Protein 8RAJ (pdb70)

Nearest PDB structures (foldseek):
  8raj-assembly1_A  TM=5.258E-01  e=5.318E-08  Methylorubrum extorquens AM1
  8raj-assembly1_A  TM=4.801E-01  e=1.337E-07  Methylorubrum extorquens AM1
  8raj-assembly1_A  TM=4.775E-01  e=2.121E-07  Methylorubrum extorquens AM1
  2ka6-assembly1_B  TM=3.488E-01  e=7.960E+00  Homo sapiens
  8raj-assembly1_A  TM=5.626E-01  e=2.241E-07  Methylorubrum extorquens AM1

Foldseek 3Di:
DDPPDPDDDDPDDDDPPPDDDDDDPDDPDDDDLPDDLVRLVVCVVVVNDDPVSSVVSVVVVD/DPLDPCADVVRHPCVDDPPPDDPDDDPVRVVVVVVPDDDDDDDDDPDPD

Sequence (111 aa):
GPGSPNSYLPAENEDPDKAVVDLHRSPPKTKDPDLTPSGIIAKVKAGDMTQETARELLLAMRGPGSYMTHFEDHRVGSDRLAADGEISADEALSMLDAIGTGQSTPTGADDGPGSPNSYLPAENEDPDKAVVDLHRSPPKTKDPDLTPSGIIAKVKAGDMTQETARELLLAMRGPGSYMTHFEDHRVGSDRLAADGEISADEALSMLDAIGTGQSTPTGADDGPGSPNSYLPAENEDPDKAVVDLHRSPPKTKDPDLTPSGIIAKVKAGDMTQETARELLLAMRGPGSYMTHFEDHRVGSDRLAADGEISADEALSMLDAIGTGQSTPTGADDGPGSPNSYLPAENEDPDKAVVDLHRSPPKTKDPDLTPSGIIAKVKAGDMTQETARELLLAMRGPGSYMTHFEDHRVGSDRLAADGEISADEALSMLDAIGTGQSTPTGADDGPGSPNSYLPAENEDPDKAVVDLHRSPPKTKDPDLTPSGIIAKVKAGDMTQETARELLLAMRGPGSYMTHFEDHRVGSDRLAADGEISADEALSMLDAIGTGQSTPTGADDGPGSPNSYLPAENEDPDKAVVDLHRSPPKTKDPDLTPSGIIAKVKAGDMTQETARELLLAMRGPGSYMTHFEDHRVGSDRLAADGEISADEALSMLDAIGTGQSTPTGADDGPGSPNSYLPAENEDPDKAVVDLHRSPPKTKDPDLTPSGIIAKVKAGDMTQETARELLLAMRGPGSYMTHFEDHRVGSDRLAADGEISADEALSMLDAIGTGQSTPTGADDGPGSPNSYLPAENEDPDKAVVDLHRSPPKTKDPDLTPSGIIAKVKAGDMTQETARELLLAMRGPGSYMTHFEDHRVGSDRLAADGEISADEALSMLDAIGTGQSTPTGADDGPGSPNSYLPAENEDPDKAVVDLHRSPPKTKDPDLTPSGIIAKVKAGDMTQETARELLLAMRGPGSYMTHFEDHRVGSDRLAADGEISADEALSMLDAIGTGQSTPTGADDGPGSPNSYLPAENEDPDKAVVDLHRSPPKTKDPDLTPSGIIAKVKAGDMTQETARELLLAMRGPGSYMTHFEDHRVGSDRLAADGEISADEALSMLDAIGTGQSTPTGADDGPGSPNSYLPAENEDPDKAVVDLHRSPPKTKDPDLTPSGIIAKVKAGDMTQETARELLLAMRGPGSYMTHFEDHRVGSDRLAADGEISADEALSMLDAIGTGQSTPTGADDGPGSPNSYLPAENEDPDKAVVDLHRSPPKTKDPDLTPSGIIAKVKAGDMTQETARELLLAMRGPGSYMTHFEDHRVGSDRLAADGEISADEALSMLDAIGTGQSTPTGADDGPGSPNSYLPAENEDPDKAVVDLHRSPPKTKDPDLTPSGIIAKVKAGDMTQETARELLLAMRGPGSYMTHFEDHRVGSDRLAADGEISADEALSMLDAIGTGQSTPTGADDGPGSPNSYLPAENEDPDKAVVDLHRSPPKTKDPDLTPSGIIAKVKAGDMTQETARELLLAMRGPGSYMTHFEDHRVGSDRLAADGEISADEALSMLDAIGTGQSTPTGADDGPGSPNSYLPAENEDPDKAVVDLHRSPPKTKDPDLTPSGIIAKVKAGDMTQETARELLLAMRGPGSYMTHFEDHRVGSDRLAADGEISADEALSMLDAIGTGQSTPTGADDGPGSPNSYLPAENEDPDKAVVDLHRSPPKTKDPDLTPSGIIAKVKAGDMTQETARELLLAMRGPGSYMTHFEDHRVGSDRLAADGEISADEALSMLDAIGTGQSTPTGADDGPGSPNSYLPAENEDPDKAVVDLHRSPPKTKDPDLTPSGIIAKVKAGDMTQETARELLLAMRGPGSYMTHFEDHRVGSDRLAADGEISADEALSMLDAIGTGQSTPTGADDGPGSPNSYLPAENEDPDKAVVDLHRSPPKTKDPDLTPSGIIAKVKAGDMTQETARELLLAMRGPGSYMTHFEDHRVGSDRLAADGEISADEALSMLDAIGTGQSTPTGADDGPGSPNSYLPAENEDPDKAVVDLHRSPPKTKDPDLTPSGIIAKVKAGDMTQETARELLLAMRGPGSYMTHFEDHRVGSDRLAADGEISADEALSMLDAIGTGQSTPTGADDGPGSPNSYLPAENEDPDKAVVDLHRSPPKTKDPDLTPSGIIAKVKAGDMTQETARELLLAMRGPGSYMTHFEDHRVGSDRLAADGEISADEALSMLDAIGTGQSTPTGADD

Organism: Methylorubrum extorquens (strain ATCC 14718 / DSM 1338 / JCM 2805 / NCIMB 9133 / AM1) (NCBI:txid272630)

Secondary structure (DSSP, 8-state):
---S-TT---TTPPPTTT------PPPPP---S---HHHHHHHHHTTSS-HHHHHHHHHHH-/--TTTTTS--------S----SS---HHHHHHHHTT---TTSS--S---

Radius of gyration: 23.6 Å; Cα contacts (8 Å, |Δi|>4): 51; chains: 2; bounding box: 38×55×64 Å

Solvent-accessible surface area: 10753 Å² total; per-residue (Å²): 93,121,62,76,100,166,100,115,142,90,84,184,96,107,99,134,133,176,49,95,128,86,119,110,190,100,116,123,206,132,192,105,134,121,79,86,27,60,26,0,6,55,93,10,128,82,69,96,37,78,81,106,67,0,80,94,68,0,88,86,71,172,122,101,65,48,159,192,126,141,166,120,107,155,142,139,60,107,132,136,159,78,62,161,59,172,29,61,10,69,77,0,39,50,39,12,107,68,29,52,108,66,179,83,82,137,98,88,80,142,211

Structure (mmCIF, N/CA/C/O backbone):
data_8RAJ
#
_entry.id   8RAJ
#
loop_
_entity.id
_entity.type
_entity.pdbx_description
1 polymer 'Beta-ketoacyl synthase'
2 polymer 'Trimethylamine monooxygenase'
#
loop_
_atom_site.group_PDB
_atom_site.id
_atom_site.type_symbol
_atom_site.label_atom_id
_atom_site.label_alt_id
_atom_site.label_comp_id
_atom_site.label_asym_id
_atom_site.label_entity_id
_atom_site.label_seq_id
_atom_site.pdbx_PDB_ins_code
_atom_site.Cartn_x
_atom_site.Cartn_y
_atom_site.Cartn_z
_atom_site.occupancy
_atom_site.B_iso_or_equiv
_atom_site.auth_seq_id
_atom_site.auth_comp_id
_atom_site.auth_asym_id
_atom_site.auth_atom_id
_atom_site.pdbx_PDB_model_num
ATOM 1 N N . GLY A 1 1 ? 0.689 -25.856 18.378 1.00 0.00 2217 GLY A N 1
ATOM 2 C CA . GLY A 1 1 ? 2.059 -25.408 18.711 1.00 0.00 2217 GLY A CA 1
ATOM 3 C C . GLY A 1 1 ? 3.110 -26.271 18.018 1.00 0.00 2217 GLY A C 1
ATOM 4 O O . GLY A 1 1 ? 3.251 -27.439 18.389 1.00 0.00 2217 GLY A O 1
ATOM 10 N N . PRO A 1 2 ? 3.850 -25.749 17.018 1.00 0.00 2218 PRO A N 1
ATOM 11 C CA . PRO A 1 2 ? 4.827 -26.521 16.241 1.00 0.00 2218 PRO A CA 1
ATOM 12 C C . PRO A 1 2 ? 5.940 -27.154 17.094 1.00 0.00 2218 PRO A C 1
ATOM 13 O O . PRO A 1 2 ? 6.548 -26.487 17.938 1.00 0.00 2218 PRO A O 1
ATOM 24 N N . GLY A 1 3 ? 6.217 -28.440 16.869 1.00 0.00 2219 GLY A N 1
ATOM 25 C CA . GLY A 1 3 ? 7.271 -29.204 17.552 1.00 0.00 2219 GLY A CA 1
ATOM 26 C C . GLY A 1 3 ? 8.637 -29.169 16.854 1.00 0.00 2219 GLY A C 1
ATOM 27 O O . GLY A 1 3 ? 8.875 -28.374 15.938 1.00 0.00 2219 GLY A O 1
ATOM 31 N N . SER A 1 4 ? 9.530 -30.068 17.275 1.00 0.00 2220 SER A N 1
ATOM 32 C CA . SER A 1 4 ? 10.845 -30.318 16.658 1.00 0.00 2220 SER A CA 1
ATOM 33 C C . SER A 1 4 ? 10.744 -30.844 15.208 1.00 0.00 2220 SER A C 1
ATOM 34 O O . SER A 1 4 ? 9.691 -31.362 14.815 1.00 0.00 2220 SER A O 1
ATOM 42 N N . PRO A 1 5 ? 11.830 -30.765 14.409 1.00 0.00 2221 PRO A N 1
ATOM 43 C CA . PRO A 1 5 ? 11.906 -31.380 13.079 1.00 0.00 2221 PRO A CA 1
ATOM 44 C C . PRO A 1 5 ? 11.650 -32.896 13.102 1.00 0.00 2221 PRO A C 1
ATOM 45 O O . PRO A 1 5 ? 11.972 -33.580 14.076 1.00 0.00 2221 PRO A O 1
ATOM 56 N N . ASN A 1 6 ? 11.124 -33.451 12.005 1.00 0.00 2222 ASN A N 1
ATOM 57 C CA . ASN A 1 6 ? 10.826 -34.886 11.884 1.00 0.00 2222 ASN A CA 1
ATOM 58 C C . ASN A 1 6 ? 12.090 -35.779 11.944 1.00 0.00 2222 ASN A C 1
ATOM 59 O O . ASN A 1 6 ? 12.005 -36.958 12.295 1.00 0.00 2222 ASN A O 1
ATOM 70 N N . SER A 1 7 ? 13.264 -35.219 11.638 1.00 0.00 2223 SER A N 1
ATOM 71 C CA . SER A 1 7 ? 14.585 -35.869 11.716 1.00 0.00 2223 SER A CA 1
ATOM 72 C C . SER A 1 7 ? 15.252 -35.797 13.107 1.00 0.00 2223 SER A C 1
ATOM 73 O O . SER A 1 7 ? 16.334 -36.362 13.294 1.00 0.00 2223 SER A O 1
ATOM 81 N N . TYR A 1 8 ? 14.636 -35.132 14.092 1.00 0.00 2224 TYR A N 1
ATOM 82 C CA . TYR A 1 8 ? 15.122 -35.047 15.478 1.00 0.00 2224 TYR A CA 1
ATOM 83 C C . TYR A 1 8 ? 15.273 -36.427 16.150 1.00 0.00 2224 TYR A C 1
ATOM 84 O O . TYR A 1 8 ? 14.466 -37.335 15.923 1.00 0.00 2224 TYR A O 1
ATOM 102 N N . LEU A 1 9 ? 16.283 -36.564 17.017 1.00 0.00 2225 LEU A N 1
ATOM 103 C CA . LEU A 1 9 ? 16.554 -37.749 17.838 1.00 0.00 2225 LEU A CA 1
ATOM 104 C C . LEU A 1 9 ? 16.475 -37.383 19.338 1.00 0.00 2225 LEU A C 1
ATOM 105 O O . LEU A 1 9 ? 17.097 -36.394 19.745 1.00 0.00 2225 LEU A O 1
ATOM 121 N N . PRO A 1 10 ? 15.752 -38.147 20.184 1.00 0.00 2226 PRO A N 1
ATOM 122 C CA . PRO A 1 10 ? 15.380 -37.727 21.540 1.00 0.00 2226 PRO A CA 1
ATOM 123 C C . PRO A 1 10 ? 16.454 -38.073 22.589 1.00 0.00 2226 PRO A C 1
ATOM 124 O O . PRO A 1 10 ? 16.182 -38.689 23.624 1.00 0.00 2226 PRO A O 1
ATOM 135 N N . ALA A 1 11 ? 17.693 -37.645 22.341 1.00 0.00 2227 ALA A N 1
ATOM 136 C CA . ALA A 1 11 ? 18.796 -37.727 23.300 1.00 0.00 2227 ALA A CA 1
ATOM 137 C C . ALA A 1 11 ? 18.592 -36.716 24.447 1.00 0.00 2227 ALA A C 1
ATOM 138 O O . ALA A 1 11 ? 18.479 -35.510 24.208 1.00 0.00 2227 ALA A O 1
ATOM 145 N N . GLU A 1 12 ? 18.521 -37.210 25.689 1.00 0.00 2228 GLU A N 1
ATOM 146 C CA . GLU A 1 12 ? 18.298 -36.425 26.920 1.00 0.00 2228 GLU A CA 1
ATOM 147 C C . GLU A 1 12 ? 16.956 -35.641 26.891 1.00 0.00 2228 GLU A C 1
ATOM 148 O O . GLU A 1 12 ? 16.847 -34.523 27.406 1.00 0.00 2228 GLU A O 1
ATOM 160 N N . ASN A 1 13 ? 15.922 -36.234 26.277 1.00 0.00 2229 ASN A N 1
ATOM 161 C CA . ASN A 1 13 ? 14.575 -35.666 26.146 1.00 0.00 2229 ASN A CA 1
ATOM 162 C C . ASN A 1 13 ? 13.841 -35.522 27.502 1.00 0.00 2229 ASN A C 1
ATOM 163 O O . ASN A 1 13 ? 14.183 -36.177 28.494 1.00 0.00 2229 ASN A O 1
ATOM 174 N N . GLU A 1 14 ? 12.813 -34.672 27.539 1.00 0.00 2230 GLU A N 1
ATOM 175 C CA . GLU A 1 14 ? 11.885 -34.513 28.672 1.00 0.00 2230 GLU A CA 1
ATOM 176 C C . GLU A 1 14 ? 11.076 -35.789 28.992 1.00 0.00 2230 GLU A C 1
ATOM 177 O O . GLU A 1 14 ? 10.988 -36.720 28.185 1.00 0.00 2230 GLU A O 1
ATOM 189 N N . ASP A 1 15 ? 10.486 -35.831 30.188 1.00 0.00 2231 ASP A N 1
ATOM 190 C CA . ASP A 1 15 ? 9.679 -36.962 30.689 1.00 0.00 2231 ASP A CA 1
ATOM 191 C C . ASP A 1 15 ? 8.523 -37.374 29.738 1.00 0.00 2231 ASP A C 1
ATOM 192 O O . ASP A 1 15 ? 7.882 -36.500 29.139 1.00 0.00 2231 ASP A O 1
ATOM 201 N N . PRO A 1 16 ? 8.188 -38.679 29.634 1.00 0.00 2232 PRO A N 1
ATOM 202 C CA . PRO A 1 16 ? 7.234 -39.205 28.647 1.00 0.00 2232 PRO A CA 1
ATOM 203 C C . PRO A 1 16 ? 5.756 -39.078 29.073 1.00 0.00 2232 PRO A C 1
ATOM 204 O O . PRO A 1 16 ? 4.857 -39.481 28.332 1.00 0.00 2232 PRO A O 1
ATOM 215 N N . ASP A 1 17 ? 5.485 -38.460 30.226 1.00 0.00 2233 ASP A N 1
ATOM 216 C CA . ASP A 1 17 ? 4.140 -38.205 30.774 1.00 0.00 2233 ASP A CA 1
ATOM 217 C C . ASP A 1 17 ? 3.608 -36.794 30.420 1.00 0.00 2233 ASP A C 1
ATOM 218 O O . ASP A 1 17 ? 2.643 -36.309 31.024 1.00 0.00 2233 ASP A O 1
ATOM 227 N N . LYS A 1 18 ? 4.229 -36.134 29.424 1.00 0.00 2234 LYS A N 1
ATOM 228 C CA . LYS A 1 18 ? 3.840 -34.831 28.847 1.00 0.00 2234 LYS A CA 1
ATOM 229 C C . LYS A 1 18 ? 4.040 -33.663 29.835 1.00 0.00 2234 LYS A C 1
ATOM 230 O O . LYS A 1 18 ? 3.244 -32.724 29.894 1.00 0.00 2234 LYS A O 1
ATOM 249 N N . ALA A 1 19 ? 5.112 -33.730 30.626 1.00 0.00 2235 ALA A N 1
ATOM 250 C CA . ALA A 1 19 ? 5.572 -32.659 31.515 1.00 0.00 2235 ALA A CA 1
ATOM 251 C C . ALA A 1 19 ? 6.060 -31.399 30.760 1.00 0.00 2235 ALA A C 1
ATOM 252 O O . ALA A 1 19 ? 6.349 -31.445 29.557 1.00 0.00 2235 ALA A O 1
ATOM 259 N N . VAL A 1 20 ? 6.194 -30.278 31.483 1.00 0.00 2236 VAL A N 1
ATOM 260 C CA . VAL A 1 20 ? 6.821 -29.016 31.034 1.00 0.00 2236 VAL A CA 1
ATOM 261 C C . VAL A 1 20 ? 6.094 -28.392 29.818 1.00 0.00 2236 VAL A C 1
ATOM 262 O O . VAL A 1 20 ? 6.674 -28.139 28.759 1.00 0.00 2236 VAL A O 1
ATOM 275 N N . VAL A 1 21 ? 4.787 -28.163 29.970 1.00 0.00 2237 VAL A N 1
ATOM 276 C CA . VAL A 1 21 ? 3.916 -27.553 28.950 1.00 0.00 2237 VAL A CA 1
ATOM 277 C C . VAL A 1 21 ? 4.011 -26.022 29.036 1.00 0.00 2237 VAL A C 1
ATOM 278 O O . VAL A 1 21 ? 3.154 -25.351 29.614 1.00 0.00 2237 VAL A O 1
ATOM 291 N N . ASP A 1 22 ? 5.090 -25.467 28.477 1.00 0.00 2238 ASP A N 1
ATOM 292 C CA . ASP A 1 22 ? 5.414 -24.027 28.481 1.00 0.00 2238 ASP A CA 1
ATOM 293 C C . ASP A 1 22 ? 6.189 -23.578 27.212 1.00 0.00 2238 ASP A C 1
ATOM 294 O O . ASP A 1 22 ? 6.669 -22.446 27.123 1.00 0.00 2238 ASP A O 1
ATOM 303 N N . LEU A 1 23 ? 6.302 -24.469 26.219 1.00 0.00 2239 LEU A N 1
ATOM 304 C CA . LEU A 1 23 ? 6.986 -24.253 24.938 1.00 0.00 2239 LEU A CA 1
ATOM 305 C C . LEU A 1 23 ? 6.035 -23.688 23.861 1.00 0.00 2239 LEU A C 1
ATOM 306 O O . LEU A 1 23 ? 4.845 -23.476 24.105 1.00 0.00 2239 LEU A O 1
ATOM 322 N N . HIS A 1 24 ? 6.573 -23.445 22.657 1.00 0.00 2240 HIS A N 1
ATOM 323 C CA . HIS A 1 24 ? 5.848 -23.116 21.404 1.00 0.00 2240 HIS A CA 1
ATOM 324 C C . HIS A 1 24 ? 5.308 -21.665 21.342 1.00 0.00 2240 HIS A C 1
ATOM 325 O O . HIS A 1 24 ? 4.506 -21.341 20.460 1.00 0.00 2240 HIS A O 1
ATOM 340 N N . ARG A 1 25 ? 5.741 -20.791 22.261 1.00 0.00 2241 ARG A N 1
ATOM 341 C CA . ARG A 1 25 ? 5.234 -19.413 22.435 1.00 0.00 2241 ARG A CA 1
ATOM 342 C C . ARG A 1 25 ? 5.599 -18.490 21.261 1.00 0.00 2241 ARG A C 1
ATOM 343 O O . ARG A 1 25 ? 6.755 -18.445 20.827 1.00 0.00 2241 ARG A O 1
ATOM 364 N N . SER A 1 26 ? 4.613 -17.760 20.741 1.00 0.00 2242 SER A N 1
ATOM 365 C CA . SER A 1 26 ? 4.760 -16.759 19.666 1.00 0.00 2242 SER A CA 1
ATOM 366 C C . SER A 1 26 ? 5.574 -15.516 20.094 1.00 0.00 2242 SER A C 1
ATOM 367 O O . SER A 1 26 ? 5.585 -15.170 21.284 1.00 0.00 2242 SER A O 1
ATOM 375 N N . PRO A 1 27 ? 6.234 -14.805 19.155 1.00 0.00 2243 PRO A N 1
ATOM 376 C CA . PRO A 1 27 ? 6.927 -13.539 19.428 1.00 0.00 2243 PRO A CA 1
ATOM 377 C C . PRO A 1 27 ? 5.951 -12.355 19.669 1.00 0.00 2243 PRO A C 1
ATOM 378 O O . PRO A 1 27 ? 4.790 -12.420 19.242 1.00 0.00 2243 PRO A O 1
ATOM 389 N N . PRO A 1 28 ? 6.393 -11.265 20.329 1.00 0.00 2244 PRO A N 1
ATOM 390 C CA . PRO A 1 28 ? 5.612 -10.033 20.521 1.00 0.00 2244 PRO A CA 1
ATOM 391 C C . PRO A 1 28 ? 5.081 -9.405 19.221 1.00 0.00 2244 PRO A C 1
ATOM 392 O O . PRO A 1 28 ? 5.710 -9.497 18.160 1.00 0.00 2244 PRO A O 1
ATOM 403 N N . LYS A 1 29 ? 3.923 -8.734 19.306 1.00 0.00 2245 LYS A N 1
ATOM 404 C CA . LYS A 1 29 ? 3.290 -7.995 18.190 1.00 0.00 2245 LYS A CA 1
ATOM 405 C C . LYS A 1 29 ? 4.206 -6.892 17.626 1.00 0.00 2245 LYS A C 1
ATOM 406 O O . LYS A 1 29 ? 4.830 -6.152 18.391 1.00 0.00 2245 LYS A O 1
ATOM 425 N N . THR A 1 30 ? 4.234 -6.757 16.297 1.00 0.00 2246 THR A N 1
ATOM 426 C CA . THR A 1 30 ? 4.997 -5.731 15.550 1.00 0.00 2246 THR A CA 1
ATOM 427 C C . THR A 1 30 ? 4.130 -5.130 14.424 1.00 0.00 2246 THR A C 1
ATOM 428 O O . THR A 1 30 ? 4.526 -5.067 13.256 1.00 0.00 2246 THR A O 1
ATOM 439 N N . LYS A 1 31 ? 2.901 -4.723 14.777 1.00 0.00 2247 LYS A N 1
ATOM 440 C CA . LYS A 1 31 ? 1.864 -4.201 13.866 1.00 0.00 2247 LYS A CA 1
ATOM 441 C C . LYS A 1 31 ? 1.048 -3.075 14.515 1.00 0.00 2247 LYS A C 1
ATOM 442 O O . LYS A 1 31 ? 0.844 -3.068 15.735 1.00 0.00 2247 LYS A O 1
ATOM 461 N N . ASP A 1 32 ? 0.538 -2.162 13.684 1.00 0.00 2248 ASP A N 1
ATOM 462 C CA . ASP A 1 32 ? -0.371 -1.063 14.056 1.00 0.00 2248 ASP A CA 1
ATOM 463 C C . ASP A 1 32 ? -1.794 -1.326 13.506 1.00 0.00 2248 ASP A C 1
ATOM 464 O O . ASP A 1 32 ? -1.930 -1.701 12.335 1.00 0.00 2248 ASP A O 1
ATOM 473 N N . PRO A 1 33 ? -2.858 -1.167 14.319 1.00 0.00 2249 PRO A N 1
ATOM 474 C CA . PRO A 1 33 ? -4.228 -1.550 13.948 1.00 0.00 2249 PRO A CA 1
ATOM 475 C C . PRO A 1 33 ? -4.923 -0.570 12.982 1.00 0.00 2249 PRO A C 1
ATOM 476 O O . PRO A 1 33 ? -5.924 -0.933 12.356 1.00 0.00 2249 PRO A O 1
ATOM 487 N N . ASP A 1 34 ? -4.412 0.659 12.840 1.00 0.00 2250 ASP A N 1
ATOM 488 C CA . ASP A 1 34 ? -4.969 1.736 12.018 1.00 0.00 2250 ASP A CA 1
ATOM 489 C C . ASP A 1 34 ? -3.856 2.551 11.334 1.00 0.00 2250 ASP A C 1
ATOM 490 O O . ASP A 1 34 ? -2.875 2.943 11.974 1.00 0.00 2250 ASP A O 1
ATOM 499 N N . LEU A 1 35 ? -4.024 2.811 10.033 1.00 0.00 2251 LEU A N 1
ATOM 500 C CA . LEU A 1 35 ? -3.097 3.544 9.155 1.00 0.00 2251 LEU A CA 1
ATOM 501 C C . LEU A 1 35 ? -3.881 4.392 8.138 1.00 0.00 2251 LEU A C 1
ATOM 502 O O . LEU A 1 35 ? -5.079 4.185 7.926 1.00 0.00 2251 LEU A O 1
ATOM 518 N N . THR A 1 36 ? -3.220 5.347 7.483 1.00 0.00 2252 THR A N 1
ATOM 519 C CA . THR A 1 36 ? -3.770 6.042 6.306 1.00 0.00 2252 THR A CA 1
ATOM 520 C C . THR A 1 36 ? -3.496 5.232 5.024 1.00 0.00 2252 THR A C 1
ATOM 521 O O . THR A 1 36 ? -2.472 4.544 4.943 1.00 0.00 2252 THR A O 1
ATOM 532 N N . PRO A 1 37 ? -4.361 5.315 3.990 1.00 0.00 2253 PRO A N 1
ATOM 533 C CA . PRO A 1 37 ? -4.097 4.676 2.700 1.00 0.00 2253 PRO A CA 1
ATOM 534 C C . PRO A 1 37 ? -2.881 5.282 1.981 1.00 0.00 2253 PRO A C 1
ATOM 535 O O . PRO A 1 37 ? -2.130 4.559 1.324 1.00 0.00 2253 PRO A O 1
ATOM 546 N N . SER A 1 38 ? -2.619 6.582 2.170 1.00 0.00 2254 SER A N 1
ATOM 547 C CA . SER A 1 38 ? -1.365 7.235 1.772 1.00 0.00 2254 SER A CA 1
ATOM 548 C C . SER A 1 38 ? -0.141 6.545 2.391 1.00 0.00 2254 SER A C 1
ATOM 549 O O . SER A 1 38 ? 0.810 6.219 1.677 1.00 0.00 2254 SER A O 1
ATOM 557 N N . GLY A 1 39 ? -0.184 6.246 3.695 1.00 0.00 2255 GLY A N 1
ATOM 558 C CA . GLY A 1 39 ? 0.829 5.470 4.412 1.00 0.00 2255 GLY A CA 1
ATOM 559 C C . GLY A 1 39 ? 1.057 4.063 3.837 1.00 0.00 2255 GLY A C 1
ATOM 560 O O . GLY A 1 39 ? 2.212 3.657 3.662 1.00 0.00 2255 GLY A O 1
ATOM 564 N N . ILE A 1 40 ? -0.013 3.335 3.501 1.00 0.00 2256 ILE A N 1
ATOM 565 C CA . ILE A 1 40 ? 0.068 2.048 2.784 1.00 0.00 2256 ILE A CA 1
ATOM 566 C C . ILE A 1 40 ? 0.845 2.179 1.462 1.00 0.00 2256 ILE A C 1
ATOM 567 O O . ILE A 1 40 ? 1.776 1.407 1.211 1.00 0.00 2256 ILE A O 1
ATOM 583 N N . ILE A 1 41 ? 0.491 3.142 0.604 1.00 0.00 2257 ILE A N 1
ATOM 584 C CA . ILE A 1 41 ? 1.167 3.355 -0.684 1.00 0.00 2257 ILE A CA 1
ATOM 585 C C . ILE A 1 41 ? 2.632 3.783 -0.479 1.00 0.00 2257 ILE A C 1
ATOM 586 O O . ILE A 1 41 ? 3.517 3.283 -1.174 1.00 0.00 2257 ILE A O 1
ATOM 602 N N . ALA A 1 42 ? 2.914 4.642 0.507 1.00 0.00 2258 ALA A N 1
ATOM 603 C CA . ALA A 1 42 ? 4.273 5.025 0.904 1.00 0.00 2258 ALA A CA 1
ATOM 604 C C . ALA A 1 42 ? 5.144 3.824 1.336 1.00 0.00 2258 ALA A C 1
ATOM 605 O O . ALA A 1 42 ? 6.289 3.727 0.903 1.00 0.00 2258 ALA A O 1
ATOM 612 N N . LYS A 1 43 ? 4.611 2.880 2.133 1.00 0.00 2259 LYS A N 1
ATOM 613 C CA . LYS A 1 43 ? 5.286 1.615 2.498 1.00 0.00 2259 LYS A CA 1
ATOM 614 C C . LYS A 1 43 ? 5.686 0.781 1.277 1.00 0.00 2259 LYS A C 1
ATOM 615 O O . LYS A 1 43 ? 6.800 0.256 1.227 1.00 0.00 2259 LYS A O 1
ATOM 634 N N . VAL A 1 44 ? 4.804 0.676 0.275 1.00 0.00 2260 VAL A N 1
ATOM 635 C CA . VAL A 1 44 ? 5.075 -0.062 -0.973 1.00 0.00 2260 VAL A CA 1
ATOM 636 C C . VAL A 1 44 ? 6.117 0.659 -1.840 1.00 0.00 2260 VAL A C 1
ATOM 637 O O . VAL A 1 44 ? 7.070 0.031 -2.302 1.00 0.00 2260 VAL A O 1
ATOM 650 N N . LYS A 1 45 ? 5.998 1.985 -2.002 1.00 0.00 2261 LYS A N 1
ATOM 651 C CA . LYS A 1 45 ? 6.983 2.835 -2.708 1.00 0.00 2261 LYS A CA 1
ATOM 652 C C . LYS A 1 45 ? 8.380 2.800 -2.067 1.00 0.00 2261 LYS A C 1
ATOM 653 O O . LYS A 1 45 ? 9.391 2.843 -2.775 1.00 0.00 2261 LYS A O 1
ATOM 672 N N . ALA A 1 46 ? 8.454 2.661 -0.743 1.00 0.00 2262 ALA A N 1
ATOM 673 C CA . ALA A 1 46 ? 9.694 2.477 0.018 1.00 0.00 2262 ALA A CA 1
ATOM 674 C C . ALA A 1 46 ? 10.287 1.050 -0.063 1.00 0.00 2262 ALA A C 1
ATOM 675 O O . ALA A 1 46 ? 11.414 0.829 0.393 1.00 0.00 2262 ALA A O 1
ATOM 682 N N . GLY A 1 47 ? 9.548 0.079 -0.606 1.00 0.00 2263 GLY A N 1
ATOM 683 C CA . GLY A 1 47 ? 9.938 -1.339 -0.658 1.00 0.00 2263 GLY A CA 1
ATOM 684 C C . GLY A 1 47 ? 9.804 -2.085 0.675 1.00 0.00 2263 GLY A C 1
ATOM 685 O O . GLY A 1 47 ? 10.315 -3.198 0.815 1.00 0.00 2263 GLY A O 1
ATOM 689 N N . ASP A 1 48 ? 9.125 -1.489 1.662 1.00 0.00 2264 ASP A N 1
ATOM 690 C CA . ASP A 1 48 ? 8.975 -1.993 3.035 1.00 0.00 2264 ASP A CA 1
ATOM 691 C C . ASP A 1 48 ? 7.751 -2.922 3.213 1.00 0.00 2264 ASP A C 1
ATOM 692 O O . ASP A 1 48 ? 7.551 -3.504 4.285 1.00 0.00 2264 ASP A O 1
ATOM 701 N N . MET A 1 49 ? 6.921 -3.082 2.170 1.00 0.00 2265 MET A N 1
ATOM 702 C CA . MET A 1 49 ? 5.719 -3.930 2.149 1.00 0.00 2265 MET A CA 1
ATOM 703 C C . MET A 1 49 ? 5.365 -4.359 0.716 1.00 0.00 2265 MET A C 1
ATOM 704 O O . MET A 1 49 ? 5.481 -3.574 -0.229 1.00 0.00 2265 MET A O 1
ATOM 718 N N . THR A 1 50 ? 4.941 -5.614 0.547 1.00 0.00 2266 THR A N 1
ATOM 719 C CA . THR A 1 50 ? 4.412 -6.137 -0.727 1.00 0.00 2266 THR A CA 1
ATOM 720 C C . THR A 1 50 ? 3.095 -5.460 -1.137 1.00 0.00 2266 THR A C 1
ATOM 721 O O . THR A 1 50 ? 2.277 -5.087 -0.293 1.00 0.00 2266 THR A O 1
ATOM 732 N N . GLN A 1 51 ? 2.835 -5.387 -2.451 1.00 0.00 2267 GLN A N 1
ATOM 733 C CA . GLN A 1 51 ? 1.522 -5.023 -3.006 1.00 0.00 2267 GLN A CA 1
ATOM 734 C C . GLN A 1 51 ? 0.398 -5.930 -2.477 1.00 0.00 2267 GLN A C 1
ATOM 735 O O . GLN A 1 51 ? -0.693 -5.447 -2.186 1.00 0.00 2267 GLN A O 1
ATOM 749 N N . GLU A 1 52 ? 0.664 -7.234 -2.328 1.00 0.00 2268 GLU A N 1
ATOM 750 C CA . GLU A 1 52 ? -0.273 -8.223 -1.770 1.00 0.00 2268 GLU A CA 1
ATOM 751 C C . GLU A 1 52 ? -0.785 -7.831 -0.372 1.00 0.00 2268 GLU A C 1
ATOM 752 O O . GLU A 1 52 ? -1.997 -7.719 -0.159 1.00 0.00 2268 GLU A O 1
ATOM 764 N N . THR A 1 53 ? 0.123 -7.580 0.578 1.00 0.00 2269 THR A N 1
ATOM 765 C CA . THR A 1 53 ? -0.223 -7.199 1.963 1.00 0.00 2269 THR A CA 1
ATOM 766 C C . THR A 1 53 ? -0.846 -5.800 2.029 1.00 0.00 2269 THR A C 1
ATOM 767 O O . THR A 1 53 ? -1.805 -5.567 2.764 1.00 0.00 2269 THR A O 1
ATOM 778 N N . ALA A 1 54 ? -0.327 -4.868 1.230 1.00 0.00 2270 ALA A N 1
ATOM 779 C CA . ALA A 1 54 ? -0.840 -3.507 1.102 1.00 0.00 2270 ALA A CA 1
ATOM 780 C C . ALA A 1 54 ? -2.305 -3.472 0.652 1.00 0.00 2270 ALA A C 1
ATOM 781 O O . ALA A 1 54 ? -3.145 -2.860 1.316 1.00 0.00 2270 ALA A O 1
ATOM 788 N N . ARG A 1 55 ? -2.628 -4.165 -0.444 1.00 0.00 2271 ARG A N 1
ATOM 789 C CA . ARG A 1 55 ? -4.000 -4.345 -0.944 1.00 0.00 2271 ARG A CA 1
ATOM 790 C C . ARG A 1 55 ? -4.911 -4.923 0.142 1.00 0.00 2271 ARG A C 1
ATOM 791 O O . ARG A 1 55 ? -5.995 -4.405 0.386 1.00 0.00 2271 ARG A O 1
ATOM 812 N N . GLU A 1 56 ? -4.453 -5.982 0.806 1.00 0.00 2272 GLU A N 1
ATOM 813 C CA . GLU A 1 56 ? -5.153 -6.632 1.918 1.00 0.00 2272 GLU A CA 1
ATOM 814 C C . GLU A 1 56 ? -5.558 -5.642 3.017 1.00 0.00 2272 GLU A C 1
ATOM 815 O O . GLU A 1 56 ? -6.720 -5.633 3.442 1.00 0.00 2272 GLU A O 1
ATOM 827 N N . LEU A 1 57 ? -4.625 -4.792 3.466 1.00 0.00 2273 LEU A N 1
ATOM 828 C CA . LEU A 1 57 ? -4.903 -3.754 4.456 1.00 0.00 2273 LEU A CA 1
ATOM 829 C C . LEU A 1 57 ? -5.901 -2.705 3.943 1.00 0.00 2273 LEU A C 1
ATOM 830 O O . LEU A 1 57 ? -6.839 -2.348 4.654 1.00 0.00 2273 LEU A O 1
ATOM 846 N N . LEU A 1 58 ? -5.765 -2.249 2.694 1.00 0.00 2274 LEU A N 1
ATOM 847 C CA . LEU A 1 58 ? -6.681 -1.280 2.073 1.00 0.00 2274 LEU A CA 1
ATOM 848 C C . LEU A 1 58 ? -8.119 -1.811 1.921 1.00 0.00 2274 LEU A C 1
ATOM 849 O O . LEU A 1 58 ? -9.070 -1.068 2.182 1.00 0.00 2274 LEU A O 1
ATOM 865 N N . LEU A 1 59 ? -8.289 -3.095 1.588 1.00 0.00 2275 LEU A N 1
ATOM 866 C CA . LEU A 1 59 ? -9.587 -3.779 1.547 1.00 0.00 2275 LEU A CA 1
ATOM 867 C C . LEU A 1 59 ? -10.280 -3.823 2.927 1.00 0.00 2275 LEU A C 1
ATOM 868 O O . LEU A 1 59 ? -11.513 -3.829 2.990 1.00 0.00 2275 LEU A O 1
ATOM 884 N N . ALA A 1 60 ? -9.514 -3.802 4.024 1.00 0.00 2276 ALA A N 1
ATOM 885 C CA . ALA A 1 60 ? -10.029 -3.694 5.391 1.00 0.00 2276 ALA A CA 1
ATOM 886 C C . ALA A 1 60 ? -10.348 -2.247 5.842 1.00 0.00 2276 ALA A C 1
ATOM 887 O O . ALA A 1 60 ? -11.052 -2.069 6.840 1.00 0.00 2276 ALA A O 1
ATOM 894 N N . MET A 1 61 ? -9.857 -1.220 5.134 1.00 0.00 2277 MET A N 1
ATOM 895 C CA . MET A 1 61 ? -10.025 0.207 5.499 1.00 0.00 2277 MET A CA 1
ATOM 896 C C . MET A 1 61 ? -10.987 1.003 4.586 1.00 0.00 2277 MET A C 1
ATOM 897 O O . MET A 1 61 ? -11.489 2.048 5.013 1.00 0.00 2277 MET A O 1
ATOM 911 N N . ARG A 1 62 ? -11.270 0.538 3.360 1.00 0.00 2278 ARG A N 1
ATOM 912 C CA . ARG A 1 62 ? -12.257 1.145 2.444 1.00 0.00 2278 ARG A CA 1
ATOM 913 C C . ARG A 1 62 ? -13.706 1.093 2.967 1.00 0.00 2278 ARG A C 1
ATOM 914 O O . ARG A 1 62 ? -14.061 0.151 3.717 1.00 0.00 2278 ARG A O 1
ATOM 936 N N . GLY B 2 1 ? -7.248 -13.749 -32.230 1.00 0.00 -5 GLY B N 1
ATOM 937 C CA . GLY B 2 1 ? -6.665 -15.043 -32.643 1.00 0.00 -5 GLY B CA 1
ATOM 938 C C . GLY B 2 1 ? -5.918 -15.737 -31.507 1.00 0.00 -5 GLY B C 1
ATOM 939 O O . GLY B 2 1 ? -6.023 -15.305 -30.352 1.00 0.00 -5 GLY B O 1
ATOM 945 N N . PRO B 2 2 ? -5.159 -16.816 -31.798 1.00 0.00 -4 PRO B N 1
ATOM 946 C CA . PRO B 2 2 ? -4.499 -17.648 -30.783 1.00 0.00 -4 PRO B CA 1
ATOM 947 C C . PRO B 2 2 ? -3.361 -16.955 -30.012 1.00 0.00 -4 PRO B C 1
ATOM 948 O O . PRO B 2 2 ? -3.091 -17.299 -28.857 1.00 0.00 -4 PRO B O 1
ATOM 959 N N . GLY B 2 3 ? -2.705 -15.960 -30.625 1.00 0.00 -3 GLY B N 1
ATOM 960 C CA . GLY B 2 3 ? -1.639 -15.158 -30.013 1.00 0.00 -3 GLY B CA 1
ATOM 961 C C . GLY B 2 3 ? -0.445 -15.985 -29.506 1.00 0.00 -3 GLY B C 1
ATOM 962 O O . GLY B 2 3 ? 0.046 -16.884 -30.193 1.00 0.00 -3 GLY B O 1
ATOM 966 N N . SER B 2 4 ? 0.038 -15.657 -28.307 1.00 0.00 -2 SER B N 1
ATOM 967 C CA . SER B 2 4 ? 1.199 -16.272 -27.639 1.00 0.00 -2 SER B CA 1
ATOM 968 C C . SER B 2 4 ? 0.920 -17.650 -27.010 1.00 0.00 -2 SER B C 1
ATOM 969 O O . SER B 2 4 ? 1.853 -18.283 -26.495 1.00 0.00 -2 SER B O 1
ATOM 977 N N . TYR B 2 5 ? -0.338 -18.120 -27.030 1.00 0.00 -1 TYR B N 1
ATOM 978 C CA . TYR B 2 5 ? -0.815 -19.308 -26.306 1.00 0.00 -1 TYR B CA 1
ATOM 979 C C . TYR B 2 5 ? -0.459 -19.197 -24.799 1.00 0.00 -1 TYR B C 1
ATOM 980 O O . TYR B 2 5 ? -0.572 -18.120 -24.205 1.00 0.00 -1 TYR B O 1
ATOM 998 N N . MET B 2 6 ? -0.011 -20.294 -24.178 1.00 0.00 1 MET B N 1
ATOM 999 C CA . MET B 2 6 ? 0.503 -20.356 -22.801 1.00 0.00 1 MET B CA 1
ATOM 1000 C C . MET B 2 6 ? 2.051 -20.388 -22.758 1.00 0.00 1 MET B C 1
ATOM 1001 O O . MET B 2 6 ? 2.643 -20.682 -21.718 1.00 0.00 1 MET B O 1
ATOM 1015 N N . THR B 2 7 ? 2.716 -20.097 -23.886 1.00 0.00 2 THR B N 1
ATOM 1016 C CA . THR B 2 7 ? 4.156 -20.325 -24.109 1.00 0.00 2 THR B CA 1
ATOM 1017 C C . THR B 2 7 ? 4.955 -19.015 -24.098 1.00 0.00 2 THR B C 1
ATOM 1018 O O . THR B 2 7 ? 5.685 -18.757 -23.137 1.00 0.00 2 THR B O 1
ATOM 1029 N N . HIS B 2 8 ? 4.891 -18.215 -25.170 1.00 0.00 3 HIS B N 1
ATOM 1030 C CA . HIS B 2 8 ? 5.755 -17.029 -25.360 1.00 0.00 3 HIS B CA 1
ATOM 1031 C C . HIS B 2 8 ? 5.532 -15.947 -24.284 1.00 0.00 3 HIS B C 1
ATOM 1032 O O . HIS B 2 8 ? 4.394 -15.646 -23.917 1.00 0.00 3 HIS B O 1
ATOM 1047 N N . PHE B 2 9 ? 6.622 -15.341 -23.799 1.00 0.00 4 PHE B N 1
ATOM 1048 C CA . PHE B 2 9 ? 6.618 -14.208 -22.861 1.00 0.00 4 PHE B CA 1
ATOM 1049 C C . PHE B 2 9 ? 5.837 -12.989 -23.392 1.00 0.00 4 PHE B C 1
ATOM 1050 O O . PHE B 2 9 ? 5.781 -12.756 -24.603 1.00 0.00 4 PHE B O 1
ATOM 1067 N N . GLU B 2 10 ? 5.273 -12.185 -22.488 1.00 0.00 5 GLU B N 1
ATOM 1068 C CA . GLU B 2 10 ? 4.625 -10.899 -22.786 1.00 0.00 5 GLU B CA 1
ATOM 1069 C C . GLU B 2 10 ? 4.797 -9.902 -21.622 1.00 0.00 5 GLU B C 1
ATOM 1070 O O . GLU B 2 10 ? 4.553 -10.233 -20.458 1.00 0.00 5 GLU B O 1
ATOM 1082 N N . ASP B 2 11 ? 5.172 -8.656 -21.935 1.00 0.00 6 ASP B N 1
ATOM 1083 C CA . ASP B 2 11 ? 5.264 -7.555 -20.971 1.00 0.00 6 ASP B CA 1
ATOM 1084 C C . ASP B 2 11 ? 3.893 -6.859 -20.844 1.00 0.00 6 ASP B C 1
ATOM 1085 O O . ASP B 2 11 ? 3.603 -5.859 -21.509 1.00 0.00 6 ASP B O 1
ATOM 1094 N N . HIS B 2 12 ? 3.015 -7.461 -20.034 1.00 0.00 7 HIS B N 1
ATOM 1095 C CA . HIS B 2 12 ? 1.571 -7.175 -19.994 1.00 0.00 7 HIS B CA 1
ATOM 1096 C C . HIS B 2 12 ? 1.211 -5.741 -19.558 1.00 0.00 7 HIS B C 1
ATOM 1097 O O . HIS B 2 12 ? 0.160 -5.236 -19.966 1.00 0.00 7 HIS B O 1
ATOM 1112 N N . ARG B 2 13 ? 2.040 -5.069 -18.748 1.00 0.00 8 ARG B N 1
ATOM 1113 C CA . ARG B 2 13 ? 1.779 -3.705 -18.248 1.00 0.00 8 ARG B CA 1
ATOM 1114 C C . ARG B 2 13 ? 2.238 -2.651 -19.271 1.00 0.00 8 ARG B C 1
ATOM 1115 O O . ARG B 2 13 ? 3.241 -1.959 -19.087 1.00 0.00 8 ARG B O 1
ATOM 1136 N N . VAL B 2 14 ? 1.466 -2.534 -20.353 1.00 0.00 9 VAL B N 1
ATOM 1137 C CA . VAL B 2 14 ? 1.659 -1.569 -21.457 1.00 0.00 9 VAL B CA 1
ATOM 1138 C C . VAL B 2 14 ? 1.328 -0.112 -21.076 1.00 0.00 9 VAL B C 1
ATOM 1139 O O . VAL B 2 14 ? 1.781 0.818 -21.750 1.00 0.00 9 VAL B O 1
ATOM 1152 N N . GLY B 2 15 ? 0.555 0.091 -20.000 1.00 0.00 10 GLY B N 1
ATOM 1153 C CA . GLY B 2 15 ? 0.126 1.404 -19.497 1.00 0.00 10 GLY B CA 1
ATOM 1154 C C . GLY B 2 15 ? -1.191 1.908 -20.104 1.00 0.00 10 GLY B C 1
ATOM 1155 O O . GLY B 2 15 ? -1.534 1.592 -21.248 1.00 0.00 10 GLY B O 1
ATOM 1159 N N . SER B 2 16 ? -1.926 2.711 -19.332 1.00 0.00 11 SER B N 1
ATOM 1160 C CA . SER B 2 16 ? -3.240 3.281 -19.678 1.00 0.00 11 SER B CA 1
ATOM 1161 C C . SER B 2 16 ? -3.182 4.825 -19.690 1.00 0.00 11 SER B C 1
ATOM 1162 O O . SER B 2 16 ? -2.613 5.404 -20.620 1.00 0.00 11 SER B O 1
ATOM 1170 N N . ASP B 2 17 ? -3.728 5.502 -18.677 1.00 0.00 12 ASP B N 1
ATOM 1171 C CA . ASP B 2 17 ? -3.742 6.967 -18.529 1.00 0.00 12 ASP B CA 1
ATOM 1172 C C . ASP B 2 17 ? -3.725 7.447 -17.055 1.00 0.00 12 ASP B C 1
ATOM 1173 O O . ASP B 2 17 ? -3.798 8.654 -16.792 1.00 0.00 12 ASP B O 1
ATOM 1182 N N . ARG B 2 18 ? -3.580 6.539 -16.077 1.00 0.00 13 ARG B N 1
ATOM 1183 C CA . ARG B 2 18 ? -3.440 6.883 -14.646 1.00 0.00 13 ARG B CA 1
ATOM 1184 C C . ARG B 2 18 ? -2.048 7.448 -14.338 1.00 0.00 13 ARG B C 1
ATOM 1185 O O . ARG B 2 18 ? -1.031 6.906 -14.781 1.00 0.00 13 ARG B O 1
ATOM 1206 N N . LEU B 2 19 ? -2.014 8.524 -13.556 1.00 0.00 14 LEU B N 1
ATOM 1207 C CA . LEU B 2 19 ? -0.798 9.164 -13.028 1.00 0.00 14 LEU B CA 1
ATOM 1208 C C . LEU B 2 19 ? -0.963 9.537 -11.543 1.00 0.00 14 LEU B C 1
ATOM 1209 O O . LEU B 2 19 ? -2.066 9.492 -10.992 1.00 0.00 14 LEU B O 1
ATOM 1225 N N . ALA B 2 20 ? 0.146 9.875 -10.881 1.00 0.00 15 ALA B N 1
ATOM 1226 C CA . ALA B 2 20 ? 0.201 10.093 -9.435 1.00 0.00 15 ALA B CA 1
ATOM 1227 C C . ALA B 2 20 ? -0.578 11.348 -8.981 1.00 0.00 15 ALA B C 1
ATOM 1228 O O . ALA B 2 20 ? -0.276 12.468 -9.403 1.00 0.00 15 ALA B O 1
ATOM 1235 N N . ALA B 2 21 ? -1.563 11.166 -8.098 1.00 0.00 16 ALA B N 1
ATOM 1236 C CA . ALA B 2 21 ? -2.358 12.243 -7.497 1.00 0.00 16 ALA B CA 1
ATOM 1237 C C . ALA B 2 21 ? -1.499 13.222 -6.668 1.00 0.00 16 ALA B C 1
ATOM 1238 O O . ALA B 2 21 ? -0.613 12.810 -5.911 1.00 0.00 16 ALA B O 1
ATOM 1245 N N . ASP B 2 22 ? -1.791 14.520 -6.772 1.00 0.00 17 ASP B N 1
ATOM 1246 C CA . ASP B 2 22 ? -1.121 15.587 -6.016 1.00 0.00 17 ASP B CA 1
ATOM 1247 C C . ASP B 2 22 ? -1.953 15.970 -4.772 1.00 0.00 17 ASP B C 1
ATOM 1248 O O . ASP B 2 22 ? -2.605 17.018 -4.721 1.00 0.00 17 ASP B O 1
ATOM 1257 N N . GLY B 2 23 ? -1.973 15.076 -3.778 1.00 0.00 18 GLY B N 1
ATOM 1258 C CA . GLY B 2 23 ? -2.759 15.187 -2.542 1.00 0.00 18 GLY B CA 1
ATOM 1259 C C . GLY B 2 23 ? -3.102 13.825 -1.921 1.00 0.00 18 GLY B C 1
ATOM 1260 O O . GLY B 2 23 ? -2.531 12.797 -2.287 1.00 0.00 18 GLY B O 1
ATOM 1264 N N . GLU B 2 24 ? -4.022 13.829 -0.951 1.00 0.00 19 GLU B N 1
ATOM 1265 C CA . GLU B 2 24 ? -4.556 12.622 -0.296 1.00 0.00 19 GLU B CA 1
ATOM 1266 C C . GLU B 2 24 ? -5.378 11.707 -1.245 1.00 0.00 19 GLU B C 1
ATOM 1267 O O . GLU B 2 24 ? -5.800 12.116 -2.332 1.00 0.00 19 GLU B O 1
ATOM 1279 N N . ILE B 2 25 ? -5.606 10.460 -0.819 1.00 0.00 20 ILE B N 1
ATOM 1280 C CA . ILE B 2 25 ? -6.252 9.387 -1.605 1.00 0.00 20 ILE B CA 1
ATOM 1281 C C . ILE B 2 25 ? -7.272 8.598 -0.763 1.00 0.00 20 ILE B C 1
ATOM 1282 O O . ILE B 2 25 ? -7.107 8.433 0.451 1.00 0.00 20 ILE B O 1
ATOM 1298 N N . SER B 2 26 ? -8.328 8.096 -1.404 1.00 0.00 21 SER B N 1
ATOM 1299 C CA . SER B 2 26 ? -9.184 7.037 -0.836 1.00 0.00 21 SER B CA 1
ATOM 1300 C C . SER B 2 26 ? -8.450 5.694 -0.750 1.00 0.00 21 SER B C 1
ATOM 1301 O O . SER B 2 26 ? -7.554 5.411 -1.548 1.00 0.00 21 SER B O 1
ATOM 1309 N N . ALA B 2 27 ? -8.857 4.826 0.182 1.00 0.00 22 ALA B N 1
ATOM 1310 C CA . ALA B 2 27 ? -8.403 3.427 0.219 1.00 0.00 22 ALA B CA 1
ATOM 1311 C C . ALA B 2 27 ? -8.847 2.627 -1.020 1.00 0.00 22 ALA B C 1
ATOM 1312 O O . ALA B 2 27 ? -8.130 1.729 -1.452 1.00 0.00 22 ALA B O 1
ATOM 1319 N N . ASP B 2 28 ? -9.992 2.965 -1.630 1.00 0.00 23 ASP B N 1
ATOM 1320 C CA . ASP B 2 28 ? -10.443 2.411 -2.917 1.00 0.00 23 ASP B CA 1
ATOM 1321 C C . ASP B 2 28 ? -9.516 2.812 -4.089 1.00 0.00 23 ASP B C 1
ATOM 1322 O O . ASP B 2 28 ? -9.067 1.968 -4.865 1.00 0.00 23 ASP B O 1
ATOM 1331 N N . GLU B 2 29 ? -9.182 4.104 -4.198 1.00 0.00 24 GLU B N 1
ATOM 1332 C CA . GLU B 2 29 ? -8.233 4.633 -5.198 1.00 0.00 24 GLU B CA 1
ATOM 1333 C C . GLU B 2 29 ? -6.835 4.019 -5.055 1.00 0.00 24 GLU B C 1
ATOM 1334 O O . GLU B 2 29 ? -6.202 3.668 -6.052 1.00 0.00 24 GLU B O 1
ATOM 1346 N N . ALA B 2 30 ? -6.374 3.833 -3.817 1.00 0.00 25 ALA B N 1
ATOM 1347 C CA . ALA B 2 30 ? -5.097 3.194 -3.517 1.00 0.00 25 ALA B CA 1
ATOM 1348 C C . ALA B 2 30 ? -4.964 1.776 -4.128 1.00 0.00 25 ALA B C 1
ATOM 1349 O O . ALA B 2 30 ? -3.888 1.431 -4.625 1.00 0.00 25 ALA B O 1
ATOM 1356 N N . LEU B 2 31 ? -6.036 0.966 -4.168 1.00 0.00 26 LEU B N 1
ATOM 1357 C CA . LEU B 2 31 ? -6.033 -0.363 -4.815 1.00 0.00 26 LEU B CA 1
ATOM 1358 C C . LEU B 2 31 ? -5.595 -0.286 -6.292 1.00 0.00 26 LEU B C 1
ATOM 1359 O O . LEU B 2 31 ? -4.777 -1.085 -6.753 1.00 0.00 26 LEU B O 1
ATOM 1375 N N . SER B 2 32 ? -6.137 0.696 -7.025 1.00 0.00 27 SER B N 1
ATOM 1376 C CA . SER B 2 32 ? -5.786 0.974 -8.426 1.00 0.00 27 SER B CA 1
ATOM 1377 C C . SER B 2 32 ? -4.339 1.476 -8.579 1.00 0.00 27 SER B C 1
ATOM 1378 O O . SER B 2 32 ? -3.634 1.080 -9.512 1.00 0.00 27 SER B O 1
ATOM 1386 N N . MET B 2 33 ? -3.864 2.314 -7.646 1.00 0.00 28 MET B N 1
ATOM 1387 C CA . MET B 2 33 ? -2.494 2.854 -7.651 1.00 0.00 28 MET B CA 1
ATOM 1388 C C . MET B 2 33 ? -1.404 1.788 -7.483 1.00 0.00 28 MET B C 1
ATOM 1389 O O . MET B 2 33 ? -0.358 1.899 -8.125 1.00 0.00 28 MET B O 1
ATOM 1403 N N . LEU B 2 34 ? -1.636 0.732 -6.686 1.00 0.00 29 LEU B N 1
ATOM 1404 C CA . LEU B 2 34 ? -0.660 -0.348 -6.456 1.00 0.00 29 LEU B CA 1
ATOM 1405 C C . LEU B 2 34 ? -0.143 -0.977 -7.767 1.00 0.00 29 LEU B C 1
ATOM 1406 O O . LEU B 2 34 ? 1.047 -1.262 -7.896 1.00 0.00 29 LEU B O 1
ATOM 1422 N N . ASP B 2 35 ? -1.028 -1.159 -8.753 1.00 0.00 30 ASP B N 1
ATOM 1423 C CA . ASP B 2 35 ? -0.713 -1.743 -10.062 1.00 0.00 30 ASP B CA 1
ATOM 1424 C C . ASP B 2 35 ? 0.287 -0.902 -10.888 1.00 0.00 30 ASP B C 1
ATOM 1425 O O . ASP B 2 35 ? 1.037 -1.446 -11.702 1.00 0.00 30 ASP B O 1
ATOM 1434 N N . ALA B 2 36 ? 0.315 0.425 -10.690 1.00 0.00 31 ALA B N 1
ATOM 1435 C CA . ALA B 2 36 ? 1.180 1.354 -11.431 1.00 0.00 31 ALA B CA 1
ATOM 1436 C C . ALA B 2 36 ? 2.598 1.544 -10.827 1.00 0.00 31 ALA B C 1
ATOM 1437 O O . ALA B 2 36 ? 3.484 2.065 -11.515 1.00 0.00 31 ALA B O 1
ATOM 1444 N N . ILE B 2 37 ? 2.829 1.143 -9.571 1.00 0.00 32 ILE B N 1
ATOM 1445 C CA . ILE B 2 37 ? 4.112 1.317 -8.854 1.00 0.00 32 ILE B CA 1
ATOM 1446 C C . ILE B 2 37 ? 5.258 0.543 -9.535 1.00 0.00 32 ILE B C 1
ATOM 1447 O O . ILE B 2 37 ? 5.090 -0.607 -9.958 1.00 0.00 32 ILE B O 1
ATOM 1463 N N . GLY B 2 38 ? 6.444 1.155 -9.617 1.00 0.00 33 GLY B N 1
ATOM 1464 C CA . GLY B 2 38 ? 7.678 0.539 -10.121 1.00 0.00 33 GLY B CA 1
ATOM 1465 C C . GLY B 2 38 ? 8.915 1.435 -9.972 1.00 0.00 33 GLY B C 1
ATOM 1466 O O . GLY B 2 38 ? 8.811 2.579 -9.514 1.00 0.00 33 GLY B O 1
ATOM 1470 N N . THR B 2 39 ? 10.081 0.910 -10.368 1.00 0.00 34 THR B N 1
ATOM 1471 C CA . THR B 2 39 ? 11.386 1.606 -10.296 1.00 0.00 34 THR B CA 1
ATOM 1472 C C . THR B 2 39 ? 12.047 1.636 -11.683 1.00 0.00 34 THR B C 1
ATOM 1473 O O . THR B 2 39 ? 11.582 2.379 -12.555 1.00 0.00 34 THR B O 1
ATOM 1484 N N . GLY B 2 40 ? 13.119 0.868 -11.926 1.00 0.00 35 GLY B N 1
ATOM 1485 C CA . GLY B 2 40 ? 13.778 0.768 -13.235 1.00 0.00 35 GLY B CA 1
ATOM 1486 C C . GLY B 2 40 ? 14.626 2.001 -13.567 1.00 0.00 35 GLY B C 1
ATOM 1487 O O . GLY B 2 40 ? 15.789 2.100 -13.173 1.00 0.00 35 GLY B O 1
ATOM 1491 N N . GLN B 2 41 ? 14.030 2.946 -14.297 1.00 0.00 36 GLN B N 1
ATOM 1492 C CA . GLN B 2 41 ? 14.648 4.186 -14.784 1.00 0.00 36 GLN B CA 1
ATOM 1493 C C . GLN B 2 41 ? 14.068 5.454 -14.112 1.00 0.00 36 GLN B C 1
ATOM 1494 O O . GLN B 2 41 ? 14.307 6.576 -14.570 1.00 0.00 36 GLN B O 1
ATOM 1508 N N . SER B 2 42 ? 13.326 5.295 -13.007 1.00 0.00 37 SER B N 1
ATOM 1509 C CA . SER B 2 42 ? 12.626 6.383 -12.301 1.00 0.00 37 SER B CA 1
ATOM 1510 C C . SER B 2 42 ? 13.542 7.362 -11.546 1.00 0.00 37 SER B C 1
ATOM 1511 O O . SER B 2 42 ? 13.091 8.449 -11.168 1.00 0.00 37 SER B O 1
ATOM 1519 N N . THR B 2 43 ? 14.816 7.014 -11.341 1.00 0.00 38 THR B N 1
ATOM 1520 C CA . THR B 2 43 ? 15.813 7.825 -10.623 1.00 0.00 38 THR B CA 1
ATOM 1521 C C . THR B 2 43 ? 17.240 7.528 -11.141 1.00 0.00 38 THR B C 1
ATOM 1522 O O . THR B 2 43 ? 17.559 6.360 -11.396 1.00 0.00 38 THR B O 1
ATOM 1533 N N . PRO B 2 44 ? 18.101 8.545 -11.358 1.00 0.00 39 PRO B N 1
ATOM 1534 C CA . PRO B 2 44 ? 19.465 8.349 -11.857 1.00 0.00 39 PRO B CA 1
ATOM 1535 C C . PRO B 2 44 ? 20.386 7.709 -10.800 1.00 0.00 39 PRO B C 1
ATOM 1536 O O . PRO B 2 44 ? 20.349 8.059 -9.618 1.00 0.00 39 PRO B O 1
ATOM 1547 N N . THR B 2 45 ? 21.249 6.786 -11.235 1.00 0.00 40 THR B N 1
ATOM 1548 C CA . THR B 2 45 ? 22.222 6.066 -10.390 1.00 0.00 40 THR B CA 1
ATOM 1549 C C . THR B 2 45 ? 23.332 5.415 -11.229 1.00 0.00 40 THR B C 1
ATOM 1550 O O . THR B 2 45 ? 23.137 5.122 -12.413 1.00 0.00 40 THR B O 1
ATOM 1561 N N . GLY B 2 46 ? 24.493 5.168 -10.610 1.00 0.00 41 GLY B N 1
ATOM 1562 C CA . GLY B 2 46 ? 25.565 4.325 -11.166 1.00 0.00 41 GLY B CA 1
ATOM 1563 C C . GLY B 2 46 ? 25.327 2.816 -11.009 1.00 0.00 41 GLY B C 1
ATOM 1564 O O . GLY B 2 46 ? 26.016 2.018 -11.648 1.00 0.00 41 GLY B O 1
ATOM 1568 N N . ALA B 2 47 ? 24.369 2.405 -10.166 1.00 0.00 42 ALA B N 1
ATOM 1569 C CA . ALA B 2 47 ? 23.985 1.008 -9.954 1.00 0.00 42 ALA B CA 1
ATOM 1570 C C . ALA B 2 47 ? 23.362 0.344 -11.206 1.00 0.00 42 ALA B C 1
ATOM 1571 O O . ALA B 2 47 ? 22.795 1.021 -12.071 1.00 0.00 42 ALA B O 1
ATOM 1578 N N . ASP B 2 48 ? 23.443 -0.987 -11.285 1.00 0.00 43 ASP B N 1
ATOM 1579 C CA . ASP B 2 48 ? 22.868 -1.814 -12.358 1.00 0.00 43 ASP B CA 1
ATOM 1580 C C . ASP B 2 48 ? 22.403 -3.201 -11.854 1.00 0.00 43 ASP B C 1
ATOM 1581 O O . ASP B 2 48 ? 22.769 -3.654 -10.764 1.00 0.00 43 ASP B O 1
ATOM 1590 N N . ASP B 2 49 ? 21.554 -3.868 -12.647 1.00 0.00 44 ASP B N 1
ATOM 1591 C CA . ASP B 2 49 ? 20.970 -5.194 -12.364 1.00 0.00 44 ASP B CA 1
ATOM 1592 C C . ASP B 2 49 ? 21.869 -6.357 -12.861 1.00 0.00 44 ASP B C 1
ATOM 1593 O O . ASP B 2 49 ? 21.920 -6.612 -14.090 1.00 0.00 44 ASP B O 1
ATOM 1603 N N . GLY A 1 1 ? 25.528 -43.303 5.737 1.00 0.00 2217 GLY A N 2
ATOM 1604 C CA . GLY A 1 1 ? 25.713 -41.921 5.240 1.00 0.00 2217 GLY A CA 2
ATOM 1605 C C . GLY A 1 1 ? 25.759 -40.898 6.372 1.00 0.00 2217 GLY A C 2
ATOM 1606 O O . GLY A 1 1 ? 25.546 -41.256 7.537 1.00 0.00 2217 GLY A O 2
ATOM 1612 N N . PRO A 1 2 ? 26.030 -39.617 6.059 1.00 0.00 2218 PRO A N 2
ATOM 1613 C CA . PRO A 1 2 ? 26.093 -38.525 7.037 1.00 0.00 2218 PRO A CA 2
ATOM 1614 C C . PRO A 1 2 ? 24.717 -38.172 7.634 1.00 0.00 2218 PRO A C 2
ATOM 1615 O O . PRO A 1 2 ? 23.671 -38.387 7.014 1.00 0.00 2218 PRO A O 2
ATOM 1626 N N . GLY A 1 3 ? 24.719 -37.601 8.844 1.00 0.00 2219 GLY A N 2
ATOM 1627 C CA . GLY A 1 3 ? 23.509 -37.250 9.603 1.00 0.00 2219 GLY A CA 2
ATOM 1628 C C . GLY A 1 3 ? 22.686 -38.462 10.073 1.00 0.00 2219 GLY A C 2
ATOM 1629 O O . GLY A 1 3 ? 23.224 -39.550 10.310 1.00 0.00 2219 GLY A O 2
ATOM 1633 N N . SER A 1 4 ? 21.381 -38.256 10.268 1.00 0.00 2220 SER A N 2
ATOM 1634 C CA . SER A 1 4 ? 20.428 -39.297 10.705 1.00 0.00 2220 SER A CA 2
ATOM 1635 C C . SER A 1 4 ? 20.203 -40.410 9.654 1.00 0.00 2220 SER A C 2
ATOM 1636 O O . SER A 1 4 ? 20.622 -40.266 8.499 1.00 0.00 2220 SER A O 2
ATOM 1644 N N . PRO A 1 5 ? 19.473 -41.496 9.990 1.00 0.00 2221 PRO A N 2
ATOM 1645 C CA . PRO A 1 5 ? 19.130 -42.562 9.040 1.00 0.00 2221 PRO A CA 2
ATOM 1646 C C . PRO A 1 5 ? 18.104 -42.154 7.962 1.00 0.00 2221 PRO A C 2
ATOM 1647 O O . PRO A 1 5 ? 17.817 -42.943 7.056 1.00 0.00 2221 PRO A O 2
ATOM 1658 N N . ASN A 1 6 ? 17.522 -40.950 8.042 1.00 0.00 2222 ASN A N 2
ATOM 1659 C CA . ASN A 1 6 ? 16.398 -40.510 7.213 1.00 0.00 2222 ASN A CA 2
ATOM 1660 C C . ASN A 1 6 ? 16.863 -39.966 5.842 1.00 0.00 2222 ASN A C 2
ATOM 1661 O O . ASN A 1 6 ? 16.668 -38.793 5.513 1.00 0.00 2222 ASN A O 2
ATOM 1672 N N . SER A 1 7 ? 17.436 -40.843 5.015 1.00 0.00 2223 SER A N 2
ATOM 1673 C CA . SER A 1 7 ? 17.863 -40.559 3.629 1.00 0.00 2223 SER A CA 2
ATOM 1674 C C . SER A 1 7 ? 16.731 -40.713 2.594 1.00 0.00 2223 SER A C 2
ATOM 1675 O O . SER A 1 7 ? 16.933 -40.475 1.400 1.00 0.00 2223 SER A O 2
ATOM 1683 N N . TYR A 1 8 ? 15.524 -41.081 3.039 1.00 0.00 2224 TYR A N 2
ATOM 1684 C CA . TYR A 1 8 ? 14.330 -41.330 2.215 1.00 0.00 2224 TYR A CA 2
ATOM 1685 C C . TYR A 1 8 ? 13.774 -40.074 1.513 1.00 0.00 2224 TYR A C 2
ATOM 1686 O O . TYR A 1 8 ? 13.011 -40.184 0.547 1.00 0.00 2224 TYR A O 2
ATOM 1704 N N . LEU A 1 9 ? 14.125 -38.888 2.016 1.00 0.00 2225 LEU A N 2
ATOM 1705 C CA . LEU A 1 9 ? 13.601 -37.567 1.643 1.00 0.00 2225 LEU A CA 2
ATOM 1706 C C . LEU A 1 9 ? 14.667 -36.474 1.912 1.00 0.00 2225 LEU A C 2
ATOM 1707 O O . LEU A 1 9 ? 15.605 -36.732 2.676 1.00 0.00 2225 LEU A O 2
ATOM 1723 N N . PRO A 1 10 ? 14.558 -35.258 1.330 1.00 0.00 2226 PRO A N 2
ATOM 1724 C CA . PRO A 1 10 ? 15.589 -34.220 1.448 1.00 0.00 2226 PRO A CA 2
ATOM 1725 C C . PRO A 1 10 ? 15.451 -33.444 2.775 1.00 0.00 2226 PRO A C 2
ATOM 1726 O O . PRO A 1 10 ? 15.037 -32.282 2.827 1.00 0.00 2226 PRO A O 2
ATOM 1737 N N . ALA A 1 11 ? 15.793 -34.114 3.883 1.00 0.00 2227 ALA A N 2
ATOM 1738 C CA . ALA A 1 11 ? 15.790 -33.564 5.239 1.00 0.00 2227 ALA A CA 2
ATOM 1739 C C . ALA A 1 11 ? 16.758 -32.374 5.400 1.00 0.00 2227 ALA A C 2
ATOM 1740 O O . ALA A 1 11 ? 17.851 -32.360 4.820 1.00 0.00 2227 ALA A O 2
ATOM 1747 N N . GLU A 1 12 ? 16.361 -31.376 6.197 1.00 0.00 2228 GLU A N 2
ATOM 1748 C CA . GLU A 1 12 ? 17.130 -30.150 6.491 1.00 0.00 2228 GLU A CA 2
ATOM 1749 C C . GLU A 1 12 ? 17.501 -29.366 5.207 1.00 0.00 2228 GLU A C 2
ATOM 1750 O O . GLU A 1 12 ? 18.622 -28.880 5.035 1.00 0.00 2228 GLU A O 2
ATOM 1762 N N . ASN A 1 13 ? 16.539 -29.242 4.286 1.00 0.00 2229 ASN A N 2
ATOM 1763 C CA . ASN A 1 13 ? 16.682 -28.618 2.963 1.00 0.00 2229 ASN A CA 2
ATOM 1764 C C . ASN A 1 13 ? 15.313 -28.172 2.418 1.00 0.00 2229 ASN A C 2
ATOM 1765 O O . ASN A 1 13 ? 14.287 -28.792 2.709 1.00 0.00 2229 ASN A O 2
ATOM 1776 N N . GLU A 1 14 ? 15.277 -27.103 1.616 1.00 0.00 2230 GLU A N 2
ATOM 1777 C CA . GLU A 1 14 ? 14.090 -26.710 0.841 1.00 0.00 2230 GLU A CA 2
ATOM 1778 C C . GLU A 1 14 ? 13.606 -27.818 -0.124 1.00 0.00 2230 GLU A C 2
ATOM 1779 O O . GLU A 1 14 ? 14.384 -28.662 -0.579 1.00 0.00 2230 GLU A O 2
ATOM 1791 N N . ASP A 1 15 ? 12.309 -27.809 -0.449 1.00 0.00 2231 ASP A N 2
ATOM 1792 C CA . ASP A 1 15 ? 11.707 -28.679 -1.474 1.00 0.00 2231 ASP A CA 2
ATOM 1793 C C . ASP A 1 15 ? 12.361 -28.478 -2.863 1.00 0.00 2231 ASP A C 2
ATOM 1794 O O . ASP A 1 15 ? 12.739 -27.347 -3.184 1.00 0.00 2231 ASP A O 2
ATOM 1803 N N . PRO A 1 16 ? 12.448 -29.517 -3.727 1.00 0.00 2232 PRO A N 2
ATOM 1804 C CA . PRO A 1 16 ? 13.067 -29.403 -5.057 1.00 0.00 2232 PRO A CA 2
ATOM 1805 C C . PRO A 1 16 ? 12.408 -28.365 -5.989 1.00 0.00 2232 PRO A C 2
ATOM 1806 O O . PRO A 1 16 ? 13.072 -27.809 -6.868 1.00 0.00 2232 PRO A O 2
ATOM 1817 N N . ASP A 1 17 ? 11.112 -28.087 -5.807 1.00 0.00 2233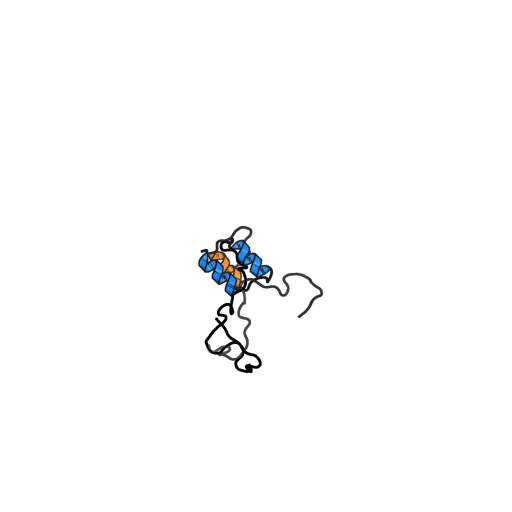 ASP A N 2
ATOM 1818 C CA . ASP A 1 17 ? 10.377 -27.011 -6.490 1.00 0.00 2233 ASP A CA 2
ATOM 1819 C C . ASP A 1 17 ? 10.883 -25.591 -6.136 1.00 0.00 2233 ASP A C 2
ATOM 1820 O O . ASP A 1 17 ? 10.852 -24.696 -6.984 1.00 0.00 2233 ASP A O 2
ATOM 1829 N N . LYS A 1 18 ? 11.339 -25.409 -4.882 1.00 0.00 2234 LYS A N 2
ATOM 1830 C CA . LYS A 1 18 ? 11.964 -24.218 -4.255 1.00 0.00 2234 LYS A CA 2
ATOM 1831 C C . LYS A 1 18 ? 10.932 -23.172 -3.799 1.00 0.00 2234 LYS A C 2
ATOM 1832 O O . LYS A 1 18 ? 10.110 -22.704 -4.595 1.00 0.00 2234 LYS A O 2
ATOM 1851 N N . ALA A 1 19 ? 11.002 -22.787 -2.521 1.00 0.00 2235 ALA A N 2
ATOM 1852 C CA . ALA A 1 19 ? 10.141 -21.785 -1.884 1.00 0.00 2235 ALA A CA 2
ATOM 1853 C C . ALA A 1 19 ? 10.810 -21.213 -0.618 1.00 0.00 2235 ALA A C 2
ATOM 1854 O O . ALA A 1 19 ? 11.148 -21.956 0.306 1.00 0.00 2235 ALA A O 2
ATOM 1861 N N . VAL A 1 20 ? 11.014 -19.891 -0.586 1.00 0.00 2236 VAL A N 2
ATOM 1862 C CA . VAL A 1 20 ? 11.682 -19.141 0.496 1.00 0.00 2236 VAL A CA 2
ATOM 1863 C C . VAL A 1 20 ? 10.982 -17.787 0.669 1.00 0.00 2236 VAL A C 2
ATOM 1864 O O . VAL A 1 20 ? 10.767 -17.077 -0.318 1.00 0.00 2236 VAL A O 2
ATOM 1877 N N . VAL A 1 21 ? 10.598 -17.426 1.899 1.00 0.00 2237 VAL A N 2
ATOM 1878 C CA . VAL A 1 21 ? 9.702 -16.273 2.169 1.00 0.00 2237 VAL A CA 2
ATOM 1879 C C . VAL A 1 21 ? 9.975 -15.568 3.517 1.00 0.00 2237 VAL A C 2
ATOM 1880 O O . VAL A 1 21 ? 9.178 -14.761 3.991 1.00 0.00 2237 VAL A O 2
ATOM 1893 N N . ASP A 1 22 ? 11.141 -15.806 4.124 1.00 0.00 2238 ASP A N 2
ATOM 1894 C CA . ASP A 1 22 ? 11.567 -15.232 5.412 1.00 0.00 2238 ASP A CA 2
ATOM 1895 C C . ASP A 1 22 ? 12.698 -14.186 5.264 1.00 0.00 2238 ASP A C 2
ATOM 1896 O O . ASP A 1 22 ? 13.451 -13.930 6.204 1.00 0.00 2238 ASP A O 2
ATOM 1905 N N . LEU A 1 23 ? 12.806 -13.544 4.094 1.00 0.00 2239 LEU A N 2
ATOM 1906 C CA . LEU A 1 23 ? 13.792 -12.489 3.791 1.00 0.00 2239 LEU A CA 2
ATOM 1907 C C . LEU A 1 23 ? 13.556 -11.193 4.595 1.00 0.00 2239 LEU A C 2
ATOM 1908 O O . LEU A 1 23 ? 14.492 -10.425 4.820 1.00 0.00 2239 LEU A O 2
ATOM 1924 N N . HIS A 1 24 ? 12.305 -10.933 5.006 1.00 0.00 2240 HIS A N 2
ATOM 1925 C CA . HIS A 1 24 ? 11.832 -9.661 5.584 1.00 0.00 2240 HIS A CA 2
ATOM 1926 C C . HIS A 1 24 ? 11.090 -9.871 6.918 1.00 0.00 2240 HIS A C 2
ATOM 1927 O O . HIS A 1 24 ? 9.964 -9.395 7.108 1.00 0.00 2240 HIS A O 2
ATOM 1942 N N . ARG A 1 25 ? 11.713 -10.615 7.847 1.00 0.00 2241 ARG A N 2
ATOM 1943 C CA . ARG A 1 25 ? 11.204 -10.887 9.216 1.00 0.00 2241 ARG A CA 2
ATOM 1944 C C . ARG A 1 25 ? 10.830 -9.597 9.966 1.00 0.00 2241 ARG A C 2
ATOM 1945 O O . ARG A 1 25 ? 11.515 -8.579 9.828 1.00 0.00 2241 ARG A O 2
ATOM 1966 N N . SER A 1 26 ? 9.765 -9.651 10.765 1.00 0.00 2242 SER A N 2
ATOM 1967 C CA . SER A 1 26 ? 9.246 -8.517 11.557 1.00 0.00 2242 SER A CA 2
ATOM 1968 C C . SER A 1 26 ? 9.278 -8.808 13.069 1.00 0.00 2242 SER A C 2
ATOM 1969 O O . SER A 1 26 ? 8.848 -9.896 13.481 1.00 0.00 2242 SER A O 2
ATOM 1977 N N . PRO A 1 27 ? 9.782 -7.889 13.923 1.00 0.00 2243 PRO A N 2
ATOM 1978 C CA . PRO A 1 27 ? 9.841 -8.078 15.378 1.00 0.00 2243 PRO A CA 2
ATOM 1979 C C . PRO A 1 27 ? 8.452 -7.995 16.045 1.00 0.00 2243 PRO A C 2
ATOM 1980 O O . PRO A 1 27 ? 7.533 -7.388 15.480 1.00 0.00 2243 PRO A O 2
ATOM 1991 N N . PRO A 1 28 ? 8.268 -8.566 17.257 1.00 0.00 2244 PRO A N 2
ATOM 1992 C CA . PRO A 1 28 ? 7.039 -8.433 18.042 1.00 0.00 2244 PRO A CA 2
ATOM 1993 C C . PRO A 1 28 ? 6.577 -6.972 18.216 1.00 0.00 2244 PRO A C 2
ATOM 1994 O O . PRO A 1 28 ? 7.383 -6.080 18.510 1.00 0.00 2244 PRO A O 2
ATOM 2005 N N . LYS A 1 29 ? 5.268 -6.736 18.062 1.00 0.00 2245 LYS A N 2
ATOM 2006 C CA . LYS A 1 29 ? 4.620 -5.408 18.091 1.00 0.00 2245 LYS A CA 2
ATOM 2007 C C . LYS A 1 29 ? 3.106 -5.546 18.305 1.00 0.00 2245 LYS A C 2
ATOM 2008 O O . LYS A 1 29 ? 2.492 -6.492 17.801 1.00 0.00 2245 LYS A O 2
ATOM 2027 N N . THR A 1 30 ? 2.501 -4.604 19.034 1.00 0.00 2246 THR A N 2
ATOM 2028 C CA . THR A 1 30 ? 1.035 -4.451 19.151 1.00 0.00 2246 THR A CA 2
ATOM 2029 C C . THR A 1 30 ? 0.361 -4.251 17.780 1.00 0.00 2246 THR A C 2
ATOM 2030 O O . THR A 1 30 ? 0.915 -3.596 16.889 1.00 0.00 2246 THR A O 2
ATOM 2041 N N . LYS A 1 31 ? -0.844 -4.813 17.606 1.00 0.00 2247 LYS A N 2
ATOM 2042 C CA . LYS A 1 31 ? -1.673 -4.691 16.392 1.00 0.00 2247 LYS A CA 2
ATOM 2043 C C . LYS A 1 31 ? -2.040 -3.234 16.071 1.00 0.00 2247 LYS A C 2
ATOM 2044 O O . LYS A 1 31 ? -2.281 -2.441 16.985 1.00 0.00 2247 LYS A O 2
ATOM 2063 N N . ASP A 1 32 ? -2.124 -2.915 14.777 1.00 0.00 2248 ASP A N 2
ATOM 2064 C CA . ASP A 1 32 ? -2.553 -1.618 14.229 1.00 0.00 2248 ASP A CA 2
ATOM 2065 C C . ASP A 1 32 ? -3.832 -1.771 13.365 1.00 0.00 2248 ASP A C 2
ATOM 2066 O O . ASP A 1 32 ? -3.731 -2.035 12.160 1.00 0.00 2248 ASP A O 2
ATOM 2075 N N . PRO A 1 33 ? -5.051 -1.636 13.940 1.00 0.00 2249 PRO A N 2
ATOM 2076 C CA . PRO A 1 33 ? -6.309 -1.923 13.237 1.00 0.00 2249 PRO A CA 2
ATOM 2077 C C . PRO A 1 33 ? -6.733 -0.866 12.201 1.00 0.00 2249 PRO A C 2
ATOM 2078 O O . PRO A 1 33 ? -7.557 -1.159 11.333 1.00 0.00 2249 PRO A O 2
ATOM 2089 N N . ASP A 1 34 ? -6.202 0.359 12.280 1.00 0.00 2250 ASP A N 2
ATOM 2090 C CA . ASP A 1 34 ? -6.636 1.518 11.491 1.00 0.00 2250 ASP A CA 2
ATOM 2091 C C . ASP A 1 34 ? -5.432 2.408 11.113 1.00 0.00 2250 ASP A C 2
ATOM 2092 O O . ASP A 1 34 ? -4.966 3.226 11.916 1.00 0.00 2250 ASP A O 2
ATOM 2101 N N . LEU A 1 35 ? -4.901 2.209 9.902 1.00 0.00 2251 LEU A N 2
ATOM 2102 C CA . LEU A 1 35 ? -3.780 2.970 9.326 1.00 0.00 2251 LEU A CA 2
ATOM 2103 C C . LEU A 1 35 ? -4.301 4.166 8.489 1.00 0.00 2251 LEU A C 2
ATOM 2104 O O . LEU A 1 35 ? -5.337 4.756 8.808 1.00 0.00 2251 LEU A O 2
ATOM 2120 N N . THR A 1 36 ? -3.607 4.521 7.403 1.00 0.00 2252 THR A N 2
ATOM 2121 C CA . THR A 1 36 ? -4.066 5.459 6.358 1.00 0.00 2252 THR A CA 2
ATOM 2122 C C . THR A 1 36 ? -3.667 4.934 4.974 1.00 0.00 2252 THR A C 2
ATOM 2123 O O . THR A 1 36 ? -2.597 4.329 4.842 1.00 0.00 2252 THR A O 2
ATOM 2134 N N . PRO A 1 37 ? -4.464 5.153 3.907 1.00 0.00 2253 PRO A N 2
ATOM 2135 C CA . PRO A 1 37 ? -4.148 4.673 2.553 1.00 0.00 2253 PRO A CA 2
ATOM 2136 C C . PRO A 1 37 ? -2.844 5.246 1.976 1.00 0.00 2253 PRO A C 2
ATOM 2137 O O . PRO A 1 37 ? -2.072 4.522 1.346 1.00 0.00 2253 PRO A O 2
ATOM 2148 N N . SER A 1 38 ? -2.564 6.527 2.222 1.00 0.00 2254 SER A N 2
ATOM 2149 C CA . SER A 1 38 ? -1.283 7.160 1.894 1.00 0.00 2254 SER A CA 2
ATOM 2150 C C . SER A 1 38 ? -0.101 6.464 2.583 1.00 0.00 2254 SER A C 2
ATOM 2151 O O . SER A 1 38 ? 0.912 6.196 1.936 1.00 0.00 2254 SER A O 2
ATOM 2159 N N . GLY A 1 39 ? -0.238 6.093 3.864 1.00 0.00 2255 GLY A N 2
ATOM 2160 C CA . GLY A 1 39 ? 0.743 5.306 4.620 1.00 0.00 2255 GLY A CA 2
ATOM 2161 C C . GLY A 1 39 ? 1.006 3.919 4.017 1.00 0.00 2255 GLY A C 2
ATOM 2162 O O . GLY A 1 39 ? 2.163 3.499 3.935 1.00 0.00 2255 GLY A O 2
ATOM 2166 N N . ILE A 1 40 ? -0.040 3.222 3.558 1.00 0.00 2256 ILE A N 2
ATOM 2167 C CA . ILE A 1 40 ? 0.096 1.963 2.808 1.00 0.00 2256 ILE A CA 2
ATOM 2168 C C . ILE A 1 40 ? 0.976 2.141 1.562 1.00 0.00 2256 ILE A C 2
ATOM 2169 O O . ILE A 1 40 ? 1.993 1.460 1.417 1.00 0.00 2256 ILE A O 2
ATOM 2185 N N . ILE A 1 41 ? 0.605 3.064 0.670 1.00 0.00 2257 ILE A N 2
ATOM 2186 C CA . ILE A 1 41 ? 1.286 3.257 -0.613 1.00 0.00 2257 ILE A CA 2
ATOM 2187 C C . ILE A 1 41 ? 2.714 3.790 -0.421 1.00 0.00 2257 ILE A C 2
ATOM 2188 O O . ILE A 1 41 ? 3.621 3.368 -1.141 1.00 0.00 2257 ILE A O 2
ATOM 2204 N N . ALA A 1 42 ? 2.960 4.625 0.591 1.00 0.00 2258 ALA A N 2
ATOM 2205 C CA . ALA A 1 42 ? 4.304 5.077 0.970 1.00 0.00 2258 ALA A CA 2
ATOM 2206 C C . ALA A 1 42 ? 5.258 3.916 1.305 1.00 0.00 2258 ALA A C 2
ATOM 2207 O O . ALA A 1 42 ? 6.380 3.875 0.793 1.00 0.00 2258 ALA A O 2
ATOM 2214 N N . LYS A 1 43 ? 4.807 2.932 2.100 1.00 0.00 2259 LYS A N 2
ATOM 2215 C CA . LYS A 1 43 ? 5.592 1.722 2.434 1.00 0.00 2259 LYS A CA 2
ATOM 2216 C C . LYS A 1 43 ? 5.881 0.856 1.207 1.00 0.00 2259 LYS A C 2
ATOM 2217 O O . LYS A 1 43 ? 6.993 0.345 1.069 1.00 0.00 2259 LYS A O 2
ATOM 2236 N N . VAL A 1 44 ? 4.925 0.718 0.282 1.00 0.00 2260 VAL A N 2
ATOM 2237 C CA . VAL A 1 44 ? 5.109 -0.003 -0.995 1.00 0.00 2260 VAL A CA 2
ATOM 2238 C C . VAL A 1 44 ? 6.141 0.699 -1.882 1.00 0.00 2260 VAL A C 2
ATOM 2239 O O . VAL A 1 44 ? 7.075 0.051 -2.357 1.00 0.00 2260 VAL A O 2
ATOM 2252 N N . LYS A 1 45 ? 6.029 2.021 -2.057 1.00 0.00 2261 LYS A N 2
ATOM 2253 C CA . LYS A 1 45 ? 6.982 2.856 -2.819 1.00 0.00 2261 LYS A CA 2
ATOM 2254 C C . LYS A 1 45 ? 8.399 2.816 -2.232 1.00 0.00 2261 LYS A C 2
ATOM 2255 O O . LYS A 1 45 ? 9.370 2.797 -2.990 1.00 0.00 2261 LYS A O 2
ATOM 2274 N N . ALA A 1 46 ? 8.527 2.746 -0.906 1.00 0.00 2262 ALA A N 2
ATOM 2275 C CA . ALA A 1 46 ? 9.802 2.579 -0.196 1.00 0.00 2262 ALA A CA 2
ATOM 2276 C C . ALA A 1 46 ? 10.379 1.144 -0.254 1.00 0.00 2262 ALA A C 2
ATOM 2277 O O . ALA A 1 46 ? 11.546 0.945 0.097 1.00 0.00 2262 ALA A O 2
ATOM 2284 N N . GLY A 1 47 ? 9.594 0.143 -0.679 1.00 0.00 2263 GLY A N 2
ATOM 2285 C CA . GLY A 1 47 ? 9.982 -1.274 -0.709 1.00 0.00 2263 GLY A CA 2
ATOM 2286 C C . GLY A 1 47 ? 9.881 -1.992 0.649 1.00 0.00 2263 GLY A C 2
ATOM 2287 O O . GLY A 1 47 ? 10.412 -3.091 0.817 1.00 0.00 2263 GLY A O 2
ATOM 2291 N N . ASP A 1 48 ? 9.218 -1.380 1.634 1.00 0.00 2264 ASP A N 2
ATOM 2292 C CA . ASP A 1 48 ? 9.045 -1.900 3.005 1.00 0.00 2264 ASP A CA 2
ATOM 2293 C C . ASP A 1 48 ? 7.861 -2.880 3.161 1.00 0.00 2264 ASP A C 2
ATOM 2294 O O . ASP A 1 48 ? 7.747 -3.541 4.198 1.00 0.00 2264 ASP A O 2
ATOM 2303 N N . MET A 1 49 ? 6.985 -2.993 2.153 1.00 0.00 2265 MET A N 2
ATOM 2304 C CA . MET A 1 49 ? 5.787 -3.840 2.175 1.00 0.00 2265 MET A CA 2
ATOM 2305 C C . MET A 1 49 ? 5.393 -4.316 0.771 1.00 0.00 2265 MET A C 2
ATOM 2306 O O . MET A 1 49 ? 5.481 -3.561 -0.201 1.00 0.00 2265 MET A O 2
ATOM 2320 N N . THR A 1 50 ? 4.967 -5.576 0.655 1.00 0.00 2266 THR A N 2
ATOM 2321 C CA . THR A 1 50 ? 4.471 -6.176 -0.598 1.00 0.00 2266 THR A CA 2
ATOM 2322 C C . THR A 1 50 ? 3.103 -5.609 -1.011 1.00 0.00 2266 THR A C 2
ATOM 2323 O O . THR A 1 50 ? 2.291 -5.200 -0.178 1.00 0.00 2266 THR A O 2
ATOM 2334 N N . GLN A 1 51 ? 2.831 -5.614 -2.316 1.00 0.00 2267 GLN A N 2
ATOM 2335 C CA . GLN A 1 51 ? 1.549 -5.167 -2.884 1.00 0.00 2267 GLN A CA 2
ATOM 2336 C C . GLN A 1 51 ? 0.353 -6.009 -2.395 1.00 0.00 2267 GLN A C 2
ATOM 2337 O O . GLN A 1 51 ? -0.729 -5.464 -2.179 1.00 0.00 2267 GLN A O 2
ATOM 2351 N N . GLU A 1 52 ? 0.519 -7.317 -2.182 1.00 0.00 2268 GLU A N 2
ATOM 2352 C CA . GLU A 1 52 ? -0.543 -8.178 -1.635 1.00 0.00 2268 GLU A CA 2
ATOM 2353 C C . GLU A 1 52 ? -0.892 -7.848 -0.169 1.00 0.00 2268 GLU A C 2
ATOM 2354 O O . GLU A 1 52 ? -2.075 -7.793 0.176 1.00 0.00 2268 GLU A O 2
ATOM 2366 N N . THR A 1 53 ? 0.105 -7.556 0.682 1.00 0.00 2269 THR A N 2
ATOM 2367 C CA . THR A 1 53 ? -0.120 -7.118 2.075 1.00 0.00 2269 THR A CA 2
ATOM 2368 C C . THR A 1 53 ? -0.786 -5.740 2.104 1.00 0.00 2269 THR A C 2
ATOM 2369 O O . THR A 1 53 ? -1.746 -5.516 2.845 1.00 0.00 2269 THR A O 2
ATOM 2380 N N . ALA A 1 54 ? -0.305 -4.819 1.268 1.00 0.00 2270 ALA A N 2
ATOM 2381 C CA . ALA A 1 54 ? -0.888 -3.496 1.062 1.00 0.00 2270 ALA A CA 2
ATOM 2382 C C . ALA A 1 54 ? -2.369 -3.563 0.647 1.00 0.00 2270 ALA A C 2
ATOM 2383 O O . ALA A 1 54 ? -3.218 -2.945 1.287 1.00 0.00 2270 ALA A O 2
ATOM 2390 N N . ARG A 1 55 ? -2.698 -4.340 -0.394 1.00 0.00 2271 ARG A N 2
ATOM 2391 C CA . ARG A 1 55 ? -4.071 -4.505 -0.892 1.00 0.00 2271 ARG A CA 2
ATOM 2392 C C . ARG A 1 55 ? -5.005 -5.092 0.175 1.00 0.00 2271 ARG A C 2
ATOM 2393 O O . ARG A 1 55 ? -6.097 -4.570 0.374 1.00 0.00 2271 ARG A O 2
ATOM 2414 N N . GLU A 1 56 ? -4.563 -6.108 0.909 1.00 0.00 2272 GLU A N 2
ATOM 2415 C CA . GLU A 1 56 ? -5.254 -6.665 2.073 1.00 0.00 2272 GLU A CA 2
ATOM 2416 C C . GLU A 1 56 ? -5.644 -5.589 3.111 1.00 0.00 2272 GLU A C 2
ATOM 2417 O O . GLU A 1 56 ? -6.806 -5.516 3.527 1.00 0.00 2272 GLU A O 2
ATOM 2429 N N . LEU A 1 57 ? -4.701 -4.721 3.495 1.00 0.00 2273 LEU A N 2
ATOM 2430 C CA . LEU A 1 57 ? -4.951 -3.607 4.416 1.00 0.00 2273 LEU A CA 2
ATOM 2431 C C . LEU A 1 57 ? -5.917 -2.550 3.853 1.00 0.00 2273 LEU A C 2
ATOM 2432 O O . LEU A 1 57 ? -6.795 -2.074 4.574 1.00 0.00 2273 LEU A O 2
ATOM 2448 N N . LEU A 1 58 ? -5.815 -2.198 2.568 1.00 0.00 2274 LEU A N 2
ATOM 2449 C CA . LEU A 1 58 ? -6.733 -1.256 1.898 1.00 0.00 2274 LEU A CA 2
ATOM 2450 C C . LEU A 1 58 ? -8.172 -1.790 1.782 1.00 0.00 2274 LEU A C 2
ATOM 2451 O O . LEU A 1 58 ? -9.126 -1.050 2.028 1.00 0.00 2274 LEU A O 2
ATOM 2467 N N . LEU A 1 59 ? -8.337 -3.081 1.486 1.00 0.00 2275 LEU A N 2
ATOM 2468 C CA . LEU A 1 59 ? -9.636 -3.763 1.476 1.00 0.00 2275 LEU A CA 2
ATOM 2469 C C . LEU A 1 59 ? -10.323 -3.755 2.859 1.00 0.00 2275 LEU A C 2
ATOM 2470 O O . LEU A 1 59 ? -11.551 -3.764 2.929 1.00 0.00 2275 LEU A O 2
ATOM 2486 N N . ALA A 1 60 ? -9.551 -3.692 3.948 1.00 0.00 2276 ALA A N 2
ATOM 2487 C CA . ALA A 1 60 ? -10.063 -3.528 5.311 1.00 0.00 2276 ALA A CA 2
ATOM 2488 C C . ALA A 1 60 ? -10.411 -2.064 5.688 1.00 0.00 2276 ALA A C 2
ATOM 2489 O O . ALA A 1 60 ? -11.105 -1.853 6.686 1.00 0.00 2276 ALA A O 2
ATOM 2496 N N . MET A 1 61 ? -9.965 -1.062 4.913 1.00 0.00 2277 MET A N 2
ATOM 2497 C CA . MET A 1 61 ? -10.185 0.371 5.192 1.00 0.00 2277 MET A CA 2
ATOM 2498 C C . MET A 1 61 ? -11.212 1.056 4.268 1.00 0.00 2277 MET A C 2
ATOM 2499 O O . MET A 1 61 ? -11.790 2.070 4.676 1.00 0.00 2277 MET A O 2
ATOM 2513 N N . ARG A 1 62 ? -11.457 0.530 3.058 1.00 0.00 2278 ARG A N 2
ATOM 2514 C CA . ARG A 1 62 ? -12.471 1.049 2.112 1.00 0.00 2278 ARG A CA 2
ATOM 2515 C C . ARG A 1 62 ? -13.921 0.885 2.600 1.00 0.00 2278 ARG A C 2
ATOM 2516 O O . ARG A 1 62 ? -14.230 -0.121 3.276 1.00 0.00 2278 ARG A O 2
ATOM 2538 N N . GLY B 2 1 ? 0.770 25.397 10.969 1.00 0.00 -5 GLY B N 2
ATOM 2539 C CA . GLY B 2 1 ? 0.747 26.074 12.289 1.00 0.00 -5 GLY B CA 2
ATOM 2540 C C . GLY B 2 1 ? 1.820 27.154 12.401 1.00 0.00 -5 GLY B C 2
ATOM 2541 O O . GLY B 2 1 ? 2.287 27.645 11.366 1.00 0.00 -5 GLY B O 2
ATOM 2547 N N . PRO B 2 2 ? 2.219 27.553 13.627 1.00 0.00 -4 PRO B N 2
ATOM 2548 C CA . PRO B 2 2 ? 1.772 27.006 14.920 1.00 0.00 -4 PRO B CA 2
ATOM 2549 C C . PRO B 2 2 ? 0.312 27.331 15.289 1.00 0.00 -4 PRO B C 2
ATOM 2550 O O . PRO B 2 2 ? -0.341 26.550 15.986 1.00 0.00 -4 PRO B O 2
ATOM 2561 N N . GLY B 2 3 ? -0.223 28.460 14.804 1.00 0.00 -3 GLY B N 2
ATOM 2562 C CA . GLY B 2 3 ? -1.626 28.865 14.973 1.00 0.00 -3 GLY B CA 2
ATOM 2563 C C . GLY B 2 3 ? -2.641 27.918 14.322 1.00 0.00 -3 GLY B C 2
ATOM 2564 O O . GLY B 2 3 ? -2.344 27.239 13.336 1.00 0.00 -3 GLY B O 2
ATOM 2568 N N . SER B 2 4 ? -3.863 27.905 14.861 1.00 0.00 -2 SER B N 2
ATOM 2569 C CA . SER B 2 4 ? -4.996 27.067 14.420 1.00 0.00 -2 SER B CA 2
ATOM 2570 C C . SER B 2 4 ? -6.023 27.825 13.560 1.00 0.00 -2 SER B C 2
ATOM 2571 O O . SER B 2 4 ? -7.161 27.382 13.375 1.00 0.00 -2 SER B O 2
ATOM 2579 N N . TYR B 2 5 ? -5.643 28.976 12.999 1.00 0.00 -1 TYR B N 2
ATOM 2580 C CA . TYR B 2 5 ? -6.520 29.855 12.208 1.00 0.00 -1 TYR B CA 2
ATOM 2581 C C . TYR B 2 5 ? -7.104 29.190 10.945 1.00 0.00 -1 TYR B C 2
ATOM 2582 O O . TYR B 2 5 ? -8.241 29.487 10.567 1.00 0.00 -1 TYR B O 2
ATOM 2600 N N . MET B 2 6 ? -6.388 28.233 10.345 1.00 0.00 1 MET B N 2
ATOM 2601 C CA . MET B 2 6 ? -6.865 27.407 9.220 1.00 0.00 1 MET B CA 2
ATOM 2602 C C . MET B 2 6 ? -8.102 26.567 9.579 1.00 0.00 1 MET B C 2
ATOM 2603 O O . MET B 2 6 ? -9.017 26.429 8.768 1.00 0.00 1 MET B O 2
ATOM 2617 N N . THR B 2 7 ? -8.182 26.064 10.819 1.00 0.00 2 THR B N 2
ATOM 2618 C CA . THR B 2 7 ? -9.368 25.351 11.339 1.00 0.00 2 THR B CA 2
ATOM 2619 C C . THR B 2 7 ? -10.554 26.291 11.607 1.00 0.00 2 THR B C 2
ATOM 2620 O O . THR B 2 7 ? -11.717 25.893 11.510 1.00 0.00 2 THR B O 2
ATOM 2631 N N . HIS B 2 8 ? -10.276 27.571 11.902 1.00 0.00 3 HIS B N 2
ATOM 2632 C CA . HIS B 2 8 ? -11.281 28.627 12.142 1.00 0.00 3 HIS B CA 2
ATOM 2633 C C . HIS B 2 8 ? -11.787 29.319 10.859 1.00 0.00 3 HIS B C 2
ATOM 2634 O O . HIS B 2 8 ? -12.774 30.059 10.923 1.00 0.00 3 HIS B O 2
ATOM 2649 N N . PHE B 2 9 ? -11.137 29.106 9.709 1.00 0.00 4 PHE B N 2
ATOM 2650 C CA . PHE B 2 9 ? -11.478 29.730 8.424 1.00 0.00 4 PHE B CA 2
ATOM 2651 C C . PHE B 2 9 ? -12.910 29.373 7.954 1.00 0.00 4 PHE B C 2
ATOM 2652 O O . PHE B 2 9 ? -13.330 28.215 8.010 1.00 0.00 4 PHE B O 2
ATOM 2669 N N . GLU B 2 10 ? -13.668 30.382 7.503 1.00 0.00 5 GLU B N 2
ATOM 2670 C CA . GLU B 2 10 ? -15.053 30.221 7.024 1.00 0.00 5 GLU B CA 2
ATOM 2671 C C . GLU B 2 10 ? -15.133 29.542 5.637 1.00 0.00 5 GLU B C 2
ATOM 2672 O O . GLU B 2 10 ? -14.366 29.855 4.727 1.00 0.00 5 GLU B O 2
ATOM 2684 N N . ASP B 2 11 ? -16.090 28.624 5.463 1.00 0.00 6 ASP B N 2
ATOM 2685 C CA . ASP B 2 11 ? -16.301 27.850 4.227 1.00 0.00 6 ASP B CA 2
ATOM 2686 C C . ASP B 2 11 ? -17.750 27.325 4.134 1.00 0.00 6 ASP B C 2
ATOM 2687 O O . ASP B 2 11 ? -18.369 26.997 5.154 1.00 0.00 6 ASP B O 2
ATOM 2696 N N . HIS B 2 12 ? -18.303 27.225 2.920 1.00 0.00 7 HIS B N 2
ATOM 2697 C CA . HIS B 2 12 ? -19.648 26.685 2.653 1.00 0.00 7 HIS B CA 2
ATOM 2698 C C . HIS B 2 12 ? -19.607 25.145 2.655 1.00 0.00 7 HIS B C 2
ATOM 2699 O O . HIS B 2 12 ? -19.491 24.513 1.601 1.00 0.00 7 HIS B O 2
ATOM 2714 N N . ARG B 2 13 ? -19.697 24.546 3.851 1.00 0.00 8 ARG B N 2
ATOM 2715 C CA . ARG B 2 13 ? -19.517 23.099 4.107 1.00 0.00 8 ARG B CA 2
ATOM 2716 C C . ARG B 2 13 ? -20.526 22.194 3.384 1.00 0.00 8 ARG B C 2
ATOM 2717 O O . ARG B 2 13 ? -20.171 21.095 2.947 1.00 0.00 8 ARG B O 2
ATOM 2738 N N . VAL B 2 14 ? -21.760 22.668 3.236 1.00 0.00 9 VAL B N 2
ATOM 2739 C CA . VAL B 2 14 ? -22.850 21.999 2.493 1.00 0.00 9 VAL B CA 2
ATOM 2740 C C . VAL B 2 14 ? -22.531 21.942 0.993 1.00 0.00 9 VAL B C 2
ATOM 2741 O O . VAL B 2 14 ? -22.126 22.945 0.400 1.00 0.00 9 VAL B O 2
ATOM 2754 N N . GLY B 2 15 ? -22.715 20.777 0.367 1.00 0.00 10 GLY B N 2
ATOM 2755 C CA . GLY B 2 15 ? -22.447 20.545 -1.058 1.00 0.00 10 GLY B CA 2
ATOM 2756 C C . GLY B 2 15 ? -22.547 19.063 -1.454 1.00 0.00 10 GLY B C 2
ATOM 2757 O O . GLY B 2 15 ? -22.423 18.172 -0.608 1.00 0.00 10 GLY B O 2
ATOM 2761 N N . SER B 2 16 ? -22.792 18.796 -2.739 1.00 0.00 11 SER B N 2
ATOM 2762 C CA . SER B 2 16 ? -22.991 17.438 -3.294 1.00 0.00 11 SER B CA 2
ATOM 2763 C C . SER B 2 16 ? -21.679 16.678 -3.593 1.00 0.00 11 SER B C 2
ATOM 2764 O O . SER B 2 16 ? -21.685 15.450 -3.694 1.00 0.00 11 SER B O 2
ATOM 2772 N N . ASP B 2 17 ? -20.548 17.381 -3.706 1.00 0.00 12 ASP B N 2
ATOM 2773 C CA . ASP B 2 17 ? -19.222 16.807 -4.015 1.00 0.00 12 ASP B CA 2
ATOM 2774 C C . ASP B 2 17 ? -18.745 15.756 -2.987 1.00 0.00 12 ASP B C 2
ATOM 2775 O O . ASP B 2 17 ? -18.797 15.990 -1.777 1.00 0.00 12 ASP B O 2
ATOM 2784 N N . ARG B 2 18 ? -18.227 14.619 -3.472 1.00 0.00 13 ARG B N 2
ATOM 2785 C CA . ARG B 2 18 ? -17.637 13.523 -2.660 1.00 0.00 13 ARG B CA 2
ATOM 2786 C C . ARG B 2 18 ? -16.339 12.957 -3.286 1.00 0.00 13 ARG B C 2
ATOM 2787 O O . ARG B 2 18 ? -15.952 11.819 -2.998 1.00 0.00 13 ARG B O 2
ATOM 2808 N N . LEU B 2 19 ? -15.662 13.749 -4.126 1.00 0.00 14 LEU B N 2
ATOM 2809 C CA . LEU B 2 19 ? -14.536 13.335 -4.979 1.00 0.00 14 LEU B CA 2
ATOM 2810 C C . LEU B 2 19 ? -13.675 14.529 -5.432 1.00 0.00 14 LEU B C 2
ATOM 2811 O O . LEU B 2 19 ? -14.033 15.686 -5.202 1.00 0.00 14 LEU B O 2
ATOM 2827 N N . ALA B 2 20 ? -12.546 14.235 -6.090 1.00 0.00 15 ALA B N 2
ATOM 2828 C CA . ALA B 2 20 ? -11.652 15.201 -6.747 1.00 0.00 15 ALA B CA 2
ATOM 2829 C C . ALA B 2 20 ? -11.053 16.260 -5.784 1.00 0.00 15 ALA B C 2
ATOM 2830 O O . ALA B 2 20 ? -10.891 17.433 -6.132 1.00 0.00 15 ALA B O 2
ATOM 2837 N N . ALA B 2 21 ? -10.694 15.828 -4.573 1.00 0.00 16 ALA B N 2
ATOM 2838 C CA . ALA B 2 21 ? -10.128 16.672 -3.521 1.00 0.00 16 ALA B CA 2
ATOM 2839 C C . ALA B 2 21 ? -8.685 17.160 -3.804 1.00 0.00 16 ALA B C 2
ATOM 2840 O O . ALA B 2 21 ? -8.239 18.133 -3.188 1.00 0.00 16 ALA B O 2
ATOM 2847 N N . ASP B 2 22 ? -7.955 16.490 -4.705 1.00 0.00 17 ASP B N 2
ATOM 2848 C CA . ASP B 2 22 ? -6.551 16.754 -5.072 1.00 0.00 17 ASP B CA 2
ATOM 2849 C C . ASP B 2 22 ? -5.606 16.745 -3.845 1.00 0.00 17 ASP B C 2
ATOM 2850 O O . ASP B 2 22 ? -4.837 17.680 -3.601 1.00 0.00 17 ASP B O 2
ATOM 2859 N N . GLY B 2 23 ? -5.705 15.682 -3.039 1.00 0.00 18 GLY B N 2
ATOM 2860 C CA . GLY B 2 23 ? -4.983 15.496 -1.776 1.00 0.00 18 GLY B CA 2
ATOM 2861 C C . GLY B 2 23 ? -4.763 14.014 -1.445 1.00 0.00 18 GLY B C 2
ATOM 2862 O O . GLY B 2 23 ? -4.422 13.210 -2.321 1.00 0.00 18 GLY B O 2
ATOM 2866 N N . GLU B 2 24 ? -4.935 13.641 -0.177 1.00 0.00 19 GLU B N 2
ATOM 2867 C CA . GLU B 2 24 ? -4.814 12.256 0.298 1.00 0.00 19 GLU B CA 2
ATOM 2868 C C . GLU B 2 24 ? -5.778 11.296 -0.438 1.00 0.00 19 GLU B C 2
ATOM 2869 O O . GLU B 2 24 ? -6.989 11.535 -0.509 1.00 0.00 19 GLU B O 2
ATOM 2881 N N . ILE B 2 25 ? -5.232 10.204 -0.985 1.00 0.00 20 ILE B N 2
ATOM 2882 C CA . ILE B 2 25 ? -5.976 9.154 -1.712 1.00 0.00 20 ILE B CA 2
ATOM 2883 C C . ILE B 2 25 ? -7.005 8.432 -0.825 1.00 0.00 20 ILE B C 2
ATOM 2884 O O . ILE B 2 25 ? -6.737 8.121 0.341 1.00 0.00 20 ILE B O 2
ATOM 2900 N N . SER B 2 26 ? -8.174 8.114 -1.386 1.00 0.00 21 SER B N 2
ATOM 2901 C CA . SER B 2 26 ? -9.108 7.121 -0.828 1.00 0.00 21 SER B CA 2
ATOM 2902 C C . SER B 2 26 ? -8.466 5.722 -0.733 1.00 0.00 21 SER B C 2
ATOM 2903 O O . SER B 2 26 ? -7.585 5.378 -1.528 1.00 0.00 21 SER B O 2
ATOM 2911 N N . ALA B 2 27 ? -8.954 4.879 0.183 1.00 0.00 22 ALA B N 2
ATOM 2912 C CA . ALA B 2 27 ? -8.608 3.456 0.234 1.00 0.00 22 ALA B CA 2
ATOM 2913 C C . ALA B 2 27 ? -8.993 2.717 -1.063 1.00 0.00 22 ALA B C 2
ATOM 2914 O O . ALA B 2 27 ? -8.273 1.826 -1.503 1.00 0.00 22 ALA B O 2
ATOM 2921 N N . ASP B 2 28 ? -10.109 3.104 -1.694 1.00 0.00 23 ASP B N 2
ATOM 2922 C CA . ASP B 2 28 ? -10.548 2.580 -2.993 1.00 0.00 23 ASP B CA 2
ATOM 2923 C C . ASP B 2 28 ? -9.612 2.988 -4.152 1.00 0.00 23 ASP B C 2
ATOM 2924 O O . ASP B 2 28 ? -9.266 2.171 -5.007 1.00 0.00 23 ASP B O 2
ATOM 2933 N N . GLU B 2 29 ? -9.164 4.251 -4.169 1.00 0.00 24 GLU B N 2
ATOM 2934 C CA . GLU B 2 29 ? -8.186 4.778 -5.136 1.00 0.00 24 GLU B CA 2
ATOM 2935 C C . GLU B 2 29 ? -6.817 4.104 -5.002 1.00 0.00 24 GLU B C 2
ATOM 2936 O O . GLU B 2 29 ? -6.163 3.792 -5.996 1.00 0.00 24 GLU B O 2
ATOM 2948 N N . ALA B 2 30 ? -6.393 3.829 -3.769 1.00 0.00 25 ALA B N 2
ATOM 2949 C CA . ALA B 2 30 ? -5.127 3.172 -3.468 1.00 0.00 25 ALA B CA 2
ATOM 2950 C C . ALA B 2 30 ? -5.021 1.746 -4.065 1.00 0.00 25 ALA B C 2
ATOM 2951 O O . ALA B 2 30 ? -3.926 1.315 -4.434 1.00 0.00 25 ALA B O 2
ATOM 2958 N N . LEU B 2 31 ? -6.139 1.022 -4.236 1.00 0.00 26 LEU B N 2
ATOM 2959 C CA . LEU B 2 31 ? -6.161 -0.262 -4.961 1.00 0.00 26 LEU B CA 2
ATOM 2960 C C . LEU B 2 31 ? -5.632 -0.126 -6.401 1.00 0.00 26 LEU B C 2
ATOM 2961 O O . LEU B 2 31 ? -4.814 -0.932 -6.849 1.00 0.00 26 LEU B O 2
ATOM 2977 N N . SER B 2 32 ? -6.068 0.925 -7.112 1.00 0.00 27 SER B N 2
ATOM 2978 C CA . SER B 2 32 ? -5.580 1.276 -8.454 1.00 0.00 27 SER B CA 2
ATOM 2979 C C . SER B 2 32 ? -4.123 1.769 -8.448 1.00 0.00 27 SER B C 2
ATOM 2980 O O . SER B 2 32 ? -3.347 1.434 -9.347 1.00 0.00 27 SER B O 2
ATOM 2988 N N . MET B 2 33 ? -3.720 2.508 -7.400 1.00 0.00 28 MET B N 2
ATOM 2989 C CA . MET B 2 33 ? -2.340 2.985 -7.221 1.00 0.00 28 MET B CA 2
ATOM 2990 C C . MET B 2 33 ? -1.315 1.843 -7.166 1.00 0.00 28 MET B C 2
ATOM 2991 O O . MET B 2 33 ? -0.257 1.961 -7.785 1.00 0.00 28 MET B O 2
ATOM 3005 N N . LEU B 2 34 ? -1.624 0.727 -6.497 1.00 0.00 29 LEU B N 2
ATOM 3006 C CA . LEU B 2 34 ? -0.751 -0.463 -6.452 1.00 0.00 29 LEU B CA 2
ATOM 3007 C C . LEU B 2 34 ? -0.447 -1.033 -7.846 1.00 0.00 29 LEU B C 2
ATOM 3008 O O . LEU B 2 34 ? 0.699 -1.392 -8.130 1.00 0.00 29 LEU B O 2
ATOM 3024 N N . ASP B 2 35 ? -1.447 -1.075 -8.731 1.00 0.00 30 ASP B N 2
ATOM 3025 C CA . ASP B 2 35 ? -1.308 -1.555 -10.114 1.00 0.00 30 ASP B CA 2
ATOM 3026 C C . ASP B 2 35 ? -0.426 -0.641 -10.994 1.00 0.00 30 ASP B C 2
ATOM 3027 O O . ASP B 2 35 ? 0.182 -1.104 -11.965 1.00 0.00 30 ASP B O 2
ATOM 3036 N N . ALA B 2 36 ? -0.322 0.645 -10.643 1.00 0.00 31 ALA B N 2
ATOM 3037 C CA . ALA B 2 36 ? 0.545 1.615 -11.312 1.00 0.00 31 ALA B CA 2
ATOM 3038 C C . ALA B 2 36 ? 2.036 1.486 -10.934 1.00 0.00 31 ALA B C 2
ATOM 3039 O O . ALA B 2 36 ? 2.893 2.043 -11.627 1.00 0.00 31 ALA B O 2
ATOM 3046 N N . ILE B 2 37 ? 2.367 0.759 -9.857 1.00 0.00 32 ILE B N 2
ATOM 3047 C CA . ILE B 2 37 ? 3.748 0.510 -9.397 1.00 0.00 32 ILE B CA 2
ATOM 3048 C C . ILE B 2 37 ? 4.293 -0.759 -10.095 1.00 0.00 32 ILE B C 2
ATOM 3049 O O . ILE B 2 37 ? 4.457 -0.754 -11.321 1.00 0.00 32 ILE B O 2
ATOM 3065 N N . GLY B 2 38 ? 4.594 -1.834 -9.356 1.00 0.00 33 GLY B N 2
ATOM 3066 C CA . GLY B 2 38 ? 5.372 -2.979 -9.844 1.00 0.00 33 GLY B CA 2
ATOM 3067 C C . GLY B 2 38 ? 6.878 -2.685 -9.921 1.00 0.00 33 GLY B C 2
ATOM 3068 O O . GLY B 2 38 ? 7.312 -1.539 -10.061 1.00 0.00 33 GLY B O 2
ATOM 3072 N N . THR B 2 39 ? 7.701 -3.740 -9.847 1.00 0.00 34 THR B N 2
ATOM 3073 C CA . THR B 2 39 ? 9.175 -3.632 -9.778 1.00 0.00 34 THR B CA 2
ATOM 3074 C C . THR B 2 39 ? 9.846 -3.180 -11.085 1.00 0.00 34 THR B C 2
ATOM 3075 O O . THR B 2 39 ? 10.994 -2.724 -11.069 1.00 0.00 34 THR B O 2
ATOM 3086 N N . GLY B 2 40 ? 9.135 -3.259 -12.217 1.00 0.00 35 GLY B N 2
ATOM 3087 C CA . GLY B 2 40 ? 9.627 -2.878 -13.549 1.00 0.00 35 GLY B CA 2
ATOM 3088 C C . GLY B 2 40 ? 9.659 -1.364 -13.841 1.00 0.00 35 GLY B C 2
ATOM 3089 O O . GLY B 2 40 ? 10.223 -0.958 -14.861 1.00 0.00 35 GLY B O 2
ATOM 3093 N N . GLN B 2 41 ? 9.056 -0.520 -12.995 1.00 0.00 36 GLN B N 2
ATOM 3094 C CA . GLN B 2 41 ? 9.029 0.942 -13.170 1.00 0.00 36 GLN B CA 2
ATOM 3095 C C . GLN B 2 41 ? 10.427 1.595 -13.156 1.00 0.00 36 GLN B C 2
ATOM 3096 O O . GLN B 2 41 ? 11.289 1.226 -12.357 1.00 0.00 36 GLN B O 2
ATOM 3110 N N . SER B 2 42 ? 10.602 2.599 -14.028 1.00 0.00 37 SER B N 2
ATOM 3111 C CA . SER B 2 42 ? 11.758 3.507 -14.170 1.00 0.00 37 SER B CA 2
ATOM 3112 C C . SER B 2 42 ? 12.899 2.917 -15.014 1.00 0.00 37 SER B C 2
ATOM 3113 O O . SER B 2 42 ? 13.231 1.733 -14.909 1.00 0.00 37 SER B O 2
ATOM 3121 N N . THR B 2 43 ? 13.526 3.751 -15.849 1.00 0.00 38 THR B N 2
ATOM 3122 C CA . THR B 2 43 ? 14.702 3.421 -16.685 1.00 0.00 38 THR B CA 2
ATOM 3123 C C . THR B 2 43 ? 15.390 4.710 -17.179 1.00 0.00 38 THR B C 2
ATOM 3124 O O . THR B 2 43 ? 14.686 5.651 -17.564 1.00 0.00 38 THR B O 2
ATOM 3135 N N . PRO B 2 44 ? 16.736 4.813 -17.157 1.00 0.00 39 PRO B N 2
ATOM 3136 C CA . PRO B 2 44 ? 17.452 5.993 -17.639 1.00 0.00 39 PRO B CA 2
ATOM 3137 C C . PRO B 2 44 ? 17.389 6.123 -19.174 1.00 0.00 39 PRO B C 2
ATOM 3138 O O . PRO B 2 44 ? 17.471 5.131 -19.906 1.00 0.00 39 PRO B O 2
ATOM 3149 N N . THR B 2 45 ? 17.258 7.355 -19.669 1.00 0.00 40 THR B N 2
ATOM 3150 C CA . THR B 2 45 ? 17.249 7.683 -21.109 1.00 0.00 40 THR B CA 2
ATOM 3151 C C . THR B 2 45 ? 17.651 9.142 -21.373 1.00 0.00 40 THR B C 2
ATOM 3152 O O . THR B 2 45 ? 17.472 10.014 -20.518 1.00 0.00 40 THR B O 2
ATOM 3163 N N . GLY B 2 46 ? 18.177 9.413 -22.575 1.00 0.00 41 GLY B N 2
ATOM 3164 C CA . GLY B 2 46 ? 18.429 10.763 -23.102 1.00 0.00 41 GLY B CA 2
ATOM 3165 C C . GLY B 2 46 ? 17.365 11.270 -24.089 1.00 0.00 41 GLY B C 2
ATOM 3166 O O . GLY B 2 46 ? 17.536 12.352 -24.658 1.00 0.00 41 GLY B O 2
ATOM 3170 N N . ALA B 2 47 ? 16.286 10.507 -24.325 1.00 0.00 42 ALA B N 2
ATOM 3171 C CA . ALA B 2 47 ? 15.214 10.849 -25.261 1.00 0.00 42 ALA B CA 2
ATOM 3172 C C . ALA B 2 47 ? 14.515 12.190 -24.927 1.00 0.00 42 ALA B C 2
ATOM 3173 O O . ALA B 2 47 ? 14.157 12.456 -23.772 1.00 0.00 42 ALA B O 2
ATOM 3180 N N . ASP B 2 48 ? 14.278 13.014 -25.951 1.00 0.00 43 ASP B N 2
ATOM 3181 C CA . ASP B 2 48 ? 13.615 14.326 -25.854 1.00 0.00 43 ASP B CA 2
ATOM 3182 C C . ASP B 2 48 ? 12.918 14.710 -27.185 1.00 0.00 43 ASP B C 2
ATOM 3183 O O . ASP B 2 48 ? 12.820 15.884 -27.562 1.00 0.00 43 ASP B O 2
ATOM 3192 N N . ASP B 2 49 ? 12.459 13.695 -27.929 1.00 0.00 44 ASP B N 2
ATOM 3193 C CA . ASP B 2 49 ? 11.989 13.767 -29.326 1.00 0.00 44 ASP B CA 2
ATOM 3194 C C . ASP B 2 49 ? 10.976 12.646 -29.657 1.00 0.00 44 ASP B C 2
ATOM 3195 O O . ASP B 2 49 ? 9.967 12.938 -30.340 1.00 0.00 44 ASP B O 2
ATOM 3205 N N . GLY A 1 1 ? 23.097 -22.918 46.735 1.00 0.00 2217 GLY A N 3
ATOM 3206 C CA . GLY A 1 1 ? 24.432 -22.430 47.144 1.00 0.00 2217 GLY A CA 3
ATOM 3207 C C . GLY A 1 1 ? 25.443 -22.481 46.003 1.00 0.00 2217 GLY A C 3
ATOM 3208 O O . GLY A 1 1 ? 25.176 -23.105 44.971 1.00 0.00 2217 GLY A O 3
ATOM 3214 N N . PRO A 1 2 ? 26.610 -21.825 46.160 1.00 0.00 2218 PRO A N 3
ATOM 3215 C CA . PRO A 1 2 ? 27.688 -21.807 45.163 1.00 0.00 2218 PRO A CA 3
ATOM 3216 C C . PRO A 1 2 ? 28.370 -23.181 44.993 1.00 0.00 2218 PRO A C 3
ATOM 3217 O O . PRO A 1 2 ? 28.342 -24.027 45.893 1.00 0.00 2218 PRO A O 3
ATOM 3228 N N . GLY A 1 3 ? 29.005 -23.393 43.835 1.00 0.00 2219 GLY A N 3
ATOM 3229 C CA . GLY A 1 3 ? 29.674 -24.651 43.476 1.00 0.00 2219 GLY A CA 3
ATOM 3230 C C . GLY A 1 3 ? 28.718 -25.843 43.298 1.00 0.00 2219 GLY A C 3
ATOM 3231 O O . GLY A 1 3 ? 27.560 -25.674 42.899 1.00 0.00 2219 GLY A O 3
ATOM 3235 N N . SER A 1 4 ? 29.222 -27.059 43.533 1.00 0.00 2220 SER A N 3
ATOM 3236 C CA . SER A 1 4 ? 28.472 -28.326 43.428 1.00 0.00 2220 SER A CA 3
ATOM 3237 C C . SER A 1 4 ? 27.133 -28.301 44.205 1.00 0.00 2220 SER A C 3
ATOM 3238 O O . SER A 1 4 ? 27.079 -27.758 45.315 1.00 0.00 2220 SER A O 3
ATOM 3246 N N . PRO A 1 5 ? 26.047 -28.906 43.675 1.00 0.00 2221 PRO A N 3
ATOM 3247 C CA . PRO A 1 5 ? 24.711 -28.836 44.276 1.00 0.00 2221 PRO A CA 3
ATOM 3248 C C . PRO A 1 5 ? 24.545 -29.699 45.541 1.00 0.00 2221 PRO A C 3
ATOM 3249 O O . PRO A 1 5 ? 23.672 -29.413 46.367 1.00 0.00 2221 PRO A O 3
ATOM 3260 N N . ASN A 1 6 ? 25.375 -30.733 45.716 1.00 0.00 2222 ASN A N 3
ATOM 3261 C CA . ASN A 1 6 ? 25.375 -31.650 46.858 1.00 0.00 2222 ASN A CA 3
ATOM 3262 C C . ASN A 1 6 ? 26.746 -32.335 46.998 1.00 0.00 2222 ASN A C 3
ATOM 3263 O O . ASN A 1 6 ? 27.203 -32.998 46.062 1.00 0.00 2222 ASN A O 3
ATOM 3274 N N . SER A 1 7 ? 27.399 -32.196 48.158 1.00 0.00 2223 SER A N 3
ATOM 3275 C CA . SER A 1 7 ? 28.711 -32.795 48.463 1.00 0.00 2223 SER A CA 3
ATOM 3276 C C . SER A 1 7 ? 29.754 -32.479 47.366 1.00 0.00 2223 SER A C 3
ATOM 3277 O O . SER A 1 7 ? 29.836 -31.334 46.906 1.00 0.00 2223 SER A O 3
ATOM 3285 N N . TYR A 1 8 ? 30.535 -33.468 46.924 1.00 0.00 2224 TYR A N 3
ATOM 3286 C CA . TYR A 1 8 ? 31.546 -33.365 45.860 1.00 0.00 2224 TYR A CA 3
ATOM 3287 C C . TYR A 1 8 ? 31.052 -33.930 44.505 1.00 0.00 2224 TYR A C 3
ATOM 3288 O O . TYR A 1 8 ? 31.847 -34.125 43.577 1.00 0.00 2224 TYR A O 3
ATOM 3306 N N . LEU A 1 9 ? 29.747 -34.213 44.375 1.00 0.00 2225 LEU A N 3
ATOM 3307 C CA . LEU A 1 9 ? 29.129 -34.825 43.191 1.00 0.00 2225 LEU A CA 3
ATOM 3308 C C . LEU A 1 9 ? 29.304 -33.940 41.928 1.00 0.00 2225 LEU A C 3
ATOM 3309 O O . LEU A 1 9 ? 29.020 -32.738 41.996 1.00 0.00 2225 LEU A O 3
ATOM 3325 N N . PRO A 1 10 ? 29.722 -34.496 40.773 1.00 0.00 2226 PRO A N 3
ATOM 3326 C CA . PRO A 1 10 ? 29.868 -33.737 39.529 1.00 0.00 2226 PRO A CA 3
ATOM 3327 C C . PRO A 1 10 ? 28.502 -33.328 38.953 1.00 0.00 2226 PRO A C 3
ATOM 3328 O O . PRO A 1 10 ? 27.545 -34.111 38.966 1.00 0.00 2226 PRO A O 3
ATOM 3339 N N . ALA A 1 11 ? 28.411 -32.092 38.458 1.00 0.00 2227 ALA A N 3
ATOM 3340 C CA . ALA A 1 11 ? 27.174 -31.476 37.964 1.00 0.00 2227 ALA A CA 3
ATOM 3341 C C . ALA A 1 11 ? 27.453 -30.442 36.847 1.00 0.00 2227 ALA A C 3
ATOM 3342 O O . ALA A 1 11 ? 26.984 -29.302 36.896 1.00 0.00 2227 ALA A O 3
ATOM 3349 N N . GLU A 1 12 ? 28.249 -30.831 35.847 1.00 0.00 2228 GLU A N 3
ATOM 3350 C CA . GLU A 1 12 ? 28.551 -30.024 34.653 1.00 0.00 2228 GLU A CA 3
ATOM 3351 C C . GLU A 1 12 ? 27.273 -29.542 33.929 1.00 0.00 2228 GLU A C 3
ATOM 3352 O O . GLU A 1 12 ? 26.323 -30.312 33.738 1.00 0.00 2228 GLU A O 3
ATOM 3364 N N . ASN A 1 13 ? 27.260 -28.262 33.538 1.00 0.00 2229 ASN A N 3
ATOM 3365 C CA . ASN A 1 13 ? 26.114 -27.502 33.024 1.00 0.00 2229 ASN A CA 3
ATOM 3366 C C . ASN A 1 13 ? 26.567 -26.056 32.709 1.00 0.00 2229 ASN A C 3
ATOM 3367 O O . ASN A 1 13 ? 26.444 -25.145 33.535 1.00 0.00 2229 ASN A O 3
ATOM 3378 N N . GLU A 1 14 ? 27.120 -25.849 31.512 1.00 0.00 2230 GLU A N 3
ATOM 3379 C CA . GLU A 1 14 ? 27.686 -24.572 31.052 1.00 0.00 2230 GLU A CA 3
ATOM 3380 C C . GLU A 1 14 ? 27.727 -24.487 29.514 1.00 0.00 2230 GLU A C 3
ATOM 3381 O O . GLU A 1 14 ? 27.992 -25.480 28.829 1.00 0.00 2230 GLU A O 3
ATOM 3393 N N . ASP A 1 15 ? 27.427 -23.308 28.965 1.00 0.00 2231 ASP A N 3
ATOM 3394 C CA . ASP A 1 15 ? 27.341 -23.065 27.515 1.00 0.00 2231 ASP A CA 3
ATOM 3395 C C . ASP A 1 15 ? 28.711 -23.127 26.795 1.00 0.00 2231 ASP A C 3
ATOM 3396 O O . ASP A 1 15 ? 29.738 -22.776 27.394 1.00 0.00 2231 ASP A O 3
ATOM 3405 N N . PRO A 1 16 ? 28.751 -23.497 25.498 1.00 0.00 2232 PRO A N 3
ATOM 3406 C CA . PRO A 1 16 ? 29.976 -23.503 24.687 1.00 0.00 2232 PRO A CA 3
ATOM 3407 C C . PRO A 1 16 ? 30.304 -22.131 24.063 1.00 0.00 2232 PRO A C 3
ATOM 3408 O O . PRO A 1 16 ? 31.405 -21.933 23.545 1.00 0.00 2232 PRO A O 3
ATOM 3419 N N . ASP A 1 17 ? 29.393 -21.159 24.147 1.00 0.00 2233 ASP A N 3
ATOM 3420 C CA . ASP A 1 17 ? 29.561 -19.796 23.623 1.00 0.00 2233 ASP A CA 3
ATOM 3421 C C . ASP A 1 17 ? 30.177 -18.882 24.702 1.00 0.00 2233 ASP A C 3
ATOM 3422 O O . ASP A 1 17 ? 29.525 -17.993 25.262 1.00 0.00 2233 ASP A O 3
ATOM 3431 N N . LYS A 1 18 ? 31.454 -19.130 25.019 1.00 0.00 2234 LYS A N 3
ATOM 3432 C CA . LYS A 1 18 ? 32.173 -18.522 26.158 1.00 0.00 2234 LYS A CA 3
ATOM 3433 C C . LYS A 1 18 ? 32.815 -17.164 25.846 1.00 0.00 2234 LYS A C 3
ATOM 3434 O O . LYS A 1 18 ? 33.157 -16.414 26.762 1.00 0.00 2234 LYS A O 3
ATOM 3453 N N . ALA A 1 19 ? 32.982 -16.850 24.562 1.00 0.00 2235 ALA A N 3
ATOM 3454 C CA . ALA A 1 19 ? 33.594 -15.616 24.063 1.00 0.00 2235 ALA A CA 3
ATOM 3455 C C . ALA A 1 19 ? 32.703 -14.370 24.269 1.00 0.00 2235 ALA A C 3
ATOM 3456 O O . ALA A 1 19 ? 31.500 -14.391 23.994 1.00 0.00 2235 ALA A O 3
ATOM 3463 N N . VAL A 1 20 ? 33.305 -13.256 24.705 1.00 0.00 2236 VAL A N 3
ATOM 3464 C CA . VAL A 1 20 ? 32.694 -11.912 24.679 1.00 0.00 2236 VAL A CA 3
ATOM 3465 C C . VAL A 1 20 ? 32.441 -11.481 23.224 1.00 0.00 2236 VAL A C 3
ATOM 3466 O O . VAL A 1 20 ? 33.300 -11.679 22.360 1.00 0.00 2236 VAL A O 3
ATOM 3479 N N . VAL A 1 21 ? 31.268 -10.905 22.939 1.00 0.00 2237 VAL A N 3
ATOM 3480 C CA . VAL A 1 21 ? 30.814 -10.558 21.577 1.00 0.00 2237 VAL A CA 3
ATOM 3481 C C . VAL A 1 21 ? 29.920 -9.307 21.567 1.00 0.00 2237 VAL A C 3
ATOM 3482 O O . VAL A 1 21 ? 29.068 -9.130 22.438 1.00 0.00 2237 VAL A O 3
ATOM 3495 N N . ASP A 1 22 ? 30.128 -8.428 20.582 1.00 0.00 2238 ASP A N 3
ATOM 3496 C CA . ASP A 1 22 ? 29.486 -7.107 20.453 1.00 0.00 2238 ASP A CA 3
ATOM 3497 C C . ASP A 1 22 ? 28.441 -7.040 19.309 1.00 0.00 2238 ASP A C 3
ATOM 3498 O O . ASP A 1 22 ? 27.995 -5.962 18.911 1.00 0.00 2238 ASP A O 3
ATOM 3507 N N . LEU A 1 23 ? 28.015 -8.199 18.791 1.00 0.00 2239 LEU A N 3
ATOM 3508 C CA . LEU A 1 23 ? 27.143 -8.345 17.615 1.00 0.00 2239 LEU A CA 3
ATOM 3509 C C . LEU A 1 23 ? 25.648 -8.487 17.981 1.00 0.00 2239 LEU A C 3
ATOM 3510 O O . LEU A 1 23 ? 24.820 -8.834 17.137 1.00 0.00 2239 LEU A O 3
ATOM 3526 N N . HIS A 1 24 ? 25.290 -8.205 19.239 1.00 0.00 2240 HIS A N 3
ATOM 3527 C CA . HIS A 1 24 ? 23.932 -8.285 19.796 1.00 0.00 2240 HIS A CA 3
ATOM 3528 C C . HIS A 1 24 ? 23.052 -7.090 19.371 1.00 0.00 2240 HIS A C 3
ATOM 3529 O O . HIS A 1 24 ? 22.730 -6.209 20.175 1.00 0.00 2240 HIS A O 3
ATOM 3544 N N . ARG A 1 25 ? 22.675 -7.053 18.085 1.00 0.00 2241 ARG A N 3
ATOM 3545 C CA . ARG A 1 25 ? 21.752 -6.069 17.475 1.00 0.00 2241 ARG A CA 3
ATOM 3546 C C . ARG A 1 25 ? 20.368 -6.018 18.147 1.00 0.00 2241 ARG A C 3
ATOM 3547 O O . ARG A 1 25 ? 19.915 -6.998 18.744 1.00 0.00 2241 ARG A O 3
ATOM 3568 N N . SER A 1 26 ? 19.697 -4.871 18.022 1.00 0.00 2242 SER A N 3
ATOM 3569 C CA . SER A 1 26 ? 18.329 -4.654 18.516 1.00 0.00 2242 SER A CA 3
ATOM 3570 C C . SER A 1 26 ? 17.314 -5.654 17.914 1.00 0.00 2242 SER A C 3
ATOM 3571 O O . SER A 1 26 ? 17.416 -5.953 16.715 1.00 0.00 2242 SER A O 3
ATOM 3579 N N . PRO A 1 27 ? 16.328 -6.173 18.682 1.00 0.00 2243 PRO A N 3
ATOM 3580 C CA . PRO A 1 27 ? 15.322 -7.120 18.184 1.00 0.00 2243 PRO A CA 3
ATOM 3581 C C . PRO A 1 27 ? 14.414 -6.550 17.072 1.00 0.00 2243 PRO A C 3
ATOM 3582 O O . PRO A 1 27 ? 14.124 -5.347 17.090 1.00 0.00 2243 PRO A O 3
ATOM 3593 N N . PRO A 1 28 ? 13.917 -7.387 16.131 1.00 0.00 2244 PRO A N 3
ATOM 3594 C CA . PRO A 1 28 ? 12.960 -6.991 15.089 1.00 0.00 2244 PRO A CA 3
ATOM 3595 C C . PRO A 1 28 ? 11.688 -6.304 15.614 1.00 0.00 2244 PRO A C 3
ATOM 3596 O O . PRO A 1 28 ? 11.166 -6.660 16.678 1.00 0.00 2244 PRO A O 3
ATOM 3607 N N . LYS A 1 29 ? 11.178 -5.315 14.867 1.00 0.00 2245 LYS A N 3
ATOM 3608 C CA . LYS A 1 29 ? 10.008 -4.484 15.233 1.00 0.00 2245 LYS A CA 3
ATOM 3609 C C . LYS A 1 29 ? 8.695 -5.049 14.671 1.00 0.00 2245 LYS A C 3
ATOM 3610 O O . LYS A 1 29 ? 8.600 -5.335 13.474 1.00 0.00 2245 LYS A O 3
ATOM 3629 N N . THR A 1 30 ? 7.690 -5.226 15.530 1.00 0.00 2246 THR A N 3
ATOM 3630 C CA . THR A 1 30 ? 6.337 -5.685 15.152 1.00 0.00 2246 THR A CA 3
ATOM 3631 C C . THR A 1 30 ? 5.604 -4.711 14.208 1.00 0.00 2246 THR A C 3
ATOM 3632 O O . THR A 1 30 ? 5.717 -3.489 14.341 1.00 0.00 2246 THR A O 3
ATOM 3643 N N . LYS A 1 31 ? 4.823 -5.258 13.264 1.00 0.00 2247 LYS A N 3
ATOM 3644 C CA . LYS A 1 31 ? 3.927 -4.501 12.359 1.00 0.00 2247 LYS A CA 3
ATOM 3645 C C . LYS A 1 31 ? 2.824 -3.713 13.087 1.00 0.00 2247 LYS A C 3
ATOM 3646 O O . LYS A 1 31 ? 2.469 -4.024 14.229 1.00 0.00 2247 LYS A O 3
ATOM 3665 N N . ASP A 1 32 ? 2.236 -2.738 12.395 1.00 0.00 2248 ASP A N 3
ATOM 3666 C CA . ASP A 1 32 ? 1.100 -1.924 12.849 1.00 0.00 2248 ASP A CA 3
ATOM 3667 C C . ASP A 1 32 ? 0.195 -1.558 11.644 1.00 0.00 2248 ASP A C 3
ATOM 3668 O O . ASP A 1 32 ? 0.660 -0.853 10.740 1.00 0.00 2248 ASP A O 3
ATOM 3677 N N . PRO A 1 33 ? -1.078 -2.012 11.597 1.00 0.00 2249 PRO A N 3
ATOM 3678 C CA . PRO A 1 33 ? -1.970 -1.782 10.459 1.00 0.00 2249 PRO A CA 3
ATOM 3679 C C . PRO A 1 33 ? -2.799 -0.485 10.572 1.00 0.00 2249 PRO A C 3
ATOM 3680 O O . PRO A 1 33 ? -3.547 -0.162 9.642 1.00 0.00 2249 PRO A O 3
ATOM 3691 N N . ASP A 1 34 ? -2.667 0.299 11.652 1.00 0.00 2250 ASP A N 3
ATOM 3692 C CA . ASP A 1 34 ? -3.428 1.539 11.865 1.00 0.00 2250 ASP A CA 3
ATOM 3693 C C . ASP A 1 34 ? -2.716 2.739 11.203 1.00 0.00 2250 ASP A C 3
ATOM 3694 O O . ASP A 1 34 ? -2.098 3.582 11.863 1.00 0.00 2250 ASP A O 3
ATOM 3703 N N . LEU A 1 35 ? -2.801 2.790 9.871 1.00 0.00 2251 LEU A N 3
ATOM 3704 C CA . LEU A 1 35 ? -2.165 3.765 8.977 1.00 0.00 2251 LEU A CA 3
ATOM 3705 C C . LEU A 1 35 ? -3.191 4.414 8.030 1.00 0.00 2251 LEU A C 3
ATOM 3706 O O . LEU A 1 35 ? -4.226 3.817 7.716 1.00 0.00 2251 LEU A O 3
ATOM 3722 N N . THR A 1 36 ? -2.890 5.620 7.544 1.00 0.00 2252 THR A N 3
ATOM 3723 C CA . THR A 1 36 ? -3.590 6.230 6.396 1.00 0.00 2252 THR A CA 3
ATOM 3724 C C . THR A 1 36 ? -3.388 5.407 5.110 1.00 0.00 2252 THR A C 3
ATOM 3725 O O . THR A 1 36 ? -2.363 4.727 4.972 1.00 0.00 2252 THR A O 3
ATOM 3736 N N . PRO A 1 37 ? -4.294 5.481 4.116 1.00 0.00 2253 PRO A N 3
ATOM 3737 C CA . PRO A 1 37 ? -4.104 4.803 2.828 1.00 0.00 2253 PRO A CA 3
ATOM 3738 C C . PRO A 1 37 ? -2.902 5.353 2.042 1.00 0.00 2253 PRO A C 3
ATOM 3739 O O . PRO A 1 37 ? -2.203 4.593 1.370 1.00 0.00 2253 PRO A O 3
ATOM 3750 N N . SER A 1 38 ? -2.607 6.650 2.171 1.00 0.00 2254 SER A N 3
ATOM 3751 C CA . SER A 1 38 ? -1.356 7.250 1.682 1.00 0.00 2254 SER A CA 3
ATOM 3752 C C . SER A 1 38 ? -0.120 6.607 2.330 1.00 0.00 2254 SER A C 3
ATOM 3753 O O . SER A 1 38 ? 0.851 6.312 1.630 1.00 0.00 2254 SER A O 3
ATOM 3761 N N . GLY A 1 39 ? -0.161 6.309 3.636 1.00 0.00 2255 GLY A N 3
ATOM 3762 C CA . GLY A 1 39 ? 0.876 5.567 4.371 1.00 0.00 2255 GLY A CA 3
ATOM 3763 C C . GLY A 1 39 ? 1.107 4.140 3.855 1.00 0.00 2255 GLY A C 3
ATOM 3764 O O . GLY A 1 39 ? 2.257 3.723 3.700 1.00 0.00 2255 GLY A O 3
ATOM 3768 N N . ILE A 1 40 ? 0.034 3.405 3.538 1.00 0.00 2256 ILE A N 3
ATOM 3769 C CA . ILE A 1 40 ? 0.099 2.097 2.864 1.00 0.00 2256 ILE A CA 3
ATOM 3770 C C . ILE A 1 40 ? 0.916 2.183 1.560 1.00 0.00 2256 ILE A C 3
ATOM 3771 O O . ILE A 1 40 ? 1.882 1.441 1.378 1.00 0.00 2256 ILE A O 3
ATOM 3787 N N . ILE A 1 41 ? 0.557 3.108 0.661 1.00 0.00 2257 ILE A N 3
ATOM 3788 C CA . ILE A 1 41 ? 1.239 3.296 -0.627 1.00 0.00 2257 ILE A CA 3
ATOM 3789 C C . ILE A 1 41 ? 2.693 3.760 -0.439 1.00 0.00 2257 ILE A C 3
ATOM 3790 O O . ILE A 1 41 ? 3.588 3.264 -1.128 1.00 0.00 2257 ILE A O 3
ATOM 3806 N N . ALA A 1 42 ? 2.963 4.647 0.526 1.00 0.00 2258 ALA A N 3
ATOM 3807 C CA . ALA A 1 42 ? 4.315 5.091 0.879 1.00 0.00 2258 ALA A CA 3
ATOM 3808 C C . ALA A 1 42 ? 5.245 3.925 1.274 1.00 0.00 2258 ALA A C 3
ATOM 3809 O O . ALA A 1 42 ? 6.379 3.858 0.797 1.00 0.00 2258 ALA A O 3
ATOM 3816 N N . LYS A 1 43 ? 4.759 2.962 2.073 1.00 0.00 2259 LYS A N 3
ATOM 3817 C CA . LYS A 1 43 ? 5.499 1.730 2.415 1.00 0.00 2259 LYS A CA 3
ATOM 3818 C C . LYS A 1 43 ? 5.815 0.854 1.197 1.00 0.00 2259 LYS A C 3
ATOM 3819 O O . LYS A 1 43 ? 6.923 0.336 1.094 1.00 0.00 2259 LYS A O 3
ATOM 3838 N N . VAL A 1 44 ? 4.884 0.715 0.254 1.00 0.00 2260 VAL A N 3
ATOM 3839 C CA . VAL A 1 44 ? 5.110 -0.052 -0.991 1.00 0.00 2260 VAL A CA 3
ATOM 3840 C C . VAL A 1 44 ? 6.119 0.655 -1.904 1.00 0.00 2260 VAL A C 3
ATOM 3841 O O . VAL A 1 44 ? 7.046 0.015 -2.402 1.00 0.00 2260 VAL A O 3
ATOM 3854 N N . LYS A 1 45 ? 6.012 1.983 -2.049 1.00 0.00 2261 LYS A N 3
ATOM 3855 C CA . LYS A 1 45 ? 6.979 2.825 -2.781 1.00 0.00 2261 LYS A CA 3
ATOM 3856 C C . LYS A 1 45 ? 8.393 2.771 -2.181 1.00 0.00 2261 LYS A C 3
ATOM 3857 O O . LYS A 1 45 ? 9.378 2.775 -2.918 1.00 0.00 2261 LYS A O 3
ATOM 3876 N N . ALA A 1 46 ? 8.494 2.674 -0.854 1.00 0.00 2262 ALA A N 3
ATOM 3877 C CA . ALA A 1 46 ? 9.752 2.517 -0.119 1.00 0.00 2262 ALA A CA 3
ATOM 3878 C C . ALA A 1 46 ? 10.327 1.079 -0.131 1.00 0.00 2262 ALA A C 3
ATOM 3879 O O . ALA A 1 46 ? 11.469 0.868 0.283 1.00 0.00 2262 ALA A O 3
ATOM 3886 N N . GLY A 1 47 ? 9.554 0.082 -0.579 1.00 0.00 2263 GLY A N 3
ATOM 3887 C CA . GLY A 1 47 ? 9.932 -1.339 -0.568 1.00 0.00 2263 GLY A CA 3
ATOM 3888 C C . GLY A 1 47 ? 9.799 -2.022 0.804 1.00 0.00 2263 GLY A C 3
ATOM 3889 O O . GLY A 1 47 ? 10.295 -3.135 0.992 1.00 0.00 2263 GLY A O 3
ATOM 3893 N N . ASP A 1 48 ? 9.135 -1.378 1.769 1.00 0.00 2264 ASP A N 3
ATOM 3894 C CA . ASP A 1 48 ? 8.913 -1.886 3.138 1.00 0.00 2264 ASP A CA 3
ATOM 3895 C C . ASP A 1 48 ? 7.757 -2.906 3.237 1.00 0.00 2264 ASP A C 3
ATOM 3896 O O . ASP A 1 48 ? 7.630 -3.624 4.236 1.00 0.00 2264 ASP A O 3
ATOM 3905 N N . MET A 1 49 ? 6.910 -2.993 2.207 1.00 0.00 2265 MET A N 3
ATOM 3906 C CA . MET A 1 49 ? 5.707 -3.836 2.163 1.00 0.00 2265 MET A CA 3
ATOM 3907 C C . MET A 1 49 ? 5.351 -4.252 0.724 1.00 0.00 2265 MET A C 3
ATOM 3908 O O . MET A 1 49 ? 5.513 -3.465 -0.210 1.00 0.00 2265 MET A O 3
ATOM 3922 N N . THR A 1 50 ? 4.876 -5.488 0.532 1.00 0.00 2266 THR A N 3
ATOM 3923 C CA . THR A 1 50 ? 4.399 -5.992 -0.768 1.00 0.00 2266 THR A CA 3
ATOM 3924 C C . THR A 1 50 ? 3.045 -5.396 -1.176 1.00 0.00 2266 THR A C 3
ATOM 3925 O O . THR A 1 50 ? 2.221 -5.035 -0.327 1.00 0.00 2266 THR A O 3
ATOM 3936 N N . GLN A 1 51 ? 2.764 -5.370 -2.486 1.00 0.00 2267 GLN A N 3
ATOM 3937 C CA . GLN A 1 51 ? 1.435 -5.062 -3.032 1.00 0.00 2267 GLN A CA 3
ATOM 3938 C C . GLN A 1 51 ? 0.335 -5.963 -2.444 1.00 0.00 2267 GLN A C 3
ATOM 3939 O O . GLN A 1 51 ? -0.753 -5.483 -2.132 1.00 0.00 2267 GLN A O 3
ATOM 3953 N N . GLU A 1 52 ? 0.613 -7.261 -2.266 1.00 0.00 2268 GLU A N 3
ATOM 3954 C CA . GLU A 1 52 ? -0.339 -8.212 -1.678 1.00 0.00 2268 GLU A CA 3
ATOM 3955 C C . GLU A 1 52 ? -0.773 -7.815 -0.258 1.00 0.00 2268 GLU A C 3
ATOM 3956 O O . GLU A 1 52 ? -1.974 -7.715 0.021 1.00 0.00 2268 GLU A O 3
ATOM 3968 N N . THR A 1 53 ? 0.191 -7.555 0.630 1.00 0.00 2269 THR A N 3
ATOM 3969 C CA . THR A 1 53 ? -0.078 -7.113 2.017 1.00 0.00 2269 THR A CA 3
ATOM 3970 C C . THR A 1 53 ? -0.799 -5.760 2.040 1.00 0.00 2269 THR A C 3
ATOM 3971 O O . THR A 1 53 ? -1.802 -5.595 2.738 1.00 0.00 2269 THR A O 3
ATOM 3982 N N . ALA A 1 54 ? -0.315 -4.796 1.252 1.00 0.00 2270 ALA A N 3
ATOM 3983 C CA . ALA A 1 54 ? -0.920 -3.476 1.101 1.00 0.00 2270 ALA A CA 3
ATOM 3984 C C . ALA A 1 54 ? -2.395 -3.535 0.668 1.00 0.00 2270 ALA A C 3
ATOM 3985 O O . ALA A 1 54 ? -3.258 -2.928 1.308 1.00 0.00 2270 ALA A O 3
ATOM 3992 N N . ARG A 1 55 ? -2.704 -4.285 -0.402 1.00 0.00 2271 ARG A N 3
ATOM 3993 C CA . ARG A 1 55 ? -4.067 -4.406 -0.928 1.00 0.00 2271 ARG A CA 3
ATOM 3994 C C . ARG A 1 55 ? -5.003 -5.106 0.060 1.00 0.00 2271 ARG A C 3
ATOM 3995 O O . ARG A 1 55 ? -6.115 -4.634 0.268 1.00 0.00 2271 ARG A O 3
ATOM 4016 N N . GLU A 1 56 ? -4.557 -6.179 0.715 1.00 0.00 2272 GLU A N 3
ATOM 4017 C CA . GLU A 1 56 ? -5.294 -6.858 1.782 1.00 0.00 2272 GLU A CA 3
ATOM 4018 C C . GLU A 1 56 ? -5.731 -5.898 2.904 1.00 0.00 2272 GLU A C 3
ATOM 4019 O O . GLU A 1 56 ? -6.899 -5.905 3.289 1.00 0.00 2272 GLU A O 3
ATOM 4031 N N . LEU A 1 57 ? -4.825 -5.042 3.397 1.00 0.00 2273 LEU A N 3
ATOM 4032 C CA . LEU A 1 57 ? -5.155 -3.966 4.343 1.00 0.00 2273 LEU A CA 3
ATOM 4033 C C . LEU A 1 57 ? -6.192 -2.979 3.760 1.00 0.00 2273 LEU A C 3
ATOM 4034 O O . LEU A 1 57 ? -7.235 -2.757 4.373 1.00 0.00 2273 LEU A O 3
ATOM 4050 N N . LEU A 1 58 ? -5.950 -2.427 2.567 1.00 0.00 2274 LEU A N 3
ATOM 4051 C CA . LEU A 1 58 ? -6.823 -1.426 1.933 1.00 0.00 2274 LEU A CA 3
ATOM 4052 C C . LEU A 1 58 ? -8.247 -1.934 1.656 1.00 0.00 2274 LEU A C 3
ATOM 4053 O O . LEU A 1 58 ? -9.211 -1.185 1.828 1.00 0.00 2274 LEU A O 3
ATOM 4069 N N . LEU A 1 59 ? -8.398 -3.214 1.292 1.00 0.00 2275 LEU A N 3
ATOM 4070 C CA . LEU A 1 59 ? -9.693 -3.881 1.103 1.00 0.00 2275 LEU A CA 3
ATOM 4071 C C . LEU A 1 59 ? -10.527 -3.968 2.395 1.00 0.00 2275 LEU A C 3
ATOM 4072 O O . LEU A 1 59 ? -11.753 -4.059 2.301 1.00 0.00 2275 LEU A O 3
ATOM 4088 N N . ALA A 1 60 ? -9.902 -3.922 3.575 1.00 0.00 2276 ALA A N 3
ATOM 4089 C CA . ALA A 1 60 ? -10.581 -3.776 4.869 1.00 0.00 2276 ALA A CA 3
ATOM 4090 C C . ALA A 1 60 ? -10.760 -2.306 5.319 1.00 0.00 2276 ALA A C 3
ATOM 4091 O O . ALA A 1 60 ? -11.746 -1.978 5.987 1.00 0.00 2276 ALA A O 3
ATOM 4098 N N . MET A 1 61 ? -9.827 -1.412 4.964 1.00 0.00 2277 MET A N 3
ATOM 4099 C CA . MET A 1 61 ? -9.841 0.022 5.324 1.00 0.00 2277 MET A CA 3
ATOM 4100 C C . MET A 1 61 ? -10.931 0.843 4.604 1.00 0.00 2277 MET A C 3
ATOM 4101 O O . MET A 1 61 ? -11.432 1.816 5.176 1.00 0.00 2277 MET A O 3
ATOM 4115 N N . ARG A 1 62 ? -11.303 0.462 3.371 1.00 0.00 2278 ARG A N 3
ATOM 4116 C CA . ARG A 1 62 ? -12.359 1.103 2.558 1.00 0.00 2278 ARG A CA 3
ATOM 4117 C C . ARG A 1 62 ? -13.755 1.096 3.216 1.00 0.00 2278 ARG A C 3
ATOM 4118 O O . ARG A 1 62 ? -14.122 0.101 3.887 1.00 0.00 2278 ARG A O 3
ATOM 4140 N N . GLY B 2 1 ? 13.445 32.220 -1.162 1.00 0.00 -5 GLY B N 3
ATOM 4141 C CA . GLY B 2 1 ? 14.167 33.171 -0.289 1.00 0.00 -5 GLY B CA 3
ATOM 4142 C C . GLY B 2 1 ? 15.659 32.860 -0.193 1.00 0.00 -5 GLY B C 3
ATOM 4143 O O . GLY B 2 1 ? 16.085 31.773 -0.596 1.00 0.00 -5 GLY B O 3
ATOM 4149 N N . PRO B 2 2 ? 16.474 33.796 0.336 1.00 0.00 -4 PRO B N 3
ATOM 4150 C CA . PRO B 2 2 ? 17.933 33.659 0.412 1.00 0.00 -4 PRO B CA 3
ATOM 4151 C C . PRO B 2 2 ? 18.422 32.733 1.548 1.00 0.00 -4 PRO B C 3
ATOM 4152 O O . PRO B 2 2 ? 19.552 32.240 1.487 1.00 0.00 -4 PRO B O 3
ATOM 4163 N N . GLY B 2 3 ? 17.585 32.475 2.565 1.00 0.00 -3 GLY B N 3
ATOM 4164 C CA . GLY B 2 3 ? 17.934 31.656 3.737 1.00 0.00 -3 GLY B CA 3
ATOM 4165 C C . GLY B 2 3 ? 19.103 32.221 4.564 1.00 0.00 -3 GLY B C 3
ATOM 4166 O O . GLY B 2 3 ? 19.284 33.438 4.665 1.00 0.00 -3 GLY B O 3
ATOM 4170 N N . SER B 2 4 ? 19.876 31.330 5.193 1.00 0.00 -2 SER B N 3
ATOM 4171 C CA . SER B 2 4 ? 21.041 31.648 6.036 1.00 0.00 -2 SER B CA 3
ATOM 4172 C C . SER B 2 4 ? 22.038 30.481 6.078 1.00 0.00 -2 SER B C 3
ATOM 4173 O O . SER B 2 4 ? 21.656 29.317 5.932 1.00 0.00 -2 SER B O 3
ATOM 4181 N N . TYR B 2 5 ? 23.315 30.787 6.319 1.00 0.00 -1 TYR B N 3
ATOM 4182 C CA . TYR B 2 5 ? 24.346 29.789 6.633 1.00 0.00 -1 TYR B CA 3
ATOM 4183 C C . TYR B 2 5 ? 24.108 29.092 7.988 1.00 0.00 -1 TYR B C 3
ATOM 4184 O O . TYR B 2 5 ? 24.447 27.918 8.141 1.00 0.00 -1 TYR B O 3
ATOM 4202 N N . MET B 2 6 ? 23.500 29.808 8.949 1.00 0.00 1 MET B N 3
ATOM 4203 C CA . MET B 2 6 ? 23.197 29.376 10.325 1.00 0.00 1 MET B CA 3
ATOM 4204 C C . MET B 2 6 ? 24.473 28.998 11.120 1.00 0.00 1 MET B C 3
ATOM 4205 O O . MET B 2 6 ? 25.562 29.496 10.814 1.00 0.00 1 MET B O 3
ATOM 4219 N N . THR B 2 7 ? 24.383 28.123 12.140 1.00 0.00 2 THR B N 3
ATOM 4220 C CA . THR B 2 7 ? 25.570 27.481 12.753 1.00 0.00 2 THR B CA 3
ATOM 4221 C C . THR B 2 7 ? 26.171 26.416 11.817 1.00 0.00 2 THR B C 3
ATOM 4222 O O . THR B 2 7 ? 27.369 26.130 11.876 1.00 0.00 2 THR B O 3
ATOM 4233 N N . HIS B 2 8 ? 25.330 25.887 10.911 1.00 0.00 3 HIS B N 3
ATOM 4234 C CA . HIS B 2 8 ? 25.601 25.011 9.759 1.00 0.00 3 HIS B CA 3
ATOM 4235 C C . HIS B 2 8 ? 25.469 23.508 10.073 1.00 0.00 3 HIS B C 3
ATOM 4236 O O . HIS B 2 8 ? 26.023 22.662 9.366 1.00 0.00 3 HIS B O 3
ATOM 4251 N N . PHE B 2 9 ? 24.704 23.177 11.115 1.00 0.00 4 PHE B N 3
ATOM 4252 C CA . PHE B 2 9 ? 24.387 21.806 11.551 1.00 0.00 4 PHE B CA 3
ATOM 4253 C C . PHE B 2 9 ? 22.874 21.567 11.759 1.00 0.00 4 PHE B C 3
ATOM 4254 O O . PHE B 2 9 ? 22.449 20.431 11.961 1.00 0.00 4 PHE B O 3
ATOM 4271 N N . GLU B 2 10 ? 22.058 22.625 11.687 1.00 0.00 5 GLU B N 3
ATOM 4272 C CA . GLU B 2 10 ? 20.599 22.623 11.874 1.00 0.00 5 GLU B CA 3
ATOM 4273 C C . GLU B 2 10 ? 19.823 21.970 10.711 1.00 0.00 5 GLU B C 3
ATOM 4274 O O . GLU B 2 10 ? 18.673 21.561 10.875 1.00 0.00 5 GLU B O 3
ATOM 4286 N N . ASP B 2 11 ? 20.442 21.859 9.527 1.00 0.00 6 ASP B N 3
ATOM 4287 C CA . ASP B 2 11 ? 19.810 21.400 8.285 1.00 0.00 6 ASP B CA 3
ATOM 4288 C C . ASP B 2 11 ? 19.349 19.928 8.384 1.00 0.00 6 ASP B C 3
ATOM 4289 O O . ASP B 2 11 ? 20.167 19.009 8.479 1.00 0.00 6 ASP B O 3
ATOM 4298 N N . HIS B 2 12 ? 18.018 19.727 8.447 1.00 0.00 7 HIS B N 3
ATOM 4299 C CA . HIS B 2 12 ? 17.325 18.439 8.673 1.00 0.00 7 HIS B CA 3
ATOM 4300 C C . HIS B 2 12 ? 17.565 17.832 10.072 1.00 0.00 7 HIS B C 3
ATOM 4301 O O . HIS B 2 12 ? 17.205 16.678 10.321 1.00 0.00 7 HIS B O 3
ATOM 4316 N N . ARG B 2 13 ? 18.098 18.621 11.019 1.00 0.00 8 ARG B N 3
ATOM 4317 C CA . ARG B 2 13 ? 18.340 18.226 12.424 1.00 0.00 8 ARG B CA 3
ATOM 4318 C C . ARG B 2 13 ? 17.119 18.429 13.324 1.00 0.00 8 ARG B C 3
ATOM 4319 O O . ARG B 2 13 ? 16.899 17.672 14.271 1.00 0.00 8 ARG B O 3
ATOM 4340 N N . VAL B 2 14 ? 16.307 19.433 12.993 1.00 0.00 9 VAL B N 3
ATOM 4341 C CA . VAL B 2 14 ? 15.037 19.767 13.670 1.00 0.00 9 VAL B CA 3
ATOM 4342 C C . VAL B 2 14 ? 13.949 18.706 13.406 1.00 0.00 9 VAL B C 3
ATOM 4343 O O . VAL B 2 14 ? 13.140 18.415 14.290 1.00 0.00 9 VAL B O 3
ATOM 4356 N N . GLY B 2 15 ? 13.938 18.107 12.208 1.00 0.00 10 GLY B N 3
ATOM 4357 C CA . GLY B 2 15 ? 12.980 17.074 11.803 1.00 0.00 10 GLY B CA 3
ATOM 4358 C C . GLY B 2 15 ? 13.048 16.699 10.315 1.00 0.00 10 GLY B C 3
ATOM 4359 O O . GLY B 2 15 ? 13.667 17.400 9.507 1.00 0.00 10 GLY B O 3
ATOM 4363 N N . SER B 2 16 ? 12.405 15.578 9.972 1.00 0.00 11 SER B N 3
ATOM 4364 C CA . SER B 2 16 ? 12.302 15.012 8.611 1.00 0.00 11 SER B CA 3
ATOM 4365 C C . SER B 2 16 ? 11.556 15.912 7.609 1.00 0.00 11 SER B C 3
ATOM 4366 O O . SER B 2 16 ? 10.814 16.820 7.991 1.00 0.00 11 SER B O 3
ATOM 4374 N N . ASP B 2 17 ? 11.712 15.624 6.311 1.00 0.00 12 ASP B N 3
ATOM 4375 C CA . ASP B 2 17 ? 10.956 16.238 5.202 1.00 0.00 12 ASP B CA 3
ATOM 4376 C C . ASP B 2 17 ? 9.421 16.135 5.362 1.00 0.00 12 ASP B C 3
ATOM 4377 O O . ASP B 2 17 ? 8.884 15.107 5.790 1.00 0.00 12 ASP B O 3
ATOM 4386 N N . ARG B 2 18 ? 8.717 17.206 4.968 1.00 0.00 13 ARG B N 3
ATOM 4387 C CA . ARG B 2 18 ? 7.248 17.363 5.020 1.00 0.00 13 ARG B CA 3
ATOM 4388 C C . ARG B 2 18 ? 6.730 17.949 3.695 1.00 0.00 13 ARG B C 3
ATOM 4389 O O . ARG B 2 18 ? 5.933 18.892 3.664 1.00 0.00 13 ARG B O 3
ATOM 4410 N N . LEU B 2 19 ? 7.222 17.383 2.590 1.00 0.00 14 LEU B N 3
ATOM 4411 C CA . LEU B 2 19 ? 6.871 17.725 1.208 1.00 0.00 14 LEU B CA 3
ATOM 4412 C C . LEU B 2 19 ? 5.361 17.647 0.913 1.00 0.00 14 LEU B C 3
ATOM 4413 O O . LEU B 2 19 ? 4.631 16.849 1.504 1.00 0.00 14 LEU B O 3
ATOM 4429 N N . ALA B 2 20 ? 4.900 18.472 -0.030 1.00 0.00 15 ALA B N 3
ATOM 4430 C CA . ALA B 2 20 ? 3.506 18.525 -0.472 1.00 0.00 15 ALA B CA 3
ATOM 4431 C C . ALA B 2 20 ? 3.238 17.507 -1.597 1.00 0.00 15 ALA B C 3
ATOM 4432 O O . ALA B 2 20 ? 3.747 17.649 -2.716 1.00 0.00 15 ALA B O 3
ATOM 4439 N N . ALA B 2 21 ? 2.454 16.467 -1.298 1.00 0.00 16 ALA B N 3
ATOM 4440 C CA . ALA B 2 21 ? 1.966 15.493 -2.276 1.00 0.00 16 ALA B CA 3
ATOM 4441 C C . ALA B 2 21 ? 1.084 16.141 -3.367 1.00 0.00 16 ALA B C 3
ATOM 4442 O O . ALA B 2 21 ? 0.408 17.149 -3.128 1.00 0.00 16 ALA B O 3
ATOM 4449 N N . ASP B 2 22 ? 1.062 15.539 -4.564 1.00 0.00 17 ASP B N 3
ATOM 4450 C CA . ASP B 2 22 ? 0.251 15.992 -5.709 1.00 0.00 17 ASP B CA 3
ATOM 4451 C C . ASP B 2 22 ? -1.269 15.981 -5.439 1.00 0.00 17 ASP B C 3
ATOM 4452 O O . ASP B 2 22 ? -2.004 16.820 -5.970 1.00 0.00 17 ASP B O 3
ATOM 4461 N N . GLY B 2 23 ? -1.747 15.052 -4.610 1.00 0.00 18 GLY B N 3
ATOM 4462 C CA . GLY B 2 23 ? -3.151 14.944 -4.182 1.00 0.00 18 GLY B CA 3
ATOM 4463 C C . GLY B 2 23 ? -3.375 13.791 -3.197 1.00 0.00 18 GLY B C 3
ATOM 4464 O O . GLY B 2 23 ? -2.746 12.736 -3.306 1.00 0.00 18 GLY B O 3
ATOM 4468 N N . GLU B 2 24 ? -4.261 13.993 -2.218 1.00 0.00 19 GLU B N 3
ATOM 4469 C CA . GLU B 2 24 ? -4.710 12.952 -1.279 1.00 0.00 19 GLU B CA 3
ATOM 4470 C C . GLU B 2 24 ? -5.476 11.805 -1.971 1.00 0.00 19 GLU B C 3
ATOM 4471 O O . GLU B 2 24 ? -5.997 11.963 -3.081 1.00 0.00 19 GLU B O 3
ATOM 4483 N N . ILE B 2 25 ? -5.567 10.652 -1.294 1.00 0.00 20 ILE B N 3
ATOM 4484 C CA . ILE B 2 25 ? -6.206 9.419 -1.796 1.00 0.00 20 ILE B CA 3
ATOM 4485 C C . ILE B 2 25 ? -7.070 8.761 -0.706 1.00 0.00 20 ILE B C 3
ATOM 4486 O O . ILE B 2 25 ? -6.726 8.792 0.480 1.00 0.00 20 ILE B O 3
ATOM 4502 N N . SER B 2 26 ? -8.195 8.160 -1.107 1.00 0.00 21 SER B N 3
ATOM 4503 C CA . SER B 2 26 ? -8.973 7.237 -0.266 1.00 0.00 21 SER B CA 3
ATOM 4504 C C . SER B 2 26 ? -8.475 5.785 -0.411 1.00 0.00 21 SER B C 3
ATOM 4505 O O . SER B 2 26 ? -7.687 5.465 -1.305 1.00 0.00 21 SER B O 3
ATOM 4513 N N . ALA B 2 27 ? -8.924 4.889 0.469 1.00 0.00 22 ALA B N 3
ATOM 4514 C CA . ALA B 2 27 ? -8.490 3.491 0.490 1.00 0.00 22 ALA B CA 3
ATOM 4515 C C . ALA B 2 27 ? -8.916 2.681 -0.751 1.00 0.00 22 ALA B C 3
ATOM 4516 O O . ALA B 2 27 ? -8.175 1.796 -1.178 1.00 0.00 22 ALA B O 3
ATOM 4523 N N . ASP B 2 28 ? -10.064 2.993 -1.358 1.00 0.00 23 ASP B N 3
ATOM 4524 C CA . ASP B 2 28 ? -10.509 2.379 -2.617 1.00 0.00 23 ASP B CA 3
ATOM 4525 C C . ASP B 2 28 ? -9.722 2.885 -3.848 1.00 0.00 23 ASP B C 3
ATOM 4526 O O . ASP B 2 28 ? -9.438 2.108 -4.763 1.00 0.00 23 ASP B O 3
ATOM 4535 N N . GLU B 2 29 ? -9.316 4.159 -3.875 1.00 0.00 24 GLU B N 3
ATOM 4536 C CA . GLU B 2 29 ? -8.433 4.730 -4.912 1.00 0.00 24 GLU B CA 3
ATOM 4537 C C . GLU B 2 29 ? -7.028 4.089 -4.881 1.00 0.00 24 GLU B C 3
ATOM 4538 O O . GLU B 2 29 ? -6.456 3.761 -5.924 1.00 0.00 24 GLU B O 3
ATOM 4550 N N . ALA B 2 30 ? -6.500 3.850 -3.676 1.00 0.00 25 ALA B N 3
ATOM 4551 C CA . ALA B 2 30 ? -5.194 3.247 -3.437 1.00 0.00 25 ALA B CA 3
ATOM 4552 C C . ALA B 2 30 ? -5.052 1.825 -4.031 1.00 0.00 25 ALA B C 3
ATOM 4553 O O . ALA B 2 30 ? -3.950 1.452 -4.444 1.00 0.00 25 ALA B O 3
ATOM 4560 N N . LEU B 2 31 ? -6.142 1.046 -4.125 1.00 0.00 26 LEU B N 3
ATOM 4561 C CA . LEU B 2 31 ? -6.135 -0.324 -4.667 1.00 0.00 26 LEU B CA 3
ATOM 4562 C C . LEU B 2 31 ? -5.510 -0.411 -6.071 1.00 0.00 26 LEU B C 3
ATOM 4563 O O . LEU B 2 31 ? -4.723 -1.323 -6.345 1.00 0.00 26 LEU B O 3
ATOM 4579 N N . SER B 2 32 ? -5.846 0.539 -6.953 1.00 0.00 27 SER B N 3
ATOM 4580 C CA . SER B 2 32 ? -5.356 0.597 -8.344 1.00 0.00 27 SER B CA 3
ATOM 4581 C C . SER B 2 32 ? -3.878 1.029 -8.457 1.00 0.00 27 SER B C 3
ATOM 4582 O O . SER B 2 32 ? -3.142 0.530 -9.314 1.00 0.00 27 SER B O 3
ATOM 4590 N N . MET B 2 33 ? -3.421 1.915 -7.560 1.00 0.00 28 MET B N 3
ATOM 4591 C CA . MET B 2 33 ? -2.078 2.519 -7.580 1.00 0.00 28 MET B CA 3
ATOM 4592 C C . MET B 2 33 ? -0.947 1.494 -7.404 1.00 0.00 28 MET B C 3
ATOM 4593 O O . MET B 2 33 ? 0.132 1.647 -7.981 1.00 0.00 28 MET B O 3
ATOM 4607 N N . LEU B 2 34 ? -1.204 0.423 -6.650 1.00 0.00 29 LEU B N 3
ATOM 4608 C CA . LEU B 2 34 ? -0.259 -0.663 -6.366 1.00 0.00 29 LEU B CA 3
ATOM 4609 C C . LEU B 2 34 ? 0.282 -1.347 -7.638 1.00 0.00 29 LEU B C 3
ATOM 4610 O O . LEU B 2 34 ? 1.469 -1.682 -7.702 1.00 0.00 29 LEU B O 3
ATOM 4626 N N . ASP B 2 35 ? -0.570 -1.543 -8.649 1.00 0.00 30 ASP B N 3
ATOM 4627 C CA . ASP B 2 35 ? -0.239 -2.203 -9.919 1.00 0.00 30 ASP B CA 3
ATOM 4628 C C . ASP B 2 35 ? 0.818 -1.428 -10.735 1.00 0.00 30 ASP B C 3
ATOM 4629 O O . ASP B 2 35 ? 1.666 -2.018 -11.400 1.00 0.00 30 ASP B O 3
ATOM 4638 N N . ALA B 2 36 ? 0.777 -0.091 -10.678 1.00 0.00 31 ALA B N 3
ATOM 4639 C CA . ALA B 2 36 ? 1.697 0.801 -11.390 1.00 0.00 31 ALA B CA 3
ATOM 4640 C C . ALA B 2 36 ? 3.126 0.816 -10.805 1.00 0.00 31 ALA B C 3
ATOM 4641 O O . ALA B 2 36 ? 4.076 1.145 -11.522 1.00 0.00 31 ALA B O 3
ATOM 4648 N N . ILE B 2 37 ? 3.296 0.458 -9.520 1.00 0.00 32 ILE B N 3
ATOM 4649 C CA . ILE B 2 37 ? 4.598 0.444 -8.829 1.00 0.00 32 ILE B CA 3
ATOM 4650 C C . ILE B 2 37 ? 5.472 -0.728 -9.316 1.00 0.00 32 ILE B C 3
ATOM 4651 O O . ILE B 2 37 ? 6.667 -0.546 -9.582 1.00 0.00 32 ILE B O 3
ATOM 4667 N N . GLY B 2 38 ? 4.882 -1.921 -9.471 1.00 0.00 33 GLY B N 3
ATOM 4668 C CA . GLY B 2 38 ? 5.581 -3.158 -9.855 1.00 0.00 33 GLY B CA 3
ATOM 4669 C C . GLY B 2 38 ? 6.735 -3.559 -8.919 1.00 0.00 33 GLY B C 3
ATOM 4670 O O . GLY B 2 38 ? 6.743 -3.209 -7.732 1.00 0.00 33 GLY B O 3
ATOM 4674 N N . THR B 2 39 ? 7.707 -4.323 -9.446 1.00 0.00 34 THR B N 3
ATOM 4675 C CA . THR B 2 39 ? 8.964 -4.685 -8.744 1.00 0.00 34 THR B CA 3
ATOM 4676 C C . THR B 2 39 ? 10.000 -3.543 -8.699 1.00 0.00 34 THR B C 3
ATOM 4677 O O . THR B 2 39 ? 10.762 -3.431 -7.736 1.00 0.00 34 THR B O 3
ATOM 4688 N N . GLY B 2 40 ? 9.987 -2.657 -9.705 1.00 0.00 35 GLY B N 3
ATOM 4689 C CA . GLY B 2 40 ? 10.874 -1.491 -9.827 1.00 0.00 35 GLY B CA 3
ATOM 4690 C C . GLY B 2 40 ? 12.268 -1.801 -10.407 1.00 0.00 35 GLY B C 3
ATOM 4691 O O . GLY B 2 40 ? 12.837 -2.871 -10.174 1.00 0.00 35 GLY B O 3
ATOM 4695 N N . GLN B 2 41 ? 12.844 -0.831 -11.129 1.00 0.00 36 GLN B N 3
ATOM 4696 C CA . GLN B 2 41 ? 14.208 -0.852 -11.676 1.00 0.00 36 GLN B CA 3
ATOM 4697 C C . GLN B 2 41 ? 14.807 0.567 -11.654 1.00 0.00 36 GLN B C 3
ATOM 4698 O O . GLN B 2 41 ? 14.157 1.518 -12.093 1.00 0.00 36 GLN B O 3
ATOM 4712 N N . SER B 2 42 ? 16.046 0.707 -11.161 1.00 0.00 37 SER B N 3
ATOM 4713 C CA . SER B 2 42 ? 16.731 2.000 -10.967 1.00 0.00 37 SER B CA 3
ATOM 4714 C C . SER B 2 42 ? 18.123 2.016 -11.629 1.00 0.00 37 SER B C 3
ATOM 4715 O O . SER B 2 42 ? 19.135 1.764 -10.973 1.00 0.00 37 SER B O 3
ATOM 4723 N N . THR B 2 43 ? 18.245 2.280 -12.931 1.00 0.00 38 THR B N 3
ATOM 4724 C CA . THR B 2 43 ? 17.174 2.534 -13.920 1.00 0.00 38 THR B CA 3
ATOM 4725 C C . THR B 2 43 ? 17.580 1.987 -15.305 1.00 0.00 38 THR B C 3
ATOM 4726 O O . THR B 2 43 ? 18.774 2.021 -15.630 1.00 0.00 38 THR B O 3
ATOM 4737 N N . PRO B 2 44 ? 16.653 1.491 -16.159 1.00 0.00 39 PRO B N 3
ATOM 4738 C CA . PRO B 2 44 ? 17.012 0.791 -17.406 1.00 0.00 39 PRO B CA 3
ATOM 4739 C C . PRO B 2 44 ? 17.785 1.631 -18.436 1.00 0.00 39 PRO B C 3
ATOM 4740 O O . PRO B 2 44 ? 18.580 1.088 -19.206 1.00 0.00 39 PRO B O 3
ATOM 4751 N N . THR B 2 45 ? 17.586 2.955 -18.445 1.00 0.00 40 THR B N 3
ATOM 4752 C CA . THR B 2 45 ? 18.282 3.904 -19.342 1.00 0.00 40 THR B CA 3
ATOM 4753 C C . THR B 2 45 ? 19.628 4.413 -18.785 1.00 0.00 40 THR B C 3
ATOM 4754 O O . THR B 2 45 ? 20.355 5.127 -19.486 1.00 0.00 40 THR B O 3
ATOM 4765 N N . GLY B 2 46 ? 19.992 4.040 -17.552 1.00 0.00 41 GLY B N 3
ATOM 4766 C CA . GLY B 2 46 ? 21.160 4.551 -16.820 1.00 0.00 41 GLY B CA 3
ATOM 4767 C C . GLY B 2 46 ? 20.940 5.947 -16.213 1.00 0.00 41 GLY B C 3
ATOM 4768 O O . GLY B 2 46 ? 20.220 6.780 -16.764 1.00 0.00 41 GLY B O 3
ATOM 4772 N N . ALA B 2 47 ? 21.585 6.216 -15.071 1.00 0.00 42 ALA B N 3
ATOM 4773 C CA . ALA B 2 47 ? 21.499 7.483 -14.334 1.00 0.00 42 ALA B CA 3
ATOM 4774 C C . ALA B 2 47 ? 22.592 8.472 -14.803 1.00 0.00 42 ALA B C 3
ATOM 4775 O O . ALA B 2 47 ? 23.535 8.789 -14.070 1.00 0.00 42 ALA B O 3
ATOM 4782 N N . ASP B 2 48 ? 22.472 8.954 -16.044 1.00 0.00 43 ASP B N 3
ATOM 4783 C CA . ASP B 2 48 ? 23.450 9.848 -16.691 1.00 0.00 43 ASP B CA 3
ATOM 4784 C C . ASP B 2 48 ? 23.268 11.349 -16.347 1.00 0.00 43 ASP B C 3
ATOM 4785 O O . ASP B 2 48 ? 24.186 12.157 -16.530 1.00 0.00 43 ASP B O 3
ATOM 4794 N N . ASP B 2 49 ? 22.087 11.736 -15.845 1.00 0.00 44 ASP B N 3
ATOM 4795 C CA . ASP B 2 49 ? 21.726 13.116 -15.465 1.00 0.00 44 ASP B CA 3
ATOM 4796 C C . ASP B 2 49 ? 22.417 13.610 -14.176 1.00 0.00 44 ASP B C 3
ATOM 4797 O O . ASP B 2 49 ? 22.921 14.761 -14.177 1.00 0.00 44 ASP B O 3
ATOM 4807 N N . GLY A 1 1 ? 14.292 -23.333 -35.953 1.00 0.00 2217 GLY A N 4
ATOM 4808 C CA . GLY A 1 1 ? 14.841 -22.364 -34.981 1.00 0.00 2217 GLY A CA 4
ATOM 4809 C C . GLY A 1 1 ? 15.758 -23.028 -33.954 1.00 0.00 2217 GLY A C 4
ATOM 4810 O O . GLY A 1 1 ? 15.962 -24.246 -34.005 1.00 0.00 2217 GLY A O 4
ATOM 4816 N N . PRO A 1 2 ? 16.332 -22.248 -33.020 1.00 0.00 2218 PRO A N 4
ATOM 4817 C CA . PRO A 1 2 ? 17.225 -22.752 -31.969 1.00 0.00 2218 PRO A CA 4
ATOM 4818 C C . PRO A 1 2 ? 16.496 -23.633 -30.938 1.00 0.00 2218 PRO A C 4
ATOM 4819 O O . PRO A 1 2 ? 15.302 -23.459 -30.675 1.00 0.00 2218 PRO A O 4
ATOM 4830 N N . GLY A 1 3 ? 17.227 -24.579 -30.343 1.00 0.00 2219 GLY A N 4
ATOM 4831 C CA . GLY A 1 3 ? 16.738 -25.500 -29.308 1.00 0.00 2219 GLY A CA 4
ATOM 4832 C C . GLY A 1 3 ? 17.865 -26.123 -28.471 1.00 0.00 2219 GLY A C 4
ATOM 4833 O O . GLY A 1 3 ? 18.959 -25.559 -28.373 1.00 0.00 2219 GLY A O 4
ATOM 4837 N N . SER A 1 4 ? 17.602 -27.284 -27.864 1.00 0.00 2220 SER A N 4
ATOM 4838 C CA . SER A 1 4 ? 18.587 -28.061 -27.086 1.00 0.00 2220 SER A CA 4
ATOM 4839 C C . SER A 1 4 ? 19.846 -28.410 -27.910 1.00 0.00 2220 SER A C 4
ATOM 4840 O O . SER A 1 4 ? 19.715 -28.813 -29.073 1.00 0.00 2220 SER A O 4
ATOM 4848 N N . PRO A 1 5 ? 21.069 -28.276 -27.355 1.00 0.00 2221 PRO A N 4
ATOM 4849 C CA . PRO A 1 5 ? 22.316 -28.562 -28.067 1.00 0.00 2221 PRO A CA 4
ATOM 4850 C C . PRO A 1 5 ? 22.559 -30.070 -28.247 1.00 0.00 2221 PRO A C 4
ATOM 4851 O O . PRO A 1 5 ? 22.048 -30.903 -27.498 1.00 0.00 2221 PRO A O 4
ATOM 4862 N N . ASN A 1 6 ? 23.374 -30.427 -29.243 1.00 0.00 2222 ASN A N 4
ATOM 4863 C CA . ASN A 1 6 ? 23.745 -31.818 -29.548 1.00 0.00 2222 ASN A CA 4
ATOM 4864 C C . ASN A 1 6 ? 24.695 -32.452 -28.504 1.00 0.00 2222 ASN A C 4
ATOM 4865 O O . ASN A 1 6 ? 24.901 -33.669 -28.517 1.00 0.00 2222 ASN A O 4
ATOM 4876 N N . SER A 1 7 ? 25.281 -31.653 -27.604 1.00 0.00 2223 SER A N 4
ATOM 4877 C CA . SER A 1 7 ? 26.281 -32.075 -26.609 1.00 0.00 2223 SER A CA 4
ATOM 4878 C C . SER A 1 7 ? 25.721 -32.896 -25.430 1.00 0.00 2223 SER A C 4
ATOM 4879 O O . SER A 1 7 ? 26.501 -33.519 -24.704 1.00 0.00 2223 SER A O 4
ATOM 4887 N N . TYR A 1 8 ? 24.395 -32.957 -25.250 1.00 0.00 2224 TYR A N 4
ATOM 4888 C CA . TYR A 1 8 ? 23.717 -33.801 -24.249 1.00 0.00 2224 TYR A CA 4
ATOM 4889 C C . TYR A 1 8 ? 22.277 -34.160 -24.666 1.00 0.00 2224 TYR A C 4
ATOM 4890 O O . TYR A 1 8 ? 21.564 -33.351 -25.269 1.00 0.00 2224 TYR A O 4
ATOM 4908 N N . LEU A 1 9 ? 21.858 -35.393 -24.365 1.00 0.00 2225 LEU A N 4
ATOM 4909 C CA . LEU A 1 9 ? 20.476 -35.868 -24.526 1.00 0.00 2225 LEU A CA 4
ATOM 4910 C C . LEU A 1 9 ? 19.506 -35.174 -23.537 1.00 0.00 2225 LEU A C 4
ATOM 4911 O O . LEU A 1 9 ? 19.946 -34.752 -22.457 1.00 0.00 2225 LEU A O 4
ATOM 4927 N N . PRO A 1 10 ? 18.193 -35.074 -23.851 1.00 0.00 2226 PRO A N 4
ATOM 4928 C CA . PRO A 1 10 ? 17.170 -34.559 -22.930 1.00 0.00 2226 PRO A CA 4
ATOM 4929 C C . PRO A 1 10 ? 17.209 -35.210 -21.533 1.00 0.00 2226 PRO A C 4
ATOM 4930 O O . PRO A 1 10 ? 17.394 -36.426 -21.403 1.00 0.00 2226 PRO A O 4
ATOM 4941 N N . ALA A 1 11 ? 17.043 -34.393 -20.487 1.00 0.00 2227 ALA A N 4
ATOM 4942 C CA . ALA A 1 11 ? 17.180 -34.802 -19.083 1.00 0.00 2227 ALA A CA 4
ATOM 4943 C C . ALA A 1 11 ? 16.232 -35.959 -18.679 1.00 0.00 2227 ALA A C 4
ATOM 4944 O O . ALA A 1 11 ? 15.024 -35.914 -18.935 1.00 0.00 2227 ALA A O 4
ATOM 4951 N N . GLU A 1 12 ? 16.775 -36.982 -18.010 1.00 0.00 2228 GLU A N 4
ATOM 4952 C CA . GLU A 1 12 ? 16.047 -38.170 -17.548 1.00 0.00 2228 GLU A CA 4
ATOM 4953 C C . GLU A 1 12 ? 15.525 -37.985 -16.112 1.00 0.00 2228 GLU A C 4
ATOM 4954 O O . GLU A 1 12 ? 16.112 -38.477 -15.145 1.00 0.00 2228 GLU A O 4
ATOM 4966 N N . ASN A 1 13 ? 14.450 -37.196 -15.968 1.00 0.00 2229 ASN A N 4
ATOM 4967 C CA . ASN A 1 13 ? 13.755 -36.904 -14.700 1.00 0.00 2229 ASN A CA 4
ATOM 4968 C C . ASN A 1 13 ? 14.659 -36.197 -13.655 1.00 0.00 2229 ASN A C 4
ATOM 4969 O O . ASN A 1 13 ? 14.590 -36.470 -12.453 1.00 0.00 2229 ASN A O 4
ATOM 4980 N N . GLU A 1 14 ? 15.521 -35.281 -14.112 1.00 0.00 2230 GLU A N 4
ATOM 4981 C CA . GLU A 1 14 ? 16.398 -34.461 -13.256 1.00 0.00 2230 GLU A CA 4
ATOM 4982 C C . GLU A 1 14 ? 15.614 -33.637 -12.210 1.00 0.00 2230 GLU A C 4
ATOM 4983 O O . GLU A 1 14 ? 14.573 -33.050 -12.515 1.00 0.00 2230 GLU A O 4
ATOM 4995 N N . ASP A 1 15 ? 16.117 -33.585 -10.973 1.00 0.00 2231 ASP A N 4
ATOM 4996 C CA . ASP A 1 15 ? 15.489 -32.901 -9.831 1.00 0.00 2231 ASP A CA 4
ATOM 4997 C C . ASP A 1 15 ? 16.560 -32.451 -8.803 1.00 0.00 2231 ASP A C 4
ATOM 4998 O O . ASP A 1 15 ? 17.454 -33.248 -8.485 1.00 0.00 2231 ASP A O 4
ATOM 5007 N N . PRO A 1 16 ? 16.502 -31.211 -8.270 1.00 0.00 2232 PRO A N 4
ATOM 5008 C CA . PRO A 1 16 ? 17.552 -30.652 -7.407 1.00 0.00 2232 PRO A CA 4
ATOM 5009 C C . PRO A 1 16 ? 17.341 -30.926 -5.904 1.00 0.00 2232 PRO A C 4
ATOM 5010 O O . PRO A 1 16 ? 18.068 -30.388 -5.071 1.00 0.00 2232 PRO A O 4
ATOM 5021 N N . ASP A 1 17 ? 16.337 -31.733 -5.542 1.00 0.00 2233 ASP A N 4
ATOM 5022 C CA . ASP A 1 17 ? 15.957 -32.121 -4.172 1.00 0.00 2233 ASP A CA 4
ATOM 5023 C C . ASP A 1 17 ? 15.438 -30.926 -3.340 1.00 0.00 2233 ASP A C 4
ATOM 5024 O O . ASP A 1 17 ? 15.665 -30.836 -2.126 1.00 0.00 2233 ASP A O 4
ATOM 5033 N N . LYS A 1 18 ? 14.746 -29.985 -4.006 1.00 0.00 2234 LYS A N 4
ATOM 5034 C CA . LYS A 1 18 ? 14.073 -28.807 -3.417 1.00 0.00 2234 LYS A CA 4
ATOM 5035 C C . LYS A 1 18 ? 15.015 -27.933 -2.568 1.00 0.00 2234 LYS A C 4
ATOM 5036 O O . LYS A 1 18 ? 14.631 -27.419 -1.513 1.00 0.00 2234 LYS A O 4
ATOM 5055 N N . ALA A 1 19 ? 16.248 -27.728 -3.037 1.00 0.00 2235 ALA A N 4
ATOM 5056 C CA . ALA A 1 19 ? 17.316 -27.039 -2.307 1.00 0.00 2235 ALA A CA 4
ATOM 5057 C C . ALA A 1 19 ? 17.246 -25.507 -2.495 1.00 0.00 2235 ALA A C 4
ATOM 5058 O O . ALA A 1 19 ? 18.100 -24.888 -3.137 1.00 0.00 2235 ALA A O 4
ATOM 5065 N N . VAL A 1 20 ? 16.198 -24.896 -1.925 1.00 0.00 2236 VAL A N 4
ATOM 5066 C CA . VAL A 1 20 ? 15.880 -23.457 -1.987 1.00 0.00 2236 VAL A CA 4
ATOM 5067 C C . VAL A 1 20 ? 15.350 -22.990 -0.627 1.00 0.00 2236 VAL A C 4
ATOM 5068 O O . VAL A 1 20 ? 14.389 -23.561 -0.102 1.00 0.00 2236 VAL A O 4
ATOM 5081 N N . VAL A 1 21 ? 15.983 -21.963 -0.046 1.00 0.00 2237 VAL A N 4
ATOM 5082 C CA . VAL A 1 21 ? 15.643 -21.378 1.268 1.00 0.00 2237 VAL A CA 4
ATOM 5083 C C . VAL A 1 21 ? 15.729 -19.850 1.190 1.00 0.00 2237 VAL A C 4
ATOM 5084 O O . VAL A 1 21 ? 16.760 -19.302 0.790 1.00 0.00 2237 VAL A O 4
ATOM 5097 N N . ASP A 1 22 ? 14.646 -19.162 1.555 1.00 0.00 2238 ASP A N 4
ATOM 5098 C CA . ASP A 1 22 ? 14.511 -17.695 1.493 1.00 0.00 2238 ASP A CA 4
ATOM 5099 C C . ASP A 1 22 ? 13.558 -17.167 2.596 1.00 0.00 2238 ASP A C 4
ATOM 5100 O O . ASP A 1 22 ? 12.660 -16.354 2.355 1.00 0.00 2238 ASP A O 4
ATOM 5109 N N . LEU A 1 23 ? 13.725 -17.687 3.823 1.00 0.00 2239 LEU A N 4
ATOM 5110 C CA . LEU A 1 23 ? 12.858 -17.433 4.987 1.00 0.00 2239 LEU A CA 4
ATOM 5111 C C . LEU A 1 23 ? 13.690 -17.391 6.280 1.00 0.00 2239 LEU A C 4
ATOM 5112 O O . LEU A 1 23 ? 14.541 -18.255 6.510 1.00 0.00 2239 LEU A O 4
ATOM 5128 N N . HIS A 1 24 ? 13.430 -16.388 7.129 1.00 0.00 2240 HIS A N 4
ATOM 5129 C CA . HIS A 1 24 ? 14.045 -16.184 8.453 1.00 0.00 2240 HIS A CA 4
ATOM 5130 C C . HIS A 1 24 ? 13.099 -15.406 9.387 1.00 0.00 2240 HIS A C 4
ATOM 5131 O O . HIS A 1 24 ? 12.082 -14.866 8.934 1.00 0.00 2240 HIS A O 4
ATOM 5146 N N . ARG A 1 25 ? 13.447 -15.321 10.677 1.00 0.00 2241 ARG A N 4
ATOM 5147 C CA . ARG A 1 25 ? 12.734 -14.527 11.701 1.00 0.00 2241 ARG A CA 4
ATOM 5148 C C . ARG A 1 25 ? 12.573 -13.057 11.270 1.00 0.00 2241 ARG A C 4
ATOM 5149 O O . ARG A 1 25 ? 13.518 -12.467 10.737 1.00 0.00 2241 ARG A O 4
ATOM 5170 N N . SER A 1 26 ? 11.393 -12.479 11.488 1.00 0.00 2242 SER A N 4
ATOM 5171 C CA . SER A 1 26 ? 11.086 -11.055 11.244 1.00 0.00 2242 SER A CA 4
ATOM 5172 C C . SER A 1 26 ? 11.882 -10.106 12.169 1.00 0.00 2242 SER A C 4
ATOM 5173 O O . SER A 1 26 ? 12.347 -10.540 13.231 1.00 0.00 2242 SER A O 4
ATOM 5181 N N . PRO A 1 27 ? 12.024 -8.804 11.830 1.00 0.00 2243 PRO A N 4
ATOM 5182 C CA . PRO A 1 27 ? 12.681 -7.821 12.698 1.00 0.00 2243 PRO A CA 4
ATOM 5183 C C . PRO A 1 27 ? 12.009 -7.710 14.089 1.00 0.00 2243 PRO A C 4
ATOM 5184 O O . PRO A 1 27 ? 10.781 -7.546 14.140 1.00 0.00 2243 PRO A O 4
ATOM 5195 N N . PRO A 1 28 ? 12.763 -7.749 15.211 1.00 0.00 2244 PRO A N 4
ATOM 5196 C CA . PRO A 1 28 ? 12.206 -7.816 16.565 1.00 0.00 2244 PRO A CA 4
ATOM 5197 C C . PRO A 1 28 ? 11.960 -6.408 17.137 1.00 0.00 2244 PRO A C 4
ATOM 5198 O O . PRO A 1 28 ? 12.640 -5.947 18.062 1.00 0.00 2244 PRO A O 4
ATOM 5209 N N . LYS A 1 29 ? 10.970 -5.720 16.562 1.00 0.00 2245 LYS A N 4
ATOM 5210 C CA . LYS A 1 29 ? 10.582 -4.334 16.880 1.00 0.00 2245 LYS A CA 4
ATOM 5211 C C . LYS A 1 29 ? 9.125 -4.067 16.480 1.00 0.00 2245 LYS A C 4
ATOM 5212 O O . LYS A 1 29 ? 8.639 -4.653 15.510 1.00 0.00 2245 LYS A O 4
ATOM 5231 N N . THR A 1 30 ? 8.431 -3.222 17.245 1.00 0.00 2246 THR A N 4
ATOM 5232 C CA . THR A 1 30 ? 7.053 -2.768 16.966 1.00 0.00 2246 THR A CA 4
ATOM 5233 C C . THR A 1 30 ? 6.890 -2.136 15.566 1.00 0.00 2246 THR A C 4
ATOM 5234 O O . THR A 1 30 ? 7.849 -1.600 15.001 1.00 0.00 2246 THR A O 4
ATOM 5245 N N . LYS A 1 31 ? 5.677 -2.216 14.996 1.00 0.00 2247 LYS A N 4
ATOM 5246 C CA . LYS A 1 31 ? 5.337 -1.826 13.611 1.00 0.00 2247 LYS A CA 4
ATOM 5247 C C . LYS A 1 31 ? 3.978 -1.116 13.582 1.00 0.00 2247 LYS A C 4
ATOM 5248 O O . LYS A 1 31 ? 3.097 -1.425 14.387 1.00 0.00 2247 LYS A O 4
ATOM 5267 N N . ASP A 1 32 ? 3.837 -0.131 12.691 1.00 0.00 2248 ASP A N 4
ATOM 5268 C CA . ASP A 1 32 ? 2.713 0.824 12.654 1.00 0.00 2248 ASP A CA 4
ATOM 5269 C C . ASP A 1 32 ? 1.314 0.154 12.724 1.00 0.00 2248 ASP A C 4
ATOM 5270 O O . ASP A 1 32 ? 1.004 -0.686 11.865 1.00 0.00 2248 ASP A O 4
ATOM 5279 N N . PRO A 1 33 ? 0.440 0.523 13.688 1.00 0.00 2249 PRO A N 4
ATOM 5280 C CA . PRO A 1 33 ? -0.875 -0.113 13.868 1.00 0.00 2249 PRO A CA 4
ATOM 5281 C C . PRO A 1 33 ? -2.044 0.661 13.219 1.00 0.00 2249 PRO A C 4
ATOM 5282 O O . PRO A 1 33 ? -3.167 0.153 13.162 1.00 0.00 2249 PRO A O 4
ATOM 5293 N N . ASP A 1 34 ? -1.799 1.876 12.729 1.00 0.00 2250 ASP A N 4
ATOM 5294 C CA . ASP A 1 34 ? -2.795 2.788 12.155 1.00 0.00 2250 ASP A CA 4
ATOM 5295 C C . ASP A 1 34 ? -2.139 3.720 11.113 1.00 0.00 2250 ASP A C 4
ATOM 5296 O O . ASP A 1 34 ? -1.186 4.438 11.431 1.00 0.00 2250 ASP A O 4
ATOM 5305 N N . LEU A 1 35 ? -2.630 3.684 9.871 1.00 0.00 2251 LEU A N 4
ATOM 5306 C CA . LEU A 1 35 ? -2.085 4.404 8.710 1.00 0.00 2251 LEU A CA 4
ATOM 5307 C C . LEU A 1 35 ? -3.220 4.889 7.793 1.00 0.00 2251 LEU A C 4
ATOM 5308 O O . LEU A 1 35 ? -4.231 4.209 7.604 1.00 0.00 2251 LEU A O 4
ATOM 5324 N N . THR A 1 36 ? -3.038 6.064 7.183 1.00 0.00 2252 THR A N 4
ATOM 5325 C CA . THR A 1 36 ? -3.823 6.517 6.023 1.00 0.00 2252 THR A CA 4
ATOM 5326 C C . THR A 1 36 ? -3.599 5.596 4.808 1.00 0.00 2252 THR A C 4
ATOM 5327 O O . THR A 1 36 ? -2.580 4.898 4.742 1.00 0.00 2252 THR A O 4
ATOM 5338 N N . PRO A 1 37 ? -4.479 5.619 3.791 1.00 0.00 2253 PRO A N 4
ATOM 5339 C CA . PRO A 1 37 ? -4.244 4.921 2.525 1.00 0.00 2253 PRO A CA 4
ATOM 5340 C C . PRO A 1 37 ? -2.956 5.376 1.815 1.00 0.00 2253 PRO A C 4
ATOM 5341 O O . PRO A 1 37 ? -2.211 4.543 1.295 1.00 0.00 2253 PRO A O 4
ATOM 5352 N N . SER A 1 38 ? -2.639 6.675 1.845 1.00 0.00 2254 SER A N 4
ATOM 5353 C CA . SER A 1 38 ? -1.338 7.194 1.381 1.00 0.00 2254 SER A CA 4
ATOM 5354 C C . SER A 1 38 ? -0.153 6.621 2.175 1.00 0.00 2254 SER A C 4
ATOM 5355 O O . SER A 1 38 ? 0.883 6.310 1.587 1.00 0.00 2254 SER A O 4
ATOM 5363 N N . GLY A 1 39 ? -0.311 6.394 3.483 1.00 0.00 2255 GLY A N 4
ATOM 5364 C CA . GLY A 1 39 ? 0.649 5.694 4.341 1.00 0.00 2255 GLY A CA 4
ATOM 5365 C C . GLY A 1 39 ? 0.903 4.238 3.925 1.00 0.00 2255 GLY A C 4
ATOM 5366 O O . GLY A 1 39 ? 2.055 3.802 3.905 1.00 0.00 2255 GLY A O 4
ATOM 5370 N N . ILE A 1 40 ? -0.149 3.496 3.559 1.00 0.00 2256 ILE A N 4
ATOM 5371 C CA . ILE A 1 40 ? -0.033 2.152 2.958 1.00 0.00 2256 ILE A CA 4
ATOM 5372 C C . ILE A 1 40 ? 0.846 2.191 1.696 1.00 0.00 2256 ILE A C 4
ATOM 5373 O O . ILE A 1 40 ? 1.825 1.453 1.593 1.00 0.00 2256 ILE A O 4
ATOM 5389 N N . ILE A 1 41 ? 0.524 3.074 0.740 1.00 0.00 2257 ILE A N 4
ATOM 5390 C CA . ILE A 1 41 ? 1.256 3.188 -0.530 1.00 0.00 2257 ILE A CA 4
ATOM 5391 C C . ILE A 1 41 ? 2.698 3.683 -0.327 1.00 0.00 2257 ILE A C 4
ATOM 5392 O O . ILE A 1 41 ? 3.603 3.209 -1.011 1.00 0.00 2257 ILE A O 4
ATOM 5408 N N . ALA A 1 42 ? 2.952 4.560 0.648 1.00 0.00 2258 ALA A N 4
ATOM 5409 C CA . ALA A 1 42 ? 4.293 5.019 1.024 1.00 0.00 2258 ALA A CA 4
ATOM 5410 C C . ALA A 1 42 ? 5.242 3.866 1.416 1.00 0.00 2258 ALA A C 4
ATOM 5411 O O . ALA A 1 42 ? 6.398 3.845 0.986 1.00 0.00 2258 ALA A O 4
ATOM 5418 N N . LYS A 1 43 ? 4.748 2.870 2.169 1.00 0.00 2259 LYS A N 4
ATOM 5419 C CA . LYS A 1 43 ? 5.500 1.641 2.475 1.00 0.00 2259 LYS A CA 4
ATOM 5420 C C . LYS A 1 43 ? 5.846 0.827 1.220 1.00 0.00 2259 LYS A C 4
ATOM 5421 O O . LYS A 1 43 ? 6.969 0.334 1.106 1.00 0.00 2259 LYS A O 4
ATOM 5440 N N . VAL A 1 44 ? 4.923 0.712 0.267 1.00 0.00 2260 VAL A N 4
ATOM 5441 C CA . VAL A 1 44 ? 5.156 0.000 -1.004 1.00 0.00 2260 VAL A CA 4
ATOM 5442 C C . VAL A 1 44 ? 6.190 0.730 -1.881 1.00 0.00 2260 VAL A C 4
ATOM 5443 O O . VAL A 1 44 ? 7.116 0.094 -2.385 1.00 0.00 2260 VAL A O 4
ATOM 5456 N N . LYS A 1 45 ? 6.095 2.065 -1.981 1.00 0.00 2261 LYS A N 4
ATOM 5457 C CA . LYS A 1 45 ? 7.088 2.944 -2.634 1.00 0.00 2261 LYS A CA 4
ATOM 5458 C C . LYS A 1 45 ? 8.487 2.817 -2.005 1.00 0.00 2261 LYS A C 4
ATOM 5459 O O . LYS A 1 45 ? 9.487 2.801 -2.728 1.00 0.00 2261 LYS A O 4
ATOM 5478 N N . ALA A 1 46 ? 8.561 2.690 -0.676 1.00 0.00 2262 ALA A N 4
ATOM 5479 C CA . ALA A 1 46 ? 9.800 2.510 0.084 1.00 0.00 2262 ALA A CA 4
ATOM 5480 C C . ALA A 1 46 ? 10.371 1.069 0.037 1.00 0.00 2262 ALA A C 4
ATOM 5481 O O . ALA A 1 46 ? 11.517 0.849 0.440 1.00 0.00 2262 ALA A O 4
ATOM 5488 N N . GLY A 1 47 ? 9.600 0.080 -0.435 1.00 0.00 2263 GLY A N 4
ATOM 5489 C CA . GLY A 1 47 ? 9.955 -1.345 -0.442 1.00 0.00 2263 GLY A CA 4
ATOM 5490 C C . GLY A 1 47 ? 9.792 -2.046 0.910 1.00 0.00 2263 GLY A C 4
ATOM 5491 O O . GLY A 1 47 ? 10.296 -3.151 1.101 1.00 0.00 2263 GLY A O 4
ATOM 5495 N N . ASP A 1 48 ? 9.102 -1.423 1.872 1.00 0.00 2264 ASP A N 4
ATOM 5496 C CA . ASP A 1 48 ? 8.827 -1.963 3.212 1.00 0.00 2264 ASP A CA 4
ATOM 5497 C C . ASP A 1 48 ? 7.689 -3.008 3.234 1.00 0.00 2264 ASP A C 4
ATOM 5498 O O . ASP A 1 48 ? 7.555 -3.755 4.206 1.00 0.00 2264 ASP A O 4
ATOM 5507 N N . MET A 1 49 ? 6.888 -3.086 2.165 1.00 0.00 2265 MET A N 4
ATOM 5508 C CA . MET A 1 49 ? 5.697 -3.947 2.066 1.00 0.00 2265 MET A CA 4
ATOM 5509 C C . MET A 1 49 ? 5.370 -4.350 0.614 1.00 0.00 2265 MET A C 4
ATOM 5510 O O . MET A 1 49 ? 5.476 -3.531 -0.300 1.00 0.00 2265 MET A O 4
ATOM 5524 N N . THR A 1 50 ? 4.982 -5.610 0.399 1.00 0.00 2266 THR A N 4
ATOM 5525 C CA . THR A 1 50 ? 4.472 -6.111 -0.903 1.00 0.00 2266 THR A CA 4
ATOM 5526 C C . THR A 1 50 ? 3.105 -5.513 -1.261 1.00 0.00 2266 THR A C 4
ATOM 5527 O O . THR A 1 50 ? 2.316 -5.150 -0.382 1.00 0.00 2266 THR A O 4
ATOM 5538 N N . GLN A 1 51 ? 2.806 -5.448 -2.560 1.00 0.00 2267 GLN A N 4
ATOM 5539 C CA . GLN A 1 51 ? 1.530 -4.952 -3.081 1.00 0.00 2267 GLN A CA 4
ATOM 5540 C C . GLN A 1 51 ? 0.320 -5.724 -2.530 1.00 0.00 2267 GLN A C 4
ATOM 5541 O O . GLN A 1 51 ? -0.668 -5.111 -2.149 1.00 0.00 2267 GLN A O 4
ATOM 5555 N N . GLU A 1 52 ? 0.363 -7.057 -2.471 1.00 0.00 2268 GLU A N 4
ATOM 5556 C CA . GLU A 1 52 ? -0.791 -7.856 -2.021 1.00 0.00 2268 GLU A CA 4
ATOM 5557 C C . GLU A 1 52 ? -1.075 -7.718 -0.520 1.00 0.00 2268 GLU A C 4
ATOM 5558 O O . GLU A 1 52 ? -2.239 -7.649 -0.117 1.00 0.00 2268 GLU A O 4
ATOM 5570 N N . THR A 1 53 ? -0.034 -7.598 0.307 1.00 0.00 2269 THR A N 4
ATOM 5571 C CA . THR A 1 53 ? -0.178 -7.251 1.737 1.00 0.00 2269 THR A CA 4
ATOM 5572 C C . THR A 1 53 ? -0.783 -5.851 1.906 1.00 0.00 2269 THR A C 4
ATOM 5573 O O . THR A 1 53 ? -1.713 -5.659 2.687 1.00 0.00 2269 THR A O 4
ATOM 5584 N N . ALA A 1 54 ? -0.288 -4.866 1.154 1.00 0.00 2270 ALA A N 4
ATOM 5585 C CA . ALA A 1 54 ? -0.835 -3.513 1.109 1.00 0.00 2270 ALA A CA 4
ATOM 5586 C C . ALA A 1 54 ? -2.322 -3.498 0.699 1.00 0.00 2270 ALA A C 4
ATOM 5587 O O . ALA A 1 54 ? -3.152 -2.859 1.355 1.00 0.00 2270 ALA A O 4
ATOM 5594 N N . ARG A 1 55 ? -2.669 -4.228 -0.366 1.00 0.00 2271 ARG A N 4
ATOM 5595 C CA . ARG A 1 55 ? -4.034 -4.367 -0.879 1.00 0.00 2271 ARG A CA 4
ATOM 5596 C C . ARG A 1 55 ? -4.986 -4.974 0.154 1.00 0.00 2271 ARG A C 4
ATOM 5597 O O . ARG A 1 55 ? -6.079 -4.457 0.356 1.00 0.00 2271 ARG A O 4
ATOM 5618 N N . GLU A 1 56 ? -4.568 -6.042 0.832 1.00 0.00 2272 GLU A N 4
ATOM 5619 C CA . GLU A 1 56 ? -5.305 -6.691 1.918 1.00 0.00 2272 GLU A CA 4
ATOM 5620 C C . GLU A 1 56 ? -5.662 -5.708 3.048 1.00 0.00 2272 GLU A C 4
ATOM 5621 O O . GLU A 1 56 ? -6.814 -5.668 3.491 1.00 0.00 2272 GLU A O 4
ATOM 5633 N N . LEU A 1 57 ? -4.702 -4.885 3.489 1.00 0.00 2273 LEU A N 4
ATOM 5634 C CA . LEU A 1 57 ? -4.952 -3.799 4.449 1.00 0.00 2273 LEU A CA 4
ATOM 5635 C C . LEU A 1 57 ? -5.980 -2.786 3.917 1.00 0.00 2273 LEU A C 4
ATOM 5636 O O . LEU A 1 57 ? -6.959 -2.497 4.600 1.00 0.00 2273 LEU A O 4
ATOM 5652 N N . LEU A 1 58 ? -5.816 -2.291 2.686 1.00 0.00 2274 LEU A N 4
ATOM 5653 C CA . LEU A 1 58 ? -6.738 -1.325 2.062 1.00 0.00 2274 LEU A CA 4
ATOM 5654 C C . LEU A 1 58 ? -8.173 -1.860 1.910 1.00 0.00 2274 LEU A C 4
ATOM 5655 O O . LEU A 1 58 ? -9.132 -1.134 2.172 1.00 0.00 2274 LEU A O 4
ATOM 5671 N N . LEU A 1 59 ? -8.328 -3.144 1.563 1.00 0.00 2275 LEU A N 4
ATOM 5672 C CA . LEU A 1 59 ? -9.619 -3.838 1.505 1.00 0.00 2275 LEU A CA 4
ATOM 5673 C C . LEU A 1 59 ? -10.310 -3.960 2.879 1.00 0.00 2275 LEU A C 4
ATOM 5674 O O . LEU A 1 59 ? -11.539 -4.023 2.949 1.00 0.00 2275 LEU A O 4
ATOM 5690 N N . ALA A 1 60 ? -9.546 -3.947 3.977 1.00 0.00 2276 ALA A N 4
ATOM 5691 C CA . ALA A 1 60 ? -10.061 -3.862 5.349 1.00 0.00 2276 ALA A CA 4
ATOM 5692 C C . ALA A 1 60 ? -10.285 -2.410 5.843 1.00 0.00 2276 ALA A C 4
ATOM 5693 O O . ALA A 1 60 ? -10.920 -2.215 6.883 1.00 0.00 2276 ALA A O 4
ATOM 5700 N N . MET A 1 61 ? -9.813 -1.393 5.107 1.00 0.00 2277 MET A N 4
ATOM 5701 C CA . MET A 1 61 ? -9.902 0.038 5.458 1.00 0.00 2277 MET A CA 4
ATOM 5702 C C . MET A 1 61 ? -11.000 0.791 4.686 1.00 0.00 2277 MET A C 4
ATOM 5703 O O . MET A 1 61 ? -11.534 1.781 5.199 1.00 0.00 2277 MET A O 4
ATOM 5717 N N . ARG A 1 62 ? -11.365 0.332 3.479 1.00 0.00 2278 ARG A N 4
ATOM 5718 C CA . ARG A 1 62 ? -12.463 0.894 2.667 1.00 0.00 2278 ARG A CA 4
ATOM 5719 C C . ARG A 1 62 ? -13.862 0.688 3.273 1.00 0.00 2278 ARG A C 4
ATOM 5720 O O . ARG A 1 62 ? -14.099 -0.339 3.947 1.00 0.00 2278 ARG A O 4
ATOM 5742 N N . GLY B 2 1 ? 8.807 26.200 -26.187 1.00 0.00 -5 GLY B N 4
ATOM 5743 C CA . GLY B 2 1 ? 8.384 25.636 -24.887 1.00 0.00 -5 GLY B CA 4
ATOM 5744 C C . GLY B 2 1 ? 8.847 26.493 -23.711 1.00 0.00 -5 GLY B C 4
ATOM 5745 O O . GLY B 2 1 ? 9.791 27.276 -23.853 1.00 0.00 -5 GLY B O 4
ATOM 5751 N N . PRO B 2 2 ? 8.208 26.358 -22.531 1.00 0.00 -4 PRO B N 4
ATOM 5752 C CA . PRO B 2 2 ? 8.484 27.195 -21.356 1.00 0.00 -4 PRO B CA 4
ATOM 5753 C C . PRO B 2 2 ? 9.784 26.827 -20.610 1.00 0.00 -4 PRO B C 4
ATOM 5754 O O . PRO B 2 2 ? 10.339 27.672 -19.901 1.00 0.00 -4 PRO B O 4
ATOM 5765 N N . GLY B 2 3 ? 10.280 25.592 -20.766 1.00 0.00 -3 GLY B N 4
ATOM 5766 C CA . GLY B 2 3 ? 11.479 25.070 -20.096 1.00 0.00 -3 GLY B CA 4
ATOM 5767 C C . GLY B 2 3 ? 11.364 23.593 -19.685 1.00 0.00 -3 GLY B C 4
ATOM 5768 O O . GLY B 2 3 ? 10.310 22.967 -19.852 1.00 0.00 -3 GLY B O 4
ATOM 5772 N N . SER B 2 4 ? 12.451 23.032 -19.148 1.00 0.00 -2 SER B N 4
ATOM 5773 C CA . SER B 2 4 ? 12.482 21.693 -18.534 1.00 0.00 -2 SER B CA 4
ATOM 5774 C C . SER B 2 4 ? 11.603 21.595 -17.273 1.00 0.00 -2 SER B C 4
ATOM 5775 O O . SER B 2 4 ? 11.254 22.606 -16.655 1.00 0.00 -2 SER B O 4
ATOM 5783 N N . TYR B 2 5 ? 11.242 20.366 -16.881 1.00 0.00 -1 TYR B N 4
ATOM 5784 C CA . TYR B 2 5 ? 10.467 20.091 -15.662 1.00 0.00 -1 TYR B CA 4
ATOM 5785 C C . TYR B 2 5 ? 11.158 20.593 -14.377 1.00 0.00 -1 TYR B C 4
ATOM 5786 O O . TYR B 2 5 ? 12.383 20.514 -14.237 1.00 0.00 -1 TYR B O 4
ATOM 5804 N N . MET B 2 6 ? 10.352 21.067 -13.420 1.00 0.00 1 MET B N 4
ATOM 5805 C CA . MET B 2 6 ? 10.758 21.526 -12.083 1.00 0.00 1 MET B CA 4
ATOM 5806 C C . MET B 2 6 ? 9.563 21.537 -11.110 1.00 0.00 1 MET B C 4
ATOM 5807 O O . MET B 2 6 ? 8.404 21.486 -11.528 1.00 0.00 1 MET B O 4
ATOM 5821 N N . THR B 2 7 ? 9.850 21.593 -9.804 1.00 0.00 2 THR B N 4
ATOM 5822 C CA . THR B 2 7 ? 8.852 21.601 -8.717 1.00 0.00 2 THR B CA 4
ATOM 5823 C C . THR B 2 7 ? 9.343 22.397 -7.491 1.00 0.00 2 THR B C 4
ATOM 5824 O O . THR B 2 7 ? 10.484 22.876 -7.456 1.00 0.00 2 THR B O 4
ATOM 5835 N N . HIS B 2 8 ? 8.471 22.551 -6.491 1.00 0.00 3 HIS B N 4
ATOM 5836 C CA . HIS B 2 8 ? 8.717 23.172 -5.182 1.00 0.00 3 HIS B CA 4
ATOM 5837 C C . HIS B 2 8 ? 10.018 22.698 -4.500 1.00 0.00 3 HIS B C 4
ATOM 5838 O O . HIS B 2 8 ? 10.414 21.537 -4.631 1.00 0.00 3 HIS B O 4
ATOM 5853 N N . PHE B 2 9 ? 10.638 23.568 -3.698 1.00 0.00 4 PHE B N 4
ATOM 5854 C CA . PHE B 2 9 ? 11.589 23.137 -2.665 1.00 0.00 4 PHE B CA 4
ATOM 5855 C C . PHE B 2 9 ? 10.839 22.321 -1.592 1.00 0.00 4 PHE B C 4
ATOM 5856 O O . PHE B 2 9 ? 9.768 22.725 -1.134 1.00 0.00 4 PHE B O 4
ATOM 5873 N N . GLU B 2 10 ? 11.358 21.147 -1.224 1.00 0.00 5 GLU B N 4
ATOM 5874 C CA . GLU B 2 10 ? 10.634 20.205 -0.361 1.00 0.00 5 GLU B CA 4
ATOM 5875 C C . GLU B 2 10 ? 10.468 20.716 1.085 1.00 0.00 5 GLU B C 4
ATOM 5876 O O . GLU B 2 10 ? 11.386 21.314 1.658 1.00 0.00 5 GLU B O 4
ATOM 5888 N N . ASP B 2 11 ? 9.294 20.473 1.682 1.00 0.00 6 ASP B N 4
ATOM 5889 C CA . ASP B 2 11 ? 8.878 21.036 2.982 1.00 0.00 6 ASP B CA 4
ATOM 5890 C C . ASP B 2 11 ? 8.636 19.974 4.083 1.00 0.00 6 ASP B C 4
ATOM 5891 O O . ASP B 2 11 ? 8.078 20.273 5.142 1.00 0.00 6 ASP B O 4
ATOM 5900 N N . HIS B 2 12 ? 9.090 18.733 3.858 1.00 0.00 7 HIS B N 4
ATOM 5901 C CA . HIS B 2 12 ? 9.063 17.603 4.806 1.00 0.00 7 HIS B CA 4
ATOM 5902 C C . HIS B 2 12 ? 10.034 16.492 4.381 1.00 0.00 7 HIS B C 4
ATOM 5903 O O . HIS B 2 12 ? 10.085 16.144 3.197 1.00 0.00 7 HIS B O 4
ATOM 5918 N N . ARG B 2 13 ? 10.790 15.926 5.326 1.00 0.00 8 ARG B N 4
ATOM 5919 C CA . ARG B 2 13 ? 11.858 14.932 5.081 1.00 0.00 8 ARG B CA 4
ATOM 5920 C C . ARG B 2 13 ? 11.841 13.789 6.102 1.00 0.00 8 ARG B C 4
ATOM 5921 O O . ARG B 2 13 ? 11.297 13.944 7.192 1.00 0.00 8 ARG B O 4
ATOM 5942 N N . VAL B 2 14 ? 12.424 12.656 5.693 1.00 0.00 9 VAL B N 4
ATOM 5943 C CA . VAL B 2 14 ? 12.401 11.316 6.331 1.00 0.00 9 VAL B CA 4
ATOM 5944 C C . VAL B 2 14 ? 11.092 10.605 5.954 1.00 0.00 9 VAL B C 4
ATOM 5945 O O . VAL B 2 14 ? 10.034 10.896 6.513 1.00 0.00 9 VAL B O 4
ATOM 5958 N N . GLY B 2 15 ? 11.150 9.706 4.968 1.00 0.00 10 GLY B N 4
ATOM 5959 C CA . GLY B 2 15 ? 9.975 9.119 4.302 1.00 0.00 10 GLY B CA 4
ATOM 5960 C C . GLY B 2 15 ? 9.004 8.357 5.215 1.00 0.00 10 GLY B C 4
ATOM 5961 O O . GLY B 2 15 ? 7.813 8.263 4.901 1.00 0.00 10 GLY B O 4
ATOM 5965 N N . SER B 2 16 ? 9.488 7.816 6.336 1.00 0.00 11 SER B N 4
ATOM 5966 C CA . SER B 2 16 ? 8.678 7.111 7.341 1.00 0.00 11 SER B CA 4
ATOM 5967 C C . SER B 2 16 ? 7.912 8.042 8.305 1.00 0.00 11 SER B C 4
ATOM 5968 O O . SER B 2 16 ? 6.996 7.577 8.993 1.00 0.00 11 SER B O 4
ATOM 5976 N N . ASP B 2 17 ? 8.244 9.336 8.377 1.00 0.00 12 ASP B N 4
ATOM 5977 C CA . ASP B 2 17 ? 7.470 10.336 9.134 1.00 0.00 12 ASP B CA 4
ATOM 5978 C C . ASP B 2 17 ? 6.026 10.458 8.599 1.00 0.00 12 ASP B C 4
ATOM 5979 O O . ASP B 2 17 ? 5.808 10.554 7.384 1.00 0.00 12 ASP B O 4
ATOM 5988 N N . ARG B 2 18 ? 5.023 10.486 9.490 1.00 0.00 13 ARG B N 4
ATOM 5989 C CA . ARG B 2 18 ? 3.586 10.466 9.143 1.00 0.00 13 ARG B CA 4
ATOM 5990 C C . ARG B 2 18 ? 3.102 11.662 8.314 1.00 0.00 13 ARG B C 4
ATOM 5991 O O . ARG B 2 18 ? 2.138 11.537 7.558 1.00 0.00 13 ARG B O 4
ATOM 6012 N N . LEU B 2 19 ? 3.795 12.797 8.419 1.00 0.00 14 LEU B N 4
ATOM 6013 C CA . LEU B 2 19 ? 3.525 14.028 7.656 1.00 0.00 14 LEU B CA 4
ATOM 6014 C C . LEU B 2 19 ? 4.306 14.149 6.331 1.00 0.00 14 LEU B C 4
ATOM 6015 O O . LEU B 2 19 ? 4.070 15.089 5.572 1.00 0.00 14 LEU B O 4
ATOM 6031 N N . ALA B 2 20 ? 5.198 13.199 6.031 1.00 0.00 15 ALA B N 4
ATOM 6032 C CA . ALA B 2 20 ? 6.019 13.159 4.814 1.00 0.00 15 ALA B CA 4
ATOM 6033 C C . ALA B 2 20 ? 5.440 12.251 3.698 1.00 0.00 15 ALA B C 4
ATOM 6034 O O . ALA B 2 20 ? 6.112 11.999 2.690 1.00 0.00 15 ALA B O 4
ATOM 6041 N N . ALA B 2 21 ? 4.202 11.766 3.860 1.00 0.00 16 ALA B N 4
ATOM 6042 C CA . ALA B 2 21 ? 3.482 10.937 2.882 1.00 0.00 16 ALA B CA 4
ATOM 6043 C C . ALA B 2 21 ? 3.376 11.589 1.482 1.00 0.00 16 ALA B C 4
ATOM 6044 O O . ALA B 2 21 ? 3.331 12.814 1.343 1.00 0.00 16 ALA B O 4
ATOM 6051 N N . ASP B 2 22 ? 3.311 10.759 0.435 1.00 0.00 17 ASP B N 4
ATOM 6052 C CA . ASP B 2 22 ? 3.298 11.190 -0.969 1.00 0.00 17 ASP B CA 4
ATOM 6053 C C . ASP B 2 22 ? 1.853 11.433 -1.458 1.00 0.00 17 ASP B C 4
ATOM 6054 O O . ASP B 2 22 ? 1.171 10.524 -1.945 1.00 0.00 17 ASP B O 4
ATOM 6063 N N . GLY B 2 23 ? 1.384 12.676 -1.291 1.00 0.00 18 GLY B N 4
ATOM 6064 C CA . GLY B 2 23 ? 0.006 13.105 -1.557 1.00 0.00 18 GLY B CA 4
ATOM 6065 C C . GLY B 2 23 ? -1.035 12.499 -0.607 1.00 0.00 18 GLY B C 4
ATOM 6066 O O . GLY B 2 23 ? -0.721 12.064 0.503 1.00 0.00 18 GLY B O 4
ATOM 6070 N N . GLU B 2 24 ? -2.298 12.487 -1.038 1.00 0.00 19 GLU B N 4
ATOM 6071 C CA . GLU B 2 24 ? -3.453 11.985 -0.273 1.00 0.00 19 GLU B CA 4
ATOM 6072 C C . GLU B 2 24 ? -4.511 11.362 -1.199 1.00 0.00 19 GLU B C 4
ATOM 6073 O O . GLU B 2 24 ? -4.813 11.886 -2.276 1.00 0.00 19 GLU B O 4
ATOM 6085 N N . ILE B 2 25 ? -5.044 10.206 -0.786 1.00 0.00 20 ILE B N 4
ATOM 6086 C CA . ILE B 2 25 ? -5.872 9.277 -1.588 1.00 0.00 20 ILE B CA 4
ATOM 6087 C C . ILE B 2 25 ? -6.849 8.500 -0.687 1.00 0.00 20 ILE B C 4
ATOM 6088 O O . ILE B 2 25 ? -6.586 8.293 0.503 1.00 0.00 20 ILE B O 4
ATOM 6104 N N . SER B 2 26 ? -7.986 8.067 -1.247 1.00 0.00 21 SER B N 4
ATOM 6105 C CA . SER B 2 26 ? -8.948 7.162 -0.597 1.00 0.00 21 SER B CA 4
ATOM 6106 C C . SER B 2 26 ? -8.476 5.692 -0.618 1.00 0.00 21 SER B C 4
ATOM 6107 O O . SER B 2 26 ? -7.622 5.312 -1.427 1.00 0.00 21 SER B O 4
ATOM 6115 N N . ALA B 2 27 ? -9.032 4.851 0.256 1.00 0.00 22 ALA B N 4
ATOM 6116 C CA . ALA B 2 27 ? -8.695 3.428 0.367 1.00 0.00 22 ALA B CA 4
ATOM 6117 C C . ALA B 2 27 ? -8.994 2.615 -0.906 1.00 0.00 22 ALA B C 4
ATOM 6118 O O . ALA B 2 27 ? -8.198 1.761 -1.290 1.00 0.00 22 ALA B O 4
ATOM 6125 N N . ASP B 2 28 ? -10.116 2.877 -1.577 1.00 0.00 23 ASP B N 4
ATOM 6126 C CA . ASP B 2 28 ? -10.472 2.265 -2.866 1.00 0.00 23 ASP B CA 4
ATOM 6127 C C . ASP B 2 28 ? -9.624 2.791 -4.047 1.00 0.00 23 ASP B C 4
ATOM 6128 O O . ASP B 2 28 ? -9.237 2.010 -4.916 1.00 0.00 23 ASP B O 4
ATOM 6137 N N . GLU B 2 29 ? -9.297 4.086 -4.081 1.00 0.00 24 GLU B N 4
ATOM 6138 C CA . GLU B 2 29 ? -8.376 4.684 -5.074 1.00 0.00 24 GLU B CA 4
ATOM 6139 C C . GLU B 2 29 ? -6.974 4.045 -5.030 1.00 0.00 24 GLU B C 4
ATOM 6140 O O . GLU B 2 29 ? -6.379 3.734 -6.064 1.00 0.00 24 GLU B O 4
ATOM 6152 N N . ALA B 2 30 ? -6.460 3.799 -3.820 1.00 0.00 25 ALA B N 4
ATOM 6153 C CA . ALA B 2 30 ? -5.153 3.200 -3.575 1.00 0.00 25 ALA B CA 4
ATOM 6154 C C . ALA B 2 30 ? -5.001 1.773 -4.163 1.00 0.00 25 ALA B C 4
ATOM 6155 O O . ALA B 2 30 ? -3.899 1.391 -4.565 1.00 0.00 25 ALA B O 4
ATOM 6162 N N . LEU B 2 31 ? -6.089 0.986 -4.258 1.00 0.00 26 LEU B N 4
ATOM 6163 C CA . LEU B 2 31 ? -6.078 -0.363 -4.850 1.00 0.00 26 LEU B CA 4
ATOM 6164 C C . LEU B 2 31 ? -5.545 -0.378 -6.293 1.00 0.00 26 LEU B C 4
ATOM 6165 O O . LEU B 2 31 ? -4.705 -1.207 -6.637 1.00 0.00 26 LEU B O 4
ATOM 6181 N N . SER B 2 32 ? -6.004 0.552 -7.132 1.00 0.00 27 SER B N 4
ATOM 6182 C CA . SER B 2 32 ? -5.557 0.704 -8.526 1.00 0.00 27 SER B CA 4
ATOM 6183 C C . SER B 2 32 ? -4.117 1.212 -8.644 1.00 0.00 27 SER B C 4
ATOM 6184 O O . SER B 2 32 ? -3.399 0.836 -9.574 1.00 0.00 27 SER B O 4
ATOM 6192 N N . MET B 2 33 ? -3.652 2.031 -7.690 1.00 0.00 28 MET B N 4
ATOM 6193 C CA . MET B 2 33 ? -2.282 2.565 -7.674 1.00 0.00 28 MET B CA 4
ATOM 6194 C C . MET B 2 33 ? -1.225 1.472 -7.480 1.00 0.00 28 MET B C 4
ATOM 6195 O O . MET B 2 33 ? -0.173 1.520 -8.116 1.00 0.00 28 MET B O 4
ATOM 6209 N N . LEU B 2 34 ? -1.518 0.440 -6.677 1.00 0.00 29 LEU B N 4
ATOM 6210 C CA . LEU B 2 34 ? -0.646 -0.735 -6.504 1.00 0.00 29 LEU B CA 4
ATOM 6211 C C . LEU B 2 34 ? -0.359 -1.478 -7.823 1.00 0.00 29 LEU B C 4
ATOM 6212 O O . LEU B 2 34 ? 0.726 -2.022 -8.004 1.00 0.00 29 LEU B O 4
ATOM 6228 N N . ASP B 2 35 ? -1.322 -1.482 -8.745 1.00 0.00 30 ASP B N 4
ATOM 6229 C CA . ASP B 2 35 ? -1.209 -2.134 -10.053 1.00 0.00 30 ASP B CA 4
ATOM 6230 C C . ASP B 2 35 ? -0.430 -1.282 -11.074 1.00 0.00 30 ASP B C 4
ATOM 6231 O O . ASP B 2 35 ? 0.163 -1.824 -12.013 1.00 0.00 30 ASP B O 4
ATOM 6240 N N . ALA B 2 36 ? -0.405 0.045 -10.887 1.00 0.00 31 ALA B N 4
ATOM 6241 C CA . ALA B 2 36 ? 0.421 0.972 -11.666 1.00 0.00 31 ALA B CA 4
ATOM 6242 C C . ALA B 2 36 ? 1.911 0.930 -11.267 1.00 0.00 31 ALA B C 4
ATOM 6243 O O . ALA B 2 36 ? 2.784 1.175 -12.105 1.00 0.00 31 ALA B O 4
ATOM 6250 N N . ILE B 2 37 ? 2.218 0.607 -10.003 1.00 0.00 32 ILE B N 4
ATOM 6251 C CA . ILE B 2 37 ? 3.591 0.380 -9.513 1.00 0.00 32 ILE B CA 4
ATOM 6252 C C . ILE B 2 37 ? 4.205 -0.855 -10.214 1.00 0.00 32 ILE B C 4
ATOM 6253 O O . ILE B 2 37 ? 3.565 -1.910 -10.310 1.00 0.00 32 ILE B O 4
ATOM 6269 N N . GLY B 2 38 ? 5.447 -0.734 -10.699 1.00 0.00 33 GLY B N 4
ATOM 6270 C CA . GLY B 2 38 ? 6.199 -1.809 -11.367 1.00 0.00 33 GLY B CA 4
ATOM 6271 C C . GLY B 2 38 ? 7.722 -1.663 -11.233 1.00 0.00 33 GLY B C 4
ATOM 6272 O O . GLY B 2 38 ? 8.218 -0.773 -10.532 1.00 0.00 33 GLY B O 4
ATOM 6276 N N . THR B 2 39 ? 8.473 -2.538 -11.906 1.00 0.00 34 THR B N 4
ATOM 6277 C CA . THR B 2 39 ? 9.952 -2.585 -11.842 1.00 0.00 34 THR B CA 4
ATOM 6278 C C . THR B 2 39 ? 10.564 -1.722 -12.949 1.00 0.00 34 THR B C 4
ATOM 6279 O O . THR B 2 39 ? 10.726 -2.166 -14.090 1.00 0.00 34 THR B O 4
ATOM 6290 N N . GLY B 2 40 ? 10.872 -0.464 -12.626 1.00 0.00 35 GLY B N 4
ATOM 6291 C CA . GLY B 2 40 ? 11.701 0.414 -13.456 1.00 0.00 35 GLY B CA 4
ATOM 6292 C C . GLY B 2 40 ? 13.188 0.024 -13.463 1.00 0.00 35 GLY B C 4
ATOM 6293 O O . GLY B 2 40 ? 13.686 -0.597 -12.517 1.00 0.00 35 GLY B O 4
ATOM 6297 N N . GLN B 2 41 ? 13.916 0.448 -14.500 1.00 0.00 36 GLN B N 4
ATOM 6298 C CA . GLN B 2 41 ? 15.372 0.304 -14.651 1.00 0.00 36 GLN B CA 4
ATOM 6299 C C . GLN B 2 41 ? 15.931 1.245 -15.742 1.00 0.00 36 GLN B C 4
ATOM 6300 O O . GLN B 2 41 ? 15.248 1.555 -16.725 1.00 0.00 36 GLN B O 4
ATOM 6314 N N . SER B 2 42 ? 17.175 1.700 -15.563 1.00 0.00 37 SER B N 4
ATOM 6315 C CA . SER B 2 42 ? 17.943 2.471 -16.559 1.00 0.00 37 SER B CA 4
ATOM 6316 C C . SER B 2 42 ? 18.181 1.683 -17.856 1.00 0.00 37 SER B C 4
ATOM 6317 O O . SER B 2 42 ? 18.279 0.451 -17.844 1.00 0.00 37 SER B O 4
ATOM 6325 N N . THR B 2 43 ? 18.309 2.389 -18.984 1.00 0.00 38 THR B N 4
ATOM 6326 C CA . THR B 2 43 ? 18.661 1.792 -20.293 1.00 0.00 38 THR B CA 4
ATOM 6327 C C . THR B 2 43 ? 20.036 1.082 -20.268 1.00 0.00 38 THR B C 4
ATOM 6328 O O . THR B 2 43 ? 20.971 1.601 -19.640 1.00 0.00 38 THR B O 4
ATOM 6339 N N . PRO B 2 44 ? 20.210 -0.075 -20.941 1.00 0.00 39 PRO B N 4
ATOM 6340 C CA . PRO B 2 44 ? 21.501 -0.758 -21.042 1.00 0.00 39 PRO B CA 4
ATOM 6341 C C . PRO B 2 44 ? 22.359 -0.119 -22.151 1.00 0.00 39 PRO B C 4
ATOM 6342 O O . PRO B 2 44 ? 22.304 -0.511 -23.319 1.00 0.00 39 PRO B O 4
ATOM 6353 N N . THR B 2 45 ? 23.119 0.915 -21.790 1.00 0.00 40 THR B N 4
ATOM 6354 C CA . THR B 2 45 ? 23.945 1.726 -22.705 1.00 0.00 40 THR B CA 4
ATOM 6355 C C . THR B 2 45 ? 24.959 0.898 -23.513 1.00 0.00 40 THR B C 4
ATOM 6356 O O . THR B 2 45 ? 25.599 -0.020 -22.987 1.00 0.00 40 THR B O 4
ATOM 6367 N N . GLY B 2 46 ? 25.132 1.250 -24.792 1.00 0.00 41 GLY B N 4
ATOM 6368 C CA . GLY B 2 46 ? 26.046 0.609 -25.755 1.00 0.00 41 GLY B CA 4
ATOM 6369 C C . GLY B 2 46 ? 27.110 1.555 -26.331 1.00 0.00 41 GLY B C 4
ATOM 6370 O O . GLY B 2 46 ? 27.559 1.352 -27.463 1.00 0.00 41 GLY B O 4
ATOM 6374 N N . ALA B 2 47 ? 27.467 2.608 -25.583 1.00 0.00 42 ALA B N 4
ATOM 6375 C CA . ALA B 2 47 ? 28.324 3.726 -25.996 1.00 0.00 42 ALA B CA 4
ATOM 6376 C C . ALA B 2 47 ? 27.712 4.548 -27.163 1.00 0.00 42 ALA B C 4
ATOM 6377 O O . ALA B 2 47 ? 26.492 4.550 -27.359 1.00 0.00 42 ALA B O 4
ATOM 6384 N N . ASP B 2 48 ? 28.541 5.289 -27.906 1.00 0.00 43 ASP B N 4
ATOM 6385 C CA . ASP B 2 48 ? 28.129 6.163 -29.021 1.00 0.00 43 ASP B CA 4
ATOM 6386 C C . ASP B 2 48 ? 29.234 6.277 -30.090 1.00 0.00 43 ASP B C 4
ATOM 6387 O O . ASP B 2 48 ? 29.063 5.794 -31.215 1.00 0.00 43 ASP B O 4
ATOM 6396 N N . ASP B 2 49 ? 30.375 6.878 -29.718 1.00 0.00 44 ASP B N 4
ATOM 6397 C CA . ASP B 2 49 ? 31.579 7.113 -30.548 1.00 0.00 44 ASP B CA 4
ATOM 6398 C C . ASP B 2 49 ? 31.298 7.811 -31.902 1.00 0.00 44 ASP B C 4
ATOM 6399 O O . ASP B 2 49 ? 30.929 9.010 -31.876 1.00 0.00 44 ASP B O 4
ATOM 6409 N N . GLY A 1 1 ? 63.086 8.153 23.504 1.00 0.00 2217 GLY A N 5
ATOM 6410 C CA . GLY A 1 1 ? 62.445 6.835 23.300 1.00 0.00 2217 GLY A CA 5
ATOM 6411 C C . GLY A 1 1 ? 62.198 6.533 21.823 1.00 0.00 2217 GLY A C 5
ATOM 6412 O O . GLY A 1 1 ? 62.273 7.439 20.984 1.00 0.00 2217 GLY A O 5
ATOM 6418 N N . PRO A 1 2 ? 61.900 5.263 21.475 1.00 0.00 2218 PRO A N 5
ATOM 6419 C CA . PRO A 1 2 ? 61.609 4.840 20.097 1.00 0.00 2218 PRO A CA 5
ATOM 6420 C C . PRO A 1 2 ? 60.303 5.453 19.557 1.00 0.00 2218 PRO A C 5
ATOM 6421 O O . PRO A 1 2 ? 59.310 5.582 20.277 1.00 0.00 2218 PRO A O 5
ATOM 6432 N N . GLY A 1 3 ? 60.304 5.844 18.277 1.00 0.00 2219 GLY A N 5
ATOM 6433 C CA . GLY A 1 3 ? 59.144 6.421 17.582 1.00 0.00 2219 GLY A CA 5
ATOM 6434 C C . GLY A 1 3 ? 57.950 5.458 17.457 1.00 0.00 2219 GLY A C 5
ATOM 6435 O O . GLY A 1 3 ? 58.120 4.242 17.311 1.00 0.00 2219 GLY A O 5
ATOM 6439 N N . SER A 1 4 ? 56.736 6.010 17.485 1.00 0.00 2220 SER A N 5
ATOM 6440 C CA . SER A 1 4 ? 55.469 5.288 17.265 1.00 0.00 2220 SER A CA 5
ATOM 6441 C C . SER A 1 4 ? 55.386 4.622 15.874 1.00 0.00 2220 SER A C 5
ATOM 6442 O O . SER A 1 4 ? 55.951 5.162 14.912 1.00 0.00 2220 SER A O 5
ATOM 6450 N N . PRO A 1 5 ? 54.667 3.488 15.721 1.00 0.00 2221 PRO A N 5
ATOM 6451 C CA . PRO A 1 5 ? 54.468 2.838 14.425 1.00 0.00 2221 PRO A CA 5
ATOM 6452 C C . PRO A 1 5 ? 53.595 3.684 13.479 1.00 0.00 2221 PRO A C 5
ATOM 6453 O O . PRO A 1 5 ? 52.633 4.333 13.899 1.00 0.00 2221 PRO A O 5
ATOM 6464 N N . ASN A 1 6 ? 53.923 3.663 12.183 1.00 0.00 2222 ASN A N 5
ATOM 6465 C CA . ASN A 1 6 ? 53.224 4.415 11.130 1.00 0.00 2222 ASN A CA 5
ATOM 6466 C C . ASN A 1 6 ? 51.934 3.734 10.608 1.00 0.00 2222 ASN A C 5
ATOM 6467 O O . ASN A 1 6 ? 51.208 4.327 9.804 1.00 0.00 2222 ASN A O 5
ATOM 6478 N N . SER A 1 7 ? 51.643 2.497 11.038 1.00 0.00 2223 SER A N 5
ATOM 6479 C CA . SER A 1 7 ? 50.494 1.687 10.592 1.00 0.00 2223 SER A CA 5
ATOM 6480 C C . SER A 1 7 ? 49.122 2.310 10.910 1.00 0.00 2223 SER A C 5
ATOM 6481 O O . SER A 1 7 ? 48.957 3.066 11.877 1.00 0.00 2223 SER A O 5
ATOM 6489 N N . TYR A 1 8 ? 48.124 1.961 10.088 1.00 0.00 2224 TYR A N 5
ATOM 6490 C CA . TYR A 1 8 ? 46.731 2.429 10.153 1.00 0.00 2224 TYR A CA 5
ATOM 6491 C C . TYR A 1 8 ? 45.808 1.575 9.262 1.00 0.00 2224 TYR A C 5
ATOM 6492 O O . TYR A 1 8 ? 46.244 1.035 8.240 1.00 0.00 2224 TYR A O 5
ATOM 6510 N N . LEU A 1 9 ? 44.526 1.474 9.639 1.00 0.00 2225 LEU A N 5
ATOM 6511 C CA . LEU A 1 9 ? 43.448 0.876 8.840 1.00 0.00 2225 LEU A CA 5
ATOM 6512 C C . LEU A 1 9 ? 42.084 1.547 9.135 1.00 0.00 2225 LEU A C 5
ATOM 6513 O O . LEU A 1 9 ? 41.850 1.931 10.288 1.00 0.00 2225 LEU A O 5
ATOM 6529 N N . PRO A 1 10 ? 41.183 1.704 8.135 1.00 0.00 2226 PRO A N 5
ATOM 6530 C CA . PRO A 1 10 ? 39.852 2.287 8.323 1.00 0.00 2226 PRO A CA 5
ATOM 6531 C C . PRO A 1 10 ? 39.020 1.600 9.422 1.00 0.00 2226 PRO A C 5
ATOM 6532 O O . PRO A 1 10 ? 39.033 0.372 9.560 1.00 0.00 2226 PRO A O 5
ATOM 6543 N N . ALA A 1 11 ? 38.261 2.391 10.182 1.00 0.00 2227 ALA A N 5
ATOM 6544 C CA . ALA A 1 11 ? 37.439 1.928 11.304 1.00 0.00 2227 ALA A CA 5
ATOM 6545 C C . ALA A 1 11 ? 36.035 1.473 10.839 1.00 0.00 2227 ALA A C 5
ATOM 6546 O O . ALA A 1 11 ? 35.021 2.128 11.106 1.00 0.00 2227 ALA A O 5
ATOM 6553 N N . GLU A 1 12 ? 35.992 0.348 10.118 1.00 0.00 2228 GLU A N 5
ATOM 6554 C CA . GLU A 1 12 ? 34.776 -0.281 9.558 1.00 0.00 2228 GLU A CA 5
ATOM 6555 C C . GLU A 1 12 ? 34.028 0.658 8.569 1.00 0.00 2228 GLU A C 5
ATOM 6556 O O . GLU A 1 12 ? 34.657 1.450 7.859 1.00 0.00 2228 GLU A O 5
ATOM 6568 N N . ASN A 1 13 ? 32.694 0.557 8.487 1.00 0.00 2229 ASN A N 5
ATOM 6569 C CA . ASN A 1 13 ? 31.846 1.333 7.571 1.00 0.00 2229 ASN A CA 5
ATOM 6570 C C . ASN A 1 13 ? 31.499 2.715 8.174 1.00 0.00 2229 ASN A C 5
ATOM 6571 O O . ASN A 1 13 ? 30.389 2.944 8.663 1.00 0.00 2229 ASN A O 5
ATOM 6582 N N . GLU A 1 14 ? 32.481 3.619 8.184 1.00 0.00 2230 GLU A N 5
ATOM 6583 C CA . GLU A 1 14 ? 32.348 5.015 8.636 1.00 0.00 2230 GLU A CA 5
ATOM 6584 C C . GLU A 1 14 ? 31.218 5.785 7.908 1.00 0.00 2230 GLU A C 5
ATOM 6585 O O . GLU A 1 14 ? 30.963 5.576 6.719 1.00 0.00 2230 GLU A O 5
ATOM 6597 N N . ASP A 1 15 ? 30.536 6.681 8.628 1.00 0.00 2231 ASP A N 5
ATOM 6598 C CA . ASP A 1 15 ? 29.434 7.527 8.136 1.00 0.00 2231 ASP A CA 5
ATOM 6599 C C . ASP A 1 15 ? 29.804 8.320 6.851 1.00 0.00 2231 ASP A C 5
ATOM 6600 O O . ASP A 1 15 ? 30.769 9.096 6.876 1.00 0.00 2231 ASP A O 5
ATOM 6609 N N . PRO A 1 16 ? 29.028 8.222 5.750 1.00 0.00 2232 PRO A N 5
ATOM 6610 C CA . PRO A 1 16 ? 29.279 8.963 4.508 1.00 0.00 2232 PRO A CA 5
ATOM 6611 C C . PRO A 1 16 ? 28.526 10.314 4.496 1.00 0.00 2232 PRO A C 5
ATOM 6612 O O . PRO A 1 16 ? 27.907 10.702 3.501 1.00 0.00 2232 PRO A O 5
ATOM 6623 N N . ASP A 1 17 ? 28.571 11.031 5.622 1.00 0.00 2233 ASP A N 5
ATOM 6624 C CA . ASP A 1 17 ? 27.836 12.275 5.901 1.00 0.00 2233 ASP A CA 5
ATOM 6625 C C . ASP A 1 17 ? 26.309 12.139 5.684 1.00 0.00 2233 ASP A C 5
ATOM 6626 O O . ASP A 1 17 ? 25.658 13.005 5.089 1.00 0.00 2233 ASP A O 5
ATOM 6635 N N . LYS A 1 18 ? 25.714 11.044 6.183 1.00 0.00 2234 LYS A N 5
ATOM 6636 C CA . LYS A 1 18 ? 24.276 10.751 6.106 1.00 0.00 2234 LYS A CA 5
ATOM 6637 C C . LYS A 1 18 ? 23.467 11.709 6.986 1.00 0.00 2234 LYS A C 5
ATOM 6638 O O . LYS A 1 18 ? 23.842 12.002 8.125 1.00 0.00 2234 LYS A O 5
ATOM 6657 N N . ALA A 1 19 ? 22.321 12.158 6.478 1.00 0.00 2235 ALA A N 5
ATOM 6658 C CA . ALA A 1 19 ? 21.451 13.157 7.111 1.00 0.00 2235 ALA A CA 5
ATOM 6659 C C . ALA A 1 19 ? 20.465 12.538 8.131 1.00 0.00 2235 ALA A C 5
ATOM 6660 O O . ALA A 1 19 ? 19.248 12.742 8.067 1.00 0.00 2235 ALA A O 5
ATOM 6667 N N . VAL A 1 20 ? 20.998 11.775 9.093 1.00 0.00 2236 VAL A N 5
ATOM 6668 C CA . VAL A 1 20 ? 20.242 11.181 10.210 1.00 0.00 2236 VAL A CA 5
ATOM 6669 C C . VAL A 1 20 ? 19.924 12.244 11.270 1.00 0.00 2236 VAL A C 5
ATOM 6670 O O . VAL A 1 20 ? 20.832 12.939 11.735 1.00 0.00 2236 VAL A O 5
ATOM 6683 N N . VAL A 1 21 ? 18.653 12.370 11.663 1.00 0.00 2237 VAL A N 5
ATOM 6684 C CA . VAL A 1 21 ? 18.175 13.354 12.657 1.00 0.00 2237 VAL A CA 5
ATOM 6685 C C . VAL A 1 21 ? 16.824 12.938 13.264 1.00 0.00 2237 VAL A C 5
ATOM 6686 O O . VAL A 1 21 ? 15.877 12.598 12.552 1.00 0.00 2237 VAL A O 5
ATOM 6699 N N . ASP A 1 22 ? 16.727 12.961 14.595 1.00 0.00 2238 ASP A N 5
ATOM 6700 C CA . ASP A 1 22 ? 15.584 12.415 15.358 1.00 0.00 2238 ASP A CA 5
ATOM 6701 C C . ASP A 1 22 ? 14.522 13.476 15.723 1.00 0.00 2238 ASP A C 5
ATOM 6702 O O . ASP A 1 22 ? 13.568 13.201 16.451 1.00 0.00 2238 ASP A O 5
ATOM 6711 N N . LEU A 1 23 ? 14.656 14.692 15.175 1.00 0.00 2239 LEU A N 5
ATOM 6712 C CA . LEU A 1 23 ? 13.749 15.831 15.384 1.00 0.00 2239 LEU A CA 5
ATOM 6713 C C . LEU A 1 23 ? 12.442 15.749 14.562 1.00 0.00 2239 LEU A C 5
ATOM 6714 O O . LEU A 1 23 ? 11.551 16.583 14.743 1.00 0.00 2239 LEU A O 5
ATOM 6730 N N . HIS A 1 24 ? 12.317 14.765 13.659 1.00 0.00 2240 HIS A N 5
ATOM 6731 C CA . HIS A 1 24 ? 11.103 14.511 12.862 1.00 0.00 2240 HIS A CA 5
ATOM 6732 C C . HIS A 1 24 ? 9.855 14.318 13.744 1.00 0.00 2240 HIS A C 5
ATOM 6733 O O . HIS A 1 24 ? 9.902 13.633 14.771 1.00 0.00 2240 HIS A O 5
ATOM 6748 N N . ARG A 1 25 ? 8.723 14.891 13.309 1.00 0.00 2241 ARG A N 5
ATOM 6749 C CA . ARG A 1 25 ? 7.426 14.892 14.025 1.00 0.00 2241 ARG A CA 5
ATOM 6750 C C . ARG A 1 25 ? 6.620 13.588 13.938 1.00 0.00 2241 ARG A C 5
ATOM 6751 O O . ARG A 1 25 ? 5.660 13.412 14.688 1.00 0.00 2241 ARG A O 5
ATOM 6772 N N . SER A 1 26 ? 6.996 12.695 13.025 1.00 0.00 2242 SER A N 5
ATOM 6773 C CA . SER A 1 26 ? 6.365 11.387 12.779 1.00 0.00 2242 SER A CA 5
ATOM 6774 C C . SER A 1 26 ? 6.333 10.462 14.020 1.00 0.00 2242 SER A C 5
ATOM 6775 O O . SER A 1 26 ? 7.204 10.590 14.890 1.00 0.00 2242 SER A O 5
ATOM 6783 N N . PRO A 1 27 ? 5.395 9.493 14.099 1.00 0.00 2243 PRO A N 5
ATOM 6784 C CA . PRO A 1 27 ? 5.379 8.457 15.141 1.00 0.00 2243 PRO A CA 5
ATOM 6785 C C . PRO A 1 27 ? 6.677 7.616 15.208 1.00 0.00 2243 PRO A C 5
ATOM 6786 O O . PRO A 1 27 ? 7.379 7.493 14.197 1.00 0.00 2243 PRO A O 5
ATOM 6797 N N . PRO A 1 28 ? 7.020 7.022 16.374 1.00 0.00 2244 PRO A N 5
ATOM 6798 C CA . PRO A 1 28 ? 8.247 6.237 16.571 1.00 0.00 2244 PRO A CA 5
ATOM 6799 C C . PRO A 1 28 ? 8.429 5.063 15.595 1.00 0.00 2244 PRO A C 5
ATOM 6800 O O . PRO A 1 28 ? 7.466 4.391 15.221 1.00 0.00 2244 PRO A O 5
ATOM 6811 N N . LYS A 1 29 ? 9.690 4.788 15.229 1.00 0.00 2245 LYS A N 5
ATOM 6812 C CA . LYS A 1 29 ? 10.135 3.629 14.424 1.00 0.00 2245 LYS A CA 5
ATOM 6813 C C . LYS A 1 29 ? 9.497 3.624 13.018 1.00 0.00 2245 LYS A C 5
ATOM 6814 O O . LYS A 1 29 ? 9.448 4.668 12.363 1.00 0.00 2245 LYS A O 5
ATOM 6833 N N . THR A 1 30 ? 9.051 2.462 12.534 1.00 0.00 2246 THR A N 5
ATOM 6834 C CA . THR A 1 30 ? 8.577 2.207 11.154 1.00 0.00 2246 THR A CA 5
ATOM 6835 C C . THR A 1 30 ? 7.096 1.799 11.100 1.00 0.00 2246 THR A C 5
ATOM 6836 O O . THR A 1 30 ? 6.668 1.042 10.220 1.00 0.00 2246 THR A O 5
ATOM 6847 N N . LYS A 1 31 ? 6.303 2.295 12.059 1.00 0.00 2247 LYS A N 5
ATOM 6848 C CA . LYS A 1 31 ? 4.903 1.908 12.314 1.00 0.00 2247 LYS A CA 5
ATOM 6849 C C . LYS A 1 31 ? 4.014 3.090 12.736 1.00 0.00 2247 LYS A C 5
ATOM 6850 O O . LYS A 1 31 ? 4.500 4.194 12.994 1.00 0.00 2247 LYS A O 5
ATOM 6869 N N . ASP A 1 32 ? 2.708 2.839 12.821 1.00 0.00 2248 ASP A N 5
ATOM 6870 C CA . ASP A 1 32 ? 1.657 3.781 13.225 1.00 0.00 2248 ASP A CA 5
ATOM 6871 C C . ASP A 1 32 ? 0.608 3.061 14.099 1.00 0.00 2248 ASP A C 5
ATOM 6872 O O . ASP A 1 32 ? 0.376 1.863 13.898 1.00 0.00 2248 ASP A O 5
ATOM 6881 N N . PRO A 1 33 ? -0.063 3.749 15.047 1.00 0.00 2249 PRO A N 5
ATOM 6882 C CA . PRO A 1 33 ? -1.127 3.154 15.863 1.00 0.00 2249 PRO A CA 5
ATOM 6883 C C . PRO A 1 33 ? -2.385 2.810 15.039 1.00 0.00 2249 PRO A C 5
ATOM 6884 O O . PRO A 1 33 ? -3.107 1.868 15.368 1.00 0.00 2249 PRO A O 5
ATOM 6895 N N . ASP A 1 34 ? -2.613 3.538 13.938 1.00 0.00 2250 ASP A N 5
ATOM 6896 C CA . ASP A 1 34 ? -3.624 3.277 12.903 1.00 0.00 2250 ASP A CA 5
ATOM 6897 C C . ASP A 1 34 ? -3.045 3.666 11.533 1.00 0.00 2250 ASP A C 5
ATOM 6898 O O . ASP A 1 34 ? -2.653 4.816 11.308 1.00 0.00 2250 ASP A O 5
ATOM 6907 N N . LEU A 1 35 ? -2.958 2.697 10.617 1.00 0.00 2251 LEU A N 5
ATOM 6908 C CA . LEU A 1 35 ? -2.523 2.910 9.230 1.00 0.00 2251 LEU A CA 5
ATOM 6909 C C . LEU A 1 35 ? -3.505 3.797 8.440 1.00 0.00 2251 LEU A C 5
ATOM 6910 O O . LEU A 1 35 ? -4.702 3.866 8.735 1.00 0.00 2251 LEU A O 5
ATOM 6926 N N . THR A 1 36 ? -2.990 4.449 7.401 1.00 0.00 2252 THR A N 5
ATOM 6927 C CA . THR A 1 36 ? -3.740 5.308 6.461 1.00 0.00 2252 THR A CA 5
ATOM 6928 C C . THR A 1 36 ? -3.433 4.885 5.017 1.00 0.00 2252 THR A C 5
ATOM 6929 O O . THR A 1 36 ? -2.355 4.334 4.765 1.00 0.00 2252 THR A O 5
ATOM 6940 N N . PRO A 1 37 ? -4.336 5.097 4.043 1.00 0.00 2253 PRO A N 5
ATOM 6941 C CA . PRO A 1 37 ? -4.155 4.585 2.681 1.00 0.00 2253 PRO A CA 5
ATOM 6942 C C . PRO A 1 37 ? -2.976 5.242 1.942 1.00 0.00 2253 PRO A C 5
ATOM 6943 O O . PRO A 1 37 ? -2.259 4.564 1.206 1.00 0.00 2253 PRO A O 5
ATOM 6954 N N . SER A 1 38 ? -2.725 6.536 2.174 1.00 0.00 2254 SER A N 5
ATOM 6955 C CA . SER A 1 38 ? -1.489 7.212 1.756 1.00 0.00 2254 SER A CA 5
ATOM 6956 C C . SER A 1 38 ? -0.244 6.554 2.364 1.00 0.00 2254 SER A C 5
ATOM 6957 O O . SER A 1 38 ? 0.716 6.267 1.644 1.00 0.00 2254 SER A O 5
ATOM 6965 N N . GLY A 1 39 ? -0.273 6.237 3.664 1.00 0.00 2255 GLY A N 5
ATOM 6966 C CA . GLY A 1 39 ? 0.753 5.478 4.381 1.00 0.00 2255 GLY A CA 5
ATOM 6967 C C . GLY A 1 39 ? 1.031 4.082 3.799 1.00 0.00 2255 GLY A C 5
ATOM 6968 O O . GLY A 1 39 ? 2.199 3.716 3.637 1.00 0.00 2255 GLY A O 5
ATOM 6972 N N . ILE A 1 40 ? -0.012 3.321 3.431 1.00 0.00 2256 ILE A N 5
ATOM 6973 C CA . ILE A 1 40 ? 0.120 2.036 2.723 1.00 0.00 2256 ILE A CA 5
ATOM 6974 C C . ILE A 1 40 ? 0.969 2.177 1.452 1.00 0.00 2256 ILE A C 5
ATOM 6975 O O . ILE A 1 40 ? 1.986 1.500 1.305 1.00 0.00 2256 ILE A O 5
ATOM 6991 N N . ILE A 1 41 ? 0.580 3.079 0.551 1.00 0.00 2257 ILE A N 5
ATOM 6992 C CA . ILE A 1 41 ? 1.271 3.252 -0.733 1.00 0.00 2257 ILE A CA 5
ATOM 6993 C C . ILE A 1 41 ? 2.698 3.791 -0.526 1.00 0.00 2257 ILE A C 5
ATOM 6994 O O . ILE A 1 41 ? 3.623 3.321 -1.186 1.00 0.00 2257 ILE A O 5
ATOM 7010 N N . ALA A 1 42 ? 2.904 4.704 0.429 1.00 0.00 2258 ALA A N 5
ATOM 7011 C CA . ALA A 1 42 ? 4.235 5.166 0.827 1.00 0.00 2258 ALA A CA 5
ATOM 7012 C C . ALA A 1 42 ? 5.167 4.022 1.294 1.00 0.00 2258 ALA A C 5
ATOM 7013 O O . ALA A 1 42 ? 6.320 3.958 0.867 1.00 0.00 2258 ALA A O 5
ATOM 7020 N N . LYS A 1 43 ? 4.664 3.099 2.128 1.00 0.00 2259 LYS A N 5
ATOM 7021 C CA . LYS A 1 43 ? 5.403 1.919 2.622 1.00 0.00 2259 LYS A CA 5
ATOM 7022 C C . LYS A 1 43 ? 5.753 0.930 1.491 1.00 0.00 2259 LYS A C 5
ATOM 7023 O O . LYS A 1 43 ? 6.853 0.377 1.490 1.00 0.00 2259 LYS A O 5
ATOM 7042 N N . VAL A 1 44 ? 4.875 0.765 0.497 1.00 0.00 2260 VAL A N 5
ATOM 7043 C CA . VAL A 1 44 ? 5.151 0.001 -0.741 1.00 0.00 2260 VAL A CA 5
ATOM 7044 C C . VAL A 1 44 ? 6.215 0.685 -1.620 1.00 0.00 2260 VAL A C 5
ATOM 7045 O O . VAL A 1 44 ? 7.176 0.038 -2.038 1.00 0.00 2260 VAL A O 5
ATOM 7058 N N . LYS A 1 45 ? 6.093 1.999 -1.845 1.00 0.00 2261 LYS A N 5
ATOM 7059 C CA . LYS A 1 45 ? 7.068 2.832 -2.586 1.00 0.00 2261 LYS A CA 5
ATOM 7060 C C . LYS A 1 45 ? 8.462 2.828 -1.937 1.00 0.00 2261 LYS A C 5
ATOM 7061 O O . LYS A 1 45 ? 9.467 2.861 -2.653 1.00 0.00 2261 LYS A O 5
ATOM 7080 N N . ALA A 1 46 ? 8.532 2.740 -0.608 1.00 0.00 2262 ALA A N 5
ATOM 7081 C CA . ALA A 1 46 ? 9.775 2.588 0.162 1.00 0.00 2262 ALA A CA 5
ATOM 7082 C C . ALA A 1 46 ? 10.420 1.181 0.057 1.00 0.00 2262 ALA A C 5
ATOM 7083 O O . ALA A 1 46 ? 11.549 0.986 0.513 1.00 0.00 2262 ALA A O 5
ATOM 7090 N N . GLY A 1 47 ? 9.719 0.194 -0.520 1.00 0.00 2263 GLY A N 5
ATOM 7091 C CA . GLY A 1 47 ? 10.163 -1.200 -0.631 1.00 0.00 2263 GLY A CA 5
ATOM 7092 C C . GLY A 1 47 ? 9.965 -2.028 0.650 1.00 0.00 2263 GLY A C 5
ATOM 7093 O O . GLY A 1 47 ? 10.541 -3.109 0.777 1.00 0.00 2263 GLY A O 5
ATOM 7097 N N . ASP A 1 48 ? 9.169 -1.532 1.604 1.00 0.00 2264 ASP A N 5
ATOM 7098 C CA . ASP A 1 48 ? 9.032 -2.083 2.963 1.00 0.00 2264 ASP A CA 5
ATOM 7099 C C . ASP A 1 48 ? 7.755 -2.930 3.158 1.00 0.00 2264 ASP A C 5
ATOM 7100 O O . ASP A 1 48 ? 7.470 -3.400 4.265 1.00 0.00 2264 ASP A O 5
ATOM 7109 N N . MET A 1 49 ? 6.979 -3.158 2.091 1.00 0.00 2265 MET A N 5
ATOM 7110 C CA . MET A 1 49 ? 5.747 -3.964 2.080 1.00 0.00 2265 MET A CA 5
ATOM 7111 C C . MET A 1 49 ? 5.362 -4.399 0.655 1.00 0.00 2265 MET A C 5
ATOM 7112 O O . MET A 1 49 ? 5.496 -3.617 -0.288 1.00 0.00 2265 MET A O 5
ATOM 7126 N N . THR A 1 50 ? 4.895 -5.640 0.480 1.00 0.00 2266 THR A N 5
ATOM 7127 C CA . THR A 1 50 ? 4.366 -6.154 -0.805 1.00 0.00 2266 THR A CA 5
ATOM 7128 C C . THR A 1 50 ? 3.053 -5.478 -1.215 1.00 0.00 2266 THR A C 5
ATOM 7129 O O . THR A 1 50 ? 2.245 -5.088 -0.367 1.00 0.00 2266 THR A O 5
ATOM 7140 N N . GLN A 1 51 ? 2.796 -5.401 -2.525 1.00 0.00 2267 GLN A N 5
ATOM 7141 C CA . GLN A 1 51 ? 1.489 -5.029 -3.080 1.00 0.00 2267 GLN A CA 5
ATOM 7142 C C . GLN A 1 51 ? 0.360 -5.947 -2.559 1.00 0.00 2267 GLN A C 5
ATOM 7143 O O . GLN A 1 51 ? -0.739 -5.473 -2.277 1.00 0.00 2267 GLN A O 5
ATOM 7157 N N . GLU A 1 52 ? 0.631 -7.246 -2.392 1.00 0.00 2268 GLU A N 5
ATOM 7158 C CA . GLU A 1 52 ? -0.308 -8.228 -1.826 1.00 0.00 2268 GLU A CA 5
ATOM 7159 C C . GLU A 1 52 ? -0.776 -7.852 -0.413 1.00 0.00 2268 GLU A C 5
ATOM 7160 O O . GLU A 1 52 ? -1.980 -7.763 -0.155 1.00 0.00 2268 GLU A O 5
ATOM 7172 N N . THR A 1 53 ? 0.163 -7.583 0.505 1.00 0.00 2269 THR A N 5
ATOM 7173 C CA . THR A 1 53 ? -0.145 -7.176 1.889 1.00 0.00 2269 THR A CA 5
ATOM 7174 C C . THR A 1 53 ? -0.798 -5.792 1.940 1.00 0.00 2269 THR A C 5
ATOM 7175 O O . THR A 1 53 ? -1.765 -5.580 2.675 1.00 0.00 2269 THR A O 5
ATOM 7186 N N . ALA A 1 54 ? -0.311 -4.856 1.124 1.00 0.00 2270 ALA A N 5
ATOM 7187 C CA . ALA A 1 54 ? -0.892 -3.526 0.964 1.00 0.00 2270 ALA A CA 5
ATOM 7188 C C . ALA A 1 54 ? -2.379 -3.569 0.571 1.00 0.00 2270 ALA A C 5
ATOM 7189 O O . ALA A 1 54 ? -3.214 -2.938 1.223 1.00 0.00 2270 ALA A O 5
ATOM 7196 N N . ARG A 1 55 ? -2.729 -4.339 -0.467 1.00 0.00 2271 ARG A N 5
ATOM 7197 C CA . ARG A 1 55 ? -4.104 -4.474 -0.956 1.00 0.00 2271 ARG A CA 5
ATOM 7198 C C . ARG A 1 55 ? -5.040 -5.068 0.093 1.00 0.00 2271 ARG A C 5
ATOM 7199 O O . ARG A 1 55 ? -6.127 -4.540 0.297 1.00 0.00 2271 ARG A O 5
ATOM 7220 N N . GLU A 1 56 ? -4.613 -6.119 0.795 1.00 0.00 2272 GLU A N 5
ATOM 7221 C CA . GLU A 1 56 ? -5.330 -6.723 1.922 1.00 0.00 2272 GLU A CA 5
ATOM 7222 C C . GLU A 1 56 ? -5.673 -5.700 3.022 1.00 0.00 2272 GLU A C 5
ATOM 7223 O O . GLU A 1 56 ? -6.818 -5.638 3.480 1.00 0.00 2272 GLU A O 5
ATOM 7235 N N . LEU A 1 57 ? -4.698 -4.872 3.435 1.00 0.00 2273 LEU A N 5
ATOM 7236 C CA . LEU A 1 57 ? -4.902 -3.785 4.398 1.00 0.00 2273 LEU A CA 5
ATOM 7237 C C . LEU A 1 57 ? -5.874 -2.705 3.887 1.00 0.00 2273 LEU A C 5
ATOM 7238 O O . LEU A 1 57 ? -6.768 -2.283 4.627 1.00 0.00 2273 LEU A O 5
ATOM 7254 N N . LEU A 1 58 ? -5.760 -2.284 2.622 1.00 0.00 2274 LEU A N 5
ATOM 7255 C CA . LEU A 1 58 ? -6.660 -1.302 1.998 1.00 0.00 2274 LEU A CA 5
ATOM 7256 C C . LEU A 1 58 ? -8.105 -1.804 1.870 1.00 0.00 2274 LEU A C 5
ATOM 7257 O O . LEU A 1 58 ? -9.041 -1.048 2.123 1.00 0.00 2274 LEU A O 5
ATOM 7273 N N . LEU A 1 59 ? -8.297 -3.084 1.535 1.00 0.00 2275 LEU A N 5
ATOM 7274 C CA . LEU A 1 59 ? -9.614 -3.731 1.492 1.00 0.00 2275 LEU A CA 5
ATOM 7275 C C . LEU A 1 59 ? -10.317 -3.731 2.861 1.00 0.00 2275 LEU A C 5
ATOM 7276 O O . LEU A 1 59 ? -11.548 -3.661 2.916 1.00 0.00 2275 LEU A O 5
ATOM 7292 N N . ALA A 1 60 ? -9.556 -3.757 3.962 1.00 0.00 2276 ALA A N 5
ATOM 7293 C CA . ALA A 1 60 ? -10.087 -3.597 5.319 1.00 0.00 2276 ALA A CA 5
ATOM 7294 C C . ALA A 1 60 ? -10.413 -2.130 5.699 1.00 0.00 2276 ALA A C 5
ATOM 7295 O O . ALA A 1 60 ? -11.240 -1.905 6.593 1.00 0.00 2276 ALA A O 5
ATOM 7302 N N . MET A 1 61 ? -9.811 -1.130 5.034 1.00 0.00 2277 MET A N 5
ATOM 7303 C CA . MET A 1 61 ? -10.097 0.297 5.255 1.00 0.00 2277 MET A CA 5
ATOM 7304 C C . MET A 1 61 ? -11.355 0.777 4.512 1.00 0.00 2277 MET A C 5
ATOM 7305 O O . MET A 1 61 ? -12.191 1.469 5.094 1.00 0.00 2277 MET A O 5
ATOM 7319 N N . ARG A 1 62 ? -11.481 0.447 3.217 1.00 0.00 2278 ARG A N 5
ATOM 7320 C CA . ARG A 1 62 ? -12.571 0.918 2.333 1.00 0.00 2278 ARG A CA 5
ATOM 7321 C C . ARG A 1 62 ? -13.936 0.310 2.670 1.00 0.00 2278 ARG A C 5
ATOM 7322 O O . ARG A 1 62 ? -14.013 -0.911 2.949 1.00 0.00 2278 ARG A O 5
ATOM 7344 N N . GLY B 2 1 ? 21.387 40.977 -23.074 1.00 0.00 -5 GLY B N 5
ATOM 7345 C CA . GLY B 2 1 ? 21.754 40.843 -21.649 1.00 0.00 -5 GLY B CA 5
ATOM 7346 C C . GLY B 2 1 ? 21.771 39.385 -21.195 1.00 0.00 -5 GLY B C 5
ATOM 7347 O O . GLY B 2 1 ? 20.986 38.579 -21.704 1.00 0.00 -5 GLY B O 5
ATOM 7353 N N . PRO B 2 2 ? 22.653 39.017 -20.244 1.00 0.00 -4 PRO B N 5
ATOM 7354 C CA . PRO B 2 2 ? 22.762 37.655 -19.712 1.00 0.00 -4 PRO B CA 5
ATOM 7355 C C . PRO B 2 2 ? 21.478 37.208 -18.988 1.00 0.00 -4 PRO B C 5
ATOM 7356 O O . PRO B 2 2 ? 20.814 38.002 -18.313 1.00 0.00 -4 PRO B O 5
ATOM 7367 N N . GLY B 2 3 ? 21.124 35.926 -19.133 1.00 0.00 -3 GLY B N 5
ATOM 7368 C CA . GLY B 2 3 ? 19.910 35.335 -18.555 1.00 0.00 -3 GLY B CA 5
ATOM 7369 C C . GLY B 2 3 ? 18.607 35.654 -19.304 1.00 0.00 -3 GLY B C 5
ATOM 7370 O O . GLY B 2 3 ? 17.525 35.348 -18.796 1.00 0.00 -3 GLY B O 5
ATOM 7374 N N . SER B 2 4 ? 18.672 36.263 -20.493 1.00 0.00 -2 SER B N 5
ATOM 7375 C CA . SER B 2 4 ? 17.513 36.437 -21.382 1.00 0.00 -2 SER B CA 5
ATOM 7376 C C . SER B 2 4 ? 17.055 35.090 -21.972 1.00 0.00 -2 SER B C 5
ATOM 7377 O O . SER B 2 4 ? 17.869 34.336 -22.513 1.00 0.00 -2 SER B O 5
ATOM 7385 N N . TYR B 2 5 ? 15.748 34.813 -21.906 1.00 0.00 -1 TYR B N 5
ATOM 7386 C CA . TYR B 2 5 ? 15.097 33.577 -22.379 1.00 0.00 -1 TYR B CA 5
ATOM 7387 C C . TYR B 2 5 ? 13.658 33.854 -22.872 1.00 0.00 -1 TYR B C 5
ATOM 7388 O O . TYR B 2 5 ? 12.736 33.087 -22.604 1.00 0.00 -1 TYR B O 5
ATOM 7406 N N . MET B 2 6 ? 13.444 34.968 -23.582 1.00 0.00 1 MET B N 5
ATOM 7407 C CA . MET B 2 6 ? 12.108 35.502 -23.901 1.00 0.00 1 MET B CA 5
ATOM 7408 C C . MET B 2 6 ? 11.200 34.545 -24.708 1.00 0.00 1 MET B C 5
ATOM 7409 O O . MET B 2 6 ? 9.975 34.614 -24.581 1.00 0.00 1 MET B O 5
ATOM 7423 N N . THR B 2 7 ? 11.773 33.631 -25.496 1.00 0.00 2 THR B N 5
ATOM 7424 C CA . THR B 2 7 ? 11.051 32.576 -26.243 1.00 0.00 2 THR B CA 5
ATOM 7425 C C . THR B 2 7 ? 10.647 31.355 -25.398 1.00 0.00 2 THR B C 5
ATOM 7426 O O . THR B 2 7 ? 9.780 30.579 -25.815 1.00 0.00 2 THR B O 5
ATOM 7437 N N . HIS B 2 8 ? 11.271 31.147 -24.230 1.00 0.00 3 HIS B N 5
ATOM 7438 C CA . HIS B 2 8 ? 11.130 29.945 -23.387 1.00 0.00 3 HIS B CA 5
ATOM 7439 C C . HIS B 2 8 ? 9.761 29.854 -22.683 1.00 0.00 3 HIS B C 5
ATOM 7440 O O . HIS B 2 8 ? 9.172 30.876 -22.316 1.00 0.00 3 HIS B O 5
ATOM 7455 N N . PHE B 2 9 ? 9.280 28.625 -22.462 1.00 0.00 4 PHE B N 5
ATOM 7456 C CA . PHE B 2 9 ? 8.094 28.320 -21.644 1.00 0.00 4 PHE B CA 5
ATOM 7457 C C . PHE B 2 9 ? 8.470 28.090 -20.161 1.00 0.00 4 PHE B C 5
ATOM 7458 O O . PHE B 2 9 ? 9.390 28.739 -19.651 1.00 0.00 4 PHE B O 5
ATOM 7475 N N . GLU B 2 10 ? 7.773 27.201 -19.447 1.00 0.00 5 GLU B N 5
ATOM 7476 C CA . GLU B 2 10 ? 8.010 26.885 -18.026 1.00 0.00 5 GLU B CA 5
ATOM 7477 C C . GLU B 2 10 ? 9.469 26.502 -17.707 1.00 0.00 5 GLU B C 5
ATOM 7478 O O . GLU B 2 10 ? 10.106 25.738 -18.435 1.00 0.00 5 GLU B O 5
ATOM 7490 N N . ASP B 2 11 ? 10.003 27.007 -16.592 1.00 0.00 6 ASP B N 5
ATOM 7491 C CA . ASP B 2 11 ? 11.402 26.824 -16.180 1.00 0.00 6 ASP B CA 5
ATOM 7492 C C . ASP B 2 11 ? 11.584 25.633 -15.217 1.00 0.00 6 ASP B C 5
ATOM 7493 O O . ASP B 2 11 ? 11.868 25.789 -14.025 1.00 0.00 6 ASP B O 5
ATOM 7502 N N . HIS B 2 12 ? 11.501 24.418 -15.768 1.00 0.00 7 HIS B N 5
ATOM 7503 C CA . HIS B 2 12 ? 11.824 23.154 -15.078 1.00 0.00 7 HIS B CA 5
ATOM 7504 C C . HIS B 2 12 ? 13.329 22.836 -15.198 1.00 0.00 7 HIS B C 5
ATOM 7505 O O . HIS B 2 12 ? 13.738 21.818 -15.767 1.00 0.00 7 HIS B O 5
ATOM 7520 N N . ARG B 2 13 ? 14.149 23.764 -14.691 1.00 0.00 8 ARG B N 5
ATOM 7521 C CA . ARG B 2 13 ? 15.617 23.856 -14.867 1.00 0.00 8 ARG B CA 5
ATOM 7522 C C . ARG B 2 13 ? 16.297 24.625 -13.717 1.00 0.00 8 ARG B C 5
ATOM 7523 O O . ARG B 2 13 ? 17.137 25.503 -13.935 1.00 0.00 8 ARG B O 5
ATOM 7544 N N . VAL B 2 14 ? 15.906 24.296 -12.483 1.00 0.00 9 VAL B N 5
ATOM 7545 C CA . VAL B 2 14 ? 16.287 24.981 -11.230 1.00 0.00 9 VAL B CA 5
ATOM 7546 C C . VAL B 2 14 ? 16.139 24.032 -10.026 1.00 0.00 9 VAL B C 5
ATOM 7547 O O . VAL B 2 14 ? 15.404 23.044 -10.097 1.00 0.00 9 VAL B O 5
ATOM 7560 N N . GLY B 2 15 ? 16.820 24.316 -8.912 1.00 0.00 10 GLY B N 5
ATOM 7561 C CA . GLY B 2 15 ? 16.902 23.445 -7.729 1.00 0.00 10 GLY B CA 5
ATOM 7562 C C . GLY B 2 15 ? 15.676 23.512 -6.800 1.00 0.00 10 GLY B C 5
ATOM 7563 O O . GLY B 2 15 ? 15.818 23.676 -5.586 1.00 0.00 10 GLY B O 5
ATOM 7567 N N . SER B 2 16 ? 14.482 23.366 -7.376 1.00 0.00 11 SER B N 5
ATOM 7568 C CA . SER B 2 16 ? 13.180 23.257 -6.687 1.00 0.00 11 SER B CA 5
ATOM 7569 C C . SER B 2 16 ? 12.511 21.888 -6.964 1.00 0.00 11 SER B C 5
ATOM 7570 O O . SER B 2 16 ? 11.302 21.700 -6.823 1.00 0.00 11 SER B O 5
ATOM 7578 N N . ASP B 2 17 ? 13.308 20.907 -7.390 1.00 0.00 12 ASP B N 5
ATOM 7579 C CA . ASP B 2 17 ? 12.929 19.517 -7.656 1.00 0.00 12 ASP B CA 5
ATOM 7580 C C . ASP B 2 17 ? 12.639 18.701 -6.377 1.00 0.00 12 ASP B C 5
ATOM 7581 O O . ASP B 2 17 ? 13.151 19.013 -5.292 1.00 0.00 12 ASP B O 5
ATOM 7590 N N . ARG B 2 18 ? 11.864 17.612 -6.529 1.00 0.00 13 ARG B N 5
ATOM 7591 C CA . ARG B 2 18 ? 11.673 16.527 -5.536 1.00 0.00 13 ARG B CA 5
ATOM 7592 C C . ARG B 2 18 ? 11.232 17.039 -4.150 1.00 0.00 13 ARG B C 5
ATOM 7593 O O . ARG B 2 18 ? 11.855 16.755 -3.122 1.00 0.00 13 ARG B O 5
ATOM 7614 N N . LEU B 2 19 ? 10.120 17.775 -4.125 1.00 0.00 14 LEU B N 5
ATOM 7615 C CA . LEU B 2 19 ? 9.475 18.332 -2.925 1.00 0.00 14 LEU B CA 5
ATOM 7616 C C . LEU B 2 19 ? 7.936 18.300 -3.030 1.00 0.00 14 LEU B C 5
ATOM 7617 O O . LEU B 2 19 ? 7.376 17.837 -4.032 1.00 0.00 14 LEU B O 5
ATOM 7633 N N . ALA B 2 20 ? 7.257 18.748 -1.967 1.00 0.00 15 ALA B N 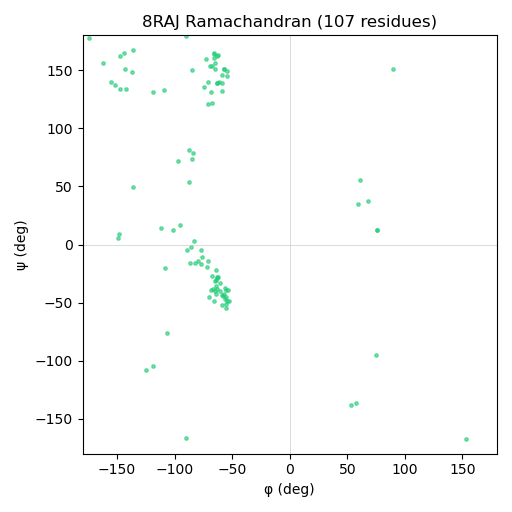5
ATOM 7634 C CA . ALA B 2 20 ? 5.808 18.607 -1.757 1.00 0.00 15 ALA B CA 5
ATOM 7635 C C . ALA B 2 20 ? 5.374 17.114 -1.750 1.00 0.00 15 ALA B C 5
ATOM 7636 O O . ALA B 2 20 ? 6.053 16.281 -1.137 1.00 0.00 15 ALA B O 5
ATOM 7643 N N . ALA B 2 21 ? 4.247 16.771 -2.383 1.00 0.00 16 ALA B N 5
ATOM 7644 C CA . ALA B 2 21 ? 3.669 15.424 -2.400 1.00 0.00 16 ALA B CA 5
ATOM 7645 C C . ALA B 2 21 ? 2.756 15.185 -3.626 1.00 0.00 16 ALA B C 5
ATOM 7646 O O . ALA B 2 21 ? 2.346 16.126 -4.313 1.00 0.00 16 ALA B O 5
ATOM 7653 N N . ASP B 2 22 ? 2.418 13.917 -3.885 1.00 0.00 17 ASP B N 5
ATOM 7654 C CA . ASP B 2 22 ? 1.538 13.488 -4.989 1.00 0.00 17 ASP B CA 5
ATOM 7655 C C . ASP B 2 22 ? 0.069 13.930 -4.827 1.00 0.00 17 ASP B C 5
ATOM 7656 O O . ASP B 2 22 ? -0.620 14.157 -5.826 1.00 0.00 17 ASP B O 5
ATOM 7665 N N . GLY B 2 23 ? -0.409 14.067 -3.584 1.00 0.00 18 GLY B N 5
ATOM 7666 C CA . GLY B 2 23 ? -1.798 14.401 -3.226 1.00 0.00 18 GLY B CA 5
ATOM 7667 C C . GLY B 2 23 ? -2.483 13.323 -2.375 1.00 0.00 18 GLY B C 5
ATOM 7668 O O . GLY B 2 23 ? -2.121 12.142 -2.421 1.00 0.00 18 GLY B O 5
ATOM 7672 N N . GLU B 2 24 ? -3.478 13.735 -1.587 1.00 0.00 19 GLU B N 5
ATOM 7673 C CA . GLU B 2 24 ? -4.324 12.856 -0.762 1.00 0.00 19 GLU B CA 5
ATOM 7674 C C . GLU B 2 24 ? -5.074 11.786 -1.591 1.00 0.00 19 GLU B C 5
ATOM 7675 O O . GLU B 2 24 ? -5.533 12.063 -2.706 1.00 0.00 19 GLU B O 5
ATOM 7687 N N . ILE B 2 25 ? -5.231 10.582 -1.028 1.00 0.00 20 ILE B N 5
ATOM 7688 C CA . ILE B 2 25 ? -5.906 9.423 -1.645 1.00 0.00 20 ILE B CA 5
ATOM 7689 C C . ILE B 2 25 ? -6.799 8.710 -0.616 1.00 0.00 20 ILE B C 5
ATOM 7690 O O . ILE B 2 25 ? -6.467 8.648 0.571 1.00 0.00 20 ILE B O 5
ATOM 7706 N N . SER B 2 26 ? -7.942 8.180 -1.060 1.00 0.00 21 SER B N 5
ATOM 7707 C CA . SER B 2 26 ? -8.774 7.247 -0.280 1.00 0.00 21 SER B CA 5
ATOM 7708 C C . SER B 2 26 ? -8.329 5.788 -0.476 1.00 0.00 21 SER B C 5
ATOM 7709 O O . SER B 2 26 ? -7.569 5.476 -1.395 1.00 0.00 21 SER B O 5
ATOM 7717 N N . ALA B 2 27 ? -8.789 4.874 0.387 1.00 0.00 22 ALA B N 5
ATOM 7718 C CA . ALA B 2 27 ? -8.402 3.466 0.349 1.00 0.00 22 ALA B CA 5
ATOM 7719 C C . ALA B 2 27 ? -8.869 2.719 -0.913 1.00 0.00 22 ALA B C 5
ATOM 7720 O O . ALA B 2 27 ? -8.144 1.853 -1.398 1.00 0.00 22 ALA B O 5
ATOM 7727 N N . ASP B 2 28 ? -10.032 3.056 -1.476 1.00 0.00 23 ASP B N 5
ATOM 7728 C CA . ASP B 2 28 ? -10.509 2.502 -2.754 1.00 0.00 23 ASP B CA 5
ATOM 7729 C C . ASP B 2 28 ? -9.690 3.006 -3.967 1.00 0.00 23 ASP B C 5
ATOM 7730 O O . ASP B 2 28 ? -9.388 2.220 -4.871 1.00 0.00 23 ASP B O 5
ATOM 7739 N N . GLU B 2 29 ? -9.272 4.278 -3.985 1.00 0.00 24 GLU B N 5
ATOM 7740 C CA . GLU B 2 29 ? -8.341 4.821 -4.995 1.00 0.00 24 GLU B CA 5
ATOM 7741 C C . GLU B 2 29 ? -6.974 4.113 -4.953 1.00 0.00 24 GLU B C 5
ATOM 7742 O O . GLU B 2 29 ? -6.407 3.764 -5.996 1.00 0.00 24 GLU B O 5
ATOM 7754 N N . ALA B 2 30 ? -6.461 3.855 -3.748 1.00 0.00 25 ALA B N 5
ATOM 7755 C CA . ALA B 2 30 ? -5.173 3.205 -3.519 1.00 0.00 25 ALA B CA 5
ATOM 7756 C C . ALA B 2 30 ? -5.090 1.771 -4.112 1.00 0.00 25 ALA B C 5
ATOM 7757 O O . ALA B 2 30 ? -4.012 1.365 -4.546 1.00 0.00 25 ALA B O 5
ATOM 7764 N N . LEU B 2 31 ? -6.206 1.022 -4.186 1.00 0.00 26 LEU B N 5
ATOM 7765 C CA . LEU B 2 31 ? -6.258 -0.302 -4.823 1.00 0.00 26 LEU B CA 5
ATOM 7766 C C . LEU B 2 31 ? -5.775 -0.263 -6.287 1.00 0.00 26 LEU B C 5
ATOM 7767 O O . LEU B 2 31 ? -4.983 -1.108 -6.704 1.00 0.00 26 LEU B O 5
ATOM 7783 N N . SER B 2 32 ? -6.230 0.726 -7.067 1.00 0.00 27 SER B N 5
ATOM 7784 C CA . SER B 2 32 ? -5.832 0.927 -8.467 1.00 0.00 27 SER B CA 5
ATOM 7785 C C . SER B 2 32 ? -4.365 1.353 -8.611 1.00 0.00 27 SER B C 5
ATOM 7786 O O . SER B 2 32 ? -3.712 0.984 -9.589 1.00 0.00 27 SER B O 5
ATOM 7794 N N . MET B 2 33 ? -3.831 2.099 -7.642 1.00 0.00 28 MET B N 5
ATOM 7795 C CA . MET B 2 33 ? -2.444 2.580 -7.651 1.00 0.00 28 MET B CA 5
ATOM 7796 C C . MET B 2 33 ? -1.405 1.458 -7.505 1.00 0.00 28 MET B C 5
ATOM 7797 O O . MET B 2 33 ? -0.334 1.537 -8.110 1.00 0.00 28 MET B O 5
ATOM 7811 N N . LEU B 2 34 ? -1.708 0.397 -6.750 1.00 0.00 29 LEU B N 5
ATOM 7812 C CA . LEU B 2 34 ? -0.800 -0.746 -6.560 1.00 0.00 29 LEU B CA 5
ATOM 7813 C C . LEU B 2 34 ? -0.453 -1.463 -7.875 1.00 0.00 29 LEU B C 5
ATOM 7814 O O . LEU B 2 34 ? 0.670 -1.939 -8.045 1.00 0.00 29 LEU B O 5
ATOM 7830 N N . ASP B 2 35 ? -1.396 -1.525 -8.820 1.00 0.00 30 ASP B N 5
ATOM 7831 C CA . ASP B 2 35 ? -1.196 -2.135 -10.147 1.00 0.00 30 ASP B CA 5
ATOM 7832 C C . ASP B 2 35 ? -0.101 -1.429 -10.982 1.00 0.00 30 ASP B C 5
ATOM 7833 O O . ASP B 2 35 ? 0.607 -2.070 -11.767 1.00 0.00 30 ASP B O 5
ATOM 7842 N N . ALA B 2 36 ? 0.065 -0.116 -10.795 1.00 0.00 31 ALA B N 5
ATOM 7843 C CA . ALA B 2 36 ? 1.091 0.689 -11.463 1.00 0.00 31 ALA B CA 5
ATOM 7844 C C . ALA B 2 36 ? 2.513 0.506 -10.875 1.00 0.00 31 ALA B C 5
ATOM 7845 O O . ALA B 2 36 ? 3.501 0.850 -11.532 1.00 0.00 31 ALA B O 5
ATOM 7852 N N . ILE B 2 37 ? 2.640 -0.029 -9.653 1.00 0.00 32 ILE B N 5
ATOM 7853 C CA . ILE B 2 37 ? 3.931 -0.289 -8.993 1.00 0.00 32 ILE B CA 5
ATOM 7854 C C . ILE B 2 37 ? 4.463 -1.659 -9.446 1.00 0.00 32 ILE B C 5
ATOM 7855 O O . ILE B 2 37 ? 3.838 -2.692 -9.186 1.00 0.00 32 ILE B O 5
ATOM 7871 N N . GLY B 2 38 ? 5.600 -1.657 -10.145 1.00 0.00 33 GLY B N 5
ATOM 7872 C CA . GLY B 2 38 ? 6.193 -2.834 -10.798 1.00 0.00 33 GLY B CA 5
ATOM 7873 C C . GLY B 2 38 ? 7.012 -3.763 -9.881 1.00 0.00 33 GLY B C 5
ATOM 7874 O O . GLY B 2 38 ? 6.869 -3.764 -8.655 1.00 0.00 33 GLY B O 5
ATOM 7878 N N . THR B 2 39 ? 7.870 -4.576 -10.503 1.00 0.00 34 THR B N 5
ATOM 7879 C CA . THR B 2 39 ? 8.663 -5.632 -9.845 1.00 0.00 34 THR B CA 5
ATOM 7880 C C . THR B 2 39 ? 9.892 -5.046 -9.128 1.00 0.00 34 THR B C 5
ATOM 7881 O O . THR B 2 39 ? 10.752 -4.438 -9.764 1.00 0.00 34 THR B O 5
ATOM 7892 N N . GLY B 2 40 ? 9.986 -5.235 -7.810 1.00 0.00 35 GLY B N 5
ATOM 7893 C CA . GLY B 2 40 ? 11.069 -4.704 -6.963 1.00 0.00 35 GLY B CA 5
A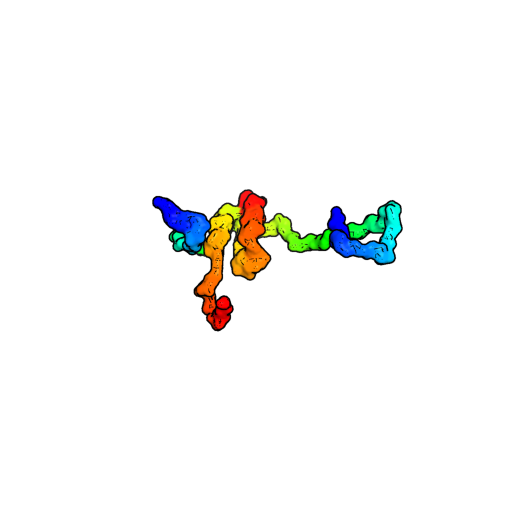TOM 7894 C C . GLY B 2 40 ? 12.366 -5.524 -6.924 1.00 0.00 35 GLY B C 5
ATOM 7895 O O . GLY B 2 40 ? 13.381 -5.057 -6.397 1.00 0.00 35 GLY B O 5
ATOM 7899 N N . GLN B 2 41 ? 12.349 -6.749 -7.462 1.00 0.00 36 GLN B N 5
ATOM 7900 C CA . GLN B 2 41 ? 13.478 -7.696 -7.434 1.00 0.00 36 GLN B CA 5
ATOM 7901 C C . GLN B 2 41 ? 14.651 -7.325 -8.367 1.00 0.00 36 GLN B C 5
ATOM 7902 O O . GLN B 2 41 ? 15.752 -7.865 -8.217 1.00 0.00 36 GLN B O 5
ATOM 7916 N N . SER B 2 42 ? 14.446 -6.409 -9.316 1.00 0.00 37 SER B N 5
ATOM 7917 C CA . SER B 2 42 ? 15.459 -5.902 -10.255 1.00 0.00 37 SER B CA 5
ATOM 7918 C C . SER B 2 42 ? 15.286 -4.399 -10.538 1.00 0.00 37 SER B C 5
ATOM 7919 O O . SER B 2 42 ? 14.299 -3.784 -10.123 1.00 0.00 37 SER B O 5
ATOM 7927 N N . THR B 2 43 ? 16.260 -3.779 -11.209 1.00 0.00 38 THR B N 5
ATOM 7928 C CA . THR B 2 43 ? 16.231 -2.351 -11.579 1.00 0.00 38 THR B CA 5
ATOM 7929 C C . THR B 2 43 ? 15.036 -1.995 -12.487 1.00 0.00 38 THR B C 5
ATOM 7930 O O . THR B 2 43 ? 14.723 -2.769 -13.402 1.00 0.00 38 THR B O 5
ATOM 7941 N N . PRO B 2 44 ? 14.382 -0.833 -12.300 1.00 0.00 39 PRO B N 5
ATOM 7942 C CA . PRO B 2 44 ? 13.193 -0.456 -13.070 1.00 0.00 39 PRO B CA 5
ATOM 7943 C C . PRO B 2 44 ? 13.547 0.021 -14.485 1.00 0.00 39 PRO B C 5
ATOM 7944 O O . PRO B 2 44 ? 14.376 0.916 -14.673 1.00 0.00 39 PRO B O 5
ATOM 7955 N N . THR B 2 45 ? 12.882 -0.558 -15.492 1.00 0.00 40 THR B N 5
ATOM 7956 C CA . THR B 2 45 ? 12.976 -0.195 -16.921 1.00 0.00 40 THR B CA 5
ATOM 7957 C C . THR B 2 45 ? 11.609 -0.309 -17.611 1.00 0.00 40 THR B C 5
ATOM 7958 O O . THR B 2 45 ? 10.699 -0.978 -17.110 1.00 0.00 40 THR B O 5
ATOM 7969 N N . GLY B 2 46 ? 11.449 0.350 -18.768 1.00 0.00 41 GLY B N 5
ATOM 7970 C CA . GLY B 2 46 ? 10.227 0.323 -19.586 1.00 0.00 41 GLY B CA 5
ATOM 7971 C C . GLY B 2 46 ? 9.693 1.711 -19.965 1.00 0.00 41 GLY B C 5
ATOM 7972 O O . GLY B 2 46 ? 9.937 2.704 -19.271 1.00 0.00 41 GLY B O 5
ATOM 7976 N N . ALA B 2 47 ? 8.942 1.773 -21.067 1.00 0.00 42 ALA B N 5
ATOM 7977 C CA . ALA B 2 47 ? 8.226 2.967 -21.525 1.00 0.00 42 ALA B CA 5
ATOM 7978 C C . ALA B 2 47 ? 7.199 3.485 -20.492 1.00 0.00 42 ALA B C 5
ATOM 7979 O O . ALA B 2 47 ? 6.582 2.699 -19.762 1.00 0.00 42 ALA B O 5
ATOM 7986 N N . ASP B 2 48 ? 6.997 4.806 -20.445 1.00 0.00 43 ASP B N 5
ATOM 7987 C CA . ASP B 2 48 ? 6.075 5.495 -19.531 1.00 0.00 43 ASP B CA 5
ATOM 7988 C C . ASP B 2 48 ? 5.503 6.766 -20.200 1.00 0.00 43 ASP B C 5
ATOM 7989 O O . ASP B 2 48 ? 6.236 7.725 -20.461 1.00 0.00 43 ASP B O 5
ATOM 7998 N N . ASP B 2 49 ? 4.200 6.761 -20.511 1.00 0.00 44 ASP B N 5
ATOM 7999 C CA . ASP B 2 49 ? 3.481 7.851 -21.206 1.00 0.00 44 ASP B CA 5
ATOM 8000 C C . ASP B 2 49 ? 3.045 8.997 -20.263 1.00 0.00 44 ASP B C 5
ATOM 8001 O O . ASP B 2 49 ? 3.433 10.162 -20.514 1.00 0.00 44 ASP B O 5
ATOM 8011 N N . GLY A 1 1 ? 23.102 -15.518 74.019 1.00 0.00 2217 GLY A N 6
ATOM 8012 C CA . GLY A 1 1 ? 23.167 -16.944 74.411 1.00 0.00 2217 GLY A CA 6
ATOM 8013 C C . GLY A 1 1 ? 24.514 -17.575 74.058 1.00 0.00 2217 GLY A C 6
ATOM 8014 O O . GLY A 1 1 ? 25.251 -17.031 73.228 1.00 0.00 2217 GLY A O 6
ATOM 8020 N N . PRO A 1 2 ? 24.858 -18.723 74.675 1.00 0.00 2218 PRO A N 6
ATOM 8021 C CA . PRO A 1 2 ? 26.118 -19.432 74.431 1.00 0.00 2218 PRO A CA 6
ATOM 8022 C C . PRO A 1 2 ? 26.184 -20.061 73.026 1.00 0.00 2218 PRO A C 6
ATOM 8023 O O . PRO A 1 2 ? 25.164 -20.473 72.461 1.00 0.00 2218 PRO A O 6
ATOM 8034 N N . GLY A 1 3 ? 27.394 -20.150 72.465 1.00 0.00 2219 GLY A N 6
ATOM 8035 C CA . GLY A 1 3 ? 27.670 -20.868 71.211 1.00 0.00 2219 GLY A CA 6
ATOM 8036 C C . GLY A 1 3 ? 27.448 -22.388 71.293 1.00 0.00 2219 GLY A C 6
ATOM 8037 O O . GLY A 1 3 ? 27.321 -22.966 72.379 1.00 0.00 2219 GLY A O 6
ATOM 8041 N N . SER A 1 4 ? 27.424 -23.047 70.131 1.00 0.00 2220 SER A N 6
ATOM 8042 C CA . SER A 1 4 ? 27.248 -24.506 69.988 1.00 0.00 2220 SER A CA 6
ATOM 8043 C C . SER A 1 4 ? 27.984 -25.066 68.751 1.00 0.00 2220 SER A C 6
ATOM 8044 O O . SER A 1 4 ? 28.441 -24.277 67.908 1.00 0.00 2220 SER A O 6
ATOM 8052 N N . PRO A 1 5 ? 28.105 -26.402 68.591 1.00 0.00 2221 PRO A N 6
ATOM 8053 C CA . PRO A 1 5 ? 28.789 -27.012 67.442 1.00 0.00 2221 PRO A CA 6
ATOM 8054 C C . PRO A 1 5 ? 28.042 -26.876 66.102 1.00 0.00 2221 PRO A C 6
ATOM 8055 O O . PRO A 1 5 ? 28.640 -27.078 65.041 1.00 0.00 2221 PRO A O 6
ATOM 8066 N N . ASN A 1 6 ? 26.741 -26.560 66.133 1.00 0.00 2222 ASN A N 6
ATOM 8067 C CA . ASN A 1 6 ? 25.876 -26.438 64.956 1.00 0.00 2222 ASN A CA 6
ATOM 8068 C C . ASN A 1 6 ? 26.387 -25.401 63.928 1.00 0.00 2222 ASN A C 6
ATOM 8069 O O . ASN A 1 6 ? 26.766 -24.282 64.287 1.00 0.00 2222 ASN A O 6
ATOM 8080 N N . SER A 1 7 ? 26.377 -25.768 62.643 1.00 0.00 2223 SER A N 6
ATOM 8081 C CA . SER A 1 7 ? 26.775 -24.898 61.520 1.00 0.00 2223 SER A CA 6
ATOM 8082 C C . SER A 1 7 ? 25.819 -23.709 61.307 1.00 0.00 2223 SER A C 6
ATOM 8083 O O . SER A 1 7 ? 24.617 -23.803 61.572 1.00 0.00 2223 SER A O 6
ATOM 8091 N N . TYR A 1 8 ? 26.348 -22.592 60.798 1.00 0.00 2224 TYR A N 6
ATOM 8092 C CA . TYR A 1 8 ? 25.601 -21.394 60.389 1.00 0.00 2224 TYR A CA 6
ATOM 8093 C C . TYR A 1 8 ? 26.392 -20.562 59.364 1.00 0.00 2224 TYR A C 6
ATOM 8094 O O . TYR A 1 8 ? 27.622 -20.463 59.443 1.00 0.00 2224 TYR A O 6
ATOM 8112 N N . LEU A 1 9 ? 25.678 -19.955 58.411 1.00 0.00 2225 LEU A N 6
ATOM 8113 C CA . LEU A 1 9 ? 26.217 -19.076 57.366 1.00 0.00 2225 LEU A CA 6
ATOM 8114 C C . LEU A 1 9 ? 25.127 -18.136 56.800 1.00 0.00 2225 LEU A C 6
ATOM 8115 O O . LEU A 1 9 ? 23.959 -18.539 56.728 1.00 0.00 2225 LEU A O 6
ATOM 8131 N N . PRO A 1 10 ? 25.471 -16.897 56.392 1.00 0.00 2226 PRO A N 6
ATOM 8132 C CA . PRO A 1 10 ? 24.542 -15.988 55.717 1.00 0.00 2226 PRO A CA 6
ATOM 8133 C C . PRO A 1 10 ? 24.139 -16.517 54.324 1.00 0.00 2226 PRO A C 6
ATOM 8134 O O . PRO A 1 10 ? 24.892 -17.238 53.662 1.00 0.00 2226 PRO A O 6
ATOM 8145 N N . ALA A 1 11 ? 22.937 -16.148 53.872 1.00 0.00 2227 ALA A N 6
ATOM 8146 C CA . ALA A 1 11 ? 22.333 -16.606 52.615 1.00 0.00 2227 ALA A CA 6
ATOM 8147 C C . ALA A 1 11 ? 21.307 -15.595 52.051 1.00 0.00 2227 ALA A C 6
ATOM 8148 O O . ALA A 1 11 ? 20.979 -14.593 52.696 1.00 0.00 2227 ALA A O 6
ATOM 8155 N N . GLU A 1 12 ? 20.799 -15.854 50.844 1.00 0.00 2228 GLU A N 6
ATOM 8156 C CA . GLU A 1 12 ? 19.827 -15.019 50.121 1.00 0.00 2228 GLU A CA 6
ATOM 8157 C C . GLU A 1 12 ? 18.644 -15.867 49.613 1.00 0.00 2228 GLU A C 6
ATOM 8158 O O . GLU A 1 12 ? 18.818 -17.024 49.219 1.00 0.00 2228 GLU A O 6
ATOM 8170 N N . ASN A 1 13 ? 17.436 -15.295 49.629 1.00 0.00 2229 ASN A N 6
ATOM 8171 C CA . ASN A 1 13 ? 16.166 -15.968 49.306 1.00 0.00 2229 ASN A CA 6
ATOM 8172 C C . ASN A 1 13 ? 15.484 -15.426 48.021 1.00 0.00 2229 ASN A C 6
ATOM 8173 O O . ASN A 1 13 ? 14.309 -15.698 47.769 1.00 0.00 2229 ASN A O 6
ATOM 8184 N N . GLU A 1 14 ? 16.219 -14.669 47.199 1.00 0.00 2230 GLU A N 6
ATOM 8185 C CA . GLU A 1 14 ? 15.756 -14.147 45.900 1.00 0.00 2230 GLU A CA 6
ATOM 8186 C C . GLU A 1 14 ? 15.367 -15.265 44.905 1.00 0.00 2230 GLU A C 6
ATOM 8187 O O . GLU A 1 14 ? 16.017 -16.315 44.837 1.00 0.00 2230 GLU A O 6
ATOM 8199 N N . ASP A 1 15 ? 14.311 -15.030 44.121 1.00 0.00 2231 ASP A N 6
ATOM 8200 C CA . ASP A 1 15 ? 13.799 -15.943 43.092 1.00 0.00 2231 ASP A CA 6
ATOM 8201 C C . ASP A 1 15 ? 13.107 -15.140 41.965 1.00 0.00 2231 ASP A C 6
ATOM 8202 O O . ASP A 1 15 ? 12.102 -14.469 42.236 1.00 0.00 2231 ASP A O 6
ATOM 8211 N N . PRO A 1 16 ? 13.598 -15.170 40.703 1.00 0.00 2232 PRO A N 6
ATOM 8212 C CA . PRO A 1 16 ? 12.994 -14.426 39.593 1.00 0.00 2232 PRO A CA 6
ATOM 8213 C C . PRO A 1 16 ? 11.626 -14.977 39.144 1.00 0.00 2232 PRO A C 6
ATOM 8214 O O . PRO A 1 16 ? 10.844 -14.235 38.546 1.00 0.00 2232 PRO A O 6
ATOM 8225 N N . ASP A 1 17 ? 11.320 -16.253 39.435 1.00 0.00 2233 ASP A N 6
ATOM 8226 C CA . ASP A 1 17 ? 10.038 -16.929 39.178 1.00 0.00 2233 ASP A CA 6
ATOM 8227 C C . ASP A 1 17 ? 9.497 -16.706 37.746 1.00 0.00 2233 ASP A C 6
ATOM 8228 O O . ASP A 1 17 ? 8.375 -16.232 37.532 1.00 0.00 2233 ASP A O 6
ATOM 8237 N N . LYS A 1 18 ? 10.347 -16.992 36.751 1.00 0.00 2234 LYS A N 6
ATOM 8238 C CA . LYS A 1 18 ? 10.145 -16.650 35.333 1.00 0.00 2234 LYS A CA 6
ATOM 8239 C C . LYS A 1 18 ? 8.820 -17.188 34.768 1.00 0.00 2234 LYS A C 6
ATOM 8240 O O . LYS A 1 18 ? 8.452 -18.348 34.982 1.00 0.00 2234 LYS A O 6
ATOM 8259 N N . ALA A 1 19 ? 8.144 -16.326 34.011 1.00 0.00 2235 ALA A N 6
ATOM 8260 C CA . ALA A 1 19 ? 6.830 -16.528 33.389 1.00 0.00 2235 ALA A CA 6
ATOM 8261 C C . ALA A 1 19 ? 6.542 -15.439 32.329 1.00 0.00 2235 ALA A C 6
ATOM 8262 O O . ALA A 1 19 ? 7.418 -14.626 32.012 1.00 0.00 2235 ALA A O 6
ATOM 8269 N N . VAL A 1 20 ? 5.321 -15.405 31.779 1.00 0.00 2236 VAL A N 6
ATOM 8270 C CA . VAL A 1 20 ? 4.825 -14.342 30.885 1.00 0.00 2236 VAL A CA 6
ATOM 8271 C C . VAL A 1 20 ? 4.957 -12.944 31.516 1.00 0.00 2236 VAL A C 6
ATOM 8272 O O . VAL A 1 20 ? 4.793 -12.778 32.730 1.00 0.00 2236 VAL A O 6
ATOM 8285 N N . VAL A 1 21 ? 5.246 -11.928 30.696 1.00 0.00 2237 VAL A N 6
ATOM 8286 C CA . VAL A 1 21 ? 5.523 -10.547 31.131 1.00 0.00 2237 VAL A CA 6
ATOM 8287 C C . VAL A 1 21 ? 5.260 -9.543 29.997 1.00 0.00 2237 VAL A C 6
ATOM 8288 O O . VAL A 1 21 ? 5.569 -9.803 28.832 1.00 0.00 2237 VAL A O 6
ATOM 8301 N N . ASP A 1 22 ? 4.646 -8.407 30.339 1.00 0.00 2238 ASP A N 6
ATOM 8302 C CA . ASP A 1 22 ? 4.307 -7.296 29.429 1.00 0.00 2238 ASP A CA 6
ATOM 8303 C C . ASP A 1 22 ? 4.900 -5.931 29.854 1.00 0.00 2238 ASP A C 6
ATOM 8304 O O . ASP A 1 22 ? 4.581 -4.899 29.261 1.00 0.00 2238 ASP A O 6
ATOM 8313 N N . LEU A 1 23 ? 5.809 -5.918 30.838 1.00 0.00 2239 LEU A N 6
ATOM 8314 C CA . LEU A 1 23 ? 6.468 -4.709 31.352 1.00 0.00 2239 LEU A CA 6
ATOM 8315 C C . LEU A 1 23 ? 7.427 -4.039 30.345 1.00 0.00 2239 LEU A C 6
ATOM 8316 O O . LEU A 1 23 ? 7.600 -2.817 30.390 1.00 0.00 2239 LEU A O 6
ATOM 8332 N N . HIS A 1 24 ? 8.057 -4.822 29.459 1.00 0.00 2240 HIS A N 6
ATOM 8333 C CA . HIS A 1 24 ? 9.148 -4.371 28.571 1.00 0.00 2240 HIS A CA 6
ATOM 8334 C C . HIS A 1 24 ? 8.805 -4.375 27.065 1.00 0.00 2240 HIS A C 6
ATOM 8335 O O . HIS A 1 24 ? 9.710 -4.250 26.231 1.00 0.00 2240 HIS A O 6
ATOM 8350 N N . ARG A 1 25 ? 7.528 -4.547 26.704 1.00 0.00 2241 ARG A N 6
ATOM 8351 C CA . ARG A 1 25 ? 7.050 -4.739 25.316 1.00 0.00 2241 ARG A CA 6
ATOM 8352 C C . ARG A 1 25 ? 5.580 -4.337 25.129 1.00 0.00 2241 ARG A C 6
ATOM 8353 O O . ARG A 1 25 ? 4.878 -4.041 26.095 1.00 0.00 2241 ARG A O 6
ATOM 8374 N N . SER A 1 26 ? 5.117 -4.300 23.880 1.00 0.00 2242 SER A N 6
ATOM 8375 C CA . SER A 1 26 ? 3.756 -3.883 23.501 1.00 0.00 2242 SER A CA 6
ATOM 8376 C C . SER A 1 26 ? 2.630 -4.812 24.022 1.00 0.00 2242 SER A C 6
ATOM 8377 O O . SER A 1 26 ? 2.827 -6.033 24.124 1.00 0.00 2242 SER A O 6
ATOM 8385 N N . PRO A 1 27 ? 1.430 -4.269 24.322 1.00 0.00 2243 PRO A N 6
ATOM 8386 C CA . PRO A 1 27 ? 0.247 -5.056 24.675 1.00 0.00 2243 PRO A CA 6
ATOM 8387 C C . PRO A 1 27 ? -0.519 -5.543 23.423 1.00 0.00 2243 PRO A C 6
ATOM 8388 O O . PRO A 1 27 ? -0.727 -4.762 22.487 1.00 0.00 2243 PRO A O 6
ATOM 8399 N N . PRO A 1 28 ? -1.030 -6.791 23.391 1.00 0.00 2244 PRO A N 6
ATOM 8400 C CA . PRO A 1 28 ? -1.772 -7.344 22.249 1.00 0.00 2244 PRO A CA 6
ATOM 8401 C C . PRO A 1 28 ? -3.283 -7.063 22.375 1.00 0.00 2244 PRO A C 6
ATOM 8402 O O . PRO A 1 28 ? -4.126 -7.964 22.331 1.00 0.00 2244 PRO A O 6
ATOM 8413 N N . LYS A 1 29 ? -3.621 -5.779 22.553 1.00 0.00 2245 LYS A N 6
ATOM 8414 C CA . LYS A 1 29 ? -4.969 -5.286 22.917 1.00 0.00 2245 LYS A CA 6
ATOM 8415 C C . LYS A 1 29 ? -5.561 -4.342 21.855 1.00 0.00 2245 LYS A C 6
ATOM 8416 O O . LYS A 1 29 ? -6.117 -3.290 22.172 1.00 0.00 2245 LYS A O 6
ATOM 8435 N N . THR A 1 30 ? -5.449 -4.749 20.587 1.00 0.00 2246 THR A N 6
ATOM 8436 C CA . THR A 1 30 ? -6.020 -4.079 19.391 1.00 0.00 2246 THR A CA 6
ATOM 8437 C C . THR A 1 30 ? -5.594 -2.603 19.295 1.00 0.00 2246 THR A C 6
ATOM 8438 O O . THR A 1 30 ? -6.416 -1.687 19.288 1.00 0.00 2246 THR A O 6
ATOM 8449 N N . LYS A 1 31 ? -4.271 -2.368 19.247 1.00 0.00 2247 LYS A N 6
ATOM 8450 C CA . LYS A 1 31 ? -3.637 -1.028 19.210 1.00 0.00 2247 LYS A CA 6
ATOM 8451 C C . LYS A 1 31 ? -3.111 -0.615 17.826 1.00 0.00 2247 LYS A C 6
ATOM 8452 O O . LYS A 1 31 ? -2.392 0.378 17.697 1.00 0.00 2247 LYS A O 6
ATOM 8471 N N . ASP A 1 32 ? -3.504 -1.355 16.792 1.00 0.00 2248 ASP A N 6
ATOM 8472 C CA . ASP A 1 32 ? -3.126 -1.154 15.383 1.00 0.00 2248 ASP A CA 6
ATOM 8473 C C . ASP A 1 32 ? -4.181 -1.637 14.334 1.00 0.00 2248 ASP A C 6
ATOM 8474 O O . ASP A 1 32 ? -3.783 -2.122 13.266 1.00 0.00 2248 ASP A O 6
ATOM 8483 N N . PRO A 1 33 ? -5.515 -1.525 14.558 1.00 0.00 2249 PRO A N 6
ATOM 8484 C CA . PRO A 1 33 ? -6.517 -2.053 13.622 1.00 0.00 2249 PRO A CA 6
ATOM 8485 C C . PRO A 1 33 ? -6.622 -1.253 12.304 1.00 0.00 2249 PRO A C 6
ATOM 8486 O O . PRO A 1 33 ? -6.942 -1.827 11.262 1.00 0.00 2249 PRO A O 6
ATOM 8497 N N . ASP A 1 34 ? -6.329 0.055 12.338 1.00 0.00 2250 ASP A N 6
ATOM 8498 C CA . ASP A 1 34 ? -6.415 1.001 11.214 1.00 0.00 2250 ASP A CA 6
ATOM 8499 C C . ASP A 1 34 ? -5.090 1.758 11.013 1.00 0.00 2250 ASP A C 6
ATOM 8500 O O . ASP A 1 34 ? -4.498 2.259 11.976 1.00 0.00 2250 ASP A O 6
ATOM 8509 N N . LEU A 1 35 ? -4.628 1.856 9.762 1.00 0.00 2251 LEU A N 6
ATOM 8510 C CA . LEU A 1 35 ? -3.479 2.683 9.351 1.00 0.00 2251 LEU A CA 6
ATOM 8511 C C . LEU A 1 35 ? -3.987 3.910 8.556 1.00 0.00 2251 LEU A C 6
ATOM 8512 O O . LEU A 1 35 ? -4.984 4.525 8.943 1.00 0.00 2251 LEU A O 6
ATOM 8528 N N . THR A 1 36 ? -3.342 4.264 7.435 1.00 0.00 2252 THR A N 6
ATOM 8529 C CA . THR A 1 36 ? -3.834 5.239 6.437 1.00 0.00 2252 THR A CA 6
ATOM 8530 C C . THR A 1 36 ? -3.461 4.763 5.029 1.00 0.00 2252 THR A C 6
ATOM 8531 O O . THR A 1 36 ? -2.398 4.164 4.848 1.00 0.00 2252 THR A O 6
ATOM 8542 N N . PRO A 1 37 ? -4.285 5.009 3.992 1.00 0.00 2253 PRO A N 6
ATOM 8543 C CA . PRO A 1 37 ? -4.013 4.523 2.635 1.00 0.00 2253 PRO A CA 6
ATOM 8544 C C . PRO A 1 37 ? -2.806 5.218 1.985 1.00 0.00 2253 PRO A C 6
ATOM 8545 O O . PRO A 1 37 ? -2.044 4.578 1.259 1.00 0.00 2253 PRO A O 6
ATOM 8556 N N . SER A 1 38 ? -2.581 6.499 2.286 1.00 0.00 2254 SER A N 6
ATOM 8557 C CA . SER A 1 38 ? -1.345 7.208 1.937 1.00 0.00 2254 SER A CA 6
ATOM 8558 C C . SER A 1 38 ? -0.105 6.530 2.552 1.00 0.00 2254 SER A C 6
ATOM 8559 O O . SER A 1 38 ? 0.890 6.324 1.857 1.00 0.00 2254 SER A O 6
ATOM 8567 N N . GLY A 1 39 ? -0.176 6.123 3.827 1.00 0.00 2255 GLY A N 6
ATOM 8568 C CA . GLY A 1 39 ? 0.851 5.333 4.509 1.00 0.00 2255 GLY A CA 6
ATOM 8569 C C . GLY A 1 39 ? 1.119 3.970 3.859 1.00 0.00 2255 GLY A C 6
ATOM 8570 O O . GLY A 1 39 ? 2.283 3.605 3.675 1.00 0.00 2255 GLY A O 6
ATOM 8574 N N . ILE A 1 40 ? 0.069 3.242 3.454 1.00 0.00 2256 ILE A N 6
ATOM 8575 C CA . ILE A 1 40 ? 0.190 1.985 2.691 1.00 0.00 2256 ILE A CA 6
ATOM 8576 C C . ILE A 1 40 ? 1.032 2.186 1.420 1.00 0.00 2256 ILE A C 6
ATOM 8577 O O . ILE A 1 40 ? 2.054 1.526 1.239 1.00 0.00 2256 ILE A O 6
ATOM 8593 N N . ILE A 1 41 ? 0.630 3.122 0.550 1.00 0.00 2257 ILE A N 6
ATOM 8594 C CA . ILE A 1 41 ? 1.309 3.362 -0.729 1.00 0.00 2257 ILE A CA 6
ATOM 8595 C C . ILE A 1 41 ? 2.752 3.852 -0.521 1.00 0.00 2257 ILE A C 6
ATOM 8596 O O . ILE A 1 41 ? 3.657 3.399 -1.225 1.00 0.00 2257 ILE A O 6
ATOM 8612 N N . ALA A 1 42 ? 3.001 4.701 0.483 1.00 0.00 2258 ALA A N 6
ATOM 8613 C CA . ALA A 1 42 ? 4.348 5.114 0.885 1.00 0.00 2258 ALA A CA 6
ATOM 8614 C C . ALA A 1 42 ? 5.247 3.934 1.301 1.00 0.00 2258 ALA A C 6
ATOM 8615 O O . ALA A 1 42 ? 6.389 3.845 0.842 1.00 0.00 2258 ALA A O 6
ATOM 8622 N N . LYS A 1 43 ? 4.746 3.002 2.125 1.00 0.00 2259 LYS A N 6
ATOM 8623 C CA . LYS A 1 43 ? 5.470 1.775 2.522 1.00 0.00 2259 LYS A CA 6
ATOM 8624 C C . LYS A 1 43 ? 5.811 0.877 1.333 1.00 0.00 2259 LYS A C 6
ATOM 8625 O O . LYS A 1 43 ? 6.950 0.417 1.230 1.00 0.00 2259 LYS A O 6
ATOM 8644 N N . VAL A 1 44 ? 4.872 0.661 0.408 1.00 0.00 2260 VAL A N 6
ATOM 8645 C CA . VAL A 1 44 ? 5.131 -0.058 -0.863 1.00 0.00 2260 VAL A CA 6
ATOM 8646 C C . VAL A 1 44 ? 6.219 0.633 -1.699 1.00 0.00 2260 VAL A C 6
ATOM 8647 O O . VAL A 1 44 ? 7.191 -0.014 -2.096 1.00 0.00 2260 VAL A O 6
ATOM 8660 N N . LYS A 1 45 ? 6.109 1.951 -1.930 1.00 0.00 2261 LYS A N 6
ATOM 8661 C CA . LYS A 1 45 ? 7.113 2.761 -2.658 1.00 0.00 2261 LYS A CA 6
ATOM 8662 C C . LYS A 1 45 ? 8.517 2.704 -2.028 1.00 0.00 2261 LYS A C 6
ATOM 8663 O O . LYS A 1 45 ? 9.511 2.658 -2.754 1.00 0.00 2261 LYS A O 6
ATOM 8682 N N . ALA A 1 46 ? 8.599 2.668 -0.698 1.00 0.00 2262 ALA A N 6
ATOM 8683 C CA . ALA A 1 46 ? 9.840 2.501 0.067 1.00 0.00 2262 ALA A CA 6
ATOM 8684 C C . ALA A 1 46 ? 10.433 1.074 0.032 1.00 0.00 2262 ALA A C 6
ATOM 8685 O O . ALA A 1 46 ? 11.584 0.874 0.428 1.00 0.00 2262 ALA A O 6
ATOM 8692 N N . GLY A 1 47 ? 9.667 0.078 -0.436 1.00 0.00 2263 GLY A N 6
ATOM 8693 C CA . GLY A 1 47 ? 10.051 -1.339 -0.453 1.00 0.00 2263 GLY A CA 6
ATOM 8694 C C . GLY A 1 47 ? 9.863 -2.067 0.886 1.00 0.00 2263 GLY A C 6
ATOM 8695 O O . GLY A 1 47 ? 10.355 -3.183 1.055 1.00 0.00 2263 GLY A O 6
ATOM 8699 N N . ASP A 1 48 ? 9.152 -1.460 1.841 1.00 0.00 2264 ASP A N 6
ATOM 8700 C CA . ASP A 1 48 ? 8.864 -2.015 3.177 1.00 0.00 2264 ASP A CA 6
ATOM 8701 C C . ASP A 1 48 ? 7.609 -2.917 3.222 1.00 0.00 2264 ASP A C 6
ATOM 8702 O O . ASP A 1 48 ? 7.317 -3.529 4.253 1.00 0.00 2264 ASP A O 6
ATOM 8711 N N . MET A 1 49 ? 6.859 -3.013 2.114 1.00 0.00 2265 MET A N 6
ATOM 8712 C CA . MET A 1 49 ? 5.566 -3.698 2.022 1.00 0.00 2265 MET A CA 6
ATOM 8713 C C . MET A 1 49 ? 5.315 -4.224 0.600 1.00 0.00 2265 MET A C 6
ATOM 8714 O O . MET A 1 49 ? 5.613 -3.539 -0.380 1.00 0.00 2265 MET A O 6
ATOM 8728 N N . THR A 1 50 ? 4.763 -5.436 0.479 1.00 0.00 2266 THR A N 6
ATOM 8729 C CA . THR A 1 50 ? 4.325 -6.005 -0.811 1.00 0.00 2266 THR A CA 6
ATOM 8730 C C . THR A 1 50 ? 2.973 -5.436 -1.255 1.00 0.00 2266 THR A C 6
ATOM 8731 O O . THR A 1 50 ? 2.139 -5.056 -0.431 1.00 0.00 2266 THR A O 6
ATOM 8742 N N . GLN A 1 51 ? 2.720 -5.420 -2.567 1.00 0.00 2267 GLN A N 6
ATOM 8743 C CA . GLN A 1 51 ? 1.422 -5.059 -3.147 1.00 0.00 2267 GLN A CA 6
ATOM 8744 C C . GLN A 1 51 ? 0.279 -5.944 -2.597 1.00 0.00 2267 GLN A C 6
ATOM 8745 O O . GLN A 1 51 ? -0.827 -5.463 -2.351 1.00 0.00 2267 GLN A O 6
ATOM 8759 N N . GLU A 1 52 ? 0.539 -7.235 -2.348 1.00 0.00 2268 GLU A N 6
ATOM 8760 C CA . GLU A 1 52 ? -0.409 -8.154 -1.694 1.00 0.00 2268 GLU A CA 6
ATOM 8761 C C . GLU A 1 52 ? -0.779 -7.726 -0.265 1.00 0.00 2268 GLU A C 6
ATOM 8762 O O . GLU A 1 52 ? -1.965 -7.613 0.062 1.00 0.00 2268 GLU A O 6
ATOM 8774 N N . THR A 1 53 ? 0.226 -7.444 0.581 1.00 0.00 2269 THR A N 6
ATOM 8775 C CA . THR A 1 53 ? 0.045 -6.948 1.961 1.00 0.00 2269 THR A CA 6
ATOM 8776 C C . THR A 1 53 ? -0.736 -5.631 1.974 1.00 0.00 2269 THR A C 6
ATOM 8777 O O . THR A 1 53 ? -1.740 -5.492 2.673 1.00 0.00 2269 THR A O 6
ATOM 8788 N N . ALA A 1 54 ? -0.292 -4.671 1.167 1.00 0.00 2270 ALA A N 6
ATOM 8789 C CA . ALA A 1 54 ? -0.948 -3.396 0.934 1.00 0.00 2270 ALA A CA 6
ATOM 8790 C C . ALA A 1 54 ? -2.432 -3.522 0.554 1.00 0.00 2270 ALA A C 6
ATOM 8791 O O . ALA A 1 54 ? -3.279 -2.932 1.225 1.00 0.00 2270 ALA A O 6
ATOM 8798 N N . ARG A 1 55 ? -2.764 -4.293 -0.493 1.00 0.00 2271 ARG A N 6
ATOM 8799 C CA . ARG A 1 55 ? -4.146 -4.422 -0.984 1.00 0.00 2271 ARG A CA 6
ATOM 8800 C C . ARG A 1 55 ? -5.065 -5.058 0.059 1.00 0.00 2271 ARG A C 6
ATOM 8801 O O . ARG A 1 55 ? -6.169 -4.565 0.265 1.00 0.00 2271 ARG A O 6
ATOM 8822 N N . GLU A 1 56 ? -4.600 -6.086 0.771 1.00 0.00 2272 GLU A N 6
ATOM 8823 C CA . GLU A 1 56 ? -5.285 -6.680 1.912 1.00 0.00 2272 GLU A CA 6
ATOM 8824 C C . GLU A 1 56 ? -5.639 -5.648 3.001 1.00 0.00 2272 GLU A C 6
ATOM 8825 O O . GLU A 1 56 ? -6.784 -5.582 3.446 1.00 0.00 2272 GLU A O 6
ATOM 8837 N N . LEU A 1 57 ? -4.667 -4.817 3.411 1.00 0.00 2273 LEU A N 6
ATOM 8838 C CA . LEU A 1 57 ? -4.875 -3.740 4.390 1.00 0.00 2273 LEU A CA 6
ATOM 8839 C C . LEU A 1 57 ? -5.845 -2.646 3.890 1.00 0.00 2273 LEU A C 6
ATOM 8840 O O . LEU A 1 57 ? -6.708 -2.193 4.642 1.00 0.00 2273 LEU A O 6
ATOM 8856 N N . LEU A 1 58 ? -5.756 -2.241 2.619 1.00 0.00 2274 LEU A N 6
ATOM 8857 C CA . LEU A 1 58 ? -6.674 -1.268 2.007 1.00 0.00 2274 LEU A CA 6
ATOM 8858 C C . LEU A 1 58 ? -8.121 -1.775 1.921 1.00 0.00 2274 LEU A C 6
ATOM 8859 O O . LEU A 1 58 ? -9.056 -1.031 2.224 1.00 0.00 2274 LEU A O 6
ATOM 8875 N N . LEU A 1 59 ? -8.320 -3.055 1.584 1.00 0.00 2275 LEU A N 6
ATOM 8876 C CA . LEU A 1 59 ? -9.641 -3.709 1.598 1.00 0.00 2275 LEU A CA 6
ATOM 8877 C C . LEU A 1 59 ? -10.282 -3.756 3.005 1.00 0.00 2275 LEU A C 6
ATOM 8878 O O . LEU A 1 59 ? -11.512 -3.796 3.113 1.00 0.00 2275 LEU A O 6
ATOM 8894 N N . ALA A 1 60 ? -9.475 -3.709 4.070 1.00 0.00 2276 ALA A N 6
ATOM 8895 C CA . ALA A 1 60 ? -9.945 -3.569 5.453 1.00 0.00 2276 ALA A CA 6
ATOM 8896 C C . ALA A 1 60 ? -10.250 -2.111 5.877 1.00 0.00 2276 ALA A C 6
ATOM 8897 O O . ALA A 1 60 ? -10.949 -1.907 6.877 1.00 0.00 2276 ALA A O 6
ATOM 8904 N N . MET A 1 61 ? -9.764 -1.099 5.139 1.00 0.00 2277 MET A N 6
ATOM 8905 C CA . MET A 1 61 ? -9.926 0.337 5.464 1.00 0.00 2277 MET A CA 6
ATOM 8906 C C . MET A 1 61 ? -10.945 1.092 4.584 1.00 0.00 2277 MET A C 6
ATOM 8907 O O . MET A 1 61 ? -11.426 2.152 5.002 1.00 0.00 2277 MET A O 6
ATOM 8921 N N . ARG A 1 62 ? -11.296 0.569 3.397 1.00 0.00 2278 ARG A N 6
ATOM 8922 C CA . ARG A 1 62 ? -12.341 1.138 2.512 1.00 0.00 2278 ARG A CA 6
ATOM 8923 C C . ARG A 1 62 ? -13.752 1.124 3.121 1.00 0.00 2278 ARG A C 6
ATOM 8924 O O . ARG A 1 62 ? -14.073 0.214 3.922 1.00 0.00 2278 ARG A O 6
ATOM 8946 N N . GLY B 2 1 ? -20.815 50.923 -2.568 1.00 0.00 -5 GLY B N 6
ATOM 8947 C CA . GLY B 2 1 ? -19.568 50.805 -3.357 1.00 0.00 -5 GLY B CA 6
ATOM 8948 C C . GLY B 2 1 ? -19.836 50.155 -4.713 1.00 0.00 -5 GLY B C 6
ATOM 8949 O O . GLY B 2 1 ? -20.285 49.003 -4.743 1.00 0.00 -5 GLY B O 6
ATOM 8955 N N . PRO B 2 2 ? -19.577 50.851 -5.837 1.00 0.00 -4 PRO B N 6
ATOM 8956 C CA . PRO B 2 2 ? -19.780 50.327 -7.195 1.00 0.00 -4 PRO B CA 6
ATOM 8957 C C . PRO B 2 2 ? -19.008 49.028 -7.486 1.00 0.00 -4 PRO B C 6
ATOM 8958 O O . PRO B 2 2 ? -17.871 48.851 -7.041 1.00 0.00 -4 PRO B O 6
ATOM 8969 N N . GLY B 2 3 ? -19.606 48.134 -8.285 1.00 0.00 -3 GLY B N 6
ATOM 8970 C CA . GLY B 2 3 ? -18.983 46.882 -8.742 1.00 0.00 -3 GLY B CA 6
ATOM 8971 C C . GLY B 2 3 ? -17.713 47.065 -9.587 1.00 0.00 -3 GLY B C 6
ATOM 8972 O O . GLY B 2 3 ? -16.846 46.185 -9.610 1.00 0.00 -3 GLY B O 6
ATOM 8976 N N . SER B 2 4 ? -17.587 48.204 -10.279 1.00 0.00 -2 SER B N 6
ATOM 8977 C CA . SER B 2 4 ? -16.425 48.581 -11.098 1.00 0.00 -2 SER B CA 6
ATOM 8978 C C . SER B 2 4 ? -15.366 49.315 -10.250 1.00 0.00 -2 SER B C 6
ATOM 8979 O O . SER B 2 4 ? -15.177 50.533 -10.339 1.00 0.00 -2 SER B O 6
ATOM 8987 N N . TYR B 2 5 ? -14.708 48.557 -9.366 1.00 0.00 -1 TYR B N 6
ATOM 8988 C CA . TYR B 2 5 ? -13.685 49.023 -8.422 1.00 0.00 -1 TYR B CA 6
ATOM 8989 C C . TYR B 2 5 ? -12.784 47.861 -7.963 1.00 0.00 -1 TYR B C 6
ATOM 8990 O O . TYR B 2 5 ? -13.218 46.706 -7.943 1.00 0.00 -1 TYR B O 6
ATOM 9008 N N . MET B 2 6 ? -11.526 48.145 -7.614 1.00 0.00 1 MET B N 6
ATOM 9009 C CA . MET B 2 6 ? -10.549 47.128 -7.207 1.00 0.00 1 MET B CA 6
ATOM 9010 C C . MET B 2 6 ? -10.866 46.547 -5.817 1.00 0.00 1 MET B C 6
ATOM 9011 O O . MET B 2 6 ? -10.802 47.257 -4.811 1.00 0.00 1 MET B O 6
ATOM 9025 N N . THR B 2 7 ? -11.177 45.246 -5.764 1.00 0.00 2 THR B N 6
ATOM 9026 C CA . THR B 2 7 ? -11.627 44.493 -4.567 1.00 0.00 2 THR B CA 6
ATOM 9027 C C . THR B 2 7 ? -12.650 45.277 -3.711 1.00 0.00 2 THR B C 6
ATOM 9028 O O . THR B 2 7 ? -13.588 45.860 -4.267 1.00 0.00 2 THR B O 6
ATOM 9039 N N . HIS B 2 8 ? -12.524 45.278 -2.372 1.00 0.00 3 HIS B N 6
ATOM 9040 C CA . HIS B 2 8 ? -13.387 46.005 -1.412 1.00 0.00 3 HIS B CA 6
ATOM 9041 C C . HIS B 2 8 ? -14.894 45.726 -1.622 1.00 0.00 3 HIS B C 6
ATOM 9042 O O . HIS B 2 8 ? -15.726 46.639 -1.624 1.00 0.00 3 HIS B O 6
ATOM 9057 N N . PHE B 2 9 ? -15.243 44.452 -1.814 1.00 0.00 4 PHE B N 6
ATOM 9058 C CA . PHE B 2 9 ? -16.573 43.988 -2.222 1.00 0.00 4 PHE B CA 6
ATOM 9059 C C . PHE B 2 9 ? -16.838 42.547 -1.734 1.00 0.00 4 PHE B C 6
ATOM 9060 O O . PHE B 2 9 ? -15.931 41.840 -1.292 1.00 0.00 4 PHE B O 6
ATOM 9077 N N . GLU B 2 10 ? -18.088 42.092 -1.824 1.00 0.00 5 GLU B N 6
ATOM 9078 C CA . GLU B 2 10 ? -18.549 40.770 -1.358 1.00 0.00 5 GLU B CA 6
ATOM 9079 C C . GLU B 2 10 ? -18.279 39.652 -2.396 1.00 0.00 5 GLU B C 6
ATOM 9080 O O . GLU B 2 10 ? -19.151 38.844 -2.719 1.00 0.00 5 GLU B O 6
ATOM 9092 N N . ASP B 2 11 ? -17.045 39.588 -2.915 1.00 0.00 6 ASP B N 6
ATOM 9093 C CA . ASP B 2 11 ? -16.555 38.559 -3.858 1.00 0.00 6 ASP B CA 6
ATOM 9094 C C . ASP B 2 11 ? -15.732 37.444 -3.164 1.00 0.00 6 ASP B C 6
ATOM 9095 O O . ASP B 2 11 ? -15.426 36.415 -3.774 1.00 0.00 6 ASP B O 6
ATOM 9104 N N . HIS B 2 12 ? -15.382 37.629 -1.884 1.00 0.00 7 HIS B N 6
ATOM 9105 C CA . HIS B 2 12 ? -14.668 36.652 -1.046 1.00 0.00 7 HIS B CA 6
ATOM 9106 C C . HIS B 2 12 ? -15.535 35.421 -0.721 1.00 0.00 7 HIS B C 6
ATOM 9107 O O . HIS B 2 12 ? -16.756 35.529 -0.551 1.00 0.00 7 HIS B O 6
ATOM 9122 N N . ARG B 2 13 ? -14.899 34.250 -0.559 1.00 0.00 8 ARG B N 6
ATOM 9123 C CA . ARG B 2 13 ? -15.555 32.964 -0.211 1.00 0.00 8 ARG B CA 6
ATOM 9124 C C . ARG B 2 13 ? -15.713 32.832 1.318 1.00 0.00 8 ARG B C 6
ATOM 9125 O O . ARG B 2 13 ? -15.102 31.977 1.966 1.00 0.00 8 ARG B O 6
ATOM 9146 N N . VAL B 2 14 ? -16.498 33.745 1.888 1.00 0.00 9 VAL B N 6
ATOM 9147 C CA . VAL B 2 14 ? -16.821 33.851 3.323 1.00 0.00 9 VAL B CA 6
ATOM 9148 C C . VAL B 2 14 ? -17.538 32.614 3.889 1.00 0.00 9 VAL B C 6
ATOM 9149 O O . VAL B 2 14 ? -18.242 31.898 3.169 1.00 0.00 9 VAL B O 6
ATOM 9162 N N . GLY B 2 15 ? -17.400 32.390 5.199 1.00 0.00 10 GLY B N 6
ATOM 9163 C CA . GLY B 2 15 ? -18.101 31.337 5.956 1.00 0.00 10 GLY B CA 6
ATOM 9164 C C . GLY B 2 15 ? -17.710 29.897 5.589 1.00 0.00 10 GLY B C 6
ATOM 9165 O O . GLY B 2 15 ? -16.600 29.634 5.110 1.00 0.00 10 GLY B O 6
ATOM 9169 N N . SER B 2 16 ? -18.608 28.953 5.889 1.00 0.00 11 SER B N 6
ATOM 9170 C CA . SER B 2 16 ? -18.437 27.508 5.688 1.00 0.00 11 SER B CA 6
ATOM 9171 C C . SER B 2 16 ? -18.196 27.100 4.221 1.00 0.00 11 SER B C 6
ATOM 9172 O O . SER B 2 16 ? -18.553 27.823 3.287 1.00 0.00 11 SER B O 6
ATOM 9180 N N . ASP B 2 17 ? -17.634 25.906 4.018 1.00 0.00 12 ASP B N 6
ATOM 9181 C CA . ASP B 2 17 ? -17.316 25.322 2.704 1.00 0.00 12 ASP B CA 6
ATOM 9182 C C . ASP B 2 17 ? -17.461 23.780 2.711 1.00 0.00 12 ASP B C 6
ATOM 9183 O O . ASP B 2 17 ? -17.480 23.153 3.777 1.00 0.00 12 ASP B O 6
ATOM 9192 N N . ARG B 2 18 ? -17.579 23.175 1.524 1.00 0.00 13 A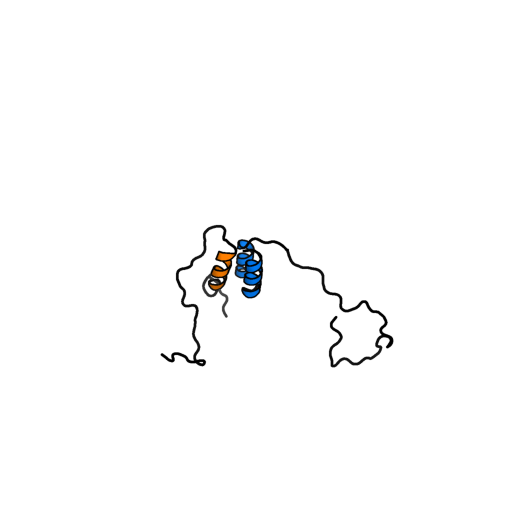RG B N 6
ATOM 9193 C CA . ARG B 2 18 ? -17.886 21.743 1.308 1.00 0.00 13 ARG B CA 6
ATOM 9194 C C . ARG B 2 18 ? -17.181 21.105 0.097 1.00 0.00 13 ARG B C 6
ATOM 9195 O O . ARG B 2 18 ? -17.443 19.941 -0.215 1.00 0.00 13 ARG B O 6
ATOM 9216 N N . LEU B 2 19 ? -16.301 21.837 -0.592 1.00 0.00 14 LEU B N 6
ATOM 9217 C CA . LEU B 2 19 ? -15.543 21.333 -1.750 1.00 0.00 14 LEU B CA 6
ATOM 9218 C C . LEU B 2 19 ? -14.576 20.174 -1.415 1.00 0.00 14 LEU B C 6
ATOM 9219 O O . LEU B 2 19 ? -14.302 19.862 -0.251 1.00 0.00 14 LEU B O 6
ATOM 9235 N N . ALA B 2 20 ? -14.090 19.513 -2.467 1.00 0.00 15 ALA B N 6
ATOM 9236 C CA . ALA B 2 20 ? -13.326 18.257 -2.419 1.00 0.00 15 ALA B CA 6
ATOM 9237 C C . ALA B 2 20 ? -11.961 18.366 -1.699 1.00 0.00 15 ALA B C 6
ATOM 9238 O O . ALA B 2 20 ? -11.268 19.383 -1.790 1.00 0.00 15 ALA B O 6
ATOM 9245 N N . ALA B 2 21 ? -11.552 17.288 -1.019 1.00 0.00 16 ALA B N 6
ATOM 9246 C CA . ALA B 2 21 ? -10.222 17.137 -0.420 1.00 0.00 16 ALA B CA 6
ATOM 9247 C C . ALA B 2 21 ? -9.082 17.336 -1.444 1.00 0.00 16 ALA B C 6
ATOM 9248 O O . ALA B 2 21 ? -9.197 16.926 -2.602 1.00 0.00 16 ALA B O 6
ATOM 9255 N N . ASP B 2 22 ? -7.970 17.953 -1.026 1.00 0.00 17 ASP B N 6
ATOM 9256 C CA . ASP B 2 22 ? -6.917 18.449 -1.920 1.00 0.00 17 ASP B CA 6
ATOM 9257 C C . ASP B 2 22 ? -5.837 17.381 -2.220 1.00 0.00 17 ASP B C 6
ATOM 9258 O O . ASP B 2 22 ? -4.716 17.421 -1.702 1.00 0.00 17 ASP B O 6
ATOM 9267 N N . GLY B 2 23 ? -6.196 16.404 -3.056 1.00 0.00 18 GLY B N 6
ATOM 9268 C CA . GLY B 2 23 ? -5.267 15.446 -3.686 1.00 0.00 18 GLY B CA 6
ATOM 9269 C C . GLY B 2 23 ? -4.940 14.188 -2.876 1.00 0.00 18 GLY B C 6
ATOM 9270 O O . GLY B 2 23 ? -4.316 13.265 -3.409 1.00 0.00 18 GLY B O 6
ATOM 9274 N N . GLU B 2 24 ? -5.333 14.117 -1.602 1.00 0.00 19 GLU B N 6
ATOM 9275 C CA . GLU B 2 24 ? -5.167 12.925 -0.755 1.00 0.00 19 GLU B CA 6
ATOM 9276 C C . GLU B 2 24 ? -6.031 11.742 -1.245 1.00 0.00 19 GLU B C 6
ATOM 9277 O O . GLU B 2 24 ? -7.183 11.914 -1.668 1.00 0.00 19 GLU B O 6
ATOM 9289 N N . ILE B 2 25 ? -5.461 10.530 -1.219 1.00 0.00 20 ILE B N 6
ATOM 9290 C CA . ILE B 2 25 ? -6.094 9.297 -1.726 1.00 0.00 20 ILE B CA 6
ATOM 9291 C C . ILE B 2 25 ? -7.013 8.636 -0.693 1.00 0.00 20 ILE B C 6
ATOM 9292 O O . ILE B 2 25 ? -6.656 8.515 0.481 1.00 0.00 20 ILE B O 6
ATOM 9308 N N . SER B 2 26 ? -8.199 8.195 -1.128 1.00 0.00 21 SER B N 6
ATOM 9309 C CA . SER B 2 26 ? -9.019 7.237 -0.373 1.00 0.00 21 SER B CA 6
ATOM 9310 C C . SER B 2 26 ? -8.493 5.796 -0.528 1.00 0.00 21 SER B C 6
ATOM 9311 O O . SER B 2 26 ? -7.709 5.503 -1.437 1.00 0.00 21 SER B O 6
ATOM 9319 N N . ALA B 2 27 ? -8.911 4.883 0.353 1.00 0.00 22 ALA B N 6
ATOM 9320 C CA . ALA B 2 27 ? -8.461 3.492 0.362 1.00 0.00 22 ALA B CA 6
ATOM 9321 C C . ALA B 2 27 ? -8.915 2.676 -0.865 1.00 0.00 22 ALA B C 6
ATOM 9322 O O . ALA B 2 27 ? -8.179 1.790 -1.304 1.00 0.00 22 ALA B O 6
ATOM 9329 N N . ASP B 2 28 ? -10.082 2.963 -1.442 1.00 0.00 23 ASP B N 6
ATOM 9330 C CA . ASP B 2 28 ? -10.553 2.323 -2.678 1.00 0.00 23 ASP B CA 6
ATOM 9331 C C . ASP B 2 28 ? -9.776 2.766 -3.941 1.00 0.00 23 ASP B C 6
ATOM 9332 O O . ASP B 2 28 ? -9.502 1.941 -4.818 1.00 0.00 23 ASP B O 6
ATOM 9341 N N . GLU B 2 29 ? -9.378 4.038 -4.042 1.00 0.00 24 GLU B N 6
ATOM 9342 C CA . GLU B 2 29 ? -8.484 4.539 -5.103 1.00 0.00 24 GLU B CA 6
ATOM 9343 C C . GLU B 2 29 ? -7.109 3.848 -5.078 1.00 0.00 24 GLU B C 6
ATOM 9344 O O . GLU B 2 29 ? -6.582 3.441 -6.118 1.00 0.00 24 GLU B O 6
ATOM 9356 N N . ALA B 2 30 ? -6.551 3.675 -3.875 1.00 0.00 25 ALA B N 6
ATOM 9357 C CA . ALA B 2 30 ? -5.238 3.071 -3.644 1.00 0.00 25 ALA B CA 6
ATOM 9358 C C . ALA B 2 30 ? -5.111 1.618 -4.164 1.00 0.00 25 ALA B C 6
ATOM 9359 O O . ALA B 2 30 ? -4.027 1.209 -4.584 1.00 0.00 25 ALA B O 6
ATOM 9366 N N . LEU B 2 31 ? -6.218 0.851 -4.206 1.00 0.00 26 LEU B N 6
ATOM 9367 C CA . LEU B 2 31 ? -6.265 -0.522 -4.735 1.00 0.00 26 LEU B CA 6
ATOM 9368 C C . LEU B 2 31 ? -5.718 -0.620 -6.170 1.00 0.00 26 LEU B C 6
ATOM 9369 O O . LEU B 2 31 ? -4.966 -1.547 -6.491 1.00 0.00 26 LEU B O 6
ATOM 9385 N N . SER B 2 32 ? -6.095 0.332 -7.027 1.00 0.00 27 SER B N 6
ATOM 9386 C CA . SER B 2 32 ? -5.650 0.441 -8.424 1.00 0.00 27 SER B CA 6
ATOM 9387 C C . SER B 2 32 ? -4.207 0.948 -8.549 1.00 0.00 27 SER B C 6
ATOM 9388 O O . SER B 2 32 ? -3.437 0.448 -9.371 1.00 0.00 27 SER B O 6
ATOM 9396 N N . MET B 2 33 ? -3.812 1.903 -7.698 1.00 0.00 28 MET B N 6
ATOM 9397 C CA . MET B 2 33 ? -2.492 2.546 -7.733 1.00 0.00 28 MET B CA 6
ATOM 9398 C C . MET B 2 33 ? -1.327 1.560 -7.557 1.00 0.00 28 MET B C 6
ATOM 9399 O O . MET B 2 33 ? -0.285 1.730 -8.187 1.00 0.00 28 MET B O 6
ATOM 9413 N N . LEU B 2 34 ? -1.505 0.517 -6.739 1.00 0.00 29 LEU B N 6
ATOM 9414 C CA . LEU B 2 34 ? -0.498 -0.511 -6.457 1.00 0.00 29 LEU B CA 6
ATOM 9415 C C . LEU B 2 34 ? 0.079 -1.184 -7.720 1.00 0.00 29 LEU B C 6
ATOM 9416 O O . LEU B 2 34 ? 1.273 -1.481 -7.764 1.00 0.00 29 LEU B O 6
ATOM 9432 N N . ASP B 2 35 ? -0.752 -1.407 -8.737 1.00 0.00 30 ASP B N 6
ATOM 9433 C CA . ASP B 2 35 ? -0.356 -2.047 -10.004 1.00 0.00 30 ASP B CA 6
ATOM 9434 C C . ASP B 2 35 ? 0.713 -1.253 -10.784 1.00 0.00 30 ASP B C 6
ATOM 9435 O O . ASP B 2 35 ? 1.532 -1.831 -11.503 1.00 0.00 30 ASP B O 6
ATOM 9444 N N . ALA B 2 36 ? 0.721 0.075 -10.633 1.00 0.00 31 ALA B N 6
ATOM 9445 C CA . ALA B 2 36 ? 1.670 0.979 -11.288 1.00 0.00 31 ALA B CA 6
ATOM 9446 C C . ALA B 2 36 ? 3.044 1.078 -10.584 1.00 0.00 31 ALA B C 6
ATOM 9447 O O . ALA B 2 36 ? 3.996 1.601 -11.175 1.00 0.00 31 ALA B O 6
ATOM 9454 N N . ILE B 2 37 ? 3.172 0.596 -9.341 1.00 0.00 32 ILE B N 6
ATOM 9455 C CA . ILE B 2 37 ? 4.396 0.738 -8.535 1.00 0.00 32 ILE B CA 6
ATOM 9456 C C . ILE B 2 37 ? 5.401 -0.374 -8.886 1.00 0.00 32 ILE B C 6
ATOM 9457 O O . ILE B 2 37 ? 5.208 -1.540 -8.526 1.00 0.00 32 ILE B O 6
ATOM 9473 N N . GLY B 2 38 ? 6.490 0.001 -9.557 1.00 0.00 33 GLY B N 6
ATOM 9474 C CA . GLY B 2 38 ? 7.557 -0.904 -9.995 1.00 0.00 33 GLY B CA 6
ATOM 9475 C C . GLY B 2 38 ? 8.601 -1.128 -8.898 1.00 0.00 33 GLY B C 6
ATOM 9476 O O . GLY B 2 38 ? 9.710 -0.594 -8.979 1.00 0.00 33 GLY B O 6
ATOM 9480 N N . THR B 2 39 ? 8.251 -1.894 -7.865 1.00 0.00 34 THR B N 6
ATOM 9481 C CA . THR B 2 39 ? 9.147 -2.268 -6.750 1.00 0.00 34 THR B CA 6
ATOM 9482 C C . THR B 2 39 ? 10.284 -3.204 -7.181 1.00 0.00 34 THR B C 6
ATOM 9483 O O . THR B 2 39 ? 11.368 -3.175 -6.583 1.00 0.00 34 THR B O 6
ATOM 9494 N N . GLY B 2 40 ? 10.057 -4.000 -8.232 1.00 0.00 35 GLY B N 6
ATOM 9495 C CA . GLY B 2 40 ? 11.072 -4.774 -8.956 1.00 0.00 35 GLY B CA 6
ATOM 9496 C C . GLY B 2 40 ? 11.558 -4.037 -10.206 1.00 0.00 35 GLY B C 6
ATOM 9497 O O . GLY B 2 40 ? 11.888 -2.850 -10.160 1.00 0.00 35 GLY B O 6
ATOM 9501 N N . GLN B 2 41 ? 11.604 -4.739 -11.344 1.00 0.00 36 GLN B N 6
ATOM 9502 C CA . GLN B 2 41 ? 11.753 -4.140 -12.680 1.00 0.00 36 GLN B CA 6
ATOM 9503 C C . GLN B 2 41 ? 10.623 -3.126 -12.972 1.00 0.00 36 GLN B C 6
ATOM 9504 O O . GLN B 2 41 ? 9.484 -3.298 -12.526 1.00 0.00 36 GLN B O 6
ATOM 9518 N N . SER B 2 42 ? 10.936 -2.056 -13.711 1.00 0.00 37 SER B N 6
ATOM 9519 C CA . SER B 2 42 ? 9.958 -1.051 -14.177 1.00 0.00 37 SER B CA 6
ATOM 9520 C C . SER B 2 42 ? 8.792 -1.665 -14.980 1.00 0.00 37 SER B C 6
ATOM 9521 O O . SER B 2 42 ? 8.956 -2.655 -15.701 1.00 0.00 37 SER B O 6
ATOM 9529 N N . THR B 2 43 ? 7.598 -1.075 -14.853 1.00 0.00 38 THR B N 6
ATOM 9530 C CA . THR B 2 43 ? 6.377 -1.522 -15.550 1.00 0.00 38 THR B CA 6
ATOM 9531 C C . THR B 2 43 ? 6.511 -1.469 -17.083 1.00 0.00 38 THR B C 6
ATOM 9532 O O . THR B 2 43 ? 7.062 -0.493 -17.616 1.00 0.00 38 THR B O 6
ATOM 9543 N N . PRO B 2 44 ? 5.963 -2.448 -17.831 1.00 0.00 39 PRO B N 6
ATOM 9544 C CA . PRO B 2 44 ? 5.885 -2.416 -19.298 1.00 0.00 39 PRO B CA 6
ATOM 9545 C C . PRO B 2 44 ? 4.580 -1.765 -19.814 1.00 0.00 39 PRO B C 6
ATOM 9546 O O . PRO B 2 44 ? 4.344 -1.731 -21.027 1.00 0.00 39 PRO B O 6
ATOM 9557 N N . THR B 2 45 ? 3.721 -1.270 -18.907 1.00 0.00 40 THR B N 6
ATOM 9558 C CA . THR B 2 45 ? 2.420 -0.604 -19.158 1.00 0.00 40 THR B CA 6
ATOM 9559 C C . THR B 2 45 ? 1.484 -1.393 -20.095 1.00 0.00 40 THR B C 6
ATOM 9560 O O . THR B 2 45 ? 0.811 -0.831 -20.969 1.00 0.00 40 THR B O 6
ATOM 9571 N N . GLY B 2 46 ? 1.404 -2.716 -19.888 1.00 0.00 41 GLY B N 6
ATOM 9572 C CA . GLY B 2 46 ? 0.486 -3.628 -20.588 1.00 0.00 41 GLY B CA 6
ATOM 9573 C C . GLY B 2 46 ? -0.932 -3.648 -20.010 1.00 0.00 41 GLY B C 6
ATOM 9574 O O . GLY B 2 46 ? -1.288 -2.844 -19.142 1.00 0.00 41 GLY B O 6
ATOM 9578 N N . ALA B 2 47 ? -1.744 -4.608 -20.472 1.00 0.00 42 ALA B N 6
ATOM 9579 C CA . ALA B 2 47 ? -3.119 -4.846 -20.026 1.00 0.00 42 ALA B CA 6
ATOM 9580 C C . ALA B 2 47 ? -3.588 -6.269 -20.401 1.00 0.00 42 ALA B C 6
ATOM 9581 O O . ALA B 2 47 ? -3.367 -6.727 -21.529 1.00 0.00 42 ALA B O 6
ATOM 9588 N N . ASP B 2 48 ? -4.221 -6.980 -19.458 1.00 0.00 43 ASP B N 6
ATOM 9589 C CA . ASP B 2 48 ? -4.694 -8.369 -19.629 1.00 0.00 43 ASP B CA 6
ATOM 9590 C C . ASP B 2 48 ? -6.158 -8.479 -20.117 1.00 0.00 43 ASP B C 6
ATOM 9591 O O . ASP B 2 48 ? -6.591 -9.565 -20.527 1.00 0.00 43 ASP B O 6
ATOM 9600 N N . ASP B 2 49 ? -6.925 -7.380 -20.076 1.00 0.00 44 ASP B N 6
ATOM 9601 C CA . ASP B 2 49 ? -8.342 -7.286 -20.483 1.00 0.00 44 ASP B CA 6
ATOM 9602 C C . ASP B 2 49 ? -8.746 -5.870 -20.973 1.00 0.00 44 ASP B C 6
ATOM 9603 O O . ASP B 2 49 ? -9.936 -5.675 -21.315 1.00 0.00 44 ASP B O 6
ATOM 9613 N N . GLY A 1 1 ? 0.723 -7.468 46.464 1.00 0.00 2217 GLY A N 7
ATOM 9614 C CA . GLY A 1 1 ? 1.027 -8.539 45.487 1.00 0.00 2217 GLY A CA 7
ATOM 9615 C C . GLY A 1 1 ? 1.603 -9.785 46.156 1.00 0.00 2217 GLY A C 7
ATOM 9616 O O . GLY A 1 1 ? 2.111 -9.697 47.280 1.00 0.00 2217 GLY A O 7
ATOM 9622 N N . PRO A 1 2 ? 1.534 -10.957 45.494 1.00 0.00 2218 PRO A N 7
ATOM 9623 C CA . PRO A 1 2 ? 2.059 -12.226 46.012 1.00 0.00 2218 PRO A CA 7
ATOM 9624 C C . PRO A 1 2 ? 3.598 -12.234 46.115 1.00 0.00 2218 PRO A C 7
ATOM 9625 O O . PRO A 1 2 ? 4.298 -11.697 45.249 1.00 0.00 2218 PRO A O 7
ATOM 9636 N N . GLY A 1 3 ? 4.125 -12.879 47.161 1.00 0.00 2219 GLY A N 7
ATOM 9637 C CA . GLY A 1 3 ? 5.562 -13.017 47.427 1.00 0.00 2219 GLY A CA 7
ATOM 9638 C C . GLY A 1 3 ? 6.243 -11.752 47.974 1.00 0.00 2219 GLY A C 7
ATOM 9639 O O . GLY A 1 3 ? 5.694 -10.643 47.934 1.00 0.00 2219 GLY A O 7
ATOM 9643 N N . SER A 1 4 ? 7.458 -11.916 48.509 1.00 0.00 2220 SER A N 7
ATOM 9644 C CA . SER A 1 4 ? 8.311 -10.813 48.989 1.00 0.00 2220 SER A CA 7
ATOM 9645 C C . SER A 1 4 ? 8.669 -9.828 47.851 1.00 0.00 2220 SER A C 7
ATOM 9646 O O . SER A 1 4 ? 9.020 -10.280 46.750 1.00 0.00 2220 SER A O 7
ATOM 9654 N N . PRO A 1 5 ? 8.608 -8.496 48.066 1.00 0.00 2221 PRO A N 7
ATOM 9655 C CA . PRO A 1 5 ? 8.889 -7.503 47.024 1.00 0.00 2221 PRO A CA 7
ATOM 9656 C C . PRO A 1 5 ? 10.375 -7.494 46.607 1.00 0.00 2221 PRO A C 7
ATOM 9657 O O . PRO A 1 5 ? 11.274 -7.524 47.454 1.00 0.00 2221 PRO A O 7
ATOM 9668 N N . ASN A 1 6 ? 10.626 -7.454 45.292 1.00 0.00 2222 ASN A N 7
ATOM 9669 C CA . ASN A 1 6 ? 11.955 -7.390 44.664 1.00 0.00 2222 ASN A CA 7
ATOM 9670 C C . ASN A 1 6 ? 12.868 -8.586 45.042 1.00 0.00 2222 ASN A C 7
ATOM 9671 O O . ASN A 1 6 ? 14.089 -8.446 45.167 1.00 0.00 2222 ASN A O 7
ATOM 9682 N N . SER A 1 7 ? 12.285 -9.778 45.202 1.00 0.00 2223 SER A N 7
ATOM 9683 C CA . SER A 1 7 ? 12.984 -11.002 45.633 1.00 0.00 2223 SER A CA 7
ATOM 9684 C C . SER A 1 7 ? 13.510 -11.806 44.432 1.00 0.00 2223 SER A C 7
ATOM 9685 O O . SER A 1 7 ? 12.991 -12.873 44.091 1.00 0.00 2223 SER A O 7
ATOM 9693 N N . TYR A 1 8 ? 14.524 -11.257 43.757 1.00 0.00 2224 TYR A N 7
ATOM 9694 C CA . TYR A 1 8 ? 15.135 -11.796 42.534 1.00 0.00 2224 TYR A CA 7
ATOM 9695 C C . TYR A 1 8 ? 16.572 -11.280 42.338 1.00 0.00 2224 TYR A C 7
ATOM 9696 O O . TYR A 1 8 ? 16.883 -10.133 42.679 1.00 0.00 2224 TYR A O 7
ATOM 9714 N N . LEU A 1 9 ? 17.439 -12.113 41.750 1.00 0.00 2225 LEU A N 7
ATOM 9715 C CA . LEU A 1 9 ? 18.767 -11.736 41.249 1.00 0.00 2225 LEU A CA 7
ATOM 9716 C C . LEU A 1 9 ? 19.167 -12.606 40.034 1.00 0.00 2225 LEU A C 7
ATOM 9717 O O . LEU A 1 9 ? 18.901 -13.811 40.042 1.00 0.00 2225 LEU A O 7
ATOM 9733 N N . PRO A 1 10 ? 19.796 -12.036 38.984 1.00 0.00 2226 PRO A N 7
ATOM 9734 C CA . PRO A 1 10 ? 20.096 -12.766 37.751 1.00 0.00 2226 PRO A CA 7
ATOM 9735 C C . PRO A 1 10 ? 21.128 -13.883 37.962 1.00 0.00 2226 PRO A C 7
ATOM 9736 O O . PRO A 1 10 ? 22.134 -13.701 38.652 1.00 0.00 2226 PRO A O 7
ATOM 9747 N N . ALA A 1 11 ? 20.852 -15.052 37.375 1.00 0.00 2227 ALA A N 7
ATOM 9748 C CA . ALA A 1 11 ? 21.720 -16.236 37.269 1.00 0.00 2227 ALA A CA 7
ATOM 9749 C C . ALA A 1 11 ? 21.872 -17.062 38.568 1.00 0.00 2227 ALA A C 7
ATOM 9750 O O . ALA A 1 11 ? 22.582 -18.069 38.585 1.00 0.00 2227 ALA A O 7
ATOM 9757 N N . GLU A 1 12 ? 21.166 -16.680 39.636 1.00 0.00 2228 GLU A N 7
ATOM 9758 C CA . GLU A 1 12 ? 21.096 -17.387 40.932 1.00 0.00 2228 GLU A CA 7
ATOM 9759 C C . GLU A 1 12 ? 19.648 -17.498 41.478 1.00 0.00 2228 GLU A C 7
ATOM 9760 O O . GLU A 1 12 ? 19.422 -18.043 42.563 1.00 0.00 2228 GLU A O 7
ATOM 9772 N N . ASN A 1 13 ? 18.666 -16.995 40.722 1.00 0.00 2229 ASN A N 7
ATOM 9773 C CA . ASN A 1 13 ? 17.228 -17.087 40.983 1.00 0.00 2229 ASN A CA 7
ATOM 9774 C C . ASN A 1 13 ? 16.703 -18.539 41.108 1.00 0.00 2229 ASN A C 7
ATOM 9775 O O . ASN A 1 13 ? 17.300 -19.487 40.588 1.00 0.00 2229 ASN A O 7
ATOM 9786 N N . GLU A 1 14 ? 15.551 -18.711 41.763 1.00 0.00 2230 GLU A N 7
ATOM 9787 C CA . GLU A 1 14 ? 14.795 -19.977 41.776 1.00 0.00 2230 GLU A CA 7
ATOM 9788 C C . GLU A 1 14 ? 14.106 -20.251 40.420 1.00 0.00 2230 GLU A C 7
ATOM 9789 O O . GLU A 1 14 ? 13.930 -19.348 39.595 1.00 0.00 2230 GLU A O 7
ATOM 9801 N N . ASP A 1 15 ? 13.697 -21.498 40.172 1.00 0.00 2231 ASP A N 7
ATOM 9802 C CA . ASP A 1 15 ? 12.990 -21.897 38.949 1.00 0.00 2231 ASP A CA 7
ATOM 9803 C C . ASP A 1 15 ? 11.599 -21.244 38.716 1.00 0.00 2231 ASP A C 7
ATOM 9804 O O . ASP A 1 15 ? 11.354 -20.821 37.579 1.00 0.00 2231 ASP A O 7
ATOM 9813 N N . PRO A 1 16 ? 10.686 -21.106 39.708 1.00 0.00 2232 PRO A N 7
ATOM 9814 C CA . PRO A 1 16 ? 9.334 -20.587 39.467 1.00 0.00 2232 PRO A CA 7
ATOM 9815 C C . PRO A 1 16 ? 9.174 -19.072 39.707 1.00 0.00 2232 PRO A C 7
ATOM 9816 O O . PRO A 1 16 ? 8.108 -18.516 39.442 1.00 0.00 2232 PRO A O 7
ATOM 9827 N N . ASP A 1 17 ? 10.216 -18.367 40.168 1.00 0.00 2233 ASP A N 7
ATOM 9828 C CA . ASP A 1 17 ? 10.108 -16.954 40.593 1.00 0.00 2233 ASP A CA 7
ATOM 9829 C C . ASP A 1 17 ? 9.997 -15.952 39.417 1.00 0.00 2233 ASP A C 7
ATOM 9830 O O . ASP A 1 17 ? 9.665 -14.780 39.619 1.00 0.00 2233 ASP A O 7
ATOM 9839 N N . LYS A 1 18 ? 10.190 -16.433 38.179 1.00 0.00 2234 LYS A N 7
ATOM 9840 C CA . LYS A 1 18 ? 9.923 -15.726 36.917 1.00 0.00 2234 LYS A CA 7
ATOM 9841 C C . LYS A 1 18 ? 8.463 -15.827 36.432 1.00 0.00 2234 LYS A C 7
ATOM 9842 O O . LYS A 1 18 ? 8.116 -15.217 35.416 1.00 0.00 2234 LYS A O 7
ATOM 9861 N N . ALA A 1 19 ? 7.611 -16.582 37.138 1.00 0.00 2235 ALA A N 7
ATOM 9862 C CA . ALA A 1 19 ? 6.230 -16.890 36.739 1.00 0.00 2235 ALA A CA 7
ATOM 9863 C C . ALA A 1 19 ? 5.264 -16.954 37.950 1.00 0.00 2235 ALA A C 7
ATOM 9864 O O . ALA A 1 19 ? 4.440 -17.868 38.075 1.00 0.00 2235 ALA A O 7
ATOM 9871 N N . VAL A 1 20 ? 5.350 -15.975 38.860 1.00 0.00 2236 VAL A N 7
ATOM 9872 C CA . VAL A 1 20 ? 4.595 -15.932 40.127 1.00 0.00 2236 VAL A CA 7
ATOM 9873 C C . VAL A 1 20 ? 3.136 -15.526 39.883 1.00 0.00 2236 VAL A C 7
ATOM 9874 O O . VAL A 1 20 ? 2.843 -14.370 39.565 1.00 0.00 2236 VAL A O 7
ATOM 9887 N N . VAL A 1 21 ? 2.218 -16.487 40.048 1.00 0.00 2237 VAL A N 7
ATOM 9888 C CA . VAL A 1 21 ? 0.753 -16.337 39.914 1.00 0.00 2237 VAL A CA 7
ATOM 9889 C C . VAL A 1 21 ? 0.356 -15.781 38.531 1.00 0.00 2237 VAL A C 7
ATOM 9890 O O . VAL A 1 21 ? -0.405 -14.822 38.400 1.00 0.00 2237 VAL A O 7
ATOM 9903 N N . ASP A 1 22 ? 0.898 -16.392 37.471 1.00 0.00 2238 ASP A N 7
ATOM 9904 C CA . ASP A 1 22 ? 0.669 -16.013 36.066 1.00 0.00 2238 ASP A CA 7
ATOM 9905 C C . ASP A 1 22 ? -0.275 -16.979 35.317 1.00 0.00 2238 ASP A C 7
ATOM 9906 O O . ASP A 1 22 ? -0.215 -17.127 34.093 1.00 0.00 2238 ASP A O 7
ATOM 9915 N N . LEU A 1 23 ? -1.228 -17.585 36.038 1.00 0.00 2239 LEU A N 7
ATOM 9916 C CA . LEU A 1 23 ? -2.239 -18.501 35.485 1.00 0.00 2239 LEU A CA 7
ATOM 9917 C C . LEU A 1 23 ? -3.460 -17.704 34.965 1.00 0.00 2239 LEU A C 7
ATOM 9918 O O . LEU A 1 23 ? -4.611 -17.951 35.336 1.00 0.00 2239 LEU A O 7
ATOM 9934 N N . HIS A 1 24 ? -3.193 -16.711 34.106 1.00 0.00 2240 HIS A N 7
ATOM 9935 C CA . HIS A 1 24 ? -4.177 -15.814 33.481 1.00 0.00 2240 HIS A CA 7
ATOM 9936 C C . HIS A 1 24 ? -5.137 -16.555 32.534 1.00 0.00 2240 HIS A C 7
ATOM 9937 O O . HIS A 1 24 ? -4.728 -17.504 31.855 1.00 0.00 2240 HIS A O 7
ATOM 9952 N N . ARG A 1 25 ? -6.396 -16.100 32.447 1.00 0.00 2241 ARG A N 7
ATOM 9953 C CA . ARG A 1 25 ? -7.443 -16.686 31.575 1.00 0.00 2241 ARG A CA 7
ATOM 9954 C C . ARG A 1 25 ? -7.160 -16.568 30.071 1.00 0.00 2241 ARG A C 7
ATOM 9955 O O . ARG A 1 25 ? -7.564 -17.431 29.290 1.00 0.00 2241 ARG A O 7
ATOM 9976 N N . SER A 1 26 ? -6.442 -15.513 29.693 1.00 0.00 2242 SER A N 7
ATOM 9977 C CA . SER A 1 26 ? -6.023 -15.167 28.328 1.00 0.00 2242 SER A CA 7
ATOM 9978 C C . SER A 1 26 ? -5.015 -13.996 28.351 1.00 0.00 2242 SER A C 7
ATOM 9979 O O . SER A 1 26 ? -5.032 -13.193 29.296 1.00 0.00 2242 SER A O 7
ATOM 9987 N N . PRO A 1 27 ? -4.120 -13.871 27.350 1.00 0.00 2243 PRO A N 7
ATOM 9988 C CA . PRO A 1 27 ? -3.190 -12.743 27.251 1.00 0.00 2243 PRO A CA 7
ATOM 9989 C C . PRO A 1 27 ? -3.905 -11.445 26.794 1.00 0.00 2243 PRO A C 7
ATOM 9990 O O . PRO A 1 27 ? -4.864 -11.514 26.021 1.00 0.00 2243 PRO A O 7
ATOM 10001 N N . PRO A 1 28 ? -3.432 -10.249 27.204 1.00 0.00 2244 PRO A N 7
ATOM 10002 C CA . PRO A 1 28 ? -4.075 -8.970 26.889 1.00 0.00 2244 PRO A CA 7
ATOM 10003 C C . PRO A 1 28 ? -3.600 -8.414 25.524 1.00 0.00 2244 PRO A C 7
ATOM 10004 O O . PRO A 1 28 ? -3.055 -7.311 25.415 1.00 0.00 2244 PRO A O 7
ATOM 10015 N N . LYS A 1 29 ? -3.820 -9.205 24.467 1.00 0.00 2245 LYS A N 7
ATOM 10016 C CA . LYS A 1 29 ? -3.524 -8.874 23.062 1.00 0.00 2245 LYS A CA 7
ATOM 10017 C C . LYS A 1 29 ? -4.334 -7.666 22.562 1.00 0.00 2245 LYS A C 7
ATOM 10018 O O . LYS A 1 29 ? -5.496 -7.484 22.930 1.00 0.00 2245 LYS A O 7
ATOM 10037 N N . THR A 1 30 ? -3.713 -6.864 21.695 1.00 0.00 2246 THR A N 7
ATOM 10038 C CA . THR A 1 30 ? -4.274 -5.651 21.062 1.00 0.00 2246 THR A CA 7
ATOM 10039 C C . THR A 1 30 ? -3.939 -5.582 19.560 1.00 0.00 2246 THR A C 7
ATOM 10040 O O . THR A 1 30 ? -3.043 -6.287 19.076 1.00 0.00 2246 THR A O 7
ATOM 10051 N N . LYS A 1 31 ? -4.649 -4.719 18.822 1.00 0.00 2247 LYS A N 7
ATOM 10052 C CA . LYS A 1 31 ? -4.498 -4.484 17.369 1.00 0.00 2247 LYS A CA 7
ATOM 10053 C C . LYS A 1 31 ? -4.560 -2.981 17.045 1.00 0.00 2247 LYS A C 7
ATOM 10054 O O . LYS A 1 31 ? -5.214 -2.220 17.765 1.00 0.00 2247 LYS A O 7
ATOM 10073 N N . ASP A 1 32 ? -3.892 -2.579 15.964 1.00 0.00 2248 ASP A N 7
ATOM 10074 C CA . ASP A 1 32 ? -3.811 -1.196 15.470 1.00 0.00 2248 ASP A CA 7
ATOM 10075 C C . ASP A 1 32 ? -4.356 -1.078 14.023 1.00 0.00 2248 ASP A C 7
ATOM 10076 O O . ASP A 1 32 ? -3.581 -1.197 13.063 1.00 0.00 2248 ASP A O 7
ATOM 10085 N N . PRO A 1 33 ? -5.668 -0.823 13.819 1.00 0.00 2249 PRO A N 7
ATOM 10086 C CA . PRO A 1 33 ? -6.278 -0.731 12.481 1.00 0.00 2249 PRO A CA 7
ATOM 10087 C C . PRO A 1 33 ? -6.212 0.676 11.855 1.00 0.00 2249 PRO A C 7
ATOM 10088 O O . PRO A 1 33 ? -6.627 0.865 10.709 1.00 0.00 2249 PRO A O 7
ATOM 10099 N N . ASP A 1 34 ? -5.694 1.671 12.585 1.00 0.00 2250 ASP A N 7
ATOM 10100 C CA . ASP A 1 34 ? -5.744 3.095 12.223 1.00 0.00 2250 ASP A CA 7
ATOM 10101 C C . ASP A 1 34 ? -4.487 3.517 11.430 1.00 0.00 2250 ASP A C 7
ATOM 10102 O O . ASP A 1 34 ? -3.505 4.018 11.988 1.00 0.00 2250 ASP A O 7
ATOM 10111 N N . LEU A 1 35 ? -4.548 3.312 10.109 1.00 0.00 2251 LEU A N 7
ATOM 10112 C CA . LEU A 1 35 ? -3.524 3.675 9.121 1.00 0.00 2251 LEU A CA 7
ATOM 10113 C C . LEU A 1 35 ? -4.134 4.556 8.023 1.00 0.00 2251 LEU A C 7
ATOM 10114 O O . LEU A 1 35 ? -5.284 4.357 7.617 1.00 0.00 2251 LEU A O 7
ATOM 10130 N N . THR A 1 36 ? -3.377 5.534 7.524 1.00 0.00 2252 THR A N 7
ATOM 10131 C CA . THR A 1 36 ? -3.738 6.283 6.306 1.00 0.00 2252 THR A CA 7
ATOM 10132 C C . THR A 1 36 ? -3.496 5.427 5.048 1.00 0.00 2252 THR A C 7
ATOM 10133 O O . THR A 1 36 ? -2.512 4.677 4.996 1.00 0.00 2252 THR A O 7
ATOM 10144 N N . PRO A 1 37 ? -4.338 5.531 3.995 1.00 0.00 2253 PRO A N 7
ATOM 10145 C CA . PRO A 1 37 ? -4.132 4.802 2.739 1.00 0.00 2253 PRO A CA 7
ATOM 10146 C C . PRO A 1 37 ? -2.912 5.323 1.959 1.00 0.00 2253 PRO A C 7
ATOM 10147 O O . PRO A 1 37 ? -2.204 4.541 1.326 1.00 0.00 2253 PRO A O 7
ATOM 10158 N N . SER A 1 38 ? -2.602 6.616 2.067 1.00 0.00 2254 SER A N 7
ATOM 10159 C CA . SER A 1 38 ? -1.338 7.200 1.599 1.00 0.00 2254 SER A CA 7
ATOM 10160 C C . SER A 1 38 ? -0.118 6.566 2.285 1.00 0.00 2254 SER A C 7
ATOM 10161 O O . SER A 1 38 ? 0.881 6.289 1.618 1.00 0.00 2254 SER A O 7
ATOM 10169 N N . GLY A 1 39 ? -0.211 6.249 3.583 1.00 0.00 2255 GLY A N 7
ATOM 10170 C CA . GLY A 1 39 ? 0.817 5.521 4.334 1.00 0.00 2255 GLY A CA 7
ATOM 10171 C C . GLY A 1 39 ? 1.069 4.102 3.812 1.00 0.00 2255 GLY A C 7
ATOM 10172 O O . GLY A 1 39 ? 2.223 3.693 3.667 1.00 0.00 2255 GLY A O 7
ATOM 10176 N N . ILE A 1 40 ? 0.005 3.352 3.492 1.00 0.00 2256 ILE A N 7
ATOM 10177 C CA . ILE A 1 40 ? 0.095 2.048 2.807 1.00 0.00 2256 ILE A CA 7
ATOM 10178 C C . ILE A 1 40 ? 0.927 2.154 1.523 1.00 0.00 2256 ILE A C 7
ATOM 10179 O O . ILE A 1 40 ? 1.907 1.428 1.346 1.00 0.00 2256 ILE A O 7
ATOM 10195 N N . ILE A 1 41 ? 0.572 3.091 0.635 1.00 0.00 2257 ILE A N 7
ATOM 10196 C CA . ILE A 1 41 ? 1.243 3.290 -0.657 1.00 0.00 2257 ILE A CA 7
ATOM 10197 C C . ILE A 1 41 ? 2.697 3.757 -0.479 1.00 0.00 2257 ILE A C 7
ATOM 10198 O O . ILE A 1 41 ? 3.579 3.260 -1.177 1.00 0.00 2257 ILE A O 7
ATOM 10214 N N . ALA A 1 42 ? 2.980 4.636 0.487 1.00 0.00 2258 ALA A N 7
ATOM 10215 C CA . ALA A 1 42 ? 4.336 5.067 0.831 1.00 0.00 2258 ALA A CA 7
ATOM 10216 C C . ALA A 1 42 ? 5.247 3.892 1.235 1.00 0.00 2258 ALA A C 7
ATOM 10217 O O . ALA A 1 42 ? 6.375 3.803 0.743 1.00 0.00 2258 ALA A O 7
ATOM 10224 N N . LYS A 1 43 ? 4.766 2.955 2.068 1.00 0.00 2259 LYS A N 7
ATOM 10225 C CA . LYS A 1 43 ? 5.513 1.730 2.443 1.00 0.00 2259 LYS A CA 7
ATOM 10226 C C . LYS A 1 43 ? 5.839 0.849 1.232 1.00 0.00 2259 LYS A C 7
ATOM 10227 O O . LYS A 1 43 ? 6.966 0.359 1.124 1.00 0.00 2259 LYS A O 7
ATOM 10246 N N . VAL A 1 44 ? 4.899 0.680 0.300 1.00 0.00 2260 VAL A N 7
ATOM 10247 C CA . VAL A 1 44 ? 5.109 -0.085 -0.947 1.00 0.00 2260 VAL A CA 7
ATOM 10248 C C . VAL A 1 44 ? 6.128 0.608 -1.867 1.00 0.00 2260 VAL A C 7
ATOM 10249 O O . VAL A 1 44 ? 7.072 -0.032 -2.327 1.00 0.00 2260 VAL A O 7
ATOM 10262 N N . LYS A 1 45 ? 5.996 1.924 -2.076 1.00 0.00 2261 LYS A N 7
ATOM 10263 C CA . LYS A 1 45 ? 6.939 2.754 -2.854 1.00 0.00 2261 LYS A CA 7
ATOM 10264 C C . LYS A 1 45 ? 8.367 2.745 -2.290 1.00 0.00 2261 LYS A C 7
ATOM 10265 O O . LYS A 1 45 ? 9.332 2.721 -3.055 1.00 0.00 2261 LYS A O 7
ATOM 10284 N N . ALA A 1 46 ? 8.510 2.702 -0.963 1.00 0.00 2262 ALA A N 7
ATOM 10285 C CA . ALA A 1 46 ? 9.784 2.573 -0.255 1.00 0.00 2262 ALA A CA 7
ATOM 10286 C C . ALA A 1 46 ? 10.367 1.140 -0.275 1.00 0.00 2262 ALA A C 7
ATOM 10287 O O . ALA A 1 46 ? 11.537 0.953 0.077 1.00 0.00 2262 ALA A O 7
ATOM 10294 N N . GLY A 1 47 ? 9.588 0.132 -0.680 1.00 0.00 2263 GLY A N 7
ATOM 10295 C CA . GLY A 1 47 ? 10.001 -1.280 -0.677 1.00 0.00 2263 GLY A CA 7
ATOM 10296 C C . GLY A 1 47 ? 9.916 -1.978 0.694 1.00 0.00 2263 GLY A C 7
ATOM 10297 O O . GLY A 1 47 ? 10.435 -3.084 0.854 1.00 0.00 2263 GLY A O 7
ATOM 10301 N N . ASP A 1 48 ? 9.259 -1.361 1.684 1.00 0.00 2264 ASP A N 7
ATOM 10302 C CA . ASP A 1 48 ? 9.094 -1.883 3.054 1.00 0.00 2264 ASP A CA 7
ATOM 10303 C C . ASP A 1 48 ? 7.912 -2.857 3.219 1.00 0.00 2264 ASP A C 7
ATOM 10304 O O . ASP A 1 48 ? 7.818 -3.543 4.239 1.00 0.00 2264 ASP A O 7
ATOM 10313 N N . MET A 1 49 ? 7.019 -2.952 2.226 1.00 0.00 2265 MET A N 7
ATOM 10314 C CA . MET A 1 49 ? 5.818 -3.808 2.260 1.00 0.00 2265 MET A CA 7
ATOM 10315 C C . MET A 1 49 ? 5.423 -4.276 0.850 1.00 0.00 2265 MET A C 7
ATOM 10316 O O . MET A 1 49 ? 5.543 -3.523 -0.121 1.00 0.00 2265 MET A O 7
ATOM 10330 N N . THR A 1 50 ? 4.966 -5.528 0.725 1.00 0.00 2266 THR A N 7
ATOM 10331 C CA . THR A 1 50 ? 4.446 -6.085 -0.539 1.00 0.00 2266 THR A CA 7
ATOM 10332 C C . THR A 1 50 ? 3.141 -5.409 -0.988 1.00 0.00 2266 THR A C 7
ATOM 10333 O O . THR A 1 50 ? 2.326 -4.988 -0.163 1.00 0.00 2266 THR A O 7
ATOM 10344 N N . GLN A 1 51 ? 2.886 -5.398 -2.304 1.00 0.00 2267 GLN A N 7
ATOM 10345 C CA . GLN A 1 51 ? 1.567 -5.059 -2.865 1.00 0.00 2267 GLN A CA 7
ATOM 10346 C C . GLN A 1 51 ? 0.457 -5.995 -2.345 1.00 0.00 2267 GLN A C 7
ATOM 10347 O O . GLN A 1 51 ? -0.659 -5.543 -2.096 1.00 0.00 2267 GLN A O 7
ATOM 10361 N N . GLU A 1 52 ? 0.754 -7.284 -2.131 1.00 0.00 2268 GLU A N 7
ATOM 10362 C CA . GLU A 1 52 ? -0.183 -8.267 -1.558 1.00 0.00 2268 GLU A CA 7
ATOM 10363 C C . GLU A 1 52 ? -0.699 -7.857 -0.165 1.00 0.00 2268 GLU A C 7
ATOM 10364 O O . GLU A 1 52 ? -1.907 -7.749 0.047 1.00 0.00 2268 GLU A O 7
ATOM 10376 N N . THR A 1 53 ? 0.210 -7.574 0.777 1.00 0.00 2269 THR A N 7
ATOM 10377 C CA . THR A 1 53 ? -0.138 -7.136 2.146 1.00 0.00 2269 THR A CA 7
ATOM 10378 C C . THR A 1 53 ? -0.815 -5.765 2.149 1.00 0.00 2269 THR A C 7
ATOM 10379 O O . THR A 1 53 ? -1.817 -5.566 2.837 1.00 0.00 2269 THR A O 7
ATOM 10390 N N . ALA A 1 54 ? -0.314 -4.825 1.344 1.00 0.00 2270 ALA A N 7
ATOM 10391 C CA . ALA A 1 54 ? -0.927 -3.518 1.141 1.00 0.00 2270 ALA A CA 7
ATOM 10392 C C . ALA A 1 54 ? -2.397 -3.613 0.697 1.00 0.00 2270 ALA A C 7
ATOM 10393 O O . ALA A 1 54 ? -3.275 -3.003 1.309 1.00 0.00 2270 ALA A O 7
ATOM 10400 N N . ARG A 1 55 ? -2.688 -4.393 -0.352 1.00 0.00 2271 ARG A N 7
ATOM 10401 C CA . ARG A 1 55 ? -4.046 -4.540 -0.899 1.00 0.00 2271 ARG A CA 7
ATOM 10402 C C . ARG A 1 55 ? -4.996 -5.224 0.092 1.00 0.00 2271 ARG A C 7
ATOM 10403 O O . ARG A 1 55 ? -6.127 -4.777 0.257 1.00 0.00 2271 ARG A O 7
ATOM 10424 N N . GLU A 1 56 ? -4.532 -6.261 0.786 1.00 0.00 2272 GLU A N 7
ATOM 10425 C CA . GLU A 1 56 ? -5.259 -6.934 1.862 1.00 0.00 2272 GLU A CA 7
ATOM 10426 C C . GLU A 1 56 ? -5.721 -5.956 2.951 1.00 0.00 2272 GLU A C 7
ATOM 10427 O O . GLU A 1 56 ? -6.895 -5.972 3.332 1.00 0.00 2272 GLU A O 7
ATOM 10439 N N . LEU A 1 57 ? -4.830 -5.075 3.424 1.00 0.00 2273 LEU A N 7
ATOM 10440 C CA . LEU A 1 57 ? -5.172 -3.982 4.343 1.00 0.00 2273 LEU A CA 7
ATOM 10441 C C . LEU A 1 57 ? -6.194 -3.003 3.738 1.00 0.00 2273 LEU A C 7
ATOM 10442 O O . LEU A 1 57 ? -7.234 -2.753 4.350 1.00 0.00 2273 LEU A O 7
ATOM 10458 N N . LEU A 1 58 ? -5.949 -2.491 2.524 1.00 0.00 2274 LEU A N 7
ATOM 10459 C CA . LEU A 1 58 ? -6.813 -1.506 1.862 1.00 0.00 2274 LEU A CA 7
ATOM 10460 C C . LEU A 1 58 ? -8.239 -2.011 1.596 1.00 0.00 2274 LEU A C 7
ATOM 10461 O O . LEU A 1 58 ? -9.194 -1.253 1.763 1.00 0.00 2274 LEU A O 7
ATOM 10477 N N . LEU A 1 59 ? -8.405 -3.290 1.236 1.00 0.00 2275 LEU A N 7
ATOM 10478 C CA . LEU A 1 59 ? -9.707 -3.946 1.062 1.00 0.00 2275 LEU A CA 7
ATOM 10479 C C . LEU A 1 59 ? -10.530 -4.011 2.367 1.00 0.00 2275 LEU A C 7
ATOM 10480 O O . LEU A 1 59 ? -11.763 -4.014 2.305 1.00 0.00 2275 LEU A O 7
ATOM 10496 N N . ALA A 1 60 ? -9.880 -4.033 3.535 1.00 0.00 2276 ALA A N 7
ATOM 10497 C CA . ALA A 1 60 ? -10.535 -3.884 4.841 1.00 0.00 2276 ALA A CA 7
ATOM 10498 C C . ALA A 1 60 ? -10.768 -2.408 5.249 1.00 0.00 2276 ALA A C 7
ATOM 10499 O O . ALA A 1 60 ? -11.777 -2.090 5.879 1.00 0.00 2276 ALA A O 7
ATOM 10506 N N . MET A 1 61 ? -9.844 -1.505 4.898 1.00 0.00 2277 MET A N 7
ATOM 10507 C CA . MET A 1 61 ? -9.879 -0.064 5.227 1.00 0.00 2277 MET A CA 7
ATOM 10508 C C . MET A 1 61 ? -10.969 0.729 4.487 1.00 0.00 2277 MET A C 7
ATOM 10509 O O . MET A 1 61 ? -11.530 1.672 5.056 1.00 0.00 2277 MET A O 7
ATOM 10523 N N . ARG A 1 62 ? -11.267 0.376 3.226 1.00 0.00 2278 ARG A N 7
ATOM 10524 C CA . ARG A 1 62 ? -12.279 1.036 2.368 1.00 0.00 2278 ARG A CA 7
ATOM 10525 C C . ARG A 1 62 ? -13.724 0.905 2.891 1.00 0.00 2278 ARG A C 7
ATOM 10526 O O . ARG A 1 62 ? -14.492 1.886 2.749 1.00 0.00 2278 ARG A O 7
ATOM 10548 N N . GLY B 2 1 ? 8.346 22.045 -15.761 1.00 0.00 -5 GLY B N 7
ATOM 10549 C CA . GLY B 2 1 ? 8.707 21.238 -14.578 1.00 0.00 -5 GLY B CA 7
ATOM 10550 C C . GLY B 2 1 ? 9.977 21.747 -13.897 1.00 0.00 -5 GLY B C 7
ATOM 10551 O O . GLY B 2 1 ? 10.611 22.693 -14.385 1.00 0.00 -5 GLY B O 7
ATOM 10557 N N . PRO B 2 2 ? 10.373 21.145 -12.758 1.00 0.00 -4 PRO B N 7
ATOM 10558 C CA . PRO B 2 2 ? 11.569 21.530 -12.004 1.00 0.00 -4 PRO B CA 7
ATOM 10559 C C . PRO B 2 2 ? 12.875 21.182 -12.747 1.00 0.00 -4 PRO B C 7
ATOM 10560 O O . PRO B 2 2 ? 12.938 20.228 -13.528 1.00 0.00 -4 PRO B O 7
ATOM 10571 N N . GLY B 2 3 ? 13.932 21.961 -12.487 1.00 0.00 -3 GLY B N 7
ATOM 10572 C CA . GLY B 2 3 ? 15.261 21.797 -13.103 1.00 0.00 -3 GLY B CA 7
ATOM 10573 C C . GLY B 2 3 ? 16.095 20.622 -12.560 1.00 0.00 -3 GLY B C 7
ATOM 10574 O O . GLY B 2 3 ? 17.139 20.291 -13.133 1.00 0.00 -3 GLY B O 7
ATOM 10578 N N . SER B 2 4 ? 15.652 19.985 -11.470 1.00 0.00 -2 SER B N 7
ATOM 10579 C CA . SER B 2 4 ? 16.294 18.816 -10.842 1.00 0.00 -2 SER B CA 7
ATOM 10580 C C . SER B 2 4 ? 15.269 17.888 -10.159 1.00 0.00 -2 SER B C 7
ATOM 10581 O O . SER B 2 4 ? 14.081 18.224 -10.039 1.00 0.00 -2 SER B O 7
ATOM 10589 N N . TYR B 2 5 ? 15.717 16.695 -9.742 1.00 0.00 -1 TYR B N 7
ATOM 10590 C CA . TYR B 2 5 ? 14.891 15.656 -9.106 1.00 0.00 -1 TYR B CA 7
ATOM 10591 C C . TYR B 2 5 ? 14.196 16.128 -7.806 1.00 0.00 -1 TYR B C 7
ATOM 10592 O O . TYR B 2 5 ? 14.772 16.871 -7.003 1.00 0.00 -1 TYR B O 7
ATOM 10610 N N . MET B 2 6 ? 12.964 15.661 -7.583 1.00 0.00 1 MET B N 7
ATOM 10611 C CA . MET B 2 6 ? 12.179 15.915 -6.364 1.00 0.00 1 MET B CA 7
ATOM 10612 C C . MET B 2 6 ? 12.900 15.417 -5.096 1.00 0.00 1 MET B C 7
ATOM 10613 O O . MET B 2 6 ? 13.555 14.371 -5.103 1.00 0.00 1 MET B O 7
ATOM 10627 N N . THR B 2 7 ? 12.770 16.164 -3.996 1.00 0.00 2 THR B N 7
ATOM 10628 C CA . THR B 2 7 ? 13.476 15.909 -2.724 1.00 0.00 2 THR B CA 7
ATOM 10629 C C . THR B 2 7 ? 12.759 16.548 -1.527 1.00 0.00 2 THR B C 7
ATOM 10630 O O . THR B 2 7 ? 11.940 17.460 -1.686 1.00 0.00 2 THR B O 7
ATOM 10641 N N . HIS B 2 8 ? 13.085 16.085 -0.313 1.00 0.00 3 HIS B N 7
ATOM 10642 C CA . HIS B 2 8 ? 12.671 16.685 0.969 1.00 0.00 3 HIS B CA 7
ATOM 10643 C C . HIS B 2 8 ? 13.796 17.507 1.635 1.00 0.00 3 HIS B C 7
ATOM 10644 O O . HIS B 2 8 ? 13.592 18.029 2.735 1.00 0.00 3 HIS B O 7
ATOM 10659 N N . PHE B 2 9 ? 14.954 17.649 0.977 1.00 0.00 4 PHE B N 7
ATOM 10660 C CA . PHE B 2 9 ? 16.192 18.251 1.506 1.00 0.00 4 PHE B CA 7
ATOM 10661 C C . PHE B 2 9 ? 16.749 17.432 2.694 1.00 0.00 4 PHE B C 7
ATOM 10662 O O . PHE B 2 9 ? 16.663 16.202 2.690 1.00 0.00 4 PHE B O 7
ATOM 10679 N N . GLU B 2 10 ? 17.363 18.081 3.691 1.00 0.00 5 GLU B N 7
ATOM 10680 C CA . GLU B 2 10 ? 17.814 17.440 4.941 1.00 0.00 5 GLU B CA 7
ATOM 10681 C C . GLU B 2 10 ? 16.669 16.698 5.664 1.00 0.00 5 GLU B C 7
ATOM 10682 O O . GLU B 2 10 ? 15.517 17.146 5.648 1.00 0.00 5 GLU B O 7
ATOM 10694 N N . ASP B 2 11 ? 16.974 15.598 6.362 1.00 0.00 6 ASP B N 7
ATOM 10695 C CA . ASP B 2 11 ? 15.976 14.675 6.936 1.00 0.00 6 ASP B CA 7
ATOM 10696 C C . ASP B 2 11 ? 15.462 15.140 8.324 1.00 0.00 6 ASP B C 7
ATOM 10697 O O . ASP B 2 11 ? 15.361 14.375 9.289 1.00 0.00 6 ASP B O 7
ATOM 10706 N N . HIS B 2 12 ? 15.126 16.432 8.405 1.00 0.00 7 HIS B N 7
ATOM 10707 C CA . HIS B 2 12 ? 14.560 17.135 9.566 1.00 0.00 7 HIS B CA 7
ATOM 10708 C C . HIS B 2 12 ? 13.372 18.066 9.218 1.00 0.00 7 HIS B C 7
ATOM 10709 O O . HIS B 2 12 ? 12.730 18.600 10.124 1.00 0.00 7 HIS B O 7
ATOM 10724 N N . ARG B 2 13 ? 13.070 18.259 7.924 1.00 0.00 8 ARG B N 7
ATOM 10725 C CA . ARG B 2 13 ? 11.944 19.065 7.407 1.00 0.00 8 ARG B CA 7
ATOM 10726 C C . ARG B 2 13 ? 10.588 18.544 7.909 1.00 0.00 8 ARG B C 7
ATOM 10727 O O . ARG B 2 13 ? 10.330 17.339 7.867 1.00 0.00 8 ARG B O 7
ATOM 10748 N N . VAL B 2 14 ? 9.707 19.453 8.334 1.00 0.00 9 VAL B N 7
ATOM 10749 C CA . VAL B 2 14 ? 8.336 19.137 8.789 1.00 0.00 9 VAL B CA 7
ATOM 10750 C C . VAL B 2 14 ? 7.354 19.260 7.617 1.00 0.00 9 VAL B C 7
ATOM 10751 O O . VAL B 2 14 ? 6.832 20.336 7.332 1.00 0.00 9 VAL B O 7
ATOM 10764 N N . GLY B 2 15 ? 7.107 18.141 6.926 1.00 0.00 10 GLY B N 7
ATOM 10765 C CA . GLY B 2 15 ? 6.186 18.067 5.780 1.00 0.00 10 GLY B CA 7
ATOM 10766 C C . GLY B 2 15 ? 4.690 18.054 6.148 1.00 0.00 10 GLY B C 7
ATOM 10767 O O . GLY B 2 15 ? 3.836 18.217 5.269 1.00 0.00 10 GLY B O 7
ATOM 10771 N N . SER B 2 16 ? 4.361 17.876 7.432 1.00 0.00 11 SER B N 7
ATOM 10772 C CA . SER B 2 16 ? 2.981 17.792 7.948 1.00 0.00 11 SER B CA 7
ATOM 10773 C C . SER B 2 16 ? 2.296 19.151 8.169 1.00 0.00 11 SER B C 7
ATOM 10774 O O . SER B 2 16 ? 1.095 19.195 8.441 1.00 0.00 11 SER B O 7
ATOM 10782 N N . ASP B 2 17 ? 3.029 20.261 8.022 1.00 0.00 12 ASP B N 7
ATOM 10783 C CA . ASP B 2 17 ? 2.543 21.634 8.248 1.00 0.00 12 ASP B CA 7
ATOM 10784 C C . ASP B 2 17 ? 2.527 22.452 6.946 1.00 0.00 12 ASP B C 7
ATOM 10785 O O . ASP B 2 17 ? 3.506 22.461 6.191 1.00 0.00 12 ASP B O 7
ATOM 10794 N N . ARG B 2 18 ? 1.391 23.118 6.673 1.00 0.00 13 ARG B N 7
ATOM 10795 C CA . ARG B 2 18 ? 1.170 24.071 5.553 1.00 0.00 13 ARG B CA 7
ATOM 10796 C C . ARG B 2 18 ? 1.171 23.388 4.163 1.00 0.00 13 ARG B C 7
ATOM 10797 O O . ARG B 2 18 ? 1.414 24.037 3.143 1.00 0.00 13 ARG B O 7
ATOM 10818 N N . LEU B 2 19 ? 0.885 22.084 4.126 1.00 0.00 14 LEU B N 7
ATOM 10819 C CA . LEU B 2 19 ? 0.783 21.256 2.908 1.00 0.00 14 LEU B CA 7
ATOM 10820 C C . LEU B 2 19 ? -0.452 21.578 2.041 1.00 0.00 14 LEU B C 7
ATOM 10821 O O . LEU B 2 19 ? -1.371 22.289 2.459 1.00 0.00 14 LEU B O 7
ATOM 10837 N N . ALA B 2 20 ? -0.478 20.991 0.841 1.00 0.00 15 ALA B N 7
ATOM 10838 C CA . ALA B 2 20 ? -1.621 20.989 -0.081 1.00 0.00 15 ALA B CA 7
ATOM 10839 C C . ALA B 2 20 ? -2.273 19.591 -0.149 1.00 0.00 15 ALA B C 7
ATOM 10840 O O . ALA B 2 20 ? -1.642 18.620 -0.577 1.00 0.00 15 ALA B O 7
ATOM 10847 N N . ALA B 2 21 ? -3.532 19.479 0.287 1.00 0.00 16 ALA B N 7
ATOM 10848 C CA . ALA B 2 21 ? -4.236 18.198 0.447 1.00 0.00 16 ALA B CA 7
ATOM 10849 C C . ALA B 2 21 ? -4.808 17.611 -0.870 1.00 0.00 16 ALA B C 7
ATOM 10850 O O . ALA B 2 21 ? -5.264 16.468 -0.890 1.00 0.00 16 ALA B O 7
ATOM 10857 N N . ASP B 2 22 ? -4.774 18.364 -1.975 1.00 0.00 17 ASP B N 7
ATOM 10858 C CA . ASP B 2 22 ? -5.345 17.979 -3.279 1.00 0.00 17 ASP B CA 7
ATOM 10859 C C . ASP B 2 22 ? -4.789 16.645 -3.840 1.00 0.00 17 ASP B C 7
ATOM 10860 O O . ASP B 2 22 ? -5.512 15.892 -4.497 1.00 0.00 17 ASP B O 7
ATOM 10869 N N . GLY B 2 23 ? -3.513 16.343 -3.575 1.00 0.00 18 GLY B N 7
ATOM 10870 C CA . GLY B 2 23 ? -2.819 15.126 -4.019 1.00 0.00 18 GLY B CA 7
ATOM 10871 C C . GLY B 2 23 ? -3.119 13.845 -3.218 1.00 0.00 18 GLY B C 7
ATOM 10872 O O . GLY B 2 23 ? -2.665 12.767 -3.608 1.00 0.00 18 GLY B O 7
ATOM 10876 N N . GLU B 2 24 ? -3.831 13.930 -2.089 1.00 0.00 19 GLU B N 7
ATOM 10877 C CA . GLU B 2 24 ? -4.174 12.773 -1.235 1.00 0.00 19 GLU B CA 7
ATOM 10878 C C . GLU B 2 24 ? -5.193 11.798 -1.879 1.00 0.00 19 GLU B C 7
ATOM 10879 O O . GLU B 2 24 ? -5.901 12.140 -2.831 1.00 0.00 19 GLU B O 7
ATOM 10891 N N . ILE B 2 25 ? -5.271 10.579 -1.336 1.00 0.00 20 ILE B N 7
ATOM 10892 C CA . ILE B 2 25 ? -6.055 9.436 -1.863 1.00 0.00 20 ILE B CA 7
ATOM 10893 C C . ILE B 2 25 ? -6.963 8.815 -0.784 1.00 0.00 20 ILE B C 7
ATOM 10894 O O . ILE B 2 25 ? -6.663 8.883 0.408 1.00 0.00 20 ILE B O 7
ATOM 10910 N N . SER B 2 26 ? -8.055 8.168 -1.204 1.00 0.00 21 SER B N 7
ATOM 10911 C CA . SER B 2 26 ? -8.821 7.223 -0.370 1.00 0.00 21 SER B CA 7
ATOM 10912 C C . SER B 2 26 ? -8.220 5.805 -0.412 1.00 0.00 21 SER B C 7
ATOM 10913 O O . SER B 2 26 ? -7.359 5.508 -1.246 1.00 0.00 21 SER B O 7
ATOM 10921 N N . ALA B 2 27 ? -8.701 4.905 0.447 1.00 0.00 22 ALA B N 7
ATOM 10922 C CA . ALA B 2 27 ? -8.343 3.482 0.391 1.00 0.00 22 ALA B CA 7
ATOM 10923 C C . ALA B 2 27 ? -8.834 2.785 -0.892 1.00 0.00 22 ALA B C 7
ATOM 10924 O O . ALA B 2 27 ? -8.173 1.872 -1.380 1.00 0.00 22 ALA B O 7
ATOM 10931 N N . ASP B 2 28 ? -9.961 3.226 -1.459 1.00 0.00 23 ASP B N 7
ATOM 10932 C CA . ASP B 2 28 ? -10.494 2.725 -2.735 1.00 0.00 23 ASP B CA 7
ATOM 10933 C C . ASP B 2 28 ? -9.642 3.155 -3.945 1.00 0.00 23 ASP B C 7
ATOM 10934 O O . ASP B 2 28 ? -9.349 2.340 -4.819 1.00 0.00 23 ASP B O 7
ATOM 10943 N N . GLU B 2 29 ? -9.188 4.414 -3.975 1.00 0.00 24 GLU B N 7
ATOM 10944 C CA . GLU B 2 29 ? -8.219 4.909 -4.966 1.00 0.00 24 GLU B CA 7
ATOM 10945 C C . GLU B 2 29 ? -6.853 4.214 -4.841 1.00 0.00 24 GLU B C 7
ATOM 10946 O O . GLU B 2 29 ? -6.224 3.896 -5.853 1.00 0.00 24 GLU B O 7
ATOM 10958 N N . ALA B 2 30 ? -6.407 3.927 -3.612 1.00 0.00 25 ALA B N 7
ATOM 10959 C CA . ALA B 2 30 ? -5.141 3.251 -3.347 1.00 0.00 25 ALA B CA 7
ATOM 10960 C C . ALA B 2 30 ? -5.060 1.838 -3.977 1.00 0.00 25 ALA B C 7
ATOM 10961 O O . ALA B 2 30 ? -3.975 1.419 -4.384 1.00 0.00 25 ALA B O 7
ATOM 10968 N N . LEU B 2 31 ? -6.187 1.125 -4.130 1.00 0.00 26 LEU B N 7
ATOM 10969 C CA . LEU B 2 31 ? -6.232 -0.143 -4.881 1.00 0.00 26 LEU B CA 7
ATOM 10970 C C . LEU B 2 31 ? -5.704 0.006 -6.323 1.00 0.00 26 LEU B C 7
ATOM 10971 O O . LEU B 2 31 ? -4.904 -0.808 -6.788 1.00 0.00 26 LEU B O 7
ATOM 10987 N N . SER B 2 32 ? -6.125 1.064 -7.031 1.00 0.00 27 SER B N 7
ATOM 10988 C CA . SER B 2 32 ? -5.631 1.410 -8.371 1.00 0.00 27 SER B CA 7
ATOM 10989 C C . SER B 2 32 ? -4.165 1.881 -8.343 1.00 0.00 27 SER B C 7
ATOM 10990 O O . SER B 2 32 ? -3.375 1.534 -9.223 1.00 0.00 27 SER B O 7
ATOM 10998 N N . MET B 2 33 ? -3.761 2.611 -7.296 1.00 0.00 28 MET B N 7
ATOM 10999 C CA . MET B 2 33 ? -2.378 3.081 -7.113 1.00 0.00 28 MET B CA 7
ATOM 11000 C C . MET B 2 33 ? -1.368 1.930 -7.056 1.00 0.00 28 MET B C 7
ATOM 11001 O O . MET B 2 33 ? -0.325 2.017 -7.702 1.00 0.00 28 MET B O 7
ATOM 11015 N N . LEU B 2 34 ? -1.680 0.829 -6.358 1.00 0.00 29 LEU B N 7
ATOM 11016 C CA . LEU B 2 34 ? -0.816 -0.365 -6.308 1.00 0.00 29 LEU B CA 7
ATOM 11017 C C . LEU B 2 34 ? -0.556 -0.967 -7.701 1.00 0.00 29 LEU B C 7
ATOM 11018 O O . LEU B 2 34 ? 0.557 -1.418 -7.974 1.00 0.00 29 LEU B O 7
ATOM 11034 N N . ASP B 2 35 ? -1.562 -0.957 -8.579 1.00 0.00 30 ASP B N 7
ATOM 11035 C CA . ASP B 2 35 ? -1.460 -1.472 -9.955 1.00 0.00 30 ASP B CA 7
ATOM 11036 C C . ASP B 2 35 ? -0.509 -0.631 -10.832 1.00 0.00 30 ASP B C 7
ATOM 11037 O O . ASP B 2 35 ? 0.119 -1.159 -11.758 1.00 0.00 30 ASP B O 7
ATOM 11046 N N . ALA B 2 36 ? -0.390 0.676 -10.554 1.00 0.00 31 ALA B N 7
ATOM 11047 C CA . ALA B 2 36 ? 0.500 1.592 -11.269 1.00 0.00 31 ALA B CA 7
ATOM 11048 C C . ALA B 2 36 ? 1.980 1.490 -10.829 1.00 0.00 31 ALA B C 7
ATOM 11049 O O . ALA B 2 36 ? 2.876 1.918 -11.570 1.00 0.00 31 ALA B O 7
ATOM 11056 N N . ILE B 2 37 ? 2.263 0.927 -9.647 1.00 0.00 32 ILE B N 7
ATOM 11057 C CA . ILE B 2 37 ? 3.628 0.761 -9.116 1.00 0.00 32 ILE B CA 7
ATOM 11058 C C . ILE B 2 37 ? 4.373 -0.351 -9.880 1.00 0.00 32 ILE B C 7
ATOM 11059 O O . ILE B 2 37 ? 3.904 -1.492 -9.969 1.00 0.00 32 ILE B O 7
ATOM 11075 N N . GLY B 2 38 ? 5.559 -0.020 -10.399 1.00 0.00 33 GLY B N 7
ATOM 11076 C CA . GLY B 2 38 ? 6.504 -0.943 -11.031 1.00 0.00 33 GLY B CA 7
ATOM 11077 C C . GLY B 2 38 ? 7.964 -0.494 -10.888 1.00 0.00 33 GLY B C 7
ATOM 11078 O O . GLY B 2 38 ? 8.256 0.561 -10.318 1.00 0.00 33 GLY B O 7
ATOM 11082 N N . THR B 2 39 ? 8.886 -1.300 -11.412 1.00 0.00 34 THR B N 7
ATOM 11083 C CA . THR B 2 39 ? 10.346 -1.073 -11.360 1.00 0.00 34 THR B CA 7
ATOM 11084 C C . THR B 2 39 ? 11.080 -1.856 -12.468 1.00 0.00 34 THR B C 7
ATOM 11085 O O . THR B 2 39 ? 10.460 -2.608 -13.227 1.00 0.00 34 THR B O 7
ATOM 11096 N N . GLY B 2 40 ? 12.401 -1.679 -12.579 1.00 0.00 35 GLY B N 7
ATOM 11097 C CA . GLY B 2 40 ? 13.265 -2.353 -13.554 1.00 0.00 35 GLY B CA 7
ATOM 11098 C C . GLY B 2 40 ? 14.696 -2.537 -13.034 1.00 0.00 35 GLY B C 7
ATOM 11099 O O . GLY B 2 40 ? 15.234 -1.661 -12.349 1.00 0.00 35 GLY B O 7
ATOM 11103 N N . GLN B 2 41 ? 15.317 -3.669 -13.379 1.00 0.00 36 GLN B N 7
ATOM 11104 C CA . GLN B 2 41 ? 16.673 -4.054 -12.964 1.00 0.00 36 GLN B CA 7
ATOM 11105 C C . GLN B 2 41 ? 17.346 -4.859 -14.085 1.00 0.00 36 GLN B C 7
ATOM 11106 O O . GLN B 2 41 ? 16.890 -5.953 -14.428 1.00 0.00 36 GLN B O 7
ATOM 11120 N N . SER B 2 42 ? 18.402 -4.293 -14.678 1.00 0.00 37 SER B N 7
ATOM 11121 C CA . SER B 2 42 ? 19.154 -4.865 -15.812 1.00 0.00 37 SER B CA 7
ATOM 11122 C C . SER B 2 42 ? 18.248 -5.237 -17.006 1.00 0.00 37 SER B C 7
ATOM 11123 O O . SER B 2 42 ? 18.413 -6.285 -17.641 1.00 0.00 37 SER B O 7
ATOM 11131 N N . THR B 2 43 ? 17.273 -4.372 -17.318 1.00 0.00 38 THR B N 7
ATOM 11132 C CA . THR B 2 43 ? 16.290 -4.541 -18.401 1.00 0.00 38 THR B CA 7
ATOM 11133 C C . THR B 2 43 ? 16.973 -4.730 -19.773 1.00 0.00 38 THR B C 7
ATOM 11134 O O . THR B 2 43 ? 17.946 -4.014 -20.050 1.00 0.00 38 THR B O 7
ATOM 11145 N N . PRO B 2 44 ? 16.502 -5.642 -20.653 1.00 0.00 39 PRO B N 7
ATOM 11146 C CA . PRO B 2 44 ? 17.108 -5.877 -21.965 1.00 0.00 39 PRO B CA 7
ATOM 11147 C C . PRO B 2 44 ? 17.210 -4.622 -22.849 1.00 0.00 39 PRO B C 7
ATOM 11148 O O . PRO B 2 44 ? 16.277 -3.817 -22.944 1.00 0.00 39 PRO B O 7
ATOM 11159 N N . THR B 2 45 ? 18.356 -4.454 -23.507 1.00 0.00 40 THR B N 7
ATOM 11160 C CA . THR B 2 45 ? 18.635 -3.360 -24.455 1.00 0.00 40 THR B CA 7
ATOM 11161 C C . THR B 2 45 ? 17.812 -3.476 -25.753 1.00 0.00 40 THR B C 7
ATOM 11162 O O . THR B 2 45 ? 17.421 -4.570 -26.165 1.00 0.00 40 THR B O 7
ATOM 11173 N N . GLY B 2 46 ? 17.587 -2.337 -26.428 1.00 0.00 41 GLY B N 7
ATOM 11174 C CA . GLY B 2 46 ? 17.012 -2.268 -27.779 1.00 0.00 41 GLY B CA 7
ATOM 11175 C C . GLY B 2 46 ? 18.027 -2.582 -28.894 1.00 0.00 41 GLY B C 7
ATOM 11176 O O . GLY B 2 46 ? 19.120 -3.083 -28.628 1.00 0.00 41 GLY B O 7
ATOM 11180 N N . ALA B 2 47 ? 17.719 -2.321 -30.168 1.00 0.00 42 ALA B N 7
ATOM 11181 C CA . ALA B 2 47 ? 16.510 -1.667 -30.693 1.00 0.00 42 ALA B CA 7
ATOM 11182 C C . ALA B 2 47 ? 16.232 -2.074 -32.165 1.00 0.00 42 ALA B C 7
ATOM 11183 O O . ALA B 2 47 ? 17.096 -2.627 -32.850 1.00 0.00 42 ALA B O 7
ATOM 11190 N N . ASP B 2 48 ? 15.035 -1.756 -32.663 1.00 0.00 43 ASP B N 7
ATOM 11191 C CA . ASP B 2 48 ? 14.584 -2.022 -34.034 1.00 0.00 43 ASP B CA 7
ATOM 11192 C C . ASP B 2 48 ? 13.543 -0.988 -34.514 1.00 0.00 43 ASP B C 7
ATOM 11193 O O . ASP B 2 48 ? 12.571 -0.675 -33.819 1.00 0.00 43 ASP B O 7
ATOM 11202 N N . ASP B 2 49 ? 13.757 -0.442 -35.719 1.00 0.00 44 ASP B N 7
ATOM 11203 C CA . ASP B 2 49 ? 12.882 0.562 -36.365 1.00 0.00 44 ASP B CA 7
ATOM 11204 C C . ASP B 2 49 ? 11.551 -0.008 -36.900 1.00 0.00 44 ASP B C 7
ATOM 11205 O O . ASP B 2 49 ? 11.554 -1.071 -37.566 1.00 0.00 44 ASP B O 7
ATOM 11215 N N . GLY A 1 1 ? 48.768 -7.617 1.751 1.00 0.00 2217 GLY A N 8
ATOM 11216 C CA . GLY A 1 1 ? 49.337 -7.834 3.099 1.00 0.00 2217 GLY A CA 8
ATOM 11217 C C . GLY A 1 1 ? 48.576 -8.903 3.879 1.00 0.00 2217 GLY A C 8
ATOM 11218 O O . GLY A 1 1 ? 47.875 -9.723 3.272 1.00 0.00 2217 GLY A O 8
ATOM 11224 N N . PRO A 1 2 ? 48.694 -8.921 5.221 1.00 0.00 2218 PRO A N 8
ATOM 11225 C CA . PRO A 1 2 ? 48.025 -9.894 6.095 1.00 0.00 2218 PRO A CA 8
ATOM 11226 C C . PRO A 1 2 ? 46.494 -9.915 5.952 1.00 0.00 2218 PRO A C 8
ATOM 11227 O O . PRO A 1 2 ? 45.858 -8.870 5.776 1.00 0.00 2218 PRO A O 8
ATOM 11238 N N . GLY A 1 3 ? 45.895 -11.107 6.061 1.00 0.00 2219 GLY A N 8
ATOM 11239 C CA . GLY A 1 3 ? 44.442 -11.322 5.990 1.00 0.00 2219 GLY A CA 8
ATOM 11240 C C . GLY A 1 3 ? 43.621 -10.625 7.087 1.00 0.00 2219 GLY A C 8
ATOM 11241 O O . GLY A 1 3 ? 42.451 -10.305 6.869 1.00 0.00 2219 GLY A O 8
ATOM 11245 N N . SER A 1 4 ? 44.225 -10.380 8.259 1.00 0.00 2220 SER A N 8
ATOM 11246 C CA . SER A 1 4 ? 43.623 -9.712 9.430 1.00 0.00 2220 SER A CA 8
ATOM 11247 C C . SER A 1 4 ? 42.243 -10.283 9.848 1.00 0.00 2220 SER A C 8
ATOM 11248 O O . SER A 1 4 ? 41.245 -9.550 9.880 1.00 0.00 2220 SER A O 8
ATOM 11256 N N . PRO A 1 5 ? 42.142 -11.595 10.159 1.00 0.00 2221 PRO A N 8
ATOM 11257 C CA . PRO A 1 5 ? 40.894 -12.244 10.573 1.00 0.00 2221 PRO A CA 8
ATOM 11258 C C . PRO A 1 5 ? 40.408 -11.776 11.956 1.00 0.00 2221 PRO A C 8
ATOM 11259 O O . PRO A 1 5 ? 41.194 -11.326 12.801 1.00 0.00 2221 PRO A O 8
ATOM 11270 N N . ASN A 1 6 ? 39.099 -11.898 12.193 1.00 0.00 2222 ASN A N 8
ATOM 11271 C CA . ASN A 1 6 ? 38.456 -11.627 13.487 1.00 0.00 2222 ASN A CA 8
ATOM 11272 C C . ASN A 1 6 ? 38.997 -12.507 14.634 1.00 0.00 2222 ASN A C 8
ATOM 11273 O O . ASN A 1 6 ? 39.469 -13.628 14.415 1.00 0.00 2222 ASN A O 8
ATOM 11284 N N . SER A 1 7 ? 38.875 -12.018 15.871 1.00 0.00 2223 SER A N 8
ATOM 11285 C CA . SER A 1 7 ? 39.094 -12.812 17.091 1.00 0.00 2223 SER A CA 8
ATOM 11286 C C . SER A 1 7 ? 38.143 -14.021 17.179 1.00 0.00 2223 SER A C 8
ATOM 11287 O O . SER A 1 7 ? 37.027 -13.985 16.644 1.00 0.00 2223 SER A O 8
ATOM 11295 N N . TYR A 1 8 ? 38.584 -15.098 17.833 1.00 0.00 2224 TYR A N 8
ATOM 11296 C CA . TYR A 1 8 ? 37.846 -16.360 17.974 1.00 0.00 2224 TYR A CA 8
ATOM 11297 C C . TYR A 1 8 ? 36.500 -16.197 18.706 1.00 0.00 2224 TYR A C 8
ATOM 11298 O O . TYR A 1 8 ? 36.386 -15.449 19.683 1.00 0.00 2224 TYR A O 8
ATOM 11316 N N . LEU A 1 9 ? 35.480 -16.932 18.245 1.00 0.00 2225 LEU A N 8
ATOM 11317 C CA . LEU A 1 9 ? 34.155 -17.017 18.878 1.00 0.00 2225 LEU A CA 8
ATOM 11318 C C . LEU A 1 9 ? 34.239 -17.640 20.293 1.00 0.00 2225 LEU A C 8
ATOM 11319 O O . LEU A 1 9 ? 35.111 -18.488 20.539 1.00 0.00 2225 LEU A O 8
ATOM 11335 N N . PRO A 1 10 ? 33.351 -17.254 21.232 1.00 0.00 2226 PRO A N 8
ATOM 11336 C CA . PRO A 1 10 ? 33.339 -17.780 22.601 1.00 0.00 2226 PRO A CA 8
ATOM 11337 C C . PRO A 1 10 ? 33.038 -19.288 22.667 1.00 0.00 2226 PRO A C 8
ATOM 11338 O O . PRO A 1 10 ? 32.157 -19.794 21.967 1.00 0.00 2226 PRO A O 8
ATOM 11349 N N . ALA A 1 11 ? 33.751 -19.996 23.548 1.00 0.00 2227 ALA A N 8
ATOM 11350 C CA . ALA A 1 11 ? 33.596 -21.436 23.804 1.00 0.00 2227 ALA A CA 8
ATOM 11351 C C . ALA A 1 11 ? 32.865 -21.770 25.133 1.00 0.00 2227 ALA A C 8
ATOM 11352 O O . ALA A 1 11 ? 32.815 -22.931 25.550 1.00 0.00 2227 ALA A O 8
ATOM 11359 N N . GLU A 1 12 ? 32.287 -20.760 25.792 1.00 0.00 2228 GLU A N 8
ATOM 11360 C CA . GLU A 1 12 ? 31.687 -20.852 27.141 1.00 0.00 2228 GLU A CA 8
ATOM 11361 C C . GLU A 1 12 ? 30.489 -19.894 27.351 1.00 0.00 2228 GLU A C 8
ATOM 11362 O O . GLU A 1 12 ? 30.009 -19.717 28.475 1.00 0.00 2228 GLU A O 8
ATOM 11374 N N . ASN A 1 13 ? 29.985 -19.289 26.270 1.00 0.00 2229 ASN A N 8
ATOM 11375 C CA . ASN A 1 13 ? 28.950 -18.247 26.255 1.00 0.00 2229 ASN A CA 8
ATOM 11376 C C . ASN A 1 13 ? 28.315 -18.141 24.855 1.00 0.00 2229 ASN A C 8
ATOM 11377 O O . ASN A 1 13 ? 28.959 -18.450 23.850 1.00 0.00 2229 ASN A O 8
ATOM 11388 N N . GLU A 1 14 ? 27.059 -17.690 24.776 1.00 0.00 2230 GLU A N 8
ATOM 11389 C CA . GLU A 1 14 ? 26.414 -17.306 23.512 1.00 0.00 2230 GLU A CA 8
ATOM 11390 C C . GLU A 1 14 ? 27.180 -16.197 22.749 1.00 0.00 2230 GLU A C 8
ATOM 11391 O O . GLU A 1 14 ? 27.952 -15.427 23.333 1.00 0.00 2230 GLU A O 8
ATOM 11403 N N . ASP A 1 15 ? 26.980 -16.134 21.430 1.00 0.00 2231 ASP A N 8
ATOM 11404 C CA . ASP A 1 15 ? 27.646 -15.187 20.521 1.00 0.00 2231 ASP A CA 8
ATOM 11405 C C . ASP A 1 15 ? 27.427 -13.694 20.878 1.00 0.00 2231 ASP A C 8
ATOM 11406 O O . ASP A 1 15 ? 26.321 -13.307 21.282 1.00 0.00 2231 ASP A O 8
ATOM 11415 N N . PRO A 1 16 ? 28.427 -12.818 20.642 1.00 0.00 2232 PRO A N 8
ATOM 11416 C CA . PRO A 1 16 ? 28.324 -11.371 20.878 1.00 0.00 2232 PRO A CA 8
ATOM 11417 C C . PRO A 1 16 ? 27.767 -10.592 19.663 1.00 0.00 2232 PRO A C 8
ATOM 11418 O O . PRO A 1 16 ? 27.682 -9.364 19.693 1.00 0.00 2232 PRO A O 8
ATOM 11429 N N . ASP A 1 17 ? 27.354 -11.292 18.602 1.00 0.00 2233 ASP A N 8
ATOM 11430 C CA . ASP A 1 17 ? 26.818 -10.732 17.359 1.00 0.00 2233 ASP A CA 8
ATOM 11431 C C . ASP A 1 17 ? 25.302 -10.479 17.491 1.00 0.00 2233 ASP A C 8
ATOM 11432 O O . ASP A 1 17 ? 24.460 -11.229 16.986 1.00 0.00 2233 ASP A O 8
ATOM 11441 N N . LYS A 1 18 ? 24.973 -9.413 18.227 1.00 0.00 2234 LYS A N 8
ATOM 11442 C CA . LYS A 1 18 ? 23.612 -8.960 18.566 1.00 0.00 2234 LYS A CA 8
ATOM 11443 C C . LYS A 1 18 ? 23.496 -7.427 18.530 1.00 0.00 2234 LYS A C 8
ATOM 11444 O O . LYS A 1 18 ? 24.472 -6.710 18.770 1.00 0.00 2234 LYS A O 8
ATOM 11463 N N . ALA A 1 19 ? 22.301 -6.932 18.202 1.00 0.00 2235 ALA A N 8
ATOM 11464 C CA . ALA A 1 19 ? 21.987 -5.508 18.065 1.00 0.00 2235 ALA A CA 8
ATOM 11465 C C . ALA A 1 19 ? 22.252 -4.690 19.349 1.00 0.00 2235 ALA A C 8
ATOM 11466 O O . ALA A 1 19 ? 21.989 -5.145 20.468 1.00 0.00 2235 ALA A O 8
ATOM 11473 N N . VAL A 1 20 ? 22.747 -3.459 19.184 1.00 0.00 2236 VAL A N 8
ATOM 11474 C CA . VAL A 1 20 ? 22.952 -2.481 20.275 1.00 0.00 2236 VAL A CA 8
ATOM 11475 C C . VAL A 1 20 ? 21.613 -2.050 20.891 1.00 0.00 2236 VAL A C 8
ATOM 11476 O O . VAL A 1 20 ? 20.651 -1.756 20.172 1.00 0.00 2236 VAL A O 8
ATOM 11489 N N . VAL A 1 21 ? 21.550 -1.971 22.224 1.00 0.00 2237 VAL A N 8
ATOM 11490 C CA . VAL A 1 21 ? 20.345 -1.596 22.993 1.00 0.00 2237 VAL A CA 8
ATOM 11491 C C . VAL A 1 21 ? 20.242 -0.071 23.177 1.00 0.00 2237 VAL A C 8
ATOM 11492 O O . VAL A 1 21 ? 20.230 0.462 24.287 1.00 0.00 2237 VAL A O 8
ATOM 11505 N N . ASP A 1 22 ? 20.117 0.638 22.052 1.00 0.00 2238 ASP A N 8
ATOM 11506 C CA . ASP A 1 22 ? 19.912 2.089 21.985 1.00 0.00 2238 ASP A CA 8
ATOM 11507 C C . ASP A 1 22 ? 18.401 2.392 22.004 1.00 0.00 2238 ASP A C 8
ATOM 11508 O O . ASP A 1 22 ? 17.750 2.528 20.963 1.00 0.00 2238 ASP A O 8
ATOM 11517 N N . LEU A 1 23 ? 17.829 2.399 23.213 1.00 0.00 2239 LEU A N 8
ATOM 11518 C CA . LEU A 1 23 ? 16.386 2.340 23.479 1.00 0.00 2239 LEU A CA 8
ATOM 11519 C C . LEU A 1 23 ? 15.940 3.397 24.504 1.00 0.00 2239 LEU A C 8
ATOM 11520 O O . LEU A 1 23 ? 16.679 3.734 25.436 1.00 0.00 2239 LEU A O 8
ATOM 11536 N N . HIS A 1 24 ? 14.720 3.918 24.328 1.00 0.00 2240 HIS A N 8
ATOM 11537 C CA . HIS A 1 24 ? 14.066 4.911 25.202 1.00 0.00 2240 HIS A CA 8
ATOM 11538 C C . HIS A 1 24 ? 13.981 4.463 26.675 1.00 0.00 2240 HIS A C 8
ATOM 11539 O O . HIS A 1 24 ? 13.778 3.280 26.964 1.00 0.00 2240 HIS A O 8
ATOM 11554 N N . ARG A 1 25 ? 14.050 5.422 27.610 1.00 0.00 2241 ARG A N 8
ATOM 11555 C CA . ARG A 1 25 ? 13.900 5.203 29.071 1.00 0.00 2241 ARG A CA 8
ATOM 11556 C C . ARG A 1 25 ? 12.468 4.858 29.514 1.00 0.00 2241 ARG A C 8
ATOM 11557 O O . ARG A 1 25 ? 12.268 4.317 30.605 1.00 0.00 2241 ARG A O 8
ATOM 11578 N N . SER A 1 26 ? 11.490 5.142 28.659 1.00 0.00 2242 SER A N 8
ATOM 11579 C CA . SER A 1 26 ? 10.063 4.817 28.796 1.00 0.00 2242 SER A CA 8
ATOM 11580 C C . SER A 1 26 ? 9.411 4.709 27.399 1.00 0.00 2242 SER A C 8
ATOM 11581 O O . SER A 1 26 ? 9.807 5.474 26.509 1.00 0.00 2242 SER A O 8
ATOM 11589 N N . PRO A 1 27 ? 8.463 3.777 27.150 1.00 0.00 2243 PRO A N 8
ATOM 11590 C CA . PRO A 1 27 ? 7.876 3.558 25.823 1.00 0.00 2243 PRO A CA 8
ATOM 11591 C C . PRO A 1 27 ? 7.248 4.823 25.200 1.00 0.00 2243 PRO A C 8
ATOM 11592 O O . PRO A 1 27 ? 6.518 5.543 25.895 1.00 0.00 2243 PRO A O 8
ATOM 11603 N N . PRO A 1 28 ? 7.479 5.107 23.903 1.00 0.00 2244 PRO A N 8
ATOM 11604 C CA . PRO A 1 28 ? 6.916 6.271 23.218 1.00 0.00 2244 PRO A CA 8
ATOM 11605 C C . PRO A 1 28 ? 5.401 6.118 22.987 1.00 0.00 2244 PRO A C 8
ATOM 11606 O O . PRO A 1 28 ? 4.912 5.039 22.637 1.00 0.00 2244 PRO A O 8
ATOM 11617 N N . LYS A 1 29 ? 4.650 7.217 23.152 1.00 0.00 2245 LYS A N 8
ATOM 11618 C CA . LYS A 1 29 ? 3.181 7.255 23.005 1.00 0.00 2245 LYS A CA 8
ATOM 11619 C C . LYS A 1 29 ? 2.788 7.565 21.551 1.00 0.00 2245 LYS A C 8
ATOM 11620 O O . LYS A 1 29 ? 2.448 8.701 21.209 1.00 0.00 2245 LYS A O 8
ATOM 11639 N N . THR A 1 30 ? 2.876 6.552 20.688 1.00 0.00 2246 THR A N 8
ATOM 11640 C CA . THR A 1 30 ? 2.431 6.612 19.282 1.00 0.00 2246 THR A CA 8
ATOM 11641 C C . THR A 1 30 ? 0.940 6.969 19.153 1.00 0.00 2246 THR A C 8
ATOM 11642 O O . THR A 1 30 ? 0.130 6.632 20.026 1.00 0.00 2246 THR A O 8
ATOM 11653 N N . LYS A 1 31 ? 0.576 7.631 18.044 1.00 0.00 2247 LYS A N 8
ATOM 11654 C CA . LYS A 1 31 ? -0.813 7.939 17.647 1.00 0.00 2247 LYS A CA 8
ATOM 11655 C C . LYS A 1 31 ? -1.210 7.283 16.306 1.00 0.00 2247 LYS A C 8
ATOM 11656 O O . LYS A 1 31 ? -2.267 7.586 15.752 1.00 0.00 2247 LYS A O 8
ATOM 11675 N N . ASP A 1 32 ? -0.387 6.350 15.814 1.00 0.00 2248 ASP A N 8
ATOM 11676 C CA . ASP A 1 32 ? -0.560 5.632 14.541 1.00 0.00 2248 ASP A CA 8
ATOM 11677 C C . ASP A 1 32 ? -0.729 4.103 14.755 1.00 0.00 2248 ASP A C 8
ATOM 11678 O O . ASP A 1 32 ? 0.158 3.323 14.383 1.00 0.00 2248 ASP A O 8
ATOM 11687 N N . PRO A 1 33 ? -1.859 3.633 15.328 1.00 0.00 2249 PRO A N 8
ATOM 11688 C CA . PRO A 1 33 ? -2.123 2.202 15.517 1.00 0.00 2249 PRO A CA 8
ATOM 11689 C C . PRO A 1 33 ? -2.476 1.486 14.195 1.00 0.00 2249 PRO A C 8
ATOM 11690 O O . PRO A 1 33 ? -2.293 0.271 14.081 1.00 0.00 2249 PRO A O 8
ATOM 11701 N N . ASP A 1 34 ? -2.964 2.229 13.195 1.00 0.00 2250 ASP A N 8
ATOM 11702 C CA . ASP A 1 34 ? -3.313 1.761 11.848 1.00 0.00 2250 ASP A CA 8
ATOM 11703 C C . ASP A 1 34 ? -3.129 2.916 10.845 1.00 0.00 2250 ASP A C 8
ATOM 11704 O O . ASP A 1 34 ? -3.615 4.027 11.081 1.00 0.00 2250 ASP A O 8
ATOM 11713 N N . LEU A 1 35 ? -2.370 2.687 9.769 1.00 0.00 2251 LEU A N 8
ATOM 11714 C CA . LEU A 1 35 ? -1.984 3.718 8.800 1.00 0.00 2251 LEU A CA 8
ATOM 11715 C C . LEU A 1 35 ? -3.148 4.138 7.893 1.00 0.00 2251 LEU A C 8
ATOM 11716 O O . LEU A 1 35 ? -4.045 3.348 7.597 1.00 0.00 2251 LEU A O 8
ATOM 11732 N N . THR A 1 36 ? -3.110 5.376 7.407 1.00 0.00 2252 THR A N 8
ATOM 11733 C CA . THR A 1 36 ? -3.948 5.857 6.289 1.00 0.00 2252 THR A CA 8
ATOM 11734 C C . THR A 1 36 ? -3.613 5.146 4.963 1.00 0.00 2252 THR A C 8
ATOM 11735 O O . THR A 1 36 ? -2.525 4.578 4.832 1.00 0.00 2252 THR A O 8
ATOM 11746 N N . PRO A 1 37 ? -4.478 5.226 3.931 1.00 0.00 2253 PRO A N 8
ATOM 11747 C CA . PRO A 1 37 ? -4.189 4.682 2.602 1.00 0.00 2253 PRO A CA 8
ATOM 11748 C C . PRO A 1 37 ? -2.915 5.247 1.960 1.00 0.00 2253 PRO A C 8
ATOM 11749 O O . PRO A 1 37 ? -2.139 4.499 1.366 1.00 0.00 2253 PRO A O 8
ATOM 11760 N N . SER A 1 38 ? -2.650 6.544 2.127 1.00 0.00 2254 SER A N 8
ATOM 11761 C CA . SER A 1 38 ? -1.372 7.154 1.723 1.00 0.00 2254 SER A CA 8
ATOM 11762 C C . SER A 1 38 ? -0.169 6.562 2.475 1.00 0.00 2254 SER A C 8
ATOM 11763 O O . SER A 1 38 ? 0.866 6.303 1.855 1.00 0.00 2254 SER A O 8
ATOM 11771 N N . GLY A 1 39 ? -0.310 6.266 3.773 1.00 0.00 2255 GLY A N 8
ATOM 11772 C CA . GLY A 1 39 ? 0.671 5.529 4.577 1.00 0.00 2255 GLY A CA 8
ATOM 11773 C C . GLY A 1 39 ? 0.941 4.101 4.084 1.00 0.00 2255 GLY A C 8
ATOM 11774 O O . GLY A 1 39 ? 2.103 3.692 4.021 1.00 0.00 2255 GLY A O 8
ATOM 11778 N N . ILE A 1 40 ? -0.103 3.355 3.705 1.00 0.00 2256 ILE A N 8
ATOM 11779 C CA . ILE A 1 40 ? 0.024 2.045 3.037 1.00 0.00 2256 ILE A CA 8
ATOM 11780 C C . ILE A 1 40 ? 0.906 2.148 1.781 1.00 0.00 2256 ILE A C 8
ATOM 11781 O O . ILE A 1 40 ? 1.897 1.429 1.663 1.00 0.00 2256 ILE A O 8
ATOM 11797 N N . ILE A 1 41 ? 0.560 3.055 0.858 1.00 0.00 2257 ILE A N 8
ATOM 11798 C CA . ILE A 1 41 ? 1.265 3.196 -0.424 1.00 0.00 2257 ILE A CA 8
ATOM 11799 C C . ILE A 1 41 ? 2.697 3.718 -0.246 1.00 0.00 2257 ILE A C 8
ATOM 11800 O O . ILE A 1 41 ? 3.595 3.281 -0.964 1.00 0.00 2257 ILE A O 8
ATOM 11816 N N . ALA A 1 42 ? 2.948 4.585 0.744 1.00 0.00 2258 ALA A N 8
ATOM 11817 C CA . ALA A 1 42 ? 4.289 5.047 1.099 1.00 0.00 2258 ALA A CA 8
ATOM 11818 C C . ALA A 1 42 ? 5.259 3.887 1.405 1.00 0.00 2258 ALA A C 8
ATOM 11819 O O . ALA A 1 42 ? 6.386 3.884 0.904 1.00 0.00 2258 ALA A O 8
ATOM 11826 N N . LYS A 1 43 ? 4.827 2.872 2.168 1.00 0.00 2259 LYS A N 8
ATOM 11827 C CA . LYS A 1 43 ? 5.621 1.656 2.431 1.00 0.00 2259 LYS A CA 8
ATOM 11828 C C . LYS A 1 43 ? 5.901 0.831 1.171 1.00 0.00 2259 LYS A C 8
ATOM 11829 O O . LYS A 1 43 ? 6.999 0.298 1.017 1.00 0.00 2259 LYS A O 8
ATOM 11848 N N . VAL A 1 44 ? 4.942 0.748 0.251 1.00 0.00 2260 VAL A N 8
ATOM 11849 C CA . VAL A 1 44 ? 5.100 0.031 -1.038 1.00 0.00 2260 VAL A CA 8
ATOM 11850 C C . VAL A 1 44 ? 6.082 0.768 -1.958 1.00 0.00 2260 VAL A C 8
ATOM 11851 O O . VAL A 1 44 ? 7.004 0.148 -2.495 1.00 0.00 2260 VAL A O 8
ATOM 11864 N N . LYS A 1 45 ? 5.963 2.097 -2.071 1.00 0.00 2261 LYS A N 8
ATOM 11865 C CA . LYS A 1 45 ? 6.909 2.971 -2.796 1.00 0.00 2261 LYS A CA 8
ATOM 11866 C C . LYS A 1 45 ? 8.341 2.897 -2.239 1.00 0.00 2261 LYS A C 8
ATOM 11867 O O . LYS A 1 45 ? 9.299 2.908 -3.010 1.00 0.00 2261 LYS A O 8
ATOM 11886 N N . ALA A 1 46 ? 8.486 2.778 -0.917 1.00 0.00 2262 ALA A N 8
ATOM 11887 C CA . ALA A 1 46 ? 9.763 2.598 -0.223 1.00 0.00 2262 ALA A CA 8
ATOM 11888 C C . ALA A 1 46 ? 10.337 1.165 -0.314 1.00 0.00 2262 ALA A C 8
ATOM 11889 O O . ALA A 1 46 ? 11.518 0.959 -0.015 1.00 0.00 2262 ALA A O 8
ATOM 11896 N N . GLY A 1 47 ? 9.537 0.176 -0.732 1.00 0.00 2263 GLY A N 8
ATOM 11897 C CA . GLY A 1 47 ? 9.924 -1.244 -0.791 1.00 0.00 2263 GLY A CA 8
ATOM 11898 C C . GLY A 1 47 ? 9.859 -1.992 0.549 1.00 0.00 2263 GLY A C 8
ATOM 11899 O O . GLY A 1 47 ? 10.375 -3.108 0.655 1.00 0.00 2263 GLY A O 8
ATOM 11903 N N . ASP A 1 48 ? 9.237 -1.398 1.575 1.00 0.00 2264 ASP A N 8
ATOM 11904 C CA . ASP A 1 48 ? 9.073 -1.961 2.925 1.00 0.00 2264 ASP A CA 8
ATOM 11905 C C . ASP A 1 48 ? 7.890 -2.955 3.043 1.00 0.00 2264 ASP A C 8
ATOM 11906 O O . ASP A 1 48 ? 7.797 -3.686 4.035 1.00 0.00 2264 ASP A O 8
ATOM 11915 N N . MET A 1 49 ? 7.009 -3.011 2.035 1.00 0.00 2265 MET A N 8
ATOM 11916 C CA . MET A 1 49 ? 5.800 -3.849 2.016 1.00 0.00 2265 MET A CA 8
ATOM 11917 C C . MET A 1 49 ? 5.396 -4.243 0.583 1.00 0.00 2265 MET A C 8
ATOM 11918 O O . MET A 1 49 ? 5.503 -3.429 -0.337 1.00 0.00 2265 MET A O 8
ATOM 11932 N N . THR A 1 50 ? 4.949 -5.486 0.383 1.00 0.00 2266 THR A N 8
ATOM 11933 C CA . THR A 1 50 ? 4.461 -5.980 -0.924 1.00 0.00 2266 THR A CA 8
ATOM 11934 C C . THR A 1 50 ? 3.076 -5.431 -1.277 1.00 0.00 2266 THR A C 8
ATOM 11935 O O . THR A 1 50 ? 2.282 -5.079 -0.397 1.00 0.00 2266 THR A O 8
ATOM 11946 N N . GLN A 1 51 ? 2.746 -5.423 -2.573 1.00 0.00 2267 GLN A N 8
ATOM 11947 C CA . GLN A 1 51 ? 1.394 -5.115 -3.063 1.00 0.00 2267 GLN A CA 8
ATOM 11948 C C . GLN A 1 51 ? 0.327 -6.057 -2.478 1.00 0.00 2267 GLN A C 8
ATOM 11949 O O . GLN A 1 51 ? -0.750 -5.601 -2.107 1.00 0.00 2267 GLN A O 8
ATOM 11963 N N . GLU A 1 52 ? 0.622 -7.359 -2.367 1.00 0.00 2268 GLU A N 8
ATOM 11964 C CA . GLU A 1 52 ? -0.249 -8.356 -1.729 1.00 0.00 2268 GLU A CA 8
ATOM 11965 C C . GLU A 1 52 ? -0.610 -7.974 -0.280 1.00 0.00 2268 GLU A C 8
ATOM 11966 O O . GLU A 1 52 ? -1.789 -7.952 0.084 1.00 0.00 2268 GLU A O 8
ATOM 11978 N N . THR A 1 53 ? 0.393 -7.640 0.542 1.00 0.00 2269 THR A N 8
ATOM 11979 C CA . THR A 1 53 ? 0.198 -7.227 1.949 1.00 0.00 2269 THR A CA 8
ATOM 11980 C C . THR A 1 53 ? -0.533 -5.881 2.061 1.00 0.00 2269 THR A C 8
ATOM 11981 O O . THR A 1 53 ? -1.430 -5.717 2.890 1.00 0.00 2269 THR A O 8
ATOM 11992 N N . ALA A 1 54 ? -0.180 -4.923 1.200 1.00 0.00 2270 ALA A N 8
ATOM 11993 C CA . ALA A 1 54 ? -0.826 -3.614 1.120 1.00 0.00 2270 ALA A CA 8
ATOM 11994 C C . ALA A 1 54 ? -2.319 -3.697 0.766 1.00 0.00 2270 ALA A C 8
ATOM 11995 O O . ALA A 1 54 ? -3.147 -3.057 1.421 1.00 0.00 2270 ALA A O 8
ATOM 12002 N N . ARG A 1 55 ? -2.684 -4.486 -0.257 1.00 0.00 2271 ARG A N 8
ATOM 12003 C CA . ARG A 1 55 ? -4.060 -4.534 -0.774 1.00 0.00 2271 ARG A CA 8
ATOM 12004 C C . ARG A 1 55 ? -5.072 -5.036 0.258 1.00 0.00 2271 ARG A C 8
ATOM 12005 O O . ARG A 1 55 ? -6.131 -4.433 0.395 1.00 0.00 2271 ARG A O 8
ATOM 12026 N N . GLU A 1 56 ? -4.744 -6.078 1.024 1.00 0.00 2272 GLU A N 8
ATOM 12027 C CA . GLU A 1 56 ? -5.649 -6.611 2.051 1.00 0.00 2272 GLU A CA 8
ATOM 12028 C C . GLU A 1 56 ? -5.930 -5.606 3.190 1.00 0.00 2272 GLU A C 8
ATOM 12029 O O . GLU A 1 56 ? -7.044 -5.566 3.710 1.00 0.00 2272 GLU A O 8
ATOM 12041 N N . LEU A 1 57 ? -4.961 -4.746 3.542 1.00 0.00 2273 LEU A N 8
ATOM 12042 C CA . LEU A 1 57 ? -5.160 -3.648 4.494 1.00 0.00 2273 LEU A CA 8
ATOM 12043 C C . LEU A 1 57 ? -6.101 -2.562 3.935 1.00 0.00 2273 LEU A C 8
ATOM 12044 O O . LEU A 1 57 ? -6.964 -2.063 4.662 1.00 0.00 2273 LEU A O 8
ATOM 12060 N N . LEU A 1 58 ? -5.981 -2.224 2.648 1.00 0.00 2274 LEU A N 8
ATOM 12061 C CA . LEU A 1 58 ? -6.875 -1.270 1.968 1.00 0.00 2274 LEU A CA 8
ATOM 12062 C C . LEU A 1 58 ? -8.308 -1.802 1.798 1.00 0.00 2274 LEU A C 8
ATOM 12063 O O . LEU A 1 58 ? -9.271 -1.073 2.040 1.00 0.00 2274 LEU A O 8
ATOM 12079 N N . LEU A 1 59 ? -8.458 -3.090 1.471 1.00 0.00 2275 LEU A N 8
ATOM 12080 C CA . LEU A 1 59 ? -9.752 -3.783 1.402 1.00 0.00 2275 LEU A CA 8
ATOM 12081 C C . LEU A 1 59 ? -10.462 -3.834 2.771 1.00 0.00 2275 LEU A C 8
ATOM 12082 O O . LEU A 1 59 ? -11.692 -3.856 2.823 1.00 0.00 2275 LEU A O 8
ATOM 12098 N N . ALA A 1 60 ? -9.709 -3.807 3.877 1.00 0.00 2276 ALA A N 8
ATOM 12099 C CA . ALA A 1 60 ? -10.244 -3.688 5.235 1.00 0.00 2276 ALA A CA 8
ATOM 12100 C C . ALA A 1 60 ? -10.604 -2.241 5.648 1.00 0.00 2276 ALA A C 8
ATOM 12101 O O . ALA A 1 60 ? -11.310 -2.054 6.649 1.00 0.00 2276 ALA A O 8
ATOM 12108 N N . MET A 1 61 ? -10.164 -1.209 4.909 1.00 0.00 2277 MET A N 8
ATOM 12109 C CA . MET A 1 61 ? -10.389 0.220 5.208 1.00 0.00 2277 MET A CA 8
ATOM 12110 C C . MET A 1 61 ? -11.411 0.926 4.296 1.00 0.00 2277 MET A C 8
ATOM 12111 O O . MET A 1 61 ? -11.998 1.930 4.718 1.00 0.00 2277 MET A O 8
ATOM 12125 N N . ARG A 1 62 ? -11.643 0.430 3.070 1.00 0.00 2278 ARG A N 8
ATOM 12126 C CA . ARG A 1 62 ? -12.611 0.994 2.107 1.00 0.00 2278 ARG A CA 8
ATOM 12127 C C . ARG A 1 62 ? -14.077 0.883 2.556 1.00 0.00 2278 ARG A C 8
ATOM 12128 O O . ARG A 1 62 ? -14.452 -0.124 3.200 1.00 0.00 2278 ARG A O 8
ATOM 12150 N N . GLY B 2 1 ? 14.249 35.624 -0.631 1.00 0.00 -5 GLY B N 8
ATOM 12151 C CA . GLY B 2 1 ? 14.051 36.552 -1.767 1.00 0.00 -5 GLY B CA 8
ATOM 12152 C C . GLY B 2 1 ? 13.204 35.934 -2.877 1.00 0.00 -5 GLY B C 8
ATOM 12153 O O . GLY B 2 1 ? 12.713 34.809 -2.735 1.00 0.00 -5 GLY B O 8
ATOM 12159 N N . PRO B 2 2 ? 13.026 36.643 -4.008 1.00 0.00 -4 PRO B N 8
ATOM 12160 C CA . PRO B 2 2 ? 12.156 36.210 -5.107 1.00 0.00 -4 PRO B CA 8
ATOM 12161 C C . PRO B 2 2 ? 12.737 35.055 -5.950 1.00 0.00 -4 PRO B C 8
ATOM 12162 O O . PRO B 2 2 ? 11.982 34.310 -6.580 1.00 0.00 -4 PRO B O 8
ATOM 12173 N N . GLY B 2 3 ? 14.065 34.877 -5.942 1.00 0.00 -3 GLY B N 8
ATOM 12174 C CA . GLY B 2 3 ? 14.783 33.792 -6.627 1.00 0.00 -3 GLY B CA 8
ATOM 12175 C C . GLY B 2 3 ? 15.113 32.575 -5.749 1.00 0.00 -3 GLY B C 8
ATOM 12176 O O . GLY B 2 3 ? 15.834 31.677 -6.189 1.00 0.00 -3 GLY B O 8
ATOM 12180 N N . SER B 2 4 ? 14.598 32.520 -4.514 1.00 0.00 -2 SER B N 8
ATOM 12181 C CA . SER B 2 4 ? 14.965 31.527 -3.491 1.00 0.00 -2 SER B CA 8
ATOM 12182 C C . SER B 2 4 ? 14.155 30.221 -3.628 1.00 0.00 -2 SER B C 8
ATOM 12183 O O . SER B 2 4 ? 13.264 29.923 -2.822 1.00 0.00 -2 SER B O 8
ATOM 12191 N N . TYR B 2 5 ? 14.470 29.430 -4.658 1.00 0.00 -1 TYR B N 8
ATOM 12192 C CA . TYR B 2 5 ? 13.954 28.067 -4.844 1.00 0.00 -1 TYR B CA 8
ATOM 12193 C C . TYR B 2 5 ? 14.255 27.165 -3.628 1.00 0.00 -1 TYR B C 8
ATOM 12194 O O . TYR B 2 5 ? 15.314 27.283 -2.994 1.00 0.00 -1 TYR B O 8
ATOM 12212 N N . MET B 2 6 ? 13.322 26.270 -3.295 1.00 0.00 1 MET B N 8
ATOM 12213 C CA . MET B 2 6 ? 13.312 25.505 -2.040 1.00 0.00 1 MET B CA 8
ATOM 12214 C C . MET B 2 6 ? 13.721 24.034 -2.229 1.00 0.00 1 MET B C 8
ATOM 12215 O O . MET B 2 6 ? 13.149 23.323 -3.057 1.00 0.00 1 MET B O 8
ATOM 12229 N N . THR B 2 7 ? 14.688 23.579 -1.421 1.00 0.00 2 THR B N 8
ATOM 12230 C CA . THR B 2 7 ? 15.197 22.190 -1.388 1.00 0.00 2 THR B CA 8
ATOM 12231 C C . THR B 2 7 ? 15.321 21.617 0.037 1.00 0.00 2 THR B C 8
ATOM 12232 O O . THR B 2 7 ? 15.886 20.537 0.226 1.00 0.00 2 THR B O 8
ATOM 12243 N N . HIS B 2 8 ? 14.789 22.311 1.051 1.00 0.00 3 HIS B N 8
ATOM 12244 C CA . HIS B 2 8 ? 14.886 21.953 2.478 1.00 0.00 3 HIS B CA 8
ATOM 12245 C C . HIS B 2 8 ? 13.555 21.367 2.977 1.00 0.00 3 HIS B C 8
ATOM 12246 O O . HIS B 2 8 ? 12.768 22.032 3.652 1.00 0.00 3 HIS B O 8
ATOM 12261 N N . PHE B 2 9 ? 13.293 20.111 2.619 1.00 0.00 4 PHE B N 8
ATOM 12262 C CA . PHE B 2 9 ? 12.001 19.438 2.803 1.00 0.00 4 PHE B CA 8
ATOM 12263 C C . PHE B 2 9 ? 11.888 18.775 4.191 1.00 0.00 4 PHE B C 8
ATOM 12264 O O . PHE B 2 9 ? 11.725 17.557 4.319 1.00 0.00 4 PHE B O 8
ATOM 12281 N N . GLU B 2 10 ? 11.979 19.581 5.254 1.00 0.00 5 GLU B N 8
ATOM 12282 C CA . GLU B 2 10 ? 11.913 19.135 6.653 1.00 0.00 5 GLU B CA 8
ATOM 12283 C C . GLU B 2 10 ? 10.444 18.986 7.109 1.00 0.00 5 GLU B C 8
ATOM 12284 O O . GLU B 2 10 ? 9.952 19.699 7.987 1.00 0.00 5 GLU B O 8
ATOM 12296 N N . ASP B 2 11 ? 9.733 18.023 6.515 1.00 0.00 6 ASP B N 8
ATOM 12297 C CA . ASP B 2 11 ? 8.273 17.881 6.603 1.00 0.00 6 ASP B CA 8
ATOM 12298 C C . ASP B 2 11 ? 7.859 16.955 7.770 1.00 0.00 6 ASP B C 8
ATOM 12299 O O . ASP B 2 11 ? 7.134 15.970 7.596 1.00 0.00 6 ASP B O 8
ATOM 12308 N N . HIS B 2 12 ? 8.329 17.273 8.983 1.00 0.00 7 HIS B N 8
ATOM 12309 C CA . HIS B 2 12 ? 8.055 16.510 10.219 1.00 0.00 7 HIS B CA 8
ATOM 12310 C C . HIS B 2 12 ? 6.563 16.493 10.613 1.00 0.00 7 HIS B C 8
ATOM 12311 O O . HIS B 2 12 ? 6.083 15.502 11.168 1.00 0.00 7 HIS B O 8
ATOM 12326 N N . ARG B 2 13 ? 5.834 17.568 10.276 1.00 0.00 8 ARG B N 8
ATOM 12327 C CA . ARG B 2 13 ? 4.375 17.750 10.413 1.00 0.00 8 ARG B CA 8
ATOM 12328 C C . ARG B 2 13 ? 3.951 19.008 9.652 1.00 0.00 8 ARG B C 8
ATOM 12329 O O . ARG B 2 13 ? 4.482 20.092 9.908 1.00 0.00 8 ARG B O 8
ATOM 12350 N N . VAL B 2 14 ? 3.001 18.874 8.728 1.00 0.00 9 VAL B N 8
ATOM 12351 C CA . VAL B 2 14 ? 2.451 19.985 7.928 1.00 0.00 9 VAL B CA 8
ATOM 12352 C C . VAL B 2 14 ? 1.110 20.432 8.526 1.00 0.00 9 VAL B C 8
ATOM 12353 O O . VAL B 2 14 ? 0.084 19.778 8.338 1.00 0.00 9 VAL B O 8
ATOM 12366 N N . GLY B 2 15 ? 1.125 21.524 9.300 1.00 0.00 10 GLY B N 8
ATOM 12367 C CA . GLY B 2 15 ? -0.054 22.064 9.995 1.00 0.00 10 GLY B CA 8
ATOM 12368 C C . GLY B 2 15 ? -1.194 22.482 9.050 1.00 0.00 10 GLY B C 8
ATOM 12369 O O . GLY B 2 15 ? -0.949 23.097 8.006 1.00 0.00 10 GLY B O 8
ATOM 12373 N N . SER B 2 16 ? -2.435 22.197 9.455 1.00 0.00 11 SER B N 8
ATOM 12374 C CA . SER B 2 16 ? -3.662 22.375 8.651 1.00 0.00 11 SER B CA 8
ATOM 12375 C C . SER B 2 16 ? -4.528 23.572 9.088 1.00 0.00 11 SER B C 8
ATOM 12376 O O . SER B 2 16 ? -5.724 23.634 8.796 1.00 0.00 11 SER B O 8
ATOM 12384 N N . ASP B 2 17 ? -3.932 24.569 9.752 1.00 0.00 12 ASP B N 8
ATOM 12385 C CA . ASP B 2 17 ? -4.613 25.777 10.262 1.00 0.00 12 ASP B CA 8
ATOM 12386 C C . ASP B 2 17 ? -4.640 26.910 9.201 1.00 0.00 12 ASP B C 8
ATOM 12387 O O . ASP B 2 17 ? -4.454 28.097 9.493 1.00 0.00 12 ASP B O 8
ATOM 12396 N N . ARG B 2 18 ? -4.832 26.510 7.935 1.00 0.00 13 ARG B N 8
ATOM 12397 C CA . ARG B 2 18 ? -4.556 27.275 6.699 1.00 0.00 13 ARG B CA 8
ATOM 12398 C C . ARG B 2 18 ? -5.108 26.558 5.449 1.00 0.00 13 ARG B C 8
ATOM 12399 O O . ARG B 2 18 ? -4.516 26.626 4.370 1.00 0.00 13 ARG B O 8
ATOM 12420 N N . LEU B 2 19 ? -6.211 25.823 5.626 1.00 0.00 14 LEU B N 8
ATOM 12421 C CA . LEU B 2 19 ? -6.689 24.734 4.755 1.00 0.00 14 LEU B CA 8
ATOM 12422 C C . LEU B 2 19 ? -5.647 23.594 4.677 1.00 0.00 14 LEU B C 8
ATOM 12423 O O . LEU B 2 19 ? -4.846 23.416 5.598 1.00 0.00 14 LEU B O 8
ATOM 12439 N N . ALA B 2 20 ? -5.648 22.866 3.561 1.00 0.00 15 ALA B N 8
ATOM 12440 C CA . ALA B 2 20 ? -4.721 21.795 3.186 1.00 0.00 15 ALA B CA 8
ATOM 12441 C C . ALA B 2 20 ? -4.997 21.290 1.751 1.00 0.00 15 ALA B C 8
ATOM 12442 O O . ALA B 2 20 ? -6.074 21.511 1.187 1.00 0.00 15 ALA B O 8
ATOM 12449 N N . ALA B 2 21 ? -4.010 20.616 1.155 1.00 0.00 16 ALA B N 8
ATOM 12450 C CA . ALA B 2 21 ? -4.135 19.940 -0.138 1.00 0.00 16 ALA B CA 8
ATOM 12451 C C . ALA B 2 21 ? -5.199 18.822 -0.126 1.00 0.00 16 ALA B C 8
ATOM 12452 O O . ALA B 2 21 ? -5.383 18.128 0.876 1.00 0.00 16 ALA B O 8
ATOM 12459 N N . ASP B 2 22 ? -5.891 18.639 -1.251 1.00 0.00 17 ASP B N 8
ATOM 12460 C CA . ASP B 2 22 ? -6.998 17.680 -1.423 1.00 0.00 17 ASP B CA 8
ATOM 12461 C C . ASP B 2 22 ? -6.657 16.505 -2.374 1.00 0.00 17 ASP B C 8
ATOM 12462 O O . ASP B 2 22 ? -7.538 15.730 -2.756 1.00 0.00 17 ASP B O 8
ATOM 12471 N N . GLY B 2 23 ? -5.378 16.352 -2.736 1.00 0.00 18 GLY B N 8
ATOM 12472 C CA . GLY B 2 23 ? -4.884 15.307 -3.642 1.00 0.00 18 GLY B CA 8
ATOM 12473 C C . GLY B 2 23 ? -4.677 13.923 -3.008 1.00 0.00 18 GLY B C 8
ATOM 12474 O O . GLY B 2 23 ? -4.398 12.962 -3.727 1.00 0.00 18 GLY B O 8
ATOM 12478 N N . GLU B 2 24 ? -4.774 13.807 -1.681 1.00 0.00 19 GLU B N 8
ATOM 12479 C CA . GLU B 2 24 ? -4.580 12.550 -0.932 1.00 0.00 19 GLU B CA 8
ATOM 12480 C C . GLU B 2 24 ? -5.544 11.432 -1.366 1.00 0.00 19 GLU B C 8
ATOM 12481 O O . GLU B 2 24 ? -6.755 11.638 -1.516 1.00 0.00 19 GLU B O 8
ATOM 12493 N N . ILE B 2 25 ? -4.997 10.224 -1.551 1.00 0.00 20 ILE B N 8
ATOM 12494 C CA . ILE B 2 25 ? -5.713 9.041 -2.046 1.00 0.00 20 ILE B CA 8
ATOM 12495 C C . ILE B 2 25 ? -6.712 8.461 -1.033 1.00 0.00 20 ILE B C 8
ATOM 12496 O O . ILE B 2 25 ? -6.398 8.295 0.146 1.00 0.00 20 ILE B O 8
ATOM 12512 N N . SER B 2 26 ? -7.914 8.126 -1.511 1.00 0.00 21 SER B N 8
ATOM 12513 C CA . SER B 2 26 ? -8.858 7.240 -0.809 1.00 0.00 21 SER B CA 8
ATOM 12514 C C . SER B 2 26 ? -8.339 5.791 -0.768 1.00 0.00 21 SER B C 8
ATOM 12515 O O . SER B 2 26 ? -7.474 5.406 -1.563 1.00 0.00 21 SER B O 8
ATOM 12523 N N . ALA B 2 27 ? -8.900 4.947 0.101 1.00 0.00 22 ALA B N 8
ATOM 12524 C CA . ALA B 2 27 ? -8.636 3.505 0.105 1.00 0.00 22 ALA B CA 8
ATOM 12525 C C . ALA B 2 27 ? -9.008 2.844 -1.234 1.00 0.00 22 ALA B C 8
ATOM 12526 O O . ALA B 2 27 ? -8.253 2.001 -1.720 1.00 0.00 22 ALA B O 8
ATOM 12533 N N . ASP B 2 28 ? -10.117 3.252 -1.867 1.00 0.00 23 ASP B N 8
ATOM 12534 C CA . ASP B 2 28 ? -10.502 2.840 -3.230 1.00 0.00 23 ASP B CA 8
ATOM 12535 C C . ASP B 2 28 ? -9.437 3.173 -4.293 1.00 0.00 23 ASP B C 8
ATOM 12536 O O . ASP B 2 28 ? -9.083 2.326 -5.113 1.00 0.00 23 ASP B O 8
ATOM 12545 N N . GLU B 2 29 ? -8.917 4.408 -4.282 1.00 0.00 24 GLU B N 8
ATOM 12546 C CA . GLU B 2 29 ? -7.884 4.865 -5.229 1.00 0.00 24 GLU B CA 8
ATOM 12547 C C . GLU B 2 29 ? -6.561 4.103 -5.038 1.00 0.00 24 GLU B C 8
ATOM 12548 O O . GLU B 2 29 ? -5.917 3.693 -6.007 1.00 0.00 24 GLU B O 8
ATOM 12560 N N . ALA B 2 30 ? -6.180 3.857 -3.780 1.00 0.00 25 ALA B N 8
ATOM 12561 C CA . ALA B 2 30 ? -4.980 3.122 -3.404 1.00 0.00 25 ALA B CA 8
ATOM 12562 C C . ALA B 2 30 ? -4.942 1.685 -3.965 1.00 0.00 25 ALA B C 8
ATOM 12563 O O . ALA B 2 30 ? -3.860 1.191 -4.292 1.00 0.00 25 ALA B O 8
ATOM 12570 N N . LEU B 2 31 ? -6.089 1.008 -4.142 1.00 0.00 26 LEU B N 8
ATOM 12571 C CA . LEU B 2 31 ? -6.154 -0.314 -4.803 1.00 0.00 26 LEU B CA 8
ATOM 12572 C C . LEU B 2 31 ? -5.531 -0.287 -6.212 1.00 0.00 26 LEU B C 8
ATOM 12573 O O . LEU B 2 31 ? -4.778 -1.194 -6.576 1.00 0.00 26 LEU B O 8
ATOM 12589 N N . SER B 2 32 ? -5.846 0.754 -6.992 1.00 0.00 27 SER B N 8
ATOM 12590 C CA . SER B 2 32 ? -5.298 0.983 -8.337 1.00 0.00 27 SER B CA 8
ATOM 12591 C C . SER B 2 32 ? -3.829 1.433 -8.316 1.00 0.00 27 SER B C 8
ATOM 12592 O O . SER B 2 32 ? -3.036 1.001 -9.160 1.00 0.00 27 SER B O 8
ATOM 12600 N N . MET B 2 33 ? -3.423 2.228 -7.313 1.00 0.00 28 MET B N 8
ATOM 12601 C CA . MET B 2 33 ? -2.039 2.706 -7.156 1.00 0.00 28 MET B CA 8
ATOM 12602 C C . MET B 2 33 ? -1.018 1.562 -7.112 1.00 0.00 28 MET B C 8
ATOM 12603 O O . MET B 2 33 ? 0.007 1.626 -7.786 1.00 0.00 28 MET B O 8
ATOM 12617 N N . LEU B 2 34 ? -1.316 0.473 -6.390 1.00 0.00 29 LEU B N 8
ATOM 12618 C CA . LEU B 2 34 ? -0.454 -0.715 -6.299 1.00 0.00 29 LEU B CA 8
ATOM 12619 C C . LEU B 2 34 ? -0.104 -1.322 -7.671 1.00 0.00 29 LEU B C 8
ATOM 12620 O O . LEU B 2 34 ? 1.024 -1.769 -7.898 1.00 0.00 29 LEU B O 8
ATOM 12636 N N . ASP B 2 35 ? -1.063 -1.309 -8.601 1.00 0.00 30 ASP B N 8
ATOM 12637 C CA . ASP B 2 35 ? -0.910 -1.835 -9.963 1.00 0.00 30 ASP B CA 8
ATOM 12638 C C . ASP B 2 35 ? -0.111 -0.883 -10.872 1.00 0.00 30 ASP B C 8
ATOM 12639 O O . ASP B 2 35 ? 0.702 -1.323 -11.689 1.00 0.00 30 ASP B O 8
ATOM 12648 N N . ALA B 2 36 ? -0.288 0.430 -10.691 1.00 0.00 31 ALA B N 8
ATOM 12649 C CA . ALA B 2 36 ? 0.513 1.464 -11.342 1.00 0.00 31 ALA B CA 8
ATOM 12650 C C . ALA B 2 36 ? 1.999 1.424 -10.909 1.00 0.00 31 ALA B C 8
ATOM 12651 O O . ALA B 2 36 ? 2.883 1.720 -11.721 1.00 0.00 31 ALA B O 8
ATOM 12658 N N . ILE B 2 37 ? 2.284 1.041 -9.656 1.00 0.00 32 ILE B N 8
ATOM 12659 C CA . ILE B 2 37 ? 3.648 0.844 -9.130 1.00 0.00 32 ILE B CA 8
ATOM 12660 C C . ILE B 2 37 ? 4.291 -0.405 -9.755 1.00 0.00 32 ILE B C 8
ATOM 12661 O O . ILE B 2 37 ? 5.334 -0.299 -10.409 1.00 0.00 32 ILE B O 8
ATOM 12677 N N . GLY B 2 38 ? 3.660 -1.578 -9.592 1.00 0.00 33 GLY B N 8
ATOM 12678 C CA . GLY B 2 38 ? 4.134 -2.864 -10.125 1.00 0.00 33 GLY B CA 8
ATOM 12679 C C . GLY B 2 38 ? 5.561 -3.248 -9.683 1.00 0.00 33 GLY B C 8
ATOM 12680 O O . GLY B 2 38 ? 6.028 -2.854 -8.607 1.00 0.00 33 GLY B O 8
ATOM 12684 N N . THR B 2 39 ? 6.257 -4.038 -10.506 1.00 0.00 34 THR B N 8
ATOM 12685 C CA . THR B 2 39 ? 7.651 -4.483 -10.282 1.00 0.00 34 THR B CA 8
ATOM 12686 C C . THR B 2 39 ? 8.297 -4.990 -11.582 1.00 0.00 34 THR B C 8
ATOM 12687 O O . THR B 2 39 ? 7.591 -5.397 -12.505 1.00 0.00 34 THR B O 8
ATOM 12698 N N . GLY B 2 40 ? 9.634 -4.998 -11.640 1.00 0.00 35 GLY B N 8
ATOM 12699 C CA . GLY B 2 40 ? 10.420 -5.465 -12.790 1.00 0.00 35 GLY B CA 8
ATOM 12700 C C . GLY B 2 40 ? 10.348 -4.584 -14.045 1.00 0.00 35 GLY B C 8
ATOM 12701 O O . GLY B 2 40 ? 9.709 -3.529 -14.072 1.00 0.00 35 GLY B O 8
ATOM 12705 N N . GLN B 2 41 ? 11.048 -5.022 -15.099 1.00 0.00 36 GLN B N 8
ATOM 12706 C CA . GLN B 2 41 ? 11.153 -4.372 -16.416 1.00 0.00 36 GLN B CA 8
ATOM 12707 C C . GLN B 2 41 ? 10.999 -5.405 -17.557 1.00 0.00 36 GLN B C 8
ATOM 12708 O O . GLN B 2 41 ? 11.749 -5.412 -18.537 1.00 0.00 36 GLN B O 8
ATOM 12722 N N . SER B 2 42 ? 10.025 -6.312 -17.426 1.00 0.00 37 SER B N 8
ATOM 12723 C CA . SER B 2 42 ? 9.733 -7.377 -18.399 1.00 0.00 37 SER B CA 8
ATOM 12724 C C . SER B 2 42 ? 9.335 -6.850 -19.788 1.00 0.00 37 SER B C 8
ATOM 12725 O O . SER B 2 42 ? 8.732 -5.781 -19.942 1.00 0.00 37 SER B O 8
ATOM 12733 N N . THR B 2 43 ? 9.673 -7.620 -20.829 1.00 0.00 38 THR B N 8
ATOM 12734 C CA . THR B 2 43 ? 9.297 -7.350 -22.233 1.00 0.00 38 THR B CA 8
ATOM 12735 C C . THR B 2 43 ? 7.781 -7.450 -22.483 1.00 0.00 38 THR B C 8
ATOM 12736 O O . THR B 2 43 ? 7.112 -8.273 -21.849 1.00 0.00 38 THR B O 8
ATOM 12747 N N . PRO B 2 44 ? 7.220 -6.670 -23.434 1.00 0.00 39 PRO B N 8
ATOM 12748 C CA . PRO B 2 44 ? 5.781 -6.685 -23.734 1.00 0.00 39 PRO B CA 8
ATOM 12749 C C . PRO B 2 44 ? 5.325 -7.926 -24.534 1.00 0.00 39 PRO B C 8
ATOM 12750 O O . PRO B 2 44 ? 4.183 -8.370 -24.378 1.00 0.00 39 PRO B O 8
ATOM 12761 N N . THR B 2 45 ? 6.202 -8.491 -25.371 1.00 0.00 40 THR B N 8
ATOM 12762 C CA . THR B 2 45 ? 5.904 -9.586 -26.326 1.00 0.00 40 THR B CA 8
ATOM 12763 C C . THR B 2 45 ? 6.995 -10.674 -26.407 1.00 0.00 40 THR B C 8
ATOM 12764 O O . THR B 2 45 ? 6.905 -11.579 -27.242 1.00 0.00 40 THR B O 8
ATOM 12775 N N . GLY B 2 46 ? 8.014 -10.623 -25.536 1.00 0.00 41 GLY B N 8
ATOM 12776 C CA . GLY B 2 46 ? 9.206 -11.481 -25.596 1.00 0.00 41 GLY B CA 8
ATOM 12777 C C . GLY B 2 46 ? 10.262 -10.984 -26.598 1.00 0.00 41 GLY B C 8
ATOM 12778 O O . GLY B 2 46 ? 9.935 -10.380 -27.626 1.00 0.00 41 GLY B O 8
ATOM 12782 N N . ALA B 2 47 ? 11.541 -11.230 -26.296 1.00 0.00 42 ALA B N 8
ATOM 12783 C CA . ALA B 2 47 ? 12.685 -10.814 -27.124 1.00 0.00 42 ALA B CA 8
ATOM 12784 C C . ALA B 2 47 ? 13.908 -11.762 -27.038 1.00 0.00 42 ALA B C 8
ATOM 12785 O O . ALA B 2 47 ? 15.003 -11.408 -27.486 1.00 0.00 42 ALA B O 8
ATOM 12792 N N . ASP B 2 48 ? 13.742 -12.966 -26.475 1.00 0.00 43 ASP B N 8
ATOM 12793 C CA . ASP B 2 48 ? 14.845 -13.916 -26.220 1.00 0.00 43 ASP B CA 8
ATOM 12794 C C . ASP B 2 48 ? 15.317 -14.699 -27.471 1.00 0.00 43 ASP B C 8
ATOM 12795 O O . ASP B 2 48 ? 16.422 -15.249 -27.480 1.00 0.00 43 ASP B O 8
ATOM 12804 N N . ASP B 2 49 ? 14.504 -14.735 -28.535 1.00 0.00 44 ASP B N 8
ATOM 12805 C CA . ASP B 2 49 ? 14.748 -15.456 -29.801 1.00 0.00 44 ASP B CA 8
ATOM 12806 C C . ASP B 2 49 ? 14.146 -14.722 -31.020 1.00 0.00 44 ASP B C 8
ATOM 12807 O O . ASP B 2 49 ? 12.908 -14.547 -31.084 1.00 0.00 44 ASP B O 8
ATOM 12817 N N . GLY A 1 1 ? 33.686 15.820 2.798 1.00 0.00 2217 GLY A N 9
ATOM 12818 C CA . GLY A 1 1 ? 35.109 16.189 2.939 1.00 0.00 2217 GLY A CA 9
ATOM 12819 C C . GLY A 1 1 ? 35.786 15.376 4.039 1.00 0.00 2217 GLY A C 9
ATOM 12820 O O . GLY A 1 1 ? 35.492 14.184 4.183 1.00 0.00 2217 GLY A O 9
ATOM 12826 N N . PRO A 1 2 ? 36.709 15.975 4.817 1.00 0.00 2218 PRO A N 9
ATOM 12827 C CA . PRO A 1 2 ? 37.446 15.279 5.870 1.00 0.00 2218 PRO A CA 9
ATOM 12828 C C . PRO A 1 2 ? 36.598 15.076 7.141 1.00 0.00 2218 PRO A C 9
ATOM 12829 O O . PRO A 1 2 ? 36.106 16.035 7.745 1.00 0.00 2218 PRO A O 9
ATOM 12840 N N . GLY A 1 3 ? 36.419 13.820 7.554 1.00 0.00 2219 GLY A N 9
ATOM 12841 C CA . GLY A 1 3 ? 35.778 13.426 8.820 1.00 0.00 2219 GLY A CA 9
ATOM 12842 C C . GLY A 1 3 ? 34.244 13.329 8.784 1.00 0.00 2219 GLY A C 9
ATOM 12843 O O . GLY A 1 3 ? 33.647 12.715 9.672 1.00 0.00 2219 GLY A O 9
ATOM 12847 N N . SER A 1 4 ? 33.597 13.906 7.765 1.00 0.00 2220 SER A N 9
ATOM 12848 C CA . SER A 1 4 ? 32.157 13.760 7.491 1.00 0.00 2220 SER A CA 9
ATOM 12849 C C . SER A 1 4 ? 31.802 12.341 6.986 1.00 0.00 2220 SER A C 9
ATOM 12850 O O . SER A 1 4 ? 32.670 11.649 6.438 1.00 0.00 2220 SER A O 9
ATOM 12858 N N . PRO A 1 5 ? 30.536 11.891 7.103 1.00 0.00 2221 PRO A N 9
ATOM 12859 C CA . PRO A 1 5 ? 30.113 10.553 6.679 1.00 0.00 2221 PRO A CA 9
ATOM 12860 C C . PRO A 1 5 ? 29.824 10.528 5.165 1.00 0.00 2221 PRO A C 9
ATOM 12861 O O . PRO A 1 5 ? 28.673 10.526 4.718 1.00 0.00 2221 PRO A O 9
ATOM 12872 N N . ASN A 1 6 ? 30.892 10.516 4.358 1.00 0.00 2222 ASN A N 9
ATOM 12873 C CA . ASN A 1 6 ? 30.852 10.668 2.892 1.00 0.00 2222 ASN A CA 9
ATOM 12874 C C . ASN A 1 6 ? 30.005 9.598 2.166 1.00 0.00 2222 ASN A C 9
ATOM 12875 O O . ASN A 1 6 ? 29.360 9.899 1.158 1.00 0.00 2222 ASN A O 9
ATOM 12886 N N . SER A 1 7 ? 29.984 8.364 2.684 1.00 0.00 2223 SER A N 9
ATOM 12887 C CA . SER A 1 7 ? 29.178 7.239 2.170 1.00 0.00 2223 SER A CA 9
ATOM 12888 C C . SER A 1 7 ? 27.891 7.003 2.992 1.00 0.00 2223 SER A C 9
ATOM 12889 O O . SER A 1 7 ? 27.334 5.903 3.006 1.00 0.00 2223 SER A O 9
ATOM 12897 N N . TYR A 1 8 ? 27.430 8.031 3.719 1.00 0.00 2224 TYR A N 9
ATOM 12898 C CA . TYR A 1 8 ? 26.231 8.053 4.581 1.00 0.00 2224 TYR A CA 9
ATOM 12899 C C . TYR A 1 8 ? 26.370 7.168 5.842 1.00 0.00 2224 TYR A C 9
ATOM 12900 O O . TYR A 1 8 ? 25.376 6.781 6.465 1.00 0.00 2224 TYR A O 9
ATOM 12918 N N . LEU A 1 9 ? 27.615 6.873 6.234 1.00 0.00 2225 LEU A N 9
ATOM 12919 C CA . LEU A 1 9 ? 28.011 5.978 7.330 1.00 0.00 2225 LEU A CA 9
ATOM 12920 C C . LEU A 1 9 ? 29.322 6.475 7.990 1.00 0.00 2225 LEU A C 9
ATOM 12921 O O . LEU A 1 9 ? 30.162 7.059 7.296 1.00 0.00 2225 LEU A O 9
ATOM 12937 N N . PRO A 1 10 ? 29.544 6.210 9.294 1.00 0.00 2226 PRO A N 9
ATOM 12938 C CA . PRO A 1 10 ? 30.756 6.629 10.019 1.00 0.00 2226 PRO A CA 9
ATOM 12939 C C . PRO A 1 10 ? 31.905 5.594 9.971 1.00 0.00 2226 PRO A C 9
ATOM 12940 O O . PRO A 1 10 ? 32.942 5.801 10.605 1.00 0.00 2226 PRO A O 9
ATOM 12951 N N . ALA A 1 11 ? 31.699 4.494 9.229 1.00 0.00 2227 ALA A N 9
ATOM 12952 C CA . ALA A 1 11 ? 32.576 3.332 9.001 1.00 0.00 2227 ALA A CA 9
ATOM 12953 C C . ALA A 1 11 ? 32.435 2.262 10.102 1.00 0.00 2227 ALA A C 9
ATOM 12954 O O . ALA A 1 11 ? 32.540 2.548 11.298 1.00 0.00 2227 ALA A O 9
ATOM 12961 N N . GLU A 1 12 ? 32.173 1.014 9.702 1.00 0.00 2228 GLU A N 9
ATOM 12962 C CA . GLU A 1 12 ? 32.062 -0.156 10.585 1.00 0.00 2228 GLU A CA 9
ATOM 12963 C C . GLU A 1 12 ? 33.347 -0.438 11.393 1.00 0.00 2228 GLU A C 9
ATOM 12964 O O . GLU A 1 12 ? 34.467 -0.245 10.907 1.00 0.00 2228 GLU A O 9
ATOM 12976 N N . ASN A 1 13 ? 33.175 -0.920 12.629 1.00 0.00 2229 ASN A N 9
ATOM 12977 C CA . ASN A 1 13 ? 34.224 -1.153 13.632 1.00 0.00 2229 ASN A CA 9
ATOM 12978 C C . ASN A 1 13 ? 33.650 -1.901 14.859 1.00 0.00 2229 ASN A C 9
ATOM 12979 O O . ASN A 1 13 ? 32.467 -1.762 15.180 1.00 0.00 2229 ASN A O 9
ATOM 12990 N N . GLU A 1 14 ? 34.476 -2.693 15.549 1.00 0.00 2230 GLU A N 9
ATOM 12991 C CA . GLU A 1 14 ? 34.138 -3.294 16.853 1.00 0.00 2230 GLU A CA 9
ATOM 12992 C C . GLU A 1 14 ? 33.771 -2.228 17.906 1.00 0.00 2230 GLU A C 9
ATOM 12993 O O . GLU A 1 14 ? 34.391 -1.162 17.969 1.00 0.00 2230 GLU A O 9
ATOM 13005 N N . ASP A 1 15 ? 32.754 -2.500 18.732 1.00 0.00 2231 ASP A N 9
ATOM 13006 C CA . ASP A 1 15 ? 32.296 -1.588 19.795 1.00 0.00 2231 ASP A CA 9
ATOM 13007 C C . ASP A 1 15 ? 33.419 -1.228 20.800 1.00 0.00 2231 ASP A C 9
ATOM 13008 O O . ASP A 1 15 ? 34.098 -2.135 21.299 1.00 0.00 2231 ASP A O 9
ATOM 13017 N N . PRO A 1 16 ? 33.592 0.058 21.174 1.00 0.00 2232 PRO A N 9
ATOM 13018 C CA . PRO A 1 16 ? 34.647 0.501 22.086 1.00 0.00 2232 PRO A CA 9
ATOM 13019 C C . PRO A 1 16 ? 34.234 0.449 23.575 1.00 0.00 2232 PRO A C 9
ATOM 13020 O O . PRO A 1 16 ? 35.058 0.687 24.459 1.00 0.00 2232 PRO A O 9
ATOM 13031 N N . ASP A 1 17 ? 32.971 0.119 23.865 1.00 0.00 2233 ASP A N 9
ATOM 13032 C CA . ASP A 1 17 ? 32.351 0.168 25.199 1.00 0.00 2233 ASP A CA 9
ATOM 13033 C C . ASP A 1 17 ? 31.233 -0.890 25.388 1.00 0.00 2233 ASP A C 9
ATOM 13034 O O . ASP A 1 17 ? 30.331 -0.718 26.212 1.00 0.00 2233 ASP A O 9
ATOM 13043 N N . LYS A 1 18 ? 31.312 -2.007 24.642 1.00 0.00 2234 LYS A N 9
ATOM 13044 C CA . LYS A 1 18 ? 30.383 -3.154 24.684 1.00 0.00 2234 LYS A CA 9
ATOM 13045 C C . LYS A 1 18 ? 28.944 -2.717 24.349 1.00 0.00 2234 LYS A C 9
ATOM 13046 O O . LYS A 1 18 ? 28.712 -2.143 23.281 1.00 0.00 2234 LYS A O 9
ATOM 13065 N N . ALA A 1 19 ? 27.978 -3.054 25.208 1.00 0.00 2235 ALA A N 9
ATOM 13066 C CA . ALA A 1 19 ? 26.547 -2.743 25.087 1.00 0.00 2235 ALA A CA 9
ATOM 13067 C C . ALA A 1 19 ? 25.880 -3.360 23.832 1.00 0.00 2235 ALA A C 9
ATOM 13068 O O . ALA A 1 19 ? 25.019 -2.747 23.189 1.00 0.00 2235 ALA A O 9
ATOM 13075 N N . VAL A 1 20 ? 26.273 -4.595 23.499 1.00 0.00 2236 VAL A N 9
ATOM 13076 C CA . VAL A 1 20 ? 25.691 -5.415 22.416 1.00 0.00 2236 VAL A CA 9
ATOM 13077 C C . VAL A 1 20 ? 24.188 -5.659 22.645 1.00 0.00 2236 VAL A C 9
ATOM 13078 O O . VAL A 1 20 ? 23.767 -5.950 23.768 1.00 0.00 2236 VAL A O 9
ATOM 13091 N N . VAL A 1 21 ? 23.381 -5.551 21.585 1.00 0.00 2237 VAL A N 9
ATOM 13092 C CA . VAL A 1 21 ? 21.919 -5.759 21.631 1.00 0.00 2237 VAL A CA 9
ATOM 13093 C C . VAL A 1 21 ? 21.572 -7.194 22.048 1.00 0.00 2237 VAL A C 9
ATOM 13094 O O . VAL A 1 21 ? 22.037 -8.163 21.446 1.00 0.00 2237 VAL A O 9
ATOM 13107 N N . ASP A 1 22 ? 20.718 -7.327 23.065 1.00 0.00 2238 ASP A N 9
ATOM 13108 C CA . ASP A 1 22 ? 20.265 -8.595 23.663 1.00 0.00 2238 ASP A CA 9
ATOM 13109 C C . ASP A 1 22 ? 18.734 -8.789 23.564 1.00 0.00 2238 ASP A C 9
ATOM 13110 O O . ASP A 1 22 ? 18.153 -9.621 24.265 1.00 0.00 2238 ASP A O 9
ATOM 13119 N N . LEU A 1 23 ? 18.077 -8.054 22.656 1.00 0.00 2239 LEU A N 9
ATOM 13120 C CA . LEU A 1 23 ? 16.617 -7.992 22.497 1.00 0.00 2239 LEU A CA 9
ATOM 13121 C C . LEU A 1 23 ? 16.119 -9.115 21.568 1.00 0.00 2239 LEU A C 9
ATOM 13122 O O . LEU A 1 23 ? 15.439 -8.887 20.562 1.00 0.00 2239 LEU A O 9
ATOM 13138 N N . HIS A 1 24 ? 16.443 -10.361 21.926 1.00 0.00 2240 HIS A N 9
ATOM 13139 C CA . HIS A 1 24 ? 16.115 -11.572 21.151 1.00 0.00 2240 HIS A CA 9
ATOM 13140 C C . HIS A 1 24 ? 14.602 -11.872 21.083 1.00 0.00 2240 HIS A C 9
ATOM 13141 O O . HIS A 1 24 ? 14.150 -12.555 20.157 1.00 0.00 2240 HIS A O 9
ATOM 13156 N N . ARG A 1 25 ? 13.812 -11.345 22.033 1.00 0.00 2241 ARG A N 9
ATOM 13157 C CA . ARG A 1 25 ? 12.334 -11.405 22.050 1.00 0.00 2241 ARG A CA 9
ATOM 13158 C C . ARG A 1 25 ? 11.681 -10.739 20.828 1.00 0.00 2241 ARG A C 9
ATOM 13159 O O . ARG A 1 25 ? 10.710 -11.253 20.272 1.00 0.00 2241 ARG A O 9
ATOM 13180 N N . SER A 1 26 ? 12.264 -9.619 20.411 1.00 0.00 2242 SER A N 9
ATOM 13181 C CA . SER A 1 26 ? 11.948 -8.831 19.213 1.00 0.00 2242 SER A CA 9
ATOM 13182 C C . SER A 1 26 ? 12.982 -7.699 19.035 1.00 0.00 2242 SER A C 9
ATOM 13183 O O . SER A 1 26 ? 13.078 -6.834 19.916 1.00 0.00 2242 SER A O 9
ATOM 13191 N N . PRO A 1 27 ? 13.785 -7.688 17.949 1.00 0.00 2243 PRO A N 9
ATOM 13192 C CA . PRO A 1 27 ? 14.875 -6.724 17.760 1.00 0.00 2243 PRO A CA 9
ATOM 13193 C C . PRO A 1 27 ? 14.361 -5.302 17.434 1.00 0.00 2243 PRO A C 9
ATOM 13194 O O . PRO A 1 27 ? 13.222 -5.153 16.976 1.00 0.00 2243 PRO A O 9
ATOM 13205 N N . PRO A 1 28 ? 15.175 -4.243 17.655 1.00 0.00 2244 PRO A N 9
ATOM 13206 C CA . PRO A 1 28 ? 14.812 -2.850 17.363 1.00 0.00 2244 PRO A CA 9
ATOM 13207 C C . PRO A 1 28 ? 14.276 -2.625 15.941 1.00 0.00 2244 PRO A C 9
ATOM 13208 O O . PRO A 1 28 ? 14.867 -3.103 14.966 1.00 0.00 2244 PRO A O 9
ATOM 13219 N N . LYS A 1 29 ? 13.173 -1.866 15.837 1.00 0.00 2245 LYS A N 9
ATOM 13220 C CA . LYS A 1 29 ? 12.407 -1.582 14.608 1.00 0.00 2245 LYS A CA 9
ATOM 13221 C C . LYS A 1 29 ? 11.332 -0.510 14.833 1.00 0.00 2245 LYS A C 9
ATOM 13222 O O . LYS A 1 29 ? 10.877 -0.312 15.963 1.00 0.00 2245 LYS A O 9
ATOM 13241 N N . THR A 1 30 ? 10.902 0.161 13.761 1.00 0.00 2246 THR A N 9
ATOM 13242 C CA . THR A 1 30 ? 9.693 1.010 13.771 1.00 0.00 2246 THR A CA 9
ATOM 13243 C C . THR A 1 30 ? 8.435 0.168 14.035 1.00 0.00 2246 THR A C 9
ATOM 13244 O O . THR A 1 30 ? 8.304 -0.937 13.496 1.00 0.00 2246 THR A O 9
ATOM 13255 N N . LYS A 1 31 ? 7.502 0.681 14.847 1.00 0.00 2247 LYS A N 9
ATOM 13256 C CA . LYS A 1 31 ? 6.223 0.034 15.184 1.00 0.00 2247 LYS A CA 9
ATOM 13257 C C . LYS A 1 31 ? 5.052 0.780 14.541 1.00 0.00 2247 LYS A C 9
ATOM 13258 O O . LYS A 1 31 ? 4.659 1.855 14.996 1.00 0.00 2247 LYS A O 9
ATOM 13277 N N . ASP A 1 32 ? 4.516 0.217 13.462 1.00 0.00 2248 ASP A N 9
ATOM 13278 C CA . ASP A 1 32 ? 3.427 0.780 12.645 1.00 0.00 2248 ASP A CA 9
ATOM 13279 C C . ASP A 1 32 ? 2.560 -0.328 11.996 1.00 0.00 2248 ASP A C 9
ATOM 13280 O O . ASP A 1 32 ? 2.533 -0.479 10.767 1.00 0.00 2248 ASP A O 9
ATOM 13289 N N . PRO A 1 33 ? 1.814 -1.118 12.800 1.00 0.00 2249 PRO A N 9
ATOM 13290 C CA . PRO A 1 33 ? 1.029 -2.267 12.321 1.00 0.00 2249 PRO A CA 9
ATOM 13291 C C . PRO A 1 33 ? -0.239 -1.882 11.537 1.00 0.00 2249 PRO A C 9
ATOM 13292 O O . PRO A 1 33 ? -0.816 -2.728 10.847 1.00 0.00 2249 PRO A O 9
ATOM 13303 N N . ASP A 1 34 ? -0.674 -0.621 11.621 1.00 0.00 2250 ASP A N 9
ATOM 13304 C CA . ASP A 1 34 ? -1.795 -0.043 10.868 1.00 0.00 2250 ASP A CA 9
ATOM 13305 C C . ASP A 1 34 ? -1.444 1.372 10.366 1.00 0.00 2250 ASP A C 9
ATOM 13306 O O . ASP A 1 34 ? -0.830 2.172 11.078 1.00 0.00 2250 ASP A O 9
ATOM 13315 N N . LEU A 1 35 ? -1.832 1.663 9.121 1.00 0.00 2251 LEU A N 9
ATOM 13316 C CA . LEU A 1 35 ? -1.526 2.893 8.375 1.00 0.00 2251 LEU A CA 9
ATOM 13317 C C . LEU A 1 35 ? -2.716 3.287 7.487 1.00 0.00 2251 LEU A C 9
ATOM 13318 O O . LEU A 1 35 ? -3.369 2.424 6.900 1.00 0.00 2251 LEU A O 9
ATOM 13334 N N . THR A 1 36 ? -2.986 4.594 7.375 1.00 0.00 2252 THR A N 9
ATOM 13335 C CA . THR A 1 36 ? -3.934 5.170 6.393 1.00 0.00 2252 THR A CA 9
ATOM 13336 C C . THR A 1 36 ? -3.537 4.819 4.945 1.00 0.00 2252 THR A C 9
ATOM 13337 O O . THR A 1 36 ? -2.375 4.487 4.709 1.00 0.00 2252 THR A O 9
ATOM 13348 N N . PRO A 1 37 ? -4.451 4.897 3.951 1.00 0.00 2253 PRO A N 9
ATOM 13349 C CA . PRO A 1 37 ? -4.173 4.512 2.563 1.00 0.00 2253 PRO A CA 9
ATOM 13350 C C . PRO A 1 37 ? -2.944 5.191 1.936 1.00 0.00 2253 PRO A C 9
ATOM 13351 O O . PRO A 1 37 ? -2.163 4.543 1.238 1.00 0.00 2253 PRO A O 9
ATOM 13362 N N . SER A 1 38 ? -2.738 6.478 2.218 1.00 0.00 2254 SER A N 9
ATOM 13363 C CA . SER A 1 38 ? -1.507 7.224 1.906 1.00 0.00 2254 SER A CA 9
ATOM 13364 C C . SER A 1 38 ? -0.241 6.525 2.449 1.00 0.00 2254 SER A C 9
ATOM 13365 O O . SER A 1 38 ? 0.691 6.261 1.689 1.00 0.00 2254 SER A O 9
ATOM 13373 N N . GLY A 1 39 ? -0.229 6.171 3.733 1.00 0.00 2255 GLY A N 9
ATOM 13374 C CA . GLY A 1 39 ? 0.829 5.413 4.404 1.00 0.00 2255 GLY A CA 9
ATOM 13375 C C . GLY A 1 39 ? 1.059 4.016 3.813 1.00 0.00 2255 GLY A C 9
ATOM 13376 O O . GLY A 1 39 ? 2.215 3.623 3.638 1.00 0.00 2255 GLY A O 9
ATOM 13380 N N . ILE A 1 40 ? -0.009 3.284 3.456 1.00 0.00 2256 ILE A N 9
ATOM 13381 C CA . ILE A 1 40 ? 0.086 2.000 2.735 1.00 0.00 2256 ILE A CA 9
ATOM 13382 C C . ILE A 1 40 ? 0.917 2.146 1.456 1.00 0.00 2256 ILE A C 9
ATOM 13383 O O . ILE A 1 40 ? 1.917 1.447 1.284 1.00 0.00 2256 ILE A O 9
ATOM 13399 N N . ILE A 1 41 ? 0.532 3.066 0.569 1.00 0.00 2257 ILE A N 9
ATOM 13400 C CA . ILE A 1 41 ? 1.210 3.257 -0.713 1.00 0.00 2257 ILE A CA 9
ATOM 13401 C C . ILE A 1 41 ? 2.629 3.815 -0.530 1.00 0.00 2257 ILE A C 9
ATOM 13402 O O . ILE A 1 41 ? 3.545 3.356 -1.214 1.00 0.00 2257 ILE A O 9
ATOM 13418 N N . ALA A 1 42 ? 2.857 4.711 0.434 1.00 0.00 2258 ALA A N 9
ATOM 13419 C CA . ALA A 1 42 ? 4.198 5.172 0.809 1.00 0.00 2258 ALA A CA 9
ATOM 13420 C C . ALA A 1 42 ? 5.133 4.019 1.231 1.00 0.00 2258 ALA A C 9
ATOM 13421 O O . ALA A 1 42 ? 6.269 3.931 0.755 1.00 0.00 2258 ALA A O 9
ATOM 13428 N N . LYS A 1 43 ? 4.648 3.086 2.063 1.00 0.00 2259 LYS A N 9
ATOM 13429 C CA . LYS A 1 43 ? 5.378 1.890 2.532 1.00 0.00 2259 LYS A CA 9
ATOM 13430 C C . LYS A 1 43 ? 5.746 0.944 1.372 1.00 0.00 2259 LYS A C 9
ATOM 13431 O O . LYS A 1 43 ? 6.852 0.416 1.336 1.00 0.00 2259 LYS A O 9
ATOM 13450 N N . VAL A 1 44 ? 4.842 0.764 0.398 1.00 0.00 2260 VAL A N 9
ATOM 13451 C CA . VAL A 1 44 ? 5.092 -0.025 -0.830 1.00 0.00 2260 VAL A CA 9
ATOM 13452 C C . VAL A 1 44 ? 6.114 0.668 -1.741 1.00 0.00 2260 VAL A C 9
ATOM 13453 O O . VAL A 1 44 ? 7.069 0.029 -2.186 1.00 0.00 2260 VAL A O 9
ATOM 13466 N N . LYS A 1 45 ? 5.981 1.985 -1.964 1.00 0.00 2261 LYS A N 9
ATOM 13467 C CA . LYS A 1 45 ? 6.921 2.811 -2.752 1.00 0.00 2261 LYS A CA 9
ATOM 13468 C C . LYS A 1 45 ? 8.338 2.847 -2.157 1.00 0.00 2261 LYS A C 9
ATOM 13469 O O . LYS A 1 45 ? 9.318 2.876 -2.905 1.00 0.00 2261 LYS A O 9
ATOM 13488 N N . ALA A 1 46 ? 8.449 2.774 -0.831 1.00 0.00 2262 ALA A N 9
ATOM 13489 C CA . ALA A 1 46 ? 9.709 2.637 -0.093 1.00 0.00 2262 ALA A CA 9
ATOM 13490 C C . ALA A 1 46 ? 10.351 1.231 -0.197 1.00 0.00 2262 ALA A C 9
ATOM 13491 O O . ALA A 1 46 ? 11.497 1.049 0.218 1.00 0.00 2262 ALA A O 9
ATOM 13498 N N . GLY A 1 47 ? 9.630 0.239 -0.734 1.00 0.00 2263 GLY A N 9
ATOM 13499 C CA . GLY A 1 47 ? 10.092 -1.149 -0.888 1.00 0.00 2263 GLY A CA 9
ATOM 13500 C C . GLY A 1 47 ? 10.008 -1.990 0.391 1.00 0.00 2263 GLY A C 9
ATOM 13501 O O . GLY A 1 47 ? 10.622 -3.057 0.468 1.00 0.00 2263 GLY A O 9
ATOM 13505 N N . ASP A 1 48 ? 9.280 -1.522 1.409 1.00 0.00 2264 ASP A N 9
ATOM 13506 C CA . ASP A 1 48 ? 9.243 -2.102 2.764 1.00 0.00 2264 ASP A CA 9
ATOM 13507 C C . ASP A 1 48 ? 7.958 -2.921 3.051 1.00 0.00 2264 ASP A C 9
ATOM 13508 O O . ASP A 1 48 ? 7.765 -3.424 4.158 1.00 0.00 2264 ASP A O 9
ATOM 13517 N N . MET A 1 49 ? 7.086 -3.099 2.048 1.00 0.00 2265 MET A N 9
ATOM 13518 C CA . MET A 1 49 ? 5.889 -3.961 2.087 1.00 0.00 2265 MET A CA 9
ATOM 13519 C C . MET A 1 49 ? 5.475 -4.405 0.670 1.00 0.00 2265 MET A C 9
ATOM 13520 O O . MET A 1 49 ? 5.477 -3.605 -0.265 1.00 0.00 2265 MET A O 9
ATOM 13534 N N . THR A 1 50 ? 5.104 -5.679 0.516 1.00 0.00 2266 THR A N 9
ATOM 13535 C CA . THR A 1 50 ? 4.499 -6.232 -0.711 1.00 0.00 2266 THR A CA 9
ATOM 13536 C C . THR A 1 50 ? 3.123 -5.628 -1.020 1.00 0.00 2266 THR A C 9
ATOM 13537 O O . THR A 1 50 ? 2.349 -5.299 -0.113 1.00 0.00 2266 THR A O 9
ATOM 13548 N N . GLN A 1 51 ? 2.785 -5.541 -2.310 1.00 0.00 2267 GLN A N 9
ATOM 13549 C CA . GLN A 1 51 ? 1.460 -5.163 -2.809 1.00 0.00 2267 GLN A CA 9
ATOM 13550 C C . GLN A 1 51 ? 0.341 -6.074 -2.271 1.00 0.00 2267 GLN A C 9
ATOM 13551 O O . GLN A 1 51 ? -0.794 -5.622 -2.125 1.00 0.00 2267 GLN A O 9
ATOM 13565 N N . GLU A 1 52 ? 0.635 -7.340 -1.938 1.00 0.00 2268 GLU A N 9
ATOM 13566 C CA . GLU A 1 52 ? -0.345 -8.284 -1.370 1.00 0.00 2268 GLU A CA 9
ATOM 13567 C C . GLU A 1 52 ? -0.877 -7.833 0.001 1.00 0.00 2268 GLU A C 9
ATOM 13568 O O . GLU A 1 52 ? -2.084 -7.647 0.173 1.00 0.00 2268 GLU A O 9
ATOM 13580 N N . THR A 1 53 ? 0.017 -7.607 0.965 1.00 0.00 2269 THR A N 9
ATOM 13581 C CA . THR A 1 53 ? -0.316 -7.110 2.311 1.00 0.00 2269 THR A CA 9
ATOM 13582 C C . THR A 1 53 ? -0.903 -5.696 2.267 1.00 0.00 2269 THR A C 9
ATOM 13583 O O . THR A 1 53 ? -1.863 -5.404 2.981 1.00 0.00 2269 THR A O 9
ATOM 13594 N N . ALA A 1 54 ? -0.376 -4.833 1.390 1.00 0.00 2270 ALA A N 9
ATOM 13595 C CA . ALA A 1 54 ? -0.934 -3.509 1.125 1.00 0.00 2270 ALA A CA 9
ATOM 13596 C C . ALA A 1 54 ? -2.412 -3.570 0.702 1.00 0.00 2270 ALA A C 9
ATOM 13597 O O . ALA A 1 54 ? -3.266 -2.948 1.340 1.00 0.00 2270 ALA A O 9
ATOM 13604 N N . ARG A 1 55 ? -2.735 -4.361 -0.327 1.00 0.00 2271 ARG A N 9
ATOM 13605 C CA . ARG A 1 55 ? -4.098 -4.538 -0.837 1.00 0.00 2271 ARG A CA 9
ATOM 13606 C C . ARG A 1 55 ? -5.043 -5.097 0.228 1.00 0.00 2271 ARG A C 9
ATOM 13607 O O . ARG A 1 55 ? -6.141 -4.576 0.386 1.00 0.00 2271 ARG A O 9
ATOM 13628 N N . GLU A 1 56 ? -4.620 -6.102 0.994 1.00 0.00 2272 GLU A N 9
ATOM 13629 C CA . GLU A 1 56 ? -5.370 -6.662 2.123 1.00 0.00 2272 GLU A CA 9
ATOM 13630 C C . GLU A 1 56 ? -5.786 -5.595 3.158 1.00 0.00 2272 GLU A C 9
ATOM 13631 O O . GLU A 1 56 ? -6.955 -5.523 3.539 1.00 0.00 2272 GLU A O 9
ATOM 13643 N N . LEU A 1 57 ? -4.851 -4.731 3.575 1.00 0.00 2273 LEU A N 9
ATOM 13644 C CA . LEU A 1 57 ? -5.132 -3.615 4.490 1.00 0.00 2273 LEU A CA 9
ATOM 13645 C C . LEU A 1 57 ? -6.093 -2.566 3.890 1.00 0.00 2273 LEU A C 9
ATOM 13646 O O . LEU A 1 57 ? -7.001 -2.090 4.572 1.00 0.00 2273 LEU A O 9
ATOM 13662 N N . LEU A 1 58 ? -5.940 -2.220 2.608 1.00 0.00 2274 LEU A N 9
ATOM 13663 C CA . LEU A 1 58 ? -6.844 -1.305 1.897 1.00 0.00 2274 LEU A CA 9
ATOM 13664 C C . LEU A 1 58 ? -8.272 -1.867 1.752 1.00 0.00 2274 LEU A C 9
ATOM 13665 O O . LEU A 1 58 ? -9.250 -1.151 1.990 1.00 0.00 2274 LEU A O 9
ATOM 13681 N N . LEU A 1 59 ? -8.404 -3.158 1.424 1.00 0.00 2275 LEU A N 9
ATOM 13682 C CA . LEU A 1 59 ? -9.679 -3.880 1.393 1.00 0.00 2275 LEU A CA 9
ATOM 13683 C C . LEU A 1 59 ? -10.355 -3.973 2.776 1.00 0.00 2275 LEU A C 9
ATOM 13684 O O . LEU A 1 59 ? -11.583 -3.966 2.858 1.00 0.00 2275 LEU A O 9
ATOM 13700 N N . ALA A 1 60 ? -9.579 -4.036 3.866 1.00 0.00 2276 ALA A N 9
ATOM 13701 C CA . ALA A 1 60 ? -10.102 -3.915 5.228 1.00 0.00 2276 ALA A CA 9
ATOM 13702 C C . ALA A 1 60 ? -10.610 -2.491 5.561 1.00 0.00 2276 ALA A C 9
ATOM 13703 O O . ALA A 1 60 ? -11.666 -2.344 6.182 1.00 0.00 2276 ALA A O 9
ATOM 13710 N N . MET A 1 61 ? -9.886 -1.442 5.153 1.00 0.00 2277 MET A N 9
ATOM 13711 C CA . MET A 1 61 ? -10.220 -0.040 5.450 1.00 0.00 2277 MET A CA 9
ATOM 13712 C C . MET A 1 61 ? -11.412 0.542 4.669 1.00 0.00 2277 MET A C 9
ATOM 13713 O O . MET A 1 61 ? -12.148 1.366 5.226 1.00 0.00 2277 MET A O 9
ATOM 13727 N N . ARG A 1 62 ? -11.598 0.166 3.393 1.00 0.00 2278 ARG A N 9
ATOM 13728 C CA . ARG A 1 62 ? -12.606 0.760 2.489 1.00 0.00 2278 ARG A CA 9
ATOM 13729 C C . ARG A 1 62 ? -14.065 0.569 2.953 1.00 0.00 2278 ARG A C 9
ATOM 13730 O O . ARG A 1 62 ? -14.872 1.505 2.755 1.00 0.00 2278 ARG A O 9
ATOM 13752 N N . GLY B 2 1 ? 13.733 32.897 -4.329 1.00 0.00 -5 GLY B N 9
ATOM 13753 C CA . GLY B 2 1 ? 13.385 33.683 -3.127 1.00 0.00 -5 GLY B CA 9
ATOM 13754 C C . GLY B 2 1 ? 13.462 35.187 -3.376 1.00 0.00 -5 GLY B C 9
ATOM 13755 O O . GLY B 2 1 ? 13.702 35.615 -4.513 1.00 0.00 -5 GLY B O 9
ATOM 13761 N N . PRO B 2 2 ? 13.261 36.018 -2.328 1.00 0.00 -4 PRO B N 9
ATOM 13762 C CA . PRO B 2 2 ? 13.367 37.478 -2.413 1.00 0.00 -4 PRO B CA 9
ATOM 13763 C C . PRO B 2 2 ? 14.797 37.940 -2.755 1.00 0.00 -4 PRO B C 9
ATOM 13764 O O . PRO B 2 2 ? 15.784 37.323 -2.345 1.00 0.00 -4 PRO B O 9
ATOM 13775 N N . GLY B 2 3 ? 14.910 39.042 -3.504 1.00 0.00 -3 GLY B N 9
ATOM 13776 C CA . GLY B 2 3 ? 16.194 39.617 -3.943 1.00 0.00 -3 GLY B CA 9
ATOM 13777 C C . GLY B 2 3 ? 16.936 40.456 -2.891 1.00 0.00 -3 GLY B C 9
ATOM 13778 O O . GLY B 2 3 ? 18.093 40.816 -3.102 1.00 0.00 -3 GLY B O 9
ATOM 13782 N N . SER B 2 4 ? 16.266 40.806 -1.786 1.00 0.00 -2 SER B N 9
ATOM 13783 C CA . SER B 2 4 ? 16.813 41.454 -0.573 1.00 0.00 -2 SER B CA 9
ATOM 13784 C C . SER B 2 4 ? 17.116 42.963 -0.725 1.00 0.00 -2 SER B C 9
ATOM 13785 O O . SER B 2 4 ? 17.576 43.593 0.230 1.00 0.00 -2 SER B O 9
ATOM 13793 N N . TYR B 2 5 ? 16.835 43.570 -1.885 1.00 0.00 -1 TYR B N 9
ATOM 13794 C CA . TYR B 2 5 ? 17.004 45.012 -2.118 1.00 0.00 -1 TYR B CA 9
ATOM 13795 C C . TYR B 2 5 ? 16.020 45.853 -1.277 1.00 0.00 -1 TYR B C 9
ATOM 13796 O O . TYR B 2 5 ? 14.813 45.601 -1.262 1.00 0.00 -1 TYR B O 9
ATOM 13814 N N . MET B 2 6 ? 16.547 46.861 -0.572 1.00 0.00 1 MET B N 9
ATOM 13815 C CA . MET B 2 6 ? 15.908 47.515 0.582 1.00 0.00 1 MET B CA 9
ATOM 13816 C C . MET B 2 6 ? 14.568 48.216 0.291 1.00 0.00 1 MET B C 9
ATOM 13817 O O . MET B 2 6 ? 13.699 48.277 1.164 1.00 0.00 1 MET B O 9
ATOM 13831 N N . THR B 2 7 ? 14.372 48.746 -0.917 1.00 0.00 2 THR B N 9
ATOM 13832 C CA . THR B 2 7 ? 13.178 49.543 -1.279 1.00 0.00 2 THR B CA 9
ATOM 13833 C C . THR B 2 7 ? 11.909 48.705 -1.510 1.00 0.00 2 THR B C 9
ATOM 13834 O O . THR B 2 7 ? 10.818 49.274 -1.626 1.00 0.00 2 THR B O 9
ATOM 13845 N N . HIS B 2 8 ? 12.029 47.369 -1.578 1.00 0.00 3 HIS B N 9
ATOM 13846 C CA . HIS B 2 8 ? 10.920 46.445 -1.859 1.00 0.00 3 HIS B CA 9
ATOM 13847 C C . HIS B 2 8 ? 10.939 45.182 -0.984 1.00 0.00 3 HIS B C 9
ATOM 13848 O O . HIS B 2 8 ? 9.997 44.947 -0.222 1.00 0.00 3 HIS B O 9
ATOM 13863 N N . PHE B 2 9 ? 11.978 44.355 -1.109 1.00 0.00 4 PHE B N 9
ATOM 13864 C CA . PHE B 2 9 ? 12.112 43.067 -0.423 1.00 0.00 4 PHE B CA 9
ATOM 13865 C C . PHE B 2 9 ? 12.282 43.204 1.110 1.00 0.00 4 PHE B C 9
ATOM 13866 O O . PHE B 2 9 ? 12.737 44.234 1.609 1.00 0.00 4 PHE B O 9
ATOM 13883 N N . GLU B 2 10 ? 11.955 42.180 1.910 1.00 0.00 5 GLU B N 9
ATOM 13884 C CA . GLU B 2 10 ? 11.403 40.863 1.520 1.00 0.00 5 GLU B CA 9
ATOM 13885 C C . GLU B 2 10 ? 9.870 40.825 1.376 1.00 0.00 5 GLU B C 9
ATOM 13886 O O . GLU B 2 10 ? 9.345 39.914 0.737 1.00 0.00 5 GLU B O 9
ATOM 13898 N N . ASP B 2 11 ? 9.147 41.785 1.973 1.00 0.00 6 ASP B N 9
ATOM 13899 C CA . ASP B 2 11 ? 7.669 41.916 1.968 1.00 0.00 6 ASP B CA 9
ATOM 13900 C C . ASP B 2 11 ? 6.941 40.575 2.250 1.00 0.00 6 ASP B C 9
ATOM 13901 O O . ASP B 2 11 ? 5.995 40.197 1.555 1.00 0.00 6 ASP B O 9
ATOM 13910 N N . HIS B 2 12 ? 7.437 39.843 3.265 1.00 0.00 7 HIS B N 9
ATOM 13911 C CA . HIS B 2 12 ? 7.002 38.495 3.691 1.00 0.00 7 HIS B CA 9
ATOM 13912 C C . HIS B 2 12 ? 6.721 37.512 2.526 1.00 0.00 7 HIS B C 9
ATOM 13913 O O . HIS B 2 12 ? 5.776 36.717 2.582 1.00 0.00 7 HIS B O 9
ATOM 13928 N N . ARG B 2 13 ? 7.575 37.518 1.491 1.00 0.00 8 ARG B N 9
ATOM 13929 C CA . ARG B 2 13 ? 7.448 36.677 0.280 1.00 0.00 8 ARG B CA 9
ATOM 13930 C C . ARG B 2 13 ? 8.152 35.327 0.463 1.00 0.00 8 ARG B C 9
ATOM 13931 O O . ARG B 2 13 ? 9.178 35.034 -0.159 1.00 0.00 8 ARG B O 9
ATOM 13952 N N . VAL B 2 14 ? 7.583 34.493 1.330 1.00 0.00 9 VAL B N 9
ATOM 13953 C CA . VAL B 2 14 ? 7.980 33.089 1.542 1.00 0.00 9 VAL B CA 9
ATOM 13954 C C . VAL B 2 14 ? 7.769 32.268 0.256 1.00 0.00 9 VAL B C 9
ATOM 13955 O O . VAL B 2 14 ? 6.771 32.454 -0.447 1.00 0.00 9 VAL B O 9
ATOM 13968 N N . GLY B 2 15 ? 8.704 31.369 -0.076 1.00 0.00 10 GLY B N 9
ATOM 13969 C CA . GLY B 2 15 ? 8.696 30.611 -1.343 1.00 0.00 10 GLY B CA 9
ATOM 13970 C C . GLY B 2 15 ? 7.697 29.443 -1.424 1.00 0.00 10 GLY B C 9
ATOM 13971 O O . GLY B 2 15 ? 7.482 28.897 -2.510 1.00 0.00 10 GLY B O 9
ATOM 13975 N N . SER B 2 16 ? 7.082 29.056 -0.299 1.00 0.00 11 SER B N 9
ATOM 13976 C CA . SER B 2 16 ? 6.114 27.951 -0.178 1.00 0.00 11 SER B CA 9
ATOM 13977 C C . SER B 2 16 ? 5.189 28.134 1.045 1.00 0.00 11 SER B C 9
ATOM 13978 O O . SER B 2 16 ? 5.213 29.189 1.686 1.00 0.00 11 SER B O 9
ATOM 13986 N N . ASP B 2 17 ? 4.321 27.161 1.335 1.00 0.00 12 ASP B N 9
ATOM 13987 C CA . ASP B 2 17 ? 3.408 27.086 2.500 1.00 0.00 12 ASP B CA 9
ATOM 13988 C C . ASP B 2 17 ? 2.275 28.137 2.473 1.00 0.00 12 ASP B C 9
ATOM 13989 O O . ASP B 2 17 ? 1.736 28.534 3.511 1.00 0.00 12 ASP B O 9
ATOM 13998 N N . ARG B 2 18 ? 1.890 28.583 1.270 1.00 0.00 13 ARG B N 9
ATOM 13999 C CA . ARG B 2 18 ? 0.898 29.651 1.018 1.00 0.00 13 ARG B CA 9
ATOM 14000 C C . ARG B 2 18 ? -0.554 29.154 0.953 1.00 0.00 13 ARG B C 9
ATOM 14001 O O . ARG B 2 18 ? -1.483 29.966 0.993 1.00 0.00 13 ARG B O 9
ATOM 14022 N N . LEU B 2 19 ? -0.748 27.839 0.865 1.00 0.00 14 LEU B N 9
ATOM 14023 C CA . LEU B 2 19 ? -2.032 27.134 0.752 1.00 0.00 14 LEU B CA 9
ATOM 14024 C C . LEU B 2 19 ? -1.926 25.698 1.300 1.00 0.00 14 LEU B C 9
ATOM 14025 O O . LEU B 2 19 ? -0.830 25.135 1.385 1.00 0.00 14 LEU B O 9
ATOM 14041 N N . ALA B 2 20 ? -3.067 25.112 1.668 1.00 0.00 15 ALA B N 9
ATOM 14042 C CA . ALA B 2 20 ? -3.172 23.770 2.257 1.00 0.00 15 ALA B CA 9
ATOM 14043 C C . ALA B 2 20 ? -4.573 23.155 2.031 1.00 0.00 15 ALA B C 9
ATOM 14044 O O . ALA B 2 20 ? -5.588 23.859 2.046 1.00 0.00 15 ALA B O 9
ATOM 14051 N N . ALA B 2 21 ? -4.618 21.834 1.828 1.00 0.00 16 ALA B N 9
ATOM 14052 C CA . ALA B 2 21 ? -5.827 21.036 1.570 1.00 0.00 16 ALA B CA 9
ATOM 14053 C C . ALA B 2 21 ? -5.609 19.549 1.930 1.00 0.00 16 ALA B C 9
ATOM 14054 O O . ALA B 2 21 ? -4.476 19.109 2.154 1.00 0.00 16 ALA B O 9
ATOM 14061 N N . ASP B 2 22 ? -6.684 18.755 1.958 1.00 0.00 17 ASP B N 9
ATOM 14062 C CA . ASP B 2 22 ? -6.648 17.325 2.307 1.00 0.00 17 ASP B CA 9
ATOM 14063 C C . ASP B 2 22 ? -6.428 16.462 1.046 1.00 0.00 17 ASP B C 9
ATOM 14064 O O . ASP B 2 22 ? -7.355 15.851 0.507 1.00 0.00 17 ASP B O 9
ATOM 14073 N N . GLY B 2 23 ? -5.190 16.454 0.547 1.00 0.00 18 GLY B N 9
ATOM 14074 C CA . GLY B 2 23 ? -4.789 15.784 -0.699 1.00 0.00 18 GLY B CA 9
ATOM 14075 C C . GLY B 2 23 ? -4.579 14.265 -0.612 1.00 0.00 18 GLY B C 9
ATOM 14076 O O . GLY B 2 23 ? -4.338 13.624 -1.636 1.00 0.00 18 GLY B O 9
ATOM 14080 N N . GLU B 2 24 ? -4.623 13.676 0.589 1.00 0.00 19 GLU B N 9
ATOM 14081 C CA . GLU B 2 24 ? -4.419 12.239 0.832 1.00 0.00 19 GLU B CA 9
ATOM 14082 C C . GLU B 2 24 ? -5.416 11.353 0.053 1.00 0.00 19 GLU B C 9
ATOM 14083 O O . GLU B 2 24 ? -6.625 11.592 0.071 1.00 0.00 19 GLU B O 9
ATOM 14095 N N . ILE B 2 25 ? -4.898 10.314 -0.614 1.00 0.00 20 ILE B N 9
ATOM 14096 C CA . ILE B 2 25 ? -5.675 9.309 -1.372 1.00 0.00 20 ILE B CA 9
ATOM 14097 C C . ILE B 2 25 ? -6.684 8.538 -0.494 1.00 0.00 20 ILE B C 9
ATOM 14098 O O . ILE B 2 25 ? -6.415 8.252 0.679 1.00 0.00 20 ILE B O 9
ATOM 14114 N N . SER B 2 26 ? -7.832 8.159 -1.072 1.00 0.00 21 SER B N 9
ATOM 14115 C CA . SER B 2 26 ? -8.749 7.181 -0.462 1.00 0.00 21 SER B CA 9
ATOM 14116 C C . SER B 2 26 ? -8.217 5.740 -0.553 1.00 0.00 21 SER B C 9
ATOM 14117 O O . SER B 2 26 ? -7.278 5.447 -1.301 1.00 0.00 21 SER B O 9
ATOM 14125 N N . ALA B 2 27 ? -8.848 4.813 0.173 1.00 0.00 22 ALA B N 9
ATOM 14126 C CA . ALA B 2 27 ? -8.571 3.381 0.046 1.00 0.00 22 ALA B CA 9
ATOM 14127 C C . ALA B 2 27 ? -8.892 2.856 -1.366 1.00 0.00 22 ALA B C 9
ATOM 14128 O O . ALA B 2 27 ? -8.069 2.156 -1.951 1.00 0.00 22 ALA B O 9
ATOM 14135 N N . ASP B 2 28 ? -10.042 3.237 -1.941 1.00 0.00 23 ASP B N 9
ATOM 14136 C CA . ASP B 2 28 ? -10.414 2.913 -3.331 1.00 0.00 23 ASP B CA 9
ATOM 14137 C C . ASP B 2 28 ? -9.374 3.367 -4.370 1.00 0.00 23 ASP B C 9
ATOM 14138 O O . ASP B 2 28 ? -9.015 2.604 -5.267 1.00 0.00 23 ASP B O 9
ATOM 14147 N N . GLU B 2 29 ? -8.879 4.604 -4.267 1.00 0.00 24 GLU B N 9
ATOM 14148 C CA . GLU B 2 29 ? -7.822 5.137 -5.145 1.00 0.00 24 GLU B CA 9
ATOM 14149 C C . GLU B 2 29 ? -6.505 4.355 -5.010 1.00 0.00 24 GLU B C 9
ATOM 14150 O O . GLU B 2 29 ? -5.883 4.006 -6.017 1.00 0.00 24 GLU B O 9
ATOM 14162 N N . ALA B 2 30 ? -6.101 4.034 -3.776 1.00 0.00 25 ALA B N 9
ATOM 14163 C CA . ALA B 2 30 ? -4.892 3.263 -3.494 1.00 0.00 25 ALA B CA 9
ATOM 14164 C C . ALA B 2 30 ? -4.882 1.881 -4.180 1.00 0.00 25 ALA B C 9
ATOM 14165 O O . ALA B 2 30 ? -3.837 1.468 -4.685 1.00 0.00 25 ALA B O 9
ATOM 14172 N N . LEU B 2 31 ? -6.026 1.177 -4.247 1.00 0.00 26 LEU B N 9
ATOM 14173 C CA . LEU B 2 31 ? -6.149 -0.121 -4.944 1.00 0.00 26 LEU B CA 9
ATOM 14174 C C . LEU B 2 31 ? -5.681 -0.045 -6.413 1.00 0.00 26 LEU B C 9
ATOM 14175 O O . LEU B 2 31 ? -4.893 -0.881 -6.860 1.00 0.00 26 LEU B O 9
ATOM 14191 N N . SER B 2 32 ? -6.131 0.973 -7.159 1.00 0.00 27 SER B N 9
ATOM 14192 C CA . SER B 2 32 ? -5.709 1.220 -8.547 1.00 0.00 27 SER B CA 9
ATOM 14193 C C . SER B 2 32 ? -4.232 1.623 -8.666 1.00 0.00 27 SER B C 9
ATOM 14194 O O . SER B 2 32 ? -3.567 1.250 -9.636 1.00 0.00 27 SER B O 9
ATOM 14202 N N . MET B 2 33 ? -3.695 2.350 -7.678 1.00 0.00 28 MET B N 9
ATOM 14203 C CA . MET B 2 33 ? -2.300 2.810 -7.666 1.00 0.00 28 MET B CA 9
ATOM 14204 C C . MET B 2 33 ? -1.275 1.671 -7.541 1.00 0.00 28 MET B C 9
ATOM 14205 O O . MET B 2 33 ? -0.213 1.764 -8.151 1.00 0.00 28 MET B O 9
ATOM 14219 N N . LEU B 2 34 ? -1.585 0.592 -6.806 1.00 0.00 29 LEU B N 9
ATOM 14220 C CA . LEU B 2 34 ? -0.674 -0.557 -6.609 1.00 0.00 29 LEU B CA 9
ATOM 14221 C C . LEU B 2 34 ? -0.181 -1.165 -7.935 1.00 0.00 29 LEU B C 9
ATOM 14222 O O . LEU B 2 34 ? 0.990 -1.524 -8.053 1.00 0.00 29 LEU B O 9
ATOM 14238 N N . ASP B 2 35 ? -1.058 -1.257 -8.938 1.00 0.00 30 ASP B N 9
ATOM 14239 C CA . ASP B 2 35 ? -0.754 -1.777 -10.280 1.00 0.00 30 ASP B CA 9
ATOM 14240 C C . ASP B 2 35 ? 0.317 -0.953 -11.039 1.00 0.00 30 ASP B C 9
ATOM 14241 O O . ASP B 2 35 ? 1.082 -1.495 -11.836 1.00 0.00 30 ASP B O 9
ATOM 14250 N N . ALA B 2 36 ? 0.371 0.361 -10.796 1.00 0.00 31 ALA B N 9
ATOM 14251 C CA . ALA B 2 36 ? 1.270 1.303 -11.471 1.00 0.00 31 ALA B CA 9
ATOM 14252 C C . ALA B 2 36 ? 2.671 1.424 -10.834 1.00 0.00 31 ALA B C 9
ATOM 14253 O O . ALA B 2 36 ? 3.579 1.974 -11.466 1.00 0.00 31 ALA B O 9
ATOM 14260 N N . ILE B 2 37 ? 2.878 0.938 -9.602 1.00 0.00 32 ILE B N 9
ATOM 14261 C CA . ILE B 2 37 ? 4.159 1.041 -8.877 1.00 0.00 32 ILE B CA 9
ATOM 14262 C C . ILE B 2 37 ? 5.274 0.224 -9.559 1.00 0.00 32 ILE B C 9
ATOM 14263 O O . ILE B 2 37 ? 5.089 -0.948 -9.906 1.00 0.00 32 ILE B O 9
ATOM 14279 N N . GLY B 2 38 ? 6.451 0.835 -9.707 1.00 0.00 33 GLY B N 9
ATOM 14280 C CA . GLY B 2 38 ? 7.694 0.209 -10.173 1.00 0.00 33 GLY B CA 9
ATOM 14281 C C . GLY B 2 38 ? 8.940 0.876 -9.569 1.00 0.00 33 GLY B C 9
ATOM 14282 O O . GLY B 2 38 ? 8.840 1.877 -8.846 1.00 0.00 33 GLY B O 9
ATOM 14286 N N . THR B 2 39 ? 10.128 0.333 -9.867 1.00 0.00 34 THR B N 9
ATOM 14287 C CA . THR B 2 39 ? 11.421 0.803 -9.336 1.00 0.00 34 THR B CA 9
ATOM 14288 C C . THR B 2 39 ? 12.603 0.377 -10.222 1.00 0.00 34 THR B C 9
ATOM 14289 O O . THR B 2 39 ? 12.430 -0.380 -11.186 1.00 0.00 34 THR B O 9
ATOM 14300 N N . GLY B 2 40 ? 13.811 0.860 -9.915 1.00 0.00 35 GLY B N 9
ATOM 14301 C CA . GLY B 2 40 ? 15.039 0.641 -10.696 1.00 0.00 35 GLY B CA 9
ATOM 14302 C C . GLY B 2 40 ? 15.080 1.396 -12.038 1.00 0.00 35 GLY B C 9
ATOM 14303 O O . GLY B 2 40 ? 14.146 2.121 -12.406 1.00 0.00 35 GLY B O 9
ATOM 14307 N N . GLN B 2 41 ? 16.186 1.241 -12.774 1.00 0.00 36 GLN B N 9
ATOM 14308 C CA . GLN B 2 41 ? 16.364 1.770 -14.138 1.00 0.00 36 GLN B CA 9
ATOM 14309 C C . GLN B 2 41 ? 15.310 1.201 -15.113 1.00 0.00 36 GLN B C 9
ATOM 14310 O O . GLN B 2 41 ? 14.944 0.023 -15.024 1.00 0.00 36 GLN B O 9
ATOM 14324 N N . SER B 2 42 ? 14.815 2.032 -16.038 1.00 0.00 37 SER B N 9
ATOM 14325 C CA . SER B 2 42 ? 13.769 1.667 -17.011 1.00 0.00 37 SER B CA 9
ATOM 14326 C C . SER B 2 42 ? 14.109 0.417 -17.834 1.00 0.00 37 SER B C 9
ATOM 14327 O O . SER B 2 42 ? 15.226 0.262 -18.337 1.00 0.00 37 SER B O 9
ATOM 14335 N N . THR B 2 43 ? 13.126 -0.469 -18.009 1.00 0.00 38 THR B N 9
ATOM 14336 C CA . THR B 2 43 ? 13.205 -1.653 -18.882 1.00 0.00 38 THR B CA 9
ATOM 14337 C C . THR B 2 43 ? 13.227 -1.271 -20.369 1.00 0.00 38 THR B C 9
ATOM 14338 O O . THR B 2 43 ? 12.726 -0.203 -20.745 1.00 0.00 38 THR B O 9
ATOM 14349 N N . PRO B 2 44 ? 13.738 -2.140 -21.266 1.00 0.00 39 PRO B N 9
ATOM 14350 C CA . PRO B 2 44 ? 13.692 -1.910 -22.715 1.00 0.00 39 PRO B CA 9
ATOM 14351 C C . PRO B 2 44 ? 12.266 -1.974 -23.297 1.00 0.00 39 PRO B C 9
ATOM 14352 O O . PRO B 2 44 ? 12.010 -1.419 -24.367 1.00 0.00 39 PRO B O 9
ATOM 14363 N N . THR B 2 45 ? 11.321 -2.606 -22.584 1.00 0.00 40 THR B N 9
ATOM 14364 C CA . THR B 2 45 ? 9.881 -2.594 -22.916 1.00 0.00 40 THR B CA 9
ATOM 14365 C C . THR B 2 45 ? 9.232 -1.221 -22.681 1.00 0.00 40 THR B C 9
ATOM 14366 O O . THR B 2 45 ? 8.262 -0.888 -23.368 1.00 0.00 40 THR B O 9
ATOM 14377 N N . GLY B 2 46 ? 9.773 -0.406 -21.765 1.00 0.00 41 GLY B N 9
ATOM 14378 C CA . GLY B 2 46 ? 9.319 0.965 -21.490 1.00 0.00 41 GLY B CA 9
ATOM 14379 C C . GLY B 2 46 ? 10.130 2.062 -22.201 1.00 0.00 41 GLY B C 9
ATOM 14380 O O . GLY B 2 46 ? 9.563 3.080 -22.600 1.00 0.00 41 GLY B O 9
ATOM 14384 N N . ALA B 2 47 ? 11.437 1.858 -22.375 1.00 0.00 42 ALA B N 9
ATOM 14385 C CA . ALA B 2 47 ? 12.350 2.817 -22.996 1.00 0.00 42 ALA B CA 9
ATOM 14386 C C . ALA B 2 47 ? 12.418 2.641 -24.531 1.00 0.00 42 ALA B C 9
ATOM 14387 O O . ALA B 2 47 ? 13.016 1.687 -25.033 1.00 0.00 42 ALA B O 9
ATOM 14394 N N . ASP B 2 48 ? 11.808 3.570 -25.273 1.00 0.00 43 ASP B N 9
ATOM 14395 C CA . ASP B 2 48 ? 11.879 3.658 -26.739 1.00 0.00 43 ASP B CA 9
ATOM 14396 C C . ASP B 2 48 ? 13.328 3.849 -27.260 1.00 0.00 43 ASP B C 9
ATOM 14397 O O . ASP B 2 48 ? 14.139 4.538 -26.632 1.00 0.00 43 ASP B O 9
ATOM 14406 N N . ASP B 2 49 ? 13.646 3.256 -28.418 1.00 0.00 44 ASP B N 9
ATOM 14407 C CA . ASP B 2 49 ? 14.967 3.287 -29.085 1.00 0.00 44 ASP B CA 9
ATOM 14408 C C . ASP B 2 49 ? 14.843 3.286 -30.631 1.00 0.00 44 ASP B C 9
ATOM 14409 O O . ASP B 2 49 ? 14.558 2.219 -31.227 1.00 0.00 44 ASP B O 9
ATOM 14419 N N . GLY A 1 1 ? 30.209 26.186 8.698 1.00 0.00 2217 GLY A N 10
ATOM 14420 C CA . GLY A 1 1 ? 31.368 25.449 9.239 1.00 0.00 2217 GLY A CA 10
ATOM 14421 C C . GLY A 1 1 ? 32.198 24.796 8.136 1.00 0.00 2217 GLY A C 10
ATOM 14422 O O . GLY A 1 1 ? 32.007 25.105 6.954 1.00 0.00 2217 GLY A O 10
ATOM 14428 N N . PRO A 1 2 ? 33.121 23.881 8.494 1.00 0.00 2218 PRO A N 10
ATOM 14429 C CA . PRO A 1 2 ? 33.952 23.131 7.543 1.00 0.00 2218 PRO A CA 10
ATOM 14430 C C . PRO A 1 2 ? 33.142 22.302 6.533 1.00 0.00 2218 PRO A C 10
ATOM 14431 O O . PRO A 1 2 ? 32.067 21.783 6.853 1.00 0.00 2218 PRO A O 10
ATOM 14442 N N . GLY A 1 3 ? 33.669 22.155 5.311 1.00 0.00 2219 GLY A N 10
ATOM 14443 C CA . GLY A 1 3 ? 33.112 21.259 4.288 1.00 0.00 2219 GLY A CA 10
ATOM 14444 C C . GLY A 1 3 ? 33.044 19.794 4.753 1.00 0.00 2219 GLY A C 10
ATOM 14445 O O . GLY A 1 3 ? 33.932 19.320 5.470 1.00 0.00 2219 GLY A O 10
ATOM 14449 N N . SER A 1 4 ? 31.988 19.079 4.357 1.00 0.00 2220 SER A N 10
ATOM 14450 C CA . SER A 1 4 ? 31.718 17.711 4.830 1.00 0.00 2220 SER A CA 10
ATOM 14451 C C . SER A 1 4 ? 32.792 16.692 4.379 1.00 0.00 2220 SER A C 10
ATOM 14452 O O . SER A 1 4 ? 33.263 16.791 3.236 1.00 0.00 2220 SER A O 10
ATOM 14460 N N . PRO A 1 5 ? 33.178 15.696 5.208 1.00 0.00 2221 PRO A N 10
ATOM 14461 C CA . PRO A 1 5 ? 34.250 14.747 4.873 1.00 0.00 2221 PRO A CA 10
ATOM 14462 C C . PRO A 1 5 ? 33.957 13.818 3.683 1.00 0.00 2221 PRO A C 10
ATOM 14463 O O . PRO A 1 5 ? 34.897 13.335 3.044 1.00 0.00 2221 PRO A O 10
ATOM 14474 N N . ASN A 1 6 ? 32.680 13.549 3.380 1.00 0.00 2222 ASN A N 10
ATOM 14475 C CA . ASN A 1 6 ? 32.237 12.534 2.412 1.00 0.00 2222 ASN A CA 10
ATOM 14476 C C . ASN A 1 6 ? 30.750 12.722 2.037 1.00 0.00 2222 ASN A C 10
ATOM 14477 O O . ASN A 1 6 ? 30.006 13.432 2.720 1.00 0.00 2222 ASN A O 10
ATOM 14488 N N . SER A 1 7 ? 30.308 12.080 0.953 1.00 0.00 2223 SER A N 10
ATOM 14489 C CA . SER A 1 7 ? 28.889 11.864 0.636 1.00 0.00 2223 SER A CA 10
ATOM 14490 C C . SER A 1 7 ? 28.200 10.910 1.635 1.00 0.00 2223 SER A C 10
ATOM 14491 O O . SER A 1 7 ? 28.845 10.316 2.507 1.00 0.00 2223 SER A O 10
ATOM 14499 N N . TYR A 1 8 ? 26.872 10.780 1.515 1.00 0.00 2224 TYR A N 10
ATOM 14500 C CA . TYR A 1 8 ? 25.998 9.799 2.183 1.00 0.00 2224 TYR A CA 10
ATOM 14501 C C . TYR A 1 8 ? 25.539 10.232 3.578 1.00 0.00 2224 TYR A C 10
ATOM 14502 O O . TYR A 1 8 ? 24.340 10.417 3.820 1.00 0.00 2224 TYR A O 10
ATOM 14520 N N . LEU A 1 9 ? 26.483 10.350 4.506 1.00 0.00 2225 LEU A N 10
ATOM 14521 C CA . LEU A 1 9 ? 26.212 10.637 5.917 1.00 0.00 2225 LEU A CA 10
ATOM 14522 C C . LEU A 1 9 ? 25.602 12.043 6.157 1.00 0.00 2225 LEU A C 10
ATOM 14523 O O . LEU A 1 9 ? 25.920 12.974 5.409 1.00 0.00 2225 LEU A O 10
ATOM 14539 N N . PRO A 1 10 ? 24.756 12.233 7.193 1.00 0.00 2226 PRO A N 10
ATOM 14540 C CA . PRO A 1 10 ? 24.270 13.550 7.623 1.00 0.00 2226 PRO A CA 10
ATOM 14541 C C . PRO A 1 10 ? 25.415 14.544 7.885 1.00 0.00 2226 PRO A C 10
ATOM 14542 O O . PRO A 1 10 ? 26.441 14.189 8.474 1.00 0.00 2226 PRO A O 10
ATOM 14553 N N . ALA A 1 11 ? 25.244 15.800 7.463 1.00 0.00 2227 ALA A N 10
ATOM 14554 C CA . ALA A 1 11 ? 26.309 16.805 7.438 1.00 0.00 2227 ALA A CA 10
ATOM 14555 C C . ALA A 1 11 ? 26.454 17.520 8.798 1.00 0.00 2227 ALA A C 10
ATOM 14556 O O . ALA A 1 11 ? 26.211 18.722 8.938 1.00 0.00 2227 ALA A O 10
ATOM 14563 N N . GLU A 1 12 ? 26.888 16.773 9.817 1.00 0.00 2228 GLU A N 10
ATOM 14564 C CA . GLU A 1 12 ? 27.066 17.250 11.194 1.00 0.00 2228 GLU A CA 10
ATOM 14565 C C . GLU A 1 12 ? 28.453 17.897 11.384 1.00 0.00 2228 GLU A C 10
ATOM 14566 O O . GLU A 1 12 ? 29.330 17.382 12.088 1.00 0.00 2228 GLU A O 10
ATOM 14578 N N . ASN A 1 13 ? 28.639 19.058 10.741 1.00 0.00 2229 ASN A N 10
ATOM 14579 C CA . ASN A 1 13 ? 29.887 19.836 10.719 1.00 0.00 2229 ASN A CA 10
ATOM 14580 C C . ASN A 1 13 ? 29.805 21.140 11.546 1.00 0.00 2229 ASN A C 10
ATOM 14581 O O . ASN A 1 13 ? 30.827 21.778 11.805 1.00 0.00 2229 ASN A O 10
ATOM 14592 N N . GLU A 1 14 ? 28.604 21.529 11.977 1.00 0.00 2230 GLU A N 10
ATOM 14593 C CA . GLU A 1 14 ? 28.327 22.675 12.854 1.00 0.00 2230 GLU A CA 10
ATOM 14594 C C . GLU A 1 14 ? 27.064 22.392 13.691 1.00 0.00 2230 GLU A C 10
ATOM 14595 O O . GLU A 1 14 ? 26.010 22.065 13.140 1.00 0.00 2230 GLU A O 10
ATOM 14607 N N . ASP A 1 15 ? 27.171 22.479 15.020 1.00 0.00 2231 ASP A N 10
ATOM 14608 C CA . ASP A 1 15 ? 26.116 22.090 15.970 1.00 0.00 2231 ASP A CA 10
ATOM 14609 C C . ASP A 1 15 ? 25.736 23.235 16.939 1.00 0.00 2231 ASP A C 10
ATOM 14610 O O . ASP A 1 15 ? 26.315 23.339 18.031 1.00 0.00 2231 ASP A O 10
ATOM 14619 N N . PRO A 1 16 ? 24.742 24.076 16.596 1.00 0.00 2232 PRO A N 10
ATOM 14620 C CA . PRO A 1 16 ? 24.201 25.113 17.481 1.00 0.00 2232 PRO A CA 10
ATOM 14621 C C . PRO A 1 16 ? 23.092 24.534 18.395 1.00 0.00 2232 PRO A C 10
ATOM 14622 O O . PRO A 1 16 ? 21.958 25.019 18.441 1.00 0.00 2232 PRO A O 10
ATOM 14633 N N . ASP A 1 17 ? 23.437 23.470 19.125 1.00 0.00 2233 ASP A N 10
ATOM 14634 C CA . ASP A 1 17 ? 22.576 22.694 20.037 1.00 0.00 2233 ASP A CA 10
ATOM 14635 C C . ASP A 1 17 ? 21.334 22.094 19.330 1.00 0.00 2233 ASP A C 10
ATOM 14636 O O . ASP A 1 17 ? 20.185 22.304 19.734 1.00 0.00 2233 ASP A O 10
ATOM 14645 N N . LYS A 1 18 ? 21.562 21.376 18.219 1.00 0.00 2234 LYS A N 10
ATOM 14646 C CA . LYS A 1 18 ? 20.543 20.738 17.374 1.00 0.00 2234 LYS A CA 10
ATOM 14647 C C . LYS A 1 18 ? 19.757 19.642 18.105 1.00 0.00 2234 LYS A C 10
ATOM 14648 O O . LYS A 1 18 ? 20.311 18.851 18.874 1.00 0.00 2234 LYS A O 10
ATOM 14667 N N . ALA A 1 19 ? 18.463 19.577 17.809 1.00 0.00 2235 ALA A N 10
ATOM 14668 C CA . ALA A 1 19 ? 17.581 18.460 18.154 1.00 0.00 2235 ALA A CA 10
ATOM 14669 C C . ALA A 1 19 ? 18.071 17.126 17.547 1.00 0.00 2235 ALA A C 10
ATOM 14670 O O . ALA A 1 19 ? 18.619 17.091 16.438 1.00 0.00 2235 ALA A O 10
ATOM 14677 N N . VAL A 1 20 ? 17.853 16.015 18.260 1.00 0.00 2236 VAL A N 10
ATOM 14678 C CA . VAL A 1 20 ? 18.293 14.672 17.838 1.00 0.00 2236 VAL A CA 10
ATOM 14679 C C . VAL A 1 20 ? 17.326 14.095 16.797 1.00 0.00 2236 VAL A C 10
ATOM 14680 O O . VAL A 1 20 ? 16.153 13.843 17.097 1.00 0.00 2236 VAL A O 10
ATOM 14693 N N . VAL A 1 21 ? 17.828 13.877 15.577 1.00 0.00 2237 VAL A N 10
ATOM 14694 C CA . VAL A 1 21 ? 17.109 13.298 14.426 1.00 0.00 2237 VAL A CA 10
ATOM 14695 C C . VAL A 1 21 ? 18.046 12.352 13.665 1.00 0.00 2237 VAL A C 10
ATOM 14696 O O . VAL A 1 21 ? 19.169 12.728 13.322 1.00 0.00 2237 VAL A O 10
ATOM 14709 N N . ASP A 1 22 ? 17.604 11.118 13.408 1.00 0.00 2238 ASP A N 10
ATOM 14710 C CA . ASP A 1 22 ? 18.434 10.048 12.815 1.00 0.00 2238 ASP A CA 10
ATOM 14711 C C . ASP A 1 22 ? 17.608 9.046 11.972 1.00 0.00 2238 ASP A C 10
ATOM 14712 O O . ASP A 1 22 ? 17.874 7.839 11.953 1.00 0.00 2238 ASP A O 10
ATOM 14721 N N . LEU A 1 23 ? 16.589 9.557 11.269 1.00 0.00 2239 LEU A N 10
ATOM 14722 C CA . LEU A 1 23 ? 15.711 8.811 10.353 1.00 0.00 2239 LEU A CA 10
ATOM 14723 C C . LEU A 1 23 ? 15.970 9.239 8.896 1.00 0.00 2239 LEU A C 10
ATOM 14724 O O . LEU A 1 23 ? 15.916 10.427 8.574 1.00 0.00 2239 LEU A O 10
ATOM 14740 N N . HIS A 1 24 ? 16.280 8.274 8.020 1.00 0.00 2240 HIS A N 10
ATOM 14741 C CA . HIS A 1 24 ? 16.809 8.496 6.661 1.00 0.00 2240 HIS A CA 10
ATOM 14742 C C . HIS A 1 24 ? 16.884 7.197 5.841 1.00 0.00 2240 HIS A C 10
ATOM 14743 O O . HIS A 1 24 ? 17.422 6.195 6.322 1.00 0.00 2240 HIS A O 10
ATOM 14758 N N . ARG A 1 25 ? 16.359 7.218 4.604 1.00 0.00 2241 ARG A N 10
ATOM 14759 C CA . ARG A 1 25 ? 16.499 6.188 3.540 1.00 0.00 2241 ARG A CA 10
ATOM 14760 C C . ARG A 1 25 ? 15.677 4.906 3.777 1.00 0.00 2241 ARG A C 10
ATOM 14761 O O . ARG A 1 25 ? 15.867 3.907 3.079 1.00 0.00 2241 ARG A O 10
ATOM 14782 N N . SER A 1 26 ? 14.718 4.950 4.702 1.00 0.00 2242 SER A N 10
ATOM 14783 C CA . SER A 1 26 ? 13.751 3.879 5.010 1.00 0.00 2242 SER A CA 10
ATOM 14784 C C . SER A 1 26 ? 12.587 4.403 5.878 1.00 0.00 2242 SER A C 10
ATOM 14785 O O . SER A 1 26 ? 12.755 5.419 6.570 1.00 0.00 2242 SER A O 10
ATOM 14793 N N . PRO A 1 27 ? 11.408 3.742 5.882 1.00 0.00 2243 PRO A N 10
ATOM 14794 C CA . PRO A 1 27 ? 10.291 4.104 6.760 1.00 0.00 2243 PRO A CA 10
ATOM 14795 C C . PRO A 1 27 ? 10.661 4.050 8.260 1.00 0.00 2243 PRO A C 10
ATOM 14796 O O . PRO A 1 27 ? 11.401 3.143 8.669 1.00 0.00 2243 PRO A O 10
ATOM 14807 N N . PRO A 1 28 ? 10.148 4.967 9.106 1.00 0.00 2244 PRO A N 10
ATOM 14808 C CA . PRO A 1 28 ? 10.357 4.938 10.559 1.00 0.00 2244 PRO A CA 10
ATOM 14809 C C . PRO A 1 28 ? 9.859 3.650 11.235 1.00 0.00 2244 PRO A C 10
ATOM 14810 O O . PRO A 1 28 ? 8.945 2.977 10.741 1.00 0.00 2244 PRO A O 10
ATOM 14821 N N . LYS A 1 29 ? 10.421 3.328 12.407 1.00 0.00 2245 LYS A N 10
ATOM 14822 C CA . LYS A 1 29 ? 10.139 2.102 13.179 1.00 0.00 2245 LYS A CA 10
ATOM 14823 C C . LYS A 1 29 ? 8.880 2.260 14.054 1.00 0.00 2245 LYS A C 10
ATOM 14824 O O . LYS A 1 29 ? 8.913 2.107 15.278 1.00 0.00 2245 LYS A O 10
ATOM 14843 N N . THR A 1 30 ? 7.758 2.580 13.407 1.00 0.00 2246 THR A N 10
ATOM 14844 C CA . THR A 1 30 ? 6.415 2.676 14.018 1.00 0.00 2246 THR A CA 10
ATOM 14845 C C . THR A 1 30 ? 5.863 1.313 14.475 1.00 0.00 2246 THR A C 10
ATOM 14846 O O . THR A 1 30 ? 6.397 0.255 14.114 1.00 0.00 2246 THR A O 10
ATOM 14857 N N . LYS A 1 31 ? 4.774 1.340 15.250 1.00 0.00 2247 LYS A N 10
ATOM 14858 C CA . LYS A 1 31 ? 4.002 0.177 15.724 1.00 0.00 2247 LYS A CA 10
ATOM 14859 C C . LYS A 1 31 ? 2.505 0.482 15.939 1.00 0.00 2247 LYS A C 10
ATOM 14860 O O . LYS A 1 31 ? 1.797 -0.272 16.611 1.00 0.00 2247 LYS A O 10
ATOM 14879 N N . ASP A 1 32 ? 2.023 1.593 15.384 1.00 0.00 2248 ASP A N 10
ATOM 14880 C CA . ASP A 1 32 ? 0.618 2.014 15.438 1.00 0.00 2248 ASP A CA 10
ATOM 14881 C C . ASP A 1 32 ? -0.351 0.984 14.801 1.00 0.00 2248 ASP A C 10
ATOM 14882 O O . ASP A 1 32 ? -0.064 0.477 13.708 1.00 0.00 2248 ASP A O 10
ATOM 14891 N N . PRO A 1 33 ? -1.525 0.723 15.413 1.00 0.00 2249 PRO A N 10
ATOM 14892 C CA . PRO A 1 33 ? -2.563 -0.168 14.872 1.00 0.00 2249 PRO A CA 10
ATOM 14893 C C . PRO A 1 33 ? -3.601 0.570 13.997 1.00 0.00 2249 PRO A C 10
ATOM 14894 O O . PRO A 1 33 ? -4.544 -0.046 13.498 1.00 0.00 2249 PRO A O 10
ATOM 14905 N N . ASP A 1 34 ? -3.434 1.884 13.802 1.00 0.00 2250 ASP A N 10
ATOM 14906 C CA . ASP A 1 34 ? -4.301 2.774 13.019 1.00 0.00 2250 ASP A CA 10
ATOM 14907 C C . ASP A 1 34 ? -3.482 3.448 11.902 1.00 0.00 2250 ASP A C 10
ATOM 14908 O O . ASP A 1 34 ? -2.460 4.079 12.176 1.00 0.00 2250 ASP A O 10
ATOM 14917 N N . LEU A 1 35 ? -3.907 3.285 10.643 1.00 0.00 2251 LEU A N 10
ATOM 14918 C CA . LEU A 1 35 ? -3.168 3.668 9.428 1.00 0.00 2251 LEU A CA 10
ATOM 14919 C C . LEU A 1 35 ? -4.066 4.400 8.411 1.00 0.00 2251 LEU A C 10
ATOM 14920 O O . LEU A 1 35 ? -5.295 4.417 8.531 1.00 0.00 2251 LEU A O 10
ATOM 14936 N N . THR A 1 36 ? -3.437 4.991 7.392 1.00 0.00 2252 THR A N 10
ATOM 14937 C CA . THR A 1 36 ? -4.097 5.734 6.303 1.00 0.00 2252 THR A CA 10
ATOM 14938 C C . THR A 1 36 ? -3.699 5.154 4.937 1.00 0.00 2252 THR A C 10
ATOM 14939 O O . THR A 1 36 ? -2.628 4.547 4.827 1.00 0.00 2252 THR A O 10
ATOM 14950 N N . PRO A 1 37 ? -4.508 5.337 3.872 1.00 0.00 2253 PRO A N 10
ATOM 14951 C CA . PRO A 1 37 ? -4.215 4.802 2.543 1.00 0.00 2253 PRO A CA 10
ATOM 14952 C C . PRO A 1 37 ? -2.891 5.309 1.949 1.00 0.00 2253 PRO A C 10
ATOM 14953 O O . PRO A 1 37 ? -2.127 4.524 1.392 1.00 0.00 2253 PRO A O 10
ATOM 14964 N N . SER A 1 38 ? -2.588 6.601 2.115 1.00 0.00 2254 SER A N 10
ATOM 14965 C CA . SER A 1 38 ? -1.280 7.177 1.781 1.00 0.00 2254 SER A CA 10
ATOM 14966 C C . SER A 1 38 ? -0.139 6.494 2.549 1.00 0.00 2254 SER A C 10
ATOM 14967 O O . SER A 1 38 ? 0.870 6.129 1.945 1.00 0.00 2254 SER A O 10
ATOM 14975 N N . GLY A 1 39 ? -0.307 6.250 3.853 1.00 0.00 2255 GLY A N 10
ATOM 14976 C CA . GLY A 1 39 ? 0.616 5.481 4.697 1.00 0.00 2255 GLY A CA 10
ATOM 14977 C C . GLY A 1 39 ? 0.836 4.029 4.245 1.00 0.00 2255 GLY A C 10
ATOM 14978 O O . GLY A 1 39 ? 1.938 3.499 4.413 1.00 0.00 2255 GLY A O 10
ATOM 14982 N N . ILE A 1 40 ? -0.174 3.370 3.669 1.00 0.00 2256 ILE A N 10
ATOM 14983 C CA . ILE A 1 40 ? -0.019 2.058 3.010 1.00 0.00 2256 ILE A CA 10
ATOM 14984 C C . ILE A 1 40 ? 0.906 2.189 1.793 1.00 0.00 2256 ILE A C 10
ATOM 14985 O O . ILE A 1 40 ? 1.959 1.549 1.733 1.00 0.00 2256 ILE A O 10
ATOM 15001 N N . ILE A 1 41 ? 0.543 3.044 0.828 1.00 0.00 2257 ILE A N 10
ATOM 15002 C CA . ILE A 1 41 ? 1.241 3.171 -0.460 1.00 0.00 2257 ILE A CA 10
ATOM 15003 C C . ILE A 1 41 ? 2.685 3.679 -0.291 1.00 0.00 2257 ILE A C 10
ATOM 15004 O O . ILE A 1 41 ? 3.586 3.219 -0.991 1.00 0.00 2257 ILE A O 10
ATOM 15020 N N . ALA A 1 42 ? 2.941 4.555 0.686 1.00 0.00 2258 ALA A N 10
ATOM 15021 C CA . ALA A 1 42 ? 4.277 5.033 1.054 1.00 0.00 2258 ALA A CA 10
ATOM 15022 C C . ALA A 1 42 ? 5.276 3.894 1.334 1.00 0.00 2258 ALA A C 10
ATOM 15023 O O . ALA A 1 42 ? 6.387 3.900 0.797 1.00 0.00 2258 ALA A O 10
ATOM 15030 N N . LYS A 1 43 ? 4.881 2.878 2.117 1.00 0.00 2259 LYS A N 10
ATOM 15031 C CA . LYS A 1 43 ? 5.727 1.705 2.421 1.00 0.00 2259 LYS A CA 10
ATOM 15032 C C . LYS A 1 43 ? 5.962 0.799 1.203 1.00 0.00 2259 LYS A C 10
ATOM 15033 O O . LYS A 1 43 ? 7.041 0.215 1.080 1.00 0.00 2259 LYS A O 10
ATOM 15052 N N . VAL A 1 44 ? 5.000 0.716 0.281 1.00 0.00 2260 VAL A N 10
ATOM 15053 C CA . VAL A 1 44 ? 5.142 -0.025 -0.989 1.00 0.00 2260 VAL A CA 10
ATOM 15054 C C . VAL A 1 44 ? 6.102 0.687 -1.942 1.00 0.00 2260 VAL A C 10
ATOM 15055 O O . VAL A 1 44 ? 7.007 0.059 -2.488 1.00 0.00 2260 VAL A O 10
ATOM 15068 N N . LYS A 1 45 ? 5.977 2.013 -2.068 1.00 0.00 2261 LYS A N 10
ATOM 15069 C CA . LYS A 1 45 ? 6.898 2.889 -2.820 1.00 0.00 2261 LYS A CA 10
ATOM 15070 C C . LYS A 1 45 ? 8.337 2.848 -2.279 1.00 0.00 2261 LYS A C 10
ATOM 15071 O O . LYS A 1 45 ? 9.293 2.880 -3.058 1.00 0.00 2261 LYS A O 10
ATOM 15090 N N . ALA A 1 46 ? 8.495 2.719 -0.959 1.00 0.00 2262 ALA A N 10
ATOM 15091 C CA . ALA A 1 46 ? 9.783 2.539 -0.281 1.00 0.00 2262 ALA A CA 10
ATOM 15092 C C . ALA A 1 46 ? 10.366 1.108 -0.403 1.00 0.00 2262 ALA A C 10
ATOM 15093 O O . ALA A 1 46 ? 11.529 0.890 -0.059 1.00 0.00 2262 ALA A O 10
ATOM 15100 N N . GLY A 1 47 ? 9.581 0.130 -0.877 1.00 0.00 2263 GLY A N 10
ATOM 15101 C CA . GLY A 1 47 ? 9.981 -1.279 -0.995 1.00 0.00 2263 GLY A CA 10
ATOM 15102 C C . GLY A 1 47 ? 9.970 -2.064 0.326 1.00 0.00 2263 GLY A C 10
ATOM 15103 O O . GLY A 1 47 ? 10.537 -3.156 0.399 1.00 0.00 2263 GLY A O 10
ATOM 15107 N N . ASP A 1 48 ? 9.351 -1.515 1.379 1.00 0.00 2264 ASP A N 10
ATOM 15108 C CA . ASP A 1 48 ? 9.292 -2.092 2.732 1.00 0.00 2264 ASP A CA 10
ATOM 15109 C C . ASP A 1 48 ? 8.061 -3.012 2.960 1.00 0.00 2264 ASP A C 10
ATOM 15110 O O . ASP A 1 48 ? 7.980 -3.718 3.969 1.00 0.00 2264 ASP A O 10
ATOM 15119 N N . MET A 1 49 ? 7.109 -3.027 2.018 1.00 0.00 2265 MET A N 10
ATOM 15120 C CA . MET A 1 49 ? 5.872 -3.822 2.077 1.00 0.00 2265 MET A CA 10
ATOM 15121 C C . MET A 1 49 ? 5.406 -4.231 0.666 1.00 0.00 2265 MET A C 10
ATOM 15122 O O . MET A 1 49 ? 5.475 -3.430 -0.267 1.00 0.00 2265 MET A O 10
ATOM 15136 N N . THR A 1 50 ? 4.948 -5.479 0.498 1.00 0.00 2266 THR A N 10
ATOM 15137 C CA . THR A 1 50 ? 4.446 -6.001 -0.790 1.00 0.00 2266 THR A CA 10
ATOM 15138 C C . THR A 1 50 ? 3.074 -5.441 -1.168 1.00 0.00 2266 THR A C 10
ATOM 15139 O O . THR A 1 50 ? 2.280 -5.058 -0.306 1.00 0.00 2266 THR A O 10
ATOM 15150 N N . GLN A 1 51 ? 2.761 -5.428 -2.465 1.00 0.00 2267 GLN A N 10
ATOM 15151 C CA . GLN A 1 51 ? 1.422 -5.131 -2.994 1.00 0.00 2267 GLN A CA 10
ATOM 15152 C C . GLN A 1 51 ? 0.342 -6.052 -2.399 1.00 0.00 2267 GLN A C 10
ATOM 15153 O O . GLN A 1 51 ? -0.743 -5.589 -2.067 1.00 0.00 2267 GLN A O 10
ATOM 15167 N N . GLU A 1 52 ? 0.634 -7.349 -2.227 1.00 0.00 2268 GLU A N 10
ATOM 15168 C CA . GLU A 1 52 ? -0.256 -8.323 -1.580 1.00 0.00 2268 GLU A CA 10
ATOM 15169 C C . GLU A 1 52 ? -0.626 -7.904 -0.144 1.00 0.00 2268 GLU A C 10
ATOM 15170 O O . GLU A 1 52 ? -1.809 -7.856 0.209 1.00 0.00 2268 GLU A O 10
ATOM 15182 N N . THR A 1 53 ? 0.376 -7.564 0.681 1.00 0.00 2269 THR A N 10
ATOM 15183 C CA . THR A 1 53 ? 0.178 -7.114 2.078 1.00 0.00 2269 THR A CA 10
ATOM 15184 C C . THR A 1 53 ? -0.557 -5.774 2.142 1.00 0.00 2269 THR A C 10
ATOM 15185 O O . THR A 1 53 ? -1.457 -5.581 2.960 1.00 0.00 2269 THR A O 10
ATOM 15196 N N . ALA A 1 54 ? -0.201 -4.848 1.254 1.00 0.00 2270 ALA A N 10
ATOM 15197 C CA . ALA A 1 54 ? -0.861 -3.554 1.116 1.00 0.00 2270 ALA A CA 10
ATOM 15198 C C . ALA A 1 54 ? -2.349 -3.653 0.757 1.00 0.00 2270 ALA A C 10
ATOM 15199 O O . ALA A 1 54 ? -3.190 -3.016 1.396 1.00 0.00 2270 ALA A O 10
ATOM 15206 N N . ARG A 1 55 ? -2.700 -4.458 -0.259 1.00 0.00 2271 ARG A N 10
ATOM 15207 C CA . ARG A 1 55 ? -4.063 -4.538 -0.800 1.00 0.00 2271 ARG A CA 10
ATOM 15208 C C . ARG A 1 55 ? -5.089 -5.056 0.205 1.00 0.00 2271 ARG A C 10
ATOM 15209 O O . ARG A 1 55 ? -6.165 -4.478 0.309 1.00 0.00 2271 ARG A O 10
ATOM 15230 N N . GLU A 1 56 ? -4.757 -6.079 0.996 1.00 0.00 2272 GLU A N 10
ATOM 15231 C CA . GLU A 1 56 ? -5.684 -6.595 2.017 1.00 0.00 2272 GLU A CA 10
ATOM 15232 C C . GLU A 1 56 ? -5.997 -5.568 3.121 1.00 0.00 2272 GLU A C 10
ATOM 15233 O O . GLU A 1 56 ? -7.131 -5.516 3.601 1.00 0.00 2272 GLU A O 10
ATOM 15245 N N . LEU A 1 57 ? -5.034 -4.711 3.489 1.00 0.00 2273 LEU A N 10
ATOM 15246 C CA . LEU A 1 57 ? -5.267 -3.589 4.408 1.00 0.00 2273 LEU A CA 10
ATOM 15247 C C . LEU A 1 57 ? -6.222 -2.544 3.805 1.00 0.00 2273 LEU A C 10
ATOM 15248 O O . LEU A 1 57 ? -7.162 -2.114 4.471 1.00 0.00 2273 LEU A O 10
ATOM 15264 N N . LEU A 1 58 ? -6.035 -2.168 2.538 1.00 0.00 2274 LEU A N 10
ATOM 15265 C CA . LEU A 1 58 ? -6.907 -1.221 1.827 1.00 0.00 2274 LEU A CA 10
ATOM 15266 C C . LEU A 1 58 ? -8.338 -1.749 1.619 1.00 0.00 2274 LEU A C 10
ATOM 15267 O O . LEU A 1 58 ? -9.313 -1.012 1.791 1.00 0.00 2274 LEU A O 10
ATOM 15283 N N . LEU A 1 59 ? -8.481 -3.037 1.290 1.00 0.00 2275 LEU A N 10
ATOM 15284 C CA . LEU A 1 59 ? -9.779 -3.725 1.205 1.00 0.00 2275 LEU A CA 10
ATOM 15285 C C . LEU A 1 59 ? -10.497 -3.810 2.563 1.00 0.00 2275 LEU A C 10
ATOM 15286 O O . LEU A 1 59 ? -11.725 -3.777 2.601 1.00 0.00 2275 LEU A O 10
ATOM 15302 N N . ALA A 1 60 ? -9.760 -3.880 3.679 1.00 0.00 2276 ALA A N 10
ATOM 15303 C CA . ALA A 1 60 ? -10.324 -3.767 5.031 1.00 0.00 2276 ALA A CA 10
ATOM 15304 C C . ALA A 1 60 ? -10.737 -2.322 5.398 1.00 0.00 2276 ALA A C 10
ATOM 15305 O O . ALA A 1 60 ? -11.746 -2.129 6.082 1.00 0.00 2276 ALA A O 10
ATOM 15312 N N . MET A 1 61 ? -9.983 -1.303 4.956 1.00 0.00 2277 MET A N 10
ATOM 15313 C CA . MET A 1 61 ? -10.292 0.122 5.178 1.00 0.00 2277 MET A CA 10
ATOM 15314 C C . MET A 1 61 ? -11.588 0.593 4.491 1.00 0.00 2277 MET A C 10
ATOM 15315 O O . MET A 1 61 ? -12.369 1.325 5.107 1.00 0.00 2277 MET A O 10
ATOM 15329 N N . ARG A 1 62 ? -11.789 0.228 3.216 1.00 0.00 2278 ARG A N 10
ATOM 15330 C CA . ARG A 1 62 ? -12.869 0.761 2.364 1.00 0.00 2278 ARG A CA 10
ATOM 15331 C C . ARG A 1 62 ? -14.290 0.408 2.843 1.00 0.00 2278 ARG A C 10
ATOM 15332 O O . ARG A 1 62 ? -15.203 1.245 2.657 1.00 0.00 2278 ARG A O 10
ATOM 15354 N N . GLY B 2 1 ? 24.342 11.461 -31.625 1.00 0.00 -5 GLY B N 10
ATOM 15355 C CA . GLY B 2 1 ? 23.689 12.788 -31.646 1.00 0.00 -5 GLY B CA 10
ATOM 15356 C C . GLY B 2 1 ? 22.554 12.854 -30.625 1.00 0.00 -5 GLY B C 10
ATOM 15357 O O . GLY B 2 1 ? 22.752 12.437 -29.478 1.00 0.00 -5 GLY B O 10
ATOM 15363 N N . PRO B 2 2 ? 21.366 13.372 -30.996 1.00 0.00 -4 PRO B N 10
ATOM 15364 C CA . PRO B 2 2 ? 20.201 13.456 -30.105 1.00 0.00 -4 PRO B CA 10
ATOM 15365 C C . PRO B 2 2 ? 19.592 12.071 -29.811 1.00 0.00 -4 PRO B C 10
ATOM 15366 O O . PRO B 2 2 ? 19.752 11.122 -30.585 1.00 0.00 -4 PRO B O 10
ATOM 15377 N N . GLY B 2 3 ? 18.853 11.965 -28.700 1.00 0.00 -3 GLY B N 10
ATOM 15378 C CA . GLY B 2 3 ? 18.076 10.765 -28.334 1.00 0.00 -3 GLY B CA 10
ATOM 15379 C C . GLY B 2 3 ? 17.035 10.359 -29.395 1.00 0.00 -3 GLY B C 10
ATOM 15380 O O . GLY B 2 3 ? 16.802 9.167 -29.617 1.00 0.00 -3 GLY B O 10
ATOM 15384 N N . SER B 2 4 ? 16.450 11.344 -30.079 1.00 0.00 -2 SER B N 10
ATOM 15385 C CA . SER B 2 4 ? 15.656 11.193 -31.307 1.00 0.00 -2 SER B CA 10
ATOM 15386 C C . SER B 2 4 ? 15.613 12.511 -32.086 1.00 0.00 -2 SER B C 10
ATOM 15387 O O . SER B 2 4 ? 15.466 13.586 -31.496 1.00 0.00 -2 SER B O 10
ATOM 15395 N N . TYR B 2 5 ? 15.679 12.438 -33.419 1.00 0.00 -1 TYR B N 10
ATOM 15396 C CA . TYR B 2 5 ? 15.499 13.588 -34.313 1.00 0.00 -1 TYR B CA 10
ATOM 15397 C C . TYR B 2 5 ? 14.055 14.128 -34.314 1.00 0.00 -1 TYR B C 10
ATOM 15398 O O . TYR B 2 5 ? 13.837 15.301 -34.628 1.00 0.00 -1 TYR B O 10
ATOM 15416 N N . MET B 2 6 ? 13.070 13.312 -33.913 1.00 0.00 1 MET B N 10
ATOM 15417 C CA . MET B 2 6 ? 11.686 13.753 -33.666 1.00 0.00 1 MET B CA 10
ATOM 15418 C C . MET B 2 6 ? 11.595 14.778 -32.521 1.00 0.00 1 MET B C 10
ATOM 15419 O O . MET B 2 6 ? 10.800 15.717 -32.578 1.00 0.00 1 MET B O 10
ATOM 15433 N N . THR B 2 7 ? 12.466 14.656 -31.514 1.00 0.00 2 THR B N 10
ATOM 15434 C CA . THR B 2 7 ? 12.569 15.561 -30.355 1.00 0.00 2 THR B CA 10
ATOM 15435 C C . THR B 2 7 ? 13.526 16.724 -30.687 1.00 0.00 2 THR B C 10
ATOM 15436 O O . THR B 2 7 ? 14.553 16.941 -30.038 1.00 0.00 2 THR B O 10
ATOM 15447 N N . HIS B 2 8 ? 13.210 17.449 -31.765 1.00 0.00 3 HIS B N 10
ATOM 15448 C CA . HIS B 2 8 ? 13.978 18.600 -32.270 1.00 0.00 3 HIS B CA 10
ATOM 15449 C C . HIS B 2 8 ? 13.989 19.786 -31.289 1.00 0.00 3 HIS B C 10
ATOM 15450 O O . HIS B 2 8 ? 13.093 19.930 -30.453 1.00 0.00 3 HIS B O 10
ATOM 15465 N N . PHE B 2 9 ? 14.978 20.672 -31.427 1.00 0.00 4 PHE B N 10
ATOM 15466 C CA . PHE B 2 9 ? 15.030 21.969 -30.736 1.00 0.00 4 PHE B CA 10
ATOM 15467 C C . PHE B 2 9 ? 13.762 22.800 -30.996 1.00 0.00 4 PHE B C 10
ATOM 15468 O O . PHE B 2 9 ? 13.172 22.718 -32.075 1.00 0.00 4 PHE B O 10
ATOM 15485 N N . GLU B 2 10 ? 13.339 23.598 -30.010 1.00 0.00 5 GLU B N 10
ATOM 15486 C CA . GLU B 2 10 ? 12.165 24.487 -30.084 1.00 0.00 5 GLU B CA 10
ATOM 15487 C C . GLU B 2 10 ? 10.856 23.739 -30.441 1.00 0.00 5 GLU B C 10
ATOM 15488 O O . GLU B 2 10 ? 10.098 24.140 -31.329 1.00 0.00 5 GLU B O 10
ATOM 15500 N N . ASP B 2 11 ? 10.580 22.637 -29.736 1.00 0.00 6 ASP B N 10
ATOM 15501 C CA . ASP B 2 11 ? 9.320 21.873 -29.798 1.00 0.00 6 ASP B CA 10
ATOM 15502 C C . ASP B 2 11 ? 8.362 22.294 -28.651 1.00 0.00 6 ASP B C 10
ATOM 15503 O O . ASP B 2 11 ? 8.271 23.483 -28.316 1.00 0.00 6 ASP B O 10
ATOM 15512 N N . HIS B 2 12 ? 7.634 21.348 -28.044 1.00 0.00 7 HIS B N 10
ATOM 15513 C CA . HIS B 2 12 ? 6.712 21.573 -26.918 1.00 0.00 7 HIS B CA 10
ATOM 15514 C C . HIS B 2 12 ? 7.486 21.749 -25.597 1.00 0.00 7 HIS B C 10
ATOM 15515 O O . HIS B 2 12 ? 7.736 20.786 -24.863 1.00 0.00 7 HIS B O 10
ATOM 15530 N N . ARG B 2 13 ? 7.891 22.992 -25.299 1.00 0.00 8 ARG B N 10
ATOM 15531 C CA . ARG B 2 13 ? 8.792 23.349 -24.180 1.00 0.00 8 ARG B CA 10
ATOM 15532 C C . ARG B 2 13 ? 8.249 22.991 -22.793 1.00 0.00 8 ARG B C 10
ATOM 15533 O O . ARG B 2 13 ? 9.009 22.557 -21.919 1.00 0.00 8 ARG B O 10
ATOM 15554 N N . VAL B 2 14 ? 6.939 23.135 -22.613 1.00 0.00 9 VAL B N 10
ATOM 15555 C CA . VAL B 2 14 ? 6.174 22.887 -21.376 1.00 0.00 9 VAL B CA 10
ATOM 15556 C C . VAL B 2 14 ? 4.664 22.852 -21.664 1.00 0.00 9 VAL B C 10
ATOM 15557 O O . VAL B 2 14 ? 4.151 23.691 -22.412 1.00 0.00 9 VAL B O 10
ATOM 15570 N N . GLY B 2 15 ? 3.945 21.868 -21.108 1.00 0.00 10 GLY B N 10
ATOM 15571 C CA . GLY B 2 15 ? 2.496 21.713 -21.263 1.00 0.00 10 GLY B CA 10
ATOM 15572 C C . GLY B 2 15 ? 1.869 20.843 -20.174 1.00 0.00 10 GLY B C 10
ATOM 15573 O O . GLY B 2 15 ? 2.238 20.932 -18.999 1.00 0.00 10 GLY B O 10
ATOM 15577 N N . SER B 2 16 ? 0.910 19.996 -20.559 1.00 0.00 11 SER B N 10
ATOM 15578 C CA . SER B 2 16 ? 0.153 19.101 -19.659 1.00 0.00 11 SER B CA 10
ATOM 15579 C C . SER B 2 16 ? 1.035 18.104 -18.887 1.00 0.00 11 SER B C 10
ATOM 15580 O O . SER B 2 16 ? 0.695 17.683 -17.780 1.00 0.00 11 SER B O 10
ATOM 15588 N N . ASP B 2 17 ? 2.223 17.791 -19.417 1.00 0.00 12 ASP B N 10
ATOM 15589 C CA . ASP B 2 17 ? 3.256 16.959 -18.778 1.00 0.00 12 ASP B CA 10
ATOM 15590 C C . ASP B 2 17 ? 3.721 17.480 -17.401 1.00 0.00 12 ASP B C 10
ATOM 15591 O O . ASP B 2 17 ? 4.149 16.692 -16.552 1.00 0.00 12 ASP B O 10
ATOM 15600 N N . ARG B 2 18 ? 3.632 18.801 -17.167 1.00 0.00 13 ARG B N 10
ATOM 15601 C CA . ARG B 2 18 ? 4.051 19.505 -15.935 1.00 0.00 13 ARG B CA 10
ATOM 15602 C C . ARG B 2 18 ? 2.900 20.264 -15.243 1.00 0.00 13 ARG B C 10
ATOM 15603 O O . ARG B 2 18 ? 3.132 21.217 -14.491 1.00 0.00 13 ARG B O 10
ATOM 15624 N N . LEU B 2 19 ? 1.662 19.811 -15.458 1.00 0.00 14 LEU B N 10
ATOM 15625 C CA . LEU B 2 19 ? 0.466 20.202 -14.698 1.00 0.00 14 LEU B CA 10
ATOM 15626 C C . LEU B 2 19 ? 0.136 19.142 -13.620 1.00 0.00 14 LEU B C 10
ATOM 15627 O O . LEU B 2 19 ? 0.911 18.969 -12.676 1.00 0.00 14 LEU B O 10
ATOM 15643 N N . ALA B 2 20 ? -1.015 18.471 -13.741 1.00 0.00 15 ALA B N 10
ATOM 15644 C CA . ALA B 2 20 ? -1.577 17.495 -12.793 1.00 0.00 15 ALA B CA 10
ATOM 15645 C C . ALA B 2 20 ? -1.930 18.136 -11.418 1.00 0.00 15 ALA B C 10
ATOM 15646 O O . ALA B 2 20 ? -2.238 19.332 -11.341 1.00 0.00 15 ALA B O 10
ATOM 15653 N N . ALA B 2 21 ? -1.920 17.342 -10.336 1.00 0.00 16 ALA B N 10
ATOM 15654 C CA . ALA B 2 21 ? -2.369 17.733 -8.993 1.00 0.00 16 ALA B CA 10
ATOM 15655 C C . ALA B 2 21 ? -1.745 16.854 -7.884 1.00 0.00 16 ALA B C 10
ATOM 15656 O O . ALA B 2 21 ? -1.090 15.847 -8.163 1.00 0.00 16 ALA B O 10
ATOM 15663 N N . ASP B 2 22 ? -1.958 17.238 -6.620 1.00 0.00 17 ASP B N 10
ATOM 15664 C CA . ASP B 2 22 ? -1.367 16.632 -5.412 1.00 0.00 17 ASP B CA 10
ATOM 15665 C C . ASP B 2 22 ? -2.411 16.105 -4.398 1.00 0.00 17 ASP B C 10
ATOM 15666 O O . ASP B 2 22 ? -2.092 15.906 -3.219 1.00 0.00 17 ASP B O 10
ATOM 15675 N N . GLY B 2 23 ? -3.659 15.878 -4.838 1.00 0.00 18 GLY B N 10
ATOM 15676 C CA . GLY B 2 23 ? -4.778 15.436 -3.996 1.00 0.00 18 GLY B CA 10
ATOM 15677 C C . GLY B 2 23 ? -4.566 14.088 -3.277 1.00 0.00 18 GLY B C 10
ATOM 15678 O O . GLY B 2 23 ? -3.947 13.163 -3.815 1.00 0.00 18 GLY B O 10
ATOM 15682 N N . GLU B 2 24 ? -5.098 13.975 -2.057 1.00 0.00 19 GLU B N 10
ATOM 15683 C CA . GLU B 2 24 ? -5.070 12.759 -1.229 1.00 0.00 19 GLU B CA 10
ATOM 15684 C C . GLU B 2 24 ? -5.851 11.580 -1.854 1.00 0.00 19 GLU B C 10
ATOM 15685 O O . GLU B 2 24 ? -6.900 11.772 -2.479 1.00 0.00 19 GLU B O 10
ATOM 15697 N N . ILE B 2 25 ? -5.362 10.351 -1.644 1.00 0.00 20 ILE B N 10
ATOM 15698 C CA . ILE B 2 25 ? -6.016 9.101 -2.071 1.00 0.00 20 ILE B CA 10
ATOM 15699 C C . ILE B 2 25 ? -6.885 8.506 -0.949 1.00 0.00 20 ILE B C 10
ATOM 15700 O O . ILE B 2 25 ? -6.479 8.458 0.214 1.00 0.00 20 ILE B O 10
ATOM 15716 N N . SER B 2 26 ? -8.096 8.053 -1.294 1.00 0.00 21 SER B N 10
ATOM 15717 C CA . SER B 2 26 ? -8.917 7.175 -0.430 1.00 0.00 21 SER B CA 10
ATOM 15718 C C . SER B 2 26 ? -8.481 5.701 -0.548 1.00 0.00 21 SER B C 10
ATOM 15719 O O . SER B 2 26 ? -7.667 5.347 -1.408 1.00 0.00 21 SER B O 10
ATOM 15727 N N . ALA B 2 27 ? -9.006 4.821 0.310 1.00 0.00 22 ALA B N 10
ATOM 15728 C CA . ALA B 2 27 ? -8.630 3.406 0.351 1.00 0.00 22 ALA B CA 10
ATOM 15729 C C . ALA B 2 27 ? -8.985 2.639 -0.937 1.00 0.00 22 ALA B C 10
ATOM 15730 O O . ALA B 2 27 ? -8.214 1.775 -1.354 1.00 0.00 22 ALA B O 10
ATOM 15737 N N . ASP B 2 28 ? -10.108 2.960 -1.586 1.00 0.00 23 ASP B N 10
ATOM 15738 C CA . ASP B 2 28 ? -10.489 2.382 -2.884 1.00 0.00 23 ASP B CA 10
ATOM 15739 C C . ASP B 2 28 ? -9.654 2.916 -4.068 1.00 0.00 23 ASP B C 10
ATOM 15740 O O . ASP B 2 28 ? -9.313 2.161 -4.976 1.00 0.00 23 ASP B O 10
ATOM 15749 N N . GLU B 2 29 ? -9.264 4.198 -4.049 1.00 0.00 24 GLU B N 10
ATOM 15750 C CA . GLU B 2 29 ? -8.331 4.789 -5.026 1.00 0.00 24 GLU B CA 10
ATOM 15751 C C . GLU B 2 29 ? -6.920 4.179 -4.944 1.00 0.00 24 GLU B C 10
ATOM 15752 O O . GLU B 2 29 ? -6.279 3.900 -5.962 1.00 0.00 24 GLU B O 10
ATOM 15764 N N . ALA B 2 30 ? -6.442 3.917 -3.722 1.00 0.00 25 ALA B N 10
ATOM 15765 C CA . ALA B 2 30 ? -5.134 3.330 -3.445 1.00 0.00 25 ALA B CA 10
ATOM 15766 C C . ALA B 2 30 ? -4.963 1.916 -4.051 1.00 0.00 25 ALA B C 10
ATOM 15767 O O . ALA B 2 30 ? -3.838 1.525 -4.364 1.00 0.00 25 ALA B O 10
ATOM 15774 N N . LEU B 2 31 ? -6.048 1.158 -4.267 1.00 0.00 26 LEU B N 10
ATOM 15775 C CA . LEU B 2 31 ? -6.006 -0.169 -4.904 1.00 0.00 26 LEU B CA 10
ATOM 15776 C C . LEU B 2 31 ? -5.337 -0.148 -6.290 1.00 0.00 26 LEU B C 10
ATOM 15777 O O . LEU B 2 31 ? -4.533 -1.031 -6.598 1.00 0.00 26 LEU B O 10
ATOM 15793 N N . SER B 2 32 ? -5.637 0.868 -7.102 1.00 0.00 27 SER B N 10
ATOM 15794 C CA . SER B 2 32 ? -5.063 1.080 -8.439 1.00 0.00 27 SER B CA 10
ATOM 15795 C C . SER B 2 32 ? -3.609 1.571 -8.399 1.00 0.00 27 SER B C 10
ATOM 15796 O O . SER B 2 32 ? -2.806 1.258 -9.285 1.00 0.00 27 SER B O 10
ATOM 15804 N N . MET B 2 33 ? -3.202 2.269 -7.329 1.00 0.00 28 MET B N 10
ATOM 15805 C CA . MET B 2 33 ? -1.823 2.747 -7.132 1.00 0.00 28 MET B CA 10
ATOM 15806 C C . MET B 2 33 ? -0.821 1.587 -7.071 1.00 0.00 28 MET B C 10
ATOM 15807 O O . MET B 2 33 ? 0.254 1.671 -7.659 1.00 0.00 28 MET B O 10
ATOM 15821 N N . LEU B 2 34 ? -1.190 0.475 -6.425 1.00 0.00 29 LEU B N 10
ATOM 15822 C CA . LEU B 2 34 ? -0.375 -0.743 -6.318 1.00 0.00 29 LEU B CA 10
ATOM 15823 C C . LEU B 2 34 ? -0.018 -1.360 -7.680 1.00 0.00 29 LEU B C 10
ATOM 15824 O O . LEU B 2 34 ? 1.075 -1.896 -7.852 1.00 0.00 29 LEU B O 10
ATOM 15840 N N . ASP B 2 35 ? -0.915 -1.261 -8.663 1.00 0.00 30 ASP B N 10
ATOM 15841 C CA . ASP B 2 35 ? -0.699 -1.753 -10.033 1.00 0.00 30 ASP B CA 10
ATOM 15842 C C . ASP B 2 35 ? 0.327 -0.910 -10.822 1.00 0.00 30 ASP B C 10
ATOM 15843 O O . ASP B 2 35 ? 1.027 -1.428 -11.695 1.00 0.00 30 ASP B O 10
ATOM 15852 N N . ALA B 2 36 ? 0.448 0.385 -10.508 1.00 0.00 31 ALA B N 10
ATOM 15853 C CA . ALA B 2 36 ? 1.427 1.291 -11.106 1.00 0.00 31 ALA B CA 10
ATOM 15854 C C . ALA B 2 36 ? 2.857 1.112 -10.547 1.00 0.00 31 ALA B C 10
ATOM 15855 O O . ALA B 2 36 ? 3.832 1.507 -11.201 1.00 0.00 31 ALA B O 10
ATOM 15862 N N . ILE B 2 37 ? 3.008 0.510 -9.358 1.00 0.00 32 ILE B N 10
ATOM 15863 C CA . ILE B 2 37 ? 4.305 0.296 -8.695 1.00 0.00 32 ILE B CA 10
ATOM 15864 C C . ILE B 2 37 ? 4.962 -0.992 -9.221 1.00 0.00 32 ILE B C 10
ATOM 15865 O O . ILE B 2 37 ? 4.428 -2.090 -9.060 1.00 0.00 32 ILE B O 10
ATOM 15881 N N . GLY B 2 38 ? 6.139 -0.844 -9.837 1.00 0.00 33 GLY B N 10
ATOM 15882 C CA . GLY B 2 38 ? 6.960 -1.944 -10.365 1.00 0.00 33 GLY B CA 10
ATOM 15883 C C . GLY B 2 38 ? 8.453 -1.604 -10.390 1.00 0.00 33 GLY B C 10
ATOM 15884 O O . GLY B 2 38 ? 8.849 -0.446 -10.228 1.00 0.00 33 GLY B O 10
ATOM 15888 N N . THR B 2 39 ? 9.294 -2.621 -10.593 1.00 0.00 34 THR B N 10
ATOM 15889 C CA . THR B 2 39 ? 10.770 -2.499 -10.580 1.00 0.00 34 THR B CA 10
ATOM 15890 C C . THR B 2 39 ? 11.342 -1.662 -11.747 1.00 0.00 34 THR B C 10
ATOM 15891 O O . THR B 2 39 ? 12.391 -1.022 -11.608 1.00 0.00 34 THR B O 10
ATOM 15902 N N . GLY B 2 40 ? 10.626 -1.609 -12.880 1.00 0.00 35 GLY B N 10
ATOM 15903 C CA . GLY B 2 40 ? 10.981 -0.819 -14.067 1.00 0.00 35 GLY B CA 10
ATOM 15904 C C . GLY B 2 40 ? 9.850 -0.745 -15.101 1.00 0.00 35 GLY B C 10
ATOM 15905 O O . GLY B 2 40 ? 8.694 -1.072 -14.806 1.00 0.00 35 GLY B O 10
ATOM 15909 N N . GLN B 2 41 ? 10.178 -0.336 -16.325 1.00 0.00 36 GLN B N 10
ATOM 15910 C CA . GLN B 2 41 ? 9.228 -0.186 -17.436 1.00 0.00 36 GLN B CA 10
ATOM 15911 C C . GLN B 2 41 ? 8.999 -1.537 -18.149 1.00 0.00 36 GLN B C 10
ATOM 15912 O O . GLN B 2 41 ? 9.585 -1.828 -19.196 1.00 0.00 36 GLN B O 10
ATOM 15926 N N . SER B 2 42 ? 8.150 -2.388 -17.561 1.00 0.00 37 SER B N 10
ATOM 15927 C CA . SER B 2 42 ? 7.688 -3.660 -18.137 1.00 0.00 37 SER B CA 10
ATOM 15928 C C . SER B 2 42 ? 6.931 -3.467 -19.464 1.00 0.00 37 SER B C 10
ATOM 15929 O O . SER B 2 42 ? 6.230 -2.464 -19.651 1.00 0.00 37 SER B O 10
ATOM 15937 N N . THR B 2 43 ? 7.047 -4.437 -20.378 1.00 0.00 38 THR B N 10
ATOM 15938 C CA . THR B 2 43 ? 6.378 -4.449 -21.697 1.00 0.00 38 THR B CA 10
ATOM 15939 C C . THR B 2 43 ? 5.670 -5.797 -21.950 1.00 0.00 38 THR B C 10
ATOM 15940 O O . THR B 2 43 ? 6.212 -6.667 -22.644 1.00 0.00 38 THR B O 10
ATOM 15951 N N . PRO B 2 44 ? 4.455 -6.008 -21.395 1.00 0.00 39 PRO B N 10
ATOM 15952 C CA . PRO B 2 44 ? 3.639 -7.206 -21.627 1.00 0.00 39 PRO B CA 10
ATOM 15953 C C . PRO B 2 44 ? 3.325 -7.456 -23.113 1.00 0.00 39 PRO B C 10
ATOM 15954 O O . PRO B 2 44 ? 3.151 -6.514 -23.893 1.00 0.00 39 PRO B O 10
ATOM 15965 N N . THR B 2 45 ? 3.224 -8.730 -23.508 1.00 0.00 40 THR B N 10
ATOM 15966 C CA . THR B 2 45 ? 2.954 -9.161 -24.895 1.00 0.00 40 THR B CA 10
ATOM 15967 C C . THR B 2 45 ? 1.624 -8.625 -25.449 1.00 0.00 40 THR B C 10
ATOM 15968 O O . THR B 2 45 ? 1.538 -8.249 -26.623 1.00 0.00 40 THR B O 10
ATOM 15979 N N . GLY B 2 46 ? 0.575 -8.567 -24.614 1.00 0.00 41 GLY B N 10
ATOM 15980 C CA . GLY B 2 46 ? -0.726 -7.973 -24.957 1.00 0.00 41 GLY B CA 10
ATOM 15981 C C . GLY B 2 46 ? -1.613 -8.816 -25.886 1.00 0.00 41 GLY B C 10
ATOM 15982 O O . GLY B 2 46 ? -2.606 -8.302 -26.410 1.00 0.00 41 GLY B O 10
ATOM 15986 N N . ALA B 2 47 ? -1.271 -10.093 -26.107 1.00 0.00 42 ALA B N 10
ATOM 15987 C CA . ALA B 2 47 ? -1.957 -11.015 -27.016 1.00 0.00 42 ALA B CA 10
ATOM 15988 C C . ALA B 2 47 ? -1.682 -12.487 -26.636 1.00 0.00 42 ALA B C 10
ATOM 15989 O O . ALA B 2 47 ? -0.537 -12.868 -26.366 1.00 0.00 42 ALA B O 10
ATOM 15996 N N . ASP B 2 48 ? -2.726 -13.322 -26.644 1.00 0.00 43 ASP B N 10
ATOM 15997 C CA . ASP B 2 48 ? -2.661 -14.752 -26.302 1.00 0.00 43 ASP B CA 10
ATOM 15998 C C . ASP B 2 48 ? -2.571 -15.613 -27.588 1.00 0.00 43 ASP B C 10
ATOM 15999 O O . ASP B 2 48 ? -3.429 -16.456 -27.875 1.00 0.00 43 ASP B O 10
ATOM 16008 N N . ASP B 2 49 ? -1.526 -15.364 -28.390 1.00 0.00 44 ASP B N 10
ATOM 16009 C CA . ASP B 2 49 ? -1.235 -16.040 -29.670 1.00 0.00 44 ASP B CA 10
ATOM 16010 C C . ASP B 2 49 ? -0.645 -17.461 -29.492 1.00 0.00 44 ASP B C 10
ATOM 16011 O O . ASP B 2 49 ? 0.511 -17.584 -29.026 1.00 0.00 44 ASP B O 10
ATOM 16021 N N . GLY A 1 1 ? 30.760 40.602 28.895 1.00 0.00 2217 GLY A N 11
ATOM 16022 C CA . GLY A 1 1 ? 31.249 39.220 28.720 1.00 0.00 2217 GLY A CA 11
ATOM 16023 C C . GLY A 1 1 ? 30.106 38.210 28.629 1.00 0.00 2217 GLY A C 11
ATOM 16024 O O . GLY A 1 1 ? 29.005 38.476 29.125 1.00 0.00 2217 GLY A O 11
ATOM 16030 N N . PRO A 1 2 ? 30.338 37.040 28.003 1.00 0.00 2218 PRO A N 11
ATOM 16031 C CA . PRO A 1 2 ? 29.336 35.983 27.825 1.00 0.00 2218 PRO A CA 11
ATOM 16032 C C . PRO A 1 2 ? 28.924 35.323 29.158 1.00 0.00 2218 PRO A C 11
ATOM 16033 O O . PRO A 1 2 ? 29.700 35.259 30.117 1.00 0.00 2218 PRO A O 11
ATOM 16044 N N . GLY A 1 3 ? 27.690 34.808 29.207 1.00 0.00 2219 GLY A N 11
ATOM 16045 C CA . GLY A 1 3 ? 27.140 34.077 30.353 1.00 0.00 2219 GLY A CA 11
ATOM 16046 C C . GLY A 1 3 ? 26.634 34.942 31.517 1.00 0.00 2219 GLY A C 11
ATOM 16047 O O . GLY A 1 3 ? 26.327 34.402 32.584 1.00 0.00 2219 GLY A O 11
ATOM 16051 N N . SER A 1 4 ? 26.548 36.264 31.342 1.00 0.00 2220 SER A N 11
ATOM 16052 C CA . SER A 1 4 ? 25.934 37.190 32.309 1.00 0.00 2220 SER A CA 11
ATOM 16053 C C . SER A 1 4 ? 24.462 36.841 32.636 1.00 0.00 2220 SER A C 11
ATOM 16054 O O . SER A 1 4 ? 23.732 36.391 31.744 1.00 0.00 2220 SER A O 11
ATOM 16062 N N . PRO A 1 5 ? 23.995 37.047 33.884 1.00 0.00 2221 PRO A N 11
ATOM 16063 C CA . PRO A 1 5 ? 22.614 36.740 34.283 1.00 0.00 2221 PRO A CA 11
ATOM 16064 C C . PRO A 1 5 ? 21.597 37.716 33.667 1.00 0.00 2221 PRO A C 11
ATOM 16065 O O . PRO A 1 5 ? 21.856 38.917 33.541 1.00 0.00 2221 PRO A O 11
ATOM 16076 N N . ASN A 1 6 ? 20.420 37.209 33.287 1.00 0.00 2222 ASN A N 11
ATOM 16077 C CA . ASN A 1 6 ? 19.272 38.018 32.860 1.00 0.00 2222 ASN A CA 11
ATOM 16078 C C . ASN A 1 6 ? 18.799 38.974 33.984 1.00 0.00 2222 ASN A C 11
ATOM 16079 O O . ASN A 1 6 ? 18.789 38.609 35.163 1.00 0.00 2222 ASN A O 11
ATOM 16090 N N . SER A 1 7 ? 18.381 40.195 33.633 1.00 0.00 2223 SER A N 11
ATOM 16091 C CA . SER A 1 7 ? 17.990 41.241 34.596 1.00 0.00 2223 SER A CA 11
ATOM 16092 C C . SER A 1 7 ? 16.715 40.941 35.406 1.00 0.00 2223 SER A C 11
ATOM 16093 O O . SER A 1 7 ? 16.508 41.547 36.459 1.00 0.00 2223 SER A O 11
ATOM 16101 N N . TYR A 1 8 ? 15.886 39.991 34.956 1.00 0.00 2224 TYR A N 11
ATOM 16102 C CA . TYR A 1 8 ? 14.659 39.532 35.627 1.00 0.00 2224 TYR A CA 11
ATOM 16103 C C . TYR A 1 8 ? 14.797 38.121 36.263 1.00 0.00 2224 TYR A C 11
ATOM 16104 O O . TYR A 1 8 ? 13.821 37.558 36.763 1.00 0.00 2224 TYR A O 11
ATOM 16122 N N . LEU A 1 9 ? 16.005 37.545 36.285 1.00 0.00 2225 LEU A N 11
ATOM 16123 C CA . LEU A 1 9 ? 16.279 36.209 36.827 1.00 0.00 2225 LEU A CA 11
ATOM 16124 C C . LEU A 1 9 ? 16.007 36.134 38.351 1.00 0.00 2225 LEU A C 11
ATOM 16125 O O . LEU A 1 9 ? 16.577 36.942 39.097 1.00 0.00 2225 LEU A O 11
ATOM 16141 N N . PRO A 1 10 ? 15.196 35.174 38.845 1.00 0.00 2226 PRO A N 11
ATOM 16142 C CA . PRO A 1 10 ? 14.923 35.008 40.270 1.00 0.00 2226 PRO A CA 11
ATOM 16143 C C . PRO A 1 10 ? 16.079 34.297 40.995 1.00 0.00 2226 PRO A C 11
ATOM 16144 O O . PRO A 1 10 ? 16.678 33.354 40.467 1.00 0.00 2226 PRO A O 11
ATOM 16155 N N . ALA A 1 11 ? 16.379 34.720 42.227 1.00 0.00 2227 ALA A N 11
ATOM 16156 C CA . ALA A 1 11 ? 17.395 34.101 43.081 1.00 0.00 2227 ALA A CA 11
ATOM 16157 C C . ALA A 1 11 ? 16.799 32.938 43.903 1.00 0.00 2227 ALA A C 11
ATOM 16158 O O . ALA A 1 11 ? 16.001 33.154 44.822 1.00 0.00 2227 ALA A O 11
ATOM 16165 N N . GLU A 1 12 ? 17.159 31.699 43.569 1.00 0.00 2228 GLU A N 11
ATOM 16166 C CA . GLU A 1 12 ? 16.734 30.490 44.295 1.00 0.00 2228 GLU A CA 11
ATOM 16167 C C . GLU A 1 12 ? 17.262 30.452 45.750 1.00 0.00 2228 GLU A C 11
ATOM 16168 O O . GLU A 1 12 ? 18.334 30.978 46.064 1.00 0.00 2228 GLU A O 11
ATOM 16180 N N . ASN A 1 13 ? 16.490 29.833 46.650 1.00 0.00 2229 ASN A N 11
ATOM 16181 C CA . ASN A 1 13 ? 16.741 29.717 48.091 1.00 0.00 2229 ASN A CA 11
ATOM 16182 C C . ASN A 1 13 ? 18.027 28.949 48.454 1.00 0.00 2229 ASN A C 11
ATOM 16183 O O . ASN A 1 13 ? 18.711 29.302 49.414 1.00 0.00 2229 ASN A O 11
ATOM 16194 N N . GLU A 1 14 ? 18.343 27.886 47.708 1.00 0.00 2230 GLU A N 11
ATOM 16195 C CA . GLU A 1 14 ? 19.438 26.941 47.983 1.00 0.00 2230 GLU A CA 11
ATOM 16196 C C . GLU A 1 14 ? 19.802 26.124 46.725 1.00 0.00 2230 GLU A C 11
ATOM 16197 O O . GLU A 1 14 ? 19.036 26.089 45.761 1.00 0.00 2230 GLU A O 11
ATOM 16209 N N . ASP A 1 15 ? 20.963 25.455 46.728 1.00 0.00 2231 ASP A N 11
ATOM 16210 C CA . ASP A 1 15 ? 21.379 24.554 45.638 1.00 0.00 2231 ASP A CA 11
ATOM 16211 C C . ASP A 1 15 ? 20.324 23.448 45.362 1.00 0.00 2231 ASP A C 11
ATOM 16212 O O . ASP A 1 15 ? 19.909 22.755 46.302 1.00 0.00 2231 ASP A O 11
ATOM 16221 N N . PRO A 1 16 ? 19.897 23.229 44.099 1.00 0.00 2232 PRO A N 11
ATOM 16222 C CA . PRO A 1 16 ? 18.779 22.326 43.787 1.00 0.00 2232 PRO A CA 11
ATOM 16223 C C . PRO A 1 16 ? 19.188 20.853 43.585 1.00 0.00 2232 PRO A C 11
ATOM 16224 O O . PRO A 1 16 ? 18.319 19.978 43.612 1.00 0.00 2232 PRO A O 11
ATOM 16235 N N . ASP A 1 17 ? 20.479 20.568 43.378 1.00 0.00 2233 ASP A N 11
ATOM 16236 C CA . ASP A 1 17 ? 21.033 19.240 43.050 1.00 0.00 2233 ASP A CA 11
ATOM 16237 C C . ASP A 1 17 ? 20.353 18.588 41.819 1.00 0.00 2233 ASP A C 11
ATOM 16238 O O . ASP A 1 17 ? 19.795 17.487 41.897 1.00 0.00 2233 ASP A O 11
ATOM 16247 N N . LYS A 1 18 ? 20.346 19.304 40.683 1.00 0.00 2234 LYS A N 11
ATOM 16248 C CA . LYS A 1 18 ? 19.749 18.884 39.394 1.00 0.00 2234 LYS A CA 11
ATOM 16249 C C . LYS A 1 18 ? 20.711 19.121 38.224 1.00 0.00 2234 LYS A C 11
ATOM 16250 O O . LYS A 1 18 ? 21.152 20.247 37.992 1.00 0.00 2234 LYS A O 11
ATOM 16269 N N . ALA A 1 19 ? 21.038 18.059 37.485 1.00 0.00 2235 ALA A N 11
ATOM 16270 C CA . ALA A 1 19 ? 21.826 18.128 36.250 1.00 0.00 2235 ALA A CA 11
ATOM 16271 C C . ALA A 1 19 ? 21.074 18.852 35.110 1.00 0.00 2235 ALA A C 11
ATOM 16272 O O . ALA A 1 19 ? 19.868 18.660 34.924 1.00 0.00 2235 ALA A O 11
ATOM 16279 N N . VAL A 1 20 ? 21.792 19.648 34.309 1.00 0.00 2236 VAL A N 11
ATOM 16280 C CA . VAL A 1 20 ? 21.265 20.311 33.098 1.00 0.00 2236 VAL A CA 11
ATOM 16281 C C . VAL A 1 20 ? 21.417 19.378 31.892 1.00 0.00 2236 VAL A C 11
ATOM 16282 O O . VAL A 1 20 ? 22.536 19.084 31.465 1.00 0.00 2236 VAL A O 11
ATOM 16295 N N . VAL A 1 21 ? 20.291 18.902 31.347 1.00 0.00 2237 VAL A N 11
ATOM 16296 C CA . VAL A 1 21 ? 20.224 17.949 30.217 1.00 0.00 2237 VAL A CA 11
ATOM 16297 C C . VAL A 1 21 ? 18.831 17.960 29.564 1.00 0.00 2237 VAL A C 11
ATOM 16298 O O . VAL A 1 21 ? 17.813 17.849 30.250 1.00 0.00 2237 VAL A O 11
ATOM 16311 N N . ASP A 1 22 ? 18.783 18.126 28.238 1.00 0.00 2238 ASP A N 11
ATOM 16312 C CA . ASP A 1 22 ? 17.535 18.305 27.459 1.00 0.00 2238 ASP A CA 11
ATOM 16313 C C . ASP A 1 22 ? 17.154 17.083 26.597 1.00 0.00 2238 ASP A C 11
ATOM 16314 O O . ASP A 1 22 ? 16.165 17.111 25.858 1.00 0.00 2238 ASP A O 11
ATOM 16323 N N . LEU A 1 23 ? 17.902 15.982 26.711 1.00 0.00 2239 LEU A N 11
ATOM 16324 C CA . LEU A 1 23 ? 17.768 14.775 25.877 1.00 0.00 2239 LEU A CA 11
ATOM 16325 C C . LEU A 1 23 ? 16.418 14.044 26.041 1.00 0.00 2239 LEU A C 11
ATOM 16326 O O . LEU A 1 23 ? 15.967 13.362 25.118 1.00 0.00 2239 LEU A O 11
ATOM 16342 N N . HIS A 1 24 ? 15.760 14.196 27.197 1.00 0.00 2240 HIS A N 11
ATOM 16343 C CA . HIS A 1 24 ? 14.438 13.619 27.492 1.00 0.00 2240 HIS A CA 11
ATOM 16344 C C . HIS A 1 24 ? 13.293 14.247 26.668 1.00 0.00 2240 HIS A C 11
ATOM 16345 O O . HIS A 1 24 ? 12.253 13.607 26.495 1.00 0.00 2240 HIS A O 11
ATOM 16360 N N . ARG A 1 25 ? 13.456 15.482 26.172 1.00 0.00 2241 ARG A N 11
ATOM 16361 C CA . ARG A 1 25 ? 12.467 16.217 25.356 1.00 0.00 2241 ARG A CA 11
ATOM 16362 C C . ARG A 1 25 ? 12.101 15.460 24.066 1.00 0.00 2241 ARG A C 11
ATOM 16363 O O . ARG A 1 25 ? 12.980 14.906 23.404 1.00 0.00 2241 ARG A O 11
ATOM 16384 N N . SER A 1 26 ? 10.814 15.470 23.704 1.00 0.00 2242 SER A N 11
ATOM 16385 C CA . SER A 1 26 ? 10.254 14.858 22.479 1.00 0.00 2242 SER A CA 11
ATOM 16386 C C . SER A 1 26 ? 10.719 13.397 22.252 1.00 0.00 2242 SER A C 11
ATOM 16387 O O . SER A 1 26 ? 11.357 13.098 21.231 1.00 0.00 2242 SER A O 11
ATOM 16395 N N . PRO A 1 27 ? 10.442 12.470 23.195 1.00 0.00 2243 PRO A N 11
ATOM 16396 C CA . PRO A 1 27 ? 10.971 11.103 23.169 1.00 0.00 2243 PRO A CA 11
ATOM 16397 C C . PRO A 1 27 ? 10.423 10.272 21.983 1.00 0.00 2243 PRO A C 11
ATOM 16398 O O . PRO A 1 27 ? 9.265 10.462 21.588 1.00 0.00 2243 PRO A O 11
ATOM 16409 N N . PRO A 1 28 ? 11.212 9.331 21.420 1.00 0.00 2244 PRO A N 11
ATOM 16410 C CA . PRO A 1 28 ? 10.779 8.441 20.330 1.00 0.00 2244 PRO A CA 11
ATOM 16411 C C . PRO A 1 28 ? 9.566 7.555 20.664 1.00 0.00 2244 PRO A C 11
ATOM 16412 O O . PRO A 1 28 ? 9.339 7.201 21.824 1.00 0.00 2244 PRO A O 11
ATOM 16423 N N . LYS A 1 29 ? 8.822 7.154 19.626 1.00 0.00 2245 LYS A N 11
ATOM 16424 C CA . LYS A 1 29 ? 7.662 6.247 19.681 1.00 0.00 2245 LYS A CA 11
ATOM 16425 C C . LYS A 1 29 ? 7.645 5.321 18.454 1.00 0.00 2245 LYS A C 11
ATOM 16426 O O . LYS A 1 29 ? 7.814 5.790 17.324 1.00 0.00 2245 LYS A O 11
ATOM 16445 N N . THR A 1 30 ? 7.429 4.020 18.664 1.00 0.00 2246 THR A N 11
ATOM 16446 C CA . THR A 1 30 ? 7.135 3.068 17.573 1.00 0.00 2246 THR A CA 11
ATOM 16447 C C . THR A 1 30 ? 5.816 3.438 16.870 1.00 0.00 2246 THR A C 11
ATOM 16448 O O . THR A 1 30 ? 4.833 3.776 17.534 1.00 0.00 2246 THR A O 11
ATOM 16459 N N . LYS A 1 31 ? 5.767 3.368 15.533 1.00 0.00 2247 LYS A N 11
ATOM 16460 C CA . LYS A 1 31 ? 4.591 3.757 14.735 1.00 0.00 2247 LYS A CA 11
ATOM 16461 C C . LYS A 1 31 ? 3.365 2.877 15.031 1.00 0.00 2247 LYS A C 11
ATOM 16462 O O . LYS A 1 31 ? 3.468 1.651 15.135 1.00 0.00 2247 LYS A O 11
ATOM 16481 N N . ASP A 1 32 ? 2.202 3.513 15.139 1.00 0.00 2248 ASP A N 11
ATOM 16482 C CA . ASP A 1 32 ? 0.895 2.875 15.326 1.00 0.00 2248 ASP A CA 11
ATOM 16483 C C . ASP A 1 32 ? 0.516 1.892 14.190 1.00 0.00 2248 ASP A C 11
ATOM 16484 O O . ASP A 1 32 ? 0.877 2.126 13.030 1.00 0.00 2248 ASP A O 11
ATOM 16493 N N . PRO A 1 33 ? -0.229 0.806 14.490 1.00 0.00 2249 PRO A N 11
ATOM 16494 C CA . PRO A 1 33 ? -0.688 -0.169 13.497 1.00 0.00 2249 PRO A CA 11
ATOM 16495 C C . PRO A 1 33 ? -1.819 0.361 12.596 1.00 0.00 2249 PRO A C 11
ATOM 16496 O O . PRO A 1 33 ? -2.000 -0.130 11.481 1.00 0.00 2249 PRO A O 11
ATOM 16507 N N . ASP A 1 34 ? -2.565 1.377 13.044 1.00 0.00 2250 ASP A N 11
ATOM 16508 C CA . ASP A 1 34 ? -3.608 2.058 12.273 1.00 0.00 2250 ASP A CA 11
ATOM 16509 C C . ASP A 1 34 ? -3.005 3.238 11.492 1.00 0.00 2250 ASP A C 11
ATOM 16510 O O . ASP A 1 34 ? -2.475 4.179 12.091 1.00 0.00 2250 ASP A O 11
ATOM 16519 N N . LEU A 1 35 ? -3.071 3.183 10.156 1.00 0.00 2251 LEU A N 11
ATOM 16520 C CA . LEU A 1 35 ? -2.392 4.105 9.231 1.00 0.00 2251 LEU A CA 11
ATOM 16521 C C . LEU A 1 35 ? -3.285 4.471 8.031 1.00 0.00 2251 LEU A C 11
ATOM 16522 O O . LEU A 1 35 ? -4.029 3.636 7.518 1.00 0.00 2251 LEU A O 11
ATOM 16538 N N . THR A 1 36 ? -3.218 5.732 7.604 1.00 0.00 2252 THR A N 11
ATOM 16539 C CA . THR A 1 36 ? -3.902 6.283 6.419 1.00 0.00 2252 THR A CA 11
ATOM 16540 C C . THR A 1 36 ? -3.537 5.546 5.110 1.00 0.00 2252 THR A C 11
ATOM 16541 O O . THR A 1 36 ? -2.406 5.066 4.989 1.00 0.00 2252 THR A O 11
ATOM 16552 N N . PRO A 1 37 ? -4.427 5.463 4.095 1.00 0.00 2253 PRO A N 11
ATOM 16553 C CA . PRO A 1 37 ? -4.141 4.826 2.802 1.00 0.00 2253 PRO A CA 11
ATOM 16554 C C . PRO A 1 37 ? -2.868 5.292 2.090 1.00 0.00 2253 PRO A C 11
ATOM 16555 O O . PRO A 1 37 ? -2.149 4.472 1.523 1.00 0.00 2253 PRO A O 11
ATOM 16566 N N . SER A 1 38 ? -2.543 6.586 2.131 1.00 0.00 2254 SER A N 11
ATOM 16567 C CA . SER A 1 38 ? -1.290 7.105 1.556 1.00 0.00 2254 SER A CA 11
ATOM 16568 C C . SER A 1 38 ? -0.034 6.562 2.261 1.00 0.00 2254 SER A C 11
ATOM 16569 O O . SER A 1 38 ? 0.998 6.381 1.611 1.00 0.00 2254 SER A O 11
ATOM 16577 N N . GLY A 1 39 ? -0.115 6.220 3.555 1.00 0.00 2255 GLY A N 11
ATOM 16578 C CA . GLY A 1 39 ? 0.923 5.516 4.311 1.00 0.00 2255 GLY A CA 11
ATOM 16579 C C . GLY A 1 39 ? 1.168 4.089 3.807 1.00 0.00 2255 GLY A C 11
ATOM 16580 O O . GLY A 1 39 ? 2.321 3.679 3.649 1.00 0.00 2255 GLY A O 11
ATOM 16584 N N . ILE A 1 40 ? 0.095 3.341 3.516 1.00 0.00 2256 ILE A N 11
ATOM 16585 C CA . ILE A 1 40 ? 0.158 2.023 2.866 1.00 0.00 2256 ILE A CA 11
ATOM 16586 C C . ILE A 1 40 ? 0.976 2.100 1.566 1.00 0.00 2256 ILE A C 11
ATOM 16587 O O . ILE A 1 40 ? 1.956 1.370 1.390 1.00 0.00 2256 ILE A O 11
ATOM 16603 N N . ILE A 1 41 ? 0.610 3.019 0.667 1.00 0.00 2257 ILE A N 11
ATOM 16604 C CA . ILE A 1 41 ? 1.267 3.203 -0.632 1.00 0.00 2257 ILE A CA 11
ATOM 16605 C C . ILE A 1 41 ? 2.718 3.709 -0.469 1.00 0.00 2257 ILE A C 11
ATOM 16606 O O . ILE A 1 41 ? 3.604 3.234 -1.175 1.00 0.00 2257 ILE A O 11
ATOM 16622 N N . ALA A 1 42 ? 2.994 4.601 0.489 1.00 0.00 2258 ALA A N 11
ATOM 16623 C CA . ALA A 1 42 ? 4.352 5.044 0.816 1.00 0.00 2258 ALA A CA 11
ATOM 16624 C C . ALA A 1 42 ? 5.277 3.883 1.233 1.00 0.00 2258 ALA A C 11
ATOM 16625 O O . ALA A 1 42 ? 6.405 3.801 0.742 1.00 0.00 2258 ALA A O 11
ATOM 16632 N N . LYS A 1 43 ? 4.807 2.955 2.085 1.00 0.00 2259 LYS A N 11
ATOM 16633 C CA . LYS A 1 43 ? 5.557 1.748 2.466 1.00 0.00 2259 LYS A CA 11
ATOM 16634 C C . LYS A 1 43 ? 5.863 0.848 1.265 1.00 0.00 2259 LYS A C 11
ATOM 16635 O O . LYS A 1 43 ? 7.010 0.433 1.105 1.00 0.00 2259 LYS A O 11
ATOM 16654 N N . VAL A 1 44 ? 4.884 0.595 0.389 1.00 0.00 2260 VAL A N 11
ATOM 16655 C CA . VAL A 1 44 ? 5.099 -0.097 -0.901 1.00 0.00 2260 VAL A CA 11
ATOM 16656 C C . VAL A 1 44 ? 6.177 0.586 -1.756 1.00 0.00 2260 VAL A C 11
ATOM 16657 O O . VAL A 1 44 ? 7.133 -0.065 -2.185 1.00 0.00 2260 VAL A O 11
ATOM 16670 N N . LYS A 1 45 ? 6.069 1.902 -1.973 1.00 0.00 2261 LYS A N 11
ATOM 16671 C CA . LYS A 1 45 ? 7.034 2.706 -2.751 1.00 0.00 2261 LYS A CA 11
ATOM 16672 C C . LYS A 1 45 ? 8.454 2.696 -2.167 1.00 0.00 2261 LYS A C 11
ATOM 16673 O O . LYS A 1 45 ? 9.430 2.702 -2.920 1.00 0.00 2261 LYS A O 11
ATOM 16692 N N . ALA A 1 46 ? 8.577 2.625 -0.839 1.00 0.00 2262 ALA A N 11
ATOM 16693 C CA . ALA A 1 46 ? 9.844 2.500 -0.109 1.00 0.00 2262 ALA A CA 11
ATOM 16694 C C . ALA A 1 46 ? 10.429 1.063 -0.094 1.00 0.00 2262 ALA A C 11
ATOM 16695 O O . ALA A 1 46 ? 11.568 0.876 0.349 1.00 0.00 2262 ALA A O 11
ATOM 16702 N N . GLY A 1 47 ? 9.684 0.050 -0.555 1.00 0.00 2263 GLY A N 11
ATOM 16703 C CA . GLY A 1 47 ? 10.077 -1.367 -0.518 1.00 0.00 2263 GLY A CA 11
ATOM 16704 C C . GLY A 1 47 ? 9.901 -2.038 0.851 1.00 0.00 2263 GLY A C 11
ATOM 16705 O O . GLY A 1 47 ? 10.413 -3.138 1.073 1.00 0.00 2263 GLY A O 11
ATOM 16709 N N . ASP A 1 48 ? 9.183 -1.398 1.782 1.00 0.00 2264 ASP A N 11
ATOM 16710 C CA . ASP A 1 48 ? 8.926 -1.877 3.152 1.00 0.00 2264 ASP A CA 11
ATOM 16711 C C . ASP A 1 48 ? 7.675 -2.781 3.270 1.00 0.00 2264 ASP A C 11
ATOM 16712 O O . ASP A 1 48 ? 7.373 -3.321 4.336 1.00 0.00 2264 ASP A O 11
ATOM 16721 N N . MET A 1 49 ? 6.927 -2.954 2.174 1.00 0.00 2265 MET A N 11
ATOM 16722 C CA . MET A 1 49 ? 5.642 -3.663 2.109 1.00 0.00 2265 MET A CA 11
ATOM 16723 C C . MET A 1 49 ? 5.382 -4.204 0.694 1.00 0.00 2265 MET A C 11
ATOM 16724 O O . MET A 1 49 ? 5.665 -3.515 -0.288 1.00 0.00 2265 MET A O 11
ATOM 16738 N N . THR A 1 50 ? 4.845 -5.424 0.574 1.00 0.00 2266 THR A N 11
ATOM 16739 C CA . THR A 1 50 ? 4.396 -5.995 -0.713 1.00 0.00 2266 THR A CA 11
ATOM 16740 C C . THR A 1 50 ? 3.045 -5.424 -1.161 1.00 0.00 2266 THR A C 11
ATOM 16741 O O . THR A 1 50 ? 2.210 -5.040 -0.338 1.00 0.00 2266 THR A O 11
ATOM 16752 N N . GLN A 1 51 ? 2.780 -5.420 -2.473 1.00 0.00 2267 GLN A N 11
ATOM 16753 C CA . GLN A 1 51 ? 1.460 -5.044 -3.016 1.00 0.00 2267 GLN A CA 11
ATOM 16754 C C . GLN A 1 51 ? 0.330 -5.961 -2.502 1.00 0.00 2267 GLN A C 11
ATOM 16755 O O . GLN A 1 51 ? -0.787 -5.493 -2.271 1.00 0.00 2267 GLN A O 11
ATOM 16769 N N . GLU A 1 52 ? 0.617 -7.248 -2.271 1.00 0.00 2268 GLU A N 11
ATOM 16770 C CA . GLU A 1 52 ? -0.300 -8.187 -1.604 1.00 0.00 2268 GLU A CA 11
ATOM 16771 C C . GLU A 1 52 ? -0.687 -7.735 -0.183 1.00 0.00 2268 GLU A C 11
ATOM 16772 O O . GLU A 1 52 ? -1.874 -7.617 0.130 1.00 0.00 2268 GLU A O 11
ATOM 16784 N N . THR A 1 53 ? 0.300 -7.447 0.679 1.00 0.00 2269 THR A N 11
ATOM 16785 C CA . THR A 1 53 ? 0.092 -6.947 2.053 1.00 0.00 2269 THR A CA 11
ATOM 16786 C C . THR A 1 53 ? -0.702 -5.638 2.054 1.00 0.00 2269 THR A C 11
ATOM 16787 O O . THR A 1 53 ? -1.719 -5.522 2.747 1.00 0.00 2269 THR A O 11
ATOM 16798 N N . ALA A 1 54 ? -0.258 -4.658 1.262 1.00 0.00 2270 ALA A N 11
ATOM 16799 C CA . ALA A 1 54 ? -0.934 -3.382 1.059 1.00 0.00 2270 ALA A CA 11
ATOM 16800 C C . ALA A 1 54 ? -2.411 -3.539 0.682 1.00 0.00 2270 ALA A C 11
ATOM 16801 O O . ALA A 1 54 ? -3.285 -2.966 1.336 1.00 0.00 2270 ALA A O 11
ATOM 16808 N N . ARG A 1 55 ? -2.703 -4.321 -0.366 1.00 0.00 2271 ARG A N 11
ATOM 16809 C CA . ARG A 1 55 ? -4.069 -4.474 -0.880 1.00 0.00 2271 ARG A CA 11
ATOM 16810 C C . ARG A 1 55 ? -4.990 -5.201 0.102 1.00 0.00 2271 ARG A C 11
ATOM 16811 O O . ARG A 1 55 ? -6.127 -4.773 0.290 1.00 0.00 2271 ARG A O 11
ATOM 16832 N N . GLU A 1 56 ? -4.501 -6.243 0.772 1.00 0.00 2272 GLU A N 11
ATOM 16833 C CA . GLU A 1 56 ? -5.206 -6.947 1.846 1.00 0.00 2272 GLU A CA 11
ATOM 16834 C C . GLU A 1 56 ? -5.685 -5.989 2.953 1.00 0.00 2272 GLU A C 11
ATOM 16835 O O . GLU A 1 56 ? -6.843 -6.055 3.363 1.00 0.00 2272 GLU A O 11
ATOM 16847 N N . LEU A 1 57 ? -4.817 -5.076 3.419 1.00 0.00 2273 LEU A N 11
ATOM 16848 C CA . LEU A 1 57 ? -5.185 -3.990 4.336 1.00 0.00 2273 LEU A CA 11
ATOM 16849 C C . LEU A 1 57 ? -6.234 -3.045 3.723 1.00 0.00 2273 LEU A C 11
ATOM 16850 O O . LEU A 1 57 ? -7.298 -2.847 4.312 1.00 0.00 2273 LEU A O 11
ATOM 16866 N N . LEU A 1 58 ? -5.978 -2.485 2.536 1.00 0.00 2274 LEU A N 11
ATOM 16867 C CA . LEU A 1 58 ? -6.842 -1.482 1.889 1.00 0.00 2274 LEU A CA 11
ATOM 16868 C C . LEU A 1 58 ? -8.264 -1.987 1.586 1.00 0.00 2274 LEU A C 11
ATOM 16869 O O . LEU A 1 58 ? -9.233 -1.246 1.759 1.00 0.00 2274 LEU A O 11
ATOM 16885 N N . LEU A 1 59 ? -8.413 -3.261 1.205 1.00 0.00 2275 LEU A N 11
ATOM 16886 C CA . LEU A 1 59 ? -9.710 -3.910 0.984 1.00 0.00 2275 LEU A CA 11
ATOM 16887 C C . LEU A 1 59 ? -10.569 -4.007 2.261 1.00 0.00 2275 LEU A C 11
ATOM 16888 O O . LEU A 1 59 ? -11.800 -4.060 2.155 1.00 0.00 2275 LEU A O 11
ATOM 16904 N N . ALA A 1 60 ? -9.954 -4.011 3.451 1.00 0.00 2276 ALA A N 11
ATOM 16905 C CA . ALA A 1 60 ? -10.637 -3.906 4.745 1.00 0.00 2276 ALA A CA 11
ATOM 16906 C C . ALA A 1 60 ? -10.800 -2.453 5.253 1.00 0.00 2276 ALA A C 11
ATOM 16907 O O . ALA A 1 60 ? -11.769 -2.163 5.959 1.00 0.00 2276 ALA A O 11
ATOM 16914 N N . MET A 1 61 ? -9.868 -1.551 4.921 1.00 0.00 2277 MET A N 11
ATOM 16915 C CA . MET A 1 61 ? -9.878 -0.139 5.339 1.00 0.00 2277 MET A CA 11
ATOM 16916 C C . MET A 1 61 ? -10.995 0.695 4.677 1.00 0.00 2277 MET A C 11
ATOM 16917 O O . MET A 1 61 ? -11.494 1.644 5.296 1.00 0.00 2277 MET A O 11
ATOM 16931 N N . ARG A 1 62 ? -11.373 0.357 3.437 1.00 0.00 2278 ARG A N 11
ATOM 16932 C CA . ARG A 1 62 ? -12.433 1.018 2.653 1.00 0.00 2278 ARG A CA 11
ATOM 16933 C C . ARG A 1 62 ? -13.830 0.912 3.289 1.00 0.00 2278 ARG A C 11
ATOM 16934 O O . ARG A 1 62 ? -14.613 1.880 3.150 1.00 0.00 2278 ARG A O 11
ATOM 16956 N N . GLY B 2 1 ? -4.723 46.033 -7.781 1.00 0.00 -5 GLY B N 11
ATOM 16957 C CA . GLY B 2 1 ? -5.716 45.866 -6.695 1.00 0.00 -5 GLY B CA 11
ATOM 16958 C C . GLY B 2 1 ? -5.093 46.016 -5.309 1.00 0.00 -5 GLY B C 11
ATOM 16959 O O . GLY B 2 1 ? -3.909 46.344 -5.197 1.00 0.00 -5 GLY B O 11
ATOM 16965 N N . PRO B 2 2 ? -5.866 45.769 -4.228 1.00 0.00 -4 PRO B N 11
ATOM 16966 C CA . PRO B 2 2 ? -5.427 45.982 -2.840 1.00 0.00 -4 PRO B CA 11
ATOM 16967 C C . PRO B 2 2 ? -4.278 45.072 -2.375 1.00 0.00 -4 PRO B C 11
ATOM 16968 O O . PRO B 2 2 ? -3.484 45.467 -1.515 1.00 0.00 -4 PRO B O 11
ATOM 16979 N N . GLY B 2 3 ? -4.189 43.843 -2.903 1.00 0.00 -3 GLY B N 11
ATOM 16980 C CA . GLY B 2 3 ? -3.135 42.863 -2.589 1.00 0.00 -3 GLY B CA 11
ATOM 16981 C C . GLY B 2 3 ? -3.436 42.034 -1.335 1.00 0.00 -3 GLY B C 11
ATOM 16982 O O . GLY B 2 3 ? -3.517 40.804 -1.409 1.00 0.00 -3 GLY B O 11
ATOM 16986 N N . SER B 2 4 ? -3.613 42.722 -0.198 1.00 0.00 -2 SER B N 11
ATOM 16987 C CA . SER B 2 4 ? -3.989 42.226 1.142 1.00 0.00 -2 SER B CA 11
ATOM 16988 C C . SER B 2 4 ? -2.785 41.732 1.962 1.00 0.00 -2 SER B C 11
ATOM 16989 O O . SER B 2 4 ? -1.856 41.120 1.427 1.00 0.00 -2 SER B O 11
ATOM 16997 N N . TYR B 2 5 ? -2.788 42.007 3.269 1.00 0.00 -1 TYR B N 11
ATOM 16998 C CA . TYR B 2 5 ? -1.750 41.578 4.216 1.00 0.00 -1 TYR B CA 11
ATOM 16999 C C . TYR B 2 5 ? -1.761 40.056 4.458 1.00 0.00 -1 TYR B C 11
ATOM 17000 O O . TYR B 2 5 ? -2.813 39.462 4.716 1.00 0.00 -1 TYR B O 11
ATOM 17018 N N . MET B 2 6 ? -0.581 39.426 4.425 1.00 0.00 1 MET B N 11
ATOM 17019 C CA . MET B 2 6 ? -0.384 38.012 4.768 1.00 0.00 1 MET B CA 11
ATOM 17020 C C . MET B 2 6 ? 0.011 37.871 6.247 1.00 0.00 1 MET B C 11
ATOM 17021 O O . MET B 2 6 ? 1.183 38.025 6.607 1.00 0.00 1 MET B O 11
ATOM 17035 N N . THR B 2 7 ? -0.967 37.596 7.115 1.00 0.00 2 THR B N 11
ATOM 17036 C CA . THR B 2 7 ? -0.725 37.283 8.537 1.00 0.00 2 THR B CA 11
ATOM 17037 C C . THR B 2 7 ? 0.175 36.052 8.723 1.00 0.00 2 THR B C 11
ATOM 17038 O O . THR B 2 7 ? 0.108 35.090 7.947 1.00 0.00 2 THR B O 11
ATOM 17049 N N . HIS B 2 8 ? 1.025 36.065 9.758 1.00 0.00 3 HIS B N 11
ATOM 17050 C CA . HIS B 2 8 ? 2.001 35.006 10.074 1.00 0.00 3 HIS B CA 11
ATOM 17051 C C . HIS B 2 8 ? 1.541 34.102 11.234 1.00 0.00 3 HIS B C 11
ATOM 17052 O O . HIS B 2 8 ? 2.290 33.839 12.181 1.00 0.00 3 HIS B O 11
ATOM 17067 N N . PHE B 2 9 ? 0.301 33.619 11.145 1.00 0.00 4 PHE B N 11
ATOM 17068 C CA . PHE B 2 9 ? -0.362 32.738 12.116 1.00 0.00 4 PHE B CA 11
ATOM 17069 C C . PHE B 2 9 ? -1.328 31.759 11.421 1.00 0.00 4 PHE B C 11
ATOM 17070 O O . PHE B 2 9 ? -1.703 31.950 10.260 1.00 0.00 4 PHE B O 11
ATOM 17087 N N . GLU B 2 10 ? -1.744 30.714 12.132 1.00 0.00 5 GLU B N 11
ATOM 17088 C CA . GLU B 2 10 ? -2.678 29.683 11.652 1.00 0.00 5 GLU B CA 11
ATOM 17089 C C . GLU B 2 10 ? -3.849 29.485 12.631 1.00 0.00 5 GLU B C 11
ATOM 17090 O O . GLU B 2 10 ? -3.649 29.364 13.844 1.00 0.00 5 GLU B O 11
ATOM 17102 N N . ASP B 2 11 ? -5.081 29.435 12.111 1.00 0.00 6 ASP B N 11
ATOM 17103 C CA . ASP B 2 11 ? -6.296 29.125 12.885 1.00 0.00 6 ASP B CA 11
ATOM 17104 C C . ASP B 2 11 ? -6.330 27.666 13.385 1.00 0.00 6 ASP B C 11
ATOM 17105 O O . ASP B 2 11 ? -5.748 26.762 12.773 1.00 0.00 6 ASP B O 11
ATOM 17114 N N . HIS B 2 12 ? -7.038 27.428 14.497 1.00 0.00 7 HIS B N 11
ATOM 17115 C CA . HIS B 2 12 ? -7.253 26.091 15.080 1.00 0.00 7 HIS B CA 11
ATOM 17116 C C . HIS B 2 12 ? -7.929 25.122 14.096 1.00 0.00 7 HIS B C 11
ATOM 17117 O O . HIS B 2 12 ? -8.845 25.508 13.358 1.00 0.00 7 HIS B O 11
ATOM 17132 N N . ARG B 2 13 ? -7.490 23.855 14.089 1.00 0.00 8 ARG B N 11
ATOM 17133 C CA . ARG B 2 13 ? -8.008 22.776 13.222 1.00 0.00 8 ARG B CA 11
ATOM 17134 C C . ARG B 2 13 ? -9.514 22.551 13.424 1.00 0.00 8 ARG B C 11
ATOM 17135 O O . ARG B 2 13 ? -9.991 22.538 14.559 1.00 0.00 8 ARG B O 11
ATOM 17156 N N . VAL B 2 14 ? -10.255 22.345 12.327 1.00 0.00 9 VAL B N 11
ATOM 17157 C CA . VAL B 2 14 ? -11.733 22.225 12.326 1.00 0.00 9 VAL B CA 11
ATOM 17158 C C . VAL B 2 14 ? -12.289 21.356 11.175 1.00 0.00 9 VAL B C 11
ATOM 17159 O O . VAL B 2 14 ? -13.502 21.172 11.057 1.00 0.00 9 VAL B O 11
ATOM 17172 N N . GLY B 2 15 ? -11.418 20.746 10.358 1.00 0.00 10 GLY B N 11
ATOM 17173 C CA . GLY B 2 15 ? -11.794 19.786 9.306 1.00 0.00 10 GLY B CA 11
ATOM 17174 C C . GLY B 2 15 ? -12.499 20.376 8.078 1.00 0.00 10 GLY B C 11
ATOM 17175 O O . GLY B 2 15 ? -13.084 19.626 7.296 1.00 0.00 10 GLY B O 11
ATOM 17179 N N . SER B 2 16 ? -12.457 21.700 7.887 1.00 0.00 11 SER B N 11
ATOM 17180 C CA . SER B 2 16 ? -13.097 22.417 6.767 1.00 0.00 11 SER B CA 11
ATOM 17181 C C . SER B 2 16 ? -12.486 22.096 5.386 1.00 0.00 11 SER B C 11
ATOM 17182 O O . SER B 2 16 ? -13.176 22.183 4.372 1.00 0.00 11 SER B O 11
ATOM 17190 N N . ASP B 2 17 ? -11.216 21.671 5.348 1.00 0.00 12 ASP B N 11
ATOM 17191 C CA . ASP B 2 17 ? -10.494 21.180 4.168 1.00 0.00 12 ASP B CA 11
ATOM 17192 C C . ASP B 2 17 ? -10.057 19.721 4.389 1.00 0.00 12 ASP B C 11
ATOM 17193 O O . ASP B 2 17 ? -9.493 19.382 5.436 1.00 0.00 12 ASP B O 11
ATOM 17202 N N . ARG B 2 18 ? -10.317 18.851 3.396 1.00 0.00 13 ARG B N 11
ATOM 17203 C CA . ARG B 2 18 ? -10.050 17.397 3.443 1.00 0.00 13 ARG B CA 11
ATOM 17204 C C . ARG B 2 18 ? -9.062 16.891 2.376 1.00 0.00 13 ARG B C 11
ATOM 17205 O O . ARG B 2 18 ? -8.995 15.688 2.113 1.00 0.00 13 ARG B O 11
ATOM 17226 N N . LEU B 2 19 ? -8.277 17.792 1.786 1.00 0.00 14 LEU B N 11
ATOM 17227 C CA . LEU B 2 19 ? -7.305 17.511 0.718 1.00 0.00 14 LEU B CA 11
ATOM 17228 C C . LEU B 2 19 ? -6.053 18.407 0.809 1.00 0.00 14 LEU B C 11
ATOM 17229 O O . LEU B 2 19 ? -6.062 19.448 1.469 1.00 0.00 14 LEU B O 11
ATOM 17245 N N . ALA B 2 20 ? -4.993 18.005 0.109 1.00 0.00 15 ALA B N 11
ATOM 17246 C CA . ALA B 2 20 ? -3.728 18.729 -0.024 1.00 0.00 15 ALA B CA 11
ATOM 17247 C C . ALA B 2 20 ? -3.076 18.427 -1.393 1.00 0.00 15 ALA B C 11
ATOM 17248 O O . ALA B 2 20 ? -2.660 17.295 -1.657 1.00 0.00 15 ALA B O 11
ATOM 17255 N N . ALA B 2 21 ? -3.031 19.440 -2.265 1.00 0.00 16 ALA B N 11
ATOM 17256 C CA . ALA B 2 21 ? -2.617 19.332 -3.672 1.00 0.00 16 ALA B CA 11
ATOM 17257 C C . ALA B 2 21 ? -3.381 18.203 -4.417 1.00 0.00 16 ALA B C 11
ATOM 17258 O O . ALA B 2 21 ? -4.593 18.037 -4.222 1.00 0.00 16 ALA B O 11
ATOM 17265 N N . ASP B 2 22 ? -2.695 17.416 -5.251 1.00 0.00 17 ASP B N 11
ATOM 17266 C CA . ASP B 2 22 ? -3.267 16.314 -6.048 1.00 0.00 17 ASP B CA 11
ATOM 17267 C C . ASP B 2 22 ? -2.872 14.908 -5.535 1.00 0.00 17 ASP B C 11
ATOM 17268 O O . ASP B 2 22 ? -3.324 13.896 -6.081 1.00 0.00 17 ASP B O 11
ATOM 17277 N N . GLY B 2 23 ? -2.029 14.817 -4.497 1.00 0.00 18 GLY B N 11
ATOM 17278 C CA . GLY B 2 23 ? -1.419 13.564 -4.016 1.00 0.00 18 GLY B CA 11
ATOM 17279 C C . GLY B 2 23 ? -2.284 12.712 -3.072 1.00 0.00 18 GLY B C 11
ATOM 17280 O O . GLY B 2 23 ? -1.952 11.553 -2.811 1.00 0.00 18 GLY B O 11
ATOM 17284 N N . GLU B 2 24 ? -3.374 13.263 -2.531 1.00 0.00 19 GLU B N 11
ATOM 17285 C CA . GLU B 2 24 ? -4.283 12.552 -1.620 1.00 0.00 19 GLU B CA 11
ATOM 17286 C C . GLU B 2 24 ? -5.082 11.425 -2.301 1.00 0.00 19 GLU B C 11
ATOM 17287 O O . GLU B 2 24 ? -5.539 11.560 -3.444 1.00 0.00 19 GLU B O 11
ATOM 17299 N N . ILE B 2 25 ? -5.283 10.316 -1.573 1.00 0.00 20 ILE B N 11
ATOM 17300 C CA . ILE B 2 25 ? -5.977 9.091 -2.008 1.00 0.00 20 ILE B CA 11
ATOM 17301 C C . ILE B 2 25 ? -6.778 8.463 -0.861 1.00 0.00 20 ILE B C 11
ATOM 17302 O O . ILE B 2 25 ? -6.260 8.279 0.243 1.00 0.00 20 ILE B O 11
ATOM 17318 N N . SER B 2 26 ? -8.044 8.116 -1.116 1.00 0.00 21 SER B N 11
ATOM 17319 C CA . SER B 2 26 ? -8.842 7.248 -0.236 1.00 0.00 21 SER B CA 11
ATOM 17320 C C . SER B 2 26 ? -8.462 5.768 -0.404 1.00 0.00 21 SER B C 11
ATOM 17321 O O . SER B 2 26 ? -7.695 5.404 -1.303 1.00 0.00 21 SER B O 11
ATOM 17329 N N . ALA B 2 27 ? -8.982 4.891 0.455 1.00 0.00 22 ALA B N 11
ATOM 17330 C CA . ALA B 2 27 ? -8.655 3.460 0.481 1.00 0.00 22 ALA B CA 11
ATOM 17331 C C . ALA B 2 27 ? -9.019 2.710 -0.816 1.00 0.00 22 ALA B C 11
ATOM 17332 O O . ALA B 2 27 ? -8.272 1.834 -1.246 1.00 0.00 22 ALA B O 11
ATOM 17339 N N . ASP B 2 28 ? -10.144 3.051 -1.457 1.00 0.00 23 ASP B N 11
ATOM 17340 C CA . ASP B 2 28 ? -10.548 2.496 -2.757 1.00 0.00 23 ASP B CA 11
ATOM 17341 C C . ASP B 2 28 ? -9.694 2.998 -3.945 1.00 0.00 23 ASP B C 11
ATOM 17342 O O . ASP B 2 28 ? -9.355 2.217 -4.835 1.00 0.00 23 ASP B O 11
ATOM 17351 N N . GLU B 2 29 ? -9.283 4.272 -3.948 1.00 0.00 24 GLU B N 11
ATOM 17352 C CA . GLU B 2 29 ? -8.343 4.824 -4.945 1.00 0.00 24 GLU B CA 11
ATOM 17353 C C . GLU B 2 29 ? -6.949 4.176 -4.846 1.00 0.00 24 GLU B C 11
ATOM 17354 O O . GLU B 2 29 ? -6.326 3.862 -5.861 1.00 0.00 24 GLU B O 11
ATOM 17366 N N . ALA B 2 30 ? -6.483 3.919 -3.619 1.00 0.00 25 ALA B N 11
ATOM 17367 C CA . ALA B 2 30 ? -5.200 3.281 -3.332 1.00 0.00 25 ALA B CA 11
ATOM 17368 C C . ALA B 2 30 ? -5.078 1.863 -3.945 1.00 0.00 25 ALA B C 11
ATOM 17369 O O . ALA B 2 30 ? -3.977 1.456 -4.321 1.00 0.00 25 ALA B O 11
ATOM 17376 N N . LEU B 2 31 ? -6.189 1.126 -4.098 1.00 0.00 26 LEU B N 11
ATOM 17377 C CA . LEU B 2 31 ? -6.203 -0.202 -4.744 1.00 0.00 26 LEU B CA 11
ATOM 17378 C C . LEU B 2 31 ? -5.594 -0.173 -6.158 1.00 0.00 26 LEU B C 11
ATOM 17379 O O . LEU B 2 31 ? -4.759 -1.015 -6.491 1.00 0.00 26 LEU B O 11
ATOM 17395 N N . SER B 2 32 ? -5.980 0.812 -6.979 1.00 0.00 27 SER B N 11
ATOM 17396 C CA . SER B 2 32 ? -5.463 1.002 -8.349 1.00 0.00 27 SER B CA 11
ATOM 17397 C C . SER B 2 32 ? -4.054 1.602 -8.400 1.00 0.00 27 SER B C 11
ATOM 17398 O O . SER B 2 32 ? -3.323 1.384 -9.367 1.00 0.00 27 SER B O 11
ATOM 17406 N N . MET B 2 33 ? -3.626 2.318 -7.352 1.00 0.00 28 MET B N 11
ATOM 17407 C CA . MET B 2 33 ? -2.266 2.870 -7.244 1.00 0.00 28 MET B CA 11
ATOM 17408 C C . MET B 2 33 ? -1.211 1.761 -7.198 1.00 0.00 28 MET B C 11
ATOM 17409 O O . MET B 2 33 ? -0.140 1.896 -7.791 1.00 0.00 28 MET B O 11
ATOM 17423 N N . LEU B 2 34 ? -1.524 0.625 -6.559 1.00 0.00 29 LEU B N 11
ATOM 17424 C CA . LEU B 2 34 ? -0.661 -0.562 -6.494 1.00 0.00 29 LEU B CA 11
ATOM 17425 C C . LEU B 2 34 ? -0.359 -1.182 -7.876 1.00 0.00 29 LEU B C 11
ATOM 17426 O O . LEU B 2 34 ? 0.719 -1.749 -8.063 1.00 0.00 29 LEU B O 11
ATOM 17442 N N . ASP B 2 35 ? -1.269 -1.066 -8.844 1.00 0.00 30 ASP B N 11
ATOM 17443 C CA . ASP B 2 35 ? -1.074 -1.546 -10.224 1.00 0.00 30 ASP B CA 11
ATOM 17444 C C . ASP B 2 35 ? -0.108 -0.667 -11.043 1.00 0.00 30 ASP B C 11
ATOM 17445 O O . ASP B 2 35 ? 0.572 -1.163 -11.947 1.00 0.00 30 ASP B O 11
ATOM 17454 N N . ALA B 2 36 ? -0.009 0.629 -10.714 1.00 0.00 31 ALA B N 11
ATOM 17455 C CA . ALA B 2 36 ? 0.915 1.568 -11.354 1.00 0.00 31 ALA B CA 11
ATOM 17456 C C . ALA B 2 36 ? 2.382 1.410 -10.891 1.00 0.00 31 ALA B C 11
ATOM 17457 O O . ALA B 2 36 ? 3.301 1.871 -11.576 1.00 0.00 31 ALA B O 11
ATOM 17464 N N . ILE B 2 37 ? 2.616 0.765 -9.740 1.00 0.00 32 ILE B N 11
ATOM 17465 C CA . ILE B 2 37 ? 3.942 0.555 -9.143 1.00 0.00 32 ILE B CA 11
ATOM 17466 C C . ILE B 2 37 ? 4.632 -0.662 -9.786 1.00 0.00 32 ILE B C 11
ATOM 17467 O O . ILE B 2 37 ? 4.112 -1.781 -9.746 1.00 0.00 32 ILE B O 11
ATOM 17483 N N . GLY B 2 38 ? 5.816 -0.432 -10.367 1.00 0.00 33 GLY B N 11
ATOM 17484 C CA . GLY B 2 38 ? 6.715 -1.459 -10.911 1.00 0.00 33 GLY B CA 11
ATOM 17485 C C . GLY B 2 38 ? 7.641 -2.062 -9.841 1.00 0.00 33 GLY B C 11
ATOM 17486 O O . GLY B 2 38 ? 7.274 -2.179 -8.672 1.00 0.00 33 GLY B O 11
ATOM 17490 N N . THR B 2 39 ? 8.865 -2.417 -10.228 1.00 0.00 34 THR B N 11
ATOM 17491 C CA . THR B 2 39 ? 9.908 -2.933 -9.315 1.00 0.00 34 THR B CA 11
ATOM 17492 C C . THR B 2 39 ? 10.659 -1.794 -8.618 1.00 0.00 34 THR B C 11
ATOM 17493 O O . THR B 2 39 ? 11.866 -1.589 -8.797 1.00 0.00 34 THR B O 11
ATOM 17504 N N . GLY B 2 40 ? 9.925 -1.022 -7.810 1.00 0.00 35 GLY B N 11
ATOM 17505 C CA . GLY B 2 40 ? 10.434 0.173 -7.132 1.00 0.00 35 GLY B CA 11
ATOM 17506 C C . GLY B 2 40 ? 10.913 1.263 -8.107 1.00 0.00 35 GLY B C 11
ATOM 17507 O O . GLY B 2 40 ? 10.350 1.430 -9.193 1.00 0.00 35 GLY B O 11
ATOM 17511 N N . GLN B 2 41 ? 11.947 2.017 -7.714 1.00 0.00 36 GLN B N 11
ATOM 17512 C CA . GLN B 2 41 ? 12.622 3.025 -8.539 1.00 0.00 36 GLN B CA 11
ATOM 17513 C C . GLN B 2 41 ? 14.145 2.917 -8.388 1.00 0.00 36 GLN B C 11
ATOM 17514 O O . GLN B 2 41 ? 14.655 2.786 -7.271 1.00 0.00 36 GLN B O 11
ATOM 17528 N N . SER B 2 42 ? 14.864 2.943 -9.513 1.00 0.00 37 SER B N 11
ATOM 17529 C CA . SER B 2 42 ? 16.337 2.870 -9.562 1.00 0.00 37 SER B CA 11
ATOM 17530 C C . SER B 2 42 ? 17.028 4.028 -8.818 1.00 0.00 37 SER B C 11
ATOM 17531 O O . SER B 2 42 ? 16.499 5.142 -8.756 1.00 0.00 37 SER B O 11
ATOM 17539 N N . THR B 2 43 ? 18.229 3.776 -8.288 1.00 0.00 38 THR B N 11
ATOM 17540 C CA . THR B 2 43 ? 19.106 4.762 -7.619 1.00 0.00 38 THR B CA 11
ATOM 17541 C C . THR B 2 43 ? 20.493 4.761 -8.287 1.00 0.00 38 THR B C 11
ATOM 17542 O O . THR B 2 43 ? 21.189 3.736 -8.221 1.00 0.00 38 THR B O 11
ATOM 17553 N N . PRO B 2 44 ? 20.931 5.866 -8.927 1.00 0.00 39 PRO B N 11
ATOM 17554 C CA . PRO B 2 44 ? 22.239 5.960 -9.581 1.00 0.00 39 PRO B CA 11
ATOM 17555 C C . PRO B 2 44 ? 23.434 5.697 -8.656 1.00 0.00 39 PRO B C 11
ATOM 17556 O O . PRO B 2 44 ? 23.409 6.014 -7.466 1.00 0.00 39 PRO B O 11
ATOM 17567 N N . THR B 2 45 ? 24.506 5.145 -9.232 1.00 0.00 40 THR B N 11
ATOM 17568 C CA . THR B 2 45 ? 25.816 4.921 -8.587 1.00 0.00 40 THR B CA 11
ATOM 17569 C C . THR B 2 45 ? 25.718 4.033 -7.329 1.00 0.00 40 THR B C 11
ATOM 17570 O O . THR B 2 45 ? 26.108 4.412 -6.221 1.00 0.00 40 THR B O 11
ATOM 17581 N N . GLY B 2 46 ? 25.168 2.823 -7.501 1.00 0.00 41 GLY B N 11
ATOM 17582 C CA . GLY B 2 46 ? 25.180 1.747 -6.499 1.00 0.00 41 GLY B CA 11
ATOM 17583 C C . GLY B 2 46 ? 26.592 1.272 -6.112 1.00 0.00 41 GLY B C 11
ATOM 17584 O O . GLY B 2 46 ? 27.570 1.537 -6.821 1.00 0.00 41 GLY B O 11
ATOM 17588 N N . ALA B 2 47 ? 26.700 0.550 -4.991 1.00 0.00 42 ALA B N 11
ATOM 17589 C CA . ALA B 2 47 ? 27.967 0.078 -4.415 1.00 0.00 42 ALA B CA 11
ATOM 17590 C C . ALA B 2 47 ? 27.803 -1.189 -3.545 1.00 0.00 42 ALA B C 11
ATOM 17591 O O . ALA B 2 47 ? 26.683 -1.612 -3.236 1.00 0.00 42 ALA B O 11
ATOM 17598 N N . ASP B 2 48 ? 28.926 -1.803 -3.156 1.00 0.00 43 ASP B N 11
ATOM 17599 C CA . ASP B 2 48 ? 28.985 -2.997 -2.304 1.00 0.00 43 ASP B CA 11
ATOM 17600 C C . ASP B 2 48 ? 28.369 -2.777 -0.900 1.00 0.00 43 ASP B C 11
ATOM 17601 O O . ASP B 2 48 ? 28.421 -1.675 -0.342 1.00 0.00 43 ASP B O 11
ATOM 17610 N N . ASP B 2 49 ? 27.811 -3.845 -0.312 1.00 0.00 44 ASP B N 11
ATOM 17611 C CA . ASP B 2 49 ? 27.256 -3.873 1.059 1.00 0.00 44 ASP B CA 11
ATOM 17612 C C . ASP B 2 49 ? 28.322 -3.699 2.168 1.00 0.00 44 ASP B C 11
ATOM 17613 O O . ASP B 2 49 ? 28.055 -2.955 3.141 1.00 0.00 44 ASP B O 11
ATOM 17623 N N . GLY A 1 1 ? -14.952 22.338 56.310 1.00 0.00 2217 GLY A N 12
ATOM 17624 C CA . GLY A 1 1 ? -15.056 23.791 56.051 1.00 0.00 2217 GLY A CA 12
ATOM 17625 C C . GLY A 1 1 ? -15.254 24.083 54.565 1.00 0.00 2217 GLY A C 12
ATOM 17626 O O . GLY A 1 1 ? -14.654 23.399 53.730 1.00 0.00 2217 GLY A O 12
ATOM 17632 N N . PRO A 1 2 ? -16.066 25.098 54.200 1.00 0.00 2218 PRO A N 12
ATOM 17633 C CA . PRO A 1 2 ? -16.466 25.368 52.810 1.00 0.00 2218 PRO A CA 12
ATOM 17634 C C . PRO A 1 2 ? -15.337 25.939 51.928 1.00 0.00 2218 PRO A C 12
ATOM 17635 O O . PRO A 1 2 ? -15.424 25.871 50.701 1.00 0.00 2218 PRO A O 12
ATOM 17646 N N . GLY A 1 3 ? -14.268 26.480 52.526 1.00 0.00 2219 GLY A N 12
ATOM 17647 C CA . GLY A 1 3 ? -13.076 26.971 51.816 1.00 0.00 2219 GLY A CA 12
ATOM 17648 C C . GLY A 1 3 ? -12.130 25.878 51.288 1.00 0.00 2219 GLY A C 12
ATOM 17649 O O . GLY A 1 3 ? -11.219 26.181 50.512 1.00 0.00 2219 GLY A O 12
ATOM 17653 N N . SER A 1 4 ? -12.316 24.616 51.696 1.00 0.00 2220 SER A N 12
ATOM 17654 C CA . SER A 1 4 ? -11.536 23.470 51.202 1.00 0.00 2220 SER A CA 12
ATOM 17655 C C . SER A 1 4 ? -11.670 23.278 49.674 1.00 0.00 2220 SER A C 12
ATOM 17656 O O . SER A 1 4 ? -12.780 23.404 49.140 1.00 0.00 2220 SER A O 12
ATOM 17664 N N . PRO A 1 5 ? -10.587 22.914 48.953 1.00 0.00 2221 PRO A N 12
ATOM 17665 C CA . PRO A 1 5 ? -10.622 22.705 47.501 1.00 0.00 2221 PRO A CA 12
ATOM 17666 C C . PRO A 1 5 ? -10.930 21.249 47.094 1.00 0.00 2221 PRO A C 12
ATOM 17667 O O . PRO A 1 5 ? -10.952 20.942 45.898 1.00 0.00 2221 PRO A O 12
ATOM 17678 N N . ASN A 1 6 ? -11.156 20.338 48.052 1.00 0.00 2222 ASN A N 12
ATOM 17679 C CA . ASN A 1 6 ? -11.369 18.904 47.794 1.00 0.00 2222 ASN A CA 12
ATOM 17680 C C . ASN A 1 6 ? -12.567 18.611 46.856 1.00 0.00 2222 ASN A C 12
ATOM 17681 O O . ASN A 1 6 ? -13.609 19.273 46.933 1.00 0.00 2222 ASN A O 12
ATOM 17692 N N . SER A 1 7 ? -12.419 17.601 45.988 1.00 0.00 2223 SER A N 12
ATOM 17693 C CA . SER A 1 7 ? -13.449 17.100 45.062 1.00 0.00 2223 SER A CA 12
ATOM 17694 C C . SER A 1 7 ? -13.064 15.729 44.481 1.00 0.00 2223 SER A C 12
ATOM 17695 O O . SER A 1 7 ? -11.877 15.410 44.346 1.00 0.00 2223 SER A O 12
ATOM 17703 N N . TYR A 1 8 ? -14.060 14.917 44.122 1.00 0.00 2224 TYR A N 12
ATOM 17704 C CA . TYR A 1 8 ? -13.877 13.638 43.422 1.00 0.00 2224 TYR A CA 12
ATOM 17705 C C . TYR A 1 8 ? -13.395 13.785 41.966 1.00 0.00 2224 TYR A C 12
ATOM 17706 O O . TYR A 1 8 ? -12.757 12.866 41.443 1.00 0.00 2224 TYR A O 12
ATOM 17724 N N . LEU A 1 9 ? -13.674 14.921 41.311 1.00 0.00 2225 LEU A N 12
ATOM 17725 C CA . LEU A 1 9 ? -13.338 15.195 39.902 1.00 0.00 2225 LEU A CA 12
ATOM 17726 C C . LEU A 1 9 ? -13.404 16.696 39.537 1.00 0.00 2225 LEU A C 12
ATOM 17727 O O . LEU A 1 9 ? -14.283 17.406 40.038 1.00 0.00 2225 LEU A O 12
ATOM 17743 N N . PRO A 1 10 ? -12.515 17.198 38.656 1.00 0.00 2226 PRO A N 12
ATOM 17744 C CA . PRO A 1 10 ? -12.584 18.562 38.116 1.00 0.00 2226 PRO A CA 12
ATOM 17745 C C . PRO A 1 10 ? -13.714 18.717 37.078 1.00 0.00 2226 PRO A C 12
ATOM 17746 O O . PRO A 1 10 ? -14.196 17.734 36.505 1.00 0.00 2226 PRO A O 12
ATOM 17757 N N . ALA A 1 11 ? -14.127 19.959 36.811 1.00 0.00 2227 ALA A N 12
ATOM 17758 C CA . ALA A 1 11 ? -15.130 20.316 35.801 1.00 0.00 2227 ALA A CA 12
ATOM 17759 C C . ALA A 1 11 ? -14.891 21.733 35.248 1.00 0.00 2227 ALA A C 12
ATOM 17760 O O . ALA A 1 11 ? -14.768 22.695 36.014 1.00 0.00 2227 ALA A O 12
ATOM 17767 N N . GLU A 1 12 ? -14.831 21.852 33.917 1.00 0.00 2228 GLU A N 12
ATOM 17768 C CA . GLU A 1 12 ? -14.626 23.100 33.145 1.00 0.00 2228 GLU A CA 12
ATOM 17769 C C . GLU A 1 12 ? -13.216 23.719 33.329 1.00 0.00 2228 GLU A C 12
ATOM 17770 O O . GLU A 1 12 ? -12.372 23.188 34.059 1.00 0.00 2228 GLU A O 12
ATOM 17782 N N . ASN A 1 13 ? -12.944 24.834 32.639 1.00 0.00 2229 ASN A N 12
ATOM 17783 C CA . ASN A 1 13 ? -11.651 25.535 32.596 1.00 0.00 2229 ASN A CA 12
ATOM 17784 C C . ASN A 1 13 ? -11.834 27.036 32.295 1.00 0.00 2229 ASN A C 12
ATOM 17785 O O . ASN A 1 13 ? -12.681 27.425 31.488 1.00 0.00 2229 ASN A O 12
ATOM 17796 N N . GLU A 1 14 ? -11.026 27.880 32.944 1.00 0.00 2230 GLU A N 12
ATOM 17797 C CA . GLU A 1 14 ? -11.002 29.344 32.781 1.00 0.00 2230 GLU A CA 12
ATOM 17798 C C . GLU A 1 14 ? -10.713 29.813 31.334 1.00 0.00 2230 GLU A C 12
ATOM 17799 O O . GLU A 1 14 ? -10.049 29.122 30.551 1.00 0.00 2230 GLU A O 12
ATOM 17811 N N . ASP A 1 15 ? -11.176 31.014 30.983 1.00 0.00 2231 ASP A N 12
ATOM 17812 C CA . ASP A 1 15 ? -10.892 31.698 29.715 1.00 0.00 2231 ASP A CA 12
ATOM 17813 C C . ASP A 1 15 ? -10.737 33.226 29.932 1.00 0.00 2231 ASP A C 12
ATOM 17814 O O . ASP A 1 15 ? -11.750 33.926 30.053 1.00 0.00 2231 ASP A O 12
ATOM 17823 N N . PRO A 1 16 ? -9.499 33.761 29.977 1.00 0.00 2232 PRO A N 12
ATOM 17824 C CA . PRO A 1 16 ? -9.249 35.203 29.962 1.00 0.00 2232 PRO A CA 12
ATOM 17825 C C . PRO A 1 16 ? -9.484 35.787 28.554 1.00 0.00 2232 PRO A C 12
ATOM 17826 O O . PRO A 1 16 ? -10.348 36.650 28.371 1.00 0.00 2232 PRO A O 12
ATOM 17837 N N . ASP A 1 17 ? -8.726 35.313 27.555 1.00 0.00 2233 ASP A N 12
ATOM 17838 C CA . ASP A 1 17 ? -8.849 35.648 26.122 1.00 0.00 2233 ASP A CA 12
ATOM 17839 C C . ASP A 1 17 ? -8.158 34.577 25.231 1.00 0.00 2233 ASP A C 12
ATOM 17840 O O . ASP A 1 17 ? -7.419 34.901 24.292 1.00 0.00 2233 ASP A O 12
ATOM 17849 N N . LYS A 1 18 ? -8.285 33.289 25.593 1.00 0.00 2234 LYS A N 12
ATOM 17850 C CA . LYS A 1 18 ? -7.459 32.197 25.050 1.00 0.00 2234 LYS A CA 12
ATOM 17851 C C . LYS A 1 18 ? -7.768 31.861 23.581 1.00 0.00 2234 LYS A C 12
ATOM 17852 O O . LYS A 1 18 ? -8.919 31.882 23.135 1.00 0.00 2234 LYS A O 12
ATOM 17871 N N . ALA A 1 19 ? -6.705 31.540 22.847 1.00 0.00 2235 ALA A N 12
ATOM 17872 C CA . ALA A 1 19 ? -6.730 31.082 21.456 1.00 0.00 2235 ALA A CA 12
ATOM 17873 C C . ALA A 1 19 ? -7.428 29.714 21.269 1.00 0.00 2235 ALA A C 12
ATOM 17874 O O . ALA A 1 19 ? -7.645 28.968 22.228 1.00 0.00 2235 ALA A O 12
ATOM 17881 N N . VAL A 1 20 ? -7.735 29.357 20.014 1.00 0.00 2236 VAL A N 12
ATOM 17882 C CA . VAL A 1 20 ? -8.431 28.132 19.602 1.00 0.00 2236 VAL A CA 12
ATOM 17883 C C . VAL A 1 20 ? -7.727 27.489 18.400 1.00 0.00 2236 VAL A C 12
ATOM 17884 O O . VAL A 1 20 ? -7.339 28.166 17.444 1.00 0.00 2236 VAL A O 12
ATOM 17897 N N . VAL A 1 21 ? -7.543 26.170 18.464 1.00 0.00 2237 VAL A N 12
ATOM 17898 C CA . VAL A 1 21 ? -6.813 25.340 17.474 1.00 0.00 2237 VAL A CA 12
ATOM 17899 C C . VAL A 1 21 ? -7.328 23.882 17.485 1.00 0.00 2237 VAL A C 12
ATOM 17900 O O . VAL A 1 21 ? -6.642 22.919 17.141 1.00 0.00 2237 VAL A O 12
ATOM 17913 N N . ASP A 1 22 ? -8.595 23.713 17.873 1.00 0.00 2238 ASP A N 12
ATOM 17914 C CA . ASP A 1 22 ? -9.212 22.437 18.261 1.00 0.00 2238 ASP A CA 12
ATOM 17915 C C . ASP A 1 22 ? -10.651 22.271 17.717 1.00 0.00 2238 ASP A C 12
ATOM 17916 O O . ASP A 1 22 ? -11.370 21.352 18.110 1.00 0.00 2238 ASP A O 12
ATOM 17925 N N . LEU A 1 23 ? -11.057 23.120 16.765 1.00 0.00 2239 LEU A N 12
ATOM 17926 C CA . LEU A 1 23 ? -12.375 23.077 16.121 1.00 0.00 2239 LEU A CA 12
ATOM 17927 C C . LEU A 1 23 ? -12.463 21.871 15.164 1.00 0.00 2239 LEU A C 12
ATOM 17928 O O . LEU A 1 23 ? -11.746 21.811 14.162 1.00 0.00 2239 LEU A O 12
ATOM 17944 N N . HIS A 1 24 ? -13.304 20.886 15.516 1.00 0.00 2240 HIS A N 12
ATOM 17945 C CA . HIS A 1 24 ? -13.520 19.611 14.793 1.00 0.00 2240 HIS A CA 12
ATOM 17946 C C . HIS A 1 24 ? -12.271 18.700 14.793 1.00 0.00 2240 HIS A C 12
ATOM 17947 O O . HIS A 1 24 ? -12.110 17.840 13.921 1.00 0.00 2240 HIS A O 12
ATOM 17962 N N . ARG A 1 25 ? -11.373 18.886 15.770 1.00 0.00 2241 ARG A N 12
ATOM 17963 C CA . ARG A 1 25 ? -10.054 18.231 15.880 1.00 0.00 2241 ARG A CA 12
ATOM 17964 C C . ARG A 1 25 ? -10.173 16.797 16.408 1.00 0.00 2241 ARG A C 12
ATOM 17965 O O . ARG A 1 25 ? -10.730 16.566 17.483 1.00 0.00 2241 ARG A O 12
ATOM 17986 N N . SER A 1 26 ? -9.637 15.828 15.664 1.00 0.00 2242 SER A N 12
ATOM 17987 C CA . SER A 1 26 ? -9.535 14.423 16.103 1.00 0.00 2242 SER A CA 12
ATOM 17988 C C . SER A 1 26 ? -8.531 14.265 17.266 1.00 0.00 2242 SER A C 12
ATOM 17989 O O . SER A 1 26 ? -7.468 14.893 17.225 1.00 0.00 2242 SER A O 12
ATOM 17997 N N . PRO A 1 27 ? -8.806 13.426 18.291 1.00 0.00 2243 PRO A N 12
ATOM 17998 C CA . PRO A 1 27 ? -7.846 13.099 19.354 1.00 0.00 2243 PRO A CA 12
ATOM 17999 C C . PRO A 1 27 ? -6.520 12.508 18.821 1.00 0.00 2243 PRO A C 12
ATOM 18000 O O . PRO A 1 27 ? -6.548 11.722 17.866 1.00 0.00 2243 PRO A O 12
ATOM 18011 N N . PRO A 1 28 ? -5.359 12.807 19.439 1.00 0.00 2244 PRO A N 12
ATOM 18012 C CA . PRO A 1 28 ? -4.048 12.347 18.963 1.00 0.00 2244 PRO A CA 12
ATOM 18013 C C . PRO A 1 28 ? -3.707 10.949 19.516 1.00 0.00 2244 PRO A C 12
ATOM 18014 O O . PRO A 1 28 ? -2.743 10.750 20.264 1.00 0.00 2244 PRO A O 12
ATOM 18025 N N . LYS A 1 29 ? -4.536 9.966 19.147 1.00 0.00 2245 LYS A N 12
ATOM 18026 C CA . LYS A 1 29 ? -4.562 8.589 19.684 1.00 0.00 2245 LYS A CA 12
ATOM 18027 C C . LYS A 1 29 ? -4.314 7.530 18.592 1.00 0.00 2245 LYS A C 12
ATOM 18028 O O . LYS A 1 29 ? -4.981 6.494 18.537 1.00 0.00 2245 LYS A O 12
ATOM 18047 N N . THR A 1 30 ? -3.369 7.820 17.693 1.00 0.00 2246 THR A N 12
ATOM 18048 C CA . THR A 1 30 ? -2.969 6.962 16.553 1.00 0.00 2246 THR A CA 12
ATOM 18049 C C . THR A 1 30 ? -2.532 5.553 16.985 1.00 0.00 2246 THR A C 12
ATOM 18050 O O . THR A 1 30 ? -1.894 5.376 18.031 1.00 0.00 2246 THR A O 12
ATOM 18061 N N . LYS A 1 31 ? -2.839 4.546 16.152 1.00 0.00 2247 LYS A N 12
ATOM 18062 C CA . LYS A 1 31 ? -2.439 3.132 16.290 1.00 0.00 2247 LYS A CA 12
ATOM 18063 C C . LYS A 1 31 ? -1.660 2.682 15.047 1.00 0.00 2247 LYS A C 12
ATOM 18064 O O . LYS A 1 31 ? -2.106 2.906 13.920 1.00 0.00 2247 LYS A O 12
ATOM 18083 N N . ASP A 1 32 ? -0.504 2.052 15.249 1.00 0.00 2248 ASP A N 12
ATOM 18084 C CA . ASP A 1 32 ? 0.465 1.720 14.187 1.00 0.00 2248 ASP A CA 12
ATOM 18085 C C . ASP A 1 32 ? -0.096 0.980 12.948 1.00 0.00 2248 ASP A C 12
ATOM 18086 O O . ASP A 1 32 ? 0.287 1.366 11.836 1.00 0.00 2248 ASP A O 12
ATOM 18095 N N . PRO A 1 33 ? -0.978 -0.039 13.058 1.00 0.00 2249 PRO A N 12
ATOM 18096 C CA . PRO A 1 33 ? -1.508 -0.734 11.880 1.00 0.00 2249 PRO A CA 12
ATOM 18097 C C . PRO A 1 33 ? -2.676 0.008 11.199 1.00 0.00 2249 PRO A C 12
ATOM 18098 O O . PRO A 1 33 ? -3.034 -0.329 10.071 1.00 0.00 2249 PRO A O 12
ATOM 18109 N N . ASP A 1 34 ? -3.257 1.034 11.833 1.00 0.00 2250 ASP A N 12
ATOM 18110 C CA . ASP A 1 34 ? -4.422 1.787 11.337 1.00 0.00 2250 ASP A CA 12
ATOM 18111 C C . ASP A 1 34 ? -3.992 3.105 10.654 1.00 0.00 2250 ASP A C 12
ATOM 18112 O O . ASP A 1 34 ? -4.426 4.204 11.008 1.00 0.00 2250 ASP A O 12
ATOM 18121 N N . LEU A 1 35 ? -3.108 2.979 9.663 1.00 0.00 2251 LEU A N 12
ATOM 18122 C CA . LEU A 1 35 ? -2.565 4.071 8.841 1.00 0.00 2251 LEU A CA 12
ATOM 18123 C C . LEU A 1 35 ? -3.611 4.678 7.888 1.00 0.00 2251 LEU A C 12
ATOM 18124 O O . LEU A 1 35 ? -4.644 4.069 7.602 1.00 0.00 2251 LEU A O 12
ATOM 18140 N N . THR A 1 36 ? -3.330 5.870 7.353 1.00 0.00 2252 THR A N 12
ATOM 18141 C CA . THR A 1 36 ? -4.019 6.413 6.166 1.00 0.00 2252 THR A CA 12
ATOM 18142 C C . THR A 1 36 ? -3.741 5.549 4.920 1.00 0.00 2252 THR A C 12
ATOM 18143 O O . THR A 1 36 ? -2.716 4.857 4.865 1.00 0.00 2252 THR A O 12
ATOM 18154 N N . PRO A 1 37 ? -4.595 5.603 3.875 1.00 0.00 2253 PRO A N 12
ATOM 18155 C CA . PRO A 1 37 ? -4.340 4.919 2.603 1.00 0.00 2253 PRO A CA 12
ATOM 18156 C C . PRO A 1 37 ? -3.018 5.332 1.940 1.00 0.00 2253 PRO A C 12
ATOM 18157 O O . PRO A 1 37 ? -2.272 4.480 1.460 1.00 0.00 2253 PRO A O 12
ATOM 18168 N N . SER A 1 38 ? -2.681 6.629 1.971 1.00 0.00 2254 SER A N 12
ATOM 18169 C CA . SER A 1 38 ? -1.366 7.145 1.558 1.00 0.00 2254 SER A CA 12
ATOM 18170 C C . SER A 1 38 ? -0.207 6.540 2.364 1.00 0.00 2254 SER A C 12
ATOM 18171 O O . SER A 1 38 ? 0.823 6.192 1.783 1.00 0.00 2254 SER A O 12
ATOM 18179 N N . GLY A 1 39 ? -0.370 6.336 3.679 1.00 0.00 2255 GLY A N 12
ATOM 18180 C CA . GLY A 1 39 ? 0.599 5.634 4.534 1.00 0.00 2255 GLY A CA 12
ATOM 18181 C C . GLY A 1 39 ? 0.870 4.178 4.125 1.00 0.00 2255 GLY A C 12
ATOM 18182 O O . GLY A 1 39 ? 2.015 3.729 4.195 1.00 0.00 2255 GLY A O 12
ATOM 18186 N N . ILE A 1 40 ? -0.157 3.454 3.660 1.00 0.00 2256 ILE A N 12
ATOM 18187 C CA . ILE A 1 40 ? 0.002 2.120 3.050 1.00 0.00 2256 ILE A CA 12
ATOM 18188 C C . ILE A 1 40 ? 0.889 2.199 1.796 1.00 0.00 2256 ILE A C 12
ATOM 18189 O O . ILE A 1 40 ? 1.895 1.489 1.694 1.00 0.00 2256 ILE A O 12
ATOM 18205 N N . ILE A 1 41 ? 0.531 3.069 0.841 1.00 0.00 2257 ILE A N 12
ATOM 18206 C CA . ILE A 1 41 ? 1.219 3.218 -0.453 1.00 0.00 2257 ILE A CA 12
ATOM 18207 C C . ILE A 1 41 ? 2.675 3.696 -0.287 1.00 0.00 2257 ILE A C 12
ATOM 18208 O O . ILE A 1 41 ? 3.561 3.204 -0.991 1.00 0.00 2257 ILE A O 12
ATOM 18224 N N . ALA A 1 42 ? 2.956 4.569 0.683 1.00 0.00 2258 ALA A N 12
ATOM 18225 C CA . ALA A 1 42 ? 4.309 5.014 1.027 1.00 0.00 2258 ALA A CA 12
ATOM 18226 C C . ALA A 1 42 ? 5.271 3.851 1.362 1.00 0.00 2258 ALA A C 12
ATOM 18227 O O . ALA A 1 42 ? 6.406 3.835 0.876 1.00 0.00 2258 ALA A O 12
ATOM 18234 N N . LYS A 1 43 ? 4.818 2.856 2.136 1.00 0.00 2259 LYS A N 12
ATOM 18235 C CA . LYS A 1 43 ? 5.598 1.645 2.465 1.00 0.00 2259 LYS A CA 12
ATOM 18236 C C . LYS A 1 43 ? 5.871 0.765 1.242 1.00 0.00 2259 LYS A C 12
ATOM 18237 O O . LYS A 1 43 ? 6.954 0.185 1.144 1.00 0.00 2259 LYS A O 12
ATOM 18256 N N . VAL A 1 44 ? 4.943 0.693 0.279 1.00 0.00 2260 VAL A N 12
ATOM 18257 C CA . VAL A 1 44 ? 5.132 -0.042 -0.992 1.00 0.00 2260 VAL A CA 12
ATOM 18258 C C . VAL A 1 44 ? 6.142 0.672 -1.892 1.00 0.00 2260 VAL A C 12
ATOM 18259 O O . VAL A 1 44 ? 7.072 0.043 -2.395 1.00 0.00 2260 VAL A O 12
ATOM 18272 N N . LYS A 1 45 ? 6.028 2.002 -2.028 1.00 0.00 2261 LYS A N 12
ATOM 18273 C CA . LYS A 1 45 ? 6.992 2.872 -2.745 1.00 0.00 2261 LYS A CA 12
ATOM 18274 C C . LYS A 1 45 ? 8.411 2.791 -2.154 1.00 0.00 2261 LYS A C 12
ATOM 18275 O O . LYS A 1 45 ? 9.386 2.800 -2.902 1.00 0.00 2261 LYS A O 12
ATOM 18294 N N . ALA A 1 46 ? 8.522 2.645 -0.834 1.00 0.00 2262 ALA A N 12
ATOM 18295 C CA . ALA A 1 46 ? 9.787 2.464 -0.117 1.00 0.00 2262 ALA A CA 12
ATOM 18296 C C . ALA A 1 46 ? 10.377 1.037 -0.215 1.00 0.00 2262 ALA A C 12
ATOM 18297 O O . ALA A 1 46 ? 11.541 0.826 0.137 1.00 0.00 2262 ALA A O 12
ATOM 18304 N N . GLY A 1 47 ? 9.599 0.046 -0.677 1.00 0.00 2263 GLY A N 12
ATOM 18305 C CA . GLY A 1 47 ? 10.002 -1.364 -0.720 1.00 0.00 2263 GLY A CA 12
ATOM 18306 C C . GLY A 1 47 ? 9.917 -2.101 0.627 1.00 0.00 2263 GLY A C 12
ATOM 18307 O O . GLY A 1 47 ? 10.493 -3.182 0.771 1.00 0.00 2263 GLY A O 12
ATOM 18311 N N . ASP A 1 48 ? 9.229 -1.525 1.622 1.00 0.00 2264 ASP A N 12
ATOM 18312 C CA . ASP A 1 48 ? 9.045 -2.103 2.964 1.00 0.00 2264 ASP A CA 12
ATOM 18313 C C . ASP A 1 48 ? 7.879 -3.112 3.052 1.00 0.00 2264 ASP A C 12
ATOM 18314 O O . ASP A 1 48 ? 7.776 -3.852 4.035 1.00 0.00 2264 ASP A O 12
ATOM 18323 N N . MET A 1 49 ? 7.005 -3.152 2.038 1.00 0.00 2265 MET A N 12
ATOM 18324 C CA . MET A 1 49 ? 5.781 -3.965 2.017 1.00 0.00 2265 MET A CA 12
ATOM 18325 C C . MET A 1 49 ? 5.367 -4.332 0.582 1.00 0.00 2265 MET A C 12
ATOM 18326 O O . MET A 1 49 ? 5.478 -3.510 -0.329 1.00 0.00 2265 MET A O 12
ATOM 18340 N N . THR A 1 50 ? 4.910 -5.568 0.364 1.00 0.00 2266 THR A N 12
ATOM 18341 C CA . THR A 1 50 ? 4.419 -6.033 -0.948 1.00 0.00 2266 THR A CA 12
ATOM 18342 C C . THR A 1 50 ? 3.084 -5.383 -1.333 1.00 0.00 2266 THR A C 12
ATOM 18343 O O . THR A 1 50 ? 2.283 -5.012 -0.466 1.00 0.00 2266 THR A O 12
ATOM 18354 N N . GLN A 1 51 ? 2.799 -5.313 -2.643 1.00 0.00 2267 GLN A N 12
ATOM 18355 C CA . GLN A 1 51 ? 1.481 -4.956 -3.175 1.00 0.00 2267 GLN A CA 12
ATOM 18356 C C . GLN A 1 51 ? 0.356 -5.815 -2.574 1.00 0.00 2267 GLN A C 12
ATOM 18357 O O . GLN A 1 51 ? -0.700 -5.297 -2.219 1.00 0.00 2267 GLN A O 12
ATOM 18371 N N . GLU A 1 52 ? 0.567 -7.126 -2.441 1.00 0.00 2268 GLU A N 12
ATOM 18372 C CA . GLU A 1 52 ? -0.434 -8.059 -1.901 1.00 0.00 2268 GLU A CA 12
ATOM 18373 C C . GLU A 1 52 ? -0.778 -7.785 -0.432 1.00 0.00 2268 GLU A C 12
ATOM 18374 O O . GLU A 1 52 ? -1.960 -7.714 -0.075 1.00 0.00 2268 GLU A O 12
ATOM 18386 N N . THR A 1 53 ? 0.232 -7.546 0.415 1.00 0.00 2269 THR A N 12
ATOM 18387 C CA . THR A 1 53 ? 0.030 -7.161 1.826 1.00 0.00 2269 THR A CA 12
ATOM 18388 C C . THR A 1 53 ? -0.663 -5.799 1.945 1.00 0.00 2269 THR A C 12
ATOM 18389 O O . THR A 1 53 ? -1.619 -5.633 2.708 1.00 0.00 2269 THR A O 12
ATOM 18400 N N . ALA A 1 54 ? -0.214 -4.817 1.160 1.00 0.00 2270 ALA A N 12
ATOM 18401 C CA . ALA A 1 54 ? -0.811 -3.486 1.069 1.00 0.00 2270 ALA A CA 12
ATOM 18402 C C . ALA A 1 54 ? -2.298 -3.527 0.695 1.00 0.00 2270 ALA A C 12
ATOM 18403 O O . ALA A 1 54 ? -3.125 -2.903 1.368 1.00 0.00 2270 ALA A O 12
ATOM 18410 N N . ARG A 1 55 ? -2.661 -4.281 -0.353 1.00 0.00 2271 ARG A N 12
ATOM 18411 C CA . ARG A 1 55 ? -4.054 -4.390 -0.805 1.00 0.00 2271 ARG A CA 12
ATOM 18412 C C . ARG A 1 55 ? -4.945 -5.082 0.222 1.00 0.00 2271 ARG A C 12
ATOM 18413 O O . ARG A 1 55 ? -6.057 -4.624 0.458 1.00 0.00 2271 ARG A O 12
ATOM 18434 N N . GLU A 1 56 ? -4.461 -6.146 0.871 1.00 0.00 2272 GLU A N 12
ATOM 18435 C CA . GLU A 1 56 ? -5.143 -6.832 1.967 1.00 0.00 2272 GLU A CA 12
ATOM 18436 C C . GLU A 1 56 ? -5.519 -5.873 3.115 1.00 0.00 2272 GLU A C 12
ATOM 18437 O O . GLU A 1 56 ? -6.655 -5.897 3.592 1.00 0.00 2272 GLU A O 12
ATOM 18449 N N . LEU A 1 57 ? -4.589 -5.003 3.536 1.00 0.00 2273 LEU A N 12
ATOM 18450 C CA . LEU A 1 57 ? -4.874 -3.908 4.475 1.00 0.00 2273 LEU A CA 12
ATOM 18451 C C . LEU A 1 57 ? -5.932 -2.933 3.919 1.00 0.00 2273 LEU A C 12
ATOM 18452 O O . LEU A 1 57 ? -6.942 -2.684 4.575 1.00 0.00 2273 LEU A O 12
ATOM 18468 N N . LEU A 1 58 ? -5.739 -2.415 2.700 1.00 0.00 2274 LEU A N 12
ATOM 18469 C CA . LEU A 1 58 ? -6.636 -1.432 2.072 1.00 0.00 2274 LEU A CA 12
ATOM 18470 C C . LEU A 1 58 ? -8.074 -1.934 1.866 1.00 0.00 2274 LEU A C 12
ATOM 18471 O O . LEU A 1 58 ? -9.013 -1.164 2.057 1.00 0.00 2274 LEU A O 12
ATOM 18487 N N . LEU A 1 59 ? -8.271 -3.209 1.527 1.00 0.00 2275 LEU A N 12
ATOM 18488 C CA . LEU A 1 59 ? -9.587 -3.846 1.385 1.00 0.00 2275 LEU A CA 12
ATOM 18489 C C . LEU A 1 59 ? -10.416 -3.804 2.687 1.00 0.00 2275 LEU A C 12
ATOM 18490 O O . LEU A 1 59 ? -11.636 -3.651 2.618 1.00 0.00 2275 LEU A O 12
ATOM 18506 N N . ALA A 1 60 ? -9.770 -3.859 3.857 1.00 0.00 2276 ALA A N 12
ATOM 18507 C CA . ALA A 1 60 ? -10.422 -3.648 5.157 1.00 0.00 2276 ALA A CA 12
ATOM 18508 C C . ALA A 1 60 ? -10.653 -2.156 5.510 1.00 0.00 2276 ALA A C 12
ATOM 18509 O O . ALA A 1 60 ? -11.464 -1.852 6.393 1.00 0.00 2276 ALA A O 12
ATOM 18516 N N . MET A 1 61 ? -9.969 -1.230 4.831 1.00 0.00 2277 MET A N 12
ATOM 18517 C CA . MET A 1 61 ? -10.036 0.224 5.052 1.00 0.00 2277 MET A CA 12
ATOM 18518 C C . MET A 1 61 ? -11.079 0.947 4.165 1.00 0.00 2277 MET A C 12
ATOM 18519 O O . MET A 1 61 ? -11.365 2.126 4.405 1.00 0.00 2277 MET A O 12
ATOM 18533 N N . ARG A 1 62 ? -11.658 0.262 3.169 1.00 0.00 2278 ARG A N 12
ATOM 18534 C CA . ARG A 1 62 ? -12.682 0.804 2.244 1.00 0.00 2278 ARG A CA 12
ATOM 18535 C C . ARG A 1 62 ? -13.954 1.279 2.964 1.00 0.00 2278 ARG A C 12
ATOM 18536 O O . ARG A 1 62 ? -14.424 2.398 2.659 1.00 0.00 2278 ARG A O 12
ATOM 18558 N N . GLY B 2 1 ? 23.712 43.999 -15.589 1.00 0.00 -5 GLY B N 12
ATOM 18559 C CA . GLY B 2 1 ? 23.137 43.233 -16.714 1.00 0.00 -5 GLY B CA 12
ATOM 18560 C C . GLY B 2 1 ? 22.230 44.097 -17.587 1.00 0.00 -5 GLY B C 12
ATOM 18561 O O . GLY B 2 1 ? 22.397 45.323 -17.613 1.00 0.00 -5 GLY B O 12
ATOM 18567 N N . PRO B 2 2 ? 21.273 43.486 -18.316 1.00 0.00 -4 PRO B N 12
ATOM 18568 C CA . PRO B 2 2 ? 20.322 44.188 -19.187 1.00 0.00 -4 PRO B CA 12
ATOM 18569 C C . PRO B 2 2 ? 19.473 45.256 -18.475 1.00 0.00 -4 PRO B C 12
ATOM 18570 O O . PRO B 2 2 ? 19.186 45.154 -17.278 1.00 0.00 -4 PRO B O 12
ATOM 18581 N N . GLY B 2 3 ? 19.019 46.262 -19.230 1.00 0.00 -3 GLY B N 12
ATOM 18582 C CA . GLY B 2 3 ? 18.234 47.405 -18.729 1.00 0.00 -3 GLY B CA 12
ATOM 18583 C C . GLY B 2 3 ? 16.733 47.134 -18.515 1.00 0.00 -3 GLY B C 12
ATOM 18584 O O . GLY B 2 3 ? 15.982 48.067 -18.222 1.00 0.00 -3 GLY B O 12
ATOM 18588 N N . SER B 2 4 ? 16.285 45.885 -18.694 1.00 0.00 -2 SER B N 12
ATOM 18589 C CA . SER B 2 4 ? 14.907 45.411 -18.463 1.00 0.00 -2 SER B CA 12
ATOM 18590 C C . SER B 2 4 ? 14.578 45.240 -16.960 1.00 0.00 -2 SER B C 12
ATOM 18591 O O . SER B 2 4 ? 15.241 45.821 -16.096 1.00 0.00 -2 SER B O 12
ATOM 18599 N N . TYR B 2 5 ? 13.529 44.472 -16.639 1.00 0.00 -1 TYR B N 12
ATOM 18600 C CA . TYR B 2 5 ? 13.155 43.975 -15.296 1.00 0.00 -1 TYR B CA 12
ATOM 18601 C C . TYR B 2 5 ? 12.421 45.011 -14.413 1.00 0.00 -1 TYR B C 12
ATOM 18602 O O . TYR B 2 5 ? 12.187 44.778 -13.222 1.00 0.00 -1 TYR B O 12
ATOM 18620 N N . MET B 2 6 ? 12.014 46.138 -15.010 1.00 0.00 1 MET B N 12
ATOM 18621 C CA . MET B 2 6 ? 11.343 47.278 -14.356 1.00 0.00 1 MET B CA 12
ATOM 18622 C C . MET B 2 6 ? 9.861 47.415 -14.764 1.00 0.00 1 MET B C 12
ATOM 18623 O O . MET B 2 6 ? 9.243 48.463 -14.555 1.00 0.00 1 MET B O 12
ATOM 18637 N N . THR B 2 7 ? 9.279 46.370 -15.368 1.00 0.00 2 THR B N 12
ATOM 18638 C CA . THR B 2 7 ? 7.901 46.349 -15.896 1.00 0.00 2 THR B CA 12
ATOM 18639 C C . THR B 2 7 ? 7.204 44.986 -15.689 1.00 0.00 2 THR B C 12
ATOM 18640 O O . THR B 2 7 ? 7.794 44.020 -15.192 1.00 0.00 2 THR B O 12
ATOM 18651 N N . HIS B 2 8 ? 5.930 44.923 -16.084 1.00 0.00 3 HIS B N 12
ATOM 18652 C CA . HIS B 2 8 ? 4.988 43.798 -15.968 1.00 0.00 3 HIS B CA 12
ATOM 18653 C C . HIS B 2 8 ? 5.449 42.458 -16.573 1.00 0.00 3 HIS B C 12
ATOM 18654 O O . HIS B 2 8 ? 4.964 41.408 -16.145 1.00 0.00 3 HIS B O 12
ATOM 18669 N N . PHE B 2 9 ? 6.313 42.485 -17.596 1.00 0.00 4 PHE B N 12
ATOM 18670 C CA . PHE B 2 9 ? 6.693 41.322 -18.409 1.00 0.00 4 PHE B CA 12
ATOM 18671 C C . PHE B 2 9 ? 7.288 40.158 -17.591 1.00 0.00 4 PHE B C 12
ATOM 18672 O O . PHE B 2 9 ? 8.013 40.361 -16.614 1.00 0.00 4 PHE B O 12
ATOM 18689 N N . GLU B 2 10 ? 6.956 38.926 -17.986 1.00 0.00 5 GLU B N 12
ATOM 18690 C CA . GLU B 2 10 ? 7.325 37.683 -17.288 1.00 0.00 5 GLU B CA 12
ATOM 18691 C C . GLU B 2 10 ? 8.846 37.434 -17.166 1.00 0.00 5 GLU B C 12
ATOM 18692 O O . GLU B 2 10 ? 9.641 37.808 -18.033 1.00 0.00 5 GLU B O 12
ATOM 18704 N N . ASP B 2 11 ? 9.244 36.740 -16.090 1.00 0.00 6 ASP B N 12
ATOM 18705 C CA . ASP B 2 11 ? 10.639 36.356 -15.799 1.00 0.00 6 ASP B CA 12
ATOM 18706 C C . ASP B 2 11 ? 10.782 34.997 -15.072 1.00 0.00 6 ASP B C 12
ATOM 18707 O O . ASP B 2 11 ? 11.907 34.540 -14.848 1.00 0.00 6 ASP B O 12
ATOM 18716 N N . HIS B 2 12 ? 9.669 34.315 -14.773 1.00 0.00 7 HIS B N 12
ATOM 18717 C CA . HIS B 2 12 ? 9.573 33.009 -14.096 1.00 0.00 7 HIS B CA 12
ATOM 18718 C C . HIS B 2 12 ? 8.293 32.262 -14.515 1.00 0.00 7 HIS B C 12
ATOM 18719 O O . HIS B 2 12 ? 7.302 32.892 -14.898 1.00 0.00 7 HIS B O 12
ATOM 18734 N N . ARG B 2 13 ? 8.307 30.921 -14.425 1.00 0.00 8 ARG B N 12
ATOM 18735 C CA . ARG B 2 13 ? 7.126 30.048 -14.612 1.00 0.00 8 ARG B CA 12
ATOM 18736 C C . ARG B 2 13 ? 5.960 30.424 -13.681 1.00 0.00 8 ARG B C 12
ATOM 18737 O O . ARG B 2 13 ? 6.174 30.916 -12.571 1.00 0.00 8 ARG B O 12
ATOM 18758 N N . VAL B 2 14 ? 4.727 30.185 -14.133 1.00 0.00 9 VAL B N 12
ATOM 18759 C CA . VAL B 2 14 ? 3.477 30.644 -13.489 1.00 0.00 9 VAL B CA 12
ATOM 18760 C C . VAL B 2 14 ? 2.278 29.793 -13.941 1.00 0.00 9 VAL B C 12
ATOM 18761 O O . VAL B 2 14 ? 2.294 29.196 -15.023 1.00 0.00 9 VAL B O 12
ATOM 18774 N N . GLY B 2 15 ? 1.239 29.698 -13.101 1.00 0.00 10 GLY B N 12
ATOM 18775 C CA . GLY B 2 15 ? 0.056 28.848 -13.333 1.00 0.00 10 GLY B CA 12
ATOM 18776 C C . GLY B 2 15 ? 0.260 27.366 -12.990 1.00 0.00 10 GLY B C 12
ATOM 18777 O O . GLY B 2 15 ? -0.565 26.523 -13.350 1.00 0.00 10 GLY B O 12
ATOM 18781 N N . SER B 2 16 ? 1.354 27.027 -12.305 1.00 0.00 11 SER B N 12
ATOM 18782 C CA . SER B 2 16 ? 1.796 25.650 -12.013 1.00 0.00 11 SER B CA 12
ATOM 18783 C C . SER B 2 16 ? 0.960 24.915 -10.948 1.00 0.00 11 SER B C 12
ATOM 18784 O O . SER B 2 16 ? 1.117 23.709 -10.776 1.00 0.00 11 SER B O 12
ATOM 18792 N N . ASP B 2 17 ? 0.053 25.613 -10.255 1.00 0.00 12 ASP B N 12
ATOM 18793 C CA . ASP B 2 17 ? -0.777 25.083 -9.153 1.00 0.00 12 ASP B CA 12
ATOM 18794 C C . ASP B 2 17 ? -2.204 24.671 -9.584 1.00 0.00 12 ASP B C 12
ATOM 18795 O O . ASP B 2 17 ? -3.030 24.294 -8.747 1.00 0.00 12 ASP B O 12
ATOM 18804 N N . ARG B 2 18 ? -2.507 24.714 -10.890 1.00 0.00 13 ARG B N 12
ATOM 18805 C CA . ARG B 2 18 ? -3.852 24.496 -11.463 1.00 0.00 13 ARG B CA 12
ATOM 18806 C C . ARG B 2 18 ? -4.357 23.044 -11.444 1.00 0.00 13 ARG B C 12
ATOM 18807 O O . ARG B 2 18 ? -5.560 22.803 -11.584 1.00 0.00 13 ARG B O 12
ATOM 18828 N N . LEU B 2 19 ? -3.446 22.077 -11.300 1.00 0.00 14 LEU B N 12
ATOM 18829 C CA . LEU B 2 19 ? -3.718 20.634 -11.315 1.00 0.00 14 LEU B CA 12
ATOM 18830 C C . LEU B 2 19 ? -4.580 20.127 -10.134 1.00 0.00 14 LEU B C 12
ATOM 18831 O O . LEU B 2 19 ? -4.632 20.740 -9.059 1.00 0.00 14 LEU B O 12
ATOM 18847 N N . ALA B 2 20 ? -5.227 18.976 -10.334 1.00 0.00 15 ALA B N 12
ATOM 18848 C CA . ALA B 2 20 ? -5.890 18.199 -9.278 1.00 0.00 15 ALA B CA 12
ATOM 18849 C C . ALA B 2 20 ? -4.894 17.618 -8.247 1.00 0.00 15 ALA B C 12
ATOM 18850 O O . ALA B 2 20 ? -3.704 17.450 -8.531 1.00 0.00 15 ALA B O 12
ATOM 18857 N N . ALA B 2 21 ? -5.390 17.299 -7.047 1.00 0.00 16 ALA B N 12
ATOM 18858 C CA . ALA B 2 21 ? -4.627 16.701 -5.948 1.00 0.00 16 ALA B CA 12
ATOM 18859 C C . ALA B 2 21 ? -3.853 15.418 -6.341 1.00 0.00 16 ALA B C 12
ATOM 18860 O O . ALA B 2 21 ? -4.319 14.606 -7.149 1.00 0.00 16 ALA B O 12
ATOM 18867 N N . ASP B 2 22 ? -2.675 15.227 -5.735 1.00 0.00 17 ASP B N 12
ATOM 18868 C CA . ASP B 2 22 ? -1.694 14.184 -6.098 1.00 0.00 17 ASP B CA 12
ATOM 18869 C C . ASP B 2 22 ? -0.890 13.640 -4.889 1.00 0.00 17 ASP B C 12
ATOM 18870 O O . ASP B 2 22 ? 0.181 13.045 -5.060 1.00 0.00 17 ASP B O 12
ATOM 18879 N N . GLY B 2 23 ? -1.408 13.822 -3.667 1.00 0.00 18 GLY B N 12
ATOM 18880 C CA . GLY B 2 23 ? -0.831 13.344 -2.404 1.00 0.00 18 GLY B CA 12
ATOM 18881 C C . GLY B 2 23 ? -1.807 12.454 -1.627 1.00 0.00 18 GLY B C 12
ATOM 18882 O O . GLY B 2 23 ? -1.706 11.229 -1.648 1.00 0.00 18 GLY B O 12
ATOM 18886 N N . GLU B 2 24 ? -2.763 13.079 -0.932 1.00 0.00 19 GLU B N 12
ATOM 18887 C CA . GLU B 2 24 ? -3.896 12.394 -0.284 1.00 0.00 19 GLU B CA 12
ATOM 18888 C C . GLU B 2 24 ? -4.755 11.585 -1.277 1.00 0.00 19 GLU B C 12
ATOM 18889 O O . GLU B 2 24 ? -5.023 12.016 -2.402 1.00 0.00 19 GLU B O 12
ATOM 18901 N N . ILE B 2 25 ? -5.202 10.403 -0.841 1.00 0.00 20 ILE B N 12
ATOM 18902 C CA . ILE B 2 25 ? -5.941 9.410 -1.650 1.00 0.00 20 ILE B CA 12
ATOM 18903 C C . ILE B 2 25 ? -6.963 8.643 -0.794 1.00 0.00 20 ILE B C 12
ATOM 18904 O O . ILE B 2 25 ? -6.716 8.338 0.373 1.00 0.00 20 ILE B O 12
ATOM 18920 N N . SER B 2 26 ? -8.122 8.321 -1.379 1.00 0.00 21 SER B N 12
ATOM 18921 C CA . SER B 2 26 ? -9.104 7.385 -0.814 1.00 0.00 21 SER B CA 12
ATOM 18922 C C . SER B 2 26 ? -8.545 5.953 -0.713 1.00 0.00 21 SER B C 12
ATOM 18923 O O . SER B 2 26 ? -7.654 5.559 -1.474 1.00 0.00 21 SER B O 12
ATOM 18931 N N . ALA B 2 27 ? -9.105 5.147 0.192 1.00 0.00 22 ALA B N 12
ATOM 18932 C CA . ALA B 2 27 ? -8.859 3.706 0.246 1.00 0.00 22 ALA B CA 12
ATOM 18933 C C . ALA B 2 27 ? -9.228 2.999 -1.077 1.00 0.00 22 ALA B C 12
ATOM 18934 O O . ALA B 2 27 ? -8.480 2.132 -1.518 1.00 0.00 22 ALA B O 12
ATOM 18941 N N . ASP B 2 28 ? -10.341 3.385 -1.720 1.00 0.00 23 ASP B N 12
ATOM 18942 C CA . ASP B 2 28 ? -10.747 2.900 -3.055 1.00 0.00 23 ASP B CA 12
ATOM 18943 C C . ASP B 2 28 ? -9.720 3.216 -4.156 1.00 0.00 23 ASP B C 12
ATOM 18944 O O . ASP B 2 28 ? -9.401 2.366 -4.987 1.00 0.00 23 ASP B O 12
ATOM 18953 N N . GLU B 2 29 ? -9.187 4.445 -4.168 1.00 0.00 24 GLU B N 12
ATOM 18954 C CA . GLU B 2 29 ? -8.167 4.886 -5.134 1.00 0.00 24 GLU B CA 12
ATOM 18955 C C . GLU B 2 29 ? -6.841 4.126 -4.976 1.00 0.00 24 GLU B C 12
ATOM 18956 O O . GLU B 2 29 ? -6.216 3.725 -5.960 1.00 0.00 24 GLU B O 12
ATOM 18968 N N . ALA B 2 30 ? -6.433 3.871 -3.731 1.00 0.00 25 ALA B N 12
ATOM 18969 C CA . ALA B 2 30 ? -5.189 3.173 -3.408 1.00 0.00 25 ALA B CA 12
ATOM 18970 C C . ALA B 2 30 ? -5.129 1.732 -3.958 1.00 0.00 25 ALA B C 12
ATOM 18971 O O . ALA B 2 30 ? -4.036 1.245 -4.260 1.00 0.00 25 ALA B O 12
ATOM 18978 N N . LEU B 2 31 ? -6.270 1.040 -4.108 1.00 0.00 26 LEU B N 12
ATOM 18979 C CA . LEU B 2 31 ? -6.345 -0.360 -4.568 1.00 0.00 26 LEU B CA 12
ATOM 18980 C C . LEU B 2 31 ? -5.657 -0.574 -5.932 1.00 0.00 26 LEU B C 12
ATOM 18981 O O . LEU B 2 31 ? -4.900 -1.531 -6.099 1.00 0.00 26 LEU B O 12
ATOM 18997 N N . SER B 2 32 ? -5.921 0.313 -6.894 1.00 0.00 27 SER B N 12
ATOM 18998 C CA . SER B 2 32 ? -5.406 0.223 -8.273 1.00 0.00 27 SER B CA 12
ATOM 18999 C C . SER B 2 32 ? -4.040 0.894 -8.470 1.00 0.00 27 SER B C 12
ATOM 19000 O O . SER B 2 32 ? -3.301 0.512 -9.387 1.00 0.00 27 SER B O 12
ATOM 19008 N N . MET B 2 33 ? -3.642 1.824 -7.588 1.00 0.00 28 MET B N 12
ATOM 19009 C CA . MET B 2 33 ? -2.329 2.493 -7.632 1.00 0.00 28 MET B CA 12
ATOM 19010 C C . MET B 2 33 ? -1.155 1.518 -7.446 1.00 0.00 28 MET B C 12
ATOM 19011 O O . MET B 2 33 ? -0.087 1.709 -8.027 1.00 0.00 28 MET B O 12
ATOM 19025 N N . LEU B 2 34 ? -1.372 0.444 -6.679 1.00 0.00 29 LEU B N 12
ATOM 19026 C CA . LEU B 2 34 ? -0.405 -0.631 -6.420 1.00 0.00 29 LEU B CA 12
ATOM 19027 C C . LEU B 2 34 ? 0.131 -1.296 -7.706 1.00 0.00 29 LEU B C 12
ATOM 19028 O O . LEU B 2 34 ? 1.309 -1.636 -7.777 1.00 0.00 29 LEU B O 12
ATOM 19044 N N . ASP B 2 35 ? -0.719 -1.455 -8.720 1.00 0.00 30 ASP B N 12
ATOM 19045 C CA . ASP B 2 35 ? -0.382 -2.075 -10.007 1.00 0.00 30 ASP B CA 12
ATOM 19046 C C . ASP B 2 35 ? 0.612 -1.235 -10.836 1.00 0.00 30 ASP B C 12
ATOM 19047 O O . ASP B 2 35 ? 1.446 -1.785 -11.561 1.00 0.00 30 ASP B O 12
ATOM 19056 N N . ALA B 2 36 ? 0.536 0.097 -10.733 1.00 0.00 31 ALA B N 12
ATOM 19057 C CA . ALA B 2 36 ? 1.457 1.023 -11.403 1.00 0.00 31 ALA B CA 12
ATOM 19058 C C . ALA B 2 36 ? 2.875 1.045 -10.781 1.00 0.00 31 ALA B C 12
ATOM 19059 O O . ALA B 2 36 ? 3.856 1.294 -11.490 1.00 0.00 31 ALA B O 12
ATOM 19066 N N . ILE B 2 37 ? 3.000 0.764 -9.477 1.00 0.00 32 ILE B N 12
ATOM 19067 C CA . ILE B 2 37 ? 4.282 0.634 -8.763 1.00 0.00 32 ILE B CA 12
ATOM 19068 C C . ILE B 2 37 ? 5.043 -0.623 -9.222 1.00 0.00 32 ILE B C 12
ATOM 19069 O O . ILE B 2 37 ? 4.440 -1.683 -9.433 1.00 0.00 32 ILE B O 12
ATOM 19085 N N . GLY B 2 38 ? 6.364 -0.504 -9.398 1.00 0.00 33 GLY B N 12
ATOM 19086 C CA . GLY B 2 38 ? 7.259 -1.610 -9.781 1.00 0.00 33 GLY B CA 12
ATOM 19087 C C . GLY B 2 38 ? 7.481 -2.666 -8.683 1.00 0.00 33 GLY B C 12
ATOM 19088 O O . GLY B 2 38 ? 6.779 -2.706 -7.666 1.00 0.00 33 GLY B O 12
ATOM 19092 N N . THR B 2 39 ? 8.476 -3.536 -8.877 1.00 0.00 34 THR B N 12
ATOM 19093 C CA . THR B 2 39 ? 8.777 -4.652 -7.964 1.00 0.00 34 THR B CA 12
ATOM 19094 C C . THR B 2 39 ? 9.478 -4.169 -6.688 1.00 0.00 34 THR B C 12
ATOM 19095 O O . THR B 2 39 ? 10.573 -3.602 -6.746 1.00 0.00 34 THR B O 12
ATOM 19106 N N . GLY B 2 40 ? 8.847 -4.399 -5.533 1.00 0.00 35 GLY B N 12
ATOM 19107 C CA . GLY B 2 40 ? 9.346 -4.034 -4.197 1.00 0.00 35 GLY B CA 12
ATOM 19108 C C . GLY B 2 40 ? 9.319 -5.183 -3.174 1.00 0.00 35 GLY B C 12
ATOM 19109 O O . GLY B 2 40 ? 9.614 -4.962 -1.999 1.00 0.00 35 GLY B O 12
ATOM 19113 N N . GLN B 2 41 ? 8.970 -6.399 -3.600 1.00 0.00 36 GLN B N 12
ATOM 19114 C CA . GLN B 2 41 ? 8.952 -7.603 -2.762 1.00 0.00 36 GLN B CA 12
ATOM 19115 C C . GLN B 2 41 ? 10.362 -8.010 -2.276 1.00 0.00 36 GLN B C 12
ATOM 19116 O O . GLN B 2 41 ? 11.370 -7.729 -2.934 1.00 0.00 36 GLN B O 12
ATOM 19130 N N . SER B 2 42 ? 10.428 -8.715 -1.147 1.00 0.00 37 SER B N 12
ATOM 19131 C CA . SER B 2 42 ? 11.678 -9.217 -0.555 1.00 0.00 37 SER B CA 12
ATOM 19132 C C . SER B 2 42 ? 12.082 -10.560 -1.191 1.00 0.00 37 SER B C 12
ATOM 19133 O O . SER B 2 42 ? 11.711 -11.640 -0.718 1.00 0.00 37 SER B O 12
ATOM 19141 N N . THR B 2 43 ? 12.780 -10.482 -2.323 1.00 0.00 38 THR B N 12
ATOM 19142 C CA . THR B 2 43 ? 13.353 -11.640 -3.040 1.00 0.00 38 THR B CA 12
ATOM 19143 C C . THR B 2 43 ? 14.372 -12.430 -2.185 1.00 0.00 38 THR B C 12
ATOM 19144 O O . THR B 2 43 ? 14.958 -11.853 -1.258 1.00 0.00 38 THR B O 12
ATOM 19155 N N . PRO B 2 44 ? 14.621 -13.725 -2.474 1.00 0.00 39 PRO B N 12
ATOM 19156 C CA . PRO B 2 44 ? 15.574 -14.551 -1.721 1.00 0.00 39 PRO B CA 12
ATOM 19157 C C . PRO B 2 44 ? 16.959 -13.899 -1.550 1.00 0.00 39 PRO B C 12
ATOM 19158 O O . PRO B 2 44 ? 17.504 -13.320 -2.493 1.00 0.00 39 PRO B O 12
ATOM 19169 N N . THR B 2 45 ? 17.485 -13.964 -0.321 1.00 0.00 40 THR B N 12
ATOM 19170 C CA . THR B 2 45 ? 18.767 -13.392 0.177 1.00 0.00 40 THR B CA 12
ATOM 19171 C C . THR B 2 45 ? 18.616 -11.951 0.715 1.00 0.00 40 THR B C 12
ATOM 19172 O O . THR B 2 45 ? 19.362 -11.533 1.607 1.00 0.00 40 THR B O 12
ATOM 19183 N N . GLY B 2 46 ? 17.614 -11.205 0.230 1.00 0.00 41 GLY B N 12
ATOM 19184 C CA . GLY B 2 46 ? 17.337 -9.814 0.598 1.00 0.00 41 GLY B CA 12
ATOM 19185 C C . GLY B 2 46 ? 18.186 -8.784 -0.164 1.00 0.00 41 GLY B C 12
ATOM 19186 O O . GLY B 2 46 ? 19.298 -9.071 -0.608 1.00 0.00 41 GLY B O 12
ATOM 19190 N N . ALA B 2 47 ? 17.659 -7.564 -0.299 1.00 0.00 42 ALA B N 12
ATOM 19191 C CA . ALA B 2 47 ? 18.285 -6.438 -1.008 1.00 0.00 42 ALA B CA 12
ATOM 19192 C C . ALA B 2 47 ? 18.872 -5.352 -0.071 1.00 0.00 42 ALA B C 12
ATOM 19193 O O . ALA B 2 47 ? 19.256 -4.271 -0.529 1.00 0.00 42 ALA B O 12
ATOM 19200 N N . ASP B 2 48 ? 18.950 -5.617 1.238 1.00 0.00 43 ASP B N 12
ATOM 19201 C CA . ASP B 2 48 ? 19.444 -4.677 2.263 1.00 0.00 43 ASP B CA 12
ATOM 19202 C C . ASP B 2 48 ? 20.954 -4.366 2.148 1.00 0.00 43 ASP B C 12
ATOM 19203 O O . ASP B 2 48 ? 21.374 -3.244 2.449 1.00 0.00 43 ASP B O 12
ATOM 19212 N N . ASP B 2 49 ? 21.773 -5.340 1.735 1.00 0.00 44 ASP B N 12
ATOM 19213 C CA . ASP B 2 49 ? 23.236 -5.201 1.550 1.00 0.00 44 ASP B CA 12
ATOM 19214 C C . ASP B 2 49 ? 23.628 -4.469 0.245 1.00 0.00 44 ASP B C 12
ATOM 19215 O O . ASP B 2 49 ? 23.147 -4.857 -0.844 1.00 0.00 44 ASP B O 12
ATOM 19225 N N . GLY A 1 1 ? -1.389 11.145 34.466 1.00 0.00 2217 GLY A N 13
ATOM 19226 C CA . GLY A 1 1 ? -2.284 10.304 33.638 1.00 0.00 2217 GLY A CA 13
ATOM 19227 C C . GLY A 1 1 ? -3.268 11.135 32.818 1.00 0.00 2217 GLY A C 13
ATOM 19228 O O . GLY A 1 1 ? -3.120 12.360 32.735 1.00 0.00 2217 GLY A O 13
ATOM 19234 N N . PRO A 1 2 ? -4.272 10.495 32.185 1.00 0.00 2218 PRO A N 13
ATOM 19235 C CA . PRO A 1 2 ? -5.297 11.178 31.390 1.00 0.00 2218 PRO A CA 13
ATOM 19236 C C . PRO A 1 2 ? -6.205 12.087 32.241 1.00 0.00 2218 PRO A C 13
ATOM 19237 O O . PRO A 1 2 ? -6.499 11.794 33.403 1.00 0.00 2218 PRO A O 13
ATOM 19248 N N . GLY A 1 3 ? -6.690 13.179 31.641 1.00 0.00 2219 GLY A N 13
ATOM 19249 C CA . GLY A 1 3 ? -7.599 14.152 32.271 1.00 0.00 2219 GLY A CA 13
ATOM 19250 C C . GLY A 1 3 ? -9.095 13.818 32.142 1.00 0.00 2219 GLY A C 13
ATOM 19251 O O . GLY A 1 3 ? -9.941 14.651 32.472 1.00 0.00 2219 GLY A O 13
ATOM 19255 N N . SER A 1 4 ? -9.430 12.620 31.651 1.00 0.00 2220 SER A N 13
ATOM 19256 C CA . SER A 1 4 ? -10.794 12.140 31.381 1.00 0.00 2220 SER A CA 13
ATOM 19257 C C . SER A 1 4 ? -10.838 10.601 31.377 1.00 0.00 2220 SER A C 13
ATOM 19258 O O . SER A 1 4 ? -9.884 9.974 30.901 1.00 0.00 2220 SER A O 13
ATOM 19266 N N . PRO A 1 5 ? -11.947 9.963 31.813 1.00 0.00 2221 PRO A N 13
ATOM 19267 C CA . PRO A 1 5 ? -12.153 8.518 31.674 1.00 0.00 2221 PRO A CA 13
ATOM 19268 C C . PRO A 1 5 ? -12.361 8.070 30.211 1.00 0.00 2221 PRO A C 13
ATOM 19269 O O . PRO A 1 5 ? -12.307 6.871 29.922 1.00 0.00 2221 PRO A O 13
ATOM 19280 N N . ASN A 1 6 ? -12.573 9.013 29.284 1.00 0.00 2222 ASN A N 13
ATOM 19281 C CA . ASN A 1 6 ? -12.721 8.783 27.845 1.00 0.00 2222 ASN A CA 13
ATOM 19282 C C . ASN A 1 6 ? -11.808 9.730 27.021 1.00 0.00 2222 ASN A C 13
ATOM 19283 O O . ASN A 1 6 ? -12.192 10.230 25.957 1.00 0.00 2222 ASN A O 13
ATOM 19294 N N . SER A 1 7 ? -10.599 10.008 27.535 1.00 0.00 2223 SER A N 13
ATOM 19295 C CA . SER A 1 7 ? -9.559 10.811 26.869 1.00 0.00 2223 SER A CA 13
ATOM 19296 C C . SER A 1 7 ? -9.263 10.352 25.433 1.00 0.00 2223 SER A C 13
ATOM 19297 O O . SER A 1 7 ? -9.189 9.150 25.153 1.00 0.00 2223 SER A O 13
ATOM 19305 N N . TYR A 1 8 ? -9.042 11.311 24.526 1.00 0.00 2224 TYR A N 13
ATOM 19306 C CA . TYR A 1 8 ? -8.666 11.056 23.126 1.00 0.00 2224 TYR A CA 13
ATOM 19307 C C . TYR A 1 8 ? -7.285 10.391 22.969 1.00 0.00 2224 TYR A C 13
ATOM 19308 O O . TYR A 1 8 ? -7.075 9.625 22.024 1.00 0.00 2224 TYR A O 13
ATOM 19326 N N . LEU A 1 9 ? -6.359 10.665 23.897 1.00 0.00 2225 LEU A N 13
ATOM 19327 C CA . LEU A 1 9 ? -5.021 10.061 23.965 1.00 0.00 2225 LEU A CA 13
ATOM 19328 C C . LEU A 1 9 ? -4.427 10.166 25.392 1.00 0.00 2225 LEU A C 13
ATOM 19329 O O . LEU A 1 9 ? -3.866 11.207 25.750 1.00 0.00 2225 LEU A O 13
ATOM 19345 N N . PRO A 1 10 ? -4.508 9.093 26.203 1.00 0.00 2226 PRO A N 13
ATOM 19346 C CA . PRO A 1 10 ? -3.782 8.978 27.469 1.00 0.00 2226 PRO A CA 13
ATOM 19347 C C . PRO A 1 10 ? -2.258 9.086 27.303 1.00 0.00 2226 PRO A C 13
ATOM 19348 O O . PRO A 1 10 ? -1.693 8.649 26.293 1.00 0.00 2226 PRO A O 13
ATOM 19359 N N . ALA A 1 11 ? -1.584 9.671 28.300 1.00 0.00 2227 ALA A N 13
ATOM 19360 C CA . ALA A 1 11 ? -0.123 9.790 28.346 1.00 0.00 2227 ALA A CA 13
ATOM 19361 C C . ALA A 1 11 ? 0.595 8.423 28.271 1.00 0.00 2227 ALA A C 13
ATOM 19362 O O . ALA A 1 11 ? 0.177 7.451 28.912 1.00 0.00 2227 ALA A O 13
ATOM 19369 N N . GLU A 1 12 ? 1.679 8.348 27.496 1.00 0.00 2228 GLU A N 13
ATOM 19370 C CA . GLU A 1 12 ? 2.507 7.148 27.301 1.00 0.00 2228 GLU A CA 13
ATOM 19371 C C . GLU A 1 12 ? 3.093 6.593 28.617 1.00 0.00 2228 GLU A C 13
ATOM 19372 O O . GLU A 1 12 ? 3.556 7.345 29.483 1.00 0.00 2228 GLU A O 13
ATOM 19384 N N . ASN A 1 13 ? 3.122 5.262 28.740 1.00 0.00 2229 ASN A N 13
ATOM 19385 C CA . ASN A 1 13 ? 3.642 4.517 29.899 1.00 0.00 2229 ASN A CA 13
ATOM 19386 C C . ASN A 1 13 ? 4.057 3.089 29.481 1.00 0.00 2229 ASN A C 13
ATOM 19387 O O . ASN A 1 13 ? 3.686 2.091 30.105 1.00 0.00 2229 ASN A O 13
ATOM 19398 N N . GLU A 1 14 ? 4.803 2.978 28.378 1.00 0.00 2230 GLU A N 13
ATOM 19399 C CA . GLU A 1 14 ? 5.047 1.701 27.674 1.00 0.00 2230 GLU A CA 13
ATOM 19400 C C . GLU A 1 14 ? 6.257 0.897 28.203 1.00 0.00 2230 GLU A C 13
ATOM 19401 O O . GLU A 1 14 ? 6.502 -0.235 27.772 1.00 0.00 2230 GLU A O 13
ATOM 19413 N N . ASP A 1 15 ? 7.018 1.472 29.136 1.00 0.00 2231 ASP A N 13
ATOM 19414 C CA . ASP A 1 15 ? 8.213 0.868 29.754 1.00 0.00 2231 ASP A CA 13
ATOM 19415 C C . ASP A 1 15 ? 7.916 -0.496 30.431 1.00 0.00 2231 ASP A C 13
ATOM 19416 O O . ASP A 1 15 ? 6.912 -0.613 31.147 1.00 0.00 2231 ASP A O 13
ATOM 19425 N N . PRO A 1 16 ? 8.789 -1.513 30.287 1.00 0.00 2232 PRO A N 13
ATOM 19426 C CA . PRO A 1 16 ? 8.521 -2.871 30.779 1.00 0.00 2232 PRO A CA 13
ATOM 19427 C C . PRO A 1 16 ? 8.960 -3.109 32.236 1.00 0.00 2232 PRO A C 13
ATOM 19428 O O . PRO A 1 16 ? 8.704 -4.179 32.789 1.00 0.00 2232 PRO A O 13
ATOM 19439 N N . ASP A 1 17 ? 9.584 -2.123 32.888 1.00 0.00 2233 ASP A N 13
ATOM 19440 C CA . ASP A 1 17 ? 10.112 -2.204 34.264 1.00 0.00 2233 ASP A CA 13
ATOM 19441 C C . ASP A 1 17 ? 9.064 -2.653 35.309 1.00 0.00 2233 ASP A C 13
ATOM 19442 O O . ASP A 1 17 ? 9.354 -3.463 36.193 1.00 0.00 2233 ASP A O 13
ATOM 19451 N N . LYS A 1 18 ? 7.830 -2.146 35.186 1.00 0.00 2234 LYS A N 13
ATOM 19452 C CA . LYS A 1 18 ? 6.675 -2.493 36.039 1.00 0.00 2234 LYS A CA 13
ATOM 19453 C C . LYS A 1 18 ? 5.830 -3.684 35.541 1.00 0.00 2234 LYS A C 13
ATOM 19454 O O . LYS A 1 18 ? 4.858 -4.060 36.205 1.00 0.00 2234 LYS A O 13
ATOM 19473 N N . ALA A 1 19 ? 6.178 -4.287 34.402 1.00 0.00 2235 ALA A N 13
ATOM 19474 C CA . ALA A 1 19 ? 5.401 -5.331 33.725 1.00 0.00 2235 ALA A CA 13
ATOM 19475 C C . ALA A 1 19 ? 6.060 -6.715 33.883 1.00 0.00 2235 ALA A C 13
ATOM 19476 O O . ALA A 1 19 ? 6.875 -7.138 33.058 1.00 0.00 2235 ALA A O 13
ATOM 19483 N N . VAL A 1 20 ? 5.706 -7.425 34.962 1.00 0.00 2236 VAL A N 13
ATOM 19484 C CA . VAL A 1 20 ? 6.148 -8.807 35.251 1.00 0.00 2236 VAL A CA 13
ATOM 19485 C C . VAL A 1 20 ? 5.771 -9.768 34.110 1.00 0.00 2236 VAL A C 13
ATOM 19486 O O . VAL A 1 20 ? 4.649 -9.722 33.596 1.00 0.00 2236 VAL A O 13
ATOM 19499 N N . VAL A 1 21 ? 6.700 -10.651 33.727 1.00 0.00 2237 VAL A N 13
ATOM 19500 C CA . VAL A 1 21 ? 6.567 -11.604 32.606 1.00 0.00 2237 VAL A CA 13
ATOM 19501 C C . VAL A 1 21 ? 7.564 -12.763 32.760 1.00 0.00 2237 VAL A C 13
ATOM 19502 O O . VAL A 1 21 ? 8.733 -12.550 33.088 1.00 0.00 2237 VAL A O 13
ATOM 19515 N N . ASP A 1 22 ? 7.090 -13.996 32.544 1.00 0.00 2238 ASP A N 13
ATOM 19516 C CA . ASP A 1 22 ? 7.856 -15.243 32.748 1.00 0.00 2238 ASP A CA 13
ATOM 19517 C C . ASP A 1 22 ? 8.277 -15.947 31.437 1.00 0.00 2238 ASP A C 13
ATOM 19518 O O . ASP A 1 22 ? 8.856 -17.036 31.459 1.00 0.00 2238 ASP A O 13
ATOM 19527 N N . LEU A 1 23 ? 8.041 -15.309 30.287 1.00 0.00 2239 LEU A N 13
ATOM 19528 C CA . LEU A 1 23 ? 8.269 -15.853 28.936 1.00 0.00 2239 LEU A CA 13
ATOM 19529 C C . LEU A 1 23 ? 9.700 -15.547 28.439 1.00 0.00 2239 LEU A C 13
ATOM 19530 O O . LEU A 1 23 ? 9.919 -15.038 27.337 1.00 0.00 2239 LEU A O 13
ATOM 19546 N N . HIS A 1 24 ? 10.685 -15.847 29.287 1.00 0.00 2240 HIS A N 13
ATOM 19547 C CA . HIS A 1 24 ? 12.110 -15.545 29.079 1.00 0.00 2240 HIS A CA 13
ATOM 19548 C C . HIS A 1 24 ? 12.689 -16.264 27.847 1.00 0.00 2240 HIS A C 13
ATOM 19549 O O . HIS A 1 24 ? 12.297 -17.395 27.549 1.00 0.00 2240 HIS A O 13
ATOM 19564 N N . ARG A 1 25 ? 13.590 -15.573 27.129 1.00 0.00 2241 ARG A N 13
ATOM 19565 C CA . ARG A 1 25 ? 14.300 -15.953 25.877 1.00 0.00 2241 ARG A CA 13
ATOM 19566 C C . ARG A 1 25 ? 13.562 -15.557 24.589 1.00 0.00 2241 ARG A C 13
ATOM 19567 O O . ARG A 1 25 ? 14.168 -15.568 23.516 1.00 0.00 2241 ARG A O 13
ATOM 19588 N N . SER A 1 26 ? 12.283 -15.177 24.677 1.00 0.00 2242 SER A N 13
ATOM 19589 C CA . SER A 1 26 ? 11.470 -14.739 23.525 1.00 0.00 2242 SER A CA 13
ATOM 19590 C C . SER A 1 26 ? 12.032 -13.467 22.853 1.00 0.00 2242 SER A C 13
ATOM 19591 O O . SER A 1 26 ? 12.431 -12.538 23.568 1.00 0.00 2242 SER A O 13
ATOM 19599 N N . PRO A 1 27 ? 12.032 -13.368 21.508 1.00 0.00 2243 PRO A N 13
ATOM 19600 C CA . PRO A 1 27 ? 12.510 -12.183 20.790 1.00 0.00 2243 PRO A CA 13
ATOM 19601 C C . PRO A 1 27 ? 11.476 -11.033 20.801 1.00 0.00 2243 PRO A C 13
ATOM 19602 O O . PRO A 1 27 ? 10.268 -11.293 20.878 1.00 0.00 2243 PRO A O 13
ATOM 19613 N N . PRO A 1 28 ? 11.910 -9.759 20.703 1.00 0.00 2244 PRO A N 13
ATOM 19614 C CA . PRO A 1 28 ? 11.011 -8.621 20.495 1.00 0.00 2244 PRO A CA 13
ATOM 19615 C C . PRO A 1 28 ? 10.341 -8.683 19.107 1.00 0.00 2244 PRO A C 13
ATOM 19616 O O . PRO A 1 28 ? 10.939 -9.163 18.136 1.00 0.00 2244 PRO A O 13
ATOM 19627 N N . LYS A 1 29 ? 9.093 -8.203 19.008 1.00 0.00 2245 LYS A N 13
ATOM 19628 C CA . LYS A 1 29 ? 8.224 -8.364 17.820 1.00 0.00 2245 LYS A CA 13
ATOM 19629 C C . LYS A 1 29 ? 7.172 -7.256 17.619 1.00 0.00 2245 LYS A C 13
ATOM 19630 O O . LYS A 1 29 ? 6.242 -7.426 16.829 1.00 0.00 2245 LYS A O 13
ATOM 19649 N N . THR A 1 30 ? 7.311 -6.124 18.313 1.00 0.00 2246 THR A N 13
ATOM 19650 C CA . THR A 1 30 ? 6.436 -4.935 18.212 1.00 0.00 2246 THR A CA 13
ATOM 19651 C C . THR A 1 30 ? 6.379 -4.364 16.782 1.00 0.00 2246 THR A C 13
ATOM 19652 O O . THR A 1 30 ? 7.400 -4.344 16.083 1.00 0.00 2246 THR A O 13
ATOM 19663 N N . LYS A 1 31 ? 5.208 -3.859 16.349 1.00 0.00 2247 LYS A N 13
ATOM 19664 C CA . LYS A 1 31 ? 5.001 -3.180 15.050 1.00 0.00 2247 LYS A CA 13
ATOM 19665 C C . LYS A 1 31 ? 3.845 -2.163 15.091 1.00 0.00 2247 LYS A C 13
ATOM 19666 O O . LYS A 1 31 ? 3.069 -2.140 16.049 1.00 0.00 2247 LYS A O 13
ATOM 19685 N N . ASP A 1 32 ? 3.719 -1.359 14.034 1.00 0.00 2248 ASP A N 13
ATOM 19686 C CA . ASP A 1 32 ? 2.618 -0.405 13.804 1.00 0.00 2248 ASP A CA 13
ATOM 19687 C C . ASP A 1 32 ? 1.750 -0.862 12.603 1.00 0.00 2248 ASP A C 13
ATOM 19688 O O . ASP A 1 32 ? 2.034 -0.491 11.456 1.00 0.00 2248 ASP A O 13
ATOM 19697 N N . PRO A 1 33 ? 0.694 -1.675 12.823 1.00 0.00 2249 PRO A N 13
ATOM 19698 C CA . PRO A 1 33 ? -0.094 -2.273 11.737 1.00 0.00 2249 PRO A CA 13
ATOM 19699 C C . PRO A 1 33 ? -1.298 -1.407 11.296 1.00 0.00 2249 PRO A C 13
ATOM 19700 O O . PRO A 1 33 ? -1.978 -1.748 10.327 1.00 0.00 2249 PRO A O 13
ATOM 19711 N N . ASP A 1 34 ? -1.559 -0.291 11.982 1.00 0.00 2250 ASP A N 13
ATOM 19712 C CA . ASP A 1 34 ? -2.674 0.631 11.743 1.00 0.00 2250 ASP A CA 13
ATOM 19713 C C . ASP A 1 34 ? -2.165 1.927 11.087 1.00 0.00 2250 ASP A C 13
ATOM 19714 O O . ASP A 1 34 ? -1.393 2.681 11.691 1.00 0.00 2250 ASP A O 13
ATOM 19723 N N . LEU A 1 35 ? -2.560 2.166 9.831 1.00 0.00 2251 LEU A N 13
ATOM 19724 C CA . LEU A 1 35 ? -2.010 3.205 8.949 1.00 0.00 2251 LEU A CA 13
ATOM 19725 C C . LEU A 1 35 ? -3.110 3.875 8.109 1.00 0.00 2251 LEU A C 13
ATOM 19726 O O . LEU A 1 35 ? -4.182 3.301 7.886 1.00 0.00 2251 LEU A O 13
ATOM 19742 N N . THR A 1 36 ? -2.843 5.080 7.610 1.00 0.00 2252 THR A N 13
ATOM 19743 C CA . THR A 1 36 ? -3.640 5.721 6.548 1.00 0.00 2252 THR A CA 13
ATOM 19744 C C . THR A 1 36 ? -3.475 4.985 5.207 1.00 0.00 2252 THR A C 13
ATOM 19745 O O . THR A 1 36 ? -2.437 4.356 4.972 1.00 0.00 2252 THR A O 13
ATOM 19756 N N . PRO A 1 37 ? -4.440 5.091 4.265 1.00 0.00 2253 PRO A N 13
ATOM 19757 C CA . PRO A 1 37 ? -4.318 4.490 2.933 1.00 0.00 2253 PRO A CA 13
ATOM 19758 C C . PRO A 1 37 ? -3.169 5.091 2.114 1.00 0.00 2253 PRO A C 13
ATOM 19759 O O . PRO A 1 37 ? -2.532 4.380 1.341 1.00 0.00 2253 PRO A O 13
ATOM 19770 N N . SER A 1 38 ? -2.855 6.378 2.307 1.00 0.00 2254 SER A N 13
ATOM 19771 C CA . SER A 1 38 ? -1.646 7.004 1.757 1.00 0.00 2254 SER A CA 13
ATOM 19772 C C . SER A 1 38 ? -0.353 6.419 2.357 1.00 0.00 2254 SER A C 13
ATOM 19773 O O . SER A 1 38 ? 0.601 6.147 1.621 1.00 0.00 2254 SER A O 13
ATOM 19781 N N . GLY A 1 39 ? -0.333 6.155 3.667 1.00 0.00 2255 GLY A N 13
ATOM 19782 C CA . GLY A 1 39 ? 0.759 5.479 4.375 1.00 0.00 2255 GLY A CA 13
ATOM 19783 C C . GLY A 1 39 ? 1.051 4.064 3.861 1.00 0.00 2255 GLY A C 13
ATOM 19784 O O . GLY A 1 39 ? 2.221 3.682 3.749 1.00 0.00 2255 GLY A O 13
ATOM 19788 N N . ILE A 1 40 ? 0.009 3.288 3.524 1.00 0.00 2256 ILE A N 13
ATOM 19789 C CA . ILE A 1 40 ? 0.138 1.987 2.845 1.00 0.00 2256 ILE A CA 13
ATOM 19790 C C . ILE A 1 40 ? 0.985 2.106 1.569 1.00 0.00 2256 ILE A C 13
ATOM 19791 O O . ILE A 1 40 ? 1.994 1.418 1.425 1.00 0.00 2256 ILE A O 13
ATOM 19807 N N . ILE A 1 41 ? 0.588 2.989 0.650 1.00 0.00 2257 ILE A N 13
ATOM 19808 C CA . ILE A 1 41 ? 1.265 3.170 -0.642 1.00 0.00 2257 ILE A CA 13
ATOM 19809 C C . ILE A 1 41 ? 2.681 3.747 -0.488 1.00 0.00 2257 ILE A C 13
ATOM 19810 O O . ILE A 1 41 ? 3.590 3.323 -1.195 1.00 0.00 2257 ILE A O 13
ATOM 19826 N N . ALA A 1 42 ? 2.899 4.638 0.484 1.00 0.00 2258 ALA A N 13
ATOM 19827 C CA . ALA A 1 42 ? 4.231 5.143 0.841 1.00 0.00 2258 ALA A CA 13
ATOM 19828 C C . ALA A 1 42 ? 5.202 4.008 1.226 1.00 0.00 2258 ALA A C 13
ATOM 19829 O O . ALA A 1 42 ? 6.335 3.978 0.740 1.00 0.00 2258 ALA A O 13
ATOM 19836 N N . LYS A 1 43 ? 4.766 3.034 2.043 1.00 0.00 2259 LYS A N 13
ATOM 19837 C CA . LYS A 1 43 ? 5.560 1.839 2.390 1.00 0.00 2259 LYS A CA 13
ATOM 19838 C C . LYS A 1 43 ? 5.855 0.944 1.184 1.00 0.00 2259 LYS A C 13
ATOM 19839 O O . LYS A 1 43 ? 6.973 0.449 1.064 1.00 0.00 2259 LYS A O 13
ATOM 19858 N N . VAL A 1 44 ? 4.895 0.759 0.274 1.00 0.00 2260 VAL A N 13
ATOM 19859 C CA . VAL A 1 44 ? 5.108 -0.003 -0.975 1.00 0.00 2260 VAL A CA 13
ATOM 19860 C C . VAL A 1 44 ? 6.135 0.694 -1.882 1.00 0.00 2260 VAL A C 13
ATOM 19861 O O . VAL A 1 44 ? 7.071 0.051 -2.359 1.00 0.00 2260 VAL A O 13
ATOM 19874 N N . LYS A 1 45 ? 6.018 2.020 -2.057 1.00 0.00 2261 LYS A N 13
ATOM 19875 C CA . LYS A 1 45 ? 6.973 2.866 -2.801 1.00 0.00 2261 LYS A CA 13
ATOM 19876 C C . LYS A 1 45 ? 8.392 2.811 -2.219 1.00 0.00 2261 LYS A C 13
ATOM 19877 O O . LYS A 1 45 ? 9.368 2.801 -2.971 1.00 0.00 2261 LYS A O 13
ATOM 19896 N N . ALA A 1 46 ? 8.508 2.730 -0.896 1.00 0.00 2262 ALA A N 13
ATOM 19897 C CA . ALA A 1 46 ? 9.774 2.577 -0.174 1.00 0.00 2262 ALA A CA 13
ATOM 19898 C C . ALA A 1 46 ? 10.353 1.139 -0.215 1.00 0.00 2262 ALA A C 13
ATOM 19899 O O . ALA A 1 46 ? 11.503 0.929 0.186 1.00 0.00 2262 ALA A O 13
ATOM 19906 N N . GLY A 1 47 ? 9.579 0.144 -0.675 1.00 0.00 2263 GLY A N 13
ATOM 19907 C CA . GLY A 1 47 ? 9.959 -1.278 -0.679 1.00 0.00 2263 GLY A CA 13
ATOM 19908 C C . GLY A 1 47 ? 9.815 -1.980 0.683 1.00 0.00 2263 GLY A C 13
ATOM 19909 O O . GLY A 1 47 ? 10.329 -3.086 0.859 1.00 0.00 2263 GLY A O 13
ATOM 19913 N N . ASP A 1 48 ? 9.141 -1.363 1.656 1.00 0.00 2264 ASP A N 13
ATOM 19914 C CA . ASP A 1 48 ? 8.982 -1.861 3.030 1.00 0.00 2264 ASP A CA 13
ATOM 19915 C C . ASP A 1 48 ? 7.824 -2.877 3.190 1.00 0.00 2264 ASP A C 13
ATOM 19916 O O . ASP A 1 48 ? 7.728 -3.568 4.211 1.00 0.00 2264 ASP A O 13
ATOM 19925 N N . MET A 1 49 ? 6.944 -2.999 2.187 1.00 0.00 2265 MET A N 13
ATOM 19926 C CA . MET A 1 49 ? 5.741 -3.841 2.214 1.00 0.00 2265 MET A CA 13
ATOM 19927 C C . MET A 1 49 ? 5.346 -4.315 0.807 1.00 0.00 2265 MET A C 13
ATOM 19928 O O . MET A 1 49 ? 5.458 -3.563 -0.165 1.00 0.00 2265 MET A O 13
ATOM 19942 N N . THR A 1 50 ? 4.886 -5.564 0.679 1.00 0.00 2266 THR A N 13
ATOM 19943 C CA . THR A 1 50 ? 4.393 -6.133 -0.593 1.00 0.00 2266 THR A CA 13
ATOM 19944 C C . THR A 1 50 ? 3.058 -5.521 -1.028 1.00 0.00 2266 THR A C 13
ATOM 19945 O O . THR A 1 50 ? 2.234 -5.126 -0.198 1.00 0.00 2266 THR A O 13
ATOM 19956 N N . GLN A 1 51 ? 2.800 -5.516 -2.338 1.00 0.00 2267 GLN A N 13
ATOM 19957 C CA . GLN A 1 51 ? 1.510 -5.134 -2.933 1.00 0.00 2267 GLN A CA 13
ATOM 19958 C C . GLN A 1 51 ? 0.351 -6.005 -2.415 1.00 0.00 2267 GLN A C 13
ATOM 19959 O O . GLN A 1 51 ? -0.741 -5.493 -2.200 1.00 0.00 2267 GLN A O 13
ATOM 19973 N N . GLU A 1 52 ? 0.585 -7.299 -2.180 1.00 0.00 2268 GLU A N 13
ATOM 19974 C CA . GLU A 1 52 ? -0.402 -8.221 -1.595 1.00 0.00 2268 GLU A CA 13
ATOM 19975 C C . GLU A 1 52 ? -0.820 -7.808 -0.169 1.00 0.00 2268 GLU A C 13
ATOM 19976 O O . GLU A 1 52 ? -2.017 -7.682 0.113 1.00 0.00 2268 GLU A O 13
ATOM 19988 N N . THR A 1 53 ? 0.150 -7.562 0.724 1.00 0.00 2269 THR A N 13
ATOM 19989 C CA . THR A 1 53 ? -0.102 -7.098 2.105 1.00 0.00 2269 THR A CA 13
ATOM 19990 C C . THR A 1 53 ? -0.799 -5.739 2.119 1.00 0.00 2269 THR A C 13
ATOM 19991 O O . THR A 1 53 ? -1.789 -5.540 2.826 1.00 0.00 2269 THR A O 13
ATOM 20002 N N . ALA A 1 54 ? -0.303 -4.805 1.303 1.00 0.00 2270 ALA A N 13
ATOM 20003 C CA . ALA A 1 54 ? -0.908 -3.492 1.102 1.00 0.00 2270 ALA A CA 13
ATOM 20004 C C . ALA A 1 54 ? -2.378 -3.568 0.665 1.00 0.00 2270 ALA A C 13
ATOM 20005 O O . ALA A 1 54 ? -3.245 -2.950 1.295 1.00 0.00 2270 ALA A O 13
ATOM 20012 N N . ARG A 1 55 ? -2.687 -4.330 -0.391 1.00 0.00 2271 ARG A N 13
ATOM 20013 C CA . ARG A 1 55 ? -4.056 -4.467 -0.911 1.00 0.00 2271 ARG A CA 13
ATOM 20014 C C . ARG A 1 55 ? -5.008 -5.079 0.110 1.00 0.00 2271 ARG A C 13
ATOM 20015 O O . ARG A 1 55 ? -6.098 -4.546 0.289 1.00 0.00 2271 ARG A O 13
ATOM 20036 N N . GLU A 1 56 ? -4.600 -6.133 0.819 1.00 0.00 2272 GLU A N 13
ATOM 20037 C CA . GLU A 1 56 ? -5.350 -6.733 1.917 1.00 0.00 2272 GLU A CA 13
ATOM 20038 C C . GLU A 1 56 ? -5.762 -5.692 2.982 1.00 0.00 2272 GLU A C 13
ATOM 20039 O O . GLU A 1 56 ? -6.931 -5.618 3.357 1.00 0.00 2272 GLU A O 13
ATOM 20051 N N . LEU A 1 57 ? -4.820 -4.866 3.452 1.00 0.00 2273 LEU A N 13
ATOM 20052 C CA . LEU A 1 57 ? -5.093 -3.771 4.399 1.00 0.00 2273 LEU A CA 13
ATOM 20053 C C . LEU A 1 57 ? -6.066 -2.728 3.830 1.00 0.00 2273 LEU A C 13
ATOM 20054 O O . LEU A 1 57 ? -7.016 -2.352 4.512 1.00 0.00 2273 LEU A O 13
ATOM 20070 N N . LEU A 1 58 ? -5.885 -2.287 2.581 1.00 0.00 2274 LEU A N 13
ATOM 20071 C CA . LEU A 1 58 ? -6.784 -1.321 1.915 1.00 0.00 2274 LEU A CA 13
ATOM 20072 C C . LEU A 1 58 ? -8.218 -1.854 1.720 1.00 0.00 2274 LEU A C 13
ATOM 20073 O O . LEU A 1 58 ? -9.182 -1.121 1.933 1.00 0.00 2274 LEU A O 13
ATOM 20089 N N . LEU A 1 59 ? -8.368 -3.132 1.367 1.00 0.00 2275 LEU A N 13
ATOM 20090 C CA . LEU A 1 59 ? -9.666 -3.812 1.287 1.00 0.00 2275 LEU A CA 13
ATOM 20091 C C . LEU A 1 59 ? -10.378 -3.871 2.652 1.00 0.00 2275 LEU A C 13
ATOM 20092 O O . LEU A 1 59 ? -11.604 -3.794 2.697 1.00 0.00 2275 LEU A O 13
ATOM 20108 N N . ALA A 1 60 ? -9.636 -3.983 3.762 1.00 0.00 2276 ALA A N 13
ATOM 20109 C CA . ALA A 1 60 ? -10.182 -3.850 5.116 1.00 0.00 2276 ALA A CA 13
ATOM 20110 C C . ALA A 1 60 ? -10.588 -2.409 5.495 1.00 0.00 2276 ALA A C 13
ATOM 20111 O O . ALA A 1 60 ? -11.601 -2.216 6.172 1.00 0.00 2276 ALA A O 13
ATOM 20118 N N . MET A 1 61 ? -9.821 -1.387 5.075 1.00 0.00 2277 MET A N 13
ATOM 20119 C CA . MET A 1 61 ? -10.139 0.035 5.324 1.00 0.00 2277 MET A CA 13
ATOM 20120 C C . MET A 1 61 ? -11.443 0.516 4.659 1.00 0.00 2277 MET A C 13
ATOM 20121 O O . MET A 1 61 ? -12.233 1.230 5.281 1.00 0.00 2277 MET A O 13
ATOM 20135 N N . ARG A 1 62 ? -11.624 0.191 3.367 1.00 0.00 2278 ARG A N 13
ATOM 20136 C CA . ARG A 1 62 ? -12.629 0.815 2.485 1.00 0.00 2278 ARG A CA 13
ATOM 20137 C C . ARG A 1 62 ? -14.085 0.478 2.838 1.00 0.00 2278 ARG A C 13
ATOM 20138 O O . ARG A 1 62 ? -14.370 -0.658 3.294 1.00 0.00 2278 ARG A O 13
ATOM 20160 N N . GLY B 2 1 ? -5.965 44.959 26.861 1.00 0.00 -5 GLY B N 13
ATOM 20161 C CA . GLY B 2 1 ? -5.542 44.743 25.460 1.00 0.00 -5 GLY B CA 13
ATOM 20162 C C . GLY B 2 1 ? -5.566 43.263 25.076 1.00 0.00 -5 GLY B C 13
ATOM 20163 O O . GLY B 2 1 ? -6.379 42.507 25.622 1.00 0.00 -5 GLY B O 13
ATOM 20169 N N . PRO B 2 2 ? -4.704 42.833 24.130 1.00 0.00 -4 PRO B N 13
ATOM 20170 C CA . PRO B 2 2 ? -4.610 41.437 23.684 1.00 0.00 -4 PRO B CA 13
ATOM 20171 C C . PRO B 2 2 ? -4.023 40.507 24.763 1.00 0.00 -4 PRO B C 13
ATOM 20172 O O . PRO B 2 2 ? -3.309 40.946 25.669 1.00 0.00 -4 PRO B O 13
ATOM 20183 N N . GLY B 2 3 ? -4.320 39.206 24.656 1.00 0.00 -3 GLY B N 13
ATOM 20184 C CA . GLY B 2 3 ? -3.778 38.155 25.538 1.00 0.00 -3 GLY B CA 13
ATOM 20185 C C . GLY B 2 3 ? -2.244 38.049 25.524 1.00 0.00 -3 GLY B C 13
ATOM 20186 O O . GLY B 2 3 ? -1.585 38.388 24.534 1.00 0.00 -3 GLY B O 13
ATOM 20190 N N . SER B 2 4 ? -1.673 37.565 26.629 1.00 0.00 -2 SER B N 13
ATOM 20191 C CA . SER B 2 4 ? -0.220 37.381 26.804 1.00 0.00 -2 SER B CA 13
ATOM 20192 C C . SER B 2 4 ? 0.415 36.442 25.759 1.00 0.00 -2 SER B C 13
ATOM 20193 O O . SER B 2 4 ? -0.182 35.433 25.373 1.00 0.00 -2 SER B O 13
ATOM 20201 N N . TYR B 2 5 ? 1.639 36.768 25.319 1.00 0.00 -1 TYR B N 13
ATOM 20202 C CA . TYR B 2 5 ? 2.449 36.025 24.340 1.00 0.00 -1 TYR B CA 13
ATOM 20203 C C . TYR B 2 5 ? 1.689 35.733 23.020 1.00 0.00 -1 TYR B C 13
ATOM 20204 O O . TYR B 2 5 ? 1.009 36.622 22.499 1.00 0.00 -1 TYR B O 13
ATOM 20222 N N . MET B 2 6 ? 1.835 34.536 22.438 1.00 0.00 1 MET B N 13
ATOM 20223 C CA . MET B 2 6 ? 1.307 34.173 21.113 1.00 0.00 1 MET B CA 13
ATOM 20224 C C . MET B 2 6 ? 1.155 32.652 20.938 1.00 0.00 1 MET B C 13
ATOM 20225 O O . MET B 2 6 ? 1.998 31.864 21.382 1.00 0.00 1 MET B O 13
ATOM 20239 N N . THR B 2 7 ? 0.085 32.233 20.253 1.00 0.00 2 THR B N 13
ATOM 20240 C CA . THR B 2 7 ? -0.048 30.876 19.696 1.00 0.00 2 THR B CA 13
ATOM 20241 C C . THR B 2 7 ? 1.054 30.576 18.669 1.00 0.00 2 THR B C 13
ATOM 20242 O O . THR B 2 7 ? 1.546 31.478 17.981 1.00 0.00 2 THR B O 13
ATOM 20253 N N . HIS B 2 8 ? 1.461 29.306 18.575 1.00 0.00 3 HIS B N 13
ATOM 20254 C CA . HIS B 2 8 ? 2.541 28.828 17.688 1.00 0.00 3 HIS B CA 13
ATOM 20255 C C . HIS B 2 8 ? 2.445 27.315 17.445 1.00 0.00 3 HIS B C 13
ATOM 20256 O O . HIS B 2 8 ? 1.808 26.589 18.212 1.00 0.00 3 HIS B O 13
ATOM 20271 N N . PHE B 2 9 ? 3.101 26.828 16.388 1.00 0.00 4 PHE B N 13
ATOM 20272 C CA . PHE B 2 9 ? 3.228 25.398 16.088 1.00 0.00 4 PHE B CA 13
ATOM 20273 C C . PHE B 2 9 ? 4.362 24.784 16.922 1.00 0.00 4 PHE B C 13
ATOM 20274 O O . PHE B 2 9 ? 5.542 24.859 16.572 1.00 0.00 4 PHE B O 13
ATOM 20291 N N . GLU B 2 10 ? 4.014 24.228 18.085 1.00 0.00 5 GLU B N 13
ATOM 20292 C CA . GLU B 2 10 ? 4.963 23.567 18.992 1.00 0.00 5 GLU B CA 13
ATOM 20293 C C . GLU B 2 10 ? 5.533 22.264 18.385 1.00 0.00 5 GLU B C 13
ATOM 20294 O O . GLU B 2 10 ? 4.778 21.446 17.847 1.00 0.00 5 GLU B O 13
ATOM 20306 N N . ASP B 2 11 ? 6.856 22.061 18.457 1.00 0.00 6 ASP B N 13
ATOM 20307 C CA . ASP B 2 11 ? 7.550 20.961 17.765 1.00 0.00 6 ASP B CA 13
ATOM 20308 C C . ASP B 2 11 ? 8.903 20.537 18.389 1.00 0.00 6 ASP B C 13
ATOM 20309 O O . ASP B 2 11 ? 9.748 19.939 17.716 1.00 0.00 6 ASP B O 13
ATOM 20318 N N . HIS B 2 12 ? 9.148 20.809 19.680 1.00 0.00 7 HIS B N 13
ATOM 20319 C CA . HIS B 2 12 ? 10.377 20.377 20.384 1.00 0.00 7 HIS B CA 13
ATOM 20320 C C . HIS B 2 12 ? 10.494 18.855 20.610 1.00 0.00 7 HIS B C 13
ATOM 20321 O O . HIS B 2 12 ? 11.606 18.368 20.837 1.00 0.00 7 HIS B O 13
ATOM 20336 N N . ARG B 2 13 ? 9.383 18.100 20.575 1.00 0.00 8 ARG B N 13
ATOM 20337 C CA . ARG B 2 13 ? 9.363 16.623 20.706 1.00 0.00 8 ARG B CA 13
ATOM 20338 C C . ARG B 2 13 ? 10.267 15.929 19.673 1.00 0.00 8 ARG B C 13
ATOM 20339 O O . ARG B 2 13 ? 10.271 16.289 18.494 1.00 0.00 8 ARG B O 13
ATOM 20360 N N . VAL B 2 14 ? 11.023 14.922 20.121 1.00 0.00 9 VAL B N 13
ATOM 20361 C CA . VAL B 2 14 ? 11.940 14.099 19.308 1.00 0.00 9 VAL B CA 13
ATOM 20362 C C . VAL B 2 14 ? 11.197 13.280 18.239 1.00 0.00 9 VAL B C 13
ATOM 20363 O O . VAL B 2 14 ? 10.150 12.691 18.516 1.00 0.00 9 VAL B O 13
ATOM 20376 N N . GLY B 2 15 ? 11.768 13.211 17.032 1.00 0.00 10 GLY B N 13
ATOM 20377 C CA . GLY B 2 15 ? 11.302 12.371 15.915 1.00 0.00 10 GLY B CA 13
ATOM 20378 C C . GLY B 2 15 ? 10.743 13.170 14.731 1.00 0.00 10 GLY B C 13
ATOM 20379 O O . GLY B 2 15 ? 9.894 14.048 14.904 1.00 0.00 10 GLY B O 13
ATOM 20383 N N . SER B 2 16 ? 11.207 12.841 13.522 1.00 0.00 11 SER B N 13
ATOM 20384 C CA . SER B 2 16 ? 10.859 13.515 12.252 1.00 0.00 11 SER B CA 13
ATOM 20385 C C . SER B 2 16 ? 10.160 12.592 11.237 1.00 0.00 11 SER B C 13
ATOM 20386 O O . SER B 2 16 ? 9.966 12.961 10.076 1.00 0.00 11 SER B O 13
ATOM 20394 N N . ASP B 2 17 ? 9.728 11.401 11.662 1.00 0.00 12 ASP B N 13
ATOM 20395 C CA . ASP B 2 17 ? 9.038 10.396 10.846 1.00 0.00 12 ASP B CA 13
ATOM 20396 C C . ASP B 2 17 ? 7.516 10.580 10.928 1.00 0.00 12 ASP B C 13
ATOM 20397 O O . ASP B 2 17 ? 6.831 9.987 11.773 1.00 0.00 12 ASP B O 13
ATOM 20406 N N . ARG B 2 18 ? 6.989 11.422 10.034 1.00 0.00 13 ARG B N 13
ATOM 20407 C CA . ARG B 2 18 ? 5.565 11.777 9.938 1.00 0.00 13 ARG B CA 13
ATOM 20408 C C . ARG B 2 18 ? 5.162 12.190 8.519 1.00 0.00 13 ARG B C 13
ATOM 20409 O O . ARG B 2 18 ? 5.877 12.955 7.868 1.00 0.00 13 ARG B O 13
ATOM 20430 N N . LEU B 2 19 ? 4.000 11.709 8.068 1.00 0.00 14 LEU B N 13
ATOM 20431 C CA . LEU B 2 19 ? 3.308 12.160 6.847 1.00 0.00 14 LEU B CA 13
ATOM 20432 C C . LEU B 2 19 ? 4.190 12.000 5.583 1.00 0.00 14 LEU B C 13
ATOM 20433 O O . LEU B 2 19 ? 4.748 10.921 5.356 1.00 0.00 14 LEU B O 13
ATOM 20449 N N . ALA B 2 20 ? 4.274 13.045 4.745 1.00 0.00 15 ALA B N 13
ATOM 20450 C CA . ALA B 2 20 ? 5.115 13.144 3.541 1.00 0.00 15 ALA B CA 13
ATOM 20451 C C . ALA B 2 20 ? 4.725 12.149 2.419 1.00 0.00 15 ALA B C 13
ATOM 20452 O O . ALA B 2 20 ? 5.574 11.697 1.644 1.00 0.00 15 ALA B O 13
ATOM 20459 N N . ALA B 2 21 ? 3.434 11.825 2.305 1.00 0.00 16 ALA B N 13
ATOM 20460 C CA . ALA B 2 21 ? 2.860 11.062 1.193 1.00 0.00 16 ALA B CA 13
ATOM 20461 C C . ALA B 2 21 ? 2.923 11.807 -0.160 1.00 0.00 16 ALA B C 13
ATOM 20462 O O . ALA B 2 21 ? 2.899 13.042 -0.220 1.00 0.00 16 ALA B O 13
ATOM 20469 N N . ASP B 2 22 ? 2.927 11.050 -1.263 1.00 0.00 17 ASP B N 13
ATOM 20470 C CA . ASP B 2 22 ? 2.916 11.574 -2.643 1.00 0.00 17 ASP B CA 13
ATOM 20471 C C . ASP B 2 22 ? 1.472 11.775 -3.155 1.00 0.00 17 ASP B C 13
ATOM 20472 O O . ASP B 2 22 ? 0.985 11.052 -4.031 1.00 0.00 17 ASP B O 13
ATOM 20481 N N . GLY B 2 23 ? 0.788 12.782 -2.595 1.00 0.00 18 GLY B N 13
ATOM 20482 C CA . GLY B 2 23 ? -0.600 13.150 -2.904 1.00 0.00 18 GLY B CA 13
ATOM 20483 C C . GLY B 2 23 ? -1.655 12.347 -2.123 1.00 0.00 18 GLY B C 13
ATOM 20484 O O . GLY B 2 23 ? -1.444 11.198 -1.729 1.00 0.00 18 GLY B O 13
ATOM 20488 N N . GLU B 2 24 ? -2.806 12.974 -1.875 1.00 0.00 19 GLU B N 13
ATOM 20489 C CA . GLU B 2 24 ? -3.961 12.378 -1.194 1.00 0.00 19 GLU B CA 13
ATOM 20490 C C . GLU B 2 24 ? -4.619 11.248 -2.015 1.00 0.00 19 GLU B C 13
ATOM 20491 O O . GLU B 2 24 ? -4.814 11.386 -3.227 1.00 0.00 19 GLU B O 13
ATOM 20503 N N . ILE B 2 25 ? -5.005 10.160 -1.341 1.00 0.00 20 ILE B N 13
ATOM 20504 C CA . ILE B 2 25 ? -5.696 8.987 -1.911 1.00 0.00 20 ILE B CA 13
ATOM 20505 C C . ILE B 2 25 ? -6.623 8.330 -0.884 1.00 0.00 20 ILE B C 13
ATOM 20506 O O . ILE B 2 25 ? -6.196 7.982 0.219 1.00 0.00 20 ILE B O 13
ATOM 20522 N N . SER B 2 26 ? -7.900 8.147 -1.240 1.00 0.00 21 SER B N 13
ATOM 20523 C CA . SER B 2 26 ? -8.831 7.243 -0.556 1.00 0.00 21 SER B CA 13
ATOM 20524 C C . SER B 2 26 ? -8.338 5.787 -0.585 1.00 0.00 21 SER B C 13
ATOM 20525 O O . SER B 2 26 ? -7.544 5.410 -1.453 1.00 0.00 21 SER B O 13
ATOM 20533 N N . ALA B 2 27 ? -8.840 4.940 0.318 1.00 0.00 22 ALA B N 13
ATOM 20534 C CA . ALA B 2 27 ? -8.533 3.509 0.315 1.00 0.00 22 ALA B CA 13
ATOM 20535 C C . ALA B 2 27 ? -9.005 2.794 -0.969 1.00 0.00 22 ALA B C 13
ATOM 20536 O O . ALA B 2 27 ? -8.325 1.887 -1.442 1.00 0.00 22 ALA B O 13
ATOM 20543 N N . ASP B 2 28 ? -10.119 3.221 -1.577 1.00 0.00 23 ASP B N 13
ATOM 20544 C CA . ASP B 2 28 ? -10.550 2.800 -2.920 1.00 0.00 23 ASP B CA 13
ATOM 20545 C C . ASP B 2 28 ? -9.555 3.192 -4.034 1.00 0.00 23 ASP B C 13
ATOM 20546 O O . ASP B 2 28 ? -9.201 2.380 -4.885 1.00 0.00 23 ASP B O 13
ATOM 20555 N N . GLU B 2 29 ? -9.080 4.439 -4.034 1.00 0.00 24 GLU B N 13
ATOM 20556 C CA . GLU B 2 29 ? -8.122 4.966 -5.025 1.00 0.00 24 GLU B CA 13
ATOM 20557 C C . GLU B 2 29 ? -6.750 4.281 -4.931 1.00 0.00 24 GLU B C 13
ATOM 20558 O O . GLU B 2 29 ? -6.126 3.970 -5.949 1.00 0.00 24 GLU B O 13
ATOM 20570 N N . ALA B 2 30 ? -6.307 3.989 -3.703 1.00 0.00 25 ALA B N 13
ATOM 20571 C CA . ALA B 2 30 ? -5.054 3.307 -3.395 1.00 0.00 25 ALA B CA 13
ATOM 20572 C C . ALA B 2 30 ? -4.962 1.890 -4.017 1.00 0.00 25 ALA B C 13
ATOM 20573 O O . ALA B 2 30 ? -3.867 1.457 -4.375 1.00 0.00 25 ALA B O 13
ATOM 20580 N N . LEU B 2 31 ? -6.092 1.186 -4.196 1.00 0.00 26 LEU B N 13
ATOM 20581 C CA . LEU B 2 31 ? -6.131 -0.136 -4.854 1.00 0.00 26 LEU B CA 13
ATOM 20582 C C . LEU B 2 31 ? -5.478 -0.126 -6.249 1.00 0.00 26 LEU B C 13
ATOM 20583 O O . LEU B 2 31 ? -4.708 -1.025 -6.581 1.00 0.00 26 LEU B O 13
ATOM 20599 N N . SER B 2 32 ? -5.765 0.904 -7.047 1.00 0.00 27 SER B N 13
ATOM 20600 C CA . SER B 2 32 ? -5.217 1.100 -8.402 1.00 0.00 27 SER B CA 13
ATOM 20601 C C . SER B 2 32 ? -3.763 1.587 -8.408 1.00 0.00 27 SER B C 13
ATOM 20602 O O . SER B 2 32 ? -3.027 1.328 -9.356 1.00 0.00 27 SER B O 13
ATOM 20610 N N . MET B 2 33 ? -3.314 2.257 -7.340 1.00 0.00 28 MET B N 13
ATOM 20611 C CA . MET B 2 33 ? -1.931 2.747 -7.209 1.00 0.00 28 MET B CA 13
ATOM 20612 C C . MET B 2 33 ? -0.917 1.597 -7.199 1.00 0.00 28 MET B C 13
ATOM 20613 O O . MET B 2 33 ? 0.142 1.699 -7.814 1.00 0.00 28 MET B O 13
ATOM 20627 N N . LEU B 2 34 ? -1.273 0.470 -6.579 1.00 0.00 29 LEU B N 13
ATOM 20628 C CA . LEU B 2 34 ? -0.450 -0.750 -6.537 1.00 0.00 29 LEU B CA 13
ATOM 20629 C C . LEU B 2 34 ? -0.181 -1.359 -7.926 1.00 0.00 29 LEU B C 13
ATOM 20630 O O . LEU B 2 34 ? 0.864 -1.976 -8.142 1.00 0.00 29 LEU B O 13
ATOM 20646 N N . ASP B 2 35 ? -1.100 -1.165 -8.877 1.00 0.00 30 ASP B N 13
ATOM 20647 C CA . ASP B 2 35 ? -0.946 -1.577 -10.281 1.00 0.00 30 ASP B CA 13
ATOM 20648 C C . ASP B 2 35 ? -0.074 -0.599 -11.083 1.00 0.00 30 ASP B C 13
ATOM 20649 O O . ASP B 2 35 ? 0.714 -1.014 -11.938 1.00 0.00 30 ASP B O 13
ATOM 20658 N N . ALA B 2 36 ? -0.171 0.707 -10.795 1.00 0.00 31 ALA B N 13
ATOM 20659 C CA . ALA B 2 36 ? 0.672 1.745 -11.392 1.00 0.00 31 ALA B CA 13
ATOM 20660 C C . ALA B 2 36 ? 2.157 1.607 -10.993 1.00 0.00 31 ALA B C 13
ATOM 20661 O O . ALA B 2 36 ? 3.050 1.961 -11.766 1.00 0.00 31 ALA B O 13
ATOM 20668 N N . ILE B 2 37 ? 2.434 1.050 -9.801 1.00 0.00 32 ILE B N 13
ATOM 20669 C CA . ILE B 2 37 ? 3.787 0.701 -9.322 1.00 0.00 32 ILE B CA 13
ATOM 20670 C C . ILE B 2 37 ? 4.395 -0.480 -10.109 1.00 0.00 32 ILE B C 13
ATOM 20671 O O . ILE B 2 37 ? 5.619 -0.560 -10.246 1.00 0.00 32 ILE B O 13
ATOM 20687 N N . GLY B 2 38 ? 3.557 -1.381 -10.654 1.00 0.00 33 GLY B N 13
ATOM 20688 C CA . GLY B 2 38 ? 3.975 -2.532 -11.468 1.00 0.00 33 GLY B CA 13
ATOM 20689 C C . GLY B 2 38 ? 4.878 -2.154 -12.649 1.00 0.00 33 GLY B C 13
ATOM 20690 O O . GLY B 2 38 ? 4.730 -1.090 -13.257 1.00 0.00 33 GLY B O 13
ATOM 20694 N N . THR B 2 39 ? 5.816 -3.040 -12.989 1.00 0.00 34 THR B N 13
ATOM 20695 C CA . THR B 2 39 ? 6.895 -2.770 -13.969 1.00 0.00 34 THR B CA 13
ATOM 20696 C C . THR B 2 39 ? 6.406 -2.608 -15.412 1.00 0.00 34 THR B C 13
ATOM 20697 O O . THR B 2 39 ? 7.031 -1.894 -16.201 1.00 0.00 34 THR B O 13
ATOM 20708 N N . GLY B 2 40 ? 5.291 -3.259 -15.761 1.00 0.00 35 GLY B N 13
ATOM 20709 C CA . GLY B 2 40 ? 4.675 -3.210 -17.093 1.00 0.00 35 GLY B CA 13
ATOM 20710 C C . GLY B 2 40 ? 5.363 -4.062 -18.172 1.00 0.00 35 GLY B C 13
ATOM 20711 O O . GLY B 2 40 ? 5.016 -3.956 -19.350 1.00 0.00 35 GLY B O 13
ATOM 20715 N N . GLN B 2 41 ? 6.345 -4.893 -17.803 1.00 0.00 36 GLN B N 13
ATOM 20716 C CA . GLN B 2 41 ? 7.112 -5.743 -18.727 1.00 0.00 36 GLN B CA 13
ATOM 20717 C C . GLN B 2 41 ? 6.234 -6.798 -19.440 1.00 0.00 36 GLN B C 13
ATOM 20718 O O . GLN B 2 41 ? 5.388 -7.449 -18.814 1.00 0.00 36 GLN B O 13
ATOM 20732 N N . SER B 2 42 ? 6.460 -6.993 -20.746 1.00 0.00 37 SER B N 13
ATOM 20733 C CA . SER B 2 42 ? 5.835 -8.061 -21.549 1.00 0.00 37 SER B CA 13
ATOM 20734 C C . SER B 2 42 ? 6.422 -9.457 -21.241 1.00 0.00 37 SER B C 13
ATOM 20735 O O . SER B 2 42 ? 7.373 -9.596 -20.461 1.00 0.00 37 SER B O 13
ATOM 20743 N N . THR B 2 43 ? 5.867 -10.512 -21.849 1.00 0.00 38 THR B N 13
ATOM 20744 C CA . THR B 2 43 ? 6.357 -11.898 -21.729 1.00 0.00 38 THR B CA 13
ATOM 20745 C C . THR B 2 43 ? 7.813 -12.057 -22.223 1.00 0.00 38 THR B C 13
ATOM 20746 O O . THR B 2 43 ? 8.179 -11.460 -23.245 1.00 0.00 38 THR B O 13
ATOM 20757 N N . PRO B 2 44 ? 8.648 -12.898 -21.575 1.00 0.00 39 PRO B N 13
ATOM 20758 C CA . PRO B 2 44 ? 10.002 -13.220 -22.065 1.00 0.00 39 PRO B CA 13
ATOM 20759 C C . PRO B 2 44 ? 10.051 -14.404 -23.053 1.00 0.00 39 PRO B C 13
ATOM 20760 O O . PRO B 2 44 ? 11.140 -14.762 -23.514 1.00 0.00 39 PRO B O 13
ATOM 20771 N N . THR B 2 45 ? 8.918 -15.047 -23.372 1.00 0.00 40 THR B N 13
ATOM 20772 C CA . THR B 2 45 ? 8.883 -16.263 -24.218 1.00 0.00 40 THR B CA 13
ATOM 20773 C C . THR B 2 45 ? 9.513 -16.052 -25.607 1.00 0.00 40 THR B C 13
ATOM 20774 O O . THR B 2 45 ? 9.345 -15.000 -26.239 1.00 0.00 40 THR B O 13
ATOM 20785 N N . GLY B 2 46 ? 10.273 -17.042 -26.085 1.00 0.00 41 GLY B N 13
ATOM 20786 C CA . GLY B 2 46 ? 10.941 -17.030 -27.398 1.00 0.00 41 GLY B CA 13
ATOM 20787 C C . GLY B 2 46 ? 12.235 -16.200 -27.491 1.00 0.00 41 GLY B C 13
ATOM 20788 O O . GLY B 2 46 ? 12.872 -16.183 -28.550 1.00 0.00 41 GLY B O 13
ATOM 20792 N N . ALA B 2 47 ? 12.648 -15.523 -26.413 1.00 0.00 42 ALA B N 13
ATOM 20793 C CA . ALA B 2 47 ? 13.849 -14.679 -26.362 1.00 0.00 42 ALA B CA 13
ATOM 20794 C C . ALA B 2 47 ? 15.048 -15.333 -25.632 1.00 0.00 42 ALA B C 13
ATOM 20795 O O . ALA B 2 47 ? 16.066 -14.676 -25.395 1.00 0.00 42 ALA B O 13
ATOM 20802 N N . ASP B 2 48 ? 14.951 -16.624 -25.287 1.00 0.00 43 ASP B N 13
ATOM 20803 C CA . ASP B 2 48 ? 15.953 -17.370 -24.504 1.00 0.00 43 ASP B CA 13
ATOM 20804 C C . ASP B 2 48 ? 15.961 -18.873 -24.884 1.00 0.00 43 ASP B C 13
ATOM 20805 O O . ASP B 2 48 ? 16.131 -19.758 -24.039 1.00 0.00 43 ASP B O 13
ATOM 20814 N N . ASP B 2 49 ? 15.770 -19.157 -26.184 1.00 0.00 44 ASP B N 13
ATOM 20815 C CA . ASP B 2 49 ? 15.690 -20.498 -26.807 1.00 0.00 44 ASP B CA 13
ATOM 20816 C C . ASP B 2 49 ? 14.660 -21.440 -26.137 1.00 0.00 44 ASP B C 13
ATOM 20817 O O . ASP B 2 49 ? 13.450 -21.114 -26.186 1.00 0.00 44 ASP B O 13
ATOM 20827 N N . GLY A 1 1 ? 6.339 -15.365 43.658 1.00 0.00 2217 GLY A N 14
ATOM 20828 C CA . GLY A 1 1 ? 5.995 -15.691 45.055 1.00 0.00 2217 GLY A CA 14
ATOM 20829 C C . GLY A 1 1 ? 6.902 -16.789 45.599 1.00 0.00 2217 GLY A C 14
ATOM 20830 O O . GLY A 1 1 ? 8.109 -16.557 45.725 1.00 0.00 2217 GLY A O 14
ATOM 20836 N N . PRO A 1 2 ? 6.369 -17.983 45.928 1.00 0.00 2218 PRO A N 14
ATOM 20837 C CA . PRO A 1 2 ? 7.153 -19.115 46.436 1.00 0.00 2218 PRO A CA 14
ATOM 20838 C C . PRO A 1 2 ? 8.087 -19.720 45.369 1.00 0.00 2218 PRO A C 14
ATOM 20839 O O . PRO A 1 2 ? 7.834 -19.621 44.163 1.00 0.00 2218 PRO A O 14
ATOM 20850 N N . GLY A 1 3 ? 9.178 -20.353 45.817 1.00 0.00 2219 GLY A N 14
ATOM 20851 C CA . GLY A 1 3 ? 10.143 -21.057 44.956 1.00 0.00 2219 GLY A CA 14
ATOM 20852 C C . GLY A 1 3 ? 9.536 -22.220 44.151 1.00 0.00 2219 GLY A C 14
ATOM 20853 O O . GLY A 1 3 ? 8.560 -22.852 44.574 1.00 0.00 2219 GLY A O 14
ATOM 20857 N N . SER A 1 4 ? 10.132 -22.520 42.992 1.00 0.00 2220 SER A N 14
ATOM 20858 C CA . SER A 1 4 ? 9.728 -23.628 42.103 1.00 0.00 2220 SER A CA 14
ATOM 20859 C C . SER A 1 4 ? 9.852 -25.020 42.769 1.00 0.00 2220 SER A C 14
ATOM 20860 O O . SER A 1 4 ? 10.726 -25.211 43.624 1.00 0.00 2220 SER A O 14
ATOM 20868 N N . PRO A 1 5 ? 9.053 -26.027 42.352 1.00 0.00 2221 PRO A N 14
ATOM 20869 C CA . PRO A 1 5 ? 9.033 -27.361 42.967 1.00 0.00 2221 PRO A CA 14
ATOM 20870 C C . PRO A 1 5 ? 9.997 -28.369 42.297 1.00 0.00 2221 PRO A C 14
ATOM 20871 O O . PRO A 1 5 ? 9.963 -29.557 42.623 1.00 0.00 2221 PRO A O 14
ATOM 20882 N N . ASN A 1 6 ? 10.852 -27.917 41.363 1.00 0.00 2222 ASN A N 14
ATOM 20883 C CA . ASN A 1 6 ? 11.758 -28.754 40.561 1.00 0.00 2222 ASN A CA 14
ATOM 20884 C C . ASN A 1 6 ? 10.959 -29.849 39.806 1.00 0.00 2222 ASN A C 14
ATOM 20885 O O . ASN A 1 6 ? 9.864 -29.571 39.308 1.00 0.00 2222 ASN A O 14
ATOM 20896 N N . SER A 1 7 ? 11.463 -31.080 39.716 1.00 0.00 2223 SER A N 14
ATOM 20897 C CA . SER A 1 7 ? 10.752 -32.250 39.174 1.00 0.00 2223 SER A CA 14
ATOM 20898 C C . SER A 1 7 ? 9.921 -33.007 40.232 1.00 0.00 2223 SER A C 14
ATOM 20899 O O . SER A 1 7 ? 9.312 -34.030 39.917 1.00 0.00 2223 SER A O 14
ATOM 20907 N N . TYR A 1 8 ? 9.874 -32.524 41.481 1.00 0.00 2224 TYR A N 14
ATOM 20908 C CA . TYR A 1 8 ? 9.293 -33.232 42.634 1.00 0.00 2224 TYR A CA 14
ATOM 20909 C C . TYR A 1 8 ? 7.754 -33.185 42.710 1.00 0.00 2224 TYR A C 14
ATOM 20910 O O . TYR A 1 8 ? 7.143 -33.946 43.467 1.00 0.00 2224 TYR A O 14
ATOM 20928 N N . LEU A 1 9 ? 7.122 -32.297 41.935 1.00 0.00 2225 LEU A N 14
ATOM 20929 C CA . LEU A 1 9 ? 5.666 -32.153 41.821 1.00 0.00 2225 LEU A CA 14
ATOM 20930 C C . LEU A 1 9 ? 4.941 -33.439 41.337 1.00 0.00 2225 LEU A C 14
ATOM 20931 O O . LEU A 1 9 ? 5.524 -34.219 40.575 1.00 0.00 2225 LEU A O 14
ATOM 20947 N N . PRO A 1 10 ? 3.663 -33.664 41.722 1.00 0.00 2226 PRO A N 14
ATOM 20948 C CA . PRO A 1 10 ? 2.905 -34.861 41.334 1.00 0.00 2226 PRO A CA 14
ATOM 20949 C C . PRO A 1 10 ? 2.162 -34.728 39.990 1.00 0.00 2226 PRO A C 14
ATOM 20950 O O . PRO A 1 10 ? 1.570 -35.691 39.496 1.00 0.00 2226 PRO A O 14
ATOM 20961 N N . ALA A 1 11 ? 2.203 -33.536 39.392 1.00 0.00 2227 ALA A N 14
ATOM 20962 C CA . ALA A 1 11 ? 1.669 -33.210 38.069 1.00 0.00 2227 ALA A CA 14
ATOM 20963 C C . ALA A 1 11 ? 2.638 -33.597 36.925 1.00 0.00 2227 ALA A C 14
ATOM 20964 O O . ALA A 1 11 ? 3.744 -34.100 37.152 1.00 0.00 2227 ALA A O 14
ATOM 20971 N N . GLU A 1 12 ? 2.230 -33.348 35.675 1.00 0.00 2228 GLU A N 14
ATOM 20972 C CA . GLU A 1 12 ? 3.092 -33.457 34.486 1.00 0.00 2228 GLU A CA 14
ATOM 20973 C C . GLU A 1 12 ? 4.345 -32.555 34.581 1.00 0.00 2228 GLU A C 14
ATOM 20974 O O . GLU A 1 12 ? 4.312 -31.476 35.179 1.00 0.00 2228 GLU A O 14
ATOM 20986 N N . ASN A 1 13 ? 5.460 -32.987 33.985 1.00 0.00 2229 ASN A N 14
ATOM 20987 C CA . ASN A 1 13 ? 6.789 -32.378 34.150 1.00 0.00 2229 ASN A CA 14
ATOM 20988 C C . ASN A 1 13 ? 7.073 -31.173 33.217 1.00 0.00 2229 ASN A C 14
ATOM 20989 O O . ASN A 1 13 ? 8.192 -30.652 33.214 1.00 0.00 2229 ASN A O 14
ATOM 21000 N N . GLU A 1 14 ? 6.096 -30.730 32.421 1.00 0.00 2230 GLU A N 14
ATOM 21001 C CA . GLU A 1 14 ? 6.226 -29.617 31.462 1.00 0.00 2230 GLU A CA 14
ATOM 21002 C C . GLU A 1 14 ? 4.966 -28.730 31.416 1.00 0.00 2230 GLU A C 14
ATOM 21003 O O . GLU A 1 14 ? 3.854 -29.215 31.205 1.00 0.00 2230 GLU A O 14
ATOM 21015 N N . ASP A 1 15 ? 5.158 -27.416 31.575 1.00 0.00 2231 ASP A N 14
ATOM 21016 C CA . ASP A 1 15 ? 4.155 -26.347 31.443 1.00 0.00 2231 ASP A CA 14
ATOM 21017 C C . ASP A 1 15 ? 4.810 -25.060 30.881 1.00 0.00 2231 ASP A C 14
ATOM 21018 O O . ASP A 1 15 ? 5.940 -24.741 31.278 1.00 0.00 2231 ASP A O 14
ATOM 21027 N N . PRO A 1 16 ? 4.146 -24.308 29.977 1.00 0.00 2232 PRO A N 14
ATOM 21028 C CA . PRO A 1 16 ? 4.726 -23.128 29.324 1.00 0.00 2232 PRO A CA 14
ATOM 21029 C C . PRO A 1 16 ? 4.729 -21.858 30.203 1.00 0.00 2232 PRO A C 14
ATOM 21030 O O . PRO A 1 16 ? 5.474 -20.920 29.921 1.00 0.00 2232 PRO A O 14
ATOM 21041 N N . ASP A 1 17 ? 3.903 -21.821 31.257 1.00 0.00 2233 ASP A N 14
ATOM 21042 C CA . ASP A 1 17 ? 3.724 -20.692 32.188 1.00 0.00 2233 ASP A CA 14
ATOM 21043 C C . ASP A 1 17 ? 3.334 -19.372 31.477 1.00 0.00 2233 ASP A C 14
ATOM 21044 O O . ASP A 1 17 ? 3.888 -18.298 31.738 1.00 0.00 2233 ASP A O 14
ATOM 21053 N N . LYS A 1 18 ? 2.357 -19.464 30.559 1.00 0.00 2234 LYS A N 14
ATOM 21054 C CA . LYS A 1 18 ? 1.790 -18.368 29.758 1.00 0.00 2234 LYS A CA 14
ATOM 21055 C C . LYS A 1 18 ? 2.884 -17.576 29.013 1.00 0.00 2234 LYS A C 14
ATOM 21056 O O . LYS A 1 18 ? 3.742 -18.172 28.354 1.00 0.00 2234 LYS A O 14
ATOM 21075 N N . ALA A 1 19 ? 2.825 -16.246 29.054 1.00 0.00 2235 ALA A N 14
ATOM 21076 C CA . ALA A 1 19 ? 3.747 -15.313 28.397 1.00 0.00 2235 ALA A CA 14
ATOM 21077 C C . ALA A 1 19 ? 4.757 -14.718 29.402 1.00 0.00 2235 ALA A C 14
ATOM 21078 O O . ALA A 1 19 ? 4.389 -13.906 30.257 1.00 0.00 2235 ALA A O 14
ATOM 21085 N N . VAL A 1 20 ? 6.035 -15.104 29.292 1.00 0.00 2236 VAL A N 14
ATOM 21086 C CA . VAL A 1 20 ? 7.148 -14.553 30.092 1.00 0.00 2236 VAL A CA 14
ATOM 21087 C C . VAL A 1 20 ? 7.643 -13.249 29.457 1.00 0.00 2236 VAL A C 14
ATOM 21088 O O . VAL A 1 20 ? 8.236 -13.258 28.376 1.00 0.00 2236 VAL A O 14
ATOM 21101 N N . VAL A 1 21 ? 7.364 -12.120 30.114 1.00 0.00 2237 VAL A N 14
ATOM 21102 C CA . VAL A 1 21 ? 7.607 -10.750 29.613 1.00 0.00 2237 VAL A CA 14
ATOM 21103 C C . VAL A 1 21 ? 8.103 -9.844 30.749 1.00 0.00 2237 VAL A C 14
ATOM 21104 O O . VAL A 1 21 ? 7.525 -9.834 31.838 1.00 0.00 2237 VAL A O 14
ATOM 21117 N N . ASP A 1 22 ? 9.160 -9.064 30.496 1.00 0.00 2238 ASP A N 14
ATOM 21118 C CA . ASP A 1 22 ? 9.756 -8.114 31.457 1.00 0.00 2238 ASP A CA 14
ATOM 21119 C C . ASP A 1 22 ? 10.364 -6.862 30.771 1.00 0.00 2238 ASP A C 14
ATOM 21120 O O . ASP A 1 22 ? 11.250 -6.188 31.307 1.00 0.00 2238 ASP A O 14
ATOM 21129 N N . LEU A 1 23 ? 9.881 -6.525 29.567 1.00 0.00 2239 LEU A N 14
ATOM 21130 C CA . LEU A 1 23 ? 10.285 -5.328 28.821 1.00 0.00 2239 LEU A CA 14
ATOM 21131 C C . LEU A 1 23 ? 9.773 -4.063 29.533 1.00 0.00 2239 LEU A C 14
ATOM 21132 O O . LEU A 1 23 ? 8.580 -3.938 29.825 1.00 0.00 2239 LEU A O 14
ATOM 21148 N N . HIS A 1 24 ? 10.687 -3.125 29.802 1.00 0.00 2240 HIS A N 14
ATOM 21149 C CA . HIS A 1 24 ? 10.442 -1.899 30.591 1.00 0.00 2240 HIS A CA 14
ATOM 21150 C C . HIS A 1 24 ? 11.041 -0.617 29.978 1.00 0.00 2240 HIS A C 14
ATOM 21151 O O . HIS A 1 24 ? 10.920 0.457 30.574 1.00 0.00 2240 HIS A O 14
ATOM 21166 N N . ARG A 1 25 ? 11.631 -0.710 28.775 1.00 0.00 2241 ARG A N 14
ATOM 21167 C CA . ARG A 1 25 ? 12.194 0.378 27.939 1.00 0.00 2241 ARG A CA 14
ATOM 21168 C C . ARG A 1 25 ? 12.628 -0.144 26.560 1.00 0.00 2241 ARG A C 14
ATOM 21169 O O . ARG A 1 25 ? 12.944 -1.326 26.412 1.00 0.00 2241 ARG A O 14
ATOM 21190 N N . SER A 1 26 ? 12.611 0.730 25.554 1.00 0.00 2242 SER A N 14
ATOM 21191 C CA . SER A 1 26 ? 12.857 0.403 24.136 1.00 0.00 2242 SER A CA 14
ATOM 21192 C C . SER A 1 26 ? 13.311 1.641 23.331 1.00 0.00 2242 SER A C 14
ATOM 21193 O O . SER A 1 26 ? 13.198 2.771 23.830 1.00 0.00 2242 SER A O 14
ATOM 21201 N N . PRO A 1 27 ? 13.836 1.472 22.096 1.00 0.00 2243 PRO A N 14
ATOM 21202 C CA . PRO A 1 27 ? 14.214 2.586 21.214 1.00 0.00 2243 PRO A CA 14
ATOM 21203 C C . PRO A 1 27 ? 13.035 3.525 20.869 1.00 0.00 2243 PRO A C 14
ATOM 21204 O O . PRO A 1 27 ? 11.873 3.098 20.931 1.00 0.00 2243 PRO A O 14
ATOM 21215 N N . PRO A 1 28 ? 13.294 4.790 20.470 1.00 0.00 2244 PRO A N 14
ATOM 21216 C CA . PRO A 1 28 ? 12.252 5.799 20.249 1.00 0.00 2244 PRO A CA 14
ATOM 21217 C C . PRO A 1 28 ? 11.600 5.642 18.858 1.00 0.00 2244 PRO A C 14
ATOM 21218 O O . PRO A 1 28 ? 11.801 6.443 17.939 1.00 0.00 2244 PRO A O 14
ATOM 21229 N N . LYS A 1 29 ? 10.784 4.585 18.720 1.00 0.00 2245 LYS A N 14
ATOM 21230 C CA . LYS A 1 29 ? 10.009 4.213 17.525 1.00 0.00 2245 LYS A CA 14
ATOM 21231 C C . LYS A 1 29 ? 8.595 3.768 17.934 1.00 0.00 2245 LYS A C 14
ATOM 21232 O O . LYS A 1 29 ? 8.430 2.788 18.668 1.00 0.00 2245 LYS A O 14
ATOM 21251 N N . THR A 1 30 ? 7.579 4.508 17.490 1.00 0.00 2246 THR A N 14
ATOM 21252 C CA . THR A 1 30 ? 6.150 4.250 17.759 1.00 0.00 2246 THR A CA 14
ATOM 21253 C C . THR A 1 30 ? 5.642 2.962 17.093 1.00 0.00 2246 THR A C 14
ATOM 21254 O O . THR A 1 30 ? 6.235 2.464 16.129 1.00 0.00 2246 THR A O 14
ATOM 21265 N N . LYS A 1 31 ? 4.525 2.424 17.602 1.00 0.00 2247 LYS A N 14
ATOM 21266 C CA . LYS A 1 31 ? 3.832 1.226 17.098 1.00 0.00 2247 LYS A CA 14
ATOM 21267 C C . LYS A 1 31 ? 2.313 1.468 17.071 1.00 0.00 2247 LYS A C 14
ATOM 21268 O O . LYS A 1 31 ? 1.691 1.626 18.125 1.00 0.00 2247 LYS A O 14
ATOM 21287 N N . ASP A 1 32 ? 1.728 1.488 15.875 1.00 0.00 2248 ASP A N 14
ATOM 21288 C CA . ASP A 1 32 ? 0.310 1.803 15.622 1.00 0.00 2248 ASP A CA 14
ATOM 21289 C C . ASP A 1 32 ? -0.410 0.614 14.941 1.00 0.00 2248 ASP A C 14
ATOM 21290 O O . ASP A 1 32 ? 0.098 0.099 13.936 1.00 0.00 2248 ASP A O 14
ATOM 21299 N N . PRO A 1 33 ? -1.587 0.173 15.428 1.00 0.00 2249 PRO A N 14
ATOM 21300 C CA . PRO A 1 33 ? -2.366 -0.901 14.802 1.00 0.00 2249 PRO A CA 14
ATOM 21301 C C . PRO A 1 33 ? -3.173 -0.438 13.567 1.00 0.00 2249 PRO A C 14
ATOM 21302 O O . PRO A 1 33 ? -3.609 -1.267 12.770 1.00 0.00 2249 PRO A O 14
ATOM 21313 N N . ASP A 1 34 ? -3.353 0.880 13.396 1.00 0.00 2250 ASP A N 14
ATOM 21314 C CA . ASP A 1 34 ? -4.114 1.540 12.325 1.00 0.00 2250 ASP A CA 14
ATOM 21315 C C . ASP A 1 34 ? -3.216 2.489 11.512 1.00 0.00 2250 ASP A C 14
ATOM 21316 O O . ASP A 1 34 ? -2.434 3.254 12.087 1.00 0.00 2250 ASP A O 14
ATOM 21325 N N . LEU A 1 35 ? -3.337 2.453 10.177 1.00 0.00 2251 LEU A N 14
ATOM 21326 C CA . LEU A 1 35 ? -2.575 3.279 9.223 1.00 0.00 2251 LEU A CA 14
ATOM 21327 C C . LEU A 1 35 ? -3.499 4.055 8.265 1.00 0.00 2251 LEU A C 14
ATOM 21328 O O . LEU A 1 35 ? -4.655 3.690 8.062 1.00 0.00 2251 LEU A O 14
ATOM 21344 N N . THR A 1 36 ? -2.977 5.125 7.662 1.00 0.00 2252 THR A N 14
ATOM 21345 C CA . THR A 1 36 ? -3.618 5.820 6.523 1.00 0.00 2252 THR A CA 14
ATOM 21346 C C . THR A 1 36 ? -3.393 5.080 5.197 1.00 0.00 2252 THR A C 14
ATOM 21347 O O . THR A 1 36 ? -2.363 4.414 5.039 1.00 0.00 2252 THR A O 14
ATOM 21358 N N . PRO A 1 37 ? -4.282 5.210 4.189 1.00 0.00 2253 PRO A N 14
ATOM 21359 C CA . PRO A 1 37 ? -4.101 4.588 2.873 1.00 0.00 2253 PRO A CA 14
ATOM 21360 C C . PRO A 1 37 ? -2.924 5.188 2.086 1.00 0.00 2253 PRO A C 14
ATOM 21361 O O . PRO A 1 37 ? -2.221 4.456 1.394 1.00 0.00 2253 PRO A O 14
ATOM 21372 N N . SER A 1 38 ? -2.657 6.490 2.229 1.00 0.00 2254 SER A N 14
ATOM 21373 C CA . SER A 1 38 ? -1.426 7.108 1.721 1.00 0.00 2254 SER A CA 14
ATOM 21374 C C . SER A 1 38 ? -0.176 6.517 2.384 1.00 0.00 2254 SER A C 14
ATOM 21375 O O . SER A 1 38 ? 0.800 6.234 1.692 1.00 0.00 2254 SER A O 14
ATOM 21383 N N . GLY A 1 39 ? -0.215 6.239 3.694 1.00 0.00 2255 GLY A N 14
ATOM 21384 C CA . GLY A 1 39 ? 0.824 5.512 4.436 1.00 0.00 2255 GLY A CA 14
ATOM 21385 C C . GLY A 1 39 ? 1.087 4.093 3.914 1.00 0.00 2255 GLY A C 14
ATOM 21386 O O . GLY A 1 39 ? 2.244 3.706 3.738 1.00 0.00 2255 GLY A O 14
ATOM 21390 N N . ILE A 1 40 ? 0.031 3.321 3.609 1.00 0.00 2256 ILE A N 14
ATOM 21391 C CA . ILE A 1 40 ? 0.135 2.023 2.909 1.00 0.00 2256 ILE A CA 14
ATOM 21392 C C . ILE A 1 40 ? 0.946 2.149 1.613 1.00 0.00 2256 ILE A C 14
ATOM 21393 O O . ILE A 1 40 ? 1.929 1.426 1.422 1.00 0.00 2256 ILE A O 14
ATOM 21409 N N . ILE A 1 41 ? 0.559 3.073 0.725 1.00 0.00 2257 ILE A N 14
ATOM 21410 C CA . ILE A 1 41 ? 1.223 3.272 -0.568 1.00 0.00 2257 ILE A CA 14
ATOM 21411 C C . ILE A 1 41 ? 2.666 3.769 -0.398 1.00 0.00 2257 ILE A C 14
ATOM 21412 O O . ILE A 1 41 ? 3.557 3.277 -1.091 1.00 0.00 2257 ILE A O 14
ATOM 21428 N N . ALA A 1 42 ? 2.929 4.653 0.568 1.00 0.00 2258 ALA A N 14
ATOM 21429 C CA . ALA A 1 42 ? 4.284 5.076 0.932 1.00 0.00 2258 ALA A CA 14
ATOM 21430 C C . ALA A 1 42 ? 5.206 3.900 1.322 1.00 0.00 2258 ALA A C 14
ATOM 21431 O O . ALA A 1 42 ? 6.347 3.847 0.858 1.00 0.00 2258 ALA A O 14
ATOM 21438 N N . LYS A 1 43 ? 4.722 2.920 2.100 1.00 0.00 2259 LYS A N 14
ATOM 21439 C CA . LYS A 1 43 ? 5.461 1.684 2.417 1.00 0.00 2259 LYS A CA 14
ATOM 21440 C C . LYS A 1 43 ? 5.761 0.827 1.186 1.00 0.00 2259 LYS A C 14
ATOM 21441 O O . LYS A 1 43 ? 6.876 0.315 1.075 1.00 0.00 2259 LYS A O 14
ATOM 21460 N N . VAL A 1 44 ? 4.825 0.702 0.242 1.00 0.00 2260 VAL A N 14
ATOM 21461 C CA . VAL A 1 44 ? 5.052 -0.042 -1.018 1.00 0.00 2260 VAL A CA 14
ATOM 21462 C C . VAL A 1 44 ? 6.085 0.673 -1.904 1.00 0.00 2260 VAL A C 14
ATOM 21463 O O . VAL A 1 44 ? 7.029 0.040 -2.385 1.00 0.00 2260 VAL A O 14
ATOM 21476 N N . LYS A 1 45 ? 5.961 1.998 -2.060 1.00 0.00 2261 LYS A N 14
ATOM 21477 C CA . LYS A 1 45 ? 6.922 2.865 -2.775 1.00 0.00 2261 LYS A CA 14
ATOM 21478 C C . LYS A 1 45 ? 8.345 2.787 -2.205 1.00 0.00 2261 LYS A C 14
ATOM 21479 O O . LYS A 1 45 ? 9.305 2.743 -2.979 1.00 0.00 2261 LYS A O 14
ATOM 21498 N N . ALA A 1 46 ? 8.474 2.700 -0.881 1.00 0.00 2262 ALA A N 14
ATOM 21499 C CA . ALA A 1 46 ? 9.747 2.530 -0.170 1.00 0.00 2262 ALA A CA 14
ATOM 21500 C C . ALA A 1 46 ? 10.291 1.079 -0.161 1.00 0.00 2262 ALA A C 14
ATOM 21501 O O . ALA A 1 46 ? 11.416 0.845 0.300 1.00 0.00 2262 ALA A O 14
ATOM 21508 N N . GLY A 1 47 ? 9.512 0.094 -0.633 1.00 0.00 2263 GLY A N 14
ATOM 21509 C CA . GLY A 1 47 ? 9.872 -1.332 -0.621 1.00 0.00 2263 GLY A CA 14
ATOM 21510 C C . GLY A 1 47 ? 9.748 -2.021 0.752 1.00 0.00 2263 GLY A C 14
ATOM 21511 O O . GLY A 1 47 ? 10.249 -3.132 0.933 1.00 0.00 2263 GLY A O 14
ATOM 21515 N N . ASP A 1 48 ? 9.092 -1.377 1.724 1.00 0.00 2264 ASP A N 14
ATOM 21516 C CA . ASP A 1 48 ? 8.881 -1.894 3.087 1.00 0.00 2264 ASP A CA 14
ATOM 21517 C C . ASP A 1 48 ? 7.749 -2.943 3.176 1.00 0.00 2264 ASP A C 14
ATOM 21518 O O . ASP A 1 48 ? 7.645 -3.676 4.161 1.00 0.00 2264 ASP A O 14
ATOM 21527 N N . MET A 1 49 ? 6.888 -3.026 2.150 1.00 0.00 2265 MET A N 14
ATOM 21528 C CA . MET A 1 49 ? 5.700 -3.887 2.114 1.00 0.00 2265 MET A CA 14
ATOM 21529 C C . MET A 1 49 ? 5.319 -4.276 0.680 1.00 0.00 2265 MET A C 14
ATOM 21530 O O . MET A 1 49 ? 5.415 -3.457 -0.236 1.00 0.00 2265 MET A O 14
ATOM 21544 N N . THR A 1 50 ? 4.896 -5.531 0.474 1.00 0.00 2266 THR A N 14
ATOM 21545 C CA . THR A 1 50 ? 4.430 -6.045 -0.828 1.00 0.00 2266 THR A CA 14
ATOM 21546 C C . THR A 1 50 ? 3.060 -5.483 -1.221 1.00 0.00 2266 THR A C 14
ATOM 21547 O O . THR A 1 50 ? 2.245 -5.125 -0.368 1.00 0.00 2266 THR A O 14
ATOM 21558 N N . GLN A 1 51 ? 2.783 -5.438 -2.525 1.00 0.00 2267 GLN A N 14
ATOM 21559 C CA . GLN A 1 51 ? 1.486 -5.028 -3.085 1.00 0.00 2267 GLN A CA 14
ATOM 21560 C C . GLN A 1 51 ? 0.311 -5.851 -2.534 1.00 0.00 2267 GLN A C 14
ATOM 21561 O O . GLN A 1 51 ? -0.723 -5.285 -2.199 1.00 0.00 2267 GLN A O 14
ATOM 21575 N N . GLU A 1 52 ? 0.462 -7.171 -2.395 1.00 0.00 2268 GLU A N 14
ATOM 21576 C CA . GLU A 1 52 ? -0.593 -8.038 -1.839 1.00 0.00 2268 GLU A CA 14
ATOM 21577 C C . GLU A 1 52 ? -0.899 -7.762 -0.354 1.00 0.00 2268 GLU A C 14
ATOM 21578 O O . GLU A 1 52 ? -2.077 -7.711 0.024 1.00 0.00 2268 GLU A O 14
ATOM 21590 N N . THR A 1 53 ? 0.119 -7.516 0.478 1.00 0.00 2269 THR A N 14
ATOM 21591 C CA . THR A 1 53 ? -0.068 -7.142 1.895 1.00 0.00 2269 THR A CA 14
ATOM 21592 C C . THR A 1 53 ? -0.721 -5.766 2.034 1.00 0.00 2269 THR A C 14
ATOM 21593 O O . THR A 1 53 ? -1.655 -5.581 2.815 1.00 0.00 2269 THR A O 14
ATOM 21604 N N . ALA A 1 54 ? -0.271 -4.808 1.226 1.00 0.00 2270 ALA A N 14
ATOM 21605 C CA . ALA A 1 54 ? -0.865 -3.482 1.116 1.00 0.00 2270 ALA A CA 14
ATOM 21606 C C . ALA A 1 54 ? -2.343 -3.534 0.711 1.00 0.00 2270 ALA A C 14
ATOM 21607 O O . ALA A 1 54 ? -3.196 -2.942 1.374 1.00 0.00 2270 ALA A O 14
ATOM 21614 N N . ARG A 1 55 ? -2.666 -4.279 -0.353 1.00 0.00 2271 ARG A N 14
ATOM 21615 C CA . ARG A 1 55 ? -4.037 -4.440 -0.859 1.00 0.00 2271 ARG A CA 14
ATOM 21616 C C . ARG A 1 55 ? -4.977 -5.024 0.196 1.00 0.00 2271 ARG A C 14
ATOM 21617 O O . ARG A 1 55 ? -6.071 -4.504 0.391 1.00 0.00 2271 ARG A O 14
ATOM 21638 N N . GLU A 1 56 ? -4.555 -6.074 0.903 1.00 0.00 2272 GLU A N 14
ATOM 21639 C CA . GLU A 1 56 ? -5.306 -6.688 1.997 1.00 0.00 2272 GLU A CA 14
ATOM 21640 C C . GLU A 1 56 ? -5.713 -5.667 3.079 1.00 0.00 2272 GLU A C 14
ATOM 21641 O O . GLU A 1 56 ? -6.877 -5.630 3.491 1.00 0.00 2272 GLU A O 14
ATOM 21653 N N . LEU A 1 57 ? -4.783 -4.817 3.525 1.00 0.00 2273 LEU A N 14
ATOM 21654 C CA . LEU A 1 57 ? -5.056 -3.722 4.467 1.00 0.00 2273 LEU A CA 14
ATOM 21655 C C . LEU A 1 57 ? -6.038 -2.680 3.884 1.00 0.00 2273 LEU A C 14
ATOM 21656 O O . LEU A 1 57 ? -6.992 -2.293 4.563 1.00 0.00 2273 LEU A O 14
ATOM 21672 N N . LEU A 1 58 ? -5.861 -2.259 2.626 1.00 0.00 2274 LEU A N 14
ATOM 21673 C CA . LEU A 1 58 ? -6.750 -1.299 1.946 1.00 0.00 2274 LEU A CA 14
ATOM 21674 C C . LEU A 1 58 ? -8.185 -1.825 1.744 1.00 0.00 2274 LEU A C 14
ATOM 21675 O O . LEU A 1 58 ? -9.145 -1.064 1.893 1.00 0.00 2274 LEU A O 14
ATOM 21691 N N . LEU A 1 59 ? -8.340 -3.126 1.464 1.00 0.00 2275 LEU A N 14
ATOM 21692 C CA . LEU A 1 59 ? -9.641 -3.803 1.397 1.00 0.00 2275 LEU A CA 14
ATOM 21693 C C . LEU A 1 59 ? -10.383 -3.820 2.749 1.00 0.00 2275 LEU A C 14
ATOM 21694 O O . LEU A 1 59 ? -11.616 -3.814 2.762 1.00 0.00 2275 LEU A O 14
ATOM 21710 N N . ALA A 1 60 ? -9.659 -3.803 3.875 1.00 0.00 2276 ALA A N 14
ATOM 21711 C CA . ALA A 1 60 ? -10.236 -3.604 5.201 1.00 0.00 2276 ALA A CA 14
ATOM 21712 C C . ALA A 1 60 ? -10.596 -2.127 5.506 1.00 0.00 2276 ALA A C 14
ATOM 21713 O O . ALA A 1 60 ? -11.596 -1.862 6.178 1.00 0.00 2276 ALA A O 14
ATOM 21720 N N . MET A 1 61 ? -9.812 -1.161 5.011 1.00 0.00 2277 MET A N 14
ATOM 21721 C CA . MET A 1 61 ? -10.055 0.283 5.195 1.00 0.00 2277 MET A CA 14
ATOM 21722 C C . MET A 1 61 ? -11.302 0.821 4.465 1.00 0.00 2277 MET A C 14
ATOM 21723 O O . MET A 1 61 ? -12.035 1.649 5.021 1.00 0.00 2277 MET A O 14
ATOM 21737 N N . ARG A 1 62 ? -11.522 0.399 3.208 1.00 0.00 2278 ARG A N 14
ATOM 21738 C CA . ARG A 1 62 ? -12.568 0.937 2.310 1.00 0.00 2278 ARG A CA 14
ATOM 21739 C C . ARG A 1 62 ? -14.003 0.705 2.802 1.00 0.00 2278 ARG A C 14
ATOM 21740 O O . ARG A 1 62 ? -14.291 -0.356 3.404 1.00 0.00 2278 ARG A O 14
ATOM 21762 N N . GLY B 2 1 ? -18.550 -7.448 -32.431 1.00 0.00 -5 GLY B N 14
ATOM 21763 C CA . GLY B 2 1 ? -18.264 -6.100 -31.883 1.00 0.00 -5 GLY B CA 14
ATOM 21764 C C . GLY B 2 1 ? -19.320 -5.076 -32.286 1.00 0.00 -5 GLY B C 14
ATOM 21765 O O . GLY B 2 1 ? -20.213 -5.397 -33.078 1.00 0.00 -5 GLY B O 14
ATOM 21771 N N . PRO B 2 2 ? -19.253 -3.841 -31.749 1.00 0.00 -4 PRO B N 14
ATOM 21772 C CA . PRO B 2 2 ? -20.190 -2.757 -32.057 1.00 0.00 -4 PRO B CA 14
ATOM 21773 C C . PRO B 2 2 ? -19.986 -2.213 -33.484 1.00 0.00 -4 PRO B C 14
ATOM 21774 O O . PRO B 2 2 ? -18.908 -2.336 -34.073 1.00 0.00 -4 PRO B O 14
ATOM 21785 N N . GLY B 2 3 ? -21.030 -1.593 -34.045 1.00 0.00 -3 GLY B N 14
ATOM 21786 C CA . GLY B 2 3 ? -21.012 -1.004 -35.399 1.00 0.00 -3 GLY B CA 14
ATOM 21787 C C . GLY B 2 3 ? -20.230 0.318 -35.531 1.00 0.00 -3 GLY B C 14
ATOM 21788 O O . GLY B 2 3 ? -19.925 0.742 -36.649 1.00 0.00 -3 GLY B O 14
ATOM 21792 N N . SER B 2 4 ? -19.884 0.946 -34.400 1.00 0.00 -2 SER B N 14
ATOM 21793 C CA . SER B 2 4 ? -19.072 2.173 -34.284 1.00 0.00 -2 SER B CA 14
ATOM 21794 C C . SER B 2 4 ? -18.259 2.166 -32.979 1.00 0.00 -2 SER B C 14
ATOM 21795 O O . SER B 2 4 ? -18.609 1.472 -32.017 1.00 0.00 -2 SER B O 14
ATOM 21803 N N . TYR B 2 5 ? -17.178 2.952 -32.936 1.00 0.00 -1 TYR B N 14
ATOM 21804 C CA . TYR B 2 5 ? -16.356 3.211 -31.738 1.00 0.00 -1 TYR B CA 14
ATOM 21805 C C . TYR B 2 5 ? -15.614 1.961 -31.207 1.00 0.00 -1 TYR B C 14
ATOM 21806 O O . TYR B 2 5 ? -15.381 1.822 -30.001 1.00 0.00 -1 TYR B O 14
ATOM 21824 N N . MET B 2 6 ? -15.212 1.053 -32.103 1.00 0.00 1 MET B N 14
ATOM 21825 C CA . MET B 2 6 ? -14.533 -0.212 -31.771 1.00 0.00 1 MET B CA 14
ATOM 21826 C C . MET B 2 6 ? -13.226 0.042 -31.000 1.00 0.00 1 MET B C 14
ATOM 21827 O O . MET B 2 6 ? -12.408 0.862 -31.420 1.00 0.00 1 MET B O 14
ATOM 21841 N N . THR B 2 7 ? -13.049 -0.628 -29.857 1.00 0.00 2 THR B N 14
ATOM 21842 C CA . THR B 2 7 ? -11.885 -0.555 -28.944 1.00 0.00 2 THR B CA 14
ATOM 21843 C C . THR B 2 7 ? -11.403 0.884 -28.627 1.00 0.00 2 THR B C 14
ATOM 21844 O O . THR B 2 7 ? -10.217 1.155 -28.414 1.00 0.00 2 THR B O 14
ATOM 21855 N N . HIS B 2 8 ? -12.346 1.835 -28.536 1.00 0.00 3 HIS B N 14
ATOM 21856 C CA . HIS B 2 8 ? -12.097 3.224 -28.114 1.00 0.00 3 HIS B CA 14
ATOM 21857 C C . HIS B 2 8 ? -11.908 3.325 -26.591 1.00 0.00 3 HIS B C 14
ATOM 21858 O O . HIS B 2 8 ? -12.577 2.626 -25.824 1.00 0.00 3 HIS B O 14
ATOM 21873 N N . PHE B 2 9 ? -11.009 4.213 -26.156 1.00 0.00 4 PHE B N 14
ATOM 21874 C CA . PHE B 2 9 ? -10.679 4.481 -24.752 1.00 0.00 4 PHE B CA 14
ATOM 21875 C C . PHE B 2 9 ? -10.169 5.921 -24.567 1.00 0.00 4 PHE B C 14
ATOM 21876 O O . PHE B 2 9 ? -9.417 6.429 -25.405 1.00 0.00 4 PHE B O 14
ATOM 21893 N N . GLU B 2 10 ? -10.579 6.592 -23.486 1.00 0.00 5 GLU B N 14
ATOM 21894 C CA . GLU B 2 10 ? -10.213 7.983 -23.198 1.00 0.00 5 GLU B CA 14
ATOM 21895 C C . GLU B 2 10 ? -8.920 8.084 -22.372 1.00 0.00 5 GLU B C 14
ATOM 21896 O O . GLU B 2 10 ? -8.856 7.633 -21.225 1.00 0.00 5 GLU B O 14
ATOM 21908 N N . ASP B 2 11 ? -7.903 8.730 -22.946 1.00 0.00 6 ASP B N 14
ATOM 21909 C CA . ASP B 2 11 ? -6.656 9.114 -22.277 1.00 0.00 6 ASP B CA 14
ATOM 21910 C C . ASP B 2 11 ? -6.123 10.429 -22.873 1.00 0.00 6 ASP B C 14
ATOM 21911 O O . ASP B 2 11 ? -5.757 10.481 -24.055 1.00 0.00 6 ASP B O 14
ATOM 21920 N N . HIS B 2 12 ? -6.065 11.501 -22.064 1.00 0.00 7 HIS B N 14
ATOM 21921 C CA . HIS B 2 12 ? -5.522 12.810 -22.479 1.00 0.00 7 HIS B CA 14
ATOM 21922 C C . HIS B 2 12 ? -4.037 12.750 -22.874 1.00 0.00 7 HIS B C 14
ATOM 21923 O O . HIS B 2 12 ? -3.616 13.440 -23.808 1.00 0.00 7 HIS B O 14
ATOM 21938 N N . ARG B 2 13 ? -3.240 11.946 -22.150 1.00 0.00 8 ARG B N 14
ATOM 21939 C CA . ARG B 2 13 ? -1.775 11.781 -22.271 1.00 0.00 8 ARG B CA 14
ATOM 21940 C C . ARG B 2 13 ? -1.013 13.119 -22.348 1.00 0.00 8 ARG B C 14
ATOM 21941 O O . ARG B 2 13 ? -0.107 13.297 -23.162 1.00 0.00 8 ARG B O 14
ATOM 21962 N N . VAL B 2 14 ? -1.377 14.049 -21.461 1.00 0.00 9 VAL B N 14
ATOM 21963 C CA . VAL B 2 14 ? -0.862 15.430 -21.319 1.00 0.00 9 VAL B CA 14
ATOM 21964 C C . VAL B 2 14 ? -1.420 16.051 -20.023 1.00 0.00 9 VAL B C 14
ATOM 21965 O O . VAL B 2 14 ? -2.361 15.517 -19.426 1.00 0.00 9 VAL B O 14
ATOM 21978 N N . GLY B 2 15 ? -0.856 17.171 -19.562 1.00 0.00 10 GLY B N 14
ATOM 21979 C CA . GLY B 2 15 ? -1.220 17.809 -18.283 1.00 0.00 10 GLY B CA 14
ATOM 21980 C C . GLY B 2 15 ? -0.959 16.913 -17.063 1.00 0.00 10 GLY B C 14
ATOM 21981 O O . GLY B 2 15 ? 0.085 16.259 -16.988 1.00 0.00 10 GLY B O 14
ATOM 21985 N N . SER B 2 16 ? -1.888 16.933 -16.094 1.00 0.00 11 SER B N 14
ATOM 21986 C CA . SER B 2 16 ? -1.839 16.269 -14.770 1.00 0.00 11 SER B CA 14
ATOM 21987 C C . SER B 2 16 ? -1.147 17.144 -13.711 1.00 0.00 11 SER B C 14
ATOM 21988 O O . SER B 2 16 ? -0.315 17.997 -14.032 1.00 0.00 11 SER B O 14
ATOM 21996 N N . ASP B 2 17 ? -1.532 16.981 -12.443 1.00 0.00 12 ASP B N 14
ATOM 21997 C CA . ASP B 2 17 ? -1.144 17.848 -11.313 1.00 0.00 12 ASP B CA 14
ATOM 21998 C C . ASP B 2 17 ? -0.984 17.053 -9.997 1.00 0.00 12 ASP B C 14
ATOM 21999 O O . ASP B 2 17 ? -1.479 15.929 -9.872 1.00 0.00 12 ASP B O 14
ATOM 22008 N N . ARG B 2 18 ? -0.259 17.633 -9.027 1.00 0.00 13 ARG B N 14
ATOM 22009 C CA . ARG B 2 18 ? 0.045 17.091 -7.681 1.00 0.00 13 ARG B CA 14
ATOM 22010 C C . ARG B 2 18 ? 0.968 15.860 -7.714 1.00 0.00 13 ARG B C 14
ATOM 22011 O O . ARG B 2 18 ? 0.972 15.047 -6.789 1.00 0.00 13 ARG B O 14
ATOM 22032 N N . LEU B 2 19 ? 1.789 15.743 -8.761 1.00 0.00 14 LEU B N 14
ATOM 22033 C CA . LEU B 2 19 ? 2.630 14.570 -9.068 1.00 0.00 14 LEU B CA 14
ATOM 22034 C C . LEU B 2 19 ? 3.826 14.353 -8.119 1.00 0.00 14 LEU B C 14
ATOM 22035 O O . LEU B 2 19 ? 4.447 13.287 -8.130 1.00 0.00 14 LEU B O 14
ATOM 22051 N N . ALA B 2 20 ? 4.128 15.346 -7.282 1.00 0.00 15 ALA B N 14
ATOM 22052 C CA . ALA B 2 20 ? 5.226 15.341 -6.311 1.00 0.00 15 ALA B CA 14
ATOM 22053 C C . ALA B 2 20 ? 4.832 14.810 -4.911 1.00 0.00 15 ALA B C 14
ATOM 22054 O O . ALA B 2 20 ? 5.650 14.860 -3.986 1.00 0.00 15 ALA B O 14
ATOM 22061 N N . ALA B 2 21 ? 3.611 14.285 -4.745 1.00 0.00 16 ALA B N 14
ATOM 22062 C CA . ALA B 2 21 ? 3.058 13.813 -3.466 1.00 0.00 16 ALA B CA 14
ATOM 22063 C C . ALA B 2 21 ? 2.009 12.693 -3.660 1.00 0.00 16 ALA B C 14
ATOM 22064 O O . ALA B 2 21 ? 1.588 12.392 -4.781 1.00 0.00 16 ALA B O 14
ATOM 22071 N N . ASP B 2 22 ? 1.585 12.059 -2.560 1.00 0.00 17 ASP B N 14
ATOM 22072 C CA . ASP B 2 22 ? 0.574 10.984 -2.563 1.00 0.00 17 ASP B CA 14
ATOM 22073 C C . ASP B 2 22 ? -0.868 11.482 -2.804 1.00 0.00 17 ASP B C 14
ATOM 22074 O O . ASP B 2 22 ? -1.717 10.707 -3.236 1.00 0.00 17 ASP B O 14
ATOM 22083 N N . GLY B 2 23 ? -1.153 12.764 -2.555 1.00 0.00 18 GLY B N 14
ATOM 22084 C CA . GLY B 2 23 ? -2.401 13.425 -2.964 1.00 0.00 18 GLY B CA 14
ATOM 22085 C C . GLY B 2 23 ? -3.649 13.141 -2.114 1.00 0.00 18 GLY B C 14
ATOM 22086 O O . GLY B 2 23 ? -4.748 13.527 -2.513 1.00 0.00 18 GLY B O 14
ATOM 22090 N N . GLU B 2 24 ? -3.501 12.502 -0.948 1.00 0.00 19 GLU B N 14
ATOM 22091 C CA . GLU B 2 24 ? -4.574 12.216 0.025 1.00 0.00 19 GLU B CA 14
ATOM 22092 C C . GLU B 2 24 ? -5.708 11.341 -0.549 1.00 0.00 19 GLU B C 14
ATOM 22093 O O . GLU B 2 24 ? -6.903 11.591 -0.364 1.00 0.00 19 GLU B O 14
ATOM 22105 N N . ILE B 2 25 ? -5.303 10.268 -1.235 1.00 0.00 20 ILE B N 14
ATOM 22106 C CA . ILE B 2 25 ? -6.148 9.185 -1.767 1.00 0.00 20 ILE B CA 14
ATOM 22107 C C . ILE B 2 25 ? -7.098 8.561 -0.724 1.00 0.00 20 ILE B C 14
ATOM 22108 O O . ILE B 2 25 ? -6.753 8.393 0.449 1.00 0.00 20 ILE B O 14
ATOM 22124 N N . SER B 2 26 ? -8.283 8.141 -1.180 1.00 0.00 21 SER B N 14
ATOM 22125 C CA . SER B 2 26 ? -9.103 7.124 -0.499 1.00 0.00 21 SER B CA 14
ATOM 22126 C C . SER B 2 26 ? -8.428 5.742 -0.570 1.00 0.00 21 SER B C 14
ATOM 22127 O O . SER B 2 26 ? -7.664 5.454 -1.497 1.00 0.00 21 SER B O 14
ATOM 22135 N N . ALA B 2 27 ? -8.748 4.848 0.371 1.00 0.00 22 ALA B N 14
ATOM 22136 C CA . ALA B 2 27 ? -8.292 3.458 0.329 1.00 0.00 22 ALA B CA 14
ATOM 22137 C C . ALA B 2 27 ? -8.782 2.702 -0.922 1.00 0.00 22 ALA B C 14
ATOM 22138 O O . ALA B 2 27 ? -8.063 1.860 -1.461 1.00 0.00 22 ALA B O 14
ATOM 22145 N N . ASP B 2 28 ? -9.979 3.023 -1.418 1.00 0.00 23 ASP B N 14
ATOM 22146 C CA . ASP B 2 28 ? -10.515 2.483 -2.672 1.00 0.00 23 ASP B CA 14
ATOM 22147 C C . ASP B 2 28 ? -9.722 2.913 -3.920 1.00 0.00 23 ASP B C 14
ATOM 22148 O O . ASP B 2 28 ? -9.458 2.102 -4.805 1.00 0.00 23 ASP B O 14
ATOM 22157 N N . GLU B 2 29 ? -9.292 4.182 -3.984 1.00 0.00 24 GLU B N 14
ATOM 22158 C CA . GLU B 2 29 ? -8.413 4.695 -5.048 1.00 0.00 24 GLU B CA 14
ATOM 22159 C C . GLU B 2 29 ? -6.996 4.094 -4.977 1.00 0.00 24 GLU B C 14
ATOM 22160 O O . GLU B 2 29 ? -6.385 3.803 -6.010 1.00 0.00 24 GLU B O 14
ATOM 22172 N N . ALA B 2 30 ? -6.480 3.869 -3.764 1.00 0.00 25 ALA B N 14
ATOM 22173 C CA . ALA B 2 30 ? -5.159 3.291 -3.515 1.00 0.00 25 ALA B CA 14
ATOM 22174 C C . ALA B 2 30 ? -4.984 1.891 -4.144 1.00 0.00 25 ALA B C 14
ATOM 22175 O O . ALA B 2 30 ? -3.903 1.589 -4.654 1.00 0.00 25 ALA B O 14
ATOM 22182 N N . LEU B 2 31 ? -6.044 1.067 -4.168 1.00 0.00 26 LEU B N 14
ATOM 22183 C CA . LEU B 2 31 ? -6.048 -0.272 -4.785 1.00 0.00 26 LEU B CA 14
ATOM 22184 C C . LEU B 2 31 ? -5.487 -0.266 -6.219 1.00 0.00 26 LEU B C 14
ATOM 22185 O O . LEU B 2 31 ? -4.663 -1.111 -6.574 1.00 0.00 26 LEU B O 14
ATOM 22201 N N . SER B 2 32 ? -5.926 0.692 -7.040 1.00 0.00 27 SER B N 14
ATOM 22202 C CA . SER B 2 32 ? -5.562 0.795 -8.463 1.00 0.00 27 SER B CA 14
ATOM 22203 C C . SER B 2 32 ? -4.111 1.239 -8.696 1.00 0.00 27 SER B C 14
ATOM 22204 O O . SER B 2 32 ? -3.503 0.857 -9.701 1.00 0.00 27 SER B O 14
ATOM 22212 N N . MET B 2 33 ? -3.535 2.039 -7.787 1.00 0.00 28 MET B N 14
ATOM 22213 C CA . MET B 2 33 ? -2.166 2.553 -7.918 1.00 0.00 28 MET B CA 14
ATOM 22214 C C . MET B 2 33 ? -1.079 1.499 -7.672 1.00 0.00 28 MET B C 14
ATOM 22215 O O . MET B 2 33 ? 0.004 1.608 -8.247 1.00 0.00 28 MET B O 14
ATOM 22229 N N . LEU B 2 34 ? -1.358 0.467 -6.862 1.00 0.00 29 LEU B N 14
ATOM 22230 C CA . LEU B 2 34 ? -0.398 -0.583 -6.470 1.00 0.00 29 LEU B CA 14
ATOM 22231 C C . LEU B 2 34 ? 0.312 -1.242 -7.660 1.00 0.00 29 LEU B C 14
ATOM 22232 O O . LEU B 2 34 ? 1.519 -1.481 -7.614 1.00 0.00 29 LEU B O 14
ATOM 22248 N N . ASP B 2 35 ? -0.436 -1.528 -8.730 1.00 0.00 30 ASP B N 14
ATOM 22249 C CA . ASP B 2 35 ? 0.034 -2.180 -9.961 1.00 0.00 30 ASP B CA 14
ATOM 22250 C C . ASP B 2 35 ? 1.180 -1.419 -10.664 1.00 0.00 30 ASP B C 14
ATOM 22251 O O . ASP B 2 35 ? 2.045 -2.029 -11.300 1.00 0.00 30 ASP B O 14
ATOM 22260 N N . ALA B 2 36 ? 1.191 -0.087 -10.551 1.00 0.00 31 ALA B N 14
ATOM 22261 C CA . ALA B 2 36 ? 2.161 0.802 -11.185 1.00 0.00 31 ALA B CA 14
ATOM 22262 C C . ALA B 2 36 ? 3.475 0.991 -10.382 1.00 0.00 31 ALA B C 14
ATOM 22263 O O . ALA B 2 36 ? 4.456 1.501 -10.934 1.00 0.00 31 ALA B O 14
ATOM 22270 N N . ILE B 2 37 ? 3.519 0.602 -9.098 1.00 0.00 32 ILE B N 14
ATOM 22271 C CA . ILE B 2 37 ? 4.660 0.855 -8.196 1.00 0.00 32 ILE B CA 14
ATOM 22272 C C . ILE B 2 37 ? 5.799 -0.154 -8.445 1.00 0.00 32 ILE B C 14
ATOM 22273 O O . ILE B 2 37 ? 5.579 -1.364 -8.398 1.00 0.00 32 ILE B O 14
ATOM 22289 N N . GLY B 2 38 ? 7.010 0.351 -8.701 1.00 0.00 33 GLY B N 14
ATOM 22290 C CA . GLY B 2 38 ? 8.224 -0.444 -8.905 1.00 0.00 33 GLY B CA 14
ATOM 22291 C C . GLY B 2 38 ? 8.627 -1.331 -7.711 1.00 0.00 33 GLY B C 14
ATOM 22292 O O . GLY B 2 38 ? 8.403 -0.985 -6.548 1.00 0.00 33 GLY B O 14
ATOM 22296 N N . THR B 2 39 ? 9.278 -2.460 -8.006 1.00 0.00 34 THR B N 14
ATOM 22297 C CA . THR B 2 39 ? 9.718 -3.484 -7.035 1.00 0.00 34 THR B CA 14
ATOM 22298 C C . THR B 2 39 ? 11.148 -3.983 -7.332 1.00 0.00 34 THR B C 14
ATOM 22299 O O . THR B 2 39 ? 11.823 -3.472 -8.231 1.00 0.00 34 THR B O 14
ATOM 22310 N N . GLY B 2 40 ? 11.651 -4.948 -6.549 1.00 0.00 35 GLY B N 14
ATOM 22311 C CA . GLY B 2 40 ? 13.044 -5.420 -6.589 1.00 0.00 35 GLY B CA 14
ATOM 22312 C C . GLY B 2 40 ? 14.080 -4.347 -6.214 1.00 0.00 35 GLY B C 14
ATOM 22313 O O . GLY B 2 40 ? 15.175 -4.298 -6.779 1.00 0.00 35 GLY B O 14
ATOM 22317 N N . GLN B 2 41 ? 13.733 -3.481 -5.254 1.00 0.00 36 GLN B N 14
ATOM 22318 C CA . GLN B 2 41 ? 14.554 -2.340 -4.801 1.00 0.00 36 GLN B CA 14
ATOM 22319 C C . GLN B 2 41 ? 15.800 -2.751 -3.984 1.00 0.00 36 GLN B C 14
ATOM 22320 O O . GLN B 2 41 ? 16.734 -1.957 -3.839 1.00 0.00 36 GLN B O 14
ATOM 22334 N N . SER B 2 42 ? 15.819 -3.971 -3.434 1.00 0.00 37 SER B N 14
ATOM 22335 C CA . SER B 2 42 ? 16.930 -4.541 -2.651 1.00 0.00 37 SER B CA 14
ATOM 22336 C C . SER B 2 42 ? 18.288 -4.510 -3.378 1.00 0.00 37 SER B C 14
ATOM 22337 O O . SER B 2 42 ? 18.358 -4.652 -4.603 1.00 0.00 37 SER B O 14
ATOM 22345 N N . THR B 2 43 ? 19.378 -4.318 -2.624 1.00 0.00 38 THR B N 14
ATOM 22346 C CA . THR B 2 43 ? 20.771 -4.310 -3.123 1.00 0.00 38 THR B CA 14
ATOM 22347 C C . THR B 2 43 ? 21.218 -5.661 -3.736 1.00 0.00 38 THR B C 14
ATOM 22348 O O . THR B 2 43 ? 20.636 -6.705 -3.406 1.00 0.00 38 THR B O 14
ATOM 22359 N N . PRO B 2 44 ? 22.269 -5.681 -4.586 1.00 0.00 39 PRO B N 14
ATOM 22360 C CA . PRO B 2 44 ? 22.871 -6.917 -5.095 1.00 0.00 39 PRO B CA 14
ATOM 22361 C C . PRO B 2 44 ? 23.312 -7.889 -3.988 1.00 0.00 39 PRO B C 14
ATOM 22362 O O . PRO B 2 44 ? 23.761 -7.465 -2.917 1.00 0.00 39 PRO B O 14
ATOM 22373 N N . THR B 2 45 ? 23.176 -9.195 -4.237 1.00 0.00 40 THR B N 14
ATOM 22374 C CA . THR B 2 45 ? 23.541 -10.262 -3.287 1.00 0.00 40 THR B CA 14
ATOM 22375 C C . THR B 2 45 ? 25.018 -10.207 -2.868 1.00 0.00 40 THR B C 14
ATOM 22376 O O . THR B 2 45 ? 25.910 -9.976 -3.693 1.00 0.00 40 THR B O 14
ATOM 22387 N N . GLY B 2 46 ? 25.285 -10.450 -1.580 1.00 0.00 41 GLY B N 14
ATOM 22388 C CA . GLY B 2 46 ? 26.638 -10.397 -0.999 1.00 0.00 41 GLY B CA 14
ATOM 22389 C C . GLY B 2 46 ? 26.723 -10.840 0.468 1.00 0.00 41 GLY B C 14
ATOM 22390 O O . GLY B 2 46 ? 27.574 -10.338 1.208 1.00 0.00 41 GLY B O 14
ATOM 22394 N N . ALA B 2 47 ? 25.819 -11.728 0.911 1.00 0.00 42 ALA B N 14
ATOM 22395 C CA . ALA B 2 47 ? 25.619 -12.123 2.316 1.00 0.00 42 ALA B CA 14
ATOM 22396 C C . ALA B 2 47 ? 25.259 -10.928 3.233 1.00 0.00 42 ALA B C 14
ATOM 22397 O O . ALA B 2 47 ? 25.734 -10.820 4.367 1.00 0.00 42 ALA B O 14
ATOM 22404 N N . ASP B 2 48 ? 24.381 -10.046 2.742 1.00 0.00 43 ASP B N 14
ATOM 22405 C CA . ASP B 2 48 ? 23.892 -8.827 3.412 1.00 0.00 43 ASP B CA 14
ATOM 22406 C C . ASP B 2 48 ? 22.367 -8.877 3.616 1.00 0.00 43 ASP B C 14
ATOM 22407 O O . ASP B 2 48 ? 21.619 -9.227 2.697 1.00 0.00 43 ASP B O 14
ATOM 22416 N N . ASP B 2 49 ? 21.904 -8.529 4.823 1.00 0.00 44 ASP B N 14
ATOM 22417 C CA . ASP B 2 49 ? 20.491 -8.531 5.255 1.00 0.00 44 ASP B CA 14
ATOM 22418 C C . ASP B 2 49 ? 20.177 -7.364 6.217 1.00 0.00 44 ASP B C 14
ATOM 22419 O O . ASP B 2 49 ? 19.630 -6.340 5.747 1.00 0.00 44 ASP B O 14
ATOM 22429 N N . GLY A 1 1 ? 35.823 35.848 21.128 1.00 0.00 2217 GLY A N 15
ATOM 22430 C CA . GLY A 1 1 ? 36.506 34.552 20.924 1.00 0.00 2217 GLY A CA 15
ATOM 22431 C C . GLY A 1 1 ? 35.676 33.586 20.080 1.00 0.00 2217 GLY A C 15
ATOM 22432 O O . GLY A 1 1 ? 34.520 33.882 19.761 1.00 0.00 2217 GLY A O 15
ATOM 22438 N N . PRO A 1 2 ? 36.237 32.418 19.711 1.00 0.00 2218 PRO A N 15
ATOM 22439 C CA . PRO A 1 2 ? 35.586 31.440 18.826 1.00 0.00 2218 PRO A CA 15
ATOM 22440 C C . PRO A 1 2 ? 34.514 30.575 19.520 1.00 0.00 2218 PRO A C 15
ATOM 22441 O O . PRO A 1 2 ? 33.676 29.980 18.840 1.00 0.00 2218 PRO A O 15
ATOM 22452 N N . GLY A 1 3 ? 34.521 30.498 20.857 1.00 0.00 2219 GLY A N 15
ATOM 22453 C CA . GLY A 1 3 ? 33.536 29.751 21.656 1.00 0.00 2219 GLY A CA 15
ATOM 22454 C C . GLY A 1 3 ? 33.727 28.224 21.680 1.00 0.00 2219 GLY A C 15
ATOM 22455 O O . GLY A 1 3 ? 32.822 27.510 22.119 1.00 0.00 2219 GLY A O 15
ATOM 22459 N N . SER A 1 4 ? 34.872 27.720 21.204 1.00 0.00 2220 SER A N 15
ATOM 22460 C CA . SER A 1 4 ? 35.229 26.288 21.164 1.00 0.00 2220 SER A CA 15
ATOM 22461 C C . SER A 1 4 ? 35.075 25.571 22.525 1.00 0.00 2220 SER A C 15
ATOM 22462 O O . SER A 1 4 ? 35.416 26.161 23.557 1.00 0.00 2220 SER A O 15
ATOM 22470 N N . PRO A 1 5 ? 34.608 24.305 22.563 1.00 0.00 2221 PRO A N 15
ATOM 22471 C CA . PRO A 1 5 ? 34.323 23.600 23.814 1.00 0.00 2221 PRO A CA 15
ATOM 22472 C C . PRO A 1 5 ? 35.599 23.084 24.496 1.00 0.00 2221 PRO A C 15
ATOM 22473 O O . PRO A 1 5 ? 36.283 22.192 23.982 1.00 0.00 2221 PRO A O 15
ATOM 22484 N N . ASN A 1 6 ? 35.904 23.597 25.689 1.00 0.00 2222 ASN A N 15
ATOM 22485 C CA . ASN A 1 6 ? 37.046 23.148 26.505 1.00 0.00 2222 ASN A CA 15
ATOM 22486 C C . ASN A 1 6 ? 36.876 21.704 27.031 1.00 0.00 2222 ASN A C 15
ATOM 22487 O O . ASN A 1 6 ? 37.863 21.018 27.310 1.00 0.00 2222 ASN A O 15
ATOM 22498 N N . SER A 1 7 ? 35.630 21.228 27.117 1.00 0.00 2223 SER A N 15
ATOM 22499 C CA . SER A 1 7 ? 35.262 19.849 27.472 1.00 0.00 2223 SER A CA 15
ATOM 22500 C C . SER A 1 7 ? 35.289 18.864 26.286 1.00 0.00 2223 SER A C 15
ATOM 22501 O O . SER A 1 7 ? 35.063 17.666 26.489 1.00 0.00 2223 SER A O 15
ATOM 22509 N N . TYR A 1 8 ? 35.565 19.340 25.061 1.00 0.00 2224 TYR A N 15
ATOM 22510 C CA . TYR A 1 8 ? 35.543 18.568 23.805 1.00 0.00 2224 TYR A CA 15
ATOM 22511 C C . TYR A 1 8 ? 34.155 17.923 23.545 1.00 0.00 2224 TYR A C 15
ATOM 22512 O O . TYR A 1 8 ? 33.126 18.540 23.831 1.00 0.00 2224 TYR A O 15
ATOM 22530 N N . LEU A 1 9 ? 34.097 16.719 22.963 1.00 0.00 2225 LEU A N 15
ATOM 22531 C CA . LEU A 1 9 ? 32.863 15.976 22.682 1.00 0.00 2225 LEU A CA 15
ATOM 22532 C C . LEU A 1 9 ? 32.072 15.602 23.964 1.00 0.00 2225 LEU A C 15
ATOM 22533 O O . LEU A 1 9 ? 32.683 15.360 25.010 1.00 0.00 2225 LEU A O 15
ATOM 22549 N N . PRO A 1 10 ? 30.726 15.527 23.899 1.00 0.00 2226 PRO A N 15
ATOM 22550 C CA . PRO A 1 10 ? 29.869 15.190 25.043 1.00 0.00 2226 PRO A CA 15
ATOM 22551 C C . PRO A 1 10 ? 30.064 13.743 25.545 1.00 0.00 2226 PRO A C 15
ATOM 22552 O O . PRO A 1 10 ? 30.435 12.843 24.785 1.00 0.00 2226 PRO A O 15
ATOM 22563 N N . ALA A 1 11 ? 29.794 13.528 26.838 1.00 0.00 2227 ALA A N 15
ATOM 22564 C CA . ALA A 1 11 ? 30.031 12.277 27.569 1.00 0.00 2227 ALA A CA 15
ATOM 22565 C C . ALA A 1 11 ? 28.748 11.712 28.226 1.00 0.00 2227 ALA A C 15
ATOM 22566 O O . ALA A 1 11 ? 28.794 11.088 29.285 1.00 0.00 2227 ALA A O 15
ATOM 22573 N N . GLU A 1 12 ? 27.585 11.908 27.593 1.00 0.00 2228 GLU A N 15
ATOM 22574 C CA . GLU A 1 12 ? 26.268 11.511 28.131 1.00 0.00 2228 GLU A CA 15
ATOM 22575 C C . GLU A 1 12 ? 26.090 9.992 28.316 1.00 0.00 2228 GLU A C 15
ATOM 22576 O O . GLU A 1 12 ? 25.292 9.547 29.145 1.00 0.00 2228 GLU A O 15
ATOM 22588 N N . ASN A 1 13 ? 26.869 9.192 27.582 1.00 0.00 2229 ASN A N 15
ATOM 22589 C CA . ASN A 1 13 ? 26.901 7.726 27.645 1.00 0.00 2229 ASN A CA 15
ATOM 22590 C C . ASN A 1 13 ? 27.462 7.173 28.979 1.00 0.00 2229 ASN A C 15
ATOM 22591 O O . ASN A 1 13 ? 27.291 5.987 29.274 1.00 0.00 2229 ASN A O 15
ATOM 22602 N N . GLU A 1 14 ? 28.087 8.013 29.814 1.00 0.00 2230 GLU A N 15
ATOM 22603 C CA . GLU A 1 14 ? 28.554 7.646 31.165 1.00 0.00 2230 GLU A CA 15
ATOM 22604 C C . GLU A 1 14 ? 27.416 7.446 32.192 1.00 0.00 2230 GLU A C 15
ATOM 22605 O O . GLU A 1 14 ? 27.635 6.909 33.279 1.00 0.00 2230 GLU A O 15
ATOM 22617 N N . ASP A 1 15 ? 26.191 7.833 31.824 1.00 0.00 2231 ASP A N 15
ATOM 22618 C CA . ASP A 1 15 ? 24.932 7.449 32.476 1.00 0.00 2231 ASP A CA 15
ATOM 22619 C C . ASP A 1 15 ? 24.307 6.257 31.709 1.00 0.00 2231 ASP A C 15
ATOM 22620 O O . ASP A 1 15 ? 23.714 6.456 30.642 1.00 0.00 2231 ASP A O 15
ATOM 22629 N N . PRO A 1 16 ? 24.467 5.003 32.177 1.00 0.00 2232 PRO A N 15
ATOM 22630 C CA . PRO A 1 16 ? 24.286 3.807 31.343 1.00 0.00 2232 PRO A CA 15
ATOM 22631 C C . PRO A 1 16 ? 22.819 3.481 31.002 1.00 0.00 2232 PRO A C 15
ATOM 22632 O O . PRO A 1 16 ? 22.559 2.745 30.048 1.00 0.00 2232 PRO A O 15
ATOM 22643 N N . ASP A 1 17 ? 21.855 4.027 31.746 1.00 0.00 2233 ASP A N 15
ATOM 22644 C CA . ASP A 1 17 ? 20.411 3.867 31.526 1.00 0.00 2233 ASP A CA 15
ATOM 22645 C C . ASP A 1 17 ? 19.744 5.115 30.896 1.00 0.00 2233 ASP A C 15
ATOM 22646 O O . ASP A 1 17 ? 18.525 5.121 30.688 1.00 0.00 2233 ASP A O 15
ATOM 22655 N N . LYS A 1 18 ? 20.517 6.159 30.563 1.00 0.00 2234 LYS A N 15
ATOM 22656 C CA . LYS A 1 18 ? 20.041 7.415 29.962 1.00 0.00 2234 LYS A CA 15
ATOM 22657 C C . LYS A 1 18 ? 20.114 7.380 28.427 1.00 0.00 2234 LYS A C 15
ATOM 22658 O O . LYS A 1 18 ? 21.166 7.080 27.859 1.00 0.00 2234 LYS A O 15
ATOM 22677 N N . ALA A 1 19 ? 19.003 7.683 27.755 1.00 0.00 2235 ALA A N 15
ATOM 22678 C CA . ALA A 1 19 ? 18.935 7.829 26.299 1.00 0.00 2235 ALA A CA 15
ATOM 22679 C C . ALA A 1 19 ? 19.844 8.965 25.777 1.00 0.00 2235 ALA A C 15
ATOM 22680 O O . ALA A 1 19 ? 19.919 10.045 26.377 1.00 0.00 2235 ALA A O 15
ATOM 22687 N N . VAL A 1 20 ? 20.503 8.723 24.642 1.00 0.00 2236 VAL A N 15
ATOM 22688 C CA . VAL A 1 20 ? 21.347 9.689 23.902 1.00 0.00 2236 VAL A CA 15
ATOM 22689 C C . VAL A 1 20 ? 20.875 9.733 22.435 1.00 0.00 2236 VAL A C 15
ATOM 22690 O O . VAL A 1 20 ? 19.677 9.630 22.159 1.00 0.00 2236 VAL A O 15
ATOM 22703 N N . VAL A 1 21 ? 21.789 9.877 21.477 1.00 0.00 2237 VAL A N 15
ATOM 22704 C CA . VAL A 1 21 ? 21.520 9.799 20.027 1.00 0.00 2237 VAL A CA 15
ATOM 22705 C C . VAL A 1 21 ? 21.547 8.326 19.599 1.00 0.00 2237 VAL A C 15
ATOM 22706 O O . VAL A 1 21 ? 22.584 7.788 19.201 1.00 0.00 2237 VAL A O 15
ATOM 22719 N N . ASP A 1 22 ? 20.408 7.649 19.759 1.00 0.00 2238 ASP A N 15
ATOM 22720 C CA . ASP A 1 22 ? 20.304 6.178 19.720 1.00 0.00 2238 ASP A CA 15
ATOM 22721 C C . ASP A 1 22 ? 18.933 5.681 19.211 1.00 0.00 2238 ASP A C 15
ATOM 22722 O O . ASP A 1 22 ? 18.540 4.539 19.457 1.00 0.00 2238 ASP A O 15
ATOM 22731 N N . LEU A 1 23 ? 18.202 6.535 18.482 1.00 0.00 2239 LEU A N 15
ATOM 22732 C CA . LEU A 1 23 ? 16.774 6.371 18.155 1.00 0.00 2239 LEU A CA 15
ATOM 22733 C C . LEU A 1 23 ? 16.442 5.145 17.280 1.00 0.00 2239 LEU A C 15
ATOM 22734 O O . LEU A 1 23 ? 15.305 4.659 17.299 1.00 0.00 2239 LEU A O 15
ATOM 22750 N N . HIS A 1 24 ? 17.412 4.624 16.523 1.00 0.00 2240 HIS A N 15
ATOM 22751 C CA . HIS A 1 24 ? 17.281 3.405 15.705 1.00 0.00 2240 HIS A CA 15
ATOM 22752 C C . HIS A 1 24 ? 17.379 2.137 16.582 1.00 0.00 2240 HIS A C 15
ATOM 22753 O O . HIS A 1 24 ? 18.412 1.459 16.615 1.00 0.00 2240 HIS A O 15
ATOM 22768 N N . ARG A 1 25 ? 16.289 1.822 17.297 1.00 0.00 2241 ARG A N 15
ATOM 22769 C CA . ARG A 1 25 ? 16.196 0.736 18.300 1.00 0.00 2241 ARG A CA 15
ATOM 22770 C C . ARG A 1 25 ? 14.801 0.098 18.438 1.00 0.00 2241 ARG A C 15
ATOM 22771 O O . ARG A 1 25 ? 14.497 -0.519 19.460 1.00 0.00 2241 ARG A O 15
ATOM 22792 N N . SER A 1 26 ? 13.956 0.215 17.411 1.00 0.00 2242 SER A N 15
ATOM 22793 C CA . SER A 1 26 ? 12.700 -0.552 17.298 1.00 0.00 2242 SER A CA 15
ATOM 22794 C C . SER A 1 26 ? 12.970 -2.072 17.329 1.00 0.00 2242 SER A C 15
ATOM 22795 O O . SER A 1 26 ? 13.929 -2.520 16.683 1.00 0.00 2242 SER A O 15
ATOM 22803 N N . PRO A 1 27 ? 12.181 -2.885 18.061 1.00 0.00 2243 PRO A N 15
ATOM 22804 C CA . PRO A 1 27 ? 12.434 -4.320 18.200 1.00 0.00 2243 PRO A CA 15
ATOM 22805 C C . PRO A 1 27 ? 12.117 -5.100 16.906 1.00 0.00 2243 PRO A C 15
ATOM 22806 O O . PRO A 1 27 ? 11.142 -4.776 16.216 1.00 0.00 2243 PRO A O 15
ATOM 22817 N N . PRO A 1 28 ? 12.855 -6.186 16.589 1.00 0.00 2244 PRO A N 15
ATOM 22818 C CA . PRO A 1 28 ? 12.637 -7.000 15.385 1.00 0.00 2244 PRO A CA 15
ATOM 22819 C C . PRO A 1 28 ? 11.566 -8.083 15.642 1.00 0.00 2244 PRO A C 15
ATOM 22820 O O . PRO A 1 28 ? 11.761 -9.282 15.407 1.00 0.00 2244 PRO A O 15
ATOM 22831 N N . LYS A 1 29 ? 10.418 -7.635 16.164 1.00 0.00 2245 LYS A N 15
ATOM 22832 C CA . LYS A 1 29 ? 9.337 -8.456 16.752 1.00 0.00 2245 LYS A CA 15
ATOM 22833 C C . LYS A 1 29 ? 7.982 -7.716 16.770 1.00 0.00 2245 LYS A C 15
ATOM 22834 O O . LYS A 1 29 ? 7.149 -7.923 17.654 1.00 0.00 2245 LYS A O 15
ATOM 22853 N N . THR A 1 30 ? 7.750 -6.832 15.796 1.00 0.00 2246 THR A N 15
ATOM 22854 C CA . THR A 1 30 ? 6.531 -5.999 15.664 1.00 0.00 2246 THR A CA 15
ATOM 22855 C C . THR A 1 30 ? 6.295 -5.536 14.213 1.00 0.00 2246 THR A C 15
ATOM 22856 O O . THR A 1 30 ? 7.095 -5.848 13.321 1.00 0.00 2246 THR A O 15
ATOM 22867 N N . LYS A 1 31 ? 5.183 -4.832 13.954 1.00 0.00 2247 LYS A N 15
ATOM 22868 C CA . LYS A 1 31 ? 4.697 -4.423 12.620 1.00 0.00 2247 LYS A CA 15
ATOM 22869 C C . LYS A 1 31 ? 3.808 -3.168 12.702 1.00 0.00 2247 LYS A C 15
ATOM 22870 O O . LYS A 1 31 ? 3.377 -2.784 13.790 1.00 0.00 2247 LYS A O 15
ATOM 22889 N N . ASP A 1 32 ? 3.521 -2.547 11.555 1.00 0.00 2248 ASP A N 15
ATOM 22890 C CA . ASP A 1 32 ? 2.641 -1.377 11.397 1.00 0.00 2248 ASP A CA 15
ATOM 22891 C C . ASP A 1 32 ? 1.316 -1.760 10.681 1.00 0.00 2248 ASP A C 15
ATOM 22892 O O . ASP A 1 32 ? 1.164 -1.501 9.483 1.00 0.00 2248 ASP A O 15
ATOM 22901 N N . PRO A 1 33 ? 0.329 -2.371 11.375 1.00 0.00 2249 PRO A N 15
ATOM 22902 C CA . PRO A 1 33 ? -0.958 -2.749 10.777 1.00 0.00 2249 PRO A CA 15
ATOM 22903 C C . PRO A 1 33 ? -1.979 -1.593 10.721 1.00 0.00 2249 PRO A C 15
ATOM 22904 O O . PRO A 1 33 ? -3.014 -1.723 10.060 1.00 0.00 2249 PRO A O 15
ATOM 22915 N N . ASP A 1 34 ? -1.711 -0.472 11.395 1.00 0.00 2250 ASP A N 15
ATOM 22916 C CA . ASP A 1 34 ? -2.581 0.707 11.488 1.00 0.00 2250 ASP A CA 15
ATOM 22917 C C . ASP A 1 34 ? -1.928 1.916 10.777 1.00 0.00 2250 ASP A C 15
ATOM 22918 O O . ASP A 1 34 ? -1.115 2.638 11.356 1.00 0.00 2250 ASP A O 15
ATOM 22927 N N . LEU A 1 35 ? -2.276 2.098 9.504 1.00 0.00 2251 LEU A N 15
ATOM 22928 C CA . LEU A 1 35 ? -1.781 3.138 8.588 1.00 0.00 2251 LEU A CA 15
ATOM 22929 C C . LEU A 1 35 ? -2.932 3.643 7.697 1.00 0.00 2251 LEU A C 15
ATOM 22930 O O . LEU A 1 35 ? -3.779 2.854 7.274 1.00 0.00 2251 LEU A O 15
ATOM 22946 N N . THR A 1 36 ? -2.959 4.945 7.390 1.00 0.00 2252 THR A N 15
ATOM 22947 C CA . THR A 1 36 ? -3.852 5.527 6.369 1.00 0.00 2252 THR A CA 15
ATOM 22948 C C . THR A 1 36 ? -3.574 4.931 4.976 1.00 0.00 2252 THR A C 15
ATOM 22949 O O . THR A 1 36 ? -2.477 4.414 4.756 1.00 0.00 2252 THR A O 15
ATOM 22960 N N . PRO A 1 37 ? -4.489 5.039 3.995 1.00 0.00 2253 PRO A N 15
ATOM 22961 C CA . PRO A 1 37 ? -4.231 4.594 2.620 1.00 0.00 2253 PRO A CA 15
ATOM 22962 C C . PRO A 1 37 ? -2.965 5.218 2.000 1.00 0.00 2253 PRO A C 15
ATOM 22963 O O . PRO A 1 37 ? -2.180 4.523 1.356 1.00 0.00 2253 PRO A O 15
ATOM 22974 N N . SER A 1 38 ? -2.722 6.509 2.250 1.00 0.00 2254 SER A N 15
ATOM 22975 C CA . SER A 1 38 ? -1.453 7.181 1.936 1.00 0.00 2254 SER A CA 15
ATOM 22976 C C . SER A 1 38 ? -0.240 6.475 2.572 1.00 0.00 2254 SER A C 15
ATOM 22977 O O . SER A 1 38 ? 0.730 6.154 1.878 1.00 0.00 2254 SER A O 15
ATOM 22985 N N . GLY A 1 39 ? -0.305 6.163 3.875 1.00 0.00 2255 GLY A N 15
ATOM 22986 C CA . GLY A 1 39 ? 0.708 5.388 4.599 1.00 0.00 2255 GLY A CA 15
ATOM 22987 C C . GLY A 1 39 ? 0.950 3.985 4.028 1.00 0.00 2255 GLY A C 15
ATOM 22988 O O . GLY A 1 39 ? 2.105 3.573 3.899 1.00 0.00 2255 GLY A O 15
ATOM 22992 N N . ILE A 1 40 ? -0.107 3.255 3.644 1.00 0.00 2256 ILE A N 15
ATOM 22993 C CA . ILE A 1 40 ? 0.001 1.979 2.924 1.00 0.00 2256 ILE A CA 15
ATOM 22994 C C . ILE A 1 40 ? 0.855 2.122 1.660 1.00 0.00 2256 ILE A C 15
ATOM 22995 O O . ILE A 1 40 ? 1.842 1.407 1.485 1.00 0.00 2256 ILE A O 15
ATOM 23011 N N . ILE A 1 41 ? 0.502 3.055 0.770 1.00 0.00 2257 ILE A N 15
ATOM 23012 C CA . ILE A 1 41 ? 1.203 3.241 -0.508 1.00 0.00 2257 ILE A CA 15
ATOM 23013 C C . ILE A 1 41 ? 2.630 3.757 -0.312 1.00 0.00 2257 ILE A C 15
ATOM 23014 O O . ILE A 1 41 ? 3.530 3.321 -1.023 1.00 0.00 2257 ILE A O 15
ATOM 23030 N N . ALA A 1 42 ? 2.883 4.596 0.699 1.00 0.00 2258 ALA A N 15
ATOM 23031 C CA . ALA A 1 42 ? 4.224 5.043 1.078 1.00 0.00 2258 ALA A CA 15
ATOM 23032 C C . ALA A 1 42 ? 5.179 3.871 1.401 1.00 0.00 2258 ALA A C 15
ATOM 23033 O O . ALA A 1 42 ? 6.306 3.843 0.899 1.00 0.00 2258 ALA A O 15
ATOM 23040 N N . LYS A 1 43 ? 4.728 2.865 2.174 1.00 0.00 2259 LYS A N 15
ATOM 23041 C CA . LYS A 1 43 ? 5.487 1.620 2.434 1.00 0.00 2259 LYS A CA 15
ATOM 23042 C C . LYS A 1 43 ? 5.842 0.871 1.141 1.00 0.00 2259 LYS A C 15
ATOM 23043 O O . LYS A 1 43 ? 6.981 0.431 0.990 1.00 0.00 2259 LYS A O 15
ATOM 23062 N N . VAL A 1 44 ? 4.894 0.744 0.213 1.00 0.00 2260 VAL A N 15
ATOM 23063 C CA . VAL A 1 44 ? 5.080 0.024 -1.065 1.00 0.00 2260 VAL A CA 15
ATOM 23064 C C . VAL A 1 44 ? 6.021 0.784 -2.015 1.00 0.00 2260 VAL A C 15
ATOM 23065 O O . VAL A 1 44 ? 6.944 0.186 -2.568 1.00 0.00 2260 VAL A O 15
ATOM 23078 N N . LYS A 1 45 ? 5.861 2.113 -2.139 1.00 0.00 2261 LYS A N 15
ATOM 23079 C CA . LYS A 1 45 ? 6.770 3.012 -2.870 1.00 0.00 2261 LYS A CA 15
ATOM 23080 C C . LYS A 1 45 ? 8.212 2.967 -2.338 1.00 0.00 2261 LYS A C 15
ATOM 23081 O O . LYS A 1 45 ? 9.161 2.979 -3.121 1.00 0.00 2261 LYS A O 15
ATOM 23100 N N . ALA A 1 46 ? 8.383 2.861 -1.020 1.00 0.00 2262 ALA A N 15
ATOM 23101 C CA . ALA A 1 46 ? 9.689 2.702 -0.362 1.00 0.00 2262 ALA A CA 15
ATOM 23102 C C . ALA A 1 46 ? 10.290 1.279 -0.483 1.00 0.00 2262 ALA A C 15
ATOM 23103 O O . ALA A 1 46 ? 11.455 1.069 -0.131 1.00 0.00 2262 ALA A O 15
ATOM 23110 N N . GLY A 1 47 ? 9.509 0.301 -0.952 1.00 0.00 2263 GLY A N 15
ATOM 23111 C CA . GLY A 1 47 ? 9.908 -1.108 -1.071 1.00 0.00 2263 GLY A CA 15
ATOM 23112 C C . GLY A 1 47 ? 9.884 -1.890 0.250 1.00 0.00 2263 GLY A C 15
ATOM 23113 O O . GLY A 1 47 ? 10.444 -2.987 0.311 1.00 0.00 2263 GLY A O 15
ATOM 23117 N N . ASP A 1 48 ? 9.255 -1.341 1.296 1.00 0.00 2264 ASP A N 15
ATOM 23118 C CA . ASP A 1 48 ? 9.207 -1.885 2.663 1.00 0.00 2264 ASP A CA 15
ATOM 23119 C C . ASP A 1 48 ? 8.040 -2.873 2.905 1.00 0.00 2264 ASP A C 15
ATOM 23120 O O . ASP A 1 48 ? 7.990 -3.538 3.943 1.00 0.00 2264 ASP A O 15
ATOM 23129 N N . MET A 1 49 ? 7.104 -2.990 1.952 1.00 0.00 2265 MET A N 15
ATOM 23130 C CA . MET A 1 49 ? 5.914 -3.857 2.037 1.00 0.00 2265 MET A CA 15
ATOM 23131 C C . MET A 1 49 ? 5.433 -4.289 0.638 1.00 0.00 2265 MET A C 15
ATOM 23132 O O . MET A 1 49 ? 5.470 -3.505 -0.314 1.00 0.00 2265 MET A O 15
ATOM 23146 N N . THR A 1 50 ? 4.994 -5.546 0.502 1.00 0.00 2266 THR A N 15
ATOM 23147 C CA . THR A 1 50 ? 4.437 -6.092 -0.753 1.00 0.00 2266 THR A CA 15
ATOM 23148 C C . THR A 1 50 ? 3.077 -5.485 -1.127 1.00 0.00 2266 THR A C 15
ATOM 23149 O O . THR A 1 50 ? 2.291 -5.090 -0.260 1.00 0.00 2266 THR A O 15
ATOM 23160 N N . GLN A 1 51 ? 2.755 -5.485 -2.424 1.00 0.00 2267 GLN A N 15
ATOM 23161 C CA . GLN A 1 51 ? 1.419 -5.171 -2.945 1.00 0.00 2267 GLN A CA 15
ATOM 23162 C C . GLN A 1 51 ? 0.334 -6.070 -2.332 1.00 0.00 2267 GLN A C 15
ATOM 23163 O O . GLN A 1 51 ? -0.755 -5.597 -2.020 1.00 0.00 2267 GLN A O 15
ATOM 23177 N N . GLU A 1 52 ? 0.622 -7.358 -2.142 1.00 0.00 2268 GLU A N 15
ATOM 23178 C CA . GLU A 1 52 ? -0.284 -8.343 -1.533 1.00 0.00 2268 GLU A CA 15
ATOM 23179 C C . GLU A 1 52 ? -0.718 -7.943 -0.113 1.00 0.00 2268 GLU A C 15
ATOM 23180 O O . GLU A 1 52 ? -1.918 -7.893 0.187 1.00 0.00 2268 GLU A O 15
ATOM 23192 N N . THR A 1 53 ? 0.253 -7.618 0.752 1.00 0.00 2269 THR A N 15
ATOM 23193 C CA . THR A 1 53 ? 0.013 -7.188 2.140 1.00 0.00 2269 THR A CA 15
ATOM 23194 C C . THR A 1 53 ? -0.630 -5.801 2.199 1.00 0.00 2269 THR A C 15
ATOM 23195 O O . THR A 1 53 ? -1.505 -5.544 3.026 1.00 0.00 2269 THR A O 15
ATOM 23206 N N . ALA A 1 54 ? -0.245 -4.895 1.299 1.00 0.00 2270 ALA A N 15
ATOM 23207 C CA . ALA A 1 54 ? -0.865 -3.581 1.158 1.00 0.00 2270 ALA A CA 15
ATOM 23208 C C . ALA A 1 54 ? -2.366 -3.657 0.813 1.00 0.00 2270 ALA A C 15
ATOM 23209 O O . ALA A 1 54 ? -3.196 -3.025 1.470 1.00 0.00 2270 ALA A O 15
ATOM 23216 N N . ARG A 1 55 ? -2.725 -4.442 -0.205 1.00 0.00 2271 ARG A N 15
ATOM 23217 C CA . ARG A 1 55 ? -4.086 -4.555 -0.745 1.00 0.00 2271 ARG A CA 15
ATOM 23218 C C . ARG A 1 55 ? -5.098 -5.039 0.291 1.00 0.00 2271 ARG A C 15
ATOM 23219 O O . ARG A 1 55 ? -6.167 -4.450 0.408 1.00 0.00 2271 ARG A O 15
ATOM 23240 N N . GLU A 1 56 ? -4.779 -6.066 1.083 1.00 0.00 2272 GLU A N 15
ATOM 23241 C CA . GLU A 1 56 ? -5.701 -6.587 2.103 1.00 0.00 2272 GLU A CA 15
ATOM 23242 C C . GLU A 1 56 ? -6.016 -5.561 3.216 1.00 0.00 2272 GLU A C 15
ATOM 23243 O O . GLU A 1 56 ? -7.144 -5.516 3.705 1.00 0.00 2272 GLU A O 15
ATOM 23255 N N . LEU A 1 57 ? -5.059 -4.701 3.581 1.00 0.00 2273 LEU A N 15
ATOM 23256 C CA . LEU A 1 57 ? -5.289 -3.590 4.513 1.00 0.00 2273 LEU A CA 15
ATOM 23257 C C . LEU A 1 57 ? -6.213 -2.503 3.920 1.00 0.00 2273 LEU A C 15
ATOM 23258 O O . LEU A 1 57 ? -7.121 -2.020 4.597 1.00 0.00 2273 LEU A O 15
ATOM 23274 N N . LEU A 1 58 ? -6.027 -2.152 2.641 1.00 0.00 2274 LEU A N 15
ATOM 23275 C CA . LEU A 1 58 ? -6.917 -1.232 1.912 1.00 0.00 2274 LEU A CA 15
ATOM 23276 C C . LEU A 1 58 ? -8.346 -1.796 1.759 1.00 0.00 2274 LEU A C 15
ATOM 23277 O O . LEU A 1 58 ? -9.317 -1.073 1.983 1.00 0.00 2274 LEU A O 15
ATOM 23293 N N . LEU A 1 59 ? -8.472 -3.088 1.439 1.00 0.00 2275 LEU A N 15
ATOM 23294 C CA . LEU A 1 59 ? -9.753 -3.808 1.363 1.00 0.00 2275 LEU A CA 15
ATOM 23295 C C . LEU A 1 59 ? -10.480 -3.886 2.726 1.00 0.00 2275 LEU A C 15
ATOM 23296 O O . LEU A 1 59 ? -11.712 -3.893 2.758 1.00 0.00 2275 LEU A O 15
ATOM 23312 N N . ALA A 1 60 ? -9.742 -3.923 3.841 1.00 0.00 2276 ALA A N 15
ATOM 23313 C CA . ALA A 1 60 ? -10.317 -3.788 5.185 1.00 0.00 2276 ALA A CA 15
ATOM 23314 C C . ALA A 1 60 ? -10.813 -2.358 5.502 1.00 0.00 2276 ALA A C 15
ATOM 23315 O O . ALA A 1 60 ? -11.878 -2.193 6.112 1.00 0.00 2276 ALA A O 15
ATOM 23322 N N . MET A 1 61 ? -10.059 -1.324 5.096 1.00 0.00 2277 MET A N 15
ATOM 23323 C CA . MET A 1 61 ? -10.399 0.083 5.365 1.00 0.00 2277 MET A CA 15
ATOM 23324 C C . MET A 1 61 ? -11.571 0.643 4.547 1.00 0.00 2277 MET A C 15
ATOM 23325 O O . MET A 1 61 ? -12.330 1.464 5.072 1.00 0.00 2277 MET A O 15
ATOM 23339 N N . ARG A 1 62 ? -11.717 0.251 3.272 1.00 0.00 2278 ARG A N 15
ATOM 23340 C CA . ARG A 1 62 ? -12.740 0.797 2.351 1.00 0.00 2278 ARG A CA 15
ATOM 23341 C C . ARG A 1 62 ? -14.193 0.535 2.785 1.00 0.00 2278 ARG A C 15
ATOM 23342 O O . ARG A 1 62 ? -14.494 -0.552 3.332 1.00 0.00 2278 ARG A O 15
ATOM 23364 N N . GLY B 2 1 ? 15.509 20.010 -33.405 1.00 0.00 -5 GLY B N 15
ATOM 23365 C CA . GLY B 2 1 ? 16.385 18.852 -33.127 1.00 0.00 -5 GLY B CA 15
ATOM 23366 C C . GLY B 2 1 ? 17.354 18.573 -34.273 1.00 0.00 -5 GLY B C 15
ATOM 23367 O O . GLY B 2 1 ? 17.404 19.333 -35.244 1.00 0.00 -5 GLY B O 15
ATOM 23373 N N . PRO B 2 2 ? 18.140 17.482 -34.185 1.00 0.00 -4 PRO B N 15
ATOM 23374 C CA . PRO B 2 2 ? 19.215 17.169 -35.141 1.00 0.00 -4 PRO B CA 15
ATOM 23375 C C . PRO B 2 2 ? 18.733 16.547 -36.471 1.00 0.00 -4 PRO B C 15
ATOM 23376 O O . PRO B 2 2 ? 19.464 16.581 -37.464 1.00 0.00 -4 PRO B O 15
ATOM 23387 N N . GLY B 2 3 ? 17.519 15.982 -36.498 1.00 0.00 -3 GLY B N 15
ATOM 23388 C CA . GLY B 2 3 ? 16.911 15.295 -37.650 1.00 0.00 -3 GLY B CA 15
ATOM 23389 C C . GLY B 2 3 ? 16.455 13.863 -37.325 1.00 0.00 -3 GLY B C 15
ATOM 23390 O O . GLY B 2 3 ? 16.975 13.234 -36.400 1.00 0.00 -3 GLY B O 15
ATOM 23394 N N . SER B 2 4 ? 15.449 13.370 -38.063 1.00 0.00 -2 SER B N 15
ATOM 23395 C CA . SER B 2 4 ? 14.918 11.983 -38.078 1.00 0.00 -2 SER B CA 15
ATOM 23396 C C . SER B 2 4 ? 13.841 11.704 -37.008 1.00 0.00 -2 SER B C 15
ATOM 23397 O O . SER B 2 4 ? 13.010 10.801 -37.164 1.00 0.00 -2 SER B O 15
ATOM 23405 N N . TYR B 2 5 ? 13.803 12.504 -35.938 1.00 0.00 -1 TYR B N 15
ATOM 23406 C CA . TYR B 2 5 ? 12.785 12.456 -34.881 1.00 0.00 -1 TYR B CA 15
ATOM 23407 C C . TYR B 2 5 ? 11.362 12.730 -35.410 1.00 0.00 -1 TYR B C 15
ATOM 23408 O O . TYR B 2 5 ? 11.161 13.543 -36.319 1.00 0.00 -1 TYR B O 15
ATOM 23426 N N . MET B 2 6 ? 10.367 12.045 -34.843 1.00 0.00 1 MET B N 15
ATOM 23427 C CA . MET B 2 6 ? 8.946 12.248 -35.165 1.00 0.00 1 MET B CA 15
ATOM 23428 C C . MET B 2 6 ? 8.445 13.606 -34.643 1.00 0.00 1 MET B C 15
ATOM 23429 O O . MET B 2 6 ? 8.748 14.002 -33.514 1.00 0.00 1 MET B O 15
ATOM 23443 N N . THR B 2 7 ? 7.656 14.318 -35.448 1.00 0.00 2 THR B N 15
ATOM 23444 C CA . THR B 2 7 ? 7.216 15.699 -35.165 1.00 0.00 2 THR B CA 15
ATOM 23445 C C . THR B 2 7 ? 6.342 15.842 -33.912 1.00 0.00 2 THR B C 15
ATOM 23446 O O . THR B 2 7 ? 6.372 16.888 -33.262 1.00 0.00 2 THR B O 15
ATOM 23457 N N . HIS B 2 8 ? 5.606 14.795 -33.517 1.00 0.00 3 HIS B N 15
ATOM 23458 C CA . HIS B 2 8 ? 4.742 14.817 -32.321 1.00 0.00 3 HIS B CA 15
ATOM 23459 C C . HIS B 2 8 ? 5.502 15.009 -30.999 1.00 0.00 3 HIS B C 15
ATOM 23460 O O . HIS B 2 8 ? 4.941 15.568 -30.060 1.00 0.00 3 HIS B O 15
ATOM 23475 N N . PHE B 2 9 ? 6.776 14.604 -30.912 1.00 0.00 4 PHE B N 15
ATOM 23476 C CA . PHE B 2 9 ? 7.601 14.825 -29.715 1.00 0.00 4 PHE B CA 15
ATOM 23477 C C . PHE B 2 9 ? 7.926 16.313 -29.469 1.00 0.00 4 PHE B C 15
ATOM 23478 O O . PHE B 2 9 ? 8.076 16.728 -28.321 1.00 0.00 4 PHE B O 15
ATOM 23495 N N . GLU B 2 10 ? 8.021 17.125 -30.530 1.00 0.00 5 GLU B N 15
ATOM 23496 C CA . GLU B 2 10 ? 8.266 18.581 -30.455 1.00 0.00 5 GLU B CA 15
ATOM 23497 C C . GLU B 2 10 ? 6.999 19.398 -30.112 1.00 0.00 5 GLU B C 15
ATOM 23498 O O . GLU B 2 10 ? 7.090 20.527 -29.627 1.00 0.00 5 GLU B O 15
ATOM 23510 N N . ASP B 2 11 ? 5.813 18.831 -30.351 1.00 0.00 6 ASP B N 15
ATOM 23511 C CA . ASP B 2 11 ? 4.503 19.461 -30.139 1.00 0.00 6 ASP B CA 15
ATOM 23512 C C . ASP B 2 11 ? 4.276 19.971 -28.698 1.00 0.00 6 ASP B C 15
ATOM 23513 O O . ASP B 2 11 ? 4.609 19.299 -27.716 1.00 0.00 6 ASP B O 15
ATOM 23522 N N . HIS B 2 12 ? 3.635 21.137 -28.563 1.00 0.00 7 HIS B N 15
ATOM 23523 C CA . HIS B 2 12 ? 3.279 21.789 -27.291 1.00 0.00 7 HIS B CA 15
ATOM 23524 C C . HIS B 2 12 ? 2.465 20.892 -26.335 1.00 0.00 7 HIS B C 15
ATOM 23525 O O . HIS B 2 12 ? 2.553 21.060 -25.119 1.00 0.00 7 HIS B O 15
ATOM 23540 N N . ARG B 2 13 ? 1.693 19.933 -26.869 1.00 0.00 8 ARG B N 15
ATOM 23541 C CA . ARG B 2 13 ? 0.914 18.931 -26.111 1.00 0.00 8 ARG B CA 15
ATOM 23542 C C . ARG B 2 13 ? 1.784 17.976 -25.286 1.00 0.00 8 ARG B C 15
ATOM 23543 O O . ARG B 2 13 ? 1.412 17.600 -24.171 1.00 0.00 8 ARG B O 15
ATOM 23564 N N . VAL B 2 14 ? 2.948 17.610 -25.825 1.00 0.00 9 VAL B N 15
ATOM 23565 C CA . VAL B 2 14 ? 4.004 16.839 -25.138 1.00 0.00 9 VAL B CA 15
ATOM 23566 C C . VAL B 2 14 ? 4.819 17.741 -24.201 1.00 0.00 9 VAL B C 15
ATOM 23567 O O . VAL B 2 14 ? 5.122 17.344 -23.074 1.00 0.00 9 VAL B O 15
ATOM 23580 N N . GLY B 2 15 ? 5.149 18.953 -24.658 1.00 0.00 10 GLY B N 15
ATOM 23581 C CA . GLY B 2 15 ? 5.813 19.999 -23.867 1.00 0.00 10 GLY B CA 15
ATOM 23582 C C . GLY B 2 15 ? 4.872 20.724 -22.892 1.00 0.00 10 GLY B C 15
ATOM 23583 O O . GLY B 2 15 ? 3.911 20.143 -22.376 1.00 0.00 10 GLY B O 15
ATOM 23587 N N . SER B 2 16 ? 5.163 22.006 -22.625 1.00 0.00 11 SER B N 15
ATOM 23588 C CA . SER B 2 16 ? 4.395 22.914 -21.742 1.00 0.00 11 SER B CA 15
ATOM 23589 C C . SER B 2 16 ? 4.584 22.620 -20.240 1.00 0.00 11 SER B C 15
ATOM 23590 O O . SER B 2 16 ? 5.162 21.600 -19.851 1.00 0.00 11 SER B O 15
ATOM 23598 N N . ASP B 2 17 ? 4.164 23.551 -19.377 1.00 0.00 12 ASP B N 15
ATOM 23599 C CA . ASP B 2 17 ? 4.208 23.423 -17.912 1.00 0.00 12 ASP B CA 15
ATOM 23600 C C . ASP B 2 17 ? 3.455 22.178 -17.397 1.00 0.00 12 ASP B C 15
ATOM 23601 O O . ASP B 2 17 ? 2.310 21.915 -17.787 1.00 0.00 12 ASP B O 15
ATOM 23610 N N . ARG B 2 18 ? 4.081 21.431 -16.477 1.00 0.00 13 ARG B N 15
ATOM 23611 C CA . ARG B 2 18 ? 3.532 20.226 -15.823 1.00 0.00 13 ARG B CA 15
ATOM 23612 C C . ARG B 2 18 ? 3.286 20.485 -14.327 1.00 0.00 13 ARG B C 15
ATOM 23613 O O . ARG B 2 18 ? 3.958 19.926 -13.456 1.00 0.00 13 ARG B O 15
ATOM 23634 N N . LEU B 2 19 ? 2.337 21.379 -14.043 1.00 0.00 14 LEU B N 15
ATOM 23635 C CA . LEU B 2 19 ? 2.039 21.917 -12.704 1.00 0.00 14 LEU B CA 15
ATOM 23636 C C . LEU B 2 19 ? 1.093 21.052 -11.843 1.00 0.00 14 LEU B C 15
ATOM 23637 O O . LEU B 2 19 ? 0.852 21.377 -10.678 1.00 0.00 14 LEU B O 15
ATOM 23653 N N . ALA B 2 20 ? 0.551 19.969 -12.406 1.00 0.00 15 ALA B N 15
ATOM 23654 C CA . ALA B 2 20 ? -0.325 19.008 -11.721 1.00 0.00 15 ALA B CA 15
ATOM 23655 C C . ALA B 2 20 ? 0.312 18.359 -10.468 1.00 0.00 15 ALA B C 15
ATOM 23656 O O . ALA B 2 20 ? 1.519 18.088 -10.432 1.00 0.00 15 ALA B O 15
ATOM 23663 N N . ALA B 2 21 ? -0.505 18.083 -9.445 1.00 0.00 16 ALA B N 15
ATOM 23664 C CA . ALA B 2 21 ? -0.113 17.466 -8.171 1.00 0.00 16 ALA B CA 15
ATOM 23665 C C . ALA B 2 21 ? -0.978 16.233 -7.845 1.00 0.00 16 ALA B C 15
ATOM 23666 O O . ALA B 2 21 ? -2.198 16.252 -8.019 1.00 0.00 16 ALA B O 15
ATOM 23673 N N . ASP B 2 22 ? -0.347 15.147 -7.379 1.00 0.00 17 ASP B N 15
ATOM 23674 C CA . ASP B 2 22 ? -1.000 13.869 -7.039 1.00 0.00 17 ASP B CA 15
ATOM 23675 C C . ASP B 2 22 ? -2.043 13.994 -5.903 1.00 0.00 17 ASP B C 15
ATOM 23676 O O . ASP B 2 22 ? -3.161 13.477 -6.008 1.00 0.00 17 ASP B O 15
ATOM 23685 N N . GLY B 2 23 ? -1.692 14.721 -4.833 1.00 0.00 18 GLY B N 15
ATOM 23686 C CA . GLY B 2 23 ? -2.526 14.935 -3.639 1.00 0.00 18 GLY B CA 15
ATOM 23687 C C . GLY B 2 23 ? -2.750 13.689 -2.768 1.00 0.00 18 GLY B C 15
ATOM 23688 O O . GLY B 2 23 ? -2.238 12.598 -3.037 1.00 0.00 18 GLY B O 15
ATOM 23692 N N . GLU B 2 24 ? -3.504 13.858 -1.678 1.00 0.00 19 GLU B N 15
ATOM 23693 C CA . GLU B 2 24 ? -3.975 12.783 -0.786 1.00 0.00 19 GLU B CA 15
ATOM 23694 C C . GLU B 2 24 ? -4.903 11.767 -1.495 1.00 0.00 19 GLU B C 15
ATOM 23695 O O . GLU B 2 24 ? -5.509 12.075 -2.528 1.00 0.00 19 GLU B O 15
ATOM 23707 N N . ILE B 2 25 ? -5.036 10.556 -0.929 1.00 0.00 20 ILE B N 15
ATOM 23708 C CA . ILE B 2 25 ? -5.725 9.405 -1.543 1.00 0.00 20 ILE B CA 15
ATOM 23709 C C . ILE B 2 25 ? -6.645 8.663 -0.558 1.00 0.00 20 ILE B C 15
ATOM 23710 O O . ILE B 2 25 ? -6.318 8.488 0.617 1.00 0.00 20 ILE B O 15
ATOM 23726 N N . SER B 2 26 ? -7.797 8.208 -1.060 1.00 0.00 21 SER B N 15
ATOM 23727 C CA . SER B 2 26 ? -8.709 7.266 -0.383 1.00 0.00 21 SER B CA 15
ATOM 23728 C C . SER B 2 26 ? -8.286 5.802 -0.585 1.00 0.00 21 SER B C 15
ATOM 23729 O O . SER B 2 26 ? -7.485 5.486 -1.470 1.00 0.00 21 SER B O 15
ATOM 23737 N N . ALA B 2 27 ? -8.856 4.877 0.197 1.00 0.00 22 ALA B N 15
ATOM 23738 C CA . ALA B 2 27 ? -8.601 3.434 0.092 1.00 0.00 22 ALA B CA 15
ATOM 23739 C C . ALA B 2 27 ? -8.925 2.853 -1.298 1.00 0.00 22 ALA B C 15
ATOM 23740 O O . ALA B 2 27 ? -8.129 2.084 -1.837 1.00 0.00 22 ALA B O 15
ATOM 23747 N N . ASP B 2 28 ? -10.053 3.243 -1.910 1.00 0.00 23 ASP B N 15
ATOM 23748 C CA . ASP B 2 28 ? -10.428 2.878 -3.285 1.00 0.00 23 ASP B CA 15
ATOM 23749 C C . ASP B 2 28 ? -9.373 3.281 -4.330 1.00 0.00 23 ASP B C 15
ATOM 23750 O O . ASP B 2 28 ? -9.011 2.478 -5.192 1.00 0.00 23 ASP B O 15
ATOM 23759 N N . GLU B 2 29 ? -8.866 4.516 -4.254 1.00 0.00 24 GLU B N 15
ATOM 23760 C CA . GLU B 2 29 ? -7.837 5.043 -5.167 1.00 0.00 24 GLU B CA 15
ATOM 23761 C C . GLU B 2 29 ? -6.508 4.279 -5.040 1.00 0.00 24 GLU B C 15
ATOM 23762 O O . GLU B 2 29 ? -5.884 3.920 -6.040 1.00 0.00 24 GLU B O 15
ATOM 23774 N N . ALA B 2 30 ? -6.102 3.982 -3.801 1.00 0.00 25 ALA B N 15
ATOM 23775 C CA . ALA B 2 30 ? -4.876 3.267 -3.471 1.00 0.00 25 ALA B CA 15
ATOM 23776 C C . ALA B 2 30 ? -4.798 1.866 -4.121 1.00 0.00 25 ALA B C 15
ATOM 23777 O O . ALA B 2 30 ? -3.720 1.459 -4.558 1.00 0.00 25 ALA B O 15
ATOM 23784 N N . LEU B 2 31 ? -5.921 1.136 -4.250 1.00 0.00 26 LEU B N 15
ATOM 23785 C CA . LEU B 2 31 ? -5.971 -0.190 -4.899 1.00 0.00 26 LEU B CA 15
ATOM 23786 C C . LEU B 2 31 ? -5.370 -0.185 -6.321 1.00 0.00 26 LEU B C 15
ATOM 23787 O O . LEU B 2 31 ? -4.571 -1.061 -6.657 1.00 0.00 26 LEU B O 15
ATOM 23803 N N . SER B 2 32 ? -5.724 0.814 -7.136 1.00 0.00 27 SER B N 15
ATOM 23804 C CA . SER B 2 32 ? -5.203 0.987 -8.505 1.00 0.00 27 SER B CA 15
ATOM 23805 C C . SER B 2 32 ? -3.724 1.387 -8.550 1.00 0.00 27 SER B C 15
ATOM 23806 O O . SER B 2 32 ? -3.025 1.037 -9.501 1.00 0.00 27 SER B O 15
ATOM 23814 N N . MET B 2 33 ? -3.227 2.102 -7.534 1.00 0.00 28 MET B N 15
ATOM 23815 C CA . MET B 2 33 ? -1.845 2.602 -7.469 1.00 0.00 28 MET B CA 15
ATOM 23816 C C . MET B 2 33 ? -0.800 1.495 -7.269 1.00 0.00 28 MET B C 15
ATOM 23817 O O . MET B 2 33 ? 0.322 1.622 -7.765 1.00 0.00 28 MET B O 15
ATOM 23831 N N . LEU B 2 34 ? -1.162 0.387 -6.609 1.00 0.00 29 LEU B N 15
ATOM 23832 C CA . LEU B 2 34 ? -0.268 -0.758 -6.365 1.00 0.00 29 LEU B CA 15
ATOM 23833 C C . LEU B 2 34 ? 0.277 -1.384 -7.663 1.00 0.00 29 LEU B C 15
ATOM 23834 O O . LEU B 2 34 ? 1.428 -1.830 -7.703 1.00 0.00 29 LEU B O 15
ATOM 23850 N N . ASP B 2 35 ? -0.535 -1.404 -8.720 1.00 0.00 30 ASP B N 15
ATOM 23851 C CA . ASP B 2 35 ? -0.208 -1.992 -10.027 1.00 0.00 30 ASP B CA 15
ATOM 23852 C C . ASP B 2 35 ? 0.945 -1.276 -10.756 1.00 0.00 30 ASP B C 15
ATOM 23853 O O . ASP B 2 35 ? 1.747 -1.911 -11.444 1.00 0.00 30 ASP B O 15
ATOM 23862 N N . ALA B 2 36 ? 1.035 0.048 -10.614 1.00 0.00 31 ALA B N 15
ATOM 23863 C CA . ALA B 2 36 ? 2.079 0.871 -11.225 1.00 0.00 31 ALA B CA 15
ATOM 23864 C C . ALA B 2 36 ? 3.471 0.701 -10.575 1.00 0.00 31 ALA B C 15
ATOM 23865 O O . ALA B 2 36 ? 4.494 0.904 -11.236 1.00 0.00 31 ALA B O 15
ATOM 23872 N N . ILE B 2 37 ? 3.515 0.352 -9.281 1.00 0.00 32 ILE B N 15
ATOM 23873 C CA . ILE B 2 37 ? 4.743 0.187 -8.493 1.00 0.00 32 ILE B CA 15
ATOM 23874 C C . ILE B 2 37 ? 5.413 -1.166 -8.807 1.00 0.00 32 ILE B C 15
ATOM 23875 O O . ILE B 2 37 ? 4.736 -2.192 -8.897 1.00 0.00 32 ILE B O 15
ATOM 23891 N N . GLY B 2 38 ? 6.736 -1.171 -8.986 1.00 0.00 33 GLY B N 15
ATOM 23892 C CA . GLY B 2 38 ? 7.543 -2.375 -9.240 1.00 0.00 33 GLY B CA 15
ATOM 23893 C C . GLY B 2 38 ? 7.809 -3.244 -8.000 1.00 0.00 33 GLY B C 15
ATOM 23894 O O . GLY B 2 38 ? 7.063 -3.218 -7.017 1.00 0.00 33 GLY B O 15
ATOM 23898 N N . THR B 2 39 ? 8.875 -4.046 -8.050 1.00 0.00 34 THR B N 15
ATOM 23899 C CA . THR B 2 39 ? 9.371 -4.866 -6.932 1.00 0.00 34 THR B CA 15
ATOM 23900 C C . THR B 2 39 ? 9.885 -4.008 -5.768 1.00 0.00 34 THR B C 15
ATOM 23901 O O . THR B 2 39 ? 10.289 -2.852 -5.950 1.00 0.00 34 THR B O 15
ATOM 23912 N N . GLY B 2 40 ? 9.895 -4.595 -4.566 1.00 0.00 35 GLY B N 15
ATOM 23913 C CA . GLY B 2 40 ? 10.386 -3.963 -3.334 1.00 0.00 35 GLY B CA 15
ATOM 23914 C C . GLY B 2 40 ? 11.913 -4.022 -3.171 1.00 0.00 35 GLY B C 15
ATOM 23915 O O . GLY B 2 40 ? 12.647 -4.234 -4.143 1.00 0.00 35 GLY B O 15
ATOM 23919 N N . GLN B 2 41 ? 12.393 -3.837 -1.932 1.00 0.00 36 GLN B N 15
ATOM 23920 C CA . GLN B 2 41 ? 13.819 -3.855 -1.547 1.00 0.00 36 GLN B CA 15
ATOM 23921 C C . GLN B 2 41 ? 14.655 -2.813 -2.331 1.00 0.00 36 GLN B C 15
ATOM 23922 O O . GLN B 2 41 ? 15.721 -3.107 -2.876 1.00 0.00 36 GLN B O 15
ATOM 23936 N N . SER B 2 42 ? 14.145 -1.579 -2.410 1.00 0.00 37 SER B N 15
ATOM 23937 C CA . SER B 2 42 ? 14.770 -0.430 -3.087 1.00 0.00 37 SER B CA 15
ATOM 23938 C C . SER B 2 42 ? 16.154 -0.052 -2.525 1.00 0.00 37 SER B C 15
ATOM 23939 O O . SER B 2 42 ? 16.473 -0.329 -1.362 1.00 0.00 37 SER B O 15
ATOM 23947 N N . THR B 2 43 ? 16.978 0.613 -3.338 1.00 0.00 38 THR B N 15
ATOM 23948 C CA . THR B 2 43 ? 18.261 1.227 -2.923 1.00 0.00 38 THR B CA 15
ATOM 23949 C C . THR B 2 43 ? 18.083 2.314 -1.842 1.00 0.00 38 THR B C 15
ATOM 23950 O O . THR B 2 43 ? 16.985 2.877 -1.730 1.00 0.00 38 THR B O 15
ATOM 23961 N N . PRO B 2 44 ? 19.124 2.638 -1.038 1.00 0.00 39 PRO B N 15
ATOM 23962 C CA . PRO B 2 44 ? 19.042 3.630 0.043 1.00 0.00 39 PRO B CA 15
ATOM 23963 C C . PRO B 2 44 ? 18.528 5.012 -0.400 1.00 0.00 39 PRO B C 15
ATOM 23964 O O . PRO B 2 44 ? 18.962 5.565 -1.415 1.00 0.00 39 PRO B O 15
ATOM 23975 N N . THR B 2 45 ? 17.608 5.585 0.380 1.00 0.00 40 THR B N 15
ATOM 23976 C CA . THR B 2 45 ? 17.018 6.920 0.146 1.00 0.00 40 THR B CA 15
ATOM 23977 C C . THR B 2 45 ? 18.005 8.068 0.417 1.00 0.00 40 THR B C 15
ATOM 23978 O O . THR B 2 45 ? 18.836 7.990 1.328 1.00 0.00 40 THR B O 15
ATOM 23989 N N . GLY B 2 46 ? 17.895 9.158 -0.355 1.00 0.00 41 GLY B N 15
ATOM 23990 C CA . GLY B 2 46 ? 18.626 10.412 -0.127 1.00 0.00 41 GLY B CA 15
ATOM 23991 C C . GLY B 2 46 ? 18.223 11.138 1.167 1.00 0.00 41 GLY B C 15
ATOM 23992 O O . GLY B 2 46 ? 17.107 10.979 1.674 1.00 0.00 41 GLY B O 15
ATOM 23996 N N . ALA B 2 47 ? 19.121 11.975 1.695 1.00 0.00 42 ALA B N 15
ATOM 23997 C CA . ALA B 2 47 ? 18.894 12.798 2.889 1.00 0.00 42 ALA B CA 15
ATOM 23998 C C . ALA B 2 47 ? 18.263 14.158 2.511 1.00 0.00 42 ALA B C 15
ATOM 23999 O O . ALA B 2 47 ? 18.907 15.216 2.557 1.00 0.00 42 ALA B O 15
ATOM 24006 N N . ASP B 2 48 ? 16.993 14.124 2.096 1.00 0.00 43 ASP B N 15
ATOM 24007 C CA . ASP B 2 48 ? 16.219 15.288 1.625 1.00 0.00 43 ASP B CA 15
ATOM 24008 C C . ASP B 2 48 ? 15.987 16.376 2.703 1.00 0.00 43 ASP B C 15
ATOM 24009 O O . ASP B 2 48 ? 15.947 17.569 2.389 1.00 0.00 43 ASP B O 15
ATOM 24018 N N . ASP B 2 49 ? 15.846 15.972 3.971 1.00 0.00 44 ASP B N 15
ATOM 24019 C CA . ASP B 2 49 ? 15.590 16.843 5.134 1.00 0.00 44 ASP B CA 15
ATOM 24020 C C . ASP B 2 49 ? 16.245 16.295 6.422 1.00 0.00 44 ASP B C 15
ATOM 24021 O O . ASP B 2 49 ? 17.328 16.796 6.807 1.00 0.00 44 ASP B O 15
ATOM 24031 N N . GLY A 1 1 ? 0.270 10.967 44.715 1.00 0.00 2217 GLY A N 16
ATOM 24032 C CA . GLY A 1 1 ? -0.638 9.810 44.567 1.00 0.00 2217 GLY A CA 16
ATOM 24033 C C . GLY A 1 1 ? -0.825 9.056 45.881 1.00 0.00 2217 GLY A C 16
ATOM 24034 O O . GLY A 1 1 ? -0.016 9.209 46.803 1.00 0.00 2217 GLY A O 16
ATOM 24040 N N . PRO A 1 2 ? -1.886 8.233 45.999 1.00 0.00 2218 PRO A N 16
ATOM 24041 C CA . PRO A 1 2 ? -2.183 7.442 47.198 1.00 0.00 2218 PRO A CA 16
ATOM 24042 C C . PRO A 1 2 ? -1.141 6.337 47.451 1.00 0.00 2218 PRO A C 16
ATOM 24043 O O . PRO A 1 2 ? -0.580 5.757 46.515 1.00 0.00 2218 PRO A O 16
ATOM 24054 N N . GLY A 1 3 ? -0.880 6.044 48.727 1.00 0.00 2219 GLY A N 16
ATOM 24055 C CA . GLY A 1 3 ? 0.026 4.967 49.164 1.00 0.00 2219 GLY A CA 16
ATOM 24056 C C . GLY A 1 3 ? -0.440 3.551 48.786 1.00 0.00 2219 GLY A C 16
ATOM 24057 O O . GLY A 1 3 ? -1.635 3.293 48.608 1.00 0.00 2219 GLY A O 16
ATOM 24061 N N . SER A 1 4 ? 0.515 2.617 48.701 1.00 0.00 2220 SER A N 16
ATOM 24062 C CA . SER A 1 4 ? 0.268 1.176 48.507 1.00 0.00 2220 SER A CA 16
ATOM 24063 C C . SER A 1 4 ? -0.663 0.583 49.594 1.00 0.00 2220 SER A C 16
ATOM 24064 O O . SER A 1 4 ? -0.541 0.980 50.761 1.00 0.00 2220 SER A O 16
ATOM 24072 N N . PRO A 1 5 ? -1.575 -0.362 49.270 1.00 0.00 2221 PRO A N 16
ATOM 24073 C CA . PRO A 1 5 ? -2.441 -1.029 50.248 1.00 0.00 2221 PRO A CA 16
ATOM 24074 C C . PRO A 1 5 ? -1.696 -1.674 51.427 1.00 0.00 2221 PRO A C 16
ATOM 24075 O O . PRO A 1 5 ? -0.611 -2.245 51.266 1.00 0.00 2221 PRO A O 16
ATOM 24086 N N . ASN A 1 6 ? -2.296 -1.603 52.620 1.00 0.00 2222 ASN A N 16
ATOM 24087 C CA . ASN A 1 6 ? -1.783 -2.201 53.858 1.00 0.00 2222 ASN A CA 16
ATOM 24088 C C . ASN A 1 6 ? -2.463 -3.570 54.113 1.00 0.00 2222 ASN A C 16
ATOM 24089 O O . ASN A 1 6 ? -2.396 -4.454 53.255 1.00 0.00 2222 ASN A O 16
ATOM 24100 N N . SER A 1 7 ? -3.113 -3.777 55.269 1.00 0.00 2223 SER A N 16
ATOM 24101 C CA . SER A 1 7 ? -3.768 -5.048 55.628 1.00 0.00 2223 SER A CA 16
ATOM 24102 C C . SER A 1 7 ? -5.209 -5.104 55.077 1.00 0.00 2223 SER A C 16
ATOM 24103 O O . SER A 1 7 ? -6.200 -5.144 55.811 1.00 0.00 2223 SER A O 16
ATOM 24111 N N . TYR A 1 8 ? -5.310 -5.082 53.743 1.00 0.00 2224 TYR A N 16
ATOM 24112 C CA . TYR A 1 8 ? -6.536 -5.050 52.933 1.00 0.00 2224 TYR A CA 16
ATOM 24113 C C . TYR A 1 8 ? -6.194 -5.150 51.432 1.00 0.00 2224 TYR A C 16
ATOM 24114 O O . TYR A 1 8 ? -5.165 -4.642 50.972 1.00 0.00 2224 TYR A O 16
ATOM 24132 N N . LEU A 1 9 ? -7.046 -5.837 50.668 1.00 0.00 2225 LEU A N 16
ATOM 24133 C CA . LEU A 1 9 ? -6.918 -6.001 49.212 1.00 0.00 2225 LEU A CA 16
ATOM 24134 C C . LEU A 1 9 ? -7.113 -4.667 48.447 1.00 0.00 2225 LEU A C 16
ATOM 24135 O O . LEU A 1 9 ? -7.874 -3.803 48.905 1.00 0.00 2225 LEU A O 16
ATOM 24151 N N . PRO A 1 10 ? -6.477 -4.490 47.269 1.00 0.00 2226 PRO A N 16
ATOM 24152 C CA . PRO A 1 10 ? -6.749 -3.369 46.364 1.00 0.00 2226 PRO A CA 16
ATOM 24153 C C . PRO A 1 10 ? -8.179 -3.417 45.790 1.00 0.00 2226 PRO A C 16
ATOM 24154 O O . PRO A 1 10 ? -8.783 -4.487 45.652 1.00 0.00 2226 PRO A O 16
ATOM 24165 N N . ALA A 1 11 ? -8.713 -2.247 45.425 1.00 0.00 2227 ALA A N 16
ATOM 24166 C CA . ALA A 1 11 ? -10.043 -2.070 44.828 1.00 0.00 2227 ALA A CA 16
ATOM 24167 C C . ALA A 1 11 ? -10.072 -0.842 43.893 1.00 0.00 2227 ALA A C 16
ATOM 24168 O O . ALA A 1 11 ? -9.459 0.190 44.185 1.00 0.00 2227 ALA A O 16
ATOM 24175 N N . GLU A 1 12 ? -10.780 -0.949 42.762 1.00 0.00 2228 GLU A N 16
ATOM 24176 C CA . GLU A 1 12 ? -10.851 0.082 41.715 1.00 0.00 2228 GLU A CA 16
ATOM 24177 C C . GLU A 1 12 ? -12.149 -0.033 40.888 1.00 0.00 2228 GLU A C 16
ATOM 24178 O O . GLU A 1 12 ? -12.623 -1.134 40.586 1.00 0.00 2228 GLU A O 16
ATOM 24190 N N . ASN A 1 13 ? -12.743 1.114 40.539 1.00 0.00 2229 ASN A N 16
ATOM 24191 C CA . ASN A 1 13 ? -13.921 1.230 39.675 1.00 0.00 2229 ASN A CA 16
ATOM 24192 C C . ASN A 1 13 ? -13.552 0.953 38.199 1.00 0.00 2229 ASN A C 16
ATOM 24193 O O . ASN A 1 13 ? -12.594 1.524 37.675 1.00 0.00 2229 ASN A O 16
ATOM 24204 N N . GLU A 1 14 ? -14.327 0.113 37.508 1.00 0.00 2230 GLU A N 16
ATOM 24205 C CA . GLU A 1 14 ? -14.086 -0.292 36.109 1.00 0.00 2230 GLU A CA 16
ATOM 24206 C C . GLU A 1 14 ? -14.405 0.784 35.050 1.00 0.00 2230 GLU A C 16
ATOM 24207 O O . GLU A 1 14 ? -14.080 0.607 33.874 1.00 0.00 2230 GLU A O 16
ATOM 24219 N N . ASP A 1 15 ? -15.047 1.881 35.461 1.00 0.00 2231 ASP A N 16
ATOM 24220 C CA . ASP A 1 15 ? -15.421 3.042 34.636 1.00 0.00 2231 ASP A CA 16
ATOM 24221 C C . ASP A 1 15 ? -14.276 3.510 33.694 1.00 0.00 2231 ASP A C 16
ATOM 24222 O O . ASP A 1 15 ? -13.212 3.905 34.193 1.00 0.00 2231 ASP A O 16
ATOM 24231 N N . PRO A 1 16 ? -14.477 3.564 32.361 1.00 0.00 2232 PRO A N 16
ATOM 24232 C CA . PRO A 1 16 ? -13.440 3.965 31.409 1.00 0.00 2232 PRO A CA 16
ATOM 24233 C C . PRO A 1 16 ? -13.105 5.468 31.441 1.00 0.00 2232 PRO A C 16
ATOM 24234 O O . PRO A 1 16 ? -12.016 5.855 31.014 1.00 0.00 2232 PRO A O 16
ATOM 24245 N N . ASP A 1 17 ? -13.986 6.317 31.987 1.00 0.00 2233 ASP A N 16
ATOM 24246 C CA . ASP A 1 17 ? -13.693 7.742 32.216 1.00 0.00 2233 ASP A CA 16
ATOM 24247 C C . ASP A 1 17 ? -12.745 7.974 33.412 1.00 0.00 2233 ASP A C 16
ATOM 24248 O O . ASP A 1 17 ? -12.135 9.044 33.515 1.00 0.00 2233 ASP A O 16
ATOM 24257 N N . LYS A 1 18 ? -12.589 6.971 34.292 1.00 0.00 2234 LYS A N 16
ATOM 24258 C CA . LYS A 1 18 ? -11.592 6.940 35.376 1.00 0.00 2234 LYS A CA 16
ATOM 24259 C C . LYS A 1 18 ? -10.324 6.211 34.927 1.00 0.00 2234 LYS A C 16
ATOM 24260 O O . LYS A 1 18 ? -9.279 6.834 34.729 1.00 0.00 2234 LYS A O 16
ATOM 24279 N N . ALA A 1 19 ? -10.470 4.904 34.736 1.00 0.00 2235 ALA A N 16
ATOM 24280 C CA . ALA A 1 19 ? -9.491 3.931 34.239 1.00 0.00 2235 ALA A CA 16
ATOM 24281 C C . ALA A 1 19 ? -10.108 2.518 34.205 1.00 0.00 2235 ALA A C 16
ATOM 24282 O O . ALA A 1 19 ? -10.654 2.047 35.204 1.00 0.00 2235 ALA A O 16
ATOM 24289 N N . VAL A 1 20 ? -9.979 1.812 33.078 1.00 0.00 2236 VAL A N 16
ATOM 24290 C CA . VAL A 1 20 ? -10.389 0.398 32.960 1.00 0.00 2236 VAL A CA 16
ATOM 24291 C C . VAL A 1 20 ? -9.419 -0.497 33.748 1.00 0.00 2236 VAL A C 16
ATOM 24292 O O . VAL A 1 20 ? -8.205 -0.431 33.547 1.00 0.00 2236 VAL A O 16
ATOM 24305 N N . VAL A 1 21 ? -9.954 -1.317 34.657 1.00 0.00 2237 VAL A N 16
ATOM 24306 C CA . VAL A 1 21 ? -9.197 -2.311 35.445 1.00 0.00 2237 VAL A CA 16
ATOM 24307 C C . VAL A 1 21 ? -8.438 -3.315 34.569 1.00 0.00 2237 VAL A C 16
ATOM 24308 O O . VAL A 1 21 ? -8.868 -3.659 33.468 1.00 0.00 2237 VAL A O 16
ATOM 24321 N N . ASP A 1 22 ? -7.316 -3.822 35.085 1.00 0.00 2238 ASP A N 16
ATOM 24322 C CA . ASP A 1 22 ? -6.492 -4.861 34.441 1.00 0.00 2238 ASP A CA 16
ATOM 24323 C C . ASP A 1 22 ? -6.831 -6.294 34.909 1.00 0.00 2238 ASP A C 16
ATOM 24324 O O . ASP A 1 22 ? -6.197 -7.267 34.486 1.00 0.00 2238 ASP A O 16
ATOM 24333 N N . LEU A 1 23 ? -7.850 -6.441 35.762 1.00 0.00 2239 LEU A N 16
ATOM 24334 C CA . LEU A 1 23 ? -8.403 -7.721 36.215 1.00 0.00 2239 LEU A CA 16
ATOM 24335 C C . LEU A 1 23 ? -9.188 -8.401 35.076 1.00 0.00 2239 LEU A C 16
ATOM 24336 O O . LEU A 1 23 ? -10.097 -7.795 34.504 1.00 0.00 2239 LEU A O 16
ATOM 24352 N N . HIS A 1 24 ? -8.811 -9.640 34.728 1.00 0.00 2240 HIS A N 16
ATOM 24353 C CA . HIS A 1 24 ? -9.444 -10.534 33.726 1.00 0.00 2240 HIS A CA 16
ATOM 24354 C C . HIS A 1 24 ? -9.081 -10.159 32.276 1.00 0.00 2240 HIS A C 16
ATOM 24355 O O . HIS A 1 24 ? -8.676 -11.019 31.488 1.00 0.00 2240 HIS A O 16
ATOM 24370 N N . ARG A 1 25 ? -9.201 -8.867 31.950 1.00 0.00 2241 ARG A N 16
ATOM 24371 C CA . ARG A 1 25 ? -8.865 -8.235 30.659 1.00 0.00 2241 ARG A CA 16
ATOM 24372 C C . ARG A 1 25 ? -7.840 -7.109 30.859 1.00 0.00 2241 ARG A C 16
ATOM 24373 O O . ARG A 1 25 ? -8.000 -6.281 31.754 1.00 0.00 2241 ARG A O 16
ATOM 24394 N N . SER A 1 26 ? -6.784 -7.070 30.048 1.00 0.00 2242 SER A N 16
ATOM 24395 C CA . SER A 1 26 ? -5.836 -5.936 30.016 1.00 0.00 2242 SER A CA 16
ATOM 24396 C C . SER A 1 26 ? -6.528 -4.615 29.623 1.00 0.00 2242 SER A C 16
ATOM 24397 O O . SER A 1 26 ? -7.531 -4.663 28.903 1.00 0.00 2242 SER A O 16
ATOM 24405 N N . PRO A 1 27 ? -6.018 -3.436 30.035 1.00 0.00 2243 PRO A N 16
ATOM 24406 C CA . PRO A 1 27 ? -6.571 -2.143 29.621 1.00 0.00 2243 PRO A CA 16
ATOM 24407 C C . PRO A 1 27 ? -6.613 -1.967 28.085 1.00 0.00 2243 PRO A C 16
ATOM 24408 O O . PRO A 1 27 ? -5.683 -2.402 27.398 1.00 0.00 2243 PRO A O 16
ATOM 24419 N N . PRO A 1 28 ? -7.656 -1.326 27.519 1.00 0.00 2244 PRO A N 16
ATOM 24420 C CA . PRO A 1 28 ? -7.876 -1.269 26.073 1.00 0.00 2244 PRO A CA 16
ATOM 24421 C C . PRO A 1 28 ? -7.087 -0.115 25.416 1.00 0.00 2244 PRO A C 16
ATOM 24422 O O . PRO A 1 28 ? -7.643 0.923 25.037 1.00 0.00 2244 PRO A O 16
ATOM 24433 N N . LYS A 1 29 ? -5.769 -0.313 25.255 1.00 0.00 2245 LYS A N 16
ATOM 24434 C CA . LYS A 1 29 ? -4.827 0.607 24.585 1.00 0.00 2245 LYS A CA 16
ATOM 24435 C C . LYS A 1 29 ? -3.603 -0.156 24.057 1.00 0.00 2245 LYS A C 16
ATOM 24436 O O . LYS A 1 29 ? -2.995 -0.936 24.790 1.00 0.00 2245 LYS A O 16
ATOM 24455 N N . THR A 1 30 ? -3.244 0.067 22.788 1.00 0.00 2246 THR A N 16
ATOM 24456 C CA . THR A 1 30 ? -2.116 -0.581 22.084 1.00 0.00 2246 THR A CA 16
ATOM 24457 C C . THR A 1 30 ? -1.411 0.384 21.119 1.00 0.00 2246 THR A C 16
ATOM 24458 O O . THR A 1 30 ? -1.993 1.380 20.678 1.00 0.00 2246 THR A O 16
ATOM 24469 N N . LYS A 1 31 ? -0.147 0.093 20.783 1.00 0.00 2247 LYS A N 16
ATOM 24470 C CA . LYS A 1 31 ? 0.648 0.811 19.772 1.00 0.00 2247 LYS A CA 16
ATOM 24471 C C . LYS A 1 31 ? 0.121 0.533 18.354 1.00 0.00 2247 LYS A C 16
ATOM 24472 O O . LYS A 1 31 ? -0.196 -0.608 18.021 1.00 0.00 2247 LYS A O 16
ATOM 24491 N N . ASP A 1 32 ? 0.064 1.573 17.516 1.00 0.00 2248 ASP A N 16
ATOM 24492 C CA . ASP A 1 32 ? -0.349 1.527 16.095 1.00 0.00 2248 ASP A CA 16
ATOM 24493 C C . ASP A 1 32 ? -1.673 0.761 15.822 1.00 0.00 2248 ASP A C 16
ATOM 24494 O O . ASP A 1 32 ? -1.670 -0.223 15.068 1.00 0.00 2248 ASP A O 16
ATOM 24503 N N . PRO A 1 33 ? -2.807 1.171 16.430 1.00 0.00 2249 PRO A N 16
ATOM 24504 C CA . PRO A 1 33 ? -4.080 0.454 16.336 1.00 0.00 2249 PRO A CA 16
ATOM 24505 C C . PRO A 1 33 ? -4.799 0.625 14.985 1.00 0.00 2249 PRO A C 16
ATOM 24506 O O . PRO A 1 33 ? -5.672 -0.181 14.654 1.00 0.00 2249 PRO A O 16
ATOM 24517 N N . ASP A 1 34 ? -4.452 1.641 14.183 1.00 0.00 2250 ASP A N 16
ATOM 24518 C CA . ASP A 1 34 ? -5.018 1.921 12.853 1.00 0.00 2250 ASP A CA 16
ATOM 24519 C C . ASP A 1 34 ? -3.997 2.569 11.891 1.00 0.00 2250 ASP A C 16
ATOM 24520 O O . ASP A 1 34 ? -2.893 2.964 12.287 1.00 0.00 2250 ASP A O 16
ATOM 24529 N N . LEU A 1 35 ? -4.356 2.632 10.600 1.00 0.00 2251 LEU A N 16
ATOM 24530 C CA . LEU A 1 35 ? -3.524 3.092 9.474 1.00 0.00 2251 LEU A CA 16
ATOM 24531 C C . LEU A 1 35 ? -4.331 3.967 8.489 1.00 0.00 2251 LEU A C 16
ATOM 24532 O O . LEU A 1 35 ? -5.556 4.083 8.595 1.00 0.00 2251 LEU A O 16
ATOM 24548 N N . THR A 1 36 ? -3.642 4.569 7.517 1.00 0.00 2252 THR A N 16
ATOM 24549 C CA . THR A 1 36 ? -4.217 5.405 6.440 1.00 0.00 2252 THR A CA 16
ATOM 24550 C C . THR A 1 36 ? -3.726 4.938 5.057 1.00 0.00 2252 THR A C 16
ATOM 24551 O O . THR A 1 36 ? -2.630 4.376 4.951 1.00 0.00 2252 THR A O 16
ATOM 24562 N N . PRO A 1 37 ? -4.502 5.140 3.969 1.00 0.00 2253 PRO A N 16
ATOM 24563 C CA . PRO A 1 37 ? -4.172 4.604 2.649 1.00 0.00 2253 PRO A CA 16
ATOM 24564 C C . PRO A 1 37 ? -2.910 5.239 2.038 1.00 0.00 2253 PRO A C 16
ATOM 24565 O O . PRO A 1 37 ? -2.121 4.544 1.392 1.00 0.00 2253 PRO A O 16
ATOM 24576 N N . SER A 1 38 ? -2.654 6.528 2.287 1.00 0.00 2254 SER A N 16
ATOM 24577 C CA . SER A 1 38 ? -1.388 7.184 1.936 1.00 0.00 2254 SER A CA 16
ATOM 24578 C C . SER A 1 38 ? -0.184 6.504 2.614 1.00 0.00 2254 SER A C 16
ATOM 24579 O O . SER A 1 38 ? 0.831 6.246 1.961 1.00 0.00 2254 SER A O 16
ATOM 24587 N N . GLY A 1 39 ? -0.307 6.158 3.902 1.00 0.00 2255 GLY A N 16
ATOM 24588 C CA . GLY A 1 39 ? 0.689 5.389 4.660 1.00 0.00 2255 GLY A CA 16
ATOM 24589 C C . GLY A 1 39 ? 0.961 3.991 4.086 1.00 0.00 2255 GLY A C 16
ATOM 24590 O O . GLY A 1 39 ? 2.121 3.593 3.993 1.00 0.00 2255 GLY A O 16
ATOM 24594 N N . ILE A 1 40 ? -0.084 3.271 3.651 1.00 0.00 2256 ILE A N 16
ATOM 24595 C CA . ILE A 1 40 ? 0.060 1.997 2.923 1.00 0.00 2256 ILE A CA 16
ATOM 24596 C C . ILE A 1 40 ? 0.939 2.166 1.678 1.00 0.00 2256 ILE A C 16
ATOM 24597 O O . ILE A 1 40 ? 1.946 1.470 1.535 1.00 0.00 2256 ILE A O 16
ATOM 24613 N N . ILE A 1 41 ? 0.580 3.082 0.773 1.00 0.00 2257 ILE A N 16
ATOM 24614 C CA . ILE A 1 41 ? 1.269 3.252 -0.513 1.00 0.00 2257 ILE A CA 16
ATOM 24615 C C . ILE A 1 41 ? 2.702 3.767 -0.331 1.00 0.00 2257 ILE A C 16
ATOM 24616 O O . ILE A 1 41 ? 3.600 3.330 -1.051 1.00 0.00 2257 ILE A O 16
ATOM 24632 N N . ALA A 1 42 ? 2.957 4.618 0.672 1.00 0.00 2258 ALA A N 16
ATOM 24633 C CA . ALA A 1 42 ? 4.304 5.069 1.041 1.00 0.00 2258 ALA A CA 16
ATOM 24634 C C . ALA A 1 42 ? 5.270 3.907 1.346 1.00 0.00 2258 ALA A C 16
ATOM 24635 O O . ALA A 1 42 ? 6.394 3.887 0.836 1.00 0.00 2258 ALA A O 16
ATOM 24642 N N . LYS A 1 43 ? 4.834 2.903 2.123 1.00 0.00 2259 LYS A N 16
ATOM 24643 C CA . LYS A 1 43 ? 5.631 1.698 2.417 1.00 0.00 2259 LYS A CA 16
ATOM 24644 C C . LYS A 1 43 ? 5.916 0.858 1.172 1.00 0.00 2259 LYS A C 16
ATOM 24645 O O . LYS A 1 43 ? 7.027 0.352 1.022 1.00 0.00 2259 LYS A O 16
ATOM 24664 N N . VAL A 1 44 ? 4.946 0.734 0.258 1.00 0.00 2260 VAL A N 16
ATOM 24665 C CA . VAL A 1 44 ? 5.100 -0.018 -1.006 1.00 0.00 2260 VAL A CA 16
ATOM 24666 C C . VAL A 1 44 ? 6.059 0.697 -1.970 1.00 0.00 2260 VAL A C 16
ATOM 24667 O O . VAL A 1 44 ? 6.948 0.057 -2.538 1.00 0.00 2260 VAL A O 16
ATOM 24680 N N . LYS A 1 45 ? 5.943 2.028 -2.094 1.00 0.00 2261 LYS A N 16
ATOM 24681 C CA . LYS A 1 45 ? 6.873 2.883 -2.858 1.00 0.00 2261 LYS A CA 16
ATOM 24682 C C . LYS A 1 45 ? 8.311 2.837 -2.326 1.00 0.00 2261 LYS A C 16
ATOM 24683 O O . LYS A 1 45 ? 9.263 2.866 -3.115 1.00 0.00 2261 LYS A O 16
ATOM 24702 N N . ALA A 1 46 ? 8.484 2.729 -1.005 1.00 0.00 2262 ALA A N 16
ATOM 24703 C CA . ALA A 1 46 ? 9.779 2.547 -0.342 1.00 0.00 2262 ALA A CA 16
ATOM 24704 C C . ALA A 1 46 ? 10.352 1.113 -0.445 1.00 0.00 2262 ALA A C 16
ATOM 24705 O O . ALA A 1 46 ? 11.532 0.907 -0.146 1.00 0.00 2262 ALA A O 16
ATOM 24712 N N . GLY A 1 47 ? 9.549 0.119 -0.847 1.00 0.00 2263 GLY A N 16
ATOM 24713 C CA . GLY A 1 47 ? 9.931 -1.303 -0.899 1.00 0.00 2263 GLY A CA 16
ATOM 24714 C C . GLY A 1 47 ? 9.878 -2.049 0.444 1.00 0.00 2263 GLY A C 16
ATOM 24715 O O . GLY A 1 47 ? 10.373 -3.172 0.550 1.00 0.00 2263 GLY A O 16
ATOM 24719 N N . ASP A 1 48 ? 9.282 -1.441 1.476 1.00 0.00 2264 ASP A N 16
ATOM 24720 C CA . ASP A 1 48 ? 9.159 -2.008 2.827 1.00 0.00 2264 ASP A CA 16
ATOM 24721 C C . ASP A 1 48 ? 7.975 -2.979 2.993 1.00 0.00 2264 ASP A C 16
ATOM 24722 O O . ASP A 1 48 ? 7.910 -3.706 3.988 1.00 0.00 2264 ASP A O 16
ATOM 24731 N N . MET A 1 49 ? 7.051 -3.019 2.028 1.00 0.00 2265 MET A N 16
ATOM 24732 C CA . MET A 1 49 ? 5.843 -3.855 2.051 1.00 0.00 2265 MET A CA 16
ATOM 24733 C C . MET A 1 49 ? 5.414 -4.237 0.627 1.00 0.00 2265 MET A C 16
ATOM 24734 O O . MET A 1 49 ? 5.510 -3.431 -0.298 1.00 0.00 2265 MET A O 16
ATOM 24748 N N . THR A 1 50 ? 4.975 -5.479 0.427 1.00 0.00 2266 THR A N 16
ATOM 24749 C CA . THR A 1 50 ? 4.477 -5.983 -0.863 1.00 0.00 2266 THR A CA 16
ATOM 24750 C C . THR A 1 50 ? 3.102 -5.415 -1.219 1.00 0.00 2266 THR A C 16
ATOM 24751 O O . THR A 1 50 ? 2.309 -5.066 -0.342 1.00 0.00 2266 THR A O 16
ATOM 24762 N N . GLN A 1 51 ? 2.782 -5.380 -2.516 1.00 0.00 2267 GLN A N 16
ATOM 24763 C CA . GLN A 1 51 ? 1.435 -5.099 -3.027 1.00 0.00 2267 GLN A CA 16
ATOM 24764 C C . GLN A 1 51 ? 0.382 -6.039 -2.417 1.00 0.00 2267 GLN A C 16
ATOM 24765 O O . GLN A 1 51 ? -0.705 -5.602 -2.059 1.00 0.00 2267 GLN A O 16
ATOM 24779 N N . GLU A 1 52 ? 0.709 -7.326 -2.268 1.00 0.00 2268 GLU A N 16
ATOM 24780 C CA . GLU A 1 52 ? -0.167 -8.328 -1.648 1.00 0.00 2268 GLU A CA 16
ATOM 24781 C C . GLU A 1 52 ? -0.542 -7.976 -0.196 1.00 0.00 2268 GLU A C 16
ATOM 24782 O O . GLU A 1 52 ? -1.723 -7.984 0.166 1.00 0.00 2268 GLU A O 16
ATOM 24794 N N . THR A 1 53 ? 0.450 -7.634 0.633 1.00 0.00 2269 THR A N 16
ATOM 24795 C CA . THR A 1 53 ? 0.236 -7.214 2.037 1.00 0.00 2269 THR A CA 16
ATOM 24796 C C . THR A 1 53 ? -0.493 -5.871 2.141 1.00 0.00 2269 THR A C 16
ATOM 24797 O O . THR A 1 53 ? -1.373 -5.686 2.983 1.00 0.00 2269 THR A O 16
ATOM 24808 N N . ALA A 1 54 ? -0.146 -4.917 1.274 1.00 0.00 2270 ALA A N 16
ATOM 24809 C CA . ALA A 1 54 ? -0.804 -3.616 1.172 1.00 0.00 2270 ALA A CA 16
ATOM 24810 C C . ALA A 1 54 ? -2.303 -3.712 0.838 1.00 0.00 2270 ALA A C 16
ATOM 24811 O O . ALA A 1 54 ? -3.126 -3.073 1.498 1.00 0.00 2270 ALA A O 16
ATOM 24818 N N . ARG A 1 55 ? -2.659 -4.501 -0.184 1.00 0.00 2271 ARG A N 16
ATOM 24819 C CA . ARG A 1 55 ? -4.026 -4.593 -0.719 1.00 0.00 2271 ARG A CA 16
ATOM 24820 C C . ARG A 1 55 ? -5.038 -5.045 0.336 1.00 0.00 2271 ARG A C 16
ATOM 24821 O O . ARG A 1 55 ? -6.092 -4.424 0.460 1.00 0.00 2271 ARG A O 16
ATOM 24842 N N . GLU A 1 56 ? -4.726 -6.065 1.134 1.00 0.00 2272 GLU A N 16
ATOM 24843 C CA . GLU A 1 56 ? -5.647 -6.572 2.170 1.00 0.00 2272 GLU A CA 16
ATOM 24844 C C . GLU A 1 56 ? -5.940 -5.545 3.283 1.00 0.00 2272 GLU A C 16
ATOM 24845 O O . GLU A 1 56 ? -7.049 -5.512 3.817 1.00 0.00 2272 GLU A O 16
ATOM 24857 N N . LEU A 1 57 ? -4.983 -4.664 3.595 1.00 0.00 2273 LEU A N 16
ATOM 24858 C CA . LEU A 1 57 ? -5.190 -3.523 4.504 1.00 0.00 2273 LEU A CA 16
ATOM 24859 C C . LEU A 1 57 ? -6.128 -2.456 3.898 1.00 0.00 2273 LEU A C 16
ATOM 24860 O O . LEU A 1 57 ? -7.036 -1.978 4.574 1.00 0.00 2273 LEU A O 16
ATOM 24876 N N . LEU A 1 58 ? -5.965 -2.131 2.611 1.00 0.00 2274 LEU A N 16
ATOM 24877 C CA . LEU A 1 58 ? -6.863 -1.220 1.877 1.00 0.00 2274 LEU A CA 16
ATOM 24878 C C . LEU A 1 58 ? -8.290 -1.774 1.726 1.00 0.00 2274 LEU A C 16
ATOM 24879 O O . LEU A 1 58 ? -9.266 -1.041 1.882 1.00 0.00 2274 LEU A O 16
ATOM 24895 N N . LEU A 1 59 ? -8.419 -3.088 1.501 1.00 0.00 2275 LEU A N 16
ATOM 24896 C CA . LEU A 1 59 ? -9.703 -3.796 1.487 1.00 0.00 2275 LEU A CA 16
ATOM 24897 C C . LEU A 1 59 ? -10.411 -3.771 2.858 1.00 0.00 2275 LEU A C 16
ATOM 24898 O O . LEU A 1 59 ? -11.643 -3.790 2.904 1.00 0.00 2275 LEU A O 16
ATOM 24914 N N . ALA A 1 60 ? -9.672 -3.693 3.965 1.00 0.00 2276 ALA A N 16
ATOM 24915 C CA . ALA A 1 60 ? -10.224 -3.460 5.300 1.00 0.00 2276 ALA A CA 16
ATOM 24916 C C . ALA A 1 60 ? -10.648 -1.991 5.545 1.00 0.00 2276 ALA A C 16
ATOM 24917 O O . ALA A 1 60 ? -11.648 -1.749 6.222 1.00 0.00 2276 ALA A O 16
ATOM 24924 N N . MET A 1 61 ? -9.927 -1.003 4.988 1.00 0.00 2277 MET A N 16
ATOM 24925 C CA . MET A 1 61 ? -10.252 0.430 5.112 1.00 0.00 2277 MET A CA 16
ATOM 24926 C C . MET A 1 61 ? -11.535 0.856 4.383 1.00 0.00 2277 MET A C 16
ATOM 24927 O O . MET A 1 61 ? -12.295 1.676 4.914 1.00 0.00 2277 MET A O 16
ATOM 24941 N N . ARG A 1 62 ? -11.743 0.354 3.161 1.00 0.00 2278 ARG A N 16
ATOM 24942 C CA . ARG A 1 62 ? -12.809 0.805 2.242 1.00 0.00 2278 ARG A CA 16
ATOM 24943 C C . ARG A 1 62 ? -14.238 0.481 2.718 1.00 0.00 2278 ARG A C 16
ATOM 24944 O O . ARG A 1 62 ? -14.462 -0.591 3.327 1.00 0.00 2278 ARG A O 16
ATOM 24966 N N . GLY B 2 1 ? 26.112 20.522 5.684 1.00 0.00 -5 GLY B N 16
ATOM 24967 C CA . GLY B 2 1 ? 25.935 21.872 6.261 1.00 0.00 -5 GLY B CA 16
ATOM 24968 C C . GLY B 2 1 ? 25.847 21.838 7.784 1.00 0.00 -5 GLY B C 16
ATOM 24969 O O . GLY B 2 1 ? 25.594 20.775 8.361 1.00 0.00 -5 GLY B O 16
ATOM 24975 N N . PRO B 2 2 ? 26.042 22.990 8.465 1.00 0.00 -4 PRO B N 16
ATOM 24976 C CA . PRO B 2 2 ? 26.071 23.078 9.931 1.00 0.00 -4 PRO B CA 16
ATOM 24977 C C . PRO B 2 2 ? 24.686 22.948 10.594 1.00 0.00 -4 PRO B C 16
ATOM 24978 O O . PRO B 2 2 ? 24.591 22.537 11.752 1.00 0.00 -4 PRO B O 16
ATOM 24989 N N . GLY B 2 3 ? 23.604 23.296 9.884 1.00 0.00 -3 GLY B N 16
ATOM 24990 C CA . GLY B 2 3 ? 22.216 23.217 10.374 1.00 0.00 -3 GLY B CA 16
ATOM 24991 C C . GLY B 2 3 ? 21.811 24.326 11.358 1.00 0.00 -3 GLY B C 16
ATOM 24992 O O . GLY B 2 3 ? 20.715 24.286 11.922 1.00 0.00 -3 GLY B O 16
ATOM 24996 N N . SER B 2 4 ? 22.668 25.333 11.562 1.00 0.00 -2 SER B N 16
ATOM 24997 C CA . SER B 2 4 ? 22.480 26.449 12.506 1.00 0.00 -2 SER B CA 16
ATOM 24998 C C . SER B 2 4 ? 21.607 27.595 11.962 1.00 0.00 -2 SER B C 16
ATOM 24999 O O . SER B 2 4 ? 21.269 28.522 12.703 1.00 0.00 -2 SER B O 16
ATOM 25007 N N . TYR B 2 5 ? 21.208 27.534 10.686 1.00 0.00 -1 TYR B N 16
ATOM 25008 C CA . TYR B 2 5 ? 20.451 28.582 9.988 1.00 0.00 -1 TYR B CA 16
ATOM 25009 C C . TYR B 2 5 ? 19.035 28.835 10.544 1.00 0.00 -1 TYR B C 16
ATOM 25010 O O . TYR B 2 5 ? 18.518 29.949 10.425 1.00 0.00 -1 TYR B O 16
ATOM 25028 N N . MET B 2 6 ? 18.398 27.816 11.133 1.00 0.00 1 MET B N 16
ATOM 25029 C CA . MET B 2 6 ? 16.995 27.826 11.581 1.00 0.00 1 MET B CA 16
ATOM 25030 C C . MET B 2 6 ? 16.798 26.997 12.862 1.00 0.00 1 MET B C 16
ATOM 25031 O O . MET B 2 6 ? 17.480 25.993 13.087 1.00 0.00 1 MET B O 16
ATOM 25045 N N . THR B 2 7 ? 15.863 27.428 13.714 1.00 0.00 2 THR B N 16
ATOM 25046 C CA . THR B 2 7 ? 15.410 26.706 14.921 1.00 0.00 2 THR B CA 16
ATOM 25047 C C . THR B 2 7 ? 14.703 25.376 14.595 1.00 0.00 2 THR B C 16
ATOM 25048 O O . THR B 2 7 ? 14.380 25.079 13.441 1.00 0.00 2 THR B O 16
ATOM 25059 N N . HIS B 2 8 ? 14.476 24.549 15.626 1.00 0.00 3 HIS B N 16
ATOM 25060 C CA . HIS B 2 8 ? 13.803 23.242 15.543 1.00 0.00 3 HIS B CA 16
ATOM 25061 C C . HIS B 2 8 ? 12.391 23.313 14.930 1.00 0.00 3 HIS B C 16
ATOM 25062 O O . HIS B 2 8 ? 11.669 24.300 15.108 1.00 0.00 3 HIS B O 16
ATOM 25077 N N . PHE B 2 9 ? 11.980 22.234 14.259 1.00 0.00 4 PHE B N 16
ATOM 25078 C CA . PHE B 2 9 ? 10.656 22.052 13.649 1.00 0.00 4 PHE B CA 16
ATOM 25079 C C . PHE B 2 9 ? 9.833 20.984 14.393 1.00 0.00 4 PHE B C 16
ATOM 25080 O O . PHE B 2 9 ? 10.376 19.985 14.872 1.00 0.00 4 PHE B O 16
ATOM 25097 N N . GLU B 2 10 ? 8.514 21.185 14.486 1.00 0.00 5 GLU B N 16
ATOM 25098 C CA . GLU B 2 10 ? 7.574 20.225 15.094 1.00 0.00 5 GLU B CA 16
ATOM 25099 C C . GLU B 2 10 ? 7.402 18.933 14.270 1.00 0.00 5 GLU B C 16
ATOM 25100 O O . GLU B 2 10 ? 7.040 17.887 14.810 1.00 0.00 5 GLU B O 16
ATOM 25112 N N . ASP B 2 11 ? 7.660 18.989 12.959 1.00 0.00 6 ASP B N 16
ATOM 25113 C CA . ASP B 2 11 ? 7.641 17.830 12.057 1.00 0.00 6 ASP B CA 16
ATOM 25114 C C . ASP B 2 11 ? 8.815 16.876 12.360 1.00 0.00 6 ASP B C 16
ATOM 25115 O O . ASP B 2 11 ? 9.983 17.182 12.101 1.00 0.00 6 ASP B O 16
ATOM 25124 N N . HIS B 2 12 ? 8.491 15.693 12.901 1.00 0.00 7 HIS B N 16
ATOM 25125 C CA . HIS B 2 12 ? 9.451 14.672 13.354 1.00 0.00 7 HIS B CA 16
ATOM 25126 C C . HIS B 2 12 ? 10.295 14.054 12.215 1.00 0.00 7 HIS B C 16
ATOM 25127 O O . HIS B 2 12 ? 11.352 13.472 12.484 1.00 0.00 7 HIS B O 16
ATOM 25142 N N . ARG B 2 13 ? 9.844 14.161 10.958 1.00 0.00 8 ARG B N 16
ATOM 25143 C CA . ARG B 2 13 ? 10.479 13.573 9.758 1.00 0.00 8 ARG B CA 16
ATOM 25144 C C . ARG B 2 13 ? 10.746 14.627 8.666 1.00 0.00 8 ARG B C 16
ATOM 25145 O O . ARG B 2 13 ? 10.786 14.308 7.478 1.00 0.00 8 ARG B O 16
ATOM 25166 N N . VAL B 2 14 ? 10.941 15.887 9.063 1.00 0.00 9 VAL B N 16
ATOM 25167 C CA . VAL B 2 14 ? 11.275 17.021 8.175 1.00 0.00 9 VAL B CA 16
ATOM 25168 C C . VAL B 2 14 ? 12.500 16.736 7.287 1.00 0.00 9 VAL B C 16
ATOM 25169 O O . VAL B 2 14 ? 13.474 16.119 7.727 1.00 0.00 9 VAL B O 16
ATOM 25182 N N . GLY B 2 15 ? 12.444 17.179 6.026 1.00 0.00 10 GLY B N 16
ATOM 25183 C CA . GLY B 2 15 ? 13.481 16.931 5.019 1.00 0.00 10 GLY B CA 16
ATOM 25184 C C . GLY B 2 15 ? 13.156 17.554 3.655 1.00 0.00 10 GLY B C 16
ATOM 25185 O O . GLY B 2 15 ? 12.224 18.350 3.520 1.00 0.00 10 GLY B O 16
ATOM 25189 N N . SER B 2 16 ? 13.931 17.182 2.632 1.00 0.00 11 SER B N 16
ATOM 25190 C CA . SER B 2 16 ? 13.806 17.693 1.256 1.00 0.00 11 SER B CA 16
ATOM 25191 C C . SER B 2 16 ? 12.484 17.304 0.556 1.00 0.00 11 SER B C 16
ATOM 25192 O O . SER B 2 16 ? 12.017 18.011 -0.343 1.00 0.00 11 SER B O 16
ATOM 25200 N N . ASP B 2 17 ? 11.827 16.223 1.004 1.00 0.00 12 ASP B N 16
ATOM 25201 C CA . ASP B 2 17 ? 10.550 15.738 0.451 1.00 0.00 12 ASP B CA 16
ATOM 25202 C C . ASP B 2 17 ? 9.348 16.444 1.108 1.00 0.00 12 ASP B C 16
ATOM 25203 O O . ASP B 2 17 ? 8.586 15.860 1.884 1.00 0.00 12 ASP B O 16
ATOM 25212 N N . ARG B 2 18 ? 9.172 17.720 0.768 1.00 0.00 13 ARG B N 16
ATOM 25213 C CA . ARG B 2 18 ? 8.084 18.604 1.217 1.00 0.00 13 ARG B CA 16
ATOM 25214 C C . ARG B 2 18 ? 7.724 19.578 0.092 1.00 0.00 13 ARG B C 16
ATOM 25215 O O . ARG B 2 18 ? 8.612 20.185 -0.518 1.00 0.00 13 ARG B O 16
ATOM 25236 N N . LEU B 2 19 ? 6.426 19.703 -0.191 1.00 0.00 14 LEU B N 16
ATOM 25237 C CA . LEU B 2 19 ? 5.875 20.436 -1.345 1.00 0.00 14 LEU B CA 16
ATOM 25238 C C . LEU B 2 19 ? 4.474 21.016 -1.081 1.00 0.00 14 LEU B C 16
ATOM 25239 O O . LEU B 2 19 ? 3.831 20.697 -0.076 1.00 0.00 14 LEU B O 16
ATOM 25255 N N . ALA B 2 20 ? 4.001 21.866 -1.998 1.00 0.00 15 ALA B N 16
ATOM 25256 C CA . ALA B 2 20 ? 2.742 22.613 -1.882 1.00 0.00 15 ALA B CA 16
ATOM 25257 C C . ALA B 2 20 ? 1.465 21.803 -2.209 1.00 0.00 15 ALA B C 16
ATOM 25258 O O . ALA B 2 20 ? 0.352 22.282 -1.966 1.00 0.00 15 ALA B O 16
ATOM 25265 N N . ALA B 2 21 ? 1.603 20.588 -2.756 1.00 0.00 16 ALA B N 16
ATOM 25266 C CA . ALA B 2 21 ? 0.497 19.668 -3.056 1.00 0.00 16 ALA B CA 16
ATOM 25267 C C . ALA B 2 21 ? -0.347 19.295 -1.810 1.00 0.00 16 ALA B C 16
ATOM 25268 O O . ALA B 2 21 ? 0.149 19.270 -0.675 1.00 0.00 16 ALA B O 16
ATOM 25275 N N . ASP B 2 22 ? -1.624 18.961 -2.036 1.00 0.00 17 ASP B N 16
ATOM 25276 C CA . ASP B 2 22 ? -2.623 18.675 -0.990 1.00 0.00 17 ASP B CA 16
ATOM 25277 C C . ASP B 2 22 ? -3.633 17.594 -1.451 1.00 0.00 17 ASP B C 16
ATOM 25278 O O . ASP B 2 22 ? -4.824 17.631 -1.116 1.00 0.00 17 ASP B O 16
ATOM 25287 N N . GLY B 2 23 ? -3.160 16.628 -2.250 1.00 0.00 18 GLY B N 16
ATOM 25288 C CA . GLY B 2 23 ? -3.979 15.587 -2.884 1.00 0.00 18 GLY B CA 16
ATOM 25289 C C . GLY B 2 23 ? -4.047 14.306 -2.049 1.00 0.00 18 GLY B C 16
ATOM 25290 O O . GLY B 2 23 ? -3.231 13.396 -2.222 1.00 0.00 18 GLY B O 16
ATOM 25294 N N . GLU B 2 24 ? -5.039 14.215 -1.164 1.00 0.00 19 GLU B N 16
ATOM 25295 C CA . GLU B 2 24 ? -5.420 12.977 -0.456 1.00 0.00 19 GLU B CA 16
ATOM 25296 C C . GLU B 2 24 ? -5.937 11.872 -1.405 1.00 0.00 19 GLU B C 16
ATOM 25297 O O . GLU B 2 24 ? -6.303 12.133 -2.555 1.00 0.00 19 GLU B O 16
ATOM 25309 N N . ILE B 2 25 ? -6.027 10.633 -0.903 1.00 0.00 20 ILE B N 16
ATOM 25310 C CA . ILE B 2 25 ? -6.546 9.454 -1.617 1.00 0.00 20 ILE B CA 16
ATOM 25311 C C . ILE B 2 25 ? -7.516 8.656 -0.727 1.00 0.00 20 ILE B C 16
ATOM 25312 O O . ILE B 2 25 ? -7.298 8.490 0.474 1.00 0.00 20 ILE B O 16
ATOM 25328 N N . SER B 2 26 ? -8.596 8.153 -1.323 1.00 0.00 21 SER B N 16
ATOM 25329 C CA . SER B 2 26 ? -9.389 7.057 -0.750 1.00 0.00 21 SER B CA 16
ATOM 25330 C C . SER B 2 26 ? -8.588 5.748 -0.766 1.00 0.00 21 SER B C 16
ATOM 25331 O O . SER B 2 26 ? -7.706 5.555 -1.615 1.00 0.00 21 SER B O 16
ATOM 25339 N N . ALA B 2 27 ? -8.936 4.799 0.103 1.00 0.00 22 ALA B N 16
ATOM 25340 C CA . ALA B 2 27 ? -8.465 3.424 -0.014 1.00 0.00 22 ALA B CA 16
ATOM 25341 C C . ALA B 2 27 ? -8.899 2.767 -1.339 1.00 0.00 22 ALA B C 16
ATOM 25342 O O . ALA B 2 27 ? -8.135 1.970 -1.873 1.00 0.00 22 ALA B O 16
ATOM 25349 N N . ASP B 2 28 ? -10.051 3.141 -1.916 1.00 0.00 23 ASP B N 16
ATOM 25350 C CA . ASP B 2 28 ? -10.453 2.752 -3.284 1.00 0.00 23 ASP B CA 16
ATOM 25351 C C . ASP B 2 28 ? -9.426 3.154 -4.354 1.00 0.00 23 ASP B C 16
ATOM 25352 O O . ASP B 2 28 ? -9.034 2.344 -5.197 1.00 0.00 23 ASP B O 16
ATOM 25361 N N . GLU B 2 29 ? -8.973 4.415 -4.335 1.00 0.00 24 GLU B N 16
ATOM 25362 C CA . GLU B 2 29 ? -7.957 4.930 -5.270 1.00 0.00 24 GLU B CA 16
ATOM 25363 C C . GLU B 2 29 ? -6.599 4.236 -5.081 1.00 0.00 24 GLU B C 16
ATOM 25364 O O . GLU B 2 29 ? -5.921 3.896 -6.057 1.00 0.00 24 GLU B O 16
ATOM 25376 N N . ALA B 2 30 ? -6.226 3.963 -3.828 1.00 0.00 25 ALA B N 16
ATOM 25377 C CA . ALA B 2 30 ? -4.989 3.275 -3.480 1.00 0.00 25 ALA B CA 16
ATOM 25378 C C . ALA B 2 30 ? -4.883 1.865 -4.102 1.00 0.00 25 ALA B C 16
ATOM 25379 O O . ALA B 2 30 ? -3.787 1.466 -4.499 1.00 0.00 25 ALA B O 16
ATOM 25386 N N . LEU B 2 31 ? -5.994 1.121 -4.250 1.00 0.00 26 LEU B N 16
ATOM 25387 C CA . LEU B 2 31 ? -6.010 -0.170 -4.965 1.00 0.00 26 LEU B CA 16
ATOM 25388 C C . LEU B 2 31 ? -5.454 -0.049 -6.393 1.00 0.00 26 LEU B C 16
ATOM 25389 O O . LEU B 2 31 ? -4.632 -0.862 -6.819 1.00 0.00 26 LEU B O 16
ATOM 25405 N N . SER B 2 32 ? -5.872 0.982 -7.134 1.00 0.00 27 SER B N 16
ATOM 25406 C CA . SER B 2 32 ? -5.370 1.279 -8.484 1.00 0.00 27 SER B CA 16
ATOM 25407 C C . SER B 2 32 ? -3.893 1.712 -8.485 1.00 0.00 27 SER B C 16
ATOM 25408 O O . SER B 2 32 ? -3.139 1.363 -9.395 1.00 0.00 27 SER B O 16
ATOM 25416 N N . MET B 2 33 ? -3.438 2.422 -7.446 1.00 0.00 28 MET B N 16
ATOM 25417 C CA . MET B 2 33 ? -2.039 2.851 -7.294 1.00 0.00 28 MET B CA 16
ATOM 25418 C C . MET B 2 33 ? -1.072 1.668 -7.112 1.00 0.00 28 MET B C 16
ATOM 25419 O O . MET B 2 33 ? 0.028 1.703 -7.661 1.00 0.00 28 MET B O 16
ATOM 25433 N N . LEU B 2 34 ? -1.482 0.601 -6.413 1.00 0.00 29 LEU B N 16
ATOM 25434 C CA . LEU B 2 34 ? -0.671 -0.623 -6.285 1.00 0.00 29 LEU B CA 16
ATOM 25435 C C . LEU B 2 34 ? -0.352 -1.277 -7.635 1.00 0.00 29 LEU B C 16
ATOM 25436 O O . LEU B 2 34 ? 0.739 -1.816 -7.816 1.00 0.00 29 LEU B O 16
ATOM 25452 N N . ASP B 2 35 ? -1.285 -1.226 -8.593 1.00 0.00 30 ASP B N 16
ATOM 25453 C CA . ASP B 2 35 ? -1.121 -1.795 -9.943 1.00 0.00 30 ASP B CA 16
ATOM 25454 C C . ASP B 2 35 ? -0.069 -1.059 -10.792 1.00 0.00 30 ASP B C 16
ATOM 25455 O O . ASP B 2 35 ? 0.603 -1.673 -11.627 1.00 0.00 30 ASP B O 16
ATOM 25464 N N . ALA B 2 36 ? 0.103 0.247 -10.572 1.00 0.00 31 ALA B N 16
ATOM 25465 C CA . ALA B 2 36 ? 1.125 1.066 -11.227 1.00 0.00 31 ALA B CA 16
ATOM 25466 C C . ALA B 2 36 ? 2.559 0.783 -10.714 1.00 0.00 31 ALA B C 16
ATOM 25467 O O . ALA B 2 36 ? 3.536 1.036 -11.429 1.00 0.00 31 ALA B O 16
ATOM 25474 N N . ILE B 2 37 ? 2.705 0.246 -9.492 1.00 0.00 32 ILE B N 16
ATOM 25475 C CA . ILE B 2 37 ? 3.997 -0.090 -8.871 1.00 0.00 32 ILE B CA 16
ATOM 25476 C C . ILE B 2 37 ? 4.442 -1.501 -9.294 1.00 0.00 32 ILE B C 16
ATOM 25477 O O . ILE B 2 37 ? 3.716 -2.475 -9.076 1.00 0.00 32 ILE B O 16
ATOM 25493 N N . GLY B 2 38 ? 5.625 -1.620 -9.902 1.00 0.00 33 GLY B N 16
ATOM 25494 C CA . GLY B 2 38 ? 6.198 -2.895 -10.378 1.00 0.00 33 GLY B CA 16
ATOM 25495 C C . GLY B 2 38 ? 6.967 -3.704 -9.315 1.00 0.00 33 GLY B C 16
ATOM 25496 O O . GLY B 2 38 ? 6.715 -3.600 -8.109 1.00 0.00 33 GLY B O 16
ATOM 25500 N N . THR B 2 39 ? 7.930 -4.510 -9.764 1.00 0.00 34 THR B N 16
ATOM 25501 C CA . THR B 2 39 ? 8.816 -5.338 -8.915 1.00 0.00 34 THR B CA 16
ATOM 25502 C C . THR B 2 39 ? 10.157 -5.640 -9.614 1.00 0.00 34 THR B C 16
ATOM 25503 O O . THR B 2 39 ? 10.325 -5.321 -10.797 1.00 0.00 34 THR B O 16
ATOM 25514 N N . GLY B 2 40 ? 11.131 -6.203 -8.895 1.00 0.00 35 GLY B N 16
ATOM 25515 C CA . GLY B 2 40 ? 12.474 -6.518 -9.409 1.00 0.00 35 GLY B CA 16
ATOM 25516 C C . GLY B 2 40 ? 12.472 -7.515 -10.577 1.00 0.00 35 GLY B C 16
ATOM 25517 O O . GLY B 2 40 ? 11.815 -8.559 -10.517 1.00 0.00 35 GLY B O 16
ATOM 25521 N N . GLN B 2 41 ? 13.245 -7.210 -11.630 1.00 0.00 36 GLN B N 16
ATOM 25522 C CA . GLN B 2 41 ? 13.355 -8.041 -12.839 1.00 0.00 36 GLN B CA 16
ATOM 25523 C C . GLN B 2 41 ? 14.166 -9.337 -12.620 1.00 0.00 36 GLN B C 16
ATOM 25524 O O . GLN B 2 41 ? 13.899 -10.359 -13.264 1.00 0.00 36 GLN B O 16
ATOM 25538 N N . SER B 2 42 ? 15.132 -9.321 -11.696 1.00 0.00 37 SER B N 16
ATOM 25539 C CA . SER B 2 42 ? 15.975 -10.480 -11.345 1.00 0.00 37 SER B CA 16
ATOM 25540 C C . SER B 2 42 ? 15.167 -11.658 -10.778 1.00 0.00 37 SER B C 16
ATOM 25541 O O . SER B 2 42 ? 15.248 -12.773 -11.302 1.00 0.00 37 SER B O 16
ATOM 25549 N N . THR B 2 43 ? 14.378 -11.409 -9.723 1.00 0.00 38 THR B N 16
ATOM 25550 C CA . THR B 2 43 ? 13.493 -12.380 -9.045 1.00 0.00 38 THR B CA 16
ATOM 25551 C C . THR B 2 43 ? 12.593 -11.673 -8.014 1.00 0.00 38 THR B C 16
ATOM 25552 O O . THR B 2 43 ? 13.044 -10.714 -7.374 1.00 0.00 38 THR B O 16
ATOM 25563 N N . PRO B 2 44 ? 11.349 -12.146 -7.779 1.00 0.00 39 PRO B N 16
ATOM 25564 C CA . PRO B 2 44 ? 10.473 -11.603 -6.735 1.00 0.00 39 PRO B CA 16
ATOM 25565 C C . PRO B 2 44 ? 10.725 -12.222 -5.348 1.00 0.00 39 PRO B C 16
ATOM 25566 O O . PRO B 2 44 ? 10.148 -11.751 -4.365 1.00 0.00 39 PRO B O 16
ATOM 25577 N N . THR B 2 45 ? 11.573 -13.255 -5.243 1.00 0.00 40 THR B N 16
ATOM 25578 C CA . THR B 2 45 ? 11.852 -14.000 -3.996 1.00 0.00 40 THR B CA 16
ATOM 25579 C C . THR B 2 45 ? 13.354 -14.246 -3.804 1.00 0.00 40 THR B C 16
ATOM 25580 O O . THR B 2 45 ? 14.015 -14.869 -4.641 1.00 0.00 40 THR B O 16
ATOM 25591 N N . GLY B 2 46 ? 13.910 -13.756 -2.690 1.00 0.00 41 GLY B N 16
ATOM 25592 C CA . GLY B 2 46 ? 15.330 -13.927 -2.343 1.00 0.00 41 GLY B CA 16
ATOM 25593 C C . GLY B 2 46 ? 16.285 -12.878 -2.937 1.00 0.00 41 GLY B C 16
ATOM 25594 O O . GLY B 2 46 ? 17.500 -13.085 -2.915 1.00 0.00 41 GLY B O 16
ATOM 25598 N N . ALA B 2 47 ? 15.759 -11.757 -3.445 1.00 0.00 42 ALA B N 16
ATOM 25599 C CA . ALA B 2 47 ? 16.545 -10.613 -3.926 1.00 0.00 42 ALA B CA 16
ATOM 25600 C C . ALA B 2 47 ? 17.149 -9.817 -2.744 1.00 0.00 42 ALA B C 16
ATOM 25601 O O . ALA B 2 47 ? 16.552 -8.859 -2.238 1.00 0.00 42 ALA B O 16
ATOM 25608 N N . A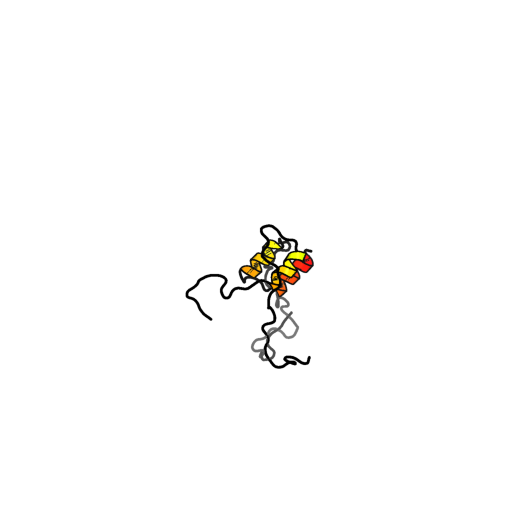SP B 2 48 ? 18.331 -10.231 -2.275 1.00 0.00 43 ASP B N 16
ATOM 25609 C CA . ASP B 2 48 ? 19.072 -9.611 -1.170 1.00 0.00 43 ASP B CA 16
ATOM 25610 C C . ASP B 2 48 ? 19.598 -8.196 -1.509 1.00 0.00 43 ASP B C 16
ATOM 25611 O O . ASP B 2 48 ? 19.808 -7.846 -2.676 1.00 0.00 43 ASP B O 16
ATOM 25620 N N . ASP B 2 49 ? 19.836 -7.385 -0.469 1.00 0.00 44 ASP B N 16
ATOM 25621 C CA . ASP B 2 49 ? 20.324 -5.989 -0.539 1.00 0.00 44 ASP B CA 16
ATOM 25622 C C . ASP B 2 49 ? 21.269 -5.655 0.636 1.00 0.00 44 ASP B C 16
ATOM 25623 O O . ASP B 2 49 ? 20.780 -5.440 1.772 1.00 0.00 44 ASP B O 16
ATOM 25633 N N . GLY A 1 1 ? -38.601 1.505 30.922 1.00 0.00 2217 GLY A N 17
ATOM 25634 C CA . GLY A 1 1 ? -38.681 1.017 32.319 1.00 0.00 2217 GLY A CA 17
ATOM 25635 C C . GLY A 1 1 ? -40.031 1.331 32.961 1.00 0.00 2217 GLY A C 17
ATOM 25636 O O . GLY A 1 1 ? -41.007 1.571 32.241 1.00 0.00 2217 GLY A O 17
ATOM 25642 N N . PRO A 1 2 ? -40.118 1.323 34.306 1.00 0.00 2218 PRO A N 17
ATOM 25643 C CA . PRO A 1 2 ? -41.344 1.621 35.061 1.00 0.00 2218 PRO A CA 17
ATOM 25644 C C . PRO A 1 2 ? -41.944 3.006 34.761 1.00 0.00 2218 PRO A C 17
ATOM 25645 O O . PRO A 1 2 ? -41.219 3.974 34.508 1.00 0.00 2218 PRO A O 17
ATOM 25656 N N . GLY A 1 3 ? -43.275 3.115 34.815 1.00 0.00 2219 GLY A N 17
ATOM 25657 C CA . GLY A 1 3 ? -44.016 4.365 34.580 1.00 0.00 2219 GLY A CA 17
ATOM 25658 C C . GLY A 1 3 ? -43.977 5.375 35.742 1.00 0.00 2219 GLY A C 17
ATOM 25659 O O . GLY A 1 3 ? -44.406 6.519 35.573 1.00 0.00 2219 GLY A O 17
ATOM 25663 N N . SER A 1 4 ? -43.487 4.965 36.918 1.00 0.00 2220 SER A N 17
ATOM 25664 C CA . SER A 1 4 ? -43.337 5.794 38.126 1.00 0.00 2220 SER A CA 17
ATOM 25665 C C . SER A 1 4 ? -42.569 7.109 37.877 1.00 0.00 2220 SER A C 17
ATOM 25666 O O . SER A 1 4 ? -41.573 7.097 37.144 1.00 0.00 2220 SER A O 17
ATOM 25674 N N . PRO A 1 5 ? -42.950 8.238 38.513 1.00 0.00 2221 PRO A N 17
ATOM 25675 C CA . PRO A 1 5 ? -42.341 9.549 38.264 1.00 0.00 2221 PRO A CA 17
ATOM 25676 C C . PRO A 1 5 ? -41.115 9.795 39.175 1.00 0.00 2221 PRO A C 17
ATOM 25677 O O . PRO A 1 5 ? -41.021 10.805 39.880 1.00 0.00 2221 PRO A O 17
ATOM 25688 N N . ASN A 1 6 ? -40.159 8.859 39.163 1.00 0.00 2222 ASN A N 17
ATOM 25689 C CA . ASN A 1 6 ? -38.960 8.858 40.009 1.00 0.00 2222 ASN A CA 17
ATOM 25690 C C . ASN A 1 6 ? -37.882 7.893 39.467 1.00 0.00 2222 ASN A C 17
ATOM 25691 O O . ASN A 1 6 ? -38.177 6.740 39.135 1.00 0.00 2222 ASN A O 17
ATOM 25702 N N . SER A 1 7 ? -36.625 8.349 39.412 1.00 0.00 2223 SER A N 17
ATOM 25703 C CA . SER A 1 7 ? -35.431 7.554 39.091 1.00 0.00 2223 SER A CA 17
ATOM 25704 C C . SER A 1 7 ? -34.162 8.251 39.605 1.00 0.00 2223 SER A C 17
ATOM 25705 O O . SER A 1 7 ? -34.055 9.480 39.547 1.00 0.00 2223 SER A O 17
ATOM 25713 N N . TYR A 1 8 ? -33.208 7.484 40.139 1.00 0.00 2224 TYR A N 17
ATOM 25714 C CA . TYR A 1 8 ? -31.958 8.000 40.718 1.00 0.00 2224 TYR A CA 17
ATOM 25715 C C . TYR A 1 8 ? -31.004 8.573 39.648 1.00 0.00 2224 TYR A C 17
ATOM 25716 O O . TYR A 1 8 ? -30.685 7.903 38.660 1.00 0.00 2224 TYR A O 17
ATOM 25734 N N . LEU A 1 9 ? -30.528 9.804 39.855 1.00 0.00 2225 LEU A N 17
ATOM 25735 C CA . LEU A 1 9 ? -29.474 10.427 39.048 1.00 0.00 2225 LEU A CA 17
ATOM 25736 C C . LEU A 1 9 ? -28.120 9.694 39.184 1.00 0.00 2225 LEU A C 17
ATOM 25737 O O . LEU A 1 9 ? -27.807 9.194 40.274 1.00 0.00 2225 LEU A O 17
ATOM 25753 N N . PRO A 1 10 ? -27.289 9.631 38.121 1.00 0.00 2226 PRO A N 17
ATOM 25754 C CA . PRO A 1 10 ? -25.946 9.046 38.185 1.00 0.00 2226 PRO A CA 17
ATOM 25755 C C . PRO A 1 10 ? -25.008 9.852 39.100 1.00 0.00 2226 PRO A C 17
ATOM 25756 O O . PRO A 1 10 ? -25.033 11.087 39.109 1.00 0.00 2226 PRO A O 17
ATOM 25767 N N . ALA A 1 11 ? -24.172 9.157 39.877 1.00 0.00 2227 ALA A N 17
ATOM 25768 C CA . ALA A 1 11 ? -23.193 9.762 40.787 1.00 0.00 2227 ALA A CA 17
ATOM 25769 C C . ALA A 1 11 ? -22.107 10.571 40.042 1.00 0.00 2227 ALA A C 17
ATOM 25770 O O . ALA A 1 11 ? -21.543 10.121 39.041 1.00 0.00 2227 ALA A O 17
ATOM 25777 N N . GLU A 1 12 ? -21.789 11.767 40.546 1.00 0.00 2228 GLU A N 17
ATOM 25778 C CA . GLU A 1 12 ? -20.686 12.613 40.078 1.00 0.00 2228 GLU A CA 17
ATOM 25779 C C . GLU A 1 12 ? -19.312 11.938 40.255 1.00 0.00 2228 GLU A C 17
ATOM 25780 O O . GLU A 1 12 ? -19.049 11.294 41.279 1.00 0.00 2228 GLU A O 17
ATOM 25792 N N . ASN A 1 13 ? -18.421 12.092 39.273 1.00 0.00 2229 ASN A N 17
ATOM 25793 C CA . ASN A 1 13 ? -17.035 11.606 39.292 1.00 0.00 2229 ASN A CA 17
ATOM 25794 C C . ASN A 1 13 ? -16.088 12.756 38.899 1.00 0.00 2229 ASN A C 17
ATOM 25795 O O . ASN A 1 13 ? -16.196 13.305 37.798 1.00 0.00 2229 ASN A O 17
ATOM 25806 N N . GLU A 1 14 ? -15.170 13.133 39.796 1.00 0.00 2230 GLU A N 17
ATOM 25807 C CA . GLU A 1 14 ? -14.196 14.224 39.576 1.00 0.00 2230 GLU A CA 17
ATOM 25808 C C . GLU A 1 14 ? -12.952 13.812 38.763 1.00 0.00 2230 GLU A C 17
ATOM 25809 O O . GLU A 1 14 ? -12.198 14.660 38.280 1.00 0.00 2230 GLU A O 17
ATOM 25821 N N . ASP A 1 15 ? -12.763 12.504 38.579 1.00 0.00 2231 ASP A N 17
ATOM 25822 C CA . ASP A 1 15 ? -11.698 11.883 37.780 1.00 0.00 2231 ASP A CA 17
ATOM 25823 C C . ASP A 1 15 ? -12.198 11.494 36.369 1.00 0.00 2231 ASP A C 17
ATOM 25824 O O . ASP A 1 15 ? -13.261 10.870 36.256 1.00 0.00 2231 ASP A O 17
ATOM 25833 N N . PRO A 1 16 ? -11.447 11.789 35.288 1.00 0.00 2232 PRO A N 17
ATOM 25834 C CA . PRO A 1 16 ? -11.862 11.501 33.913 1.00 0.00 2232 PRO A CA 17
ATOM 25835 C C . PRO A 1 16 ? -11.864 9.997 33.572 1.00 0.00 2232 PRO A C 17
ATOM 25836 O O . PRO A 1 16 ? -12.505 9.579 32.605 1.00 0.00 2232 PRO A O 17
ATOM 25847 N N . ASP A 1 17 ? -11.186 9.169 34.376 1.00 0.00 2233 ASP A N 17
ATOM 25848 C CA . ASP A 1 17 ? -11.239 7.702 34.305 1.00 0.00 2233 ASP A CA 17
ATOM 25849 C C . ASP A 1 17 ? -12.634 7.126 34.639 1.00 0.00 2233 ASP A C 17
ATOM 25850 O O . ASP A 1 17 ? -12.993 6.050 34.153 1.00 0.00 2233 ASP A O 17
ATOM 25859 N N . LYS A 1 18 ? -13.418 7.838 35.469 1.00 0.00 2234 LYS A N 17
ATOM 25860 C CA . LYS A 1 18 ? -14.770 7.478 35.924 1.00 0.00 2234 LYS A CA 17
ATOM 25861 C C . LYS A 1 18 ? -14.800 6.060 36.526 1.00 0.00 2234 LYS A C 17
ATOM 25862 O O . LYS A 1 18 ? -13.973 5.739 37.386 1.00 0.00 2234 LYS A O 17
ATOM 25881 N N . ALA A 1 19 ? -15.756 5.228 36.116 1.00 0.00 2235 ALA A N 17
ATOM 25882 C CA . ALA A 1 19 ? -15.982 3.876 36.629 1.00 0.00 2235 ALA A CA 17
ATOM 25883 C C . ALA A 1 19 ? -16.632 2.957 35.569 1.00 0.00 2235 ALA A C 17
ATOM 25884 O O . ALA A 1 19 ? -17.860 2.894 35.437 1.00 0.00 2235 ALA A O 17
ATOM 25891 N N . VAL A 1 20 ? -15.797 2.239 34.811 1.00 0.00 2236 VAL A N 17
ATOM 25892 C CA . VAL A 1 20 ? -16.174 1.226 33.803 1.00 0.00 2236 VAL A CA 17
ATOM 25893 C C . VAL A 1 20 ? -15.176 0.060 33.866 1.00 0.00 2236 VAL A C 17
ATOM 25894 O O . VAL A 1 20 ? -13.963 0.290 33.893 1.00 0.00 2236 VAL A O 17
ATOM 25907 N N . VAL A 1 21 ? -15.669 -1.183 33.903 1.00 0.00 2237 VAL A N 17
ATOM 25908 C CA . VAL A 1 21 ? -14.848 -2.405 34.008 1.00 0.00 2237 VAL A CA 17
ATOM 25909 C C . VAL A 1 21 ? -15.523 -3.603 33.323 1.00 0.00 2237 VAL A C 17
ATOM 25910 O O . VAL A 1 21 ? -16.625 -4.005 33.689 1.00 0.00 2237 VAL A O 17
ATOM 25923 N N . ASP A 1 22 ? -14.870 -4.140 32.285 1.00 0.00 2238 ASP A N 17
ATOM 25924 C CA . ASP A 1 22 ? -15.244 -5.370 31.554 1.00 0.00 2238 ASP A CA 17
ATOM 25925 C C . ASP A 1 22 ? -16.643 -5.302 30.895 1.00 0.00 2238 ASP A C 17
ATOM 25926 O O . ASP A 1 22 ? -17.357 -6.305 30.787 1.00 0.00 2238 ASP A O 17
ATOM 25935 N N . LEU A 1 23 ? -17.027 -4.118 30.404 1.00 0.00 2239 LEU A N 17
ATOM 25936 C CA . LEU A 1 23 ? -18.318 -3.868 29.740 1.00 0.00 2239 LEU A CA 17
ATOM 25937 C C . LEU A 1 23 ? -18.437 -4.584 28.378 1.00 0.00 2239 LEU A C 17
ATOM 25938 O O . LEU A 1 23 ? -19.521 -5.049 28.011 1.00 0.00 2239 LEU A O 17
ATOM 25954 N N . HIS A 1 24 ? -17.319 -4.704 27.653 1.00 0.00 2240 HIS A N 17
ATOM 25955 C CA . HIS A 1 24 ? -17.177 -5.352 26.332 1.00 0.00 2240 HIS A CA 17
ATOM 25956 C C . HIS A 1 24 ? -15.694 -5.579 25.987 1.00 0.00 2240 HIS A C 17
ATOM 25957 O O . HIS A 1 24 ? -14.845 -4.749 26.338 1.00 0.00 2240 HIS A O 17
ATOM 25972 N N . ARG A 1 25 ? -15.376 -6.677 25.292 1.00 0.00 2241 ARG A N 17
ATOM 25973 C CA . ARG A 1 25 ? -14.015 -6.998 24.812 1.00 0.00 2241 ARG A CA 17
ATOM 25974 C C . ARG A 1 25 ? -13.384 -5.893 23.957 1.00 0.00 2241 ARG A C 17
ATOM 25975 O O . ARG A 1 25 ? -14.056 -5.250 23.143 1.00 0.00 2241 ARG A O 17
ATOM 25996 N N . SER A 1 26 ? -12.068 -5.737 24.118 1.00 0.00 2242 SER A N 17
ATOM 25997 C CA . SER A 1 26 ? -11.179 -4.943 23.260 1.00 0.00 2242 SER A CA 17
ATOM 25998 C C . SER A 1 26 ? -10.135 -5.856 22.587 1.00 0.00 2242 SER A C 17
ATOM 25999 O O . SER A 1 26 ? -9.706 -6.836 23.212 1.00 0.00 2242 SER A O 17
ATOM 26007 N N . PRO A 1 27 ? -9.699 -5.573 21.342 1.00 0.00 2243 PRO A N 17
ATOM 26008 C CA . PRO A 1 27 ? -8.547 -6.245 20.737 1.00 0.00 2243 PRO A CA 17
ATOM 26009 C C . PRO A 1 27 ? -7.234 -5.884 21.476 1.00 0.00 2243 PRO A C 17
ATOM 26010 O O . PRO A 1 27 ? -7.152 -4.810 22.088 1.00 0.00 2243 PRO A O 17
ATOM 26021 N N . PRO A 1 28 ? -6.206 -6.757 21.449 1.00 0.00 2244 PRO A N 17
ATOM 26022 C CA . PRO A 1 28 ? -4.928 -6.528 22.128 1.00 0.00 2244 PRO A CA 17
ATOM 26023 C C . PRO A 1 28 ? -4.155 -5.333 21.541 1.00 0.00 2244 PRO A C 17
ATOM 26024 O O . PRO A 1 28 ? -4.091 -5.149 20.321 1.00 0.00 2244 PRO A O 17
ATOM 26035 N N . LYS A 1 29 ? -3.547 -4.520 22.419 1.00 0.00 2245 LYS A N 17
ATOM 26036 C CA . LYS A 1 29 ? -2.715 -3.355 22.067 1.00 0.00 2245 LYS A CA 17
ATOM 26037 C C . LYS A 1 29 ? -1.440 -3.763 21.313 1.00 0.00 2245 LYS A C 17
ATOM 26038 O O . LYS A 1 29 ? -0.791 -4.755 21.653 1.00 0.00 2245 LYS A O 17
ATOM 26057 N N . THR A 1 30 ? -1.062 -2.961 20.318 1.00 0.00 2246 THR A N 17
ATOM 26058 C CA . THR A 1 30 ? 0.203 -3.075 19.560 1.00 0.00 2246 THR A CA 17
ATOM 26059 C C . THR A 1 30 ? 0.621 -1.713 18.977 1.00 0.00 2246 THR A C 17
ATOM 26060 O O . THR A 1 30 ? -0.149 -0.749 19.038 1.00 0.00 2246 THR A O 17
ATOM 26071 N N . LYS A 1 31 ? 1.842 -1.609 18.439 1.00 0.00 2247 LYS A N 17
ATOM 26072 C CA . LYS A 1 31 ? 2.380 -0.389 17.807 1.00 0.00 2247 LYS A CA 17
ATOM 26073 C C . LYS A 1 31 ? 1.689 -0.039 16.479 1.00 0.00 2247 LYS A C 17
ATOM 26074 O O . LYS A 1 31 ? 1.398 -0.906 15.657 1.00 0.00 2247 LYS A O 17
ATOM 26093 N N . ASP A 1 32 ? 1.451 1.259 16.291 1.00 0.00 2248 ASP A N 17
ATOM 26094 C CA . ASP A 1 32 ? 0.900 1.925 15.089 1.00 0.00 2248 ASP A CA 17
ATOM 26095 C C . ASP A 1 32 ? -0.147 1.108 14.278 1.00 0.00 2248 ASP A C 17
ATOM 26096 O O . ASP A 1 32 ? 0.067 0.836 13.088 1.00 0.00 2248 ASP A O 17
ATOM 26105 N N . PRO A 1 33 ? -1.287 0.707 14.874 1.00 0.00 2249 PRO A N 17
ATOM 26106 C CA . PRO A 1 33 ? -2.309 -0.095 14.193 1.00 0.00 2249 PRO A CA 17
ATOM 26107 C C . PRO A 1 33 ? -3.218 0.729 13.256 1.00 0.00 2249 PRO A C 17
ATOM 26108 O O . PRO A 1 33 ? -3.816 0.176 12.333 1.00 0.00 2249 PRO A O 17
ATOM 26119 N N . ASP A 1 34 ? -3.325 2.043 13.478 1.00 0.00 2250 ASP A N 17
ATOM 26120 C CA . ASP A 1 34 ? -4.229 2.957 12.764 1.00 0.00 2250 ASP A CA 17
ATOM 26121 C C . ASP A 1 34 ? -3.496 3.723 11.647 1.00 0.00 2250 ASP A C 17
ATOM 26122 O O . ASP A 1 34 ? -3.244 4.929 11.738 1.00 0.00 2250 ASP A O 17
ATOM 26131 N N . LEU A 1 35 ? -3.106 2.992 10.602 1.00 0.00 2251 LEU A N 17
ATOM 26132 C CA . LEU A 1 35 ? -2.466 3.530 9.391 1.00 0.00 2251 LEU A CA 17
ATOM 26133 C C . LEU A 1 35 ? -3.457 4.303 8.490 1.00 0.00 2251 LEU A C 17
ATOM 26134 O O . LEU A 1 35 ? -4.674 4.257 8.681 1.00 0.00 2251 LEU A O 17
ATOM 26150 N N . THR A 1 36 ? -2.922 4.990 7.481 1.00 0.00 2252 THR A N 17
ATOM 26151 C CA . THR A 1 36 ? -3.679 5.697 6.433 1.00 0.00 2252 THR A CA 17
ATOM 26152 C C . THR A 1 36 ? -3.400 5.062 5.061 1.00 0.00 2252 THR A C 17
ATOM 26153 O O . THR A 1 36 ? -2.335 4.460 4.879 1.00 0.00 2252 THR A O 17
ATOM 26164 N N . PRO A 1 37 ? -4.310 5.165 4.071 1.00 0.00 2253 PRO A N 17
ATOM 26165 C CA . PRO A 1 37 ? -4.117 4.555 2.750 1.00 0.00 2253 PRO A CA 17
ATOM 26166 C C . PRO A 1 37 ? -2.931 5.155 1.977 1.00 0.00 2253 PRO A C 17
ATOM 26167 O O . PRO A 1 37 ? -2.201 4.426 1.310 1.00 0.00 2253 PRO A O 17
ATOM 26178 N N . SER A 1 38 ? -2.679 6.464 2.115 1.00 0.00 2254 SER A N 17
ATOM 26179 C CA . SER A 1 38 ? -1.444 7.110 1.648 1.00 0.00 2254 SER A CA 17
ATOM 26180 C C . SER A 1 38 ? -0.199 6.525 2.327 1.00 0.00 2254 SER A C 17
ATOM 26181 O O . SER A 1 38 ? 0.799 6.272 1.651 1.00 0.00 2254 SER A O 17
ATOM 26189 N N . GLY A 1 39 ? -0.257 6.229 3.632 1.00 0.00 2255 GLY A N 17
ATOM 26190 C CA . GLY A 1 39 ? 0.786 5.516 4.377 1.00 0.00 2255 GLY A CA 17
ATOM 26191 C C . GLY A 1 39 ? 1.044 4.087 3.880 1.00 0.00 2255 GLY A C 17
ATOM 26192 O O . GLY A 1 39 ? 2.206 3.716 3.709 1.00 0.00 2255 GLY A O 17
ATOM 26196 N N . ILE A 1 40 ? -0.007 3.317 3.592 1.00 0.00 2256 ILE A N 17
ATOM 26197 C CA . ILE A 1 40 ? 0.091 1.998 2.936 1.00 0.00 2256 ILE A CA 17
ATOM 26198 C C . ILE A 1 40 ? 0.896 2.087 1.631 1.00 0.00 2256 ILE A C 17
ATOM 26199 O O . ILE A 1 40 ? 1.878 1.366 1.457 1.00 0.00 2256 ILE A O 17
ATOM 26215 N N . ILE A 1 41 ? 0.511 2.986 0.720 1.00 0.00 2257 ILE A N 17
ATOM 26216 C CA . ILE A 1 41 ? 1.193 3.154 -0.570 1.00 0.00 2257 ILE A CA 17
ATOM 26217 C C . ILE A 1 41 ? 2.621 3.695 -0.400 1.00 0.00 2257 ILE A C 17
ATOM 26218 O O . ILE A 1 41 ? 3.520 3.259 -1.114 1.00 0.00 2257 ILE A O 17
ATOM 26234 N N . ALA A 1 42 ? 2.883 4.564 0.584 1.00 0.00 2258 ALA A N 17
ATOM 26235 C CA . ALA A 1 42 ? 4.237 5.021 0.929 1.00 0.00 2258 ALA A CA 17
ATOM 26236 C C . ALA A 1 42 ? 5.168 3.859 1.346 1.00 0.00 2258 ALA A C 17
ATOM 26237 O O . ALA A 1 42 ? 6.312 3.802 0.888 1.00 0.00 2258 ALA A O 17
ATOM 26244 N N . LYS A 1 43 ? 4.682 2.900 2.152 1.00 0.00 2259 LYS A N 17
ATOM 26245 C CA . LYS A 1 43 ? 5.428 1.669 2.501 1.00 0.00 2259 LYS A CA 17
ATOM 26246 C C . LYS A 1 43 ? 5.766 0.813 1.276 1.00 0.00 2259 LYS A C 17
ATOM 26247 O O . LYS A 1 43 ? 6.885 0.304 1.168 1.00 0.00 2259 LYS A O 17
ATOM 26266 N N . VAL A 1 44 ? 4.834 0.690 0.323 1.00 0.00 2260 VAL A N 17
ATOM 26267 C CA . VAL A 1 44 ? 5.051 -0.002 -0.961 1.00 0.00 2260 VAL A CA 17
ATOM 26268 C C . VAL A 1 44 ? 6.110 0.716 -1.817 1.00 0.00 2260 VAL A C 17
ATOM 26269 O O . VAL A 1 44 ? 7.065 0.081 -2.265 1.00 0.00 2260 VAL A O 17
ATOM 26282 N N . LYS A 1 45 ? 5.983 2.041 -2.001 1.00 0.00 2261 LYS A N 17
ATOM 26283 C CA . LYS A 1 45 ? 6.966 2.893 -2.703 1.00 0.00 2261 LYS A CA 17
ATOM 26284 C C . LYS A 1 45 ? 8.381 2.793 -2.111 1.00 0.00 2261 LYS A C 17
ATOM 26285 O O . LYS A 1 45 ? 9.359 2.745 -2.860 1.00 0.00 2261 LYS A O 17
ATOM 26304 N N . ALA A 1 46 ? 8.489 2.719 -0.785 1.00 0.00 2262 ALA A N 17
ATOM 26305 C CA . ALA A 1 46 ? 9.746 2.532 -0.054 1.00 0.00 2262 ALA A CA 17
ATOM 26306 C C . ALA A 1 46 ? 10.338 1.110 -0.149 1.00 0.00 2262 ALA A C 17
ATOM 26307 O O . ALA A 1 46 ? 11.508 0.919 0.196 1.00 0.00 2262 ALA A O 17
ATOM 26314 N N . GLY A 1 47 ? 9.554 0.120 -0.594 1.00 0.00 2263 GLY A N 17
ATOM 26315 C CA . GLY A 1 47 ? 9.951 -1.292 -0.649 1.00 0.00 2263 GLY A CA 17
ATOM 26316 C C . GLY A 1 47 ? 9.840 -2.045 0.684 1.00 0.00 2263 GLY A C 17
ATOM 26317 O O . GLY A 1 47 ? 10.356 -3.154 0.812 1.00 0.00 2263 GLY A O 17
ATOM 26321 N N . ASP A 1 48 ? 9.179 -1.460 1.686 1.00 0.00 2264 ASP A N 17
ATOM 26322 C CA . ASP A 1 48 ? 8.999 -2.030 3.036 1.00 0.00 2264 ASP A CA 17
ATOM 26323 C C . ASP A 1 48 ? 7.825 -3.022 3.143 1.00 0.00 2264 ASP A C 17
ATOM 26324 O O . ASP A 1 48 ? 7.725 -3.740 4.141 1.00 0.00 2264 ASP A O 17
ATOM 26333 N N . MET A 1 49 ? 6.957 -3.101 2.125 1.00 0.00 2265 MET A N 17
ATOM 26334 C CA . MET A 1 49 ? 5.758 -3.952 2.103 1.00 0.00 2265 MET A CA 17
ATOM 26335 C C . MET A 1 49 ? 5.343 -4.338 0.673 1.00 0.00 2265 MET A C 17
ATOM 26336 O O . MET A 1 49 ? 5.410 -3.507 -0.234 1.00 0.00 2265 MET A O 17
ATOM 26350 N N . THR A 1 50 ? 4.929 -5.595 0.456 1.00 0.00 2266 THR A N 17
ATOM 26351 C CA . THR A 1 50 ? 4.453 -6.068 -0.860 1.00 0.00 2266 THR A CA 17
ATOM 26352 C C . THR A 1 50 ? 3.109 -5.439 -1.249 1.00 0.00 2266 THR A C 17
ATOM 26353 O O . THR A 1 50 ? 2.325 -5.028 -0.392 1.00 0.00 2266 THR A O 17
ATOM 26364 N N . GLN A 1 51 ? 2.829 -5.396 -2.555 1.00 0.00 2267 GLN A N 17
ATOM 26365 C CA . GLN A 1 51 ? 1.564 -4.889 -3.098 1.00 0.00 2267 GLN A CA 17
ATOM 26366 C C . GLN A 1 51 ? 0.344 -5.662 -2.568 1.00 0.00 2267 GLN A C 17
ATOM 26367 O O . GLN A 1 51 ? -0.673 -5.058 -2.237 1.00 0.00 2267 GLN A O 17
ATOM 26381 N N . GLU A 1 52 ? 0.432 -6.986 -2.439 1.00 0.00 2268 GLU A N 17
ATOM 26382 C CA . GLU A 1 52 ? -0.674 -7.810 -1.921 1.00 0.00 2268 GLU A CA 17
ATOM 26383 C C . GLU A 1 52 ? -0.922 -7.634 -0.415 1.00 0.00 2268 GLU A C 17
ATOM 26384 O O . GLU A 1 52 ? -2.080 -7.587 0.006 1.00 0.00 2268 GLU A O 17
ATOM 26396 N N . THR A 1 53 ? 0.129 -7.487 0.402 1.00 0.00 2269 THR A N 17
ATOM 26397 C CA . THR A 1 53 ? -0.004 -7.164 1.840 1.00 0.00 2269 THR A CA 17
ATOM 26398 C C . THR A 1 53 ? -0.633 -5.780 2.029 1.00 0.00 2269 THR A C 17
ATOM 26399 O O . THR A 1 53 ? -1.538 -5.601 2.844 1.00 0.00 2269 THR A O 17
ATOM 26410 N N . ALA A 1 54 ? -0.203 -4.804 1.226 1.00 0.00 2270 ALA A N 17
ATOM 26411 C CA . ALA A 1 54 ? -0.812 -3.483 1.147 1.00 0.00 2270 ALA A CA 17
ATOM 26412 C C . ALA A 1 54 ? -2.302 -3.544 0.766 1.00 0.00 2270 ALA A C 17
ATOM 26413 O O . ALA A 1 54 ? -3.147 -2.976 1.457 1.00 0.00 2270 ALA A O 17
ATOM 26420 N N . ARG A 1 55 ? -2.644 -4.277 -0.305 1.00 0.00 2271 ARG A N 17
ATOM 26421 C CA . ARG A 1 55 ? -4.025 -4.444 -0.796 1.00 0.00 2271 ARG A CA 17
ATOM 26422 C C . ARG A 1 55 ? -4.968 -5.021 0.261 1.00 0.00 2271 ARG A C 17
ATOM 26423 O O . ARG A 1 55 ? -6.054 -4.485 0.450 1.00 0.00 2271 ARG A O 17
ATOM 26444 N N . GLU A 1 56 ? -4.546 -6.061 0.984 1.00 0.00 2272 GLU A N 17
ATOM 26445 C CA . GLU A 1 56 ? -5.265 -6.640 2.117 1.00 0.00 2272 GLU A CA 17
ATOM 26446 C C . GLU A 1 56 ? -5.666 -5.598 3.185 1.00 0.00 2272 GLU A C 17
ATOM 26447 O O . GLU A 1 56 ? -6.822 -5.558 3.606 1.00 0.00 2272 GLU A O 17
ATOM 26459 N N . LEU A 1 57 ? -4.734 -4.726 3.593 1.00 0.00 2273 LEU A N 17
ATOM 26460 C CA . LEU A 1 57 ? -4.986 -3.625 4.532 1.00 0.00 2273 LEU A CA 17
ATOM 26461 C C . LEU A 1 57 ? -5.935 -2.556 3.956 1.00 0.00 2273 LEU A C 17
ATOM 26462 O O . LEU A 1 57 ? -6.825 -2.068 4.656 1.00 0.00 2273 LEU A O 17
ATOM 26478 N N . LEU A 1 58 ? -5.812 -2.220 2.671 1.00 0.00 2274 LEU A N 17
ATOM 26479 C CA . LEU A 1 58 ? -6.691 -1.272 1.978 1.00 0.00 2274 LEU A CA 17
ATOM 26480 C C . LEU A 1 58 ? -8.127 -1.794 1.793 1.00 0.00 2274 LEU A C 17
ATOM 26481 O O . LEU A 1 58 ? -9.080 -1.036 1.980 1.00 0.00 2274 LEU A O 17
ATOM 26497 N N . LEU A 1 59 ? -8.293 -3.086 1.511 1.00 0.00 2275 LEU A N 17
ATOM 26498 C CA . LEU A 1 59 ? -9.595 -3.767 1.430 1.00 0.00 2275 LEU A CA 17
ATOM 26499 C C . LEU A 1 59 ? -10.358 -3.741 2.771 1.00 0.00 2275 LEU A C 17
ATOM 26500 O O . LEU A 1 59 ? -11.589 -3.750 2.779 1.00 0.00 2275 LEU A O 17
ATOM 26516 N N . ALA A 1 60 ? -9.651 -3.644 3.895 1.00 0.00 2276 ALA A N 17
ATOM 26517 C CA . ALA A 1 60 ? -10.227 -3.440 5.224 1.00 0.00 2276 ALA A CA 17
ATOM 26518 C C . ALA A 1 60 ? -10.563 -1.964 5.565 1.00 0.00 2276 ALA A C 17
ATOM 26519 O O . ALA A 1 60 ? -11.270 -1.719 6.550 1.00 0.00 2276 ALA A O 17
ATOM 26526 N N . MET A 1 61 ? -10.083 -0.985 4.780 1.00 0.00 2277 MET A N 17
ATOM 26527 C CA . MET A 1 61 ? -10.250 0.461 5.028 1.00 0.00 2277 MET A CA 17
ATOM 26528 C C . MET A 1 61 ? -11.125 1.210 3.994 1.00 0.00 2277 MET A C 17
ATOM 26529 O O . MET A 1 61 ? -11.548 2.340 4.270 1.00 0.00 2277 MET A O 17
ATOM 26543 N N . ARG A 1 62 ? -11.429 0.606 2.839 1.00 0.00 2278 ARG A N 17
ATOM 26544 C CA . ARG A 1 62 ? -12.334 1.149 1.802 1.00 0.00 2278 ARG A CA 17
ATOM 26545 C C . ARG A 1 62 ? -13.807 1.242 2.240 1.00 0.00 2278 ARG A C 17
ATOM 26546 O O . ARG A 1 62 ? -14.278 0.381 3.025 1.00 0.00 2278 ARG A O 17
ATOM 26568 N N . GLY B 2 1 ? -2.731 51.864 1.909 1.00 0.00 -5 GLY B N 17
ATOM 26569 C CA . GLY B 2 1 ? -1.605 51.336 2.714 1.00 0.00 -5 GLY B CA 17
ATOM 26570 C C . GLY B 2 1 ? -0.261 51.534 2.013 1.00 0.00 -5 GLY B C 17
ATOM 26571 O O . GLY B 2 1 ? -0.209 52.211 0.980 1.00 0.00 -5 GLY B O 17
ATOM 26577 N N . PRO B 2 2 ? 0.839 50.964 2.544 1.00 0.00 -4 PRO B N 17
ATOM 26578 C CA . PRO B 2 2 ? 0.917 50.156 3.773 1.00 0.00 -4 PRO B CA 17
ATOM 26579 C C . PRO B 2 2 ? 0.647 50.968 5.055 1.00 0.00 -4 PRO B C 17
ATOM 26580 O O . PRO B 2 2 ? 0.753 52.196 5.071 1.00 0.00 -4 PRO B O 17
ATOM 26591 N N . GLY B 2 3 ? 0.251 50.273 6.125 1.00 0.00 -3 GLY B N 17
ATOM 26592 C CA . GLY B 2 3 ? -0.033 50.843 7.451 1.00 0.00 -3 GLY B CA 17
ATOM 26593 C C . GLY B 2 3 ? 1.219 50.935 8.337 1.00 0.00 -3 GLY B C 17
ATOM 26594 O O . GLY B 2 3 ? 2.294 51.342 7.889 1.00 0.00 -3 GLY B O 17
ATOM 26598 N N . SER B 2 4 ? 1.081 50.547 9.606 1.00 0.00 -2 SER B N 17
ATOM 26599 C CA . SER B 2 4 ? 2.166 50.511 10.606 1.00 0.00 -2 SER B CA 17
ATOM 26600 C C . SER B 2 4 ? 3.171 49.360 10.408 1.00 0.00 -2 SER B C 17
ATOM 26601 O O . SER B 2 4 ? 4.190 49.306 11.101 1.00 0.00 -2 SER B O 17
ATOM 26609 N N . TYR B 2 5 ? 2.920 48.463 9.448 1.00 0.00 -1 TYR B N 17
ATOM 26610 C CA . TYR B 2 5 ? 3.783 47.343 9.056 1.00 0.00 -1 TYR B CA 17
ATOM 26611 C C . TYR B 2 5 ? 3.681 47.060 7.542 1.00 0.00 -1 TYR B C 17
ATOM 26612 O O . TYR B 2 5 ? 2.762 47.541 6.867 1.00 0.00 -1 TYR B O 17
ATOM 26630 N N . MET B 2 6 ? 4.649 46.306 7.005 1.00 0.00 1 MET B N 17
ATOM 26631 C CA . MET B 2 6 ? 4.747 45.898 5.593 1.00 0.00 1 MET B CA 17
ATOM 26632 C C . MET B 2 6 ? 3.486 45.189 5.064 1.00 0.00 1 MET B C 17
ATOM 26633 O O . MET B 2 6 ? 2.781 44.496 5.806 1.00 0.00 1 MET B O 17
ATOM 26647 N N . THR B 2 7 ? 3.227 45.327 3.759 1.00 0.00 2 THR B N 17
ATOM 26648 C CA . THR B 2 7 ? 2.153 44.619 3.029 1.00 0.00 2 THR B CA 17
ATOM 26649 C C . THR B 2 7 ? 2.230 43.093 3.225 1.00 0.00 2 THR B C 17
ATOM 26650 O O . THR B 2 7 ? 3.324 42.518 3.265 1.00 0.00 2 THR B O 17
ATOM 26661 N N . HIS B 2 8 ? 1.073 42.429 3.352 1.00 0.00 3 HIS B N 17
ATOM 26662 C CA . HIS B 2 8 ? 0.957 40.972 3.560 1.00 0.00 3 HIS B CA 17
ATOM 26663 C C . HIS B 2 8 ? 1.600 40.122 2.445 1.00 0.00 3 HIS B C 17
ATOM 26664 O O . HIS B 2 8 ? 1.717 40.557 1.295 1.00 0.00 3 HIS B O 17
ATOM 26679 N N . PHE B 2 9 ? 1.962 38.884 2.789 1.00 0.00 4 PHE B N 17
ATOM 26680 C CA . PHE B 2 9 ? 2.367 37.825 1.851 1.00 0.00 4 PHE B CA 17
ATOM 26681 C C . PHE B 2 9 ? 1.318 37.584 0.743 1.00 0.00 4 PHE B C 17
ATOM 26682 O O . PHE B 2 9 ? 0.127 37.854 0.924 1.00 0.00 4 PHE B O 17
ATOM 26699 N N . GLU B 2 10 ? 1.762 37.103 -0.421 1.00 0.00 5 GLU B N 17
ATOM 26700 C CA . GLU B 2 10 ? 0.923 36.830 -1.598 1.00 0.00 5 GLU B CA 17
ATOM 26701 C C . GLU B 2 10 ? -0.250 35.868 -1.312 1.00 0.00 5 GLU B C 17
ATOM 26702 O O . GLU B 2 10 ? -0.080 34.825 -0.675 1.00 0.00 5 GLU B O 17
ATOM 26714 N N . ASP B 2 11 ? -1.447 36.199 -1.807 1.00 0.00 6 ASP B N 17
ATOM 26715 C CA . ASP B 2 11 ? -2.655 35.370 -1.688 1.00 0.00 6 ASP B CA 17
ATOM 26716 C C . ASP B 2 11 ? -2.460 33.960 -2.283 1.00 0.00 6 ASP B C 17
ATOM 26717 O O . ASP B 2 11 ? -1.932 33.804 -3.389 1.00 0.00 6 ASP B O 17
ATOM 26726 N N . HIS B 2 12 ? -2.915 32.925 -1.564 1.00 0.00 7 HIS B N 17
ATOM 26727 C CA . HIS B 2 12 ? -2.848 31.523 -2.012 1.00 0.00 7 HIS B CA 17
ATOM 26728 C C . HIS B 2 12 ? -3.706 31.263 -3.267 1.00 0.00 7 HIS B C 17
ATOM 26729 O O . HIS B 2 12 ? -4.847 31.730 -3.351 1.00 0.00 7 HIS B O 17
ATOM 26744 N N . ARG B 2 13 ? -3.169 30.506 -4.232 1.00 0.00 8 ARG B N 17
ATOM 26745 C CA . ARG B 2 13 ? -3.845 30.106 -5.484 1.00 0.00 8 ARG B CA 17
ATOM 26746 C C . ARG B 2 13 ? -5.130 29.301 -5.215 1.00 0.00 8 ARG B C 17
ATOM 26747 O O . ARG B 2 13 ? -5.153 28.451 -4.322 1.00 0.00 8 ARG B O 17
ATOM 26768 N N . VAL B 2 14 ? -6.185 29.568 -5.992 1.00 0.00 9 VAL B N 17
ATOM 26769 C CA . VAL B 2 14 ? -7.457 28.811 -5.986 1.00 0.00 9 VAL B CA 17
ATOM 26770 C C . VAL B 2 14 ? -7.250 27.303 -6.215 1.00 0.00 9 VAL B C 17
ATOM 26771 O O . VAL B 2 14 ? -6.322 26.889 -6.921 1.00 0.00 9 VAL B O 17
ATOM 26784 N N . GLY B 2 15 ? -8.097 26.469 -5.607 1.00 0.00 10 GLY B N 17
ATOM 26785 C CA . GLY B 2 15 ? -7.942 25.012 -5.603 1.00 0.00 10 GLY B CA 17
ATOM 26786 C C . GLY B 2 15 ? -6.918 24.563 -4.555 1.00 0.00 10 GLY B C 17
ATOM 26787 O O . GLY B 2 15 ? -7.195 24.633 -3.354 1.00 0.00 10 GLY B O 17
ATOM 26791 N N . SER B 2 16 ? -5.743 24.114 -5.009 1.00 0.00 11 SER B N 17
ATOM 26792 C CA . SER B 2 16 ? -4.640 23.630 -4.160 1.00 0.00 11 SER B CA 17
ATOM 26793 C C . SER B 2 16 ? -3.313 24.297 -4.537 1.00 0.00 11 SER B C 17
ATOM 26794 O O . SER B 2 16 ? -2.919 24.303 -5.706 1.00 0.00 11 SER B O 17
ATOM 26802 N N . ASP B 2 17 ? -2.604 24.853 -3.546 1.00 0.00 12 ASP B N 17
ATOM 26803 C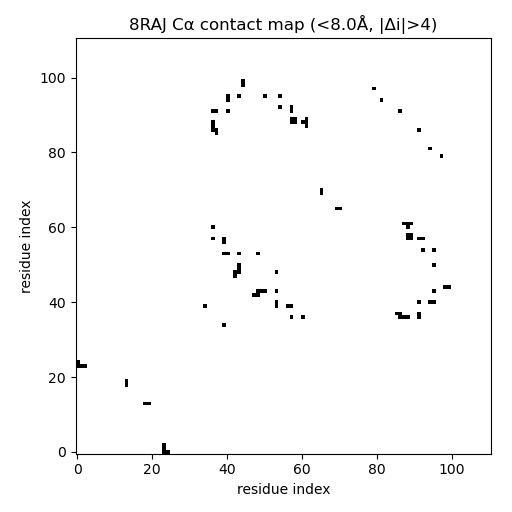 CA . ASP B 2 17 ? -1.267 25.446 -3.712 1.00 0.00 12 ASP B CA 17
ATOM 26804 C C . ASP B 2 17 ? -0.228 24.445 -4.263 1.00 0.00 12 ASP B C 17
ATOM 26805 O O . ASP B 2 17 ? 0.471 24.737 -5.234 1.00 0.00 12 ASP B O 17
ATOM 26814 N N . ARG B 2 18 ? -0.147 23.247 -3.666 1.00 0.00 13 ARG B N 17
ATOM 26815 C CA . ARG B 2 18 ? 0.840 22.200 -4.008 1.00 0.00 13 ARG B CA 17
ATOM 26816 C C . ARG B 2 18 ? 0.308 21.253 -5.097 1.00 0.00 13 ARG B C 17
ATOM 26817 O O . ARG B 2 18 ? 0.344 20.028 -4.956 1.00 0.00 13 ARG B O 17
ATOM 26838 N N . LEU B 2 19 ? -0.152 21.820 -6.214 1.00 0.00 14 LEU B N 17
ATOM 26839 C CA . LEU B 2 19 ? -0.808 21.087 -7.314 1.00 0.00 14 LEU B CA 17
ATOM 26840 C C . LEU B 2 19 ? 0.114 20.160 -8.133 1.00 0.00 14 LEU B C 17
ATOM 26841 O O . LEU B 2 19 ? -0.370 19.335 -8.909 1.00 0.00 14 LEU B O 17
ATOM 26857 N N . ALA B 2 20 ? 1.431 20.264 -7.939 1.00 0.00 15 ALA B N 17
ATOM 26858 C CA . ALA B 2 20 ? 2.433 19.363 -8.529 1.00 0.00 15 ALA B CA 17
ATOM 26859 C C . ALA B 2 20 ? 2.563 17.996 -7.813 1.00 0.00 15 ALA B C 17
ATOM 26860 O O . ALA B 2 20 ? 3.082 17.032 -8.387 1.00 0.00 15 ALA B O 17
ATOM 26867 N N . ALA B 2 21 ? 2.098 17.912 -6.566 1.00 0.00 16 ALA B N 17
ATOM 26868 C CA . ALA B 2 21 ? 2.063 16.685 -5.765 1.00 0.00 16 ALA B CA 17
ATOM 26869 C C . ALA B 2 21 ? 0.967 15.702 -6.234 1.00 0.00 16 ALA B C 17
ATOM 26870 O O . ALA B 2 21 ? -0.072 16.103 -6.767 1.00 0.00 16 ALA B O 17
ATOM 26877 N N . ASP B 2 22 ? 1.164 14.401 -5.986 1.00 0.00 17 ASP B N 17
ATOM 26878 C CA . ASP B 2 22 ? 0.122 13.369 -6.138 1.00 0.00 17 ASP B CA 17
ATOM 26879 C C . ASP B 2 22 ? -1.041 13.542 -5.136 1.00 0.00 17 ASP B C 17
ATOM 26880 O O . ASP B 2 22 ? -2.192 13.246 -5.471 1.00 0.00 17 ASP B O 17
ATOM 26889 N N . GLY B 2 23 ? -0.760 14.072 -3.946 1.00 0.00 18 GLY B N 17
ATOM 26890 C CA . GLY B 2 23 ? -1.739 14.390 -2.897 1.00 0.00 18 GLY B CA 17
ATOM 26891 C C . GLY B 2 23 ? -2.440 13.175 -2.269 1.00 0.00 18 GLY B C 17
ATOM 26892 O O . GLY B 2 23 ? -2.028 12.022 -2.438 1.00 0.00 18 GLY B O 17
ATOM 26896 N N . GLU B 2 24 ? -3.478 13.462 -1.471 1.00 0.00 19 GLU B N 17
ATOM 26897 C CA . GLU B 2 24 ? -4.289 12.466 -0.753 1.00 0.00 19 GLU B CA 17
ATOM 26898 C C . GLU B 2 24 ? -5.027 11.478 -1.683 1.00 0.00 19 GLU B C 17
ATOM 26899 O O . GLU B 2 24 ? -5.392 11.813 -2.817 1.00 0.00 19 GLU B O 17
ATOM 26911 N N . ILE B 2 25 ? -5.275 10.266 -1.176 1.00 0.00 20 ILE B N 17
ATOM 26912 C CA . ILE B 2 25 ? -5.984 9.167 -1.852 1.00 0.00 20 ILE B CA 17
ATOM 26913 C C . ILE B 2 25 ? -6.915 8.459 -0.856 1.00 0.00 20 ILE B C 17
ATOM 26914 O O . ILE B 2 25 ? -6.581 8.321 0.324 1.00 0.00 20 ILE B O 17
ATOM 26930 N N . SER B 2 26 ? -8.081 8.004 -1.319 1.00 0.00 21 SER B N 17
ATOM 26931 C CA . SER B 2 26 ? -8.905 7.050 -0.556 1.00 0.00 21 SER B CA 17
ATOM 26932 C C . SER B 2 26 ? -8.281 5.646 -0.568 1.00 0.00 21 SER B C 17
ATOM 26933 O O . SER B 2 26 ? -7.437 5.334 -1.411 1.00 0.00 21 SER B O 17
ATOM 26941 N N . ALA B 2 27 ? -8.723 4.775 0.340 1.00 0.00 22 ALA B N 17
ATOM 26942 C CA . ALA B 2 27 ? -8.324 3.370 0.348 1.00 0.00 22 ALA B CA 17
ATOM 26943 C C . ALA B 2 27 ? -8.808 2.599 -0.899 1.00 0.00 22 ALA B C 17
ATOM 26944 O O . ALA B 2 27 ? -8.119 1.691 -1.362 1.00 0.00 22 ALA B O 17
ATOM 26951 N N . ASP B 2 28 ? -9.951 2.990 -1.476 1.00 0.00 23 ASP B N 17
ATOM 26952 C CA . ASP B 2 28 ? -10.460 2.439 -2.741 1.00 0.00 23 ASP B CA 17
ATOM 26953 C C . ASP B 2 28 ? -9.607 2.838 -3.965 1.00 0.00 23 ASP B C 17
ATOM 26954 O O . ASP B 2 28 ? -9.280 1.989 -4.794 1.00 0.00 23 ASP B O 17
ATOM 26963 N N . GLU B 2 29 ? -9.201 4.109 -4.070 1.00 0.00 24 GLU B N 17
ATOM 26964 C CA . GLU B 2 29 ? -8.277 4.589 -5.110 1.00 0.00 24 GLU B CA 17
ATOM 26965 C C . GLU B 2 29 ? -6.877 3.964 -4.984 1.00 0.00 24 GLU B C 17
ATOM 26966 O O 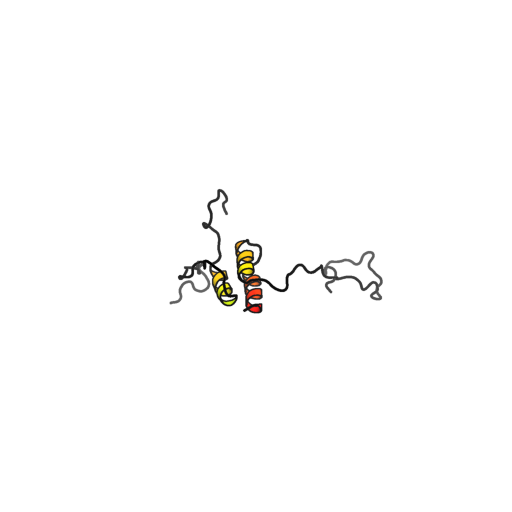. GLU B 2 29 ? -6.247 3.632 -5.993 1.00 0.00 24 GLU B O 17
ATOM 26978 N N . ALA B 2 30 ? -6.394 3.757 -3.758 1.00 0.00 25 ALA B N 17
ATOM 26979 C CA . ALA B 2 30 ? -5.115 3.116 -3.469 1.00 0.00 25 ALA B CA 17
ATOM 26980 C C . ALA B 2 30 ? -5.004 1.683 -4.044 1.00 0.00 25 ALA B C 17
ATOM 26981 O O . ALA B 2 30 ? -3.916 1.265 -4.435 1.00 0.00 25 ALA B O 17
ATOM 26988 N N . LEU B 2 31 ? -6.114 0.940 -4.175 1.00 0.00 26 LEU B N 17
ATOM 26989 C CA . LEU B 2 31 ? -6.138 -0.371 -4.853 1.00 0.00 26 LEU B CA 17
ATOM 26990 C C . LEU B 2 31 ? -5.618 -0.288 -6.305 1.00 0.00 26 LEU B C 17
ATOM 26991 O O . LEU B 2 31 ? -4.864 -1.158 -6.749 1.00 0.00 26 LEU B O 17
ATOM 27007 N N . SER B 2 32 ? -5.992 0.770 -7.032 1.00 0.00 27 SER B N 17
ATOM 27008 C CA . SER B 2 32 ? -5.538 1.036 -8.409 1.00 0.00 27 SER B CA 17
ATOM 27009 C C . SER B 2 32 ? -4.133 1.648 -8.481 1.00 0.00 27 SER B C 17
ATOM 27010 O O . SER B 2 32 ? -3.431 1.462 -9.476 1.00 0.00 27 SER B O 17
ATOM 27018 N N . MET B 2 33 ? -3.679 2.326 -7.423 1.00 0.00 28 MET B N 17
ATOM 27019 C CA . MET B 2 33 ? -2.311 2.858 -7.321 1.00 0.00 28 MET B CA 17
ATOM 27020 C C . MET B 2 33 ? -1.251 1.743 -7.354 1.00 0.00 28 MET B C 17
ATOM 27021 O O . MET B 2 33 ? -0.233 1.882 -8.030 1.00 0.00 28 MET B O 17
ATOM 27035 N N . LEU B 2 34 ? -1.517 0.610 -6.693 1.00 0.00 29 LEU B N 17
ATOM 27036 C CA . LEU B 2 34 ? -0.633 -0.565 -6.673 1.00 0.00 29 LEU B CA 17
ATOM 27037 C C . LEU B 2 34 ? -0.340 -1.122 -8.080 1.00 0.00 29 LEU B C 17
ATOM 27038 O O . LEU B 2 34 ? 0.763 -1.598 -8.348 1.00 0.00 29 LEU B O 17
ATOM 27054 N N . ASP B 2 35 ? -1.324 -1.062 -8.984 1.00 0.00 30 ASP B N 17
ATOM 27055 C CA . ASP B 2 35 ? -1.209 -1.526 -10.373 1.00 0.00 30 ASP B CA 17
ATOM 27056 C C . ASP B 2 35 ? -0.214 -0.687 -11.197 1.00 0.00 30 ASP B C 17
ATOM 27057 O O . ASP B 2 35 ? 0.591 -1.223 -11.959 1.00 0.00 30 ASP B O 17
ATOM 27066 N N . ALA B 2 36 ? -0.219 0.639 -10.995 1.00 0.00 31 ALA B N 17
ATOM 27067 C CA . ALA B 2 36 ? 0.728 1.576 -11.604 1.00 0.00 31 ALA B CA 17
ATOM 27068 C C . ALA B 2 36 ? 2.180 1.388 -11.101 1.00 0.00 31 ALA B C 17
ATOM 27069 O O . ALA B 2 36 ? 3.125 1.601 -11.864 1.00 0.00 31 ALA B O 17
ATOM 27076 N N . ILE B 2 37 ? 2.357 0.976 -9.836 1.00 0.00 32 ILE B N 17
ATOM 27077 C CA . ILE B 2 37 ? 3.670 0.667 -9.242 1.00 0.00 32 ILE B CA 17
ATOM 27078 C C . ILE B 2 37 ? 4.279 -0.618 -9.838 1.00 0.00 32 ILE B C 17
ATOM 27079 O O . ILE B 2 37 ? 5.495 -0.698 -10.034 1.00 0.00 32 ILE B O 17
ATOM 27095 N N . GLY B 2 38 ? 3.448 -1.605 -10.185 1.00 0.00 33 GLY B N 17
ATOM 27096 C CA . GLY B 2 38 ? 3.903 -2.927 -10.643 1.00 0.00 33 GLY B CA 17
ATOM 27097 C C . GLY B 2 38 ? 4.582 -3.737 -9.535 1.00 0.00 33 GLY B C 17
ATOM 27098 O O . GLY B 2 38 ? 4.212 -3.617 -8.365 1.00 0.00 33 GLY B O 17
ATOM 27102 N N . THR B 2 39 ? 5.532 -4.606 -9.901 1.00 0.00 34 THR B N 17
ATOM 27103 C CA . THR B 2 39 ? 6.234 -5.535 -8.984 1.00 0.00 34 THR B CA 17
ATOM 27104 C C . THR B 2 39 ? 7.752 -5.562 -9.237 1.00 0.00 34 THR B C 17
ATOM 27105 O O . THR B 2 39 ? 8.224 -5.212 -10.322 1.00 0.00 34 THR B O 17
ATOM 27116 N N . GLY B 2 40 ? 8.520 -5.973 -8.220 1.00 0.00 35 GLY B N 17
ATOM 27117 C CA . GLY B 2 40 ? 9.992 -5.993 -8.231 1.00 0.00 35 GLY B CA 17
ATOM 27118 C C . GLY B 2 40 ? 10.615 -4.676 -7.748 1.00 0.00 35 GLY B C 17
ATOM 27119 O O . GLY B 2 40 ? 10.089 -3.589 -8.007 1.00 0.00 35 GLY B O 17
ATOM 27123 N N . GLN B 2 41 ? 11.750 -4.774 -7.046 1.00 0.00 36 GLN B N 17
ATOM 27124 C CA . GLN B 2 41 ? 12.412 -3.626 -6.394 1.00 0.00 36 GLN B CA 17
ATOM 27125 C C . GLN B 2 41 ? 13.323 -2.828 -7.350 1.00 0.00 36 GLN B C 17
ATOM 27126 O O . GLN B 2 41 ? 13.409 -1.602 -7.236 1.00 0.00 36 GLN B O 17
ATOM 27140 N N . SER B 2 42 ? 13.998 -3.497 -8.290 1.00 0.00 37 SER B N 17
ATOM 27141 C CA . SER B 2 42 ? 14.912 -2.913 -9.286 1.00 0.00 37 SER B CA 17
ATOM 27142 C C . SER B 2 42 ? 15.221 -3.898 -10.427 1.00 0.00 37 SER B C 17
ATOM 27143 O O . SER B 2 42 ? 15.111 -5.117 -10.249 1.00 0.00 37 SER B O 17
ATOM 27151 N N . THR B 2 43 ? 15.603 -3.386 -11.603 1.00 0.00 38 THR B N 17
ATOM 27152 C CA . THR B 2 43 ? 16.024 -4.185 -12.771 1.00 0.00 38 THR B CA 17
ATOM 27153 C C . THR B 2 43 ? 17.228 -5.104 -12.473 1.00 0.00 38 THR B C 17
ATOM 27154 O O . THR B 2 43 ? 18.155 -4.684 -11.768 1.00 0.00 38 THR B O 17
ATOM 27165 N N . PRO B 2 44 ? 17.284 -6.330 -13.039 1.00 0.00 39 PRO B N 17
ATOM 27166 C CA . PRO B 2 44 ? 18.470 -7.188 -12.984 1.00 0.00 39 PRO B CA 17
ATOM 27167 C C . PRO B 2 44 ? 19.555 -6.778 -14.001 1.00 0.00 39 PRO B C 17
ATOM 27168 O O . PRO B 2 44 ? 20.703 -7.216 -13.878 1.00 0.00 39 PRO B O 17
ATOM 27179 N N . THR B 2 45 ? 19.231 -5.935 -14.997 1.00 0.00 40 THR B N 17
ATOM 27180 C CA . THR B 2 45 ? 20.145 -5.489 -16.070 1.00 0.00 40 THR B CA 17
ATOM 27181 C C . THR B 2 45 ? 20.092 -3.961 -16.212 1.00 0.00 40 THR B C 17
ATOM 27182 O O . THR B 2 45 ? 19.451 -3.414 -17.111 1.00 0.00 40 THR B O 17
ATOM 27193 N N . GLY B 2 46 ? 20.756 -3.252 -15.291 1.00 0.00 41 GLY B N 17
ATOM 27194 C CA . GLY B 2 46 ? 20.941 -1.796 -15.340 1.00 0.00 41 GLY B CA 17
ATOM 27195 C C . GLY B 2 46 ? 22.101 -1.352 -16.250 1.00 0.00 41 GLY B C 17
ATOM 27196 O O . GLY B 2 46 ? 22.601 -2.126 -17.076 1.00 0.00 41 GLY B O 17
ATOM 27200 N N . ALA B 2 47 ? 22.538 -0.100 -16.084 1.00 0.00 42 ALA B N 17
ATOM 27201 C CA . ALA B 2 47 ? 23.717 0.498 -16.723 1.00 0.00 42 ALA B CA 17
ATOM 27202 C C . ALA B 2 47 ? 23.682 0.462 -18.274 1.00 0.00 42 ALA B C 17
ATOM 27203 O O . ALA B 2 47 ? 24.703 0.228 -18.929 1.00 0.00 42 ALA B O 17
ATOM 27210 N N . ASP B 2 48 ? 22.513 0.725 -18.863 1.00 0.00 43 ASP B N 17
ATOM 27211 C CA . ASP B 2 48 ? 22.265 0.768 -20.314 1.00 0.00 43 ASP B CA 17
ATOM 27212 C C . ASP B 2 48 ? 21.895 2.184 -20.831 1.00 0.00 43 ASP B C 17
ATOM 27213 O O . ASP B 2 48 ? 21.462 2.330 -21.981 1.00 0.00 43 ASP B O 17
ATOM 27222 N N . ASP B 2 49 ? 22.099 3.219 -20.012 1.00 0.00 44 ASP B N 17
ATOM 27223 C CA . ASP B 2 49 ? 21.917 4.646 -20.324 1.00 0.00 44 ASP B CA 17
ATOM 27224 C C . ASP B 2 49 ? 23.015 5.209 -21.257 1.00 0.00 44 ASP B C 17
ATOM 27225 O O . ASP B 2 49 ? 22.654 5.880 -22.253 1.00 0.00 44 ASP B O 17
ATOM 27235 N N . GLY A 1 1 ? -13.600 10.339 54.697 1.00 0.00 2217 GLY A N 18
ATOM 27236 C CA . GLY A 1 1 ? -12.611 10.007 53.648 1.00 0.00 2217 GLY A CA 18
ATOM 27237 C C . GLY A 1 1 ? -11.411 10.954 53.674 1.00 0.00 2217 GLY A C 18
ATOM 27238 O O . GLY A 1 1 ? -11.490 12.033 54.273 1.00 0.00 2217 GLY A O 18
ATOM 27244 N N . PRO A 1 2 ? -10.284 10.576 53.040 1.00 0.00 2218 PRO A N 18
ATOM 27245 C CA . PRO A 1 2 ? -9.059 11.381 52.991 1.00 0.00 2218 PRO A CA 18
ATOM 27246 C C . PRO A 1 2 ? -9.234 12.683 52.186 1.00 0.00 2218 PRO A C 18
ATOM 27247 O O . PRO A 1 2 ? -9.957 12.724 51.185 1.00 0.00 2218 PRO A O 18
ATOM 27258 N N . GLY A 1 3 ? -8.558 13.749 52.627 1.00 0.00 2219 GLY A N 18
ATOM 27259 C CA . GLY A 1 3 ? -8.504 15.045 51.940 1.00 0.00 2219 GLY A CA 18
ATOM 27260 C C . GLY A 1 3 ? -7.772 15.020 50.588 1.00 0.00 2219 GLY A C 18
ATOM 27261 O O . GLY A 1 3 ? -7.054 14.068 50.258 1.00 0.00 2219 GLY A O 18
ATOM 27265 N N . SER A 1 4 ? -7.928 16.097 49.812 1.00 0.00 2220 SER A N 18
ATOM 27266 C CA . SER A 1 4 ? -7.164 16.363 48.579 1.00 0.00 2220 SER A CA 18
ATOM 27267 C C . SER A 1 4 ? -5.641 16.510 48.833 1.00 0.00 2220 SER A C 18
ATOM 27268 O O . SER A 1 4 ? -5.234 16.752 49.981 1.00 0.00 2220 SER A O 18
ATOM 27276 N N . PRO A 1 5 ? -4.779 16.386 47.802 1.00 0.00 2221 PRO A N 18
ATOM 27277 C CA . PRO A 1 5 ? -3.321 16.512 47.934 1.00 0.00 2221 PRO A CA 18
ATOM 27278 C C . PRO A 1 5 ? -2.858 17.831 48.577 1.00 0.00 2221 PRO A C 18
ATOM 27279 O O . PRO A 1 5 ? -3.378 18.906 48.272 1.00 0.00 2221 PRO A O 18
ATOM 27290 N N . ASN A 1 6 ? -1.845 17.753 49.448 1.00 0.00 2222 ASN A N 18
ATOM 27291 C CA . ASN A 1 6 ? -1.317 18.893 50.213 1.00 0.00 2222 ASN A CA 18
ATOM 27292 C C . ASN A 1 6 ? -0.245 19.724 49.467 1.00 0.00 2222 ASN A C 18
ATOM 27293 O O . ASN A 1 6 ? 0.227 20.732 50.001 1.00 0.00 2222 ASN A O 18
ATOM 27304 N N . SER A 1 7 ? 0.125 19.332 48.241 1.00 0.00 2223 SER A N 18
ATOM 27305 C CA . SER A 1 7 ? 1.102 20.021 47.380 1.00 0.00 2223 SER A CA 18
ATOM 27306 C C . SER A 1 7 ? 0.549 20.213 45.964 1.00 0.00 2223 SER A C 18
ATOM 27307 O O . SER A 1 7 ? 0.038 19.266 45.353 1.00 0.00 2223 SER A O 18
ATOM 27315 N N . TYR A 1 8 ? 0.660 21.430 45.429 1.00 0.00 2224 TYR A N 18
ATOM 27316 C CA . TYR A 1 8 ? 0.232 21.787 44.065 1.00 0.00 2224 TYR A CA 18
ATOM 27317 C C . TYR A 1 8 ? 1.259 21.430 42.970 1.00 0.00 2224 TYR A C 18
ATOM 27318 O O . TYR A 1 8 ? 0.924 21.425 41.780 1.00 0.00 2224 TYR A O 18
ATOM 27336 N N . LEU A 1 9 ? 2.506 21.148 43.355 1.00 0.00 2225 LEU A N 18
ATOM 27337 C CA . LEU A 1 9 ? 3.622 20.838 42.457 1.00 0.00 2225 LEU A CA 18
ATOM 27338 C C . LEU A 1 9 ? 3.384 19.568 41.605 1.00 0.00 2225 LEU A C 18
ATOM 27339 O O . LEU A 1 9 ? 2.767 18.611 42.090 1.00 0.00 2225 LEU A O 18
ATOM 27355 N N . PRO A 1 10 ? 3.883 19.525 40.354 1.00 0.00 2226 PRO A N 18
ATOM 27356 C CA . PRO A 1 10 ? 3.781 18.355 39.478 1.00 0.00 2226 PRO A CA 18
ATOM 27357 C C . PRO A 1 10 ? 4.619 17.165 39.977 1.00 0.00 2226 PRO A C 18
ATOM 27358 O O . PRO A 1 10 ? 5.657 17.336 40.626 1.00 0.00 2226 PRO A O 18
ATOM 27369 N N . ALA A 1 11 ? 4.180 15.950 39.641 1.00 0.00 2227 ALA A N 18
ATOM 27370 C CA . ALA A 1 11 ? 4.833 14.685 39.995 1.00 0.00 2227 ALA A CA 18
ATOM 27371 C C . ALA A 1 11 ? 4.522 13.583 38.963 1.00 0.00 2227 ALA A C 18
ATOM 27372 O O . ALA A 1 11 ? 3.395 13.477 38.477 1.00 0.00 2227 ALA A O 18
ATOM 27379 N N . GLU A 1 12 ? 5.533 12.782 38.609 1.00 0.00 2228 GLU A N 18
ATOM 27380 C CA . GLU A 1 12 ? 5.452 11.622 37.690 1.00 0.00 2228 GLU A CA 18
ATOM 27381 C C . GLU A 1 12 ? 5.092 12.018 36.236 1.00 0.00 2228 GLU A C 18
ATOM 27382 O O . GLU A 1 12 ? 4.490 11.241 35.487 1.00 0.00 2228 GLU A O 18
ATOM 27394 N N . ASN A 1 13 ? 5.480 13.231 35.824 1.00 0.00 2229 ASN A N 18
ATOM 27395 C CA . ASN A 1 13 ? 5.249 13.786 34.484 1.00 0.00 2229 ASN A CA 18
ATOM 27396 C C . ASN A 1 13 ? 6.485 13.575 33.592 1.00 0.00 2229 ASN A C 18
ATOM 27397 O O . ASN A 1 13 ? 7.525 14.209 33.792 1.00 0.00 2229 ASN A O 18
ATOM 27408 N N . GLU A 1 14 ? 6.404 12.668 32.617 1.00 0.00 2230 GLU A N 18
ATOM 27409 C CA . GLU A 1 14 ? 7.543 12.249 31.788 1.00 0.00 2230 GLU A CA 18
ATOM 27410 C C . GLU A 1 14 ? 7.692 13.119 30.520 1.00 0.00 2230 GLU A C 18
ATOM 27411 O O . GLU A 1 14 ? 7.478 12.676 29.390 1.00 0.00 2230 GLU A O 18
ATOM 27423 N N . ASP A 1 15 ? 8.097 14.379 30.714 1.00 0.00 2231 ASP A N 18
ATOM 27424 C CA . ASP A 1 15 ? 8.544 15.285 29.643 1.00 0.00 2231 ASP A CA 18
ATOM 27425 C C . ASP A 1 15 ? 9.740 14.713 28.849 1.00 0.00 2231 ASP A C 18
ATOM 27426 O O . ASP A 1 15 ? 10.617 14.065 29.439 1.00 0.00 2231 ASP A O 18
ATOM 27435 N N . PRO A 1 16 ? 9.865 15.018 27.540 1.00 0.00 2232 PRO A N 18
ATOM 27436 C CA . PRO A 1 16 ? 11.036 14.642 26.741 1.00 0.00 2232 PRO A CA 18
ATOM 27437 C C . PRO A 1 16 ? 12.328 15.320 27.231 1.00 0.00 2232 PRO A C 18
ATOM 27438 O O . PRO A 1 16 ? 13.426 14.816 26.985 1.00 0.00 2232 PRO A O 18
ATOM 27449 N N . ASP A 1 17 ? 12.218 16.425 27.980 1.00 0.00 2233 ASP A N 18
ATOM 27450 C CA . ASP A 1 17 ? 13.333 17.125 28.642 1.00 0.00 2233 ASP A CA 18
ATOM 27451 C C . ASP A 1 17 ? 14.139 16.246 29.621 1.00 0.00 2233 ASP A C 18
ATOM 27452 O O . ASP A 1 17 ? 15.340 16.471 29.799 1.00 0.00 2233 ASP A O 18
ATOM 27461 N N . LYS A 1 18 ? 13.510 15.239 30.247 1.00 0.00 2234 LYS A N 18
ATOM 27462 C CA . LYS A 1 18 ? 14.201 14.277 31.134 1.00 0.00 2234 LYS A CA 18
ATOM 27463 C C . LYS A 1 18 ? 15.193 13.371 30.396 1.00 0.00 2234 LYS A C 18
ATOM 27464 O O . LYS A 1 18 ? 16.190 12.957 30.985 1.00 0.00 2234 LYS A O 18
ATOM 27483 N N . ALA A 1 19 ? 14.929 13.092 29.122 1.00 0.00 2235 ALA A N 18
ATOM 27484 C CA . ALA A 1 19 ? 15.831 12.464 28.147 1.00 0.00 2235 ALA A CA 18
ATOM 27485 C C . ALA A 1 19 ? 16.375 11.075 28.568 1.00 0.00 2235 ALA A C 18
ATOM 27486 O O . ALA A 1 19 ? 17.544 10.744 28.332 1.00 0.00 2235 ALA A O 18
ATOM 27493 N N . VAL A 1 20 ? 15.518 10.239 29.173 1.00 0.00 2236 VAL A N 18
ATOM 27494 C CA . VAL A 1 20 ? 15.833 8.885 29.672 1.00 0.00 2236 VAL A CA 18
ATOM 27495 C C . VAL A 1 20 ? 14.683 7.926 29.354 1.00 0.00 2236 VAL A C 18
ATOM 27496 O O . VAL A 1 20 ? 13.516 8.234 29.614 1.00 0.00 2236 VAL A O 18
ATOM 27509 N N . VAL A 1 21 ? 15.010 6.758 28.794 1.00 0.00 2237 VAL A N 18
ATOM 27510 C CA . VAL A 1 21 ? 14.072 5.688 28.410 1.00 0.00 2237 VAL A CA 18
ATOM 27511 C C . VAL A 1 21 ? 14.826 4.358 28.274 1.00 0.00 2237 VAL A C 18
ATOM 27512 O O . VAL A 1 21 ? 15.896 4.297 27.666 1.00 0.00 2237 VAL A O 18
ATOM 27525 N N . ASP A 1 22 ? 14.287 3.284 28.870 1.00 0.00 2238 ASP A N 18
ATOM 27526 C CA . ASP A 1 22 ? 14.963 1.977 29.014 1.00 0.00 2238 ASP A CA 18
ATOM 27527 C C . ASP A 1 22 ? 14.452 0.894 28.039 1.00 0.00 2238 ASP A C 18
ATOM 27528 O O . ASP A 1 22 ? 14.873 -0.267 28.108 1.00 0.00 2238 ASP A O 18
ATOM 27537 N N . LEU A 1 23 ? 13.563 1.265 27.112 1.00 0.00 2239 LEU A N 18
ATOM 27538 C CA . LEU A 1 23 ? 13.022 0.403 26.062 1.00 0.00 2239 LEU A CA 18
ATOM 27539 C C . LEU A 1 23 ? 14.118 -0.030 25.072 1.00 0.00 2239 LEU A C 18
ATOM 27540 O O . LEU A 1 23 ? 14.910 0.790 24.598 1.00 0.00 2239 LEU A O 18
ATOM 27556 N N . HIS A 1 24 ? 14.137 -1.323 24.734 1.00 0.00 2240 HIS A N 18
ATOM 27557 C CA . HIS A 1 24 ? 15.025 -1.912 23.720 1.00 0.00 2240 HIS A CA 18
ATOM 27558 C C . HIS A 1 24 ? 14.814 -1.290 22.325 1.00 0.00 2240 HIS A C 18
ATOM 27559 O O . HIS A 1 24 ? 13.677 -1.042 21.913 1.00 0.00 2240 HIS A O 18
ATOM 27574 N N . ARG A 1 25 ? 15.903 -1.081 21.572 1.00 0.00 2241 ARG A N 18
ATOM 27575 C CA . ARG A 1 25 ? 15.900 -0.482 20.224 1.00 0.00 2241 ARG A CA 18
ATOM 27576 C C . ARG A 1 25 ? 15.679 -1.555 19.146 1.00 0.00 2241 ARG A C 18
ATOM 27577 O O . ARG A 1 25 ? 16.583 -1.912 18.387 1.00 0.00 2241 ARG A O 18
ATOM 27598 N N . SER A 1 26 ? 14.463 -2.093 19.107 1.00 0.00 2242 SER A N 18
ATOM 27599 C CA . SER A 1 26 ? 13.981 -2.972 18.034 1.00 0.00 2242 SER A CA 18
ATOM 27600 C C . SER A 1 26 ? 13.915 -2.247 16.669 1.00 0.00 2242 SER A C 18
ATOM 27601 O O . SER A 1 26 ? 13.767 -1.017 16.633 1.00 0.00 2242 SER A O 18
ATOM 27609 N N . PRO A 1 27 ? 13.993 -2.971 15.533 1.00 0.00 2243 PRO A N 18
ATOM 27610 C CA . PRO A 1 27 ? 13.782 -2.398 14.201 1.00 0.00 2243 PRO A CA 18
ATOM 27611 C C . PRO A 1 27 ? 12.312 -1.974 13.976 1.00 0.00 2243 PRO A C 18
ATOM 27612 O O . PRO A 1 27 ? 11.414 -2.499 14.652 1.00 0.00 2243 PRO A O 18
ATOM 27623 N N . PRO A 1 28 ? 12.028 -1.050 13.032 1.00 0.00 2244 PRO A N 18
ATOM 27624 C CA . PRO A 1 28 ? 10.663 -0.630 12.686 1.00 0.00 2244 PRO A CA 18
ATOM 27625 C C . PRO A 1 28 ? 9.727 -1.794 12.307 1.00 0.00 2244 PRO A C 18
ATOM 27626 O O . PRO A 1 28 ? 10.148 -2.765 11.668 1.00 0.00 2244 PRO A O 18
ATOM 27637 N N . LYS A 1 29 ? 8.445 -1.679 12.680 1.00 0.00 2245 LYS A N 18
ATOM 27638 C CA . LYS A 1 29 ? 7.370 -2.644 12.380 1.00 0.00 2245 LYS A CA 18
ATOM 27639 C C . LYS A 1 29 ? 6.018 -1.950 12.177 1.00 0.00 2245 LYS A C 18
ATOM 27640 O O . LYS A 1 29 ? 5.768 -0.894 12.756 1.00 0.00 2245 LYS A O 18
ATOM 27659 N N . THR A 1 30 ? 5.148 -2.545 11.360 1.00 0.00 2246 THR A N 18
ATOM 27660 C CA . THR A 1 30 ? 3.815 -2.007 11.014 1.00 0.00 2246 THR A CA 18
ATOM 27661 C C . THR A 1 30 ? 2.723 -2.817 11.719 1.00 0.00 2246 THR A C 18
ATOM 27662 O O . THR A 1 30 ? 2.089 -3.696 11.126 1.00 0.00 2246 THR A O 18
ATOM 27673 N N . LYS A 1 31 ? 2.530 -2.545 13.018 1.00 0.00 2247 LYS A N 18
ATOM 27674 C CA . LYS A 1 31 ? 1.525 -3.206 13.888 1.00 0.00 2247 LYS A CA 18
ATOM 27675 C C . LYS A 1 31 ? 0.467 -2.254 14.474 1.00 0.00 2247 LYS A C 18
ATOM 27676 O O . LYS A 1 31 ? -0.360 -2.660 15.292 1.00 0.00 2247 LYS A O 18
ATOM 27695 N N . ASP A 1 32 ? 0.465 -0.999 14.038 1.00 0.00 2248 ASP A N 18
ATOM 27696 C CA . ASP A 1 32 ? -0.595 -0.019 14.304 1.00 0.00 2248 ASP A CA 18
ATOM 27697 C C . ASP A 1 32 ? -1.965 -0.471 13.748 1.00 0.00 2248 ASP A C 18
ATOM 27698 O O . ASP A 1 32 ? -2.035 -0.934 12.604 1.00 0.00 2248 ASP A O 18
ATOM 27707 N N . PRO A 1 33 ? -3.072 -0.321 14.507 1.00 0.00 2249 PRO A N 18
ATOM 27708 C CA . PRO A 1 33 ? -4.411 -0.720 14.067 1.00 0.00 2249 PRO A CA 18
ATOM 27709 C C . PRO A 1 33 ? -5.043 0.261 13.053 1.00 0.00 2249 PRO A C 18
ATOM 27710 O O . PRO A 1 33 ? -5.827 -0.152 12.196 1.00 0.00 2249 PRO A O 18
ATOM 27721 N N . ASP A 1 34 ? -4.689 1.547 13.132 1.00 0.00 2250 ASP A N 18
ATOM 27722 C CA . ASP A 1 34 ? -5.256 2.642 12.331 1.00 0.00 2250 ASP A CA 18
ATOM 27723 C C . ASP A 1 34 ? -4.183 3.276 11.417 1.00 0.00 2250 ASP A C 18
ATOM 27724 O O . ASP A 1 34 ? -3.646 4.356 11.678 1.00 0.00 2250 ASP A O 18
ATOM 27733 N N . LEU A 1 35 ? -3.879 2.579 10.319 1.00 0.00 2251 LEU A N 18
ATOM 27734 C CA . LEU A 1 35 ? -3.086 3.092 9.193 1.00 0.00 2251 LEU A CA 18
ATOM 27735 C C . LEU A 1 35 ? -3.893 4.104 8.344 1.00 0.00 2251 LEU A C 18
ATOM 27736 O O . LEU A 1 35 ? -5.057 4.398 8.637 1.00 0.00 2251 LEU A O 18
ATOM 27752 N N . THR A 1 36 ? -3.287 4.634 7.277 1.00 0.00 2252 THR A N 18
ATOM 27753 C CA . THR A 1 36 ? -3.963 5.458 6.250 1.00 0.00 2252 THR A CA 18
ATOM 27754 C C . THR A 1 36 ? -3.573 4.973 4.845 1.00 0.00 2252 THR A C 18
ATOM 27755 O O . THR A 1 36 ? -2.461 4.461 4.680 1.00 0.00 2252 THR A O 18
ATOM 27766 N N . PRO A 1 37 ? -4.426 5.139 3.816 1.00 0.00 2253 PRO A N 18
ATOM 27767 C CA . PRO A 1 37 ? -4.127 4.712 2.448 1.00 0.00 2253 PRO A CA 18
ATOM 27768 C C . PRO A 1 37 ? -2.850 5.338 1.873 1.00 0.00 2253 PRO A C 18
ATOM 27769 O O . PRO A 1 37 ? -2.056 4.636 1.243 1.00 0.00 2253 PRO A O 18
ATOM 27780 N N . SER A 1 38 ? -2.612 6.627 2.131 1.00 0.00 2254 SER A N 18
ATOM 27781 C CA . SER A 1 38 ? -1.348 7.303 1.802 1.00 0.00 2254 SER A CA 18
ATOM 27782 C C . SER A 1 38 ? -0.139 6.605 2.439 1.00 0.00 2254 SER A C 18
ATOM 27783 O O . SER A 1 38 ? 0.844 6.313 1.754 1.00 0.00 2254 SER A O 18
ATOM 27791 N N . GLY A 1 39 ? -0.240 6.242 3.728 1.00 0.00 2255 GLY A N 18
ATOM 27792 C CA . GLY A 1 39 ? 0.758 5.436 4.442 1.00 0.00 2255 GLY A CA 18
ATOM 27793 C C . GLY A 1 39 ? 0.998 4.058 3.814 1.00 0.00 2255 GLY A C 18
ATOM 27794 O O . GLY A 1 39 ? 2.151 3.668 3.626 1.00 0.00 2255 GLY A O 18
ATOM 27798 N N . ILE A 1 40 ? -0.061 3.322 3.454 1.00 0.00 2256 ILE A N 18
ATOM 27799 C CA . ILE A 1 40 ? 0.033 2.042 2.728 1.00 0.00 2256 ILE A CA 18
ATOM 27800 C C . ILE A 1 40 ? 0.880 2.178 1.453 1.00 0.00 2256 ILE A C 18
ATOM 27801 O O . ILE A 1 40 ? 1.860 1.453 1.276 1.00 0.00 2256 ILE A O 18
ATOM 27817 N N . ILE A 1 41 ? 0.538 3.130 0.582 1.00 0.00 2257 ILE A N 18
ATOM 27818 C CA . ILE A 1 41 ? 1.245 3.337 -0.688 1.00 0.00 2257 ILE A CA 18
ATOM 27819 C C . ILE A 1 41 ? 2.694 3.805 -0.463 1.00 0.00 2257 ILE A C 18
ATOM 27820 O O . ILE A 1 41 ? 3.594 3.323 -1.142 1.00 0.00 2257 ILE A O 18
ATOM 27836 N N . ALA A 1 42 ? 2.945 4.663 0.530 1.00 0.00 2258 ALA A N 18
ATOM 27837 C CA . ALA A 1 42 ? 4.296 5.083 0.920 1.00 0.00 2258 ALA A CA 18
ATOM 27838 C C . ALA A 1 42 ? 5.193 3.898 1.335 1.00 0.00 2258 ALA A C 18
ATOM 27839 O O . ALA A 1 42 ? 6.340 3.814 0.898 1.00 0.00 2258 ALA A O 18
ATOM 27846 N N . LYS A 1 43 ? 4.673 2.945 2.127 1.00 0.00 2259 LYS A N 18
ATOM 27847 C CA . LYS A 1 43 ? 5.386 1.717 2.539 1.00 0.00 2259 LYS A CA 18
ATOM 27848 C C . LYS A 1 43 ? 5.765 0.831 1.344 1.00 0.00 2259 LYS A C 18
ATOM 27849 O O . LYS A 1 43 ? 6.871 0.291 1.309 1.00 0.00 2259 LYS A O 18
ATOM 27868 N N . VAL A 1 44 ? 4.879 0.715 0.351 1.00 0.00 2260 VAL A N 18
ATOM 27869 C CA . VAL A 1 44 ? 5.145 -0.039 -0.896 1.00 0.00 2260 VAL A CA 18
ATOM 27870 C C . VAL A 1 44 ? 6.181 0.669 -1.773 1.00 0.00 2260 VAL A C 18
ATOM 27871 O O . VAL A 1 44 ? 7.133 0.034 -2.228 1.00 0.00 2260 VAL A O 18
ATOM 27884 N N . LYS A 1 45 ? 6.061 1.991 -1.950 1.00 0.00 2261 LYS A N 18
ATOM 27885 C CA . LYS A 1 45 ? 7.033 2.841 -2.669 1.00 0.00 2261 LYS A CA 18
ATOM 27886 C C . LYS A 1 45 ? 8.436 2.810 -2.044 1.00 0.00 2261 LYS A C 18
ATOM 27887 O O . LYS A 1 45 ? 9.439 2.834 -2.760 1.00 0.00 2261 LYS A O 18
ATOM 27906 N N . ALA A 1 46 ? 8.507 2.709 -0.714 1.00 0.00 2262 ALA A N 18
ATOM 27907 C CA . ALA A 1 46 ? 9.744 2.536 0.052 1.00 0.00 2262 ALA A CA 18
ATOM 27908 C C . ALA A 1 46 ? 10.352 1.111 -0.036 1.00 0.00 2262 ALA A C 18
ATOM 27909 O O . ALA A 1 46 ? 11.512 0.905 0.335 1.00 0.00 2262 ALA A O 18
ATOM 27916 N N . GLY A 1 47 ? 9.590 0.120 -0.516 1.00 0.00 2263 GLY A N 18
ATOM 27917 C CA . GLY A 1 47 ? 9.991 -1.289 -0.606 1.00 0.00 2263 GLY A CA 18
ATOM 27918 C C . GLY A 1 47 ? 9.866 -2.078 0.709 1.00 0.00 2263 GLY A C 18
ATOM 27919 O O . GLY A 1 47 ? 10.400 -3.184 0.817 1.00 0.00 2263 GLY A O 18
ATOM 27923 N N . ASP A 1 48 ? 9.185 -1.523 1.720 1.00 0.00 2264 ASP A N 18
ATOM 27924 C CA . ASP A 1 48 ? 9.026 -2.124 3.055 1.00 0.00 2264 ASP A CA 18
ATOM 27925 C C . ASP A 1 48 ? 7.845 -3.112 3.156 1.00 0.00 2264 ASP A C 18
ATOM 27926 O O . ASP A 1 48 ? 7.733 -3.838 4.146 1.00 0.00 2264 ASP A O 18
ATOM 27935 N N . MET A 1 49 ? 6.975 -3.165 2.139 1.00 0.00 2265 MET A N 18
ATOM 27936 C CA . MET A 1 49 ? 5.765 -3.999 2.101 1.00 0.00 2265 MET A CA 18
ATOM 27937 C C . MET A 1 49 ? 5.389 -4.378 0.657 1.00 0.00 2265 MET A C 18
ATOM 27938 O O . MET A 1 49 ? 5.530 -3.561 -0.255 1.00 0.00 2265 MET A O 18
ATOM 27952 N N . THR A 1 50 ? 4.938 -5.619 0.437 1.00 0.00 2266 THR A N 18
ATOM 27953 C CA . THR A 1 50 ? 4.490 -6.088 -0.889 1.00 0.00 2266 THR A CA 18
ATOM 27954 C C . THR A 1 50 ? 3.144 -5.480 -1.282 1.00 0.00 2266 THR A C 18
ATOM 27955 O O . THR A 1 50 ? 2.344 -5.093 -0.423 1.00 0.00 2266 THR A O 18
ATOM 27966 N N . GLN A 1 51 ? 2.860 -5.419 -2.590 1.00 0.00 2267 GLN A N 18
ATOM 27967 C CA . GLN A 1 51 ? 1.573 -4.948 -3.123 1.00 0.00 2267 GLN A CA 18
ATOM 27968 C C . GLN A 1 51 ? 0.379 -5.763 -2.598 1.00 0.00 2267 GLN A C 18
ATOM 27969 O O . GLN A 1 51 ? -0.629 -5.186 -2.209 1.00 0.00 2267 GLN A O 18
ATOM 27983 N N . GLU A 1 52 ? 0.477 -7.095 -2.524 1.00 0.00 2268 GLU A N 18
ATOM 27984 C CA . GLU A 1 52 ? -0.626 -7.929 -2.019 1.00 0.00 2268 GLU A CA 18
ATOM 27985 C C . GLU A 1 52 ? -0.849 -7.801 -0.501 1.00 0.00 2268 GLU A C 18
ATOM 27986 O O . GLU A 1 52 ? -1.998 -7.764 -0.050 1.00 0.00 2268 GLU A O 18
ATOM 27998 N N . THR A 1 53 ? 0.228 -7.651 0.285 1.00 0.00 2269 THR A N 18
ATOM 27999 C CA . THR A 1 53 ? 0.126 -7.310 1.723 1.00 0.00 2269 THR A CA 18
ATOM 28000 C C . THR A 1 53 ? -0.548 -5.943 1.925 1.00 0.00 2269 THR A C 18
ATOM 28001 O O . THR A 1 53 ? -1.439 -5.783 2.760 1.00 0.00 2269 THR A O 18
ATOM 28012 N N . ALA A 1 54 ? -0.148 -4.947 1.132 1.00 0.00 2270 ALA A N 18
ATOM 28013 C CA . ALA A 1 54 ? -0.769 -3.624 1.100 1.00 0.00 2270 ALA A CA 18
ATOM 28014 C C . ALA A 1 54 ? -2.262 -3.657 0.717 1.00 0.00 2270 ALA A C 18
ATOM 28015 O O . ALA A 1 54 ? -3.081 -2.985 1.352 1.00 0.00 2270 ALA A O 18
ATOM 28022 N N . ARG A 1 55 ? -2.628 -4.449 -0.298 1.00 0.00 2271 ARG A N 18
ATOM 28023 C CA . ARG A 1 55 ? -3.998 -4.563 -0.824 1.00 0.00 2271 ARG A CA 18
ATOM 28024 C C . ARG A 1 55 ? -5.000 -4.978 0.250 1.00 0.00 2271 ARG A C 18
ATOM 28025 O O . ARG A 1 55 ? -6.013 -4.312 0.420 1.00 0.00 2271 ARG A O 18
ATOM 28046 N N . GLU A 1 56 ? -4.701 -6.023 1.021 1.00 0.00 2272 GLU A N 18
ATOM 28047 C CA . GLU A 1 56 ? -5.616 -6.506 2.069 1.00 0.00 2272 GLU A CA 18
ATOM 28048 C C . GLU A 1 56 ? -5.825 -5.498 3.213 1.00 0.00 2272 GLU A C 18
ATOM 28049 O O . GLU A 1 56 ? -6.920 -5.437 3.779 1.00 0.00 2272 GLU A O 18
ATOM 28061 N N . LEU A 1 57 ? -4.823 -4.658 3.518 1.00 0.00 2273 LEU A N 18
ATOM 28062 C CA . LEU A 1 57 ? -4.964 -3.548 4.474 1.00 0.00 2273 LEU A CA 18
ATOM 28063 C C . LEU A 1 57 ? -5.921 -2.456 3.957 1.00 0.00 2273 LEU A C 18
ATOM 28064 O O . LEU A 1 57 ? -6.733 -1.935 4.724 1.00 0.00 2273 LEU A O 18
ATOM 28080 N N . LEU A 1 58 ? -5.868 -2.129 2.663 1.00 0.00 2274 LEU A N 18
ATOM 28081 C CA . LEU A 1 58 ? -6.823 -1.209 2.024 1.00 0.00 2274 LEU A CA 18
ATOM 28082 C C . LEU A 1 58 ? -8.250 -1.780 1.957 1.00 0.00 2274 LEU A C 18
ATOM 28083 O O . LEU A 1 58 ? -9.213 -1.068 2.259 1.00 0.00 2274 LEU A O 18
ATOM 28099 N N . LEU A 1 59 ? -8.394 -3.072 1.642 1.00 0.00 2275 LEU A N 18
ATOM 28100 C CA . LEU A 1 59 ? -9.685 -3.782 1.671 1.00 0.00 2275 LEU A CA 18
ATOM 28101 C C . LEU A 1 59 ? -10.314 -3.796 3.077 1.00 0.00 2275 LEU A C 18
ATOM 28102 O O . LEU A 1 59 ? -11.536 -3.753 3.201 1.00 0.00 2275 LEU A O 18
ATOM 28118 N N . ALA A 1 60 ? -9.493 -3.789 4.129 1.00 0.00 2276 ALA A N 18
ATOM 28119 C CA . ALA A 1 60 ? -9.939 -3.667 5.521 1.00 0.00 2276 ALA A CA 18
ATOM 28120 C C . ALA A 1 60 ? -10.303 -2.225 5.960 1.00 0.00 2276 ALA A C 18
ATOM 28121 O O . ALA A 1 60 ? -10.966 -2.054 6.989 1.00 0.00 2276 ALA A O 18
ATOM 28128 N N . MET A 1 61 ? -9.899 -1.190 5.204 1.00 0.00 2277 MET A N 18
ATOM 28129 C CA . MET A 1 61 ? -10.140 0.230 5.534 1.00 0.00 2277 MET A CA 18
ATOM 28130 C C . MET A 1 61 ? -11.231 0.904 4.681 1.00 0.00 2277 MET A C 18
ATOM 28131 O O . MET A 1 61 ? -11.866 1.854 5.154 1.00 0.00 2277 MET A O 18
ATOM 28145 N N . ARG A 1 62 ? -11.470 0.429 3.450 1.00 0.00 2278 ARG A N 18
ATOM 28146 C CA . ARG A 1 62 ? -12.470 0.986 2.519 1.00 0.00 2278 ARG A CA 18
ATOM 28147 C C . ARG A 1 62 ? -13.930 0.743 2.944 1.00 0.00 2278 ARG A C 18
ATOM 28148 O O . ARG A 1 62 ? -14.225 -0.320 3.539 1.00 0.00 2278 ARG A O 18
ATOM 28170 N N . GLY B 2 1 ? -8.268 58.965 0.758 1.00 0.00 -5 GLY B N 18
ATOM 28171 C CA . GLY B 2 1 ? -8.912 57.687 0.396 1.00 0.00 -5 GLY B CA 18
ATOM 28172 C C . GLY B 2 1 ? -8.716 56.627 1.478 1.00 0.00 -5 GLY B C 18
ATOM 28173 O O . GLY B 2 1 ? -8.638 56.980 2.659 1.00 0.00 -5 GLY B O 18
ATOM 28179 N N . PRO B 2 2 ? -8.646 55.333 1.106 1.00 0.00 -4 PRO B N 18
ATOM 28180 C CA . PRO B 2 2 ? -8.436 54.215 2.033 1.00 0.00 -4 PRO B CA 18
ATOM 28181 C C . PRO B 2 2 ? -7.115 54.279 2.830 1.00 0.00 -4 PRO B C 18
ATOM 28182 O O . PRO B 2 2 ? -6.162 54.962 2.434 1.00 0.00 -4 PRO B O 18
ATOM 28193 N N . GLY B 2 3 ? -7.055 53.541 3.943 1.00 0.00 -3 GLY B N 18
ATOM 28194 C CA . GLY B 2 3 ? -5.906 53.495 4.857 1.00 0.00 -3 GLY B CA 18
ATOM 28195 C C . GLY B 2 3 ? -5.967 54.516 6.003 1.00 0.00 -3 GLY B C 18
ATOM 28196 O O . GLY B 2 3 ? -6.808 55.420 6.025 1.00 0.00 -3 GLY B O 18
ATOM 28200 N N . SER B 2 4 ? -5.085 54.333 6.991 1.00 0.00 -2 SER B N 18
ATOM 28201 C CA . SER B 2 4 ? -4.985 55.139 8.223 1.00 0.00 -2 SER B CA 18
ATOM 28202 C C . SER B 2 4 ? -4.788 56.649 7.983 1.00 0.00 -2 SER B C 18
ATOM 28203 O O . SER B 2 4 ? -4.175 57.071 6.996 1.00 0.00 -2 SER B O 18
ATOM 28211 N N . TYR B 2 5 ? -5.238 57.467 8.941 1.00 0.00 -1 TYR B N 18
ATOM 28212 C CA . TYR B 2 5 ? -4.893 58.894 9.061 1.00 0.00 -1 TYR B CA 18
ATOM 28213 C C . TYR B 2 5 ? -3.375 59.130 9.223 1.00 0.00 -1 TYR B C 18
ATOM 28214 O O . TYR B 2 5 ? -2.849 60.149 8.765 1.00 0.00 -1 TYR B O 18
ATOM 28232 N N . MET B 2 6 ? -2.659 58.178 9.835 1.00 0.00 1 MET B N 18
ATOM 28233 C CA . MET B 2 6 ? -1.202 58.186 10.021 1.00 0.00 1 MET B CA 18
ATOM 28234 C C . MET B 2 6 ? -0.626 56.795 9.713 1.00 0.00 1 MET B C 18
ATOM 28235 O O . MET B 2 6 ? -0.346 55.994 10.608 1.00 0.00 1 MET B O 18
ATOM 28249 N N . THR B 2 7 ? -0.483 56.485 8.422 1.00 0.00 2 THR B N 18
ATOM 28250 C CA . THR B 2 7 ? 0.078 55.212 7.921 1.00 0.00 2 THR B CA 18
ATOM 28251 C C . THR B 2 7 ? 1.484 54.926 8.468 1.00 0.00 2 THR B C 18
ATOM 28252 O O . THR B 2 7 ? 2.323 55.826 8.568 1.00 0.00 2 THR B O 18
ATOM 28263 N N . HIS B 2 8 ? 1.743 53.656 8.801 1.00 0.00 3 HIS B N 18
ATOM 28264 C CA . HIS B 2 8 ? 3.004 53.148 9.366 1.00 0.00 3 HIS B CA 18
ATOM 28265 C C . HIS B 2 8 ? 3.062 51.618 9.263 1.00 0.00 3 HIS B C 18
ATOM 28266 O O . HIS B 2 8 ? 2.025 50.949 9.349 1.00 0.00 3 HIS B O 18
ATOM 28281 N N . PHE B 2 9 ? 4.259 51.058 9.085 1.00 0.00 4 PHE B N 18
ATOM 28282 C CA . PHE B 2 9 ? 4.496 49.615 8.972 1.00 0.00 4 PHE B CA 18
ATOM 28283 C C . PHE B 2 9 ? 5.931 49.261 9.406 1.00 0.00 4 PHE B C 18
ATOM 28284 O O . PHE B 2 9 ? 6.874 50.011 9.138 1.00 0.00 4 PHE B O 18
ATOM 28301 N N . GLU B 2 10 ? 6.098 48.150 10.126 1.00 0.00 5 GLU B N 18
ATOM 28302 C CA . GLU B 2 10 ? 7.332 47.825 10.862 1.00 0.00 5 GLU B CA 18
ATOM 28303 C C . GLU B 2 10 ? 8.526 47.450 9.971 1.00 0.00 5 GLU B C 18
ATOM 28304 O O . GLU B 2 10 ? 9.605 48.037 10.090 1.00 0.00 5 GLU B O 18
ATOM 28316 N N . ASP B 2 11 ? 8.350 46.463 9.086 1.00 0.00 6 ASP B N 18
ATOM 28317 C CA . ASP B 2 11 ? 9.398 45.925 8.199 1.00 0.00 6 ASP B CA 18
ATOM 28318 C C . ASP B 2 11 ? 8.800 45.165 6.996 1.00 0.00 6 ASP B C 18
ATOM 28319 O O . ASP B 2 11 ? 7.885 44.350 7.147 1.00 0.00 6 ASP B O 18
ATOM 28328 N N . HIS B 2 12 ? 9.336 45.424 5.794 1.00 0.00 7 HIS B N 18
ATOM 28329 C CA . HIS B 2 12 ? 8.971 44.790 4.513 1.00 0.00 7 HIS B CA 18
ATOM 28330 C C . HIS B 2 12 ? 8.976 43.245 4.542 1.00 0.00 7 HIS B C 18
ATOM 28331 O O . HIS B 2 12 ? 9.717 42.614 5.308 1.00 0.00 7 HIS B O 18
ATOM 28346 N N . ARG B 2 13 ? 8.172 42.633 3.658 1.00 0.00 8 ARG B N 18
ATOM 28347 C CA . ARG B 2 13 ? 8.043 41.170 3.479 1.00 0.00 8 ARG B CA 18
ATOM 28348 C C . ARG B 2 13 ? 7.840 40.796 2.000 1.00 0.00 8 ARG B C 18
ATOM 28349 O O . ARG B 2 13 ? 7.400 41.633 1.204 1.00 0.00 8 ARG B O 18
ATOM 28370 N N . VAL B 2 14 ? 8.127 39.543 1.643 1.00 0.00 9 VAL B N 18
ATOM 28371 C CA . VAL B 2 14 ? 8.104 38.986 0.273 1.00 0.00 9 VAL B CA 18
ATOM 28372 C C . VAL B 2 14 ? 8.142 37.441 0.331 1.00 0.00 9 VAL B C 18
ATOM 28373 O O . VAL B 2 14 ? 8.454 36.869 1.379 1.00 0.00 9 VAL B O 18
ATOM 28386 N N . GLY B 2 15 ? 7.818 36.757 -0.772 1.00 0.00 10 GLY B N 18
ATOM 28387 C CA . GLY B 2 15 ? 7.750 35.287 -0.860 1.00 0.00 10 GLY B CA 18
ATOM 28388 C C . GLY B 2 15 ? 6.549 34.671 -0.118 1.00 0.00 10 GLY B C 18
ATOM 28389 O O . GLY B 2 15 ? 5.495 35.302 -0.001 1.00 0.00 10 GLY B O 18
ATOM 28393 N N . SER B 2 16 ? 6.696 33.420 0.331 1.00 0.00 11 SER B N 18
ATOM 28394 C CA . SER B 2 16 ? 5.648 32.580 0.959 1.00 0.00 11 SER B CA 18
ATOM 28395 C C . SER B 2 16 ? 4.439 32.332 0.031 1.00 0.00 11 SER B C 18
ATOM 28396 O O . SER B 2 16 ? 3.281 32.415 0.447 1.00 0.00 11 SER B O 18
ATOM 28404 N N . ASP B 2 17 ? 4.715 32.006 -1.236 1.00 0.00 12 ASP B N 18
ATOM 28405 C CA . ASP B 2 17 ? 3.715 31.786 -2.295 1.00 0.00 12 ASP B CA 18
ATOM 28406 C C . ASP B 2 17 ? 4.210 30.756 -3.341 1.00 0.00 12 ASP B C 18
ATOM 28407 O O . ASP B 2 17 ? 4.086 30.949 -4.553 1.00 0.00 12 ASP B O 18
ATOM 28416 N N . ARG B 2 18 ? 4.851 29.675 -2.863 1.00 0.00 13 ARG B N 18
ATOM 28417 C CA . ARG B 2 18 ? 5.547 28.646 -3.679 1.00 0.00 13 ARG B CA 18
ATOM 28418 C C . ARG B 2 18 ? 4.983 27.227 -3.506 1.00 0.00 13 ARG B C 18
ATOM 28419 O O . ARG B 2 18 ? 5.680 26.250 -3.790 1.00 0.00 13 ARG B O 18
ATOM 28440 N N . LEU B 2 19 ? 3.734 27.096 -3.053 1.00 0.00 14 LEU B N 18
ATOM 28441 C CA . LEU B 2 19 ? 3.070 25.824 -2.723 1.00 0.00 14 LEU B CA 18
ATOM 28442 C C . LEU B 2 19 ? 1.538 25.898 -2.862 1.00 0.00 14 LEU B C 18
ATOM 28443 O O . LEU B 2 19 ? 0.950 26.982 -2.903 1.00 0.00 14 LEU B O 18
ATOM 28459 N N . ALA B 2 20 ? 0.904 24.724 -2.914 1.00 0.00 15 ALA B N 18
ATOM 28460 C CA . ALA B 2 20 ? -0.550 24.520 -2.980 1.00 0.00 15 ALA B CA 18
ATOM 28461 C C . ALA B 2 20 ? -0.944 23.107 -2.481 1.00 0.00 15 ALA B C 18
ATOM 28462 O O . ALA B 2 20 ? -0.101 22.206 -2.383 1.00 0.00 15 ALA B O 18
ATOM 28469 N N . ALA B 2 21 ? -2.229 22.914 -2.153 1.00 0.00 16 ALA B N 18
ATOM 28470 C CA . ALA B 2 21 ? -2.789 21.636 -1.698 1.00 0.00 16 ALA B CA 18
ATOM 28471 C C . ALA B 2 21 ? -2.680 20.509 -2.752 1.00 0.00 16 ALA B C 18
ATOM 28472 O O . ALA B 2 21 ? -2.892 20.738 -3.946 1.00 0.00 16 ALA B O 18
ATOM 28479 N N . ASP B 2 22 ? -2.386 19.278 -2.301 1.00 0.00 17 ASP B N 18
ATOM 28480 C CA . ASP B 2 22 ? -2.244 18.077 -3.148 1.00 0.00 17 ASP B CA 18
ATOM 28481 C C . ASP B 2 22 ? -3.314 16.993 -2.872 1.00 0.00 17 ASP B C 18
ATOM 28482 O O . ASP B 2 22 ? -3.313 15.933 -3.507 1.00 0.00 17 ASP B O 18
ATOM 28491 N N . GLY B 2 23 ? -4.255 17.248 -1.949 1.00 0.00 18 GLY B N 18
ATOM 28492 C CA . GLY B 2 23 ? -5.289 16.298 -1.519 1.00 0.00 18 GLY B CA 18
ATOM 28493 C C . GLY B 2 23 ? -4.741 15.005 -0.894 1.00 0.00 18 GLY B C 18
ATOM 28494 O O . GLY B 2 23 ? -3.604 14.946 -0.411 1.00 0.00 18 GLY B O 18
ATOM 28498 N N . GLU B 2 24 ? -5.568 13.955 -0.885 1.00 0.00 19 GLU B N 18
ATOM 28499 C CA . GLU B 2 24 ? -5.223 12.609 -0.391 1.00 0.00 19 GLU B CA 18
ATOM 28500 C C . GLU B 2 24 ? -6.059 11.517 -1.080 1.00 0.00 19 GLU B C 18
ATOM 28501 O O . GLU B 2 24 ? -7.262 11.679 -1.317 1.00 0.00 19 GLU B O 18
ATOM 28513 N N . ILE B 2 25 ? -5.414 10.400 -1.441 1.00 0.00 20 ILE B N 18
ATOM 28514 C CA . ILE B 2 25 ? -6.063 9.208 -2.015 1.00 0.00 20 ILE B CA 18
ATOM 28515 C C . ILE B 2 25 ? -7.000 8.525 -1.003 1.00 0.00 20 ILE B C 18
ATOM 28516 O O . ILE B 2 25 ? -6.671 8.410 0.184 1.00 0.00 20 ILE B O 18
ATOM 28532 N N . SER B 2 26 ? -8.164 8.055 -1.467 1.00 0.00 21 SER B N 18
ATOM 28533 C CA . SER B 2 26 ? -9.032 7.146 -0.702 1.00 0.00 21 SER B CA 18
ATOM 28534 C C . SER B 2 26 ? -8.463 5.716 -0.666 1.00 0.00 21 SER B C 18
ATOM 28535 O O . SER B 2 26 ? -7.555 5.361 -1.428 1.00 0.00 21 SER B O 18
ATOM 28543 N N . ALA B 2 27 ? -9.028 4.860 0.190 1.00 0.00 22 ALA B N 18
ATOM 28544 C CA . ALA B 2 27 ? -8.694 3.434 0.224 1.00 0.00 22 ALA B CA 18
ATOM 28545 C C . ALA B 2 27 ? -9.080 2.706 -1.085 1.00 0.00 22 ALA B C 18
ATOM 28546 O O . ALA B 2 27 ? -8.359 1.814 -1.521 1.00 0.00 22 ALA B O 18
ATOM 28553 N N . ASP B 2 28 ? -10.177 3.111 -1.744 1.00 0.00 23 ASP B N 18
ATOM 28554 C CA . ASP B 2 28 ? -10.567 2.637 -3.084 1.00 0.00 23 ASP B CA 18
ATOM 28555 C C . ASP B 2 28 ? -9.557 3.020 -4.183 1.00 0.00 23 ASP B C 18
ATOM 28556 O O . ASP B 2 28 ? -9.142 2.165 -4.965 1.00 0.00 23 ASP B O 18
ATOM 28565 N N . GLU B 2 29 ? -9.148 4.293 -4.251 1.00 0.00 24 GLU B N 18
ATOM 28566 C CA . GLU B 2 29 ? -8.167 4.777 -5.238 1.00 0.00 24 GLU B CA 18
ATOM 28567 C C . GLU B 2 29 ? -6.784 4.132 -5.061 1.00 0.00 24 GLU B C 18
ATOM 28568 O O . GLU B 2 29 ? -6.108 3.815 -6.043 1.00 0.00 24 GLU B O 18
ATOM 28580 N N . ALA B 2 30 ? -6.375 3.873 -3.818 1.00 0.00 25 ALA B N 18
ATOM 28581 C CA . ALA B 2 30 ? -5.126 3.189 -3.502 1.00 0.00 25 ALA B CA 18
ATOM 28582 C C . ALA B 2 30 ? -5.050 1.749 -4.077 1.00 0.00 25 ALA B C 18
ATOM 28583 O O . ALA B 2 30 ? -3.958 1.297 -4.430 1.00 0.00 25 ALA B O 18
ATOM 28590 N N . LEU B 2 31 ? -6.174 1.038 -4.253 1.00 0.00 26 LEU B N 18
ATOM 28591 C CA . LEU B 2 31 ? -6.195 -0.271 -4.933 1.00 0.00 26 LEU B CA 18
ATOM 28592 C C . LEU B 2 31 ? -5.611 -0.190 -6.357 1.00 0.00 26 LEU B C 18
ATOM 28593 O O . LEU B 2 31 ? -4.769 -1.005 -6.739 1.00 0.00 26 LEU B O 18
ATOM 28609 N N . SER B 2 32 ? -6.021 0.821 -7.130 1.00 0.00 27 SER B N 18
ATOM 28610 C CA . SER B 2 32 ? -5.497 1.099 -8.480 1.00 0.00 27 SER B CA 18
ATOM 28611 C C . SER B 2 32 ? -4.044 1.584 -8.452 1.00 0.00 27 SER B C 18
ATOM 28612 O O . SER B 2 32 ? -3.261 1.213 -9.329 1.00 0.00 27 SER B O 18
ATOM 28620 N N . MET B 2 33 ? -3.657 2.357 -7.427 1.00 0.00 28 MET B N 18
ATOM 28621 C CA . MET B 2 33 ? -2.280 2.838 -7.233 1.00 0.00 28 MET B CA 18
ATOM 28622 C C . MET B 2 33 ? -1.273 1.688 -7.096 1.00 0.00 28 MET B C 18
ATOM 28623 O O . MET B 2 33 ? -0.214 1.737 -7.717 1.00 0.00 28 MET B O 18
ATOM 28637 N N . LEU B 2 34 ? -1.605 0.632 -6.343 1.00 0.00 29 LEU B N 18
ATOM 28638 C CA . LEU B 2 34 ? -0.751 -0.553 -6.174 1.00 0.00 29 LEU B CA 18
ATOM 28639 C C . LEU B 2 34 ? -0.420 -1.254 -7.500 1.00 0.00 29 LEU B C 18
ATOM 28640 O O . LEU B 2 34 ? 0.710 -1.691 -7.704 1.00 0.00 29 LEU B O 18
ATOM 28656 N N . ASP B 2 35 ? -1.392 -1.344 -8.409 1.00 0.00 30 ASP B N 18
ATOM 28657 C CA . ASP B 2 35 ? -1.255 -2.019 -9.705 1.00 0.00 30 ASP B CA 18
ATOM 28658 C C . ASP B 2 35 ? -0.403 -1.228 -10.715 1.00 0.00 30 ASP B C 18
ATOM 28659 O O . ASP B 2 35 ? 0.152 -1.814 -11.651 1.00 0.00 30 ASP B O 18
ATOM 28668 N N . ALA B 2 36 ? -0.264 0.086 -10.521 1.00 0.00 31 ALA B N 18
ATOM 28669 C CA . ALA B 2 36 ? 0.601 0.961 -11.319 1.00 0.00 31 ALA B CA 18
ATOM 28670 C C . ALA B 2 36 ? 2.098 0.909 -10.925 1.00 0.00 31 ALA B C 18
ATOM 28671 O O . ALA B 2 36 ? 2.959 1.296 -11.720 1.00 0.00 31 ALA B O 18
ATOM 28678 N N . ILE B 2 37 ? 2.419 0.436 -9.712 1.00 0.00 32 ILE B N 18
ATOM 28679 C CA . ILE B 2 37 ? 3.796 0.331 -9.192 1.00 0.00 32 ILE B CA 18
ATOM 28680 C C . ILE B 2 37 ? 4.560 -0.801 -9.900 1.00 0.00 32 ILE B C 18
ATOM 28681 O O . ILE B 2 37 ? 4.062 -1.922 -10.023 1.00 0.00 32 ILE B O 18
ATOM 28697 N N . GLY B 2 38 ? 5.785 -0.503 -10.355 1.00 0.00 33 GLY B N 18
ATOM 28698 C CA . GLY B 2 38 ? 6.697 -1.449 -11.012 1.00 0.00 33 GLY B CA 18
ATOM 28699 C C . GLY B 2 38 ? 8.172 -1.037 -10.892 1.00 0.00 33 GLY B C 18
ATOM 28700 O O . GLY B 2 38 ? 8.492 0.112 -10.563 1.00 0.00 33 GLY B O 18
ATOM 28704 N N . THR B 2 39 ? 9.079 -1.984 -11.140 1.00 0.00 34 THR B N 18
ATOM 28705 C CA . THR B 2 39 ? 10.543 -1.802 -11.094 1.00 0.00 34 THR B CA 18
ATOM 28706 C C . THR B 2 39 ? 11.070 -0.837 -12.174 1.00 0.00 34 THR B C 18
ATOM 28707 O O . THR B 2 39 ? 10.421 -0.578 -13.191 1.00 0.00 34 THR B O 18
ATOM 28718 N N . GLY B 2 40 ? 12.278 -0.322 -11.954 1.00 0.00 35 GLY B N 18
ATOM 28719 C CA . GLY B 2 40 ? 13.007 0.559 -12.876 1.00 0.00 35 GLY B CA 18
ATOM 28720 C C . GLY B 2 40 ? 14.392 0.961 -12.347 1.00 0.00 35 GLY B C 18
ATOM 28721 O O . GLY B 2 40 ? 14.759 0.632 -11.215 1.00 0.00 35 GLY B O 18
ATOM 28725 N N . GLN B 2 41 ? 15.166 1.665 -13.181 1.00 0.00 36 GLN B N 18
ATOM 28726 C CA . GLN B 2 41 ? 16.530 2.146 -12.886 1.00 0.00 36 GLN B CA 18
ATOM 28727 C C . GLN B 2 41 ? 17.471 1.020 -12.394 1.00 0.00 36 GLN B C 18
ATOM 28728 O O . GLN B 2 41 ? 18.213 1.167 -11.418 1.00 0.00 36 GLN B O 18
ATOM 28742 N N . SER B 2 42 ? 17.441 -0.117 -13.095 1.00 0.00 37 SER B N 18
ATOM 28743 C CA . SER B 2 42 ? 18.202 -1.338 -12.781 1.00 0.00 37 SER B CA 18
ATOM 28744 C C . SER B 2 42 ? 18.549 -2.148 -14.048 1.00 0.00 37 SER B C 18
ATOM 28745 O O . SER B 2 42 ? 18.042 -1.862 -15.138 1.00 0.00 37 SER B O 18
ATOM 28753 N N . THR B 2 43 ? 19.435 -3.146 -13.921 1.00 0.00 38 THR B N 18
ATOM 28754 C CA . THR B 2 43 ? 19.975 -3.969 -15.025 1.00 0.00 38 THR B CA 18
ATOM 28755 C C . THR B 2 43 ? 19.816 -5.467 -14.711 1.00 0.00 38 THR B C 18
ATOM 28756 O O . THR B 2 43 ? 20.352 -5.918 -13.689 1.00 0.00 38 THR B O 18
ATOM 28767 N N . PRO B 2 44 ? 19.090 -6.254 -15.532 1.00 0.00 39 PRO B N 18
ATOM 28768 C CA . PRO B 2 44 ? 18.874 -7.684 -15.296 1.00 0.00 39 PRO B CA 18
ATOM 28769 C C . PRO B 2 44 ? 20.148 -8.524 -15.511 1.00 0.00 39 PRO B C 18
ATOM 28770 O O . PRO B 2 44 ? 21.069 -8.126 -16.231 1.00 0.00 39 PRO B O 18
ATOM 28781 N N . THR B 2 45 ? 20.195 -9.703 -14.885 1.00 0.00 40 THR B N 18
ATOM 28782 C CA . THR B 2 45 ? 21.270 -10.706 -15.031 1.00 0.00 40 THR B CA 18
ATOM 28783 C C . THR B 2 45 ? 21.524 -11.078 -16.503 1.00 0.00 40 THR B C 18
ATOM 28784 O O . THR B 2 45 ? 20.579 -11.215 -17.287 1.00 0.00 40 THR B O 18
ATOM 28795 N N . GLY B 2 46 ? 22.798 -11.252 -16.882 1.00 0.00 41 GLY B N 18
ATOM 28796 C CA . GLY B 2 46 ? 23.226 -11.590 -18.249 1.00 0.00 41 GLY B CA 18
ATOM 28797 C C . GLY B 2 46 ? 22.654 -12.912 -18.786 1.00 0.00 41 GLY B C 18
ATOM 28798 O O . GLY B 2 46 ? 22.477 -13.879 -18.038 1.00 0.00 41 GLY B O 18
ATOM 28802 N N . ALA B 2 47 ? 22.394 -12.954 -20.096 1.00 0.00 42 ALA B N 18
ATOM 28803 C CA . ALA B 2 47 ? 21.923 -14.136 -20.822 1.00 0.00 42 ALA B CA 18
ATOM 28804 C C . ALA B 2 47 ? 22.948 -15.298 -20.840 1.00 0.00 42 ALA B C 18
ATOM 28805 O O . ALA B 2 47 ? 24.162 -15.079 -20.789 1.00 0.00 42 ALA B O 18
ATOM 28812 N N . ASP B 2 48 ? 22.455 -16.539 -20.947 1.00 0.00 43 ASP B N 18
ATOM 28813 C CA . ASP B 2 48 ? 23.279 -17.742 -21.144 1.00 0.00 43 ASP B CA 18
ATOM 28814 C C . ASP B 2 48 ? 24.026 -17.733 -22.506 1.00 0.00 43 ASP B C 18
ATOM 28815 O O . ASP B 2 48 ? 23.620 -17.049 -23.453 1.00 0.00 43 ASP B O 18
ATOM 28824 N N . ASP B 2 49 ? 25.129 -18.485 -22.602 1.00 0.00 44 ASP B N 18
ATOM 28825 C CA . ASP B 2 49 ? 25.999 -18.604 -23.792 1.00 0.00 44 ASP B CA 18
ATOM 28826 C C . ASP B 2 49 ? 25.321 -19.313 -24.987 1.00 0.00 44 ASP B C 18
ATOM 28827 O O . ASP B 2 49 ? 25.046 -18.647 -26.015 1.00 0.00 44 ASP B O 18
ATOM 28837 N N . GLY A 1 1 ? 23.247 -6.078 65.966 1.00 0.00 2217 GLY A N 19
ATOM 28838 C CA . GLY A 1 1 ? 22.013 -6.486 65.254 1.00 0.00 2217 GLY A CA 19
ATOM 28839 C C . GLY A 1 1 ? 20.765 -5.845 65.860 1.00 0.00 2217 GLY A C 19
ATOM 28840 O O . GLY A 1 1 ? 20.878 -4.845 66.578 1.00 0.00 2217 GLY A O 19
ATOM 28846 N N . PRO A 1 2 ? 19.562 -6.391 65.583 1.00 0.00 2218 PRO A N 19
ATOM 28847 C CA . PRO A 1 2 ? 18.290 -5.878 66.107 1.00 0.00 2218 PRO A CA 19
ATOM 28848 C C . PRO A 1 2 ? 18.201 -5.894 67.646 1.00 0.00 2218 PRO A C 19
ATOM 28849 O O . PRO A 1 2 ? 18.782 -6.760 68.302 1.00 0.00 2218 PRO A O 19
ATOM 28860 N N . GLY A 1 3 ? 17.448 -4.952 68.225 1.00 0.00 2219 GLY A N 19
ATOM 28861 C CA . GLY A 1 3 ? 17.275 -4.808 69.683 1.00 0.00 2219 GLY A CA 19
ATOM 28862 C C . GLY A 1 3 ? 16.314 -5.814 70.346 1.00 0.00 2219 GLY A C 19
ATOM 28863 O O . GLY A 1 3 ? 16.259 -5.887 71.578 1.00 0.00 2219 GLY A O 19
ATOM 28867 N N . SER A 1 4 ? 15.544 -6.572 69.554 1.00 0.00 2220 SER A N 19
ATOM 28868 C CA . SER A 1 4 ? 14.588 -7.589 70.023 1.00 0.00 2220 SER A CA 19
ATOM 28869 C C . SER A 1 4 ? 15.231 -8.664 70.932 1.00 0.00 2220 SER A C 19
ATOM 28870 O O . SER A 1 4 ? 16.340 -9.123 70.640 1.00 0.00 2220 SER A O 19
ATOM 28878 N N . PRO A 1 5 ? 14.520 -9.175 71.959 1.00 0.00 2221 PRO A N 19
ATOM 28879 C CA . PRO A 1 5 ? 14.928 -10.368 72.707 1.00 0.00 2221 PRO A CA 19
ATOM 28880 C C . PRO A 1 5 ? 14.999 -11.644 71.844 1.00 0.00 2221 PRO A C 19
ATOM 28881 O O . PRO A 1 5 ? 15.701 -12.593 72.200 1.00 0.00 2221 PRO A O 19
ATOM 28892 N N . ASN A 1 6 ? 14.298 -11.665 70.704 1.00 0.00 2222 ASN A N 19
ATOM 28893 C CA . ASN A 1 6 ? 14.268 -12.752 69.717 1.00 0.00 2222 ASN A CA 19
ATOM 28894 C C . ASN A 1 6 ? 14.968 -12.356 68.388 1.00 0.00 2222 ASN A C 19
ATOM 28895 O O . ASN A 1 6 ? 14.639 -12.871 67.314 1.00 0.00 2222 ASN A O 19
ATOM 28906 N N . SER A 1 7 ? 15.920 -11.414 68.443 1.00 0.00 2223 SER A N 19
ATOM 28907 C CA . SER A 1 7 ? 16.710 -10.921 67.301 1.00 0.00 2223 SER A CA 19
ATOM 28908 C C . SER A 1 7 ? 17.458 -12.016 66.515 1.00 0.00 2223 SER A C 19
ATOM 28909 O O . SER A 1 7 ? 17.808 -13.078 67.044 1.00 0.00 2223 SER A O 19
ATOM 28917 N N . TYR A 1 8 ? 17.729 -11.722 65.240 1.00 0.00 2224 TYR A N 19
ATOM 28918 C CA . TYR A 1 8 ? 18.473 -12.565 64.289 1.00 0.00 2224 TYR A CA 19
ATOM 28919 C C . TYR A 1 8 ? 19.089 -11.702 63.172 1.00 0.00 2224 TYR A C 19
ATOM 28920 O O . TYR A 1 8 ? 18.545 -10.656 62.807 1.00 0.00 2224 TYR A O 19
ATOM 28938 N N . LEU A 1 9 ? 20.256 -12.106 62.655 1.00 0.00 2225 LEU A N 19
ATOM 28939 C CA . LEU A 1 9 ? 20.974 -11.370 61.608 1.00 0.00 2225 LEU A CA 19
ATOM 28940 C C . LEU A 1 9 ? 20.190 -11.381 60.273 1.00 0.00 2225 LEU A C 19
ATOM 28941 O O . LEU A 1 9 ? 19.733 -12.455 59.858 1.00 0.00 2225 LEU A O 19
ATOM 28957 N N . PRO A 1 10 ? 20.045 -10.238 59.574 1.00 0.00 2226 PRO A N 19
ATOM 28958 C CA . PRO A 1 10 ? 19.351 -10.161 58.288 1.00 0.00 2226 PRO A CA 19
ATOM 28959 C C . PRO A 1 10 ? 20.171 -10.780 57.143 1.00 0.00 2226 PRO A C 19
ATOM 28960 O O . PRO A 1 10 ? 21.400 -10.669 57.100 1.00 0.00 2226 PRO A O 19
ATOM 28971 N N . ALA A 1 11 ? 19.481 -11.419 56.196 1.00 0.00 2227 ALA A N 19
ATOM 28972 C CA . ALA A 1 11 ? 20.057 -11.898 54.936 1.00 0.00 2227 ALA A CA 19
ATOM 28973 C C . ALA A 1 11 ? 20.556 -10.750 54.034 1.00 0.00 2227 ALA A C 19
ATOM 28974 O O . ALA A 1 11 ? 20.027 -9.632 54.076 1.00 0.00 2227 ALA A O 19
ATOM 28981 N N . GLU A 1 12 ? 21.559 -11.024 53.192 1.00 0.00 2228 GLU A N 19
ATOM 28982 C CA . GLU A 1 12 ? 22.034 -10.131 52.126 1.00 0.00 2228 GLU A CA 19
ATOM 28983 C C . GLU A 1 12 ? 20.883 -9.650 51.217 1.00 0.00 2228 GLU A C 19
ATOM 28984 O O . GLU A 1 12 ? 19.973 -10.420 50.884 1.00 0.00 2228 GLU A O 19
ATOM 28996 N N . ASN A 1 13 ? 20.908 -8.372 50.820 1.00 0.00 2229 ASN A N 19
ATOM 28997 C CA . ASN A 1 13 ? 19.774 -7.685 50.188 1.00 0.00 2229 ASN A CA 19
ATOM 28998 C C . ASN A 1 13 ? 20.200 -6.447 49.365 1.00 0.00 2229 ASN A C 19
ATOM 28999 O O . ASN A 1 13 ? 21.346 -5.994 49.423 1.00 0.00 2229 ASN A O 19
ATOM 29010 N N . GLU A 1 14 ? 19.265 -5.918 48.576 1.00 0.00 2230 GLU A N 19
ATOM 29011 C CA . GLU A 1 14 ? 19.458 -4.836 47.596 1.00 0.00 2230 GLU A CA 19
ATOM 29012 C C . GLU A 1 14 ? 18.145 -4.036 47.399 1.00 0.00 2230 GLU A C 19
ATOM 29013 O O . GLU A 1 14 ? 17.071 -4.497 47.801 1.00 0.00 2230 GLU A O 19
ATOM 29025 N N . ASP A 1 15 ? 18.210 -2.841 46.803 1.00 0.00 2231 ASP A N 19
ATOM 29026 C CA . ASP A 1 15 ? 17.044 -2.019 46.422 1.00 0.00 2231 ASP A CA 19
ATOM 29027 C C . ASP A 1 15 ? 15.984 -2.824 45.625 1.00 0.00 2231 ASP A C 19
ATOM 29028 O O . ASP A 1 15 ? 16.348 -3.666 44.789 1.00 0.00 2231 ASP A O 19
ATOM 29037 N N . PRO A 1 16 ? 14.676 -2.620 45.882 1.00 0.00 2232 PRO A N 19
ATOM 29038 C CA . PRO A 1 16 ? 13.621 -3.560 45.481 1.00 0.00 2232 PRO A CA 19
ATOM 29039 C C . PRO A 1 16 ? 13.380 -3.654 43.965 1.00 0.00 2232 PRO A C 19
ATOM 29040 O O . PRO A 1 16 ? 13.054 -4.741 43.483 1.00 0.00 2232 PRO A O 19
ATOM 29051 N N . ASP A 1 17 ? 13.547 -2.555 43.216 1.00 0.00 2233 ASP A N 19
ATOM 29052 C CA . ASP A 1 17 ? 13.441 -2.490 41.744 1.00 0.00 2233 ASP A CA 19
ATOM 29053 C C . ASP A 1 17 ? 12.185 -3.204 41.187 1.00 0.00 2233 ASP A C 19
ATOM 29054 O O . ASP A 1 17 ? 12.265 -4.112 40.353 1.00 0.00 2233 ASP A O 19
ATOM 29063 N N . LYS A 1 18 ? 11.011 -2.807 41.695 1.00 0.00 2234 LYS A N 19
ATOM 29064 C CA . LYS A 1 18 ? 9.724 -3.523 41.547 1.00 0.00 2234 LYS A CA 19
ATOM 29065 C C . LYS A 1 18 ? 9.176 -3.680 40.117 1.00 0.00 2234 LYS A C 19
ATOM 29066 O O . LYS A 1 18 ? 8.311 -4.528 39.884 1.00 0.00 2234 LYS A O 19
ATOM 29085 N N . ALA A 1 19 ? 9.642 -2.859 39.179 1.00 0.00 2235 ALA A N 19
ATOM 29086 C CA . ALA A 1 19 ? 9.244 -2.872 37.767 1.00 0.00 2235 ALA A CA 19
ATOM 29087 C C . ALA A 1 19 ? 9.495 -4.243 37.088 1.00 0.00 2235 ALA A C 19
ATOM 29088 O O . ALA A 1 19 ? 10.563 -4.845 37.240 1.00 0.00 2235 ALA A O 19
ATOM 29095 N N . VAL A 1 20 ? 8.508 -4.737 36.331 1.00 0.00 2236 VAL A N 19
ATOM 29096 C CA . VAL A 1 20 ? 8.566 -6.014 35.583 1.00 0.00 2236 VAL A CA 19
ATOM 29097 C C . VAL A 1 20 ? 9.680 -6.053 34.523 1.00 0.00 2236 VAL A C 19
ATOM 29098 O O . VAL A 1 20 ? 9.984 -5.040 33.884 1.00 0.00 2236 VAL A O 19
ATOM 29111 N N . VAL A 1 21 ? 10.262 -7.240 34.310 1.00 0.00 2237 VAL A N 19
ATOM 29112 C CA . VAL A 1 21 ? 11.314 -7.515 33.299 1.00 0.00 2237 VAL A CA 19
ATOM 29113 C C . VAL A 1 21 ? 11.032 -8.781 32.470 1.00 0.00 2237 VAL A C 19
ATOM 29114 O O . VAL A 1 21 ? 11.917 -9.311 31.793 1.00 0.00 2237 VAL A O 19
ATOM 29127 N N . ASP A 1 22 ? 9.782 -9.253 32.461 1.00 0.00 2238 ASP A N 19
ATOM 29128 C CA . ASP A 1 22 ? 9.350 -10.521 31.844 1.00 0.00 2238 ASP A CA 19
ATOM 29129 C C . ASP A 1 22 ? 9.228 -10.473 30.303 1.00 0.00 2238 ASP A C 19
ATOM 29130 O O . ASP A 1 22 ? 8.971 -11.478 29.637 1.00 0.00 2238 ASP A O 19
ATOM 29139 N N . LEU A 1 23 ? 9.450 -9.291 29.725 1.00 0.00 2239 LEU A N 19
ATOM 29140 C CA . LEU A 1 23 ? 9.393 -9.000 28.290 1.00 0.00 2239 LEU A CA 19
ATOM 29141 C C . LEU A 1 23 ? 10.383 -9.850 27.472 1.00 0.00 2239 LEU A C 19
ATOM 29142 O O . LEU A 1 23 ? 10.127 -10.145 26.304 1.00 0.00 2239 LEU A O 19
ATOM 29158 N N . HIS A 1 24 ? 11.468 -10.320 28.099 1.00 0.00 2240 HIS A N 19
ATOM 29159 C CA . HIS A 1 24 ? 12.442 -11.264 27.520 1.00 0.00 2240 HIS A CA 19
ATOM 29160 C C . HIS A 1 24 ? 11.810 -12.589 27.048 1.00 0.00 2240 HIS A C 19
ATOM 29161 O O . HIS A 1 24 ? 12.354 -13.232 26.146 1.00 0.00 2240 HIS A O 19
ATOM 29176 N N . ARG A 1 25 ? 10.667 -12.990 27.629 1.00 0.00 2241 ARG A N 19
ATOM 29177 C CA . ARG A 1 25 ? 9.911 -14.216 27.293 1.00 0.00 2241 ARG A CA 19
ATOM 29178 C C . ARG A 1 25 ? 8.605 -13.954 26.518 1.00 0.00 2241 ARG A C 19
ATOM 29179 O O . ARG A 1 25 ? 7.874 -14.900 26.213 1.00 0.00 2241 ARG A O 19
ATOM 29200 N N . SER A 1 26 ? 8.292 -12.697 26.194 1.00 0.00 2242 SER A N 19
ATOM 29201 C CA . SER A 1 26 ? 7.065 -12.322 25.466 1.00 0.00 2242 SER A CA 19
ATOM 29202 C C . SER A 1 26 ? 7.040 -12.835 24.003 1.00 0.00 2242 SER A C 19
ATOM 29203 O O . SER A 1 26 ? 8.101 -13.022 23.393 1.00 0.00 2242 SER A O 19
ATOM 29211 N N . PRO A 1 27 ? 5.850 -13.068 23.412 1.00 0.00 2243 PRO A N 19
ATOM 29212 C CA . PRO A 1 27 ? 5.705 -13.610 22.053 1.00 0.00 2243 PRO A CA 19
ATOM 29213 C C . PRO A 1 27 ? 5.798 -12.520 20.957 1.00 0.00 2243 PRO A C 19
ATOM 29214 O O . PRO A 1 27 ? 5.793 -11.322 21.275 1.00 0.00 2243 PRO A O 19
ATOM 29225 N N . PRO A 1 28 ? 5.857 -12.908 19.661 1.00 0.00 2244 PRO A N 19
ATOM 29226 C CA . PRO A 1 28 ? 5.689 -12.003 18.513 1.00 0.00 2244 PRO A CA 19
ATOM 29227 C C . PRO A 1 28 ? 4.372 -11.208 18.551 1.00 0.00 2244 PRO A C 19
ATOM 29228 O O . PRO A 1 28 ? 3.367 -11.673 19.098 1.00 0.00 2244 PRO A O 19
ATOM 29239 N N . LYS A 1 29 ? 4.373 -9.998 17.971 1.00 0.00 2245 LYS A N 19
ATOM 29240 C CA . LYS A 1 29 ? 3.337 -8.960 18.172 1.00 0.00 2245 LYS A CA 19
ATOM 29241 C C . LYS A 1 29 ? 2.806 -8.426 16.837 1.00 0.00 2245 LYS A C 19
ATOM 29242 O O . LYS A 1 29 ? 3.583 -8.095 15.938 1.00 0.00 2245 LYS A O 19
ATOM 29261 N N . THR A 1 30 ? 1.486 -8.375 16.693 1.00 0.00 2246 THR A N 19
ATOM 29262 C CA . THR A 1 30 ? 0.767 -7.904 15.486 1.00 0.00 2246 THR A CA 19
ATOM 29263 C C . THR A 1 30 ? 1.000 -6.415 15.172 1.00 0.00 2246 THR A C 19
ATOM 29264 O O . THR A 1 30 ? 1.344 -5.610 16.046 1.00 0.00 2246 THR A O 19
ATOM 29275 N N . LYS A 1 31 ? 0.817 -6.050 13.893 1.00 0.00 2247 LYS A N 19
ATOM 29276 C CA . LYS A 1 31 ? 0.889 -4.666 13.375 1.00 0.00 2247 LYS A CA 19
ATOM 29277 C C . LYS A 1 31 ? -0.244 -3.780 13.913 1.00 0.00 2247 LYS A C 19
ATOM 29278 O O . LYS A 1 31 ? -1.369 -4.250 14.113 1.00 0.00 2247 LYS A O 19
ATOM 29297 N N . ASP A 1 32 ? 0.044 -2.495 14.126 1.00 0.00 2248 ASP A N 19
ATOM 29298 C CA . ASP A 1 32 ? -0.935 -1.467 14.504 1.00 0.00 2248 ASP A CA 19
ATOM 29299 C C . ASP A 1 32 ? -2.122 -1.392 13.511 1.00 0.00 2248 ASP A C 19
ATOM 29300 O O . ASP A 1 32 ? -1.896 -1.397 12.294 1.00 0.00 2248 ASP A O 19
ATOM 29309 N N . PRO A 1 33 ? -3.377 -1.296 13.993 1.00 0.00 2249 PRO A N 19
ATOM 29310 C CA . PRO A 1 33 ? -4.572 -1.288 13.143 1.00 0.00 2249 PRO A CA 19
ATOM 29311 C C . PRO A 1 33 ? -4.909 0.091 12.545 1.00 0.00 2249 PRO A C 19
ATOM 29312 O O . PRO A 1 33 ? -5.682 0.172 11.590 1.00 0.00 2249 PRO A O 19
ATOM 29323 N N . ASP A 1 34 ? -4.338 1.174 13.081 1.00 0.00 2250 ASP A N 19
ATOM 29324 C CA . ASP A 1 34 ? -4.605 2.559 12.668 1.00 0.00 2250 ASP A CA 19
ATOM 29325 C C . ASP A 1 34 ? -3.535 3.052 11.682 1.00 0.00 2250 ASP A C 19
ATOM 29326 O O . ASP A 1 34 ? -2.405 3.371 12.062 1.00 0.00 2250 ASP A O 19
ATOM 29335 N N . LEU A 1 35 ? -3.903 3.081 10.399 1.00 0.00 2251 LEU A N 19
ATOM 29336 C CA . LEU A 1 35 ? -3.052 3.412 9.251 1.00 0.00 2251 LEU A CA 19
ATOM 29337 C C . LEU A 1 35 ? -3.822 4.296 8.254 1.00 0.00 2251 LEU A C 19
ATOM 29338 O O . LEU A 1 35 ? -5.023 4.112 8.052 1.00 0.00 2251 LEU A O 19
ATOM 29354 N N . THR A 1 36 ? -3.143 5.244 7.609 1.00 0.00 2252 THR A N 19
ATOM 29355 C CA . THR A 1 36 ? -3.697 5.994 6.459 1.00 0.00 2252 THR A CA 19
ATOM 29356 C C . THR A 1 36 ? -3.455 5.232 5.147 1.00 0.00 2252 THR A C 19
ATOM 29357 O O . THR A 1 36 ? -2.433 4.550 5.010 1.00 0.00 2252 THR A O 19
ATOM 29368 N N . PRO A 1 37 ? -4.343 5.342 4.139 1.00 0.00 2253 PRO A N 19
ATOM 29369 C CA . PRO A 1 37 ? -4.127 4.715 2.829 1.00 0.00 2253 PRO A CA 19
ATOM 29370 C C . PRO A 1 37 ? -2.939 5.316 2.064 1.00 0.00 2253 PRO A C 19
ATOM 29371 O O . PRO A 1 37 ? -2.229 4.593 1.368 1.00 0.00 2253 PRO A O 19
ATOM 29382 N N . SER A 1 38 ? -2.661 6.616 2.234 1.00 0.00 2254 SER A N 19
ATOM 29383 C CA . SER A 1 38 ? -1.414 7.241 1.762 1.00 0.00 2254 SER A CA 19
ATOM 29384 C C . SER A 1 38 ? -0.183 6.536 2.355 1.00 0.00 2254 SER A C 19
ATOM 29385 O O . SER A 1 38 ? 0.727 6.149 1.624 1.00 0.00 2254 SER A O 19
ATOM 29393 N N . GLY A 1 39 ? -0.188 6.289 3.670 1.00 0.00 2255 GLY A N 19
ATOM 29394 C CA . GLY A 1 39 ? 0.839 5.532 4.389 1.00 0.00 2255 GLY A CA 19
ATOM 29395 C C . GLY A 1 39 ? 1.045 4.088 3.907 1.00 0.00 2255 GLY A C 19
ATOM 29396 O O . GLY A 1 39 ? 2.177 3.596 3.941 1.00 0.00 2255 GLY A O 19
ATOM 29400 N N . ILE A 1 40 ? -0.011 3.387 3.478 1.00 0.00 2256 ILE A N 19
ATOM 29401 C CA . ILE A 1 40 ? 0.097 2.072 2.811 1.00 0.00 2256 ILE A CA 19
ATOM 29402 C C . ILE A 1 40 ? 0.983 2.181 1.565 1.00 0.00 2256 ILE A C 19
ATOM 29403 O O . ILE A 1 40 ? 2.001 1.493 1.458 1.00 0.00 2256 ILE A O 19
ATOM 29419 N N . ILE A 1 41 ? 0.618 3.062 0.627 1.00 0.00 2257 ILE A N 19
ATOM 29420 C CA . ILE A 1 41 ? 1.309 3.222 -0.660 1.00 0.00 2257 ILE A CA 19
ATOM 29421 C C . ILE A 1 41 ? 2.731 3.774 -0.475 1.00 0.00 2257 ILE A C 19
ATOM 29422 O O . ILE A 1 41 ? 3.647 3.321 -1.159 1.00 0.00 2257 ILE A O 19
ATOM 29438 N N . ALA A 1 42 ? 2.951 4.659 0.494 1.00 0.00 2258 ALA A N 19
ATOM 29439 C CA . ALA A 1 42 ? 4.277 5.131 0.896 1.00 0.00 2258 ALA A CA 19
ATOM 29440 C C . ALA A 1 42 ? 5.227 3.979 1.287 1.00 0.00 2258 ALA A C 19
ATOM 29441 O O . ALA A 1 42 ? 6.362 3.929 0.804 1.00 0.00 2258 ALA A O 19
ATOM 29448 N N . LYS A 1 43 ? 4.765 3.017 2.100 1.00 0.00 2259 LYS A N 19
ATOM 29449 C CA . LYS A 1 43 ? 5.553 1.821 2.460 1.00 0.00 2259 LYS A CA 19
ATOM 29450 C C . LYS A 1 43 ? 5.836 0.903 1.274 1.00 0.00 2259 LYS A C 19
ATOM 29451 O O . LYS A 1 43 ? 6.938 0.359 1.184 1.00 0.00 2259 LYS A O 19
ATOM 29470 N N . VAL A 1 44 ? 4.902 0.757 0.333 1.00 0.00 2260 VAL A N 19
ATOM 29471 C CA . VAL A 1 44 ? 5.118 -0.017 -0.908 1.00 0.00 2260 VAL A CA 19
ATOM 29472 C C . VAL A 1 44 ? 6.158 0.670 -1.808 1.00 0.00 2260 VAL A C 19
ATOM 29473 O O . VAL A 1 44 ? 7.103 0.020 -2.261 1.00 0.00 2260 VAL A O 19
ATOM 29486 N N . LYS A 1 45 ? 6.053 1.990 -2.002 1.00 0.00 2261 LYS A N 19
ATOM 29487 C CA . LYS A 1 45 ? 7.031 2.807 -2.749 1.00 0.00 2261 LYS A CA 19
ATOM 29488 C C . LYS A 1 45 ? 8.426 2.819 -2.118 1.00 0.00 2261 LYS A C 19
ATOM 29489 O O . LYS A 1 45 ? 9.425 2.827 -2.843 1.00 0.00 2261 LYS A O 19
ATOM 29508 N N . ALA A 1 46 ? 8.513 2.745 -0.786 1.00 0.00 2262 ALA A N 19
ATOM 29509 C CA . ALA A 1 46 ? 9.762 2.589 -0.030 1.00 0.00 2262 ALA A CA 19
ATOM 29510 C C . ALA A 1 46 ? 10.355 1.159 -0.073 1.00 0.00 2262 ALA A C 19
ATOM 29511 O O . ALA A 1 46 ? 11.510 0.962 0.321 1.00 0.00 2262 ALA A O 19
ATOM 29518 N N . GLY A 1 47 ? 9.589 0.165 -0.547 1.00 0.00 2263 GLY A N 19
ATOM 29519 C CA . GLY A 1 47 ? 9.973 -1.254 -0.603 1.00 0.00 2263 GLY A CA 19
ATOM 29520 C C . GLY A 1 47 ? 9.847 -2.007 0.734 1.00 0.00 2263 GLY A C 19
ATOM 29521 O O . GLY A 1 47 ? 10.373 -3.111 0.876 1.00 0.00 2263 GLY A O 19
ATOM 29525 N N . ASP A 1 48 ? 9.165 -1.417 1.724 1.00 0.00 2264 ASP A N 19
ATOM 29526 C CA . ASP A 1 48 ? 8.986 -1.960 3.085 1.00 0.00 2264 ASP A CA 19
ATOM 29527 C C . ASP A 1 48 ? 7.812 -2.962 3.206 1.00 0.00 2264 ASP A C 19
ATOM 29528 O O . ASP A 1 48 ? 7.682 -3.654 4.218 1.00 0.00 2264 ASP A O 19
ATOM 29537 N N . MET A 1 49 ? 6.951 -3.050 2.183 1.00 0.00 2265 MET A N 19
ATOM 29538 C CA . MET A 1 49 ? 5.719 -3.857 2.172 1.00 0.00 2265 MET A CA 19
ATOM 29539 C C . MET A 1 49 ? 5.323 -4.246 0.739 1.00 0.00 2265 MET A C 19
ATOM 29540 O O . MET A 1 49 ? 5.478 -3.445 -0.190 1.00 0.00 2265 MET A O 19
ATOM 29554 N N . THR A 1 50 ? 4.841 -5.479 0.537 1.00 0.00 2266 THR A N 19
ATOM 29555 C CA . THR A 1 50 ? 4.384 -5.974 -0.780 1.00 0.00 2266 THR A CA 19
ATOM 29556 C C . THR A 1 50 ? 3.031 -5.389 -1.203 1.00 0.00 2266 THR A C 19
ATOM 29557 O O . THR A 1 50 ? 2.225 -4.995 -0.355 1.00 0.00 2266 THR A O 19
ATOM 29568 N N . GLN A 1 51 ? 2.740 -5.390 -2.512 1.00 0.00 2267 GLN A N 19
ATOM 29569 C CA . GLN A 1 51 ? 1.412 -5.073 -3.052 1.00 0.00 2267 GLN A CA 19
ATOM 29570 C C . GLN A 1 51 ? 0.316 -5.993 -2.481 1.00 0.00 2267 GLN A C 19
ATOM 29571 O O . GLN A 1 51 ? -0.786 -5.539 -2.186 1.00 0.00 2267 GLN A O 19
ATOM 29585 N N . GLU A 1 52 ? 0.621 -7.280 -2.300 1.00 0.00 2268 GLU A N 19
ATOM 29586 C CA . GLU A 1 52 ? -0.298 -8.257 -1.687 1.00 0.00 2268 GLU A CA 19
ATOM 29587 C C . GLU A 1 52 ? -0.724 -7.849 -0.266 1.00 0.00 2268 GLU A C 19
ATOM 29588 O O . GLU A 1 52 ? -1.920 -7.766 0.031 1.00 0.00 2268 GLU A O 19
ATOM 29600 N N . THR A 1 53 ? 0.244 -7.561 0.612 1.00 0.00 2269 THR A N 19
ATOM 29601 C CA . THR A 1 53 ? 0.004 -7.107 1.998 1.00 0.00 2269 THR A CA 19
ATOM 29602 C C . THR A 1 53 ? -0.739 -5.773 2.022 1.00 0.00 2269 THR A C 19
ATOM 29603 O O . THR A 1 53 ? -1.728 -5.612 2.743 1.00 0.00 2269 THR A O 19
ATOM 29614 N N . ALA A 1 54 ? -0.281 -4.816 1.211 1.00 0.00 2270 ALA A N 19
ATOM 29615 C CA . ALA A 1 54 ? -0.901 -3.507 1.061 1.00 0.00 2270 ALA A CA 19
ATOM 29616 C C . ALA A 1 54 ? -2.384 -3.588 0.674 1.00 0.00 2270 ALA A C 19
ATOM 29617 O O . ALA A 1 54 ? -3.233 -2.970 1.322 1.00 0.00 2270 ALA A O 19
ATOM 29624 N N . ARG A 1 55 ? -2.712 -4.365 -0.364 1.00 0.00 2271 ARG A N 19
ATOM 29625 C CA . ARG A 1 55 ? -4.078 -4.510 -0.874 1.00 0.00 2271 ARG A CA 19
ATOM 29626 C C . ARG A 1 55 ? -5.013 -5.186 0.136 1.00 0.00 2271 ARG A C 19
ATOM 29627 O O . ARG A 1 55 ? -6.128 -4.707 0.341 1.00 0.00 2271 ARG A O 19
ATOM 29648 N N . GLU A 1 56 ? -4.551 -6.238 0.813 1.00 0.00 2272 GLU A N 19
ATOM 29649 C CA . GLU A 1 56 ? -5.266 -6.910 1.898 1.00 0.00 2272 GLU A CA 19
ATOM 29650 C C . GLU A 1 56 ? -5.698 -5.924 3.005 1.00 0.00 2272 GLU A C 19
ATOM 29651 O O . GLU A 1 56 ? -6.859 -5.945 3.425 1.00 0.00 2272 GLU A O 19
ATOM 29663 N N . LEU A 1 57 ? -4.793 -5.045 3.453 1.00 0.00 2273 LEU A N 19
ATOM 29664 C CA . LEU A 1 57 ? -5.110 -3.946 4.374 1.00 0.00 2273 LEU A CA 19
ATOM 29665 C C . LEU A 1 57 ? -6.145 -2.969 3.775 1.00 0.00 2273 LEU A C 19
ATOM 29666 O O . LEU A 1 57 ? -7.187 -2.729 4.382 1.00 0.00 2273 LEU A O 19
ATOM 29682 N N . LEU A 1 58 ? -5.903 -2.443 2.569 1.00 0.00 2274 LEU A N 19
ATOM 29683 C CA . LEU A 1 58 ? -6.760 -1.425 1.926 1.00 0.00 2274 LEU A CA 19
ATOM 29684 C C . LEU A 1 58 ? -8.206 -1.894 1.695 1.00 0.00 2274 LEU A C 19
ATOM 29685 O O . LEU A 1 58 ? -9.142 -1.120 1.903 1.00 0.00 2274 LEU A O 19
ATOM 29701 N N . LEU A 1 59 ? -8.405 -3.157 1.322 1.00 0.00 2275 LEU A N 19
ATOM 29702 C CA . LEU A 1 59 ? -9.728 -3.762 1.139 1.00 0.00 2275 LEU A CA 19
ATOM 29703 C C . LEU A 1 59 ? -10.556 -3.816 2.440 1.00 0.00 2275 LEU A C 19
ATOM 29704 O O . LEU A 1 59 ? -11.789 -3.769 2.375 1.00 0.00 2275 LEU A O 19
ATOM 29720 N N . ALA A 1 60 ? -9.910 -3.890 3.607 1.00 0.00 2276 ALA A N 19
ATOM 29721 C CA . ALA A 1 60 ? -10.553 -3.761 4.918 1.00 0.00 2276 ALA A CA 19
ATOM 29722 C C . ALA A 1 60 ? -10.700 -2.288 5.387 1.00 0.00 2276 ALA A C 19
ATOM 29723 O O . ALA A 1 60 ? -11.679 -1.944 6.050 1.00 0.00 2276 ALA A O 19
ATOM 29730 N N . MET A 1 61 ? -9.740 -1.420 5.039 1.00 0.00 2277 MET A N 19
ATOM 29731 C CA . MET A 1 61 ? -9.726 0.012 5.393 1.00 0.00 2277 MET A CA 19
ATOM 29732 C C . MET A 1 61 ? -10.821 0.837 4.692 1.00 0.00 2277 MET A C 19
ATOM 29733 O O . MET A 1 61 ? -11.368 1.765 5.298 1.00 0.00 2277 MET A O 19
ATOM 29747 N N . ARG A 1 62 ? -11.134 0.519 3.425 1.00 0.00 2278 ARG A N 19
ATOM 29748 C CA . ARG A 1 62 ? -12.117 1.247 2.588 1.00 0.00 2278 ARG A CA 19
ATOM 29749 C C . ARG A 1 62 ? -13.565 1.156 3.105 1.00 0.00 2278 ARG A C 19
ATOM 29750 O O . ARG A 1 62 ? -13.975 0.095 3.634 1.00 0.00 2278 ARG A O 19
ATOM 29772 N N . GLY B 2 1 ? 1.183 17.917 -43.789 1.00 0.00 -5 GLY B N 19
ATOM 29773 C CA . GLY B 2 1 ? -0.064 17.135 -43.941 1.00 0.00 -5 GLY B CA 19
ATOM 29774 C C . GLY B 2 1 ? 0.110 15.674 -43.526 1.00 0.00 -5 GLY B C 19
ATOM 29775 O O . GLY B 2 1 ? 1.184 15.284 -43.058 1.00 0.00 -5 GLY B O 19
ATOM 29781 N N . PRO B 2 2 ? -0.938 14.838 -43.699 1.00 0.00 -4 PRO B N 19
ATOM 29782 C CA . PRO B 2 2 ? -0.962 13.448 -43.223 1.00 0.00 -4 PRO B CA 19
ATOM 29783 C C . PRO B 2 2 ? -0.407 12.417 -44.231 1.00 0.00 -4 PRO B C 19
ATOM 29784 O O . PRO B 2 2 ? -0.302 11.231 -43.900 1.00 0.00 -4 PRO B O 19
ATOM 29795 N N . GLY B 2 3 ? -0.028 12.844 -45.444 1.00 0.00 -3 GLY B N 19
ATOM 29796 C CA . GLY B 2 3 ? 0.414 11.960 -46.533 1.00 0.00 -3 GLY B CA 19
ATOM 29797 C C . GLY B 2 3 ? -0.634 10.893 -46.884 1.00 0.00 -3 GLY B C 19
ATOM 29798 O O . GLY B 2 3 ? -1.840 11.162 -46.897 1.00 0.00 -3 GLY B O 19
ATOM 29802 N N . SER B 2 4 ? -0.176 9.670 -47.173 1.00 0.00 -2 SER B N 19
ATOM 29803 C CA . SER B 2 4 ? -1.040 8.512 -47.474 1.00 0.00 -2 SER B CA 19
ATOM 29804 C C . SER B 2 4 ? -1.810 7.963 -46.255 1.00 0.00 -2 SER B C 19
ATOM 29805 O O . SER B 2 4 ? -2.711 7.138 -46.425 1.00 0.00 -2 SER B O 19
ATOM 29813 N N . TYR B 2 5 ? -1.461 8.396 -45.035 1.00 0.00 -1 TYR B N 19
ATOM 29814 C CA . TYR B 2 5 ? -2.092 8.017 -43.758 1.00 0.00 -1 TYR B CA 19
ATOM 29815 C C . TYR B 2 5 ? -2.094 6.486 -43.531 1.00 0.00 -1 TYR B C 19
ATOM 29816 O O . TYR B 2 5 ? -3.072 5.887 -43.085 1.00 0.00 -1 TYR B O 19
ATOM 29834 N N . MET B 2 6 ? -0.968 5.839 -43.856 1.00 0.00 1 MET B N 19
ATOM 29835 C CA . MET B 2 6 ? -0.784 4.380 -43.814 1.00 0.00 1 MET B CA 19
ATOM 29836 C C . MET B 2 6 ? -0.403 3.843 -42.415 1.00 0.00 1 MET B C 19
ATOM 29837 O O . MET B 2 6 ? -0.400 2.633 -42.183 1.00 0.00 1 MET B O 19
ATOM 29851 N N . THR B 2 7 ? -0.121 4.728 -41.455 1.00 0.00 2 THR B N 19
ATOM 29852 C CA . THR B 2 7 ? 0.478 4.413 -40.141 1.00 0.00 2 THR B CA 19
ATOM 29853 C C . THR B 2 7 ? -0.570 3.972 -39.102 1.00 0.00 2 THR B C 19
ATOM 29854 O O . THR B 2 7 ? -0.666 4.514 -37.996 1.00 0.00 2 THR B O 19
ATOM 29865 N N . HIS B 2 8 ? -1.345 2.936 -39.448 1.00 0.00 3 HIS B N 19
ATOM 29866 C CA . HIS B 2 8 ? -2.317 2.253 -38.571 1.00 0.00 3 HIS B CA 19
ATOM 29867 C C . HIS B 2 8 ? -1.656 1.422 -37.455 1.00 0.00 3 HIS B C 19
ATOM 29868 O O . HIS B 2 8 ? -2.291 1.127 -36.439 1.00 0.00 3 HIS B O 19
ATOM 29883 N N . PHE B 2 9 ? -0.399 1.022 -37.670 1.00 0.00 4 PHE B N 19
ATOM 29884 C CA . PHE B 2 9 ? 0.431 0.196 -36.783 1.00 0.00 4 PHE B CA 19
ATOM 29885 C C . PHE B 2 9 ? 0.928 0.952 -35.528 1.00 0.00 4 PHE B C 19
ATOM 29886 O O . PHE B 2 9 ? 0.555 2.103 -35.277 1.00 0.00 4 PHE B O 19
ATOM 29903 N N . GLU B 2 10 ? 1.776 0.298 -34.727 1.00 0.00 5 GLU B N 19
ATOM 29904 C CA . GLU B 2 10 ? 2.449 0.850 -33.534 1.00 0.00 5 GLU B CA 19
ATOM 29905 C C . GLU B 2 10 ? 3.257 2.143 -33.797 1.00 0.00 5 GLU B C 19
ATOM 29906 O O . GLU B 2 10 ? 3.759 2.381 -34.901 1.00 0.00 5 GLU B O 19
ATOM 29918 N N . ASP B 2 11 ? 3.447 2.952 -32.749 1.00 0.00 6 ASP B N 19
ATOM 29919 C CA . ASP B 2 11 ? 4.232 4.195 -32.749 1.00 0.00 6 ASP B CA 19
ATOM 29920 C C . ASP B 2 11 ? 5.052 4.353 -31.449 1.00 0.00 6 ASP B C 19
ATOM 29921 O O . ASP B 2 11 ? 4.786 3.699 -30.433 1.00 0.00 6 ASP B O 19
ATOM 29930 N N . HIS B 2 12 ? 6.074 5.214 -31.492 1.00 0.00 7 HIS B N 19
ATOM 29931 C CA . HIS B 2 12 ? 7.010 5.481 -30.384 1.00 0.00 7 HIS B CA 19
ATOM 29932 C C . HIS B 2 12 ? 7.049 6.994 -30.084 1.00 0.00 7 HIS B C 19
ATOM 29933 O O . HIS B 2 12 ? 7.697 7.767 -30.800 1.00 0.00 7 HIS B O 19
ATOM 29948 N N . ARG B 2 13 ? 6.298 7.420 -29.062 1.00 0.00 8 ARG B N 19
ATOM 29949 C CA . ARG B 2 13 ? 5.934 8.825 -28.802 1.00 0.00 8 ARG B CA 19
ATOM 29950 C C . ARG B 2 13 ? 6.899 9.506 -27.818 1.00 0.00 8 ARG B C 19
ATOM 29951 O O . ARG B 2 13 ? 6.751 9.401 -26.598 1.00 0.00 8 ARG B O 19
ATOM 29972 N N . VAL B 2 14 ? 7.909 10.179 -28.372 1.00 0.00 9 VAL B N 19
ATOM 29973 C CA . VAL B 2 14 ? 8.989 10.880 -27.648 1.00 0.00 9 VAL B CA 19
ATOM 29974 C C . VAL B 2 14 ? 8.448 11.921 -26.650 1.00 0.00 9 VAL B C 19
ATOM 29975 O O . VAL B 2 14 ? 7.488 12.640 -26.950 1.00 0.00 9 VAL B O 19
ATOM 29988 N N . GLY B 2 15 ? 9.070 12.021 -25.470 1.00 0.00 10 GLY B N 19
ATOM 29989 C CA . GLY B 2 15 ? 8.758 13.020 -24.432 1.00 0.00 10 GLY B CA 19
ATOM 29990 C C . GLY B 2 15 ? 7.561 12.699 -23.526 1.00 0.00 10 GLY B C 19
ATOM 29991 O O . GLY B 2 15 ? 7.177 13.534 -22.698 1.00 0.00 10 GLY B O 19
ATOM 29995 N N . SER B 2 16 ? 6.963 11.508 -23.652 1.00 0.00 11 SER B N 19
ATOM 29996 C CA . SER B 2 16 ? 5.879 11.018 -22.780 1.00 0.00 11 SER B CA 19
ATOM 29997 C C . SER B 2 16 ? 6.281 10.966 -21.290 1.00 0.00 11 SER B C 19
ATOM 29998 O O . SER B 2 16 ? 7.433 10.667 -20.950 1.00 0.00 11 SER B O 19
ATOM 30006 N N . ASP B 2 17 ? 5.322 11.221 -20.392 1.00 0.00 12 ASP B N 19
ATOM 30007 C CA . ASP B 2 17 ? 5.475 11.134 -18.932 1.00 0.00 12 ASP B CA 19
ATOM 30008 C C . ASP B 2 17 ? 4.144 10.724 -18.266 1.00 0.00 12 ASP B C 19
ATOM 30009 O O . ASP B 2 17 ? 3.123 11.402 -18.433 1.00 0.00 12 ASP B O 19
ATOM 30018 N N . ARG B 2 18 ? 4.146 9.604 -17.526 1.00 0.00 13 ARG B N 19
ATOM 30019 C CA . ARG B 2 18 ? 2.957 9.023 -16.861 1.00 0.00 13 ARG B CA 19
ATOM 30020 C C . ARG B 2 18 ? 2.609 9.664 -15.509 1.00 0.00 13 ARG B C 19
ATOM 30021 O O . ARG B 2 18 ? 1.476 9.503 -15.046 1.00 0.00 13 ARG B O 19
ATOM 30042 N N . LEU B 2 19 ? 3.545 10.389 -14.889 1.00 0.00 14 LEU B N 19
ATOM 30043 C CA . LEU B 2 19 ? 3.396 11.084 -13.599 1.00 0.00 14 LEU B CA 19
ATOM 30044 C C . LEU B 2 19 ? 2.949 10.161 -12.432 1.00 0.00 14 LEU B C 19
ATOM 30045 O O . LEU B 2 19 ? 3.113 8.938 -12.496 1.00 0.00 14 LEU B O 19
ATOM 30061 N N . ALA B 2 20 ? 2.384 10.743 -11.369 1.00 0.00 15 ALA B N 19
ATOM 30062 C CA . ALA B 2 20 ? 1.787 10.086 -10.197 1.00 0.00 15 ALA B CA 19
ATOM 30063 C C . ALA B 2 20 ? 0.937 11.079 -9.377 1.00 0.00 15 ALA B C 19
ATOM 30064 O O . ALA B 2 20 ? 1.141 12.296 -9.448 1.00 0.00 15 ALA B O 19
ATOM 30071 N N . ALA B 2 21 ? -0.017 10.566 -8.595 1.00 0.00 16 ALA B N 19
ATOM 30072 C CA . ALA B 2 21 ? -0.869 11.369 -7.713 1.00 0.00 16 ALA B CA 19
ATOM 30073 C C . ALA B 2 21 ? -0.069 12.107 -6.612 1.00 0.00 16 ALA B C 19
ATOM 30074 O O . ALA B 2 21 ? 0.880 11.559 -6.041 1.00 0.00 16 ALA B O 19
ATOM 30081 N N . ASP B 2 22 ? -0.477 13.341 -6.297 1.00 0.00 17 ASP B N 19
ATOM 30082 C CA . ASP B 2 22 ? 0.173 14.239 -5.325 1.00 0.00 17 ASP B CA 19
ATOM 30083 C C . ASP B 2 22 ? -0.766 14.731 -4.197 1.00 0.00 17 ASP B C 19
ATOM 30084 O O . ASP B 2 22 ? -0.425 15.668 -3.465 1.00 0.00 17 ASP B O 19
ATOM 30093 N N . GLY B 2 23 ? -1.931 14.090 -4.030 1.00 0.00 18 GLY B N 19
ATOM 30094 C CA . GLY B 2 23 ? -2.929 14.372 -2.980 1.00 0.00 18 GLY B CA 19
ATOM 30095 C C . GLY B 2 23 ? -3.239 13.168 -2.080 1.00 0.00 18 GLY B C 19
ATOM 30096 O O . GLY B 2 23 ? -2.717 12.068 -2.274 1.00 0.00 18 GLY B O 19
ATOM 30100 N N . GLU B 2 24 ? -4.090 13.378 -1.071 1.00 0.00 19 GLU B N 19
ATOM 30101 C CA . GLU B 2 24 ? -4.503 12.351 -0.108 1.00 0.00 19 GLU B CA 19
ATOM 30102 C C . GLU B 2 24 ? -5.536 11.385 -0.725 1.00 0.00 19 GLU B C 19
ATOM 30103 O O . GLU B 2 24 ? -6.744 11.658 -0.761 1.00 0.00 19 GLU B O 19
ATOM 30115 N N . ILE B 2 25 ? -5.050 10.258 -1.257 1.00 0.00 20 ILE B N 19
ATOM 30116 C CA . ILE B 2 25 ? -5.857 9.173 -1.850 1.00 0.00 20 ILE B CA 19
ATOM 30117 C C . ILE B 2 25 ? -6.880 8.571 -0.867 1.00 0.00 20 ILE B C 19
ATOM 30118 O O . ILE B 2 25 ? -6.625 8.458 0.338 1.00 0.00 20 ILE B O 19
ATOM 30134 N N . SER B 2 26 ? -8.033 8.144 -1.389 1.00 0.00 21 SER B N 19
ATOM 30135 C CA . SER B 2 26 ? -8.935 7.191 -0.712 1.00 0.00 21 SER B CA 19
ATOM 30136 C C . SER B 2 26 ? -8.318 5.787 -0.647 1.00 0.00 21 SER B C 19
ATOM 30137 O O . SER B 2 26 ? -7.517 5.419 -1.513 1.00 0.00 21 SER B O 19
ATOM 30145 N N . ALA B 2 27 ? -8.722 4.963 0.324 1.00 0.00 22 ALA B N 19
ATOM 30146 C CA . ALA B 2 27 ? -8.342 3.546 0.385 1.00 0.00 22 ALA B CA 19
ATOM 30147 C C . ALA B 2 27 ? -8.853 2.737 -0.823 1.00 0.00 22 ALA B C 19
ATOM 30148 O O . ALA B 2 27 ? -8.189 1.798 -1.250 1.00 0.00 22 ALA B O 19
ATOM 30155 N N . ASP B 2 28 ? -10.001 3.105 -1.406 1.00 0.00 23 ASP B N 19
ATOM 30156 C CA . ASP B 2 28 ? -10.519 2.497 -2.639 1.00 0.00 23 ASP B CA 19
ATOM 30157 C C . ASP B 2 28 ? -9.708 2.897 -3.894 1.00 0.00 23 ASP B C 19
ATOM 30158 O O . ASP B 2 28 ? -9.461 2.075 -4.780 1.00 0.00 23 ASP B O 19
ATOM 30167 N N . GLU B 2 29 ? -9.252 4.154 -3.967 1.00 0.00 24 GLU B N 19
ATOM 30168 C CA . GLU B 2 29 ? -8.358 4.645 -5.031 1.00 0.00 24 GLU B CA 19
ATOM 30169 C C . GLU B 2 29 ? -6.937 4.068 -4.933 1.00 0.00 24 GLU B C 19
ATOM 30170 O O . GLU B 2 29 ? -6.293 3.796 -5.948 1.00 0.00 24 GLU B O 19
ATOM 30182 N N . ALA B 2 30 ? -6.457 3.821 -3.711 1.00 0.00 25 ALA B N 19
ATOM 30183 C CA . ALA B 2 30 ? -5.160 3.203 -3.441 1.00 0.00 25 ALA B CA 19
ATOM 30184 C C . ALA B 2 30 ? -5.041 1.775 -4.019 1.00 0.00 25 ALA B C 19
ATOM 30185 O O . ALA B 2 30 ? -3.949 1.358 -4.394 1.00 0.00 25 ALA B O 19
ATOM 30192 N N . LEU B 2 31 ? -6.153 1.038 -4.171 1.00 0.00 26 LEU B N 19
ATOM 30193 C CA . LEU B 2 31 ? -6.178 -0.254 -4.874 1.00 0.00 26 LEU B CA 19
ATOM 30194 C C . LEU B 2 31 ? -5.637 -0.146 -6.317 1.00 0.00 26 LEU B C 19
ATOM 30195 O O . LEU B 2 31 ? -4.847 -0.987 -6.751 1.00 0.00 26 LEU B O 19
ATOM 30211 N N . SER B 2 32 ? -6.021 0.911 -7.047 1.00 0.00 27 SER B N 19
ATOM 30212 C CA . SER B 2 32 ? -5.522 1.218 -8.399 1.00 0.00 27 SER B CA 19
ATOM 30213 C C . SER B 2 32 ? -4.088 1.758 -8.416 1.00 0.00 27 SER B C 19
ATOM 30214 O O . SER B 2 32 ? -3.356 1.542 -9.385 1.00 0.00 27 SER B O 19
ATOM 30222 N N . MET B 2 33 ? -3.642 2.411 -7.338 1.00 0.00 28 MET B N 19
ATOM 30223 C CA . MET B 2 33 ? -2.255 2.886 -7.185 1.00 0.00 28 MET B CA 19
ATOM 30224 C C . MET B 2 33 ? -1.254 1.723 -7.149 1.00 0.00 28 MET B C 19
ATOM 30225 O O . MET B 2 33 ? -0.198 1.805 -7.782 1.00 0.00 28 MET B O 19
ATOM 30239 N N . LEU B 2 34 ? -1.591 0.612 -6.478 1.00 0.00 29 LEU B N 19
ATOM 30240 C CA . LEU B 2 34 ? -0.760 -0.604 -6.427 1.00 0.00 29 LEU B CA 19
ATOM 30241 C C . LEU B 2 34 ? -0.542 -1.250 -7.804 1.00 0.00 29 LEU B C 19
ATOM 30242 O O . LEU B 2 34 ? 0.537 -1.785 -8.067 1.00 0.00 29 LEU B O 19
ATOM 30258 N N . ASP B 2 35 ? -1.529 -1.185 -8.702 1.00 0.00 30 ASP B N 19
ATOM 30259 C CA . ASP B 2 35 ? -1.440 -1.728 -10.071 1.00 0.00 30 ASP B CA 19
ATOM 30260 C C . ASP B 2 35 ? -0.365 -1.030 -10.925 1.00 0.00 30 ASP B C 19
ATOM 30261 O O . ASP B 2 35 ? 0.270 -1.660 -11.782 1.00 0.00 30 ASP B O 19
ATOM 30270 N N . ALA B 2 36 ? -0.127 0.265 -10.677 1.00 0.00 31 ALA B N 19
ATOM 30271 C CA . ALA B 2 36 ? 0.921 1.055 -11.336 1.00 0.00 31 ALA B CA 19
ATOM 30272 C C . ALA B 2 36 ? 2.339 0.745 -10.815 1.00 0.00 31 ALA B C 19
ATOM 30273 O O . ALA B 2 36 ? 3.316 1.017 -11.527 1.00 0.00 31 ALA B O 19
ATOM 30280 N N . ILE B 2 37 ? 2.483 0.160 -9.618 1.00 0.00 32 ILE B N 19
ATOM 30281 C CA . ILE B 2 37 ? 3.779 -0.192 -9.012 1.00 0.00 32 ILE B CA 19
ATOM 30282 C C . ILE B 2 37 ? 4.223 -1.594 -9.471 1.00 0.00 32 ILE B C 19
ATOM 30283 O O . ILE B 2 37 ? 3.567 -2.595 -9.164 1.00 0.00 32 ILE B O 19
ATOM 30299 N N . GLY B 2 38 ? 5.342 -1.664 -10.197 1.00 0.00 33 GLY B N 19
ATOM 30300 C CA . GLY B 2 38 ? 5.922 -2.901 -10.741 1.00 0.00 33 GLY B CA 19
ATOM 30301 C C . GLY B 2 38 ? 6.346 -3.945 -9.697 1.00 0.00 33 GLY B C 19
ATOM 30302 O O . GLY B 2 38 ? 6.609 -3.623 -8.532 1.00 0.00 33 GLY B O 19
ATOM 30306 N N . THR B 2 39 ? 6.450 -5.207 -10.121 1.00 0.00 34 THR B N 19
ATOM 30307 C CA . THR B 2 39 ? 7.020 -6.318 -9.340 1.00 0.00 34 THR B CA 19
ATOM 30308 C C . THR B 2 39 ? 8.514 -6.111 -9.067 1.00 0.00 34 THR B C 19
ATOM 30309 O O . THR B 2 39 ? 9.214 -5.406 -9.805 1.00 0.00 34 THR B O 19
ATOM 30320 N N . GLY B 2 40 ? 9.011 -6.723 -7.991 1.00 0.00 35 GLY B N 19
ATOM 30321 C CA . GLY B 2 40 ? 10.425 -6.660 -7.591 1.00 0.00 35 GLY B CA 19
ATOM 30322 C C . GLY B 2 40 ? 11.398 -7.351 -8.561 1.00 0.00 35 GLY B C 19
ATOM 30323 O O . GLY B 2 40 ? 10.984 -8.133 -9.425 1.00 0.00 35 GLY B O 19
ATOM 30327 N N . GLN B 2 41 ? 12.695 -7.075 -8.365 1.00 0.00 36 GLN B N 19
ATOM 30328 C CA . GLN B 2 41 ? 13.881 -7.629 -9.052 1.00 0.00 36 GLN B CA 19
ATOM 30329 C C . GLN B 2 41 ? 14.252 -6.860 -10.340 1.00 0.00 36 GLN B C 19
ATOM 30330 O O . GLN B 2 41 ? 13.391 -6.365 -11.070 1.00 0.00 36 GLN B O 19
ATOM 30344 N N . SER B 2 42 ? 15.558 -6.781 -10.622 1.00 0.00 37 SER B N 19
ATOM 30345 C CA . SER B 2 42 ? 16.160 -6.143 -11.806 1.00 0.00 37 SER B CA 19
ATOM 30346 C C . SER B 2 42 ? 17.565 -6.709 -12.094 1.00 0.00 37 SER B C 19
ATOM 30347 O O . SER B 2 42 ? 18.107 -7.480 -11.284 1.00 0.00 37 SER B O 19
ATOM 30355 N N . THR B 2 43 ? 18.165 -6.351 -13.238 1.00 0.00 38 THR B N 19
ATOM 30356 C CA . THR B 2 43 ? 19.469 -6.876 -13.698 1.00 0.00 38 THR B CA 19
ATOM 30357 C C . THR B 2 43 ? 20.397 -5.783 -14.257 1.00 0.00 38 THR B C 19
ATOM 30358 O O . THR B 2 43 ? 19.902 -4.755 -14.743 1.00 0.00 38 THR B O 19
ATOM 30369 N N . PRO B 2 44 ? 21.735 -5.977 -14.232 1.00 0.00 39 PRO B N 19
ATOM 30370 C CA . PRO B 2 44 ? 22.707 -5.089 -14.879 1.00 0.00 39 PRO B CA 19
ATOM 30371 C C . PRO B 2 44 ? 22.541 -4.999 -16.407 1.00 0.00 39 PRO B C 19
ATOM 30372 O O . PRO B 2 44 ? 21.957 -5.880 -17.047 1.00 0.00 39 PRO B O 19
ATOM 30383 N N . THR B 2 45 ? 23.106 -3.941 -16.997 1.00 0.00 40 THR B N 19
ATOM 30384 C CA . THR B 2 45 ? 23.276 -3.763 -18.450 1.00 0.00 40 THR B CA 19
ATOM 30385 C C . THR B 2 45 ? 24.654 -3.169 -18.772 1.00 0.00 40 THR B C 19
ATOM 30386 O O . THR B 2 45 ? 25.283 -2.527 -17.923 1.00 0.00 40 THR B O 19
ATOM 30397 N N . GLY B 2 46 ? 25.163 -3.419 -19.984 1.00 0.00 41 GLY B N 19
ATOM 30398 C CA . GLY B 2 46 ? 26.526 -3.057 -20.399 1.00 0.00 41 GLY B CA 19
ATOM 30399 C C . GLY B 2 46 ? 27.547 -4.080 -19.894 1.00 0.00 41 GLY B C 19
ATOM 30400 O O . GLY B 2 46 ? 27.818 -5.073 -20.571 1.00 0.00 41 GLY B O 19
ATOM 30404 N N . ALA B 2 47 ? 28.083 -3.850 -18.688 1.00 0.00 42 ALA B N 19
ATOM 30405 C CA . ALA B 2 47 ? 28.992 -4.743 -17.953 1.00 0.00 42 ALA B CA 19
ATOM 30406 C C . ALA B 2 47 ? 30.264 -5.129 -18.751 1.00 0.00 42 ALA B C 19
ATOM 30407 O O . ALA B 2 47 ? 30.667 -6.296 -18.822 1.00 0.00 42 ALA B O 19
ATOM 30414 N N . ASP B 2 48 ? 30.928 -4.124 -19.330 1.00 0.00 43 ASP B N 19
ATOM 30415 C CA . ASP B 2 48 ? 32.140 -4.263 -20.158 1.00 0.00 43 ASP B CA 19
ATOM 30416 C C . ASP B 2 48 ? 33.464 -4.077 -19.370 1.00 0.00 43 ASP B C 19
ATOM 30417 O O . ASP B 2 48 ? 34.554 -4.070 -19.953 1.00 0.00 43 ASP B O 19
ATOM 30426 N N . ASP B 2 49 ? 33.377 -3.932 -18.042 1.00 0.00 44 ASP B N 19
ATOM 30427 C CA . ASP B 2 49 ? 34.502 -3.748 -17.102 1.00 0.00 44 ASP B CA 19
ATOM 30428 C C . ASP B 2 49 ? 35.515 -4.918 -17.080 1.00 0.00 44 ASP B C 19
ATOM 30429 O O . ASP B 2 49 ? 35.099 -6.100 -17.011 1.00 0.00 44 ASP B O 19
ATOM 30439 N N . GLY A 1 1 ? 19.788 -18.706 58.253 1.00 0.00 2217 GLY A N 20
ATOM 30440 C CA . GLY A 1 1 ? 19.806 -19.652 59.392 1.00 0.00 2217 GLY A CA 20
ATOM 30441 C C . GLY A 1 1 ? 21.225 -19.963 59.867 1.00 0.00 2217 GLY A C 20
ATOM 30442 O O . GLY A 1 1 ? 22.196 -19.485 59.268 1.00 0.00 2217 GLY A O 20
ATOM 30448 N N . PRO A 1 2 ? 21.375 -20.752 60.948 1.00 0.00 2218 PRO A N 20
ATOM 30449 C CA . PRO A 1 2 ? 22.675 -21.145 61.504 1.00 0.00 2218 PRO A CA 20
ATOM 30450 C C . PRO A 1 2 ? 23.459 -22.072 60.561 1.00 0.00 2218 PRO A C 20
ATOM 30451 O O . PRO A 1 2 ? 22.881 -22.859 59.803 1.00 0.00 2218 PRO A O 20
ATOM 30462 N N . GLY A 1 3 ? 24.793 -21.988 60.617 1.00 0.00 2219 GLY A N 20
ATOM 30463 C CA . GLY A 1 3 ? 25.711 -22.866 59.876 1.00 0.00 2219 GLY A CA 20
ATOM 30464 C C . GLY A 1 3 ? 25.558 -24.355 60.221 1.00 0.00 2219 GLY A C 20
ATOM 30465 O O . GLY A 1 3 ? 25.198 -24.708 61.350 1.00 0.00 2219 GLY A O 20
ATOM 30469 N N . SER A 1 4 ? 25.863 -25.228 59.253 1.00 0.00 2220 SER A N 20
ATOM 30470 C CA . SER A 1 4 ? 25.715 -26.696 59.337 1.00 0.00 2220 SER A CA 20
ATOM 30471 C C . SER A 1 4 ? 24.337 -27.157 59.868 1.00 0.00 2220 SER A C 20
ATOM 30472 O O . SER A 1 4 ? 24.266 -27.863 60.885 1.00 0.00 2220 SER A O 20
ATOM 30480 N N . PRO A 1 5 ? 23.221 -26.772 59.211 1.00 0.00 2221 PRO A N 20
ATOM 30481 C CA . PRO A 1 5 ? 21.866 -27.143 59.627 1.00 0.00 2221 PRO A CA 20
ATOM 30482 C C . PRO A 1 5 ? 21.608 -28.655 59.525 1.00 0.00 2221 PRO A C 20
ATOM 30483 O O . PRO A 1 5 ? 22.199 -29.362 58.700 1.00 0.00 2221 PRO A O 20
ATOM 30494 N N . ASN A 1 6 ? 20.682 -29.158 60.350 1.00 0.00 2222 ASN A N 20
ATOM 30495 C CA . ASN A 1 6 ? 20.322 -30.584 60.412 1.00 0.00 2222 ASN A CA 20
ATOM 30496 C C . ASN A 1 6 ? 19.620 -31.101 59.135 1.00 0.00 2222 ASN A C 20
ATOM 30497 O O . ASN A 1 6 ? 19.664 -32.298 58.847 1.00 0.00 2222 ASN A O 20
ATOM 30508 N N . SER A 1 7 ? 19.005 -30.205 58.355 1.00 0.00 2223 SER A N 20
ATOM 30509 C CA . SER A 1 7 ? 18.428 -30.473 57.030 1.00 0.00 2223 SER A CA 20
ATOM 30510 C C . SER A 1 7 ? 18.344 -29.180 56.204 1.00 0.00 2223 SER A C 20
ATOM 30511 O O . SER A 1 7 ? 18.098 -28.102 56.754 1.00 0.00 2223 SER A O 20
ATOM 30519 N N . TYR A 1 8 ? 18.557 -29.277 54.890 1.00 0.00 2224 TYR A N 20
ATOM 30520 C CA . TYR A 1 8 ? 18.572 -28.154 53.939 1.00 0.00 2224 TYR A CA 20
ATOM 30521 C C . TYR A 1 8 ? 18.494 -28.645 52.482 1.00 0.00 2224 TYR A C 20
ATOM 30522 O O . TYR A 1 8 ? 19.133 -29.637 52.117 1.00 0.00 2224 TYR A O 20
ATOM 30540 N N . LEU A 1 9 ? 17.717 -27.937 51.656 1.00 0.00 2225 LEU A N 20
ATOM 30541 C CA . LEU A 1 9 ? 17.601 -28.130 50.206 1.00 0.00 2225 LEU A CA 20
ATOM 30542 C C . LEU A 1 9 ? 17.945 -26.798 49.495 1.00 0.00 2225 LEU A C 20
ATOM 30543 O O . LEU A 1 9 ? 17.324 -25.781 49.821 1.00 0.00 2225 LEU A O 20
ATOM 30559 N N . PRO A 1 10 ? 18.894 -26.768 48.538 1.00 0.00 2226 PRO A N 20
ATOM 30560 C CA . PRO A 1 10 ? 19.245 -25.560 47.783 1.00 0.00 2226 PRO A CA 20
ATOM 30561 C C . PRO A 1 10 ? 18.043 -24.889 47.087 1.00 0.00 2226 PRO A C 20
ATOM 30562 O O . PRO A 1 10 ? 17.239 -25.561 46.435 1.00 0.00 2226 PRO A O 20
ATOM 30573 N N . ALA A 1 11 ? 17.949 -23.559 47.191 1.00 0.00 2227 ALA A N 20
ATOM 30574 C CA . ALA A 1 11 ? 16.887 -22.740 46.593 1.00 0.00 2227 ALA A CA 20
ATOM 30575 C C . ALA A 1 11 ? 17.276 -22.098 45.238 1.00 0.00 2227 ALA A C 20
ATOM 30576 O O . ALA A 1 11 ? 16.540 -21.267 44.698 1.00 0.00 2227 ALA A O 20
ATOM 30583 N N . GLU A 1 12 ? 18.438 -22.460 44.686 1.00 0.00 2228 GLU A N 20
ATOM 30584 C CA . GLU A 1 12 ? 18.957 -21.951 43.404 1.00 0.00 2228 GLU A CA 20
ATOM 30585 C C . GLU A 1 12 ? 18.085 -22.359 42.199 1.00 0.00 2228 GLU A C 20
ATOM 30586 O O . GLU A 1 12 ? 17.666 -23.514 42.079 1.00 0.00 2228 GLU A O 20
ATOM 30598 N N . ASN A 1 13 ? 17.835 -21.420 41.281 1.00 0.00 2229 ASN A N 20
ATOM 30599 C CA . ASN A 1 13 ? 17.155 -21.670 40.005 1.00 0.00 2229 ASN A CA 20
ATOM 30600 C C . ASN A 1 13 ? 18.087 -22.362 38.986 1.00 0.00 2229 ASN A C 20
ATOM 30601 O O . ASN A 1 13 ? 19.239 -21.953 38.808 1.00 0.00 2229 ASN A O 20
ATOM 30612 N N . GLU A 1 14 ? 17.597 -23.403 38.308 1.00 0.00 2230 GLU A N 20
ATOM 30613 C CA . GLU A 1 14 ? 18.292 -24.052 37.185 1.00 0.00 2230 GLU A CA 20
ATOM 30614 C C . GLU A 1 14 ? 18.560 -23.102 36.001 1.00 0.00 2230 GLU A C 20
ATOM 30615 O O . GLU A 1 14 ? 17.772 -22.200 35.715 1.00 0.00 2230 GLU A O 20
ATOM 30627 N N . ASP A 1 15 ? 19.647 -23.353 35.262 1.00 0.00 2231 ASP A N 20
ATOM 30628 C CA . ASP A 1 15 ? 19.854 -22.820 33.910 1.00 0.00 2231 ASP A CA 20
ATOM 30629 C C . ASP A 1 15 ? 18.674 -23.204 32.978 1.00 0.00 2231 ASP A C 20
ATOM 30630 O O . ASP A 1 15 ? 18.391 -24.402 32.838 1.00 0.00 2231 ASP A O 20
ATOM 30639 N N . PRO A 1 16 ? 17.994 -22.241 32.316 1.00 0.00 2232 PRO A N 20
ATOM 30640 C CA . PRO A 1 16 ? 16.868 -22.530 31.427 1.00 0.00 2232 PRO A CA 20
ATOM 30641 C C . PRO A 1 16 ? 17.283 -22.808 29.970 1.00 0.00 2232 PRO A C 20
ATOM 30642 O O . PRO A 1 16 ? 16.455 -23.259 29.172 1.00 0.00 2232 PRO A O 20
ATOM 30653 N N . ASP A 1 17 ? 18.547 -22.586 29.599 1.00 0.00 2233 ASP A N 20
ATOM 30654 C CA . ASP A 1 17 ? 19.052 -22.700 28.225 1.00 0.00 2233 ASP A CA 20
ATOM 30655 C C . ASP A 1 17 ? 19.785 -24.041 28.004 1.00 0.00 2233 ASP A C 20
ATOM 30656 O O . ASP A 1 17 ? 20.996 -24.099 27.764 1.00 0.00 2233 ASP A O 20
ATOM 30665 N N . LYS A 1 18 ? 19.024 -25.143 28.108 1.00 0.00 2234 LYS A N 20
ATOM 30666 C CA . LYS A 1 18 ? 19.534 -26.523 27.993 1.00 0.00 2234 LYS A CA 20
ATOM 30667 C C . LYS A 1 18 ? 19.615 -27.036 26.543 1.00 0.00 2234 LYS A C 20
ATOM 30668 O O . LYS A 1 18 ? 20.219 -28.083 26.296 1.00 0.00 2234 LYS A O 20
ATOM 30687 N N . ALA A 1 19 ? 19.040 -26.295 25.595 1.00 0.00 2235 ALA A N 20
ATOM 30688 C CA . ALA A 1 19 ? 18.919 -26.616 24.170 1.00 0.00 2235 ALA A CA 20
ATOM 30689 C C . ALA A 1 19 ? 18.444 -25.381 23.377 1.00 0.00 2235 ALA A C 20
ATOM 30690 O O . ALA A 1 19 ? 17.659 -24.572 23.882 1.00 0.00 2235 ALA A O 20
ATOM 30697 N N . VAL A 1 20 ? 18.906 -25.238 22.130 1.00 0.00 2236 VAL A N 20
ATOM 30698 C CA . VAL A 1 20 ? 18.625 -24.070 21.274 1.00 0.00 2236 VAL A CA 20
ATOM 30699 C C . VAL A 1 20 ? 17.230 -24.185 20.643 1.00 0.00 2236 VAL A C 20
ATOM 30700 O O . VAL A 1 20 ? 17.004 -24.994 19.739 1.00 0.00 2236 VAL A O 20
ATOM 30713 N N . VAL A 1 21 ? 16.293 -23.358 21.121 1.00 0.00 2237 VAL A N 20
ATOM 30714 C CA . VAL A 1 21 ? 14.906 -23.232 20.641 1.00 0.00 2237 VAL A CA 20
ATOM 30715 C C . VAL A 1 21 ? 14.294 -21.908 21.132 1.00 0.00 2237 VAL A C 20
ATOM 30716 O O . VAL A 1 21 ? 14.419 -21.550 22.303 1.00 0.00 2237 VAL A O 20
ATOM 30729 N N . ASP A 1 22 ? 13.678 -21.150 20.221 1.00 0.00 2238 ASP A N 20
ATOM 30730 C CA . ASP A 1 22 ? 13.185 -19.779 20.457 1.00 0.00 2238 ASP A CA 20
ATOM 30731 C C . ASP A 1 22 ? 11.996 -19.433 19.522 1.00 0.00 2238 ASP A C 20
ATOM 30732 O O . ASP A 1 22 ? 11.825 -18.295 19.080 1.00 0.00 2238 ASP A O 20
ATOM 30741 N N . LEU A 1 23 ? 11.178 -20.442 19.186 1.00 0.00 2239 LEU A N 20
ATOM 30742 C CA . LEU A 1 23 ? 10.210 -20.430 18.075 1.00 0.00 2239 LEU A CA 20
ATOM 30743 C C . LEU A 1 23 ? 8.806 -19.959 18.507 1.00 0.00 2239 LEU A C 20
ATOM 30744 O O . LEU A 1 23 ? 7.805 -20.667 18.353 1.00 0.00 2239 LEU A O 20
ATOM 30760 N N . HIS A 1 24 ? 8.733 -18.739 19.053 1.00 0.00 2240 HIS A N 20
ATOM 30761 C CA . HIS A 1 24 ? 7.491 -18.052 19.462 1.00 0.00 2240 HIS A CA 20
ATOM 30762 C C . HIS A 1 24 ? 6.498 -17.845 18.302 1.00 0.00 2240 HIS A C 20
ATOM 30763 O O . HIS A 1 24 ? 6.895 -17.727 17.136 1.00 0.00 2240 HIS A O 20
ATOM 30778 N N . ARG A 1 25 ? 5.206 -17.716 18.633 1.00 0.00 2241 ARG A N 20
ATOM 30779 C CA . ARG A 1 25 ? 4.088 -17.482 17.685 1.00 0.00 2241 ARG A CA 20
ATOM 30780 C C . ARG A 1 25 ? 4.033 -16.073 17.066 1.00 0.00 2241 ARG A C 20
ATOM 30781 O O . ARG A 1 25 ? 3.243 -15.835 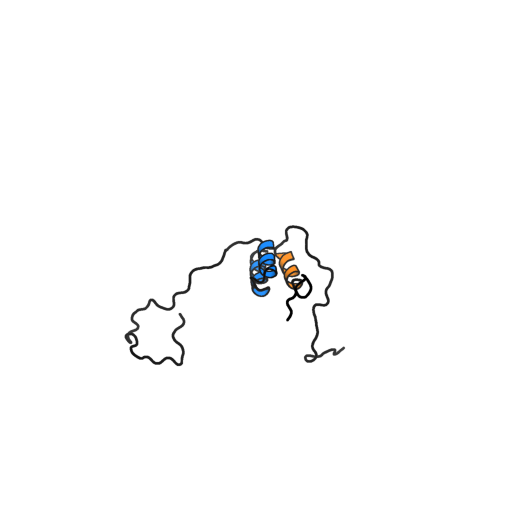16.149 1.00 0.00 2241 ARG A O 20
ATOM 30802 N N . SER A 1 26 ? 4.884 -15.158 17.532 1.00 0.00 2242 SER A N 20
ATOM 30803 C CA . SER A 1 26 ? 5.145 -13.834 16.941 1.00 0.00 2242 SER A CA 20
ATOM 30804 C C . SER A 1 26 ? 6.661 -13.560 16.912 1.00 0.00 2242 SER A C 20
ATOM 30805 O O . SER A 1 26 ? 7.331 -13.823 17.921 1.00 0.00 2242 SER A O 20
ATOM 30813 N N . PRO A 1 27 ? 7.245 -13.090 15.791 1.00 0.00 2243 PRO A N 20
ATOM 30814 C CA . PRO A 1 27 ? 8.695 -12.926 15.659 1.00 0.00 2243 PRO A CA 20
ATOM 30815 C C . PRO A 1 27 ? 9.240 -11.730 16.483 1.00 0.00 2243 PRO A C 20
ATOM 30816 O O . PRO A 1 27 ? 8.514 -10.757 16.712 1.00 0.00 2243 PRO A O 20
ATOM 30827 N N . PRO A 1 28 ? 10.521 -11.757 16.909 1.00 0.00 2244 PRO A N 20
ATOM 30828 C CA . PRO A 1 28 ? 11.118 -10.736 17.768 1.00 0.00 2244 PRO A CA 20
ATOM 30829 C C . PRO A 1 28 ? 11.646 -9.543 16.935 1.00 0.00 2244 PRO A C 20
ATOM 30830 O O . PRO A 1 28 ? 12.854 -9.353 16.753 1.00 0.00 2244 PRO A O 20
ATOM 30841 N N . LYS A 1 29 ? 10.710 -8.745 16.407 1.00 0.00 2245 LYS A N 20
ATOM 30842 C CA . LYS A 1 29 ? 10.933 -7.590 15.512 1.00 0.00 2245 LYS A CA 20
ATOM 30843 C C . LYS A 1 29 ? 9.735 -6.625 15.501 1.00 0.00 2245 LYS A C 20
ATOM 30844 O O . LYS A 1 29 ? 8.613 -7.002 15.847 1.00 0.00 2245 LYS A O 20
ATOM 30863 N N . THR A 1 30 ? 9.992 -5.367 15.131 1.00 0.00 2246 THR A N 20
ATOM 30864 C CA . THR A 1 30 ? 8.965 -4.321 14.967 1.00 0.00 2246 THR A CA 20
ATOM 30865 C C . THR A 1 30 ? 7.925 -4.673 13.880 1.00 0.00 2246 THR A C 20
ATOM 30866 O O . THR A 1 30 ? 8.231 -5.398 12.928 1.00 0.00 2246 THR A O 20
ATOM 30877 N N . LYS A 1 31 ? 6.702 -4.139 14.018 1.00 0.00 2247 LYS A N 20
ATOM 30878 C CA . LYS A 1 31 ? 5.547 -4.356 13.127 1.00 0.00 2247 LYS A CA 20
ATOM 30879 C C . LYS A 1 31 ? 4.471 -3.301 13.404 1.00 0.00 2247 LYS A C 20
ATOM 30880 O O . LYS A 1 31 ? 4.086 -3.100 14.560 1.00 0.00 2247 LYS A O 20
ATOM 30899 N N . ASP A 1 32 ? 3.988 -2.627 12.363 1.00 0.00 2248 ASP A N 20
ATOM 30900 C CA . ASP A 1 32 ? 2.960 -1.583 12.452 1.00 0.00 2248 ASP A CA 20
ATOM 30901 C C . ASP A 1 32 ? 2.094 -1.528 11.172 1.00 0.00 2248 ASP A C 20
ATOM 30902 O O . ASP A 1 32 ? 2.491 -0.879 10.193 1.00 0.00 2248 ASP A O 20
ATOM 30911 N N . PRO A 1 33 ? 0.920 -2.191 11.156 1.00 0.00 2249 PRO A N 20
ATOM 30912 C CA . PRO A 1 33 ? -0.006 -2.190 10.019 1.00 0.00 2249 PRO A CA 20
ATOM 30913 C C . PRO A 1 33 ? -1.100 -1.106 10.133 1.00 0.00 2249 PRO A C 20
ATOM 30914 O O . PRO A 1 33 ? -1.939 -0.992 9.236 1.00 0.00 2249 PRO A O 20
ATOM 30925 N N . ASP A 1 34 ? -1.096 -0.290 11.194 1.00 0.00 2250 ASP A N 20
ATOM 30926 C CA . ASP A 1 34 ? -2.137 0.715 11.469 1.00 0.00 2250 ASP A CA 20
ATOM 30927 C C . ASP A 1 34 ? -1.791 2.059 10.791 1.00 0.00 2250 ASP A C 20
ATOM 30928 O O . ASP A 1 34 ? -1.486 3.064 11.439 1.00 0.00 2250 ASP A O 20
ATOM 30937 N N . LEU A 1 35 ? -1.841 2.053 9.453 1.00 0.00 2251 LEU A N 20
ATOM 30938 C CA . LEU A 1 35 ? -1.462 3.154 8.569 1.00 0.00 2251 LEU A CA 20
ATOM 30939 C C . LEU A 1 35 ? -2.681 3.689 7.799 1.00 0.00 2251 LEU A C 20
ATOM 30940 O O . LEU A 1 35 ? -3.581 2.926 7.441 1.00 0.00 2251 LEU A O 20
ATOM 30956 N N . THR A 1 36 ? -2.700 4.995 7.523 1.00 0.00 2252 THR A N 20
ATOM 30957 C CA . THR A 1 36 ? -3.598 5.621 6.535 1.00 0.00 2252 THR A CA 20
ATOM 30958 C C . THR A 1 36 ? -3.439 4.989 5.145 1.00 0.00 2252 THR A C 20
ATOM 30959 O O . THR A 1 36 ? -2.383 4.420 4.858 1.00 0.00 2252 THR A O 20
ATOM 30970 N N . PRO A 1 37 ? -4.433 5.083 4.241 1.00 0.00 2253 PRO A N 20
ATOM 30971 C CA . PRO A 1 37 ? -4.314 4.547 2.884 1.00 0.00 2253 PRO A CA 20
ATOM 30972 C C . PRO A 1 37 ? -3.164 5.167 2.074 1.00 0.00 2253 PRO A C 20
ATOM 30973 O O . PRO A 1 37 ? -2.489 4.460 1.319 1.00 0.00 2253 PRO A O 20
ATOM 30984 N N . SER A 1 38 ? -2.877 6.460 2.254 1.00 0.00 2254 SER A N 20
ATOM 30985 C CA . SER A 1 38 ? -1.645 7.102 1.761 1.00 0.00 2254 SER A CA 20
ATOM 30986 C C . SER A 1 38 ? -0.372 6.490 2.374 1.00 0.00 2254 SER A C 20
ATOM 30987 O O . SER A 1 38 ? 0.571 6.173 1.646 1.00 0.00 2254 SER A O 20
ATOM 30995 N N . GLY A 1 39 ? -0.353 6.245 3.690 1.00 0.00 2255 GLY A N 20
ATOM 30996 C CA . GLY A 1 39 ? 0.722 5.545 4.407 1.00 0.00 2255 GLY A CA 20
ATOM 30997 C C . GLY A 1 39 ? 1.005 4.122 3.901 1.00 0.00 2255 GLY A C 20
ATOM 30998 O O . GLY A 1 39 ? 2.170 3.765 3.719 1.00 0.00 2255 GLY A O 20
ATOM 31002 N N . ILE A 1 40 ? -0.036 3.329 3.615 1.00 0.00 2256 ILE A N 20
ATOM 31003 C CA . ILE A 1 40 ? 0.083 2.017 2.945 1.00 0.00 2256 ILE A CA 20
ATOM 31004 C C . ILE A 1 40 ? 0.915 2.138 1.659 1.00 0.00 2256 ILE A C 20
ATOM 31005 O O . ILE A 1 40 ? 1.898 1.419 1.484 1.00 0.00 2256 ILE A O 20
ATOM 31021 N N . ILE A 1 41 ? 0.534 3.049 0.755 1.00 0.00 2257 ILE A N 20
ATOM 31022 C CA . ILE A 1 41 ? 1.191 3.217 -0.550 1.00 0.00 2257 ILE A CA 20
ATOM 31023 C C . ILE A 1 41 ? 2.627 3.742 -0.402 1.00 0.00 2257 ILE A C 20
ATOM 31024 O O . ILE A 1 41 ? 3.523 3.281 -1.110 1.00 0.00 2257 ILE A O 20
ATOM 31040 N N . ALA A 1 42 ? 2.885 4.625 0.574 1.00 0.00 2258 ALA A N 20
ATOM 31041 C CA . ALA A 1 42 ? 4.237 5.084 0.912 1.00 0.00 2258 ALA A CA 20
ATOM 31042 C C . ALA A 1 42 ? 5.190 3.921 1.268 1.00 0.00 2258 ALA A C 20
ATOM 31043 O O . ALA A 1 42 ? 6.319 3.883 0.766 1.00 0.00 2258 ALA A O 20
ATOM 31050 N N . LYS A 1 43 ? 4.746 2.939 2.076 1.00 0.00 2259 LYS A N 20
ATOM 31051 C CA . LYS A 1 43 ? 5.543 1.736 2.386 1.00 0.00 2259 LYS A CA 20
ATOM 31052 C C . LYS A 1 43 ? 5.845 0.898 1.141 1.00 0.00 2259 LYS A C 20
ATOM 31053 O O . LYS A 1 43 ? 6.968 0.424 0.984 1.00 0.00 2259 LYS A O 20
ATOM 31072 N N . VAL A 1 44 ? 4.877 0.737 0.237 1.00 0.00 2260 VAL A N 20
ATOM 31073 C CA . VAL A 1 44 ? 5.055 -0.045 -1.003 1.00 0.00 2260 VAL A CA 20
ATOM 31074 C C . VAL A 1 44 ? 6.027 0.648 -1.960 1.00 0.00 2260 VAL A C 20
ATOM 31075 O O . VAL A 1 44 ? 6.940 0.008 -2.481 1.00 0.00 2260 VAL A O 20
ATOM 31088 N N . LYS A 1 45 ? 5.902 1.974 -2.136 1.00 0.00 2261 LYS A N 20
ATOM 31089 C CA . LYS A 1 45 ? 6.842 2.819 -2.905 1.00 0.00 2261 LYS A CA 20
ATOM 31090 C C . LYS A 1 45 ? 8.271 2.771 -2.351 1.00 0.00 2261 LYS A C 20
ATOM 31091 O O . LYS A 1 45 ? 9.228 2.719 -3.124 1.00 0.00 2261 LYS A O 20
ATOM 31110 N N . ALA A 1 46 ? 8.418 2.729 -1.024 1.00 0.00 2262 ALA A N 20
ATOM 31111 C CA . ALA A 1 46 ? 9.701 2.553 -0.329 1.00 0.00 2262 ALA A CA 20
ATOM 31112 C C . ALA A 1 46 ? 10.268 1.114 -0.389 1.00 0.00 2262 ALA A C 20
ATOM 31113 O O . ALA A 1 46 ? 11.443 0.900 -0.072 1.00 0.00 2262 ALA A O 20
ATOM 31120 N N . GLY A 1 47 ? 9.458 0.121 -0.783 1.00 0.00 2263 GLY A N 20
ATOM 31121 C CA . GLY A 1 47 ? 9.826 -1.301 -0.798 1.00 0.00 2263 GLY A CA 20
ATOM 31122 C C . GLY A 1 47 ? 9.761 -2.001 0.574 1.00 0.00 2263 GLY A C 20
ATOM 31123 O O . GLY A 1 47 ? 10.258 -3.119 0.719 1.00 0.00 2263 GLY A O 20
ATOM 31127 N N . ASP A 1 48 ? 9.159 -1.361 1.581 1.00 0.00 2264 ASP A N 20
ATOM 31128 C CA . ASP A 1 48 ? 9.007 -1.880 2.948 1.00 0.00 2264 ASP A CA 20
ATOM 31129 C C . ASP A 1 48 ? 7.842 -2.881 3.113 1.00 0.00 2264 ASP A C 20
ATOM 31130 O O . ASP A 1 48 ? 7.763 -3.577 4.129 1.00 0.00 2264 ASP A O 20
ATOM 31139 N N . MET A 1 49 ? 6.940 -2.974 2.125 1.00 0.00 2265 MET A N 20
ATOM 31140 C CA . MET A 1 49 ? 5.744 -3.828 2.154 1.00 0.00 2265 MET A CA 20
ATOM 31141 C C . MET A 1 49 ? 5.343 -4.286 0.743 1.00 0.00 2265 MET A C 20
ATOM 31142 O O . MET A 1 49 ? 5.440 -3.511 -0.208 1.00 0.00 2265 MET A O 20
ATOM 31156 N N . THR A 1 50 ? 4.918 -5.544 0.590 1.00 0.00 2266 THR A N 20
ATOM 31157 C CA . THR A 1 50 ? 4.425 -6.094 -0.690 1.00 0.00 2266 THR A CA 20
ATOM 31158 C C . THR A 1 50 ? 3.079 -5.486 -1.110 1.00 0.00 2266 THR A C 20
ATOM 31159 O O . THR A 1 50 ? 2.278 -5.065 -0.272 1.00 0.00 2266 THR A O 20
ATOM 31170 N N . GLN A 1 51 ? 2.810 -5.486 -2.419 1.00 0.00 2267 GLN A N 20
ATOM 31171 C CA . GLN A 1 51 ? 1.518 -5.100 -2.994 1.00 0.00 2267 GLN A CA 20
ATOM 31172 C C . GLN A 1 51 ? 0.362 -5.929 -2.413 1.00 0.00 2267 GLN A C 20
ATOM 31173 O O . GLN A 1 51 ? -0.683 -5.382 -2.088 1.00 0.00 2267 GLN A O 20
ATOM 31187 N N . GLU A 1 52 ? 0.542 -7.241 -2.242 1.00 0.00 2268 GLU A N 20
ATOM 31188 C CA . GLU A 1 52 ? -0.470 -8.135 -1.666 1.00 0.00 2268 GLU A CA 20
ATOM 31189 C C . GLU A 1 52 ? -0.821 -7.792 -0.209 1.00 0.00 2268 GLU A C 20
ATOM 31190 O O . GLU A 1 52 ? -2.004 -7.682 0.125 1.00 0.00 2268 GLU A O 20
ATOM 31202 N N . THR A 1 53 ? 0.182 -7.570 0.654 1.00 0.00 2269 THR A N 20
ATOM 31203 C CA . THR A 1 53 ? -0.035 -7.159 2.056 1.00 0.00 2269 THR A CA 20
ATOM 31204 C C . THR A 1 53 ? -0.728 -5.803 2.130 1.00 0.00 2269 THR A C 20
ATOM 31205 O O . THR A 1 53 ? -1.700 -5.631 2.869 1.00 0.00 2269 THR A O 20
ATOM 31216 N N . ALA A 1 54 ? -0.265 -4.839 1.334 1.00 0.00 2270 ALA A N 20
ATOM 31217 C CA . ALA A 1 54 ? -0.877 -3.521 1.200 1.00 0.00 2270 ALA A CA 20
ATOM 31218 C C . ALA A 1 54 ? -2.349 -3.583 0.760 1.00 0.00 2270 ALA A C 20
ATOM 31219 O O . ALA A 1 54 ? -3.211 -2.965 1.386 1.00 0.00 2270 ALA A O 20
ATOM 31226 N N . ARG A 1 55 ? -2.649 -4.344 -0.298 1.00 0.00 2271 ARG A N 20
ATOM 31227 C CA . ARG A 1 55 ? -4.005 -4.489 -0.853 1.00 0.00 2271 ARG A CA 20
ATOM 31228 C C . ARG A 1 55 ? -4.973 -5.065 0.175 1.00 0.00 2271 ARG A C 20
ATOM 31229 O O . ARG A 1 55 ? -6.059 -4.525 0.358 1.00 0.00 2271 ARG A O 20
ATOM 31250 N N . GLU A 1 56 ? -4.575 -6.114 0.894 1.00 0.00 2272 GLU A N 20
ATOM 31251 C CA . GLU A 1 56 ? -5.331 -6.720 1.990 1.00 0.00 2272 GLU A CA 20
ATOM 31252 C C . GLU A 1 56 ? -5.739 -5.680 3.053 1.00 0.00 2272 GLU A C 20
ATOM 31253 O O . GLU A 1 56 ? -6.912 -5.614 3.434 1.00 0.00 2272 GLU A O 20
ATOM 31265 N N . LEU A 1 57 ? -4.800 -4.836 3.505 1.00 0.00 2273 LEU A N 20
ATOM 31266 C CA . LEU A 1 57 ? -5.074 -3.732 4.443 1.00 0.00 2273 LEU A CA 20
ATOM 31267 C C . LEU A 1 57 ? -6.030 -2.664 3.861 1.00 0.00 2273 LEU A C 20
ATOM 31268 O O . LEU A 1 57 ? -6.963 -2.249 4.545 1.00 0.00 2273 LEU A O 20
ATOM 31284 N N . LEU A 1 58 ? -5.850 -2.242 2.609 1.00 0.00 2274 LEU A N 20
ATOM 31285 C CA . LEU A 1 58 ? -6.736 -1.275 1.931 1.00 0.00 2274 LEU A CA 20
ATOM 31286 C C . LEU A 1 58 ? -8.169 -1.801 1.739 1.00 0.00 2274 LEU A C 20
ATOM 31287 O O . LEU A 1 58 ? -9.128 -1.063 1.977 1.00 0.00 2274 LEU A O 20
ATOM 31303 N N . LEU A 1 59 ? -8.332 -3.078 1.379 1.00 0.00 2275 LEU A N 20
ATOM 31304 C CA . LEU A 1 59 ? -9.627 -3.751 1.242 1.00 0.00 2275 LEU A CA 20
ATOM 31305 C C . LEU A 1 59 ? -10.393 -3.816 2.582 1.00 0.00 2275 LEU A C 20
ATOM 31306 O O . LEU A 1 59 ? -11.624 -3.846 2.584 1.00 0.00 2275 LEU A O 20
ATOM 31322 N N . ALA A 1 60 ? -9.686 -3.799 3.713 1.00 0.00 2276 ALA A N 20
ATOM 31323 C CA . ALA A 1 60 ? -10.268 -3.692 5.058 1.00 0.00 2276 ALA A CA 20
ATOM 31324 C C . ALA A 1 60 ? -10.591 -2.242 5.504 1.00 0.00 2276 ALA A C 20
ATOM 31325 O O . ALA A 1 60 ? -11.307 -2.055 6.490 1.00 0.00 2276 ALA A O 20
ATOM 31332 N N . MET A 1 61 ? -10.098 -1.216 4.793 1.00 0.00 2277 MET A N 20
ATOM 31333 C CA . MET A 1 61 ? -10.294 0.209 5.128 1.00 0.00 2277 MET A CA 20
ATOM 31334 C C . MET A 1 61 ? -11.253 0.972 4.190 1.00 0.00 2277 MET A C 20
ATOM 31335 O O . MET A 1 61 ? -11.773 2.024 4.576 1.00 0.00 2277 MET A O 20
ATOM 31349 N N . ARG A 1 62 ? -11.517 0.462 2.977 1.00 0.00 2278 ARG A N 20
ATOM 31350 C CA . ARG A 1 62 ? -12.491 1.040 2.028 1.00 0.00 2278 ARG A CA 20
ATOM 31351 C C . ARG A 1 62 ? -13.946 0.995 2.539 1.00 0.00 2278 ARG A C 20
ATOM 31352 O O . ARG A 1 62 ? -14.718 1.907 2.184 1.00 0.00 2278 ARG A O 20
ATOM 31374 N N . GLY B 2 1 ? 0.203 40.295 -20.866 1.00 0.00 -5 GLY B N 20
ATOM 31375 C CA . GLY B 2 1 ? -0.801 39.252 -20.571 1.00 0.00 -5 GLY B CA 20
ATOM 31376 C C . GLY B 2 1 ? -0.920 39.029 -19.068 1.00 0.00 -5 GLY B C 20
ATOM 31377 O O . GLY B 2 1 ? 0.021 38.492 -18.476 1.00 0.00 -5 GLY B O 20
ATOM 31383 N N . PRO B 2 2 ? -2.025 39.447 -18.419 1.00 0.00 -4 PRO B N 20
ATOM 31384 C CA . PRO B 2 2 ? -2.187 39.353 -16.961 1.00 0.00 -4 PRO B CA 20
ATOM 31385 C C . PRO B 2 2 ? -2.170 37.895 -16.472 1.00 0.00 -4 PRO B C 20
ATOM 31386 O O . PRO B 2 2 ? -2.810 37.015 -17.055 1.00 0.00 -4 PRO B O 20
ATOM 31397 N N . GLY B 2 3 ? -1.411 37.638 -15.403 1.00 0.00 -3 GLY B N 20
ATOM 31398 C CA . GLY B 2 3 ? -1.198 36.295 -14.850 1.00 0.00 -3 GLY B CA 20
ATOM 31399 C C . GLY B 2 3 ? -0.254 35.395 -15.661 1.00 0.00 -3 GLY B C 20
ATOM 31400 O O . GLY B 2 3 ? -0.164 34.210 -15.342 1.00 0.00 -3 GLY B O 20
ATOM 31404 N N . SER B 2 4 ? 0.443 35.953 -16.663 1.00 0.00 -2 SER B N 20
ATOM 31405 C CA . SER B 2 4 ? 1.325 35.326 -17.671 1.00 0.00 -2 SER B CA 20
ATOM 31406 C C . SER B 2 4 ? 0.579 34.921 -18.954 1.00 0.00 -2 SER B C 20
ATOM 31407 O O . SER B 2 4 ? -0.559 34.444 -18.909 1.00 0.00 -2 SER B O 20
ATOM 31415 N N . TYR B 2 5 ? 1.238 35.064 -20.109 1.00 0.00 -1 TYR B N 20
ATOM 31416 C CA . TYR B 2 5 ? 0.709 34.758 -21.448 1.00 0.00 -1 TYR B CA 20
ATOM 31417 C C . TYR B 2 5 ? 0.273 33.294 -21.618 1.00 0.00 -1 TYR B C 20
ATOM 31418 O O . TYR B 2 5 ? -0.642 33.005 -22.393 1.00 0.00 -1 TYR B O 20
ATOM 31436 N N . MET B 2 6 ? 0.910 32.370 -20.893 1.00 0.00 1 MET B N 20
ATOM 31437 C CA . MET B 2 6 ? 0.599 30.933 -20.909 1.00 0.00 1 MET B CA 20
ATOM 31438 C C . MET B 2 6 ? -0.724 30.572 -20.203 1.00 0.00 1 MET B C 20
ATOM 31439 O O . MET B 2 6 ? -1.253 29.476 -20.393 1.00 0.00 1 MET B O 20
ATOM 31453 N N . THR B 2 7 ? -1.258 31.473 -19.372 1.00 0.00 2 THR B N 20
ATOM 31454 C CA . THR B 2 7 ? -2.376 31.221 -18.441 1.00 0.00 2 THR B CA 20
ATOM 31455 C C . THR B 2 7 ? -3.669 31.889 -18.926 1.00 0.00 2 THR B C 20
ATOM 31456 O O . THR B 2 7 ? -3.649 33.028 -19.402 1.00 0.00 2 THR B O 20
ATOM 31467 N N . HIS B 2 8 ? -4.799 31.183 -18.818 1.00 0.00 3 HIS B N 20
ATOM 31468 C CA . HIS B 2 8 ? -6.101 31.540 -19.415 1.00 0.00 3 HIS B CA 20
ATOM 31469 C C . HIS B 2 8 ? -7.284 31.190 -18.493 1.00 0.00 3 HIS B C 20
ATOM 31470 O O . HIS B 2 8 ? -7.113 30.521 -17.472 1.00 0.00 3 HIS B O 20
ATOM 31485 N N . PHE B 2 9 ? -8.500 31.591 -18.872 1.00 0.00 4 PHE B N 20
ATOM 31486 C CA . PHE B 2 9 ? -9.730 30.955 -18.373 1.00 0.00 4 PHE B CA 20
ATOM 31487 C C . PHE B 2 9 ? -9.755 29.465 -18.762 1.00 0.00 4 PHE B C 20
ATOM 31488 O O . PHE B 2 9 ? -9.309 29.102 -19.853 1.00 0.00 4 PHE B O 20
ATOM 31505 N N . GLU B 2 10 ? -10.212 28.600 -17.849 1.00 0.00 5 GLU B N 20
ATOM 31506 C CA . GLU B 2 10 ? -10.230 27.125 -17.963 1.00 0.00 5 GLU B CA 20
ATOM 31507 C C . GLU B 2 10 ? -8.835 26.517 -17.730 1.00 0.00 5 GLU B C 20
ATOM 31508 O O . GLU B 2 10 ? -8.636 25.736 -16.798 1.00 0.00 5 GLU B O 20
ATOM 31520 N N . ASP B 2 11 ? -7.856 26.904 -18.549 1.00 0.00 6 ASP B N 20
ATOM 31521 C CA . ASP B 2 11 ? -6.444 26.517 -18.437 1.00 0.00 6 ASP B CA 20
ATOM 31522 C C . ASP B 2 11 ? -5.672 27.533 -17.568 1.00 0.00 6 ASP B C 20
ATOM 31523 O O . ASP B 2 11 ? -4.900 28.364 -18.058 1.00 0.00 6 ASP B O 20
ATOM 31532 N N . HIS B 2 12 ? -5.929 27.485 -16.255 1.00 0.00 7 HIS B N 20
ATOM 31533 C CA . HIS B 2 12 ? -5.560 28.537 -15.287 1.00 0.00 7 HIS B CA 20
ATOM 31534 C C . HIS B 2 12 ? -4.268 28.240 -14.498 1.00 0.00 7 HIS B C 20
ATOM 31535 O O . HIS B 2 12 ? -3.977 28.911 -13.500 1.00 0.00 7 HIS B O 20
ATOM 31550 N N . ARG B 2 13 ? -3.493 27.229 -14.916 1.00 0.00 8 ARG B N 20
ATOM 31551 C CA . ARG B 2 13 ? -2.129 26.884 -14.447 1.00 0.00 8 ARG B CA 20
ATOM 31552 C C . ARG B 2 13 ? -2.139 26.161 -13.098 1.00 0.00 8 ARG B C 20
ATOM 31553 O O . ARG B 2 13 ? -1.783 24.986 -13.000 1.00 0.00 8 ARG B O 20
ATOM 31574 N N . VAL B 2 14 ? -2.557 26.895 -12.075 1.00 0.00 9 VAL B N 20
ATOM 31575 C CA . VAL B 2 14 ? -2.701 26.470 -10.670 1.00 0.00 9 VAL B CA 20
ATOM 31576 C C . VAL B 2 14 ? -4.097 26.778 -10.102 1.00 0.00 9 VAL B C 20
ATOM 31577 O O . VAL B 2 14 ? -4.595 26.043 -9.247 1.00 0.00 9 VAL B O 20
ATOM 31590 N N . GLY B 2 15 ? -4.756 27.842 -10.580 1.00 0.00 10 GLY B N 20
ATOM 31591 C CA . GLY B 2 15 ? -6.079 28.284 -10.119 1.00 0.00 10 GLY B CA 20
ATOM 31592 C C . GLY B 2 15 ? -5.988 29.095 -8.818 1.00 0.00 10 GLY B C 20
ATOM 31593 O O . GLY B 2 15 ? -6.084 30.324 -8.834 1.00 0.00 10 GLY B O 20
ATOM 31597 N N . SER B 2 16 ? -5.778 28.396 -7.699 1.00 0.00 11 SER B N 20
ATOM 31598 C CA . SER B 2 16 ? -5.572 28.941 -6.349 1.00 0.00 11 SER B CA 20
ATOM 31599 C C . SER B 2 16 ? -4.902 27.903 -5.425 1.00 0.00 11 SER B C 20
ATOM 31600 O O . SER B 2 16 ? -4.799 26.724 -5.779 1.00 0.00 11 SER B O 20
ATOM 31608 N N . ASP B 2 17 ? -4.416 28.324 -4.254 1.00 0.00 12 ASP B N 20
ATOM 31609 C CA . ASP B 2 17 ? -3.814 27.454 -3.238 1.00 0.00 12 ASP B CA 20
ATOM 31610 C C . ASP B 2 17 ? -4.753 26.302 -2.815 1.00 0.00 12 ASP B C 20
ATOM 31611 O O . ASP B 2 17 ? -5.922 26.523 -2.475 1.00 0.00 12 ASP B O 20
ATOM 31620 N N . ARG B 2 18 ? -4.243 25.066 -2.811 1.00 0.00 13 ARG B N 20
ATOM 31621 C CA . ARG B 2 18 ? -5.000 23.838 -2.491 1.00 0.00 13 ARG B CA 20
ATOM 31622 C C . ARG B 2 18 ? -4.869 23.464 -1.006 1.00 0.00 13 ARG B C 20
ATOM 31623 O O . ARG B 2 18 ? -4.266 22.451 -0.643 1.00 0.00 13 ARG B O 20
ATOM 31644 N N . LEU B 2 19 ? -5.443 24.305 -0.136 1.00 0.00 14 LEU B N 20
ATOM 31645 C CA . LEU B 2 19 ? -5.461 24.122 1.323 1.00 0.00 14 LEU B CA 20
ATOM 31646 C C . LEU B 2 19 ? -6.366 22.974 1.809 1.00 0.00 14 LEU B C 20
ATOM 31647 O O . LEU B 2 19 ? -6.149 22.407 2.884 1.00 0.00 14 LEU B O 20
ATOM 31663 N N . ALA B 2 20 ? -7.371 22.630 1.003 1.00 0.00 15 ALA B N 20
ATOM 31664 C CA . ALA B 2 20 ? -8.340 21.561 1.241 1.00 0.00 15 ALA B CA 20
ATOM 31665 C C . ALA B 2 20 ? -7.914 20.247 0.540 1.00 0.00 15 ALA B C 20
ATOM 31666 O O . ALA B 2 20 ? -8.580 19.766 -0.381 1.00 0.00 15 ALA B O 20
ATOM 31673 N N . ALA B 2 21 ? -6.787 19.685 0.999 1.00 0.00 16 ALA B N 20
ATOM 31674 C CA . ALA B 2 21 ? -6.121 18.459 0.516 1.00 0.00 16 ALA B CA 20
ATOM 31675 C C . ALA B 2 21 ? -5.382 18.639 -0.833 1.00 0.00 16 ALA B C 20
ATOM 31676 O O . ALA B 2 21 ? -5.704 19.523 -1.633 1.00 0.00 16 ALA B O 20
ATOM 31683 N N . ASP B 2 22 ? -4.373 17.802 -1.080 1.00 0.00 17 ASP B N 20
ATOM 31684 C CA . ASP B 2 22 ? -3.521 17.828 -2.275 1.00 0.00 17 ASP B CA 20
ATOM 31685 C C . ASP B 2 22 ? -3.067 16.408 -2.673 1.00 0.00 17 ASP B C 20
ATOM 31686 O O . ASP B 2 22 ? -3.629 15.807 -3.591 1.00 0.00 17 ASP B O 20
ATOM 31695 N N . GLY B 2 23 ? -2.050 15.863 -1.987 1.00 0.00 18 GLY B N 20
ATOM 31696 C CA . GLY B 2 23 ? -1.462 14.541 -2.266 1.00 0.00 18 GLY B CA 20
ATOM 31697 C C . GLY B 2 23 ? -2.201 13.332 -1.668 1.00 0.00 18 GLY B C 20
ATOM 31698 O O . GLY B 2 23 ? -1.874 12.191 -2.000 1.00 0.00 18 GLY B O 20
ATOM 31702 N N . GLU B 2 24 ? -3.170 13.552 -0.772 1.00 0.00 19 GLU B N 20
ATOM 31703 C CA . GLU B 2 24 ? -4.002 12.521 -0.131 1.00 0.00 19 GLU B CA 20
ATOM 31704 C C . GLU B 2 24 ? -4.787 11.641 -1.136 1.00 0.00 19 GLU B C 20
ATOM 31705 O O . GLU B 2 24 ? -5.203 12.100 -2.205 1.00 0.00 19 GLU B O 20
ATOM 31717 N N . ILE B 2 25 ? -5.028 10.380 -0.756 1.00 0.00 20 ILE B N 20
ATOM 31718 C CA . ILE B 2 25 ? -5.756 9.358 -1.536 1.00 0.00 20 ILE B CA 20
ATOM 31719 C C . ILE B 2 25 ? -6.699 8.546 -0.630 1.00 0.00 20 ILE B C 20
ATOM 31720 O O . ILE B 2 25 ? -6.374 8.247 0.524 1.00 0.00 20 ILE B O 20
ATOM 31736 N N . SER B 2 26 ? -7.879 8.192 -1.144 1.00 0.00 21 SER B N 20
ATOM 31737 C CA . SER B 2 26 ? -8.822 7.253 -0.512 1.00 0.00 21 SER B CA 20
ATOM 31738 C C . SER B 2 26 ? -8.354 5.789 -0.616 1.00 0.00 21 SER B C 20
ATOM 31739 O O . SER B 2 26 ? -7.560 5.440 -1.489 1.00 0.00 21 SER B O 20
ATOM 31747 N N . ALA B 2 27 ? -8.854 4.908 0.259 1.00 0.00 22 ALA B N 20
ATOM 31748 C CA . ALA B 2 27 ? -8.478 3.494 0.302 1.00 0.00 22 ALA B CA 20
ATOM 31749 C C . ALA B 2 27 ? -8.843 2.694 -0.961 1.00 0.00 22 ALA B C 20
ATOM 31750 O O . ALA B 2 27 ? -8.072 1.831 -1.384 1.00 0.00 22 ALA B O 20
ATOM 31757 N N . ASP B 2 28 ? -9.984 2.987 -1.590 1.00 0.00 23 ASP B N 20
ATOM 31758 C CA . ASP B 2 28 ? -10.380 2.414 -2.883 1.00 0.00 23 ASP B CA 20
ATOM 31759 C C . ASP B 2 28 ? -9.509 2.926 -4.048 1.00 0.00 23 ASP B C 20
ATOM 31760 O O . ASP B 2 28 ? -9.119 2.138 -4.914 1.00 0.00 23 ASP B O 20
ATOM 31769 N N . GLU B 2 29 ? -9.146 4.213 -4.073 1.00 0.00 24 GLU B N 20
ATOM 31770 C CA . GLU B 2 29 ? -8.219 4.798 -5.060 1.00 0.00 24 GLU B CA 20
ATOM 31771 C C . GLU B 2 29 ? -6.805 4.197 -4.970 1.00 0.00 24 GLU B C 20
ATOM 31772 O O . GLU B 2 29 ? -6.173 3.921 -5.996 1.00 0.00 24 GLU B O 20
ATOM 31784 N N . ALA B 2 30 ? -6.328 3.929 -3.750 1.00 0.00 25 ALA B N 20
ATOM 31785 C CA . ALA B 2 30 ? -5.038 3.296 -3.477 1.00 0.00 25 ALA B CA 20
ATOM 31786 C C . ALA B 2 30 ? -4.907 1.876 -4.070 1.00 0.00 25 ALA B C 20
ATOM 31787 O O . ALA B 2 30 ? -3.803 1.463 -4.416 1.00 0.00 25 ALA B O 20
ATOM 31794 N N . LEU B 2 31 ? -6.011 1.129 -4.242 1.00 0.00 26 LEU B N 20
ATOM 31795 C CA . LEU B 2 31 ? -6.001 -0.198 -4.895 1.00 0.00 26 LEU B CA 20
ATOM 31796 C C . LEU B 2 31 ? -5.410 -0.150 -6.321 1.00 0.00 26 LEU B C 20
ATOM 31797 O O . LEU B 2 31 ? -4.645 -1.038 -6.706 1.00 0.00 26 LEU B O 20
ATOM 31813 N N . SER B 2 32 ? -5.747 0.882 -7.096 1.00 0.00 27 SER B N 20
ATOM 31814 C CA . SER B 2 32 ? -5.205 1.120 -8.448 1.00 0.00 27 SER B CA 20
ATOM 31815 C C . SER B 2 32 ? -3.753 1.618 -8.445 1.00 0.00 27 SER B C 20
ATOM 31816 O O . SER B 2 32 ? -3.004 1.346 -9.386 1.00 0.00 27 SER B O 20
ATOM 31824 N N . MET B 2 33 ? -3.328 2.309 -7.380 1.00 0.00 28 MET B N 20
ATOM 31825 C CA . MET B 2 33 ? -1.958 2.819 -7.220 1.00 0.00 28 MET B CA 20
ATOM 31826 C C . MET B 2 33 ? -0.928 1.683 -7.092 1.00 0.00 28 MET B C 20
ATOM 31827 O O . MET B 2 33 ? 0.166 1.788 -7.642 1.00 0.00 28 MET B O 20
ATOM 31841 N N . LEU B 2 34 ? -1.289 0.580 -6.423 1.00 0.00 29 LEU B N 20
ATOM 31842 C CA . LEU B 2 34 ? -0.446 -0.624 -6.294 1.00 0.00 29 LEU B CA 20
ATOM 31843 C C . LEU B 2 34 ? -0.050 -1.232 -7.648 1.00 0.00 29 LEU B C 20
ATOM 31844 O O . LEU B 2 34 ? 1.081 -1.690 -7.814 1.00 0.00 29 LEU B O 20
ATOM 31860 N N . ASP B 2 35 ? -0.974 -1.221 -8.608 1.00 0.00 30 ASP B N 20
ATOM 31861 C CA . ASP B 2 35 ? -0.796 -1.791 -9.950 1.00 0.00 30 ASP B CA 20
ATOM 31862 C C . ASP B 2 35 ? 0.312 -1.095 -10.764 1.00 0.00 30 ASP B C 20
ATOM 31863 O O . ASP B 2 35 ? 0.959 -1.725 -11.604 1.00 0.00 30 ASP B O 20
ATOM 31872 N N . ALA B 2 36 ? 0.546 0.194 -10.510 1.00 0.00 31 ALA B N 20
ATOM 31873 C CA . ALA B 2 36 ? 1.588 0.998 -11.145 1.00 0.00 31 ALA B CA 20
ATOM 31874 C C . ALA B 2 36 ? 3.009 0.789 -10.558 1.00 0.00 31 ALA B C 20
ATOM 31875 O O . ALA B 2 36 ? 3.994 1.159 -11.208 1.00 0.00 31 ALA B O 20
ATOM 31882 N N . ILE B 2 37 ? 3.143 0.219 -9.350 1.00 0.00 32 ILE B N 20
ATOM 31883 C CA . ILE B 2 37 ? 4.422 0.101 -8.620 1.00 0.00 32 ILE B CA 20
ATOM 31884 C C . ILE B 2 37 ? 5.145 -1.207 -8.983 1.00 0.00 32 ILE B C 20
ATOM 31885 O O . ILE B 2 37 ? 4.693 -2.303 -8.626 1.00 0.00 32 ILE B O 20
ATOM 31901 N N . GLY B 2 38 ? 6.275 -1.083 -9.684 1.00 0.00 33 GLY B N 20
ATOM 31902 C CA . GLY B 2 38 ? 7.218 -2.167 -9.998 1.00 0.00 33 GLY B CA 20
ATOM 31903 C C . GLY B 2 38 ? 8.253 -2.408 -8.884 1.00 0.00 33 GLY B C 20
ATOM 31904 O O . GLY B 2 38 ? 7.937 -2.281 -7.697 1.00 0.00 33 GLY B O 20
ATOM 31908 N N . THR B 2 39 ? 9.487 -2.769 -9.248 1.00 0.00 34 THR B N 20
ATOM 31909 C CA . THR B 2 39 ? 10.621 -2.856 -8.310 1.00 0.00 34 THR B CA 20
ATOM 31910 C C . THR B 2 39 ? 10.950 -1.506 -7.658 1.00 0.00 34 THR B C 20
ATOM 31911 O O . THR B 2 39 ? 10.874 -0.451 -8.294 1.00 0.00 34 THR B O 20
ATOM 31922 N N . GLY B 2 40 ? 11.327 -1.547 -6.380 1.00 0.00 35 GLY B N 20
ATOM 31923 C CA . GLY B 2 40 ? 11.772 -0.399 -5.573 1.00 0.00 35 GLY B CA 20
ATOM 31924 C C . GLY B 2 40 ? 13.225 -0.487 -5.082 1.00 0.00 35 GLY B C 20
ATOM 31925 O O . GLY B 2 40 ? 13.607 0.255 -4.177 1.00 0.00 35 GLY B O 20
ATOM 31929 N N . GLN B 2 41 ? 14.038 -1.392 -5.640 1.00 0.00 36 GLN B N 20
ATOM 31930 C CA . GLN B 2 41 ? 15.400 -1.671 -5.164 1.00 0.00 36 GLN B CA 20
ATOM 31931 C C . GLN B 2 41 ? 16.423 -0.649 -5.705 1.00 0.00 36 GLN B C 20
ATOM 31932 O O . GLN B 2 41 ? 16.861 -0.749 -6.861 1.00 0.00 36 GLN B O 20
ATOM 31946 N N . SER B 2 42 ? 16.808 0.332 -4.878 1.00 0.00 37 SER B N 20
ATOM 31947 C CA . SER B 2 42 ? 17.906 1.272 -5.168 1.00 0.00 37 SER B CA 20
ATOM 31948 C C . SER B 2 42 ? 19.239 0.557 -5.436 1.00 0.00 37 SER B C 20
ATOM 31949 O O . SER B 2 42 ? 19.584 -0.420 -4.765 1.00 0.00 37 SER B O 20
ATOM 31957 N N . THR B 2 43 ? 20.015 1.049 -6.407 1.00 0.00 38 THR B N 20
ATOM 31958 C CA . THR B 2 43 ? 21.360 0.531 -6.755 1.00 0.00 38 THR B CA 20
ATOM 31959 C C . THR B 2 43 ? 22.436 0.840 -5.692 1.00 0.00 38 THR B C 20
ATOM 31960 O O . THR B 2 43 ? 22.354 1.875 -5.014 1.00 0.00 38 THR B O 20
ATOM 31971 N N . PRO B 2 44 ? 23.477 -0.006 -5.556 1.00 0.00 39 PRO B N 20
ATOM 31972 C CA . PRO B 2 44 ? 24.663 0.297 -4.746 1.00 0.00 39 PRO B CA 20
ATOM 31973 C C . PRO B 2 44 ? 25.558 1.368 -5.406 1.00 0.00 39 PRO B C 20
ATOM 31974 O O . PRO B 2 44 ? 25.442 1.659 -6.603 1.00 0.00 39 PRO B O 20
ATOM 31985 N N . THR B 2 45 ? 26.476 1.942 -4.625 1.00 0.00 40 THR B N 20
ATOM 31986 C CA . THR B 2 45 ? 27.483 2.925 -5.080 1.00 0.00 40 THR B CA 20
ATOM 31987 C C . THR B 2 45 ? 28.840 2.713 -4.404 1.00 0.00 40 THR B C 20
ATOM 31988 O O . THR B 2 45 ? 28.925 2.199 -3.283 1.00 0.00 40 THR B O 20
ATOM 31999 N N . GLY B 2 46 ? 29.919 3.144 -5.073 1.00 0.00 41 GLY B N 20
ATOM 32000 C CA . GLY B 2 46 ? 31.278 3.206 -4.524 1.00 0.00 41 GLY B CA 20
ATOM 32001 C C . GLY B 2 46 ? 31.658 4.556 -3.895 1.00 0.00 41 GLY B C 20
ATOM 32002 O O . GLY B 2 46 ? 32.796 4.717 -3.445 1.00 0.00 41 GLY B O 20
ATOM 32006 N N . ALA B 2 47 ? 30.738 5.533 -3.873 1.00 0.00 42 ALA B N 20
ATOM 32007 C CA . ALA B 2 47 ? 30.931 6.860 -3.281 1.00 0.00 42 ALA B CA 20
ATOM 32008 C C . ALA B 2 47 ? 31.331 6.815 -1.787 1.00 0.00 42 ALA B C 20
ATOM 32009 O O . ALA B 2 47 ? 30.824 5.993 -1.015 1.00 0.00 42 ALA B O 20
ATOM 32016 N N . ASP B 2 48 ? 32.246 7.702 -1.374 1.00 0.00 43 ASP B N 20
ATOM 32017 C CA . ASP B 2 48 ? 32.721 7.810 0.018 1.00 0.00 43 ASP B CA 20
ATOM 32018 C C . ASP B 2 48 ? 31.687 8.428 0.983 1.00 0.00 43 ASP B C 20
ATOM 32019 O O . ASP B 2 48 ? 31.706 8.132 2.184 1.00 0.00 43 ASP B O 20
ATOM 32028 N N . ASP B 2 49 ? 30.789 9.285 0.478 1.00 0.00 44 ASP B N 20
ATOM 32029 C CA . ASP B 2 49 ? 29.697 9.940 1.231 1.00 0.00 44 ASP B CA 20
ATOM 32030 C C . ASP B 2 49 ? 28.384 9.114 1.221 1.00 0.00 44 ASP B C 20
ATOM 32031 O O . ASP B 2 49 ? 27.655 9.143 0.202 1.00 0.00 44 ASP B O 20
#

InterPro domains:
  IPR006162 Phosphopantetheine attachment site [PS00012] (1546-1561)
  IPR009081 Phosphopantetheine binding ACP domain [PF00550] (20-85)
  IPR009081 Phosphopantetheine binding ACP domain [PF00550] (1522-1586)
  IPR009081 Phosphopantetheine binding ACP domain [PS50075] (13-89)
  IPR009081 Phosphopantetheine binding ACP domain [PS50075] (1514-1590)
  IPR013968 Polyketide synthase-like, ketoreductase domain [PF08659] (1247-1428)
  IPR014030 Beta-ketoacyl synthase-like, N-terminal domain [PF00109] (160-415)
  IPR014030 Beta-ketoacyl synthase-like, N-terminal domain [PF00109] (1638-1882)
  IPR014031 Beta-ketoacyl synthase, C-terminal domain [PF02801] (423-536)
  IPR014031 Beta-ketoacyl synthase, C-terminal domain [PF02801] (1890-2006)
  IPR016039 Thiolase-like [G3DSA:3.40.47.10] (162-730)
  IPR016039 Thiolase-like [G3DSA:3.40.47.10] (1639-2221)
  IPR016039 Thiolase-like [SSF53901] (158-588)
  IPR016039 Thiolase-like [SSF53901] (1636-2057)
  IPR018201 Beta-ketoacyl synthase, active site [PS00606] (328-344)
  IPR020806 Polyketide synthase-like, phosphopantetheine-binding domain [SM00823] (19-89)
  IPR020806 Polyketide synthase-like, phosphopantetheine-binding domain [SM00823] (1520-1590)
  IPR020807 Polyketide/metazoan fatty acid synthase-like, dehydratase domain [SM00826] (743-898)
  IPR020841 Polyketide synthase, beta-ketoacyl synthase domain [PS52004] (159-589)
  IPR020841 Polyketide synthase, beta-ketoacyl synthase domain [PS52004] (1636-2057)